Protein 2DJS (pdb70)

Secondary structure (DSSP, 8-state):
--S--------S--EEEEE-SSEEEEE-PPPS--SS-EEEEEEEEEETTS-STT-EEEEESSSEEEEES--TT-EEEEEEEEEESS-EEEEPPPEEEE---SS--S--

Nearest PDB structures (foldseek):
  2djs-assembly1_A  TM=9.513E-01  e=1.276E-18  Homo sapiens
  7s7k-assembly1_A  TM=9.479E-01  e=3.440E-12  Mus musculus
  1x5l-assembly1_A  TM=8.680E-01  e=3.031E-11  Homo sapiens
  4m4p-assembly1_A  TM=9.164E-01  e=2.231E-09  Homo sapiens
  4m4r-assembly3_E  TM=8.851E-01  e=2.851E-08  Homo sapiens

Solvent-accessible surface area: 7092 Å² total; per-residue (Å²): 124,100,131,64,113,109,25,1,34,40,6,109,83,4,103,78,109,59,22,60,76,159,12,0,21,2,26,9,61,132,23,159,118,26,86,47,133,28,73,16,12,21,2,58,33,30,61,129,151,81,96,80,198,113,38,49,100,44,145,19,171,59,27,70,21,144,5,105,54,14,170,66,38,61,43,10,12,0,12,2,32,2,55,2,110,76,27,121,8,134,51,3,33,157,52,80,13,98,3,91,64,124,117,56,104,122,108,130

Sequence (108 aa):
GSSGSSGPSTVPIMHQVSATMRSITLSWPQPEQPNGIILDYEIRYYEKEHNEFNSSMARSQTNTARIDGLRPGMVYVVQVRARTVAGYGKFSGKMCFQTLTDSGPSSGGSSGSSGPSTVPIMHQVSATMRSITLSWPQPEQPNGIILDYEIRYYEKEHNEFNSSMARSQTNTARIDGLRPGMVYVVQVRARTVAGYGKFSGKMCFQTLTDSGPSSGGSSGSSGPSTVPIMHQVSATMRSITLSWPQPEQPNGIILDYEIRYYEKEHNEFNSSMARSQTNTARIDGLRPGMVYVVQVRARTVAGYGKFSGKMCFQTLTDSGPSSGGSSGSSGPSTVPIMHQVSATMRSITLSWPQPEQPNGIILDYEIRYYEKEHNEFNSSMARSQTNTARIDGLRPGMVYVVQVRARTVAGYGKFSGKMCFQTLTDSGPSSGGSSGSSGPSTVPIMHQVSATMRSITLSWPQPEQPNGIILDYEIRYYEKEHNEFNSSMARSQTNTARIDGLRPGMVYVVQVRARTVAGYGKFSGKMCFQTLTDSGPSSGGSSGSSGPSTVPIMHQVSATMRSITLSWPQPEQPNGIILDYEIRYYEKEHNEFNSSMARSQTNTARIDGLRPGMVYVVQVRARTVAGYGKFSGKMCFQTLTDSGPSSGGSSGSSGPSTVPIMHQVSATMRSITLSWPQPEQPNGIILDYEIRYYEKEHNEFNSSMARSQTNTARIDGLRPGMVYVVQVRARTVAGYGKFSGKMCFQTLTDSGPSSGGSSGSSGPSTVPIMHQVSATMRSITLSWPQPEQPNGIILDYEIRYYEKEHNEFNSSMARSQTNTARIDGLRPGMVYVVQVRARTVAGYGKFSGKMCFQTLTDSGPSSGGSSGSSGPSTVPIMHQVSATMRSITLSWPQPEQPNGIILDYEIRYYEKEHNEFNSSMARSQTNTARIDGLRPGMVYVVQVRARTVAGYGKFSGKMCFQTLTDSGPSSGGSSGSSGPSTVPIMHQVSATMRSITLSWPQPEQPNGIILDYEIRYYEKEHNEFNSSMARSQTNTARIDGLRPGMVYVVQVRARTVAGYGKFSGKMCFQTLTDSGPSSGGSSGSSGPSTVPIMHQVSATMRSITLSWPQPEQPNGIILDYEIRYYEKEHNEFNSSMARSQTNTARIDGLRPGMVYVVQVRARTVAGYGKFSGKMCFQTLTDSGPSSGGSSGSSGPSTVPIMHQVSATMRSITLSWPQPEQPNGIILDYEIRYYEKEHNEFNSSMARSQTNTARIDGLRPGMVYVVQVRARTVAGYGKFSGKMCFQTLTDSGPSSGGSSGSSGPSTVPIMHQVSATMRSITLSWPQPEQPNGIILDYEIRYYEKEHNEFNSSMARSQTNTARIDGLRPGMVYVVQVRARTVAGYGKFSGKMCFQTLTDSGPSSGGSSGSSGPSTVPIMHQVSATMRSITLSWPQPEQPNGIILDYEIRYYEKEHNEFNSSMARSQTNTARIDGLRPGMVYVVQVRARTVAGYGKFSGKMCFQTLTDSGPSSGGSSGSSGPSTVPIMHQVSATMRSITLSWPQPEQPNGIILDYEIRYYEKEHNEFNSSMARSQTNTARIDGLRPGMVYVVQVRARTVAGYGKFSGKMCFQTLTDSGPSSGGSSGSSGPSTVPIMHQVSATMRSITLSWPQPEQPNGIILDYEIRYYEKEHNEFNSSMARSQTNTARIDGLRPGMVYVVQVRARTVAGYGKFSGKMCFQTLTDSGPSSGGSSGSSGPSTVPIMHQVSATMRSITLSWPQPEQPNGIILDYEIRYYEKEHNEFNSSMARSQTNTARIDGLRPGMVYVVQVRARTVAGYGKFSGKMCFQTLTDSGPSSGGSSGSSGPSTVPIMHQVSATMRSITLSWPQPEQPNGIILDYEIRYYEKEHNEFNSSMARSQTNTARIDGLRPGMVYVVQVRARTVAGYGKFSGKMCFQTLTDSGPSSGGSSGSSGPSTVPIMHQVSATMRSITLSWPQPEQPNGIILDYEIRYYEKEHNEFNSSMARSQTNTARIDGLRPGMVYVVQVRARTVAGYGKFSGKMCFQTLTDSGPSSGGSSGSSGPSTVPIMHQVSATMRSITLSWPQPEQPNGIILDYEIRYYEKEHNEFNSSMARSQTNTARIDGLRPGMVYVVQVRARTVAGYGKFSGKMCFQTLTDSGPSSG

Radius of gyration: 14.85 Å; Cα contacts (8 Å, |Δi|>4): 250; chains: 1; bounding box: 26×42×38 Å

CATH classification: 2.60.40.10

Organism: Homo sapiens (NCBI:txid9606)

InterPro domains:
  IPR000719 Protein kinase domain [PS50011] (619-882)
  IPR001090 Ephrin, ligand binding domain [PF01404] (20-196)
  IPR001090 Ephrin, ligand binding domain [PS51550] (19-201)
  IPR001090 Ephrin, ligand binding domain [SM00615] (19-196)
  IPR001245 Serine-threonine/tyrosine-protein kinase, catalytic domain [PF07714] (619-878)
  IPR001245 Serine-threonine/tyrosine-protein kinase, catalytic domain [PR00109] (697-710)
  IPR001245 Serine-threonine/tyrosine-protein kinase, catalytic domain [PR00109] (734-752)
  IPR001245 Serine-threonine/tyrosine-protein kinase, catalytic domain [PR00109] (786-796)
  IPR001245 Serine-threonine/tyrosine-protein kinase, catalytic domain [PR00109] (805-827)
  IPR001245 Serine-threonine/tyrosine-protein kinase, catalytic domain [PR00109] (849-871)
  IPR001426 Tyrosine-protein kinase, receptor class V, conserved site [PS00790] (177-197)
  IPR001426 Tyrosine-protein kinase, receptor class V, conserved site [PS00791] (240-260)
  IPR001660 Sterile alpha motif domain [PF00536] (911-973)
  IPR001660 Sterile alpha motif domain [PS50105] (911-975)
  IPR001660 Sterile alpha motif domain [SM00454] (908-975)
  IPR003961 Fibronectin type III [PF00041] (326-415)
  IPR003961 Fibronectin type III [PF00041] (443-519)
  IPR003961 Fibronectin type III [PS50853] (322-432)
  IPR003961 Fibronectin type III [PS50853] (433-528)
  IPR003961 Fibronectin type III [SM00060] (323-416)

Structure (mmCIF, N/CA/C/O backbone):
data_2DJS
#
_entry.id   2DJS
#
loop_
_atom_site.group_PDB
_atom_site.id
_atom_site.type_symbol
_atom_site.label_atom_id
_atom_site.label_alt_id
_atom_site.label_comp_id
_atom_site.label_asym_id
_atom_site.label_entity_id
_atom_site.label_seq_id
_atom_site.pdbx_PDB_ins_code
_atom_site.Cartn_x
_atom_site.Cartn_y
_atom_site.Cartn_z
_atom_site.occupancy
_atom_site.B_iso_or_equiv
_atom_site.auth_seq_id
_atom_site.auth_comp_id
_atom_site.auth_asym_id
_atom_site.auth_atom_id
_atom_site.pdbx_PDB_model_num
ATOM 1 N N . GLY A 1 1 ? -9.057 -13.528 2.074 1.00 0.00 1 GLY A N 1
ATOM 2 C CA . GLY A 1 1 ? -8.903 -14.447 0.961 1.00 0.00 1 GLY A CA 1
ATOM 3 C C . GLY A 1 1 ? -9.250 -15.874 1.336 1.00 0.00 1 GLY A C 1
ATOM 4 O O . GLY A 1 1 ? -8.769 -16.393 2.343 1.00 0.00 1 GLY A O 1
ATOM 8 N N . SER A 1 2 ? -10.089 -16.510 0.524 1.00 0.00 2 SER A N 1
ATOM 9 C CA . SER A 1 2 ? -10.505 -17.884 0.779 1.00 0.00 2 SER A CA 1
ATOM 10 C C . SER A 1 2 ? -10.942 -18.568 -0.513 1.00 0.00 2 SER A C 1
ATOM 11 O O . SER A 1 2 ? -11.443 -17.920 -1.432 1.00 0.00 2 SER A O 1
ATOM 19 N N . SER A 1 3 ? -10.748 -19.881 -0.575 1.00 0.00 3 SER A N 1
ATOM 20 C CA . SER A 1 3 ? -11.118 -20.654 -1.756 1.00 0.00 3 SER A CA 1
ATOM 21 C C . SER A 1 3 ? -10.682 -19.939 -3.031 1.00 0.00 3 SER A C 1
ATOM 22 O O . SER A 1 3 ? -11.415 -19.905 -4.019 1.00 0.00 3 SER A O 1
ATOM 30 N N . GLY A 1 4 ? -9.481 -19.368 -3.002 1.00 0.00 4 GLY A N 1
ATOM 31 C CA . GLY A 1 4 ? -8.967 -18.661 -4.160 1.00 0.00 4 GLY A CA 1
ATOM 32 C C . GLY A 1 4 ? -7.791 -19.372 -4.799 1.00 0.00 4 GLY A C 1
ATOM 33 O O . GLY A 1 4 ? -7.206 -20.277 -4.203 1.00 0.00 4 GLY A O 1
ATOM 37 N N . SER A 1 5 ? -7.443 -18.964 -6.015 1.00 0.00 5 SER A N 1
ATOM 38 C CA . SER A 1 5 ? -6.332 -19.572 -6.737 1.00 0.00 5 SER A CA 1
ATOM 39 C C . SER A 1 5 ? -5.004 -19.257 -6.055 1.00 0.00 5 SER A C 1
ATOM 40 O O . SER A 1 5 ? -4.794 -18.148 -5.563 1.00 0.00 5 SER A O 1
ATOM 48 N N . SER A 1 6 ? -4.110 -20.240 -6.032 1.00 0.00 6 SER A N 1
ATOM 49 C CA . SER A 1 6 ? -2.803 -20.070 -5.408 1.00 0.00 6 SER A CA 1
ATOM 50 C C . SER A 1 6 ? -2.074 -18.864 -5.993 1.00 0.00 6 SER A C 1
ATOM 51 O O . SER A 1 6 ? -1.702 -18.858 -7.165 1.00 0.00 6 SER A O 1
ATOM 59 N N . GLY A 1 7 ? -1.874 -17.843 -5.165 1.00 0.00 7 GLY A N 1
ATOM 60 C CA . GLY A 1 7 ? -1.191 -16.645 -5.617 1.00 0.00 7 GLY A CA 1
ATOM 61 C C . GLY A 1 7 ? 0.195 -16.507 -5.019 1.00 0.00 7 GLY A C 1
ATOM 62 O O . GLY A 1 7 ? 0.669 -17.379 -4.291 1.00 0.00 7 GLY A O 1
ATOM 66 N N . PRO A 1 8 ? 0.869 -15.390 -5.329 1.00 0.00 8 PRO A N 1
ATOM 67 C CA . PRO A 1 8 ? 2.219 -15.115 -4.829 1.00 0.00 8 PRO A CA 1
ATOM 68 C C . PRO A 1 8 ? 2.235 -14.826 -3.332 1.00 0.00 8 PRO A C 1
ATOM 69 O O . PRO A 1 8 ? 1.206 -14.498 -2.743 1.00 0.00 8 PRO A O 1
ATOM 80 N N . SER A 1 9 ? 3.410 -14.950 -2.722 1.00 0.00 9 SER A N 1
ATOM 81 C CA . SER A 1 9 ? 3.559 -14.706 -1.292 1.00 0.00 9 SER A CA 1
ATOM 82 C C . SER A 1 9 ? 3.091 -13.299 -0.931 1.00 0.00 9 SER A C 1
ATOM 83 O O . SER A 1 9 ? 2.571 -12.568 -1.774 1.00 0.00 9 SER A O 1
ATOM 91 N N . THR A 1 10 ? 3.279 -12.926 0.332 1.00 0.00 10 THR A N 1
ATOM 92 C CA . THR A 1 10 ? 2.876 -11.609 0.807 1.00 0.00 10 THR A CA 1
ATOM 93 C C . THR A 1 10 ? 3.770 -11.140 1.949 1.00 0.00 10 THR A C 1
ATOM 94 O O . THR A 1 10 ? 4.260 -11.947 2.740 1.00 0.00 10 THR A O 1
ATOM 105 N N . VAL A 1 11 ? 3.979 -9.829 2.031 1.00 0.00 11 VAL A N 1
ATOM 106 C CA . VAL A 1 11 ? 4.813 -9.252 3.079 1.00 0.00 11 VAL A CA 1
ATOM 107 C C . VAL A 1 11 ? 4.179 -9.440 4.452 1.00 0.00 11 VAL A C 1
ATOM 108 O O . VAL A 1 11 ? 2.986 -9.208 4.650 1.00 0.00 11 VAL A O 1
ATOM 121 N N . PRO A 1 12 ? 4.994 -9.870 5.427 1.00 0.00 12 PRO A N 1
ATOM 122 C CA . PRO A 1 12 ? 4.535 -10.098 6.800 1.00 0.00 12 PRO A CA 1
ATOM 123 C C . PRO A 1 12 ? 4.198 -8.798 7.522 1.00 0.00 12 PRO A C 1
ATOM 124 O O . PRO A 1 12 ? 3.189 -8.709 8.221 1.00 0.00 12 PRO A O 1
ATOM 135 N N . ILE A 1 13 ? 5.049 -7.792 7.347 1.00 0.00 13 ILE A N 1
ATOM 136 C CA . ILE A 1 13 ? 4.840 -6.496 7.981 1.00 0.00 13 ILE A CA 1
ATOM 137 C C . ILE A 1 13 ? 5.320 -5.361 7.083 1.00 0.00 13 ILE A C 1
ATOM 138 O O . ILE A 1 13 ? 6.106 -5.576 6.161 1.00 0.00 13 ILE A O 1
ATOM 154 N N . MET A 1 14 ? 4.842 -4.152 7.361 1.00 0.00 14 MET A N 1
ATOM 155 C CA . MET A 1 14 ? 5.226 -2.982 6.580 1.00 0.00 14 MET A CA 1
ATOM 156 C C . MET A 1 14 ? 6.026 -2.000 7.430 1.00 0.00 14 MET A C 1
ATOM 157 O O . MET A 1 14 ? 5.706 -1.769 8.596 1.00 0.00 14 MET A O 1
ATOM 171 N N . HIS A 1 15 ? 7.067 -1.424 6.837 1.00 0.00 15 HIS A N 1
ATOM 172 C CA . HIS A 1 15 ? 7.913 -0.466 7.540 1.00 0.00 15 HIS A CA 1
ATOM 173 C C . HIS A 1 15 ? 7.838 0.910 6.884 1.00 0.00 15 HIS A C 1
ATOM 174 O O . HIS A 1 15 ? 7.945 1.032 5.665 1.00 0.00 15 HIS A O 1
ATOM 189 N N . GLN A 1 16 ? 7.651 1.940 7.702 1.00 0.00 16 GLN A N 1
ATOM 190 C CA . GLN A 1 16 ? 7.560 3.306 7.200 1.00 0.00 16 GLN A CA 1
ATOM 191 C C . GLN A 1 16 ? 8.910 4.011 7.290 1.00 0.00 16 GLN A C 1
ATOM 192 O O . GLN A 1 16 ? 9.692 3.762 8.207 1.00 0.00 16 GLN A O 1
ATOM 206 N N . VAL A 1 17 ? 9.177 4.892 6.331 1.00 0.00 17 VAL A N 1
ATOM 207 C CA . VAL A 1 17 ? 10.432 5.633 6.302 1.00 0.00 17 VAL A CA 1
ATOM 208 C C . VAL A 1 17 ? 10.202 7.114 6.581 1.00 0.00 17 VAL A C 1
ATOM 209 O O . VAL A 1 17 ? 10.987 7.754 7.281 1.00 0.00 17 VAL A O 1
ATOM 222 N N . SER A 1 18 ? 9.120 7.653 6.028 1.00 0.00 18 SER A N 1
ATOM 223 C CA . SER A 1 18 ? 8.787 9.061 6.214 1.00 0.00 18 SER A CA 1
ATOM 224 C C . SER A 1 18 ? 7.338 9.334 5.821 1.00 0.00 18 SER A C 1
ATOM 225 O O . SER A 1 18 ? 6.604 8.421 5.445 1.00 0.00 18 SER A O 1
ATOM 233 N N . ALA A 1 19 ? 6.935 10.597 5.912 1.00 0.00 19 ALA A N 1
ATOM 234 C CA . ALA A 1 19 ? 5.575 10.991 5.564 1.00 0.00 19 ALA A CA 1
ATOM 235 C C . ALA A 1 19 ? 5.414 12.507 5.612 1.00 0.00 19 ALA A C 1
ATOM 236 O O . ALA A 1 19 ? 6.028 13.181 6.440 1.00 0.00 19 ALA A O 1
ATOM 243 N N . THR A 1 20 ? 4.585 13.038 4.719 1.00 0.00 20 THR A N 1
ATOM 244 C CA . THR A 1 20 ? 4.345 14.474 4.659 1.00 0.00 20 THR A CA 1
ATOM 245 C C . THR A 1 20 ? 2.948 14.819 5.161 1.00 0.00 20 THR A C 1
ATOM 246 O O . THR A 1 20 ? 2.211 13.948 5.622 1.00 0.00 20 THR A O 1
ATOM 257 N N . MET A 1 21 ? 2.589 16.096 5.069 1.00 0.00 21 MET A N 1
ATOM 258 C CA . MET A 1 21 ? 1.278 16.555 5.513 1.00 0.00 21 MET A CA 1
ATOM 259 C C . MET A 1 21 ? 0.215 16.267 4.458 1.00 0.00 21 MET A C 1
ATOM 260 O O . MET A 1 21 ? -0.974 16.189 4.767 1.00 0.00 21 MET A O 1
ATOM 274 N N . ARG A 1 22 ? 0.651 16.111 3.212 1.00 0.00 22 ARG A N 1
ATOM 275 C CA . ARG A 1 22 ? -0.264 15.834 2.111 1.00 0.00 22 ARG A CA 1
ATOM 276 C C . ARG A 1 22 ? 0.057 14.491 1.463 1.00 0.00 22 ARG A C 1
ATOM 277 O O . ARG A 1 22 ? -0.522 14.130 0.438 1.00 0.00 22 ARG A O 1
ATOM 298 N N . SER A 1 23 ? 0.985 13.755 2.066 1.00 0.00 23 SER A N 1
ATOM 299 C CA . SER A 1 23 ? 1.387 12.453 1.545 1.00 0.00 23 SER A CA 1
ATOM 300 C C . SER A 1 23 ? 2.010 11.597 2.643 1.00 0.00 23 SER A C 1
ATOM 301 O O . SER A 1 23 ? 2.146 12.036 3.785 1.00 0.00 23 SER A O 1
ATOM 309 N N . ILE A 1 24 ? 2.385 10.373 2.289 1.00 0.00 24 ILE A N 1
ATOM 310 C CA . ILE A 1 24 ? 2.994 9.455 3.243 1.00 0.00 24 ILE A CA 1
ATOM 311 C C . ILE A 1 24 ? 3.917 8.464 2.541 1.00 0.00 24 ILE A C 1
ATOM 312 O O . ILE A 1 24 ? 3.574 7.910 1.496 1.00 0.00 24 ILE A O 1
ATOM 328 N N . THR A 1 25 ? 5.092 8.244 3.123 1.00 0.00 25 THR A N 1
ATOM 329 C CA . THR A 1 25 ? 6.065 7.320 2.554 1.00 0.00 25 THR A CA 1
ATOM 330 C C . THR A 1 25 ? 6.123 6.022 3.352 1.00 0.00 25 THR A C 1
ATOM 331 O O . THR A 1 25 ? 6.151 6.039 4.583 1.00 0.00 25 THR A O 1
ATOM 342 N N . LEU A 1 26 ? 6.140 4.899 2.644 1.00 0.00 26 LEU A N 1
ATOM 343 C CA . LEU A 1 26 ? 6.195 3.590 3.287 1.00 0.00 26 LEU A CA 1
ATOM 344 C C . LEU A 1 26 ? 7.175 2.670 2.566 1.00 0.00 26 LEU A C 1
ATOM 345 O O . LEU A 1 26 ? 7.681 3.003 1.494 1.00 0.00 26 LEU A O 1
ATOM 361 N N . SER A 1 27 ? 7.437 1.511 3.161 1.00 0.00 27 SER A N 1
ATOM 362 C CA . SER A 1 27 ? 8.358 0.543 2.576 1.00 0.00 27 SER A CA 1
ATOM 363 C C . SER A 1 27 ? 8.086 -0.859 3.114 1.00 0.00 27 SER A C 1
ATOM 364 O O . SER A 1 27 ? 7.660 -1.025 4.257 1.00 0.00 27 SER A O 1
ATOM 372 N N . TRP A 1 28 ? 8.336 -1.863 2.282 1.00 0.00 28 TRP A N 1
ATOM 373 C CA . TRP A 1 28 ? 8.119 -3.251 2.673 1.00 0.00 28 TRP A CA 1
ATOM 374 C C . TRP A 1 28 ? 9.182 -4.161 2.067 1.00 0.00 28 TRP A C 1
ATOM 375 O O . TRP A 1 28 ? 9.665 -3.936 0.957 1.00 0.00 28 TRP A O 1
ATOM 396 N N . PRO A 1 29 ? 9.555 -5.213 2.809 1.00 0.00 29 PRO A N 1
ATOM 397 C CA . PRO A 1 29 ? 10.565 -6.178 2.363 1.00 0.00 29 PRO A CA 1
ATOM 398 C C . PRO A 1 29 ? 10.070 -7.044 1.209 1.00 0.00 29 PRO A C 1
ATOM 399 O O . PRO A 1 29 ? 8.873 -7.303 1.086 1.00 0.00 29 PRO A O 1
ATOM 410 N N . GLN A 1 30 ? 10.998 -7.487 0.367 1.00 0.00 30 GLN A N 1
ATOM 411 C CA . GLN A 1 30 ? 10.654 -8.323 -0.777 1.00 0.00 30 GLN A CA 1
ATOM 412 C C . GLN A 1 30 ? 10.461 -9.775 -0.352 1.00 0.00 30 GLN A C 1
ATOM 413 O O . GLN A 1 30 ? 11.256 -10.338 0.400 1.00 0.00 30 GLN A O 1
ATOM 427 N N . PRO A 1 31 ? 9.378 -10.396 -0.842 1.00 0.00 31 PRO A N 1
ATOM 428 C CA . PRO A 1 31 ? 9.055 -11.791 -0.527 1.00 0.00 31 PRO A CA 1
ATOM 429 C C . PRO A 1 31 ? 10.030 -12.771 -1.169 1.00 0.00 31 PRO A C 1
ATOM 430 O O . PRO A 1 31 ? 10.754 -12.420 -2.099 1.00 0.00 31 PRO A O 1
ATOM 441 N N . GLU A 1 32 ? 10.042 -14.002 -0.665 1.00 0.00 32 GLU A N 1
ATOM 442 C CA . GLU A 1 32 ? 10.929 -15.033 -1.191 1.00 0.00 32 GLU A CA 1
ATOM 443 C C . GLU A 1 32 ? 10.143 -16.082 -1.971 1.00 0.00 32 GLU A C 1
ATOM 444 O O . GLU A 1 32 ? 10.715 -16.862 -2.732 1.00 0.00 32 GLU A O 1
ATOM 456 N N . GLN A 1 33 ? 8.828 -16.094 -1.775 1.00 0.00 33 GLN A N 1
ATOM 457 C CA . GLN A 1 33 ? 7.963 -17.048 -2.459 1.00 0.00 33 GLN A CA 1
ATOM 458 C C . GLN A 1 33 ? 6.952 -16.328 -3.345 1.00 0.00 33 GLN A C 1
ATOM 459 O O . GLN A 1 33 ? 5.741 -16.507 -3.219 1.00 0.00 33 GLN A O 1
ATOM 473 N N . PRO A 1 34 ? 7.459 -15.492 -4.264 1.00 0.00 34 PRO A N 1
ATOM 474 C CA . PRO A 1 34 ? 6.618 -14.728 -5.189 1.00 0.00 34 PRO A CA 1
ATOM 475 C C . PRO A 1 34 ? 5.943 -15.617 -6.228 1.00 0.00 34 PRO A C 1
ATOM 476 O O . PRO A 1 34 ? 5.207 -15.134 -7.087 1.00 0.00 34 PRO A O 1
ATOM 487 N N . ASN A 1 35 ? 6.200 -16.918 -6.143 1.00 0.00 35 ASN A N 1
ATOM 488 C CA . ASN A 1 35 ? 5.617 -17.875 -7.076 1.00 0.00 35 ASN A CA 1
ATOM 489 C C . ASN A 1 35 ? 5.783 -17.400 -8.517 1.00 0.00 35 ASN A C 1
ATOM 490 O O . ASN A 1 35 ? 4.895 -17.584 -9.348 1.00 0.00 35 ASN A O 1
ATOM 501 N N . GLY A 1 36 ? 6.928 -16.787 -8.804 1.00 0.00 36 GLY A N 1
ATOM 502 C CA . GLY A 1 36 ? 7.190 -16.296 -10.144 1.00 0.00 36 GLY A CA 1
ATOM 503 C C . GLY A 1 36 ? 7.875 -14.943 -10.141 1.00 0.00 36 GLY A C 1
ATOM 504 O O . GLY A 1 36 ? 8.637 -14.628 -9.227 1.00 0.00 36 GLY A O 1
ATOM 508 N N . ILE A 1 37 ? 7.604 -14.143 -11.167 1.00 0.00 37 ILE A N 1
ATOM 509 C CA . ILE A 1 37 ? 8.200 -12.817 -11.279 1.00 0.00 37 ILE A CA 1
ATOM 510 C C . ILE A 1 37 ? 7.207 -11.732 -10.877 1.00 0.00 37 ILE A C 1
ATOM 511 O O . ILE A 1 37 ? 6.140 -11.599 -11.477 1.00 0.00 37 ILE A O 1
ATOM 527 N N . ILE A 1 38 ? 7.566 -10.958 -9.859 1.00 0.00 38 ILE A N 1
ATOM 528 C CA . ILE A 1 38 ? 6.708 -9.882 -9.378 1.00 0.00 38 ILE A CA 1
ATOM 529 C C . ILE A 1 38 ? 6.710 -8.703 -10.346 1.00 0.00 38 ILE A C 1
ATOM 530 O O . ILE A 1 38 ? 7.674 -7.940 -10.409 1.00 0.00 38 ILE A O 1
ATOM 546 N N . LEU A 1 39 ? 5.623 -8.559 -11.096 1.00 0.00 39 LEU A N 1
ATOM 547 C CA . LEU A 1 39 ? 5.498 -7.472 -12.060 1.00 0.00 39 LEU A CA 1
ATOM 548 C C . LEU A 1 39 ? 5.579 -6.116 -11.365 1.00 0.00 39 LEU A C 1
ATOM 549 O O . LEU A 1 39 ? 6.512 -5.346 -11.592 1.00 0.00 39 LEU A O 1
ATOM 565 N N . ASP A 1 40 ? 4.596 -5.833 -10.517 1.00 0.00 40 ASP A N 1
ATOM 566 C CA . ASP A 1 40 ? 4.557 -4.572 -9.786 1.00 0.00 40 ASP A CA 1
ATOM 567 C C . ASP A 1 40 ? 3.873 -4.748 -8.434 1.00 0.00 40 ASP A C 1
ATOM 568 O O . ASP A 1 40 ? 3.187 -5.743 -8.200 1.00 0.00 40 ASP A O 1
ATOM 577 N N . TYR A 1 41 ? 4.066 -3.778 -7.548 1.00 0.00 41 TYR A N 1
ATOM 578 C CA . TYR A 1 41 ? 3.471 -3.828 -6.218 1.00 0.00 41 TYR A CA 1
ATOM 579 C C . TYR A 1 41 ? 2.293 -2.863 -6.112 1.00 0.00 41 TYR A C 1
ATOM 580 O O . TYR A 1 41 ? 2.455 -1.652 -6.252 1.00 0.00 41 TYR A O 1
ATOM 598 N N . GLU A 1 42 ? 1.108 -3.412 -5.861 1.00 0.00 42 GLU A N 1
ATOM 599 C CA . GLU A 1 42 ? -0.097 -2.600 -5.736 1.00 0.00 42 GLU A CA 1
ATOM 600 C C . GLU A 1 42 ? -0.343 -2.213 -4.281 1.00 0.00 42 GLU A C 1
ATOM 601 O O . GLU A 1 42 ? -0.012 -2.964 -3.363 1.00 0.00 42 GLU A O 1
ATOM 613 N N . ILE A 1 43 ? -0.925 -1.035 -4.079 1.00 0.00 43 ILE A N 1
ATOM 614 C CA . ILE A 1 43 ? -1.215 -0.548 -2.736 1.00 0.00 43 ILE A CA 1
ATOM 615 C C . ILE A 1 43 ? -2.642 -0.018 -2.640 1.00 0.00 43 ILE A C 1
ATOM 616 O O . ILE A 1 43 ? -3.182 0.517 -3.608 1.00 0.00 43 ILE A O 1
ATOM 632 N N . ARG A 1 44 ? -3.246 -0.170 -1.467 1.00 0.00 44 ARG A N 1
ATOM 633 C CA . ARG A 1 44 ? -4.611 0.293 -1.244 1.00 0.00 44 ARG A CA 1
ATOM 634 C C . ARG A 1 44 ? -4.704 1.111 0.041 1.00 0.00 44 ARG A C 1
ATOM 635 O O . ARG A 1 44 ? -4.343 0.637 1.118 1.00 0.00 44 ARG A O 1
ATOM 656 N N . TYR A 1 45 ? -5.190 2.341 -0.081 1.00 0.00 45 TYR A N 1
ATOM 657 C CA . TYR A 1 45 ? -5.328 3.226 1.070 1.00 0.00 45 TYR A CA 1
ATOM 658 C C . TYR A 1 45 ? -6.723 3.841 1.120 1.00 0.00 45 TYR A C 1
ATOM 659 O O . TYR A 1 45 ? -7.308 4.166 0.086 1.00 0.00 45 TYR A O 1
ATOM 677 N N . TYR A 1 46 ? -7.250 3.998 2.329 1.00 0.00 46 TYR A N 1
ATOM 678 C CA . TYR A 1 46 ? -8.578 4.572 2.516 1.00 0.00 46 TYR A CA 1
ATOM 679 C C . TYR A 1 46 ? -8.715 5.187 3.905 1.00 0.00 46 TYR A C 1
ATOM 680 O O . TYR A 1 46 ? -7.983 4.831 4.828 1.00 0.00 46 TYR A O 1
ATOM 698 N N . GLU A 1 47 ? -9.659 6.112 4.045 1.00 0.00 47 GLU A N 1
ATOM 699 C CA . GLU A 1 47 ? -9.892 6.777 5.322 1.00 0.00 47 GLU A CA 1
ATOM 700 C C . GLU A 1 47 ? -10.350 5.778 6.380 1.00 0.00 47 GLU A C 1
ATOM 701 O O . GLU A 1 47 ? -11.327 5.054 6.186 1.00 0.00 47 GLU A O 1
ATOM 713 N N . LYS A 1 48 ? -9.637 5.743 7.500 1.00 0.00 48 LYS A N 1
ATOM 714 C CA . LYS A 1 48 ? -9.968 4.834 8.591 1.00 0.00 48 LYS A CA 1
ATOM 715 C C . LYS A 1 48 ? -11.477 4.761 8.799 1.00 0.00 48 LYS A C 1
ATOM 716 O O . LYS A 1 48 ? -12.007 3.728 9.209 1.00 0.00 48 LYS A O 1
ATOM 735 N N . GLU A 1 49 ? -12.164 5.863 8.513 1.00 0.00 49 GLU A N 1
ATOM 736 C CA . GLU A 1 49 ? -13.612 5.922 8.669 1.00 0.00 49 GLU A CA 1
ATOM 737 C C . GLU A 1 49 ? -14.315 5.316 7.457 1.00 0.00 49 GLU A C 1
ATOM 738 O O . GLU A 1 49 ? -15.358 4.675 7.587 1.00 0.00 49 GLU A O 1
ATOM 750 N N . HIS A 1 50 ? -13.736 5.525 6.279 1.00 0.00 50 HIS A N 1
ATOM 751 C CA . HIS A 1 50 ? -14.306 5.000 5.044 1.00 0.00 50 HIS A CA 1
ATOM 752 C C . HIS A 1 50 ? -14.061 3.498 4.927 1.00 0.00 50 HIS A C 1
ATOM 753 O O . HIS A 1 50 ? -13.372 2.906 5.757 1.00 0.00 50 HIS A O 1
ATOM 768 N N . ASN A 1 51 ? -14.630 2.889 3.892 1.00 0.00 51 ASN A N 1
ATOM 769 C CA . ASN A 1 51 ? -14.474 1.456 3.668 1.00 0.00 51 ASN A CA 1
ATOM 770 C C . ASN A 1 51 ? -13.684 1.188 2.391 1.00 0.00 51 ASN A C 1
ATOM 771 O O . ASN A 1 51 ? -13.272 2.118 1.698 1.00 0.00 51 ASN A O 1
ATOM 782 N N . GLU A 1 52 ? -13.479 -0.089 2.086 1.00 0.00 52 GLU A N 1
ATOM 783 C CA . GLU A 1 52 ? -12.739 -0.479 0.891 1.00 0.00 52 GLU A CA 1
ATOM 784 C C . GLU A 1 52 ? -13.415 0.057 -0.367 1.00 0.00 52 GLU A C 1
ATOM 785 O O . GLU A 1 52 ? -12.768 0.663 -1.222 1.00 0.00 52 GLU A O 1
ATOM 797 N N . PHE A 1 53 ? -14.720 -0.170 -0.473 1.00 0.00 53 PHE A N 1
ATOM 798 C CA . PHE A 1 53 ? -15.484 0.289 -1.627 1.00 0.00 53 PHE A CA 1
ATOM 799 C C . PHE A 1 53 ? -14.975 1.642 -2.114 1.00 0.00 53 PHE A C 1
ATOM 800 O O . PHE A 1 53 ? -14.604 1.796 -3.277 1.00 0.00 53 PHE A O 1
ATOM 817 N N . ASN A 1 54 ? -14.961 2.621 -1.215 1.00 0.00 54 ASN A N 1
ATOM 818 C CA . ASN A 1 54 ? -14.499 3.962 -1.552 1.00 0.00 54 ASN A CA 1
ATOM 819 C C . ASN A 1 54 ? -13.045 4.158 -1.133 1.00 0.00 54 ASN A C 1
ATOM 820 O O . ASN A 1 54 ? -12.751 4.911 -0.205 1.00 0.00 54 ASN A O 1
ATOM 831 N N . SER A 1 55 ? -12.138 3.474 -1.825 1.00 0.00 55 SER A N 1
ATOM 832 C CA . SER A 1 55 ? -10.715 3.570 -1.523 1.00 0.00 55 SER A CA 1
ATOM 833 C C . SER A 1 55 ? -9.909 3.851 -2.788 1.00 0.00 55 SER A C 1
ATOM 834 O O . SER A 1 55 ? -10.419 3.729 -3.902 1.00 0.00 55 SER A O 1
ATOM 842 N N . SER A 1 56 ? -8.648 4.230 -2.607 1.00 0.00 56 SER A N 1
ATOM 843 C CA . SER A 1 56 ? -7.772 4.533 -3.732 1.00 0.00 56 SER A CA 1
ATOM 844 C C . SER A 1 56 ? -6.688 3.469 -3.879 1.00 0.00 56 SER A C 1
ATOM 845 O O . SER A 1 56 ? -6.093 3.034 -2.893 1.00 0.00 56 SER A O 1
ATOM 853 N N . MET A 1 57 ? -6.438 3.055 -5.117 1.00 0.00 57 MET A N 1
ATOM 854 C CA . MET A 1 57 ? -5.426 2.042 -5.394 1.00 0.00 57 MET A CA 1
ATOM 855 C C . MET A 1 57 ? -4.264 2.637 -6.183 1.00 0.00 57 MET A C 1
ATOM 856 O O . MET A 1 57 ? -4.468 3.422 -7.109 1.00 0.00 57 MET A O 1
ATOM 870 N N . ALA A 1 58 ? -3.046 2.259 -5.810 1.00 0.00 58 ALA A N 1
ATOM 871 C CA . ALA A 1 58 ? -1.852 2.753 -6.485 1.00 0.00 58 ALA A CA 1
ATOM 872 C C . ALA A 1 58 ? -0.705 1.755 -6.374 1.00 0.00 58 ALA A C 1
ATOM 873 O O . ALA A 1 58 ? -0.360 1.311 -5.279 1.00 0.00 58 ALA A O 1
ATOM 880 N N . ARG A 1 59 ? -0.119 1.405 -7.514 1.00 0.00 59 ARG A N 1
ATOM 881 C CA . ARG A 1 59 ? 0.988 0.457 -7.545 1.00 0.00 59 ARG A CA 1
ATOM 882 C C . ARG A 1 59 ? 2.306 1.169 -7.836 1.00 0.00 59 ARG A C 1
ATOM 883 O O . ARG A 1 59 ? 2.325 2.363 -8.133 1.00 0.00 59 ARG A O 1
ATOM 904 N N . SER A 1 60 ? 3.405 0.427 -7.748 1.00 0.00 60 SER A N 1
ATOM 905 C CA . SER A 1 60 ? 4.728 0.988 -7.997 1.00 0.00 60 SER A CA 1
ATOM 906 C C . SER A 1 60 ? 5.648 -0.051 -8.630 1.00 0.00 60 SER A C 1
ATOM 907 O O . SER A 1 60 ? 5.329 -1.239 -8.664 1.00 0.00 60 SER A O 1
ATOM 915 N N . GLN A 1 61 ? 6.792 0.406 -9.129 1.00 0.00 61 GLN A N 1
ATOM 916 C CA . GLN A 1 61 ? 7.759 -0.483 -9.760 1.00 0.00 61 GLN A CA 1
ATOM 917 C C . GLN A 1 61 ? 8.851 -0.889 -8.775 1.00 0.00 61 GLN A C 1
ATOM 918 O O . GLN A 1 61 ? 9.945 -1.288 -9.174 1.00 0.00 61 GLN A O 1
ATOM 932 N N . THR A 1 62 ? 8.546 -0.784 -7.485 1.00 0.00 62 THR A N 1
ATOM 933 C CA . THR A 1 62 ? 9.501 -1.138 -6.443 1.00 0.00 62 THR A CA 1
ATOM 934 C C . THR A 1 62 ? 8.792 -1.434 -5.126 1.00 0.00 62 THR A C 1
ATOM 935 O O . THR A 1 62 ? 7.573 -1.303 -5.023 1.00 0.00 62 THR A O 1
ATOM 946 N N . ASN A 1 63 ? 9.564 -1.835 -4.121 1.00 0.00 63 ASN A N 1
ATOM 947 C CA . ASN A 1 63 ? 9.010 -2.150 -2.810 1.00 0.00 63 ASN A CA 1
ATOM 948 C C . ASN A 1 63 ? 8.856 -0.888 -1.966 1.00 0.00 63 ASN A C 1
ATOM 949 O O . ASN A 1 63 ? 8.616 -0.958 -0.760 1.00 0.00 63 ASN A O 1
ATOM 960 N N . THR A 1 64 ? 8.994 0.267 -2.609 1.00 0.00 64 THR A N 1
ATOM 961 C CA . THR A 1 64 ? 8.871 1.545 -1.920 1.00 0.00 64 THR A CA 1
ATOM 962 C C . THR A 1 64 ? 7.999 2.514 -2.709 1.00 0.00 64 THR A C 1
ATOM 963 O O . THR A 1 64 ? 8.283 2.818 -3.867 1.00 0.00 64 THR A O 1
ATOM 974 N N . ALA A 1 65 ? 6.936 2.998 -2.074 1.00 0.00 65 ALA A N 1
ATOM 975 C CA . ALA A 1 65 ? 6.023 3.935 -2.717 1.00 0.00 65 ALA A CA 1
ATOM 976 C C . ALA A 1 65 ? 5.430 4.907 -1.702 1.00 0.00 65 ALA A C 1
ATOM 977 O O . ALA A 1 65 ? 5.362 4.610 -0.510 1.00 0.00 65 ALA A O 1
ATOM 984 N N . ARG A 1 66 ? 5.004 6.070 -2.184 1.00 0.00 66 ARG A N 1
ATOM 985 C CA . ARG A 1 66 ? 4.419 7.087 -1.318 1.00 0.00 66 ARG A CA 1
ATOM 986 C C . ARG A 1 66 ? 3.013 7.455 -1.785 1.00 0.00 66 ARG A C 1
ATOM 987 O O . ARG A 1 66 ? 2.754 7.555 -2.984 1.00 0.00 66 ARG A O 1
ATOM 1008 N N . ILE A 1 67 ? 2.112 7.656 -0.829 1.00 0.00 67 ILE A N 1
ATOM 1009 C CA . ILE A 1 67 ? 0.734 8.013 -1.143 1.00 0.00 67 ILE A CA 1
ATOM 1010 C C . ILE A 1 67 ? 0.535 9.525 -1.102 1.00 0.00 67 ILE A C 1
ATOM 1011 O O . ILE A 1 67 ? 0.791 10.167 -0.083 1.00 0.00 67 ILE A O 1
ATOM 1027 N N . ASP A 1 68 ? 0.077 10.086 -2.215 1.00 0.00 68 ASP A N 1
ATOM 1028 C CA . ASP A 1 68 ? -0.159 11.522 -2.306 1.00 0.00 68 ASP A CA 1
ATOM 1029 C C . ASP A 1 68 ? -1.652 11.822 -2.410 1.00 0.00 68 ASP A C 1
ATOM 1030 O O . ASP A 1 68 ? -2.394 11.105 -3.079 1.00 0.00 68 ASP A O 1
ATOM 1039 N N . GLY A 1 69 ? -2.084 12.887 -1.741 1.00 0.00 69 GLY A N 1
ATOM 1040 C CA . GLY A 1 69 ? -3.486 13.262 -1.770 1.00 0.00 69 GLY A CA 1
ATOM 1041 C C . GLY A 1 69 ? -4.204 12.921 -0.479 1.00 0.00 69 GLY A C 1
ATOM 1042 O O . GLY A 1 69 ? -5.265 12.296 -0.497 1.00 0.00 69 GLY A O 1
ATOM 1046 N N . LEU A 1 70 ? -3.625 13.331 0.644 1.00 0.00 70 LEU A N 1
ATOM 1047 C CA . LEU A 1 70 ? -4.216 13.064 1.951 1.00 0.00 70 LEU A CA 1
ATOM 1048 C C . LEU A 1 70 ? -4.316 14.344 2.774 1.00 0.00 70 LEU A C 1
ATOM 1049 O O . LEU A 1 70 ? -3.700 15.357 2.443 1.00 0.00 70 LEU A O 1
ATOM 1065 N N . ARG A 1 71 ? -5.095 14.290 3.850 1.00 0.00 71 ARG A N 1
ATOM 1066 C CA . ARG A 1 71 ? -5.275 15.445 4.722 1.00 0.00 71 ARG A CA 1
ATOM 1067 C C . ARG A 1 71 ? -4.292 15.404 5.888 1.00 0.00 71 ARG A C 1
ATOM 1068 O O . ARG A 1 71 ? -3.865 14.339 6.335 1.00 0.00 71 ARG A O 1
ATOM 1089 N N . PRO A 1 72 ? -3.923 16.590 6.394 1.00 0.00 72 PRO A N 1
ATOM 1090 C CA . PRO A 1 72 ? -2.987 16.716 7.515 1.00 0.00 72 PRO A CA 1
ATOM 1091 C C . PRO A 1 72 ? -3.588 16.232 8.830 1.00 0.00 72 PRO A C 1
ATOM 1092 O O . PRO A 1 72 ? -4.711 16.593 9.180 1.00 0.00 72 PRO A O 1
ATOM 1103 N N . GLY A 1 73 ? -2.832 15.413 9.555 1.00 0.00 73 GLY A N 1
ATOM 1104 C CA . GLY A 1 73 ? -3.308 14.894 10.824 1.00 0.00 73 GLY A CA 1
ATOM 1105 C C . GLY A 1 73 ? -4.471 13.936 10.659 1.00 0.00 73 GLY A C 1
ATOM 1106 O O . GLY A 1 73 ? -5.503 14.083 11.313 1.00 0.00 73 GLY A O 1
ATOM 1110 N N . MET A 1 74 ? -4.305 12.952 9.780 1.00 0.00 74 MET A N 1
ATOM 1111 C CA . MET A 1 74 ? -5.351 11.967 9.531 1.00 0.00 74 MET A CA 1
ATOM 1112 C C . MET A 1 74 ? -4.751 10.581 9.315 1.00 0.00 74 MET A C 1
ATOM 1113 O O . MET A 1 74 ? -3.746 10.430 8.621 1.00 0.00 74 MET A O 1
ATOM 1127 N N . VAL A 1 75 ? -5.375 9.571 9.915 1.00 0.00 75 VAL A N 1
ATOM 1128 C CA . VAL A 1 75 ? -4.903 8.198 9.787 1.00 0.00 75 VAL A CA 1
ATOM 1129 C C . VAL A 1 75 ? -5.418 7.557 8.504 1.00 0.00 75 VAL A C 1
ATOM 1130 O O . VAL A 1 75 ? -6.581 7.727 8.136 1.00 0.00 75 VAL A O 1
ATOM 1143 N N . TYR A 1 76 ? -4.546 6.818 7.826 1.00 0.00 76 TYR A N 1
ATOM 1144 C CA . TYR A 1 76 ? -4.912 6.152 6.582 1.00 0.00 76 TYR A CA 1
ATOM 1145 C C . TYR A 1 76 ? -4.426 4.706 6.574 1.00 0.00 76 TYR A C 1
ATOM 1146 O O . TYR A 1 76 ? -3.236 4.439 6.740 1.00 0.00 76 TYR A O 1
ATOM 1164 N N . VAL A 1 77 ? -5.356 3.777 6.379 1.00 0.00 77 VAL A N 1
ATOM 1165 C CA . VAL A 1 77 ? -5.023 2.358 6.347 1.00 0.00 77 VAL A CA 1
ATOM 1166 C C . VAL A 1 77 ? -4.430 1.962 5.000 1.00 0.00 77 VAL A C 1
ATOM 1167 O O . VAL A 1 77 ? -5.153 1.773 4.022 1.00 0.00 77 VAL A O 1
ATOM 1180 N N . VAL A 1 78 ? -3.107 1.838 4.955 1.00 0.00 78 VAL A N 1
ATOM 1181 C CA . VAL A 1 78 ? -2.415 1.464 3.728 1.00 0.00 78 VAL A CA 1
ATOM 1182 C C . VAL A 1 78 ? -2.012 -0.006 3.751 1.00 0.00 78 VAL A C 1
ATOM 1183 O O . VAL A 1 78 ? -1.725 -0.564 4.810 1.00 0.00 78 VAL A O 1
ATOM 1196 N N . GLN A 1 79 ? -1.993 -0.628 2.576 1.00 0.00 79 GLN A N 1
ATOM 1197 C CA . GLN A 1 79 ? -1.625 -2.034 2.462 1.00 0.00 79 GLN A CA 1
ATOM 1198 C C . GLN A 1 79 ? -0.907 -2.304 1.144 1.00 0.00 79 GLN A C 1
ATOM 1199 O O . GLN A 1 79 ? -1.204 -1.681 0.125 1.00 0.00 79 GLN A O 1
ATOM 1213 N N . VAL A 1 80 ? 0.040 -3.236 1.172 1.00 0.00 80 VAL A N 1
ATOM 1214 C CA . VAL A 1 80 ? 0.800 -3.590 -0.021 1.00 0.00 80 VAL A CA 1
ATOM 1215 C C . VAL A 1 80 ? 0.580 -5.050 -0.401 1.00 0.00 80 VAL A C 1
ATOM 1216 O O . VAL A 1 80 ? 0.527 -5.925 0.463 1.00 0.00 80 VAL A O 1
ATOM 1229 N N . ARG A 1 81 ? 0.454 -5.305 -1.699 1.00 0.00 81 ARG A N 1
ATOM 1230 C CA . ARG A 1 81 ? 0.239 -6.660 -2.194 1.00 0.00 81 ARG A CA 1
ATOM 1231 C C . ARG A 1 81 ? 1.267 -7.017 -3.263 1.00 0.00 81 ARG A C 1
ATOM 1232 O O . ARG A 1 81 ? 1.941 -6.143 -3.807 1.00 0.00 81 ARG A O 1
ATOM 1253 N N . ALA A 1 82 ? 1.380 -8.308 -3.560 1.00 0.00 82 ALA A N 1
ATOM 1254 C CA . ALA A 1 82 ? 2.323 -8.780 -4.565 1.00 0.00 82 ALA A CA 1
ATOM 1255 C C . ALA A 1 82 ? 1.595 -9.299 -5.801 1.00 0.00 82 ALA A C 1
ATOM 1256 O O . ALA A 1 82 ? 0.817 -10.249 -5.721 1.00 0.00 82 ALA A O 1
ATOM 1263 N N . ARG A 1 83 ? 1.853 -8.668 -6.942 1.00 0.00 83 ARG A N 1
ATOM 1264 C CA . ARG A 1 83 ? 1.221 -9.065 -8.194 1.00 0.00 83 ARG A CA 1
ATOM 1265 C C . ARG A 1 83 ? 2.235 -9.709 -9.135 1.00 0.00 83 ARG A C 1
ATOM 1266 O O . ARG A 1 83 ? 3.348 -9.211 -9.301 1.00 0.00 83 ARG A O 1
ATOM 1287 N N . THR A 1 84 ? 1.842 -10.821 -9.749 1.00 0.00 84 THR A N 1
ATOM 1288 C CA . THR A 1 84 ? 2.716 -11.534 -10.672 1.00 0.00 84 THR A CA 1
ATOM 1289 C C . THR A 1 84 ? 1.954 -11.985 -11.914 1.00 0.00 84 THR A C 1
ATOM 1290 O O . THR A 1 84 ? 0.724 -12.029 -11.918 1.00 0.00 84 THR A O 1
ATOM 1301 N N . VAL A 1 85 ? 2.693 -12.320 -12.966 1.00 0.00 85 VAL A N 1
ATOM 1302 C CA . VAL A 1 85 ? 2.087 -12.770 -14.214 1.00 0.00 85 VAL A CA 1
ATOM 1303 C C . VAL A 1 85 ? 1.017 -13.824 -13.956 1.00 0.00 85 VAL A C 1
ATOM 1304 O O . VAL A 1 85 ? 0.076 -13.972 -14.736 1.00 0.00 85 VAL A O 1
ATOM 1317 N N . ALA A 1 86 ? 1.167 -14.555 -12.856 1.00 0.00 86 ALA A N 1
ATOM 1318 C CA . ALA A 1 86 ? 0.211 -15.594 -12.494 1.00 0.00 86 ALA A CA 1
ATOM 1319 C C . ALA A 1 86 ? -1.093 -14.989 -11.985 1.00 0.00 86 ALA A C 1
ATOM 1320 O O . ALA A 1 86 ? -2.177 -15.366 -12.426 1.00 0.00 86 ALA A O 1
ATOM 1327 N N . GLY A 1 87 ? -0.979 -14.047 -11.054 1.00 0.00 87 GLY A N 1
ATOM 1328 C CA . GLY A 1 87 ? -2.157 -13.405 -10.501 1.00 0.00 87 GLY A CA 1
ATOM 1329 C C . GLY A 1 87 ? -1.821 -12.452 -9.370 1.00 0.00 87 GLY A C 1
ATOM 1330 O O . GLY A 1 87 ? -0.650 -12.173 -9.111 1.00 0.00 87 GLY A O 1
ATOM 1334 N N . TYR A 1 88 ? -2.850 -11.950 -8.696 1.00 0.00 88 TYR A N 1
ATOM 1335 C CA . TYR A 1 88 ? -2.658 -11.020 -7.590 1.00 0.00 88 TYR A CA 1
ATOM 1336 C C . TYR A 1 88 ? -2.391 -11.769 -6.288 1.00 0.00 88 TYR A C 1
ATOM 1337 O O . TYR A 1 88 ? -2.861 -12.889 -6.096 1.00 0.00 88 TYR A O 1
ATOM 1355 N N . GLY A 1 89 ? -1.631 -11.140 -5.396 1.00 0.00 89 GLY A N 1
ATOM 1356 C CA . GLY A 1 89 ? -1.314 -11.760 -4.123 1.00 0.00 89 GLY A CA 1
ATOM 1357 C C . GLY A 1 89 ? -2.053 -11.119 -2.966 1.00 0.00 89 GLY A C 1
ATOM 1358 O O . GLY A 1 89 ? -2.651 -10.054 -3.115 1.00 0.00 89 GLY A O 1
ATOM 1362 N N . LYS A 1 90 ? -2.014 -11.770 -1.808 1.00 0.00 90 LYS A N 1
ATOM 1363 C CA . LYS A 1 90 ? -2.685 -11.258 -0.619 1.00 0.00 90 LYS A CA 1
ATOM 1364 C C . LYS A 1 90 ? -2.030 -9.967 -0.138 1.00 0.00 90 LYS A C 1
ATOM 1365 O O . LYS A 1 90 ? -0.903 -9.651 -0.519 1.00 0.00 90 LYS A O 1
ATOM 1384 N N . PHE A 1 91 ? -2.744 -9.225 0.703 1.00 0.00 91 PHE A N 1
ATOM 1385 C CA . PHE A 1 91 ? -2.232 -7.968 1.236 1.00 0.00 91 PHE A CA 1
ATOM 1386 C C . PHE A 1 91 ? -1.385 -8.211 2.483 1.00 0.00 91 PHE A C 1
ATOM 1387 O O . PHE A 1 91 ? -1.583 -9.192 3.198 1.00 0.00 91 PHE A O 1
ATOM 1404 N N . SER A 1 92 ? -0.442 -7.309 2.735 1.00 0.00 92 SER A N 1
ATOM 1405 C CA . SER A 1 92 ? 0.438 -7.427 3.892 1.00 0.00 92 SER A CA 1
ATOM 1406 C C . SER A 1 92 ? -0.293 -7.034 5.172 1.00 0.00 92 SER A C 1
ATOM 1407 O O . SER A 1 92 ? -1.429 -6.564 5.132 1.00 0.00 92 SER A O 1
ATOM 1415 N N . GLY A 1 93 ? 0.369 -7.232 6.308 1.00 0.00 93 GLY A N 1
ATOM 1416 C CA . GLY A 1 93 ? -0.232 -6.893 7.585 1.00 0.00 93 GLY A CA 1
ATOM 1417 C C . GLY A 1 93 ? -0.843 -5.507 7.589 1.00 0.00 93 GLY A C 1
ATOM 1418 O O . GLY A 1 93 ? -0.223 -4.545 7.135 1.00 0.00 93 GLY A O 1
ATOM 1422 N N . LYS A 1 94 ? -2.065 -5.402 8.101 1.00 0.00 94 LYS A N 1
ATOM 1423 C CA . LYS A 1 94 ? -2.762 -4.123 8.163 1.00 0.00 94 LYS A CA 1
ATOM 1424 C C . LYS A 1 94 ? -2.013 -3.137 9.053 1.00 0.00 94 LYS A C 1
ATOM 1425 O O . LYS A 1 94 ? -1.627 -3.468 10.174 1.00 0.00 94 LYS A O 1
ATOM 1444 N N . MET A 1 95 ? -1.813 -1.924 8.548 1.00 0.00 95 MET A N 1
ATOM 1445 C CA . MET A 1 95 ? -1.113 -0.889 9.301 1.00 0.00 95 MET A CA 1
ATOM 1446 C C . MET A 1 95 ? -1.816 0.457 9.157 1.00 0.00 95 MET A C 1
ATOM 1447 O O . MET A 1 95 ? -2.541 0.689 8.189 1.00 0.00 95 MET A O 1
ATOM 1461 N N . CYS A 1 96 ? -1.596 1.340 10.125 1.00 0.00 96 CYS A N 1
ATOM 1462 C CA . CYS A 1 96 ? -2.210 2.663 10.106 1.00 0.00 96 CYS A CA 1
ATOM 1463 C C . CYS A 1 96 ? -1.146 3.756 10.133 1.00 0.00 96 CYS A C 1
ATOM 1464 O O . CYS A 1 96 ? -0.427 3.913 11.120 1.00 0.00 96 CYS A O 1
ATOM 1472 N N . PHE A 1 97 ? -1.050 4.509 9.042 1.00 0.00 97 PHE A N 1
ATOM 1473 C CA . PHE A 1 97 ? -0.073 5.586 8.940 1.00 0.00 97 PHE A CA 1
ATOM 1474 C C . PHE A 1 97 ? -0.765 6.942 8.842 1.00 0.00 97 PHE A C 1
ATOM 1475 O O . PHE A 1 97 ? -1.570 7.175 7.940 1.00 0.00 97 PHE A O 1
ATOM 1492 N N . GLN A 1 98 ? -0.446 7.831 9.776 1.00 0.00 98 GLN A N 1
ATOM 1493 C CA . GLN A 1 98 ? -1.039 9.164 9.795 1.00 0.00 98 GLN A CA 1
ATOM 1494 C C . GLN A 1 98 ? -0.060 10.203 9.259 1.00 0.00 98 GLN A C 1
ATOM 1495 O O . GLN A 1 98 ? 1.154 9.992 9.268 1.00 0.00 98 GLN A O 1
ATOM 1509 N N . THR A 1 99 ? -0.594 11.327 8.791 1.00 0.00 99 THR A N 1
ATOM 1510 C CA . THR A 1 99 ? 0.232 12.398 8.250 1.00 0.00 99 THR A CA 1
ATOM 1511 C C . THR A 1 99 ? 0.706 13.338 9.352 1.00 0.00 99 THR A C 1
ATOM 1512 O O . THR A 1 99 ? 0.334 13.184 10.516 1.00 0.00 99 THR A O 1
ATOM 1523 N N . LEU A 1 100 ? 1.528 14.312 8.979 1.00 0.00 100 LEU A N 1
ATOM 1524 C CA . LEU A 1 100 ? 2.053 15.279 9.937 1.00 0.00 100 LEU A CA 1
ATOM 1525 C C . LEU A 1 100 ? 0.943 16.182 10.464 1.00 0.00 100 LEU A C 1
ATOM 1526 O O . LEU A 1 100 ? 0.004 16.518 9.740 1.00 0.00 100 LEU A O 1
ATOM 1542 N N . THR A 1 101 ? 1.056 16.575 11.729 1.00 0.00 101 THR A N 1
ATOM 1543 C CA . THR A 1 101 ? 0.062 17.440 12.352 1.00 0.00 101 THR A CA 1
ATOM 1544 C C . THR A 1 101 ? 0.632 18.829 12.618 1.00 0.00 101 THR A C 1
ATOM 1545 O O . THR A 1 101 ? 1.648 18.974 13.298 1.00 0.00 101 THR A O 1
ATOM 1556 N N . ASP A 1 102 ? -0.029 19.847 12.079 1.00 0.00 102 ASP A N 1
ATOM 1557 C CA . ASP A 1 102 ? 0.411 21.226 12.259 1.00 0.00 102 ASP A CA 1
ATOM 1558 C C . ASP A 1 102 ? -0.373 21.904 13.379 1.00 0.00 102 ASP A C 1
ATOM 1559 O O . ASP A 1 102 ? -0.796 23.053 13.246 1.00 0.00 102 ASP A O 1
ATOM 1568 N N . SER A 1 103 ? -0.563 21.185 14.481 1.00 0.00 103 SER A N 1
ATOM 1569 C CA . SER A 1 103 ? -1.301 21.716 15.621 1.00 0.00 103 SER A CA 1
ATOM 1570 C C . SER A 1 103 ? -0.369 21.958 16.805 1.00 0.00 103 SER A C 1
ATOM 1571 O O . SER A 1 103 ? -0.443 22.993 17.466 1.00 0.00 103 SER A O 1
ATOM 1579 N N . GLY A 1 104 ? 0.508 20.994 17.067 1.00 0.00 104 GLY A N 1
ATOM 1580 C CA . GLY A 1 104 ? 1.442 21.120 18.171 1.00 0.00 104 GLY A CA 1
ATOM 1581 C C . GLY A 1 104 ? 1.277 20.018 19.199 1.00 0.00 104 GLY A C 1
ATOM 1582 O O . GLY A 1 104 ? 0.654 20.203 20.244 1.00 0.00 104 GLY A O 1
ATOM 1586 N N . PRO A 1 105 ? 1.844 18.839 18.903 1.00 0.00 105 PRO A N 1
ATOM 1587 C CA . PRO A 1 105 ? 1.769 17.679 19.797 1.00 0.00 105 PRO A CA 1
ATOM 1588 C C . PRO A 1 105 ? 2.595 17.870 21.064 1.00 0.00 105 PRO A C 1
ATOM 1589 O O . PRO A 1 105 ? 3.824 17.915 21.015 1.00 0.00 105 PRO A O 1
ATOM 1600 N N . SER A 1 106 ? 1.912 17.981 22.199 1.00 0.00 106 SER A N 1
ATOM 1601 C CA . SER A 1 106 ? 2.583 18.170 23.480 1.00 0.00 106 SER A CA 1
ATOM 1602 C C . SER A 1 106 ? 3.564 17.034 23.752 1.00 0.00 106 SER A C 1
ATOM 1603 O O . SER A 1 106 ? 4.746 17.266 24.006 1.00 0.00 106 SER A O 1
ATOM 1611 N N . SER A 1 107 ? 3.065 15.803 23.698 1.00 0.00 107 SER A N 1
ATOM 1612 C CA . SER A 1 107 ? 3.895 14.629 23.942 1.00 0.00 107 SER A CA 1
ATOM 1613 C C . SER A 1 107 ? 3.556 13.510 22.962 1.00 0.00 107 SER A C 1
ATOM 1614 O O . SER A 1 107 ? 2.423 13.401 22.495 1.00 0.00 107 SER A O 1
ATOM 1622 N N . GLY A 1 108 ? 4.548 12.680 22.655 1.00 0.00 108 GLY A N 1
ATOM 1623 C CA . GLY A 1 108 ? 4.336 11.580 21.732 1.00 0.00 108 GLY A CA 1
ATOM 1624 C C . GLY A 1 108 ? 5.582 10.739 21.538 1.00 0.00 108 GLY A C 1
ATOM 1625 O O . GLY A 1 108 ? 6.220 10.797 20.487 1.00 0.00 108 GLY A O 1
ATOM 1629 N N . GLY A 1 1 ? -8.191 -16.813 9.275 1.00 0.00 1 GLY A N 2
ATOM 1630 C CA . GLY A 1 1 ? -8.964 -16.107 8.270 1.00 0.00 1 GLY A CA 2
ATOM 1631 C C . GLY A 1 1 ? -9.311 -16.984 7.083 1.00 0.00 1 GLY A C 2
ATOM 1632 O O . GLY A 1 1 ? -10.131 -17.894 7.195 1.00 0.00 1 GLY A O 2
ATOM 1636 N N . SER A 1 2 ? -8.686 -16.708 5.943 1.00 0.00 2 SER A N 2
ATOM 1637 C CA . SER A 1 2 ? -8.937 -17.475 4.729 1.00 0.00 2 SER A CA 2
ATOM 1638 C C . SER A 1 2 ? -7.673 -18.197 4.271 1.00 0.00 2 SER A C 2
ATOM 1639 O O . SER A 1 2 ? -6.830 -17.621 3.585 1.00 0.00 2 SER A O 2
ATOM 1647 N N . SER A 1 3 ? -7.551 -19.463 4.657 1.00 0.00 3 SER A N 2
ATOM 1648 C CA . SER A 1 3 ? -6.389 -20.265 4.290 1.00 0.00 3 SER A CA 2
ATOM 1649 C C . SER A 1 3 ? -6.706 -21.172 3.105 1.00 0.00 3 SER A C 2
ATOM 1650 O O . SER A 1 3 ? -7.111 -22.320 3.279 1.00 0.00 3 SER A O 2
ATOM 1658 N N . GLY A 1 4 ? -6.520 -20.645 1.899 1.00 0.00 4 GLY A N 2
ATOM 1659 C CA . GLY A 1 4 ? -6.791 -21.420 0.702 1.00 0.00 4 GLY A CA 2
ATOM 1660 C C . GLY A 1 4 ? -6.892 -20.554 -0.538 1.00 0.00 4 GLY A C 2
ATOM 1661 O O . GLY A 1 4 ? -7.987 -20.158 -0.939 1.00 0.00 4 GLY A O 2
ATOM 1665 N N . SER A 1 5 ? -5.749 -20.257 -1.147 1.00 0.00 5 SER A N 2
ATOM 1666 C CA . SER A 1 5 ? -5.713 -19.428 -2.346 1.00 0.00 5 SER A CA 2
ATOM 1667 C C . SER A 1 5 ? -4.395 -19.608 -3.092 1.00 0.00 5 SER A C 2
ATOM 1668 O O . SER A 1 5 ? -3.317 -19.428 -2.525 1.00 0.00 5 SER A O 2
ATOM 1676 N N . SER A 1 6 ? -4.489 -19.965 -4.369 1.00 0.00 6 SER A N 2
ATOM 1677 C CA . SER A 1 6 ? -3.305 -20.174 -5.194 1.00 0.00 6 SER A CA 2
ATOM 1678 C C . SER A 1 6 ? -2.765 -18.846 -5.715 1.00 0.00 6 SER A C 2
ATOM 1679 O O . SER A 1 6 ? -3.247 -18.316 -6.715 1.00 0.00 6 SER A O 2
ATOM 1687 N N . GLY A 1 7 ? -1.759 -18.313 -5.028 1.00 0.00 7 GLY A N 2
ATOM 1688 C CA . GLY A 1 7 ? -1.168 -17.051 -5.435 1.00 0.00 7 GLY A CA 2
ATOM 1689 C C . GLY A 1 7 ? 0.241 -16.873 -4.906 1.00 0.00 7 GLY A C 2
ATOM 1690 O O . GLY A 1 7 ? 0.770 -17.723 -4.189 1.00 0.00 7 GLY A O 2
ATOM 1694 N N . PRO A 1 8 ? 0.873 -15.746 -5.264 1.00 0.00 8 PRO A N 2
ATOM 1695 C CA . PRO A 1 8 ? 2.239 -15.433 -4.833 1.00 0.00 8 PRO A CA 2
ATOM 1696 C C . PRO A 1 8 ? 2.320 -15.122 -3.342 1.00 0.00 8 PRO A C 2
ATOM 1697 O O . PRO A 1 8 ? 1.297 -14.998 -2.668 1.00 0.00 8 PRO A O 2
ATOM 1708 N N . SER A 1 9 ? 3.541 -14.996 -2.833 1.00 0.00 9 SER A N 2
ATOM 1709 C CA . SER A 1 9 ? 3.755 -14.702 -1.421 1.00 0.00 9 SER A CA 2
ATOM 1710 C C . SER A 1 9 ? 3.255 -13.302 -1.076 1.00 0.00 9 SER A C 2
ATOM 1711 O O . SER A 1 9 ? 2.767 -12.573 -1.940 1.00 0.00 9 SER A O 2
ATOM 1719 N N . THR A 1 10 ? 3.381 -12.932 0.195 1.00 0.00 10 THR A N 2
ATOM 1720 C CA . THR A 1 10 ? 2.942 -11.621 0.656 1.00 0.00 10 THR A CA 2
ATOM 1721 C C . THR A 1 10 ? 3.857 -11.090 1.754 1.00 0.00 10 THR A C 2
ATOM 1722 O O . THR A 1 10 ? 4.320 -11.845 2.609 1.00 0.00 10 THR A O 2
ATOM 1733 N N . VAL A 1 11 ? 4.112 -9.786 1.725 1.00 0.00 11 VAL A N 2
ATOM 1734 C CA . VAL A 1 11 ? 4.971 -9.153 2.720 1.00 0.00 11 VAL A CA 2
ATOM 1735 C C . VAL A 1 11 ? 4.419 -9.350 4.127 1.00 0.00 11 VAL A C 2
ATOM 1736 O O . VAL A 1 11 ? 3.239 -9.123 4.396 1.00 0.00 11 VAL A O 2
ATOM 1749 N N . PRO A 1 12 ? 5.291 -9.784 5.049 1.00 0.00 12 PRO A N 2
ATOM 1750 C CA . PRO A 1 12 ? 4.914 -10.020 6.446 1.00 0.00 12 PRO A CA 2
ATOM 1751 C C . PRO A 1 12 ? 4.617 -8.725 7.194 1.00 0.00 12 PRO A C 2
ATOM 1752 O O . PRO A 1 12 ? 3.648 -8.641 7.949 1.00 0.00 12 PRO A O 2
ATOM 1763 N N . ILE A 1 13 ? 5.456 -7.718 6.979 1.00 0.00 13 ILE A N 2
ATOM 1764 C CA . ILE A 1 13 ? 5.282 -6.426 7.632 1.00 0.00 13 ILE A CA 2
ATOM 1765 C C . ILE A 1 13 ? 5.906 -5.305 6.808 1.00 0.00 13 ILE A C 2
ATOM 1766 O O . ILE A 1 13 ? 6.636 -5.557 5.850 1.00 0.00 13 ILE A O 2
ATOM 1782 N N . MET A 1 14 ? 5.614 -4.065 7.188 1.00 0.00 14 MET A N 2
ATOM 1783 C CA . MET A 1 14 ? 6.150 -2.905 6.486 1.00 0.00 14 MET A CA 2
ATOM 1784 C C . MET A 1 14 ? 6.937 -2.009 7.437 1.00 0.00 14 MET A C 2
ATOM 1785 O O . MET A 1 14 ? 7.118 -2.340 8.610 1.00 0.00 14 MET A O 2
ATOM 1799 N N . HIS A 1 15 ? 7.404 -0.875 6.925 1.00 0.00 15 HIS A N 2
ATOM 1800 C CA . HIS A 1 15 ? 8.173 0.068 7.730 1.00 0.00 15 HIS A CA 2
ATOM 1801 C C . HIS A 1 15 ? 8.053 1.483 7.171 1.00 0.00 15 HIS A C 2
ATOM 1802 O O . HIS A 1 15 ? 8.302 1.715 5.989 1.00 0.00 15 HIS A O 2
ATOM 1817 N N . GLN A 1 16 ? 7.670 2.422 8.029 1.00 0.00 16 GLN A N 2
ATOM 1818 C CA . GLN A 1 16 ? 7.516 3.813 7.620 1.00 0.00 16 GLN A CA 2
ATOM 1819 C C . GLN A 1 16 ? 8.860 4.534 7.626 1.00 0.00 16 GLN A C 2
ATOM 1820 O O . GLN A 1 16 ? 9.504 4.661 8.668 1.00 0.00 16 GLN A O 2
ATOM 1834 N N . VAL A 1 17 ? 9.279 5.005 6.456 1.00 0.00 17 VAL A N 2
ATOM 1835 C CA . VAL A 1 17 ? 10.546 5.715 6.326 1.00 0.00 17 VAL A CA 2
ATOM 1836 C C . VAL A 1 17 ? 10.355 7.217 6.502 1.00 0.00 17 VAL A C 2
ATOM 1837 O O . VAL A 1 17 ? 11.044 7.851 7.302 1.00 0.00 17 VAL A O 2
ATOM 1850 N N . SER A 1 18 ? 9.416 7.781 5.750 1.00 0.00 18 SER A N 2
ATOM 1851 C CA . SER A 1 18 ? 9.136 9.210 5.820 1.00 0.00 18 SER A CA 2
ATOM 1852 C C . SER A 1 18 ? 7.668 9.492 5.515 1.00 0.00 18 SER A C 2
ATOM 1853 O O . SER A 1 18 ? 7.009 8.722 4.818 1.00 0.00 18 SER A O 2
ATOM 1861 N N . ALA A 1 19 ? 7.163 10.603 6.042 1.00 0.00 19 ALA A N 2
ATOM 1862 C CA . ALA A 1 19 ? 5.775 10.989 5.824 1.00 0.00 19 ALA A CA 2
ATOM 1863 C C . ALA A 1 19 ? 5.626 12.506 5.788 1.00 0.00 19 ALA A C 2
ATOM 1864 O O . ALA A 1 19 ? 6.300 13.225 6.527 1.00 0.00 19 ALA A O 2
ATOM 1871 N N . THR A 1 20 ? 4.738 12.989 4.924 1.00 0.00 20 THR A N 2
ATOM 1872 C CA . THR A 1 20 ? 4.503 14.421 4.791 1.00 0.00 20 THR A CA 2
ATOM 1873 C C . THR A 1 20 ? 3.154 14.814 5.383 1.00 0.00 20 THR A C 2
ATOM 1874 O O . THR A 1 20 ? 2.459 13.986 5.970 1.00 0.00 20 THR A O 2
ATOM 1885 N N . MET A 1 21 ? 2.789 16.082 5.223 1.00 0.00 21 MET A N 2
ATOM 1886 C CA . MET A 1 21 ? 1.521 16.583 5.741 1.00 0.00 21 MET A CA 2
ATOM 1887 C C . MET A 1 21 ? 0.368 16.196 4.821 1.00 0.00 21 MET A C 2
ATOM 1888 O O . MET A 1 21 ? -0.765 16.022 5.271 1.00 0.00 21 MET A O 2
ATOM 1902 N N . ARG A 1 22 ? 0.663 16.063 3.532 1.00 0.00 22 ARG A N 2
ATOM 1903 C CA . ARG A 1 22 ? -0.351 15.698 2.550 1.00 0.00 22 ARG A CA 2
ATOM 1904 C C . ARG A 1 22 ? 0.042 14.422 1.812 1.00 0.00 22 ARG A C 2
ATOM 1905 O O . ARG A 1 22 ? -0.497 14.117 0.748 1.00 0.00 22 ARG A O 2
ATOM 1926 N N . SER A 1 23 ? 0.986 13.680 2.383 1.00 0.00 23 SER A N 2
ATOM 1927 C CA . SER A 1 23 ? 1.455 12.439 1.777 1.00 0.00 23 SER A CA 2
ATOM 1928 C C . SER A 1 23 ? 2.123 11.545 2.818 1.00 0.00 23 SER A C 2
ATOM 1929 O O . SER A 1 23 ? 2.381 11.971 3.944 1.00 0.00 23 SER A O 2
ATOM 1937 N N . ILE A 1 24 ? 2.398 10.304 2.432 1.00 0.00 24 ILE A N 2
ATOM 1938 C CA . ILE A 1 24 ? 3.037 9.350 3.330 1.00 0.00 24 ILE A CA 2
ATOM 1939 C C . ILE A 1 24 ? 3.894 8.355 2.556 1.00 0.00 24 ILE A C 2
ATOM 1940 O O . ILE A 1 24 ? 3.463 7.803 1.542 1.00 0.00 24 ILE A O 2
ATOM 1956 N N . THR A 1 25 ? 5.111 8.127 3.041 1.00 0.00 25 THR A N 2
ATOM 1957 C CA . THR A 1 25 ? 6.030 7.198 2.395 1.00 0.00 25 THR A CA 2
ATOM 1958 C C . THR A 1 25 ? 6.193 5.926 3.218 1.00 0.00 25 THR A C 2
ATOM 1959 O O . THR A 1 25 ? 6.333 5.979 4.441 1.00 0.00 25 THR A O 2
ATOM 1970 N N . LEU A 1 26 ? 6.177 4.783 2.542 1.00 0.00 26 LEU A N 2
ATOM 1971 C CA . LEU A 1 26 ? 6.324 3.495 3.211 1.00 0.00 26 LEU A CA 2
ATOM 1972 C C . LEU A 1 26 ? 7.338 2.617 2.485 1.00 0.00 26 LEU A C 2
ATOM 1973 O O . LEU A 1 26 ? 7.670 2.863 1.325 1.00 0.00 26 LEU A O 2
ATOM 1989 N N . SER A 1 27 ? 7.825 1.590 3.174 1.00 0.00 27 SER A N 2
ATOM 1990 C CA . SER A 1 27 ? 8.802 0.675 2.595 1.00 0.00 27 SER A CA 2
ATOM 1991 C C . SER A 1 27 ? 8.594 -0.743 3.116 1.00 0.00 27 SER A C 2
ATOM 1992 O O . SER A 1 27 ? 8.466 -0.961 4.321 1.00 0.00 27 SER A O 2
ATOM 2000 N N . TRP A 1 28 ? 8.561 -1.704 2.200 1.00 0.00 28 TRP A N 2
ATOM 2001 C CA . TRP A 1 28 ? 8.368 -3.103 2.566 1.00 0.00 28 TRP A CA 2
ATOM 2002 C C . TRP A 1 28 ? 9.414 -3.989 1.900 1.00 0.00 28 TRP A C 2
ATOM 2003 O O . TRP A 1 28 ? 9.881 -3.715 0.795 1.00 0.00 28 TRP A O 2
ATOM 2024 N N . PRO A 1 29 ? 9.793 -5.078 2.587 1.00 0.00 29 PRO A N 2
ATOM 2025 C CA . PRO A 1 29 ? 10.788 -6.027 2.079 1.00 0.00 29 PRO A CA 2
ATOM 2026 C C . PRO A 1 29 ? 10.268 -6.834 0.894 1.00 0.00 29 PRO A C 2
ATOM 2027 O O . PRO A 1 29 ? 9.082 -6.782 0.569 1.00 0.00 29 PRO A O 2
ATOM 2038 N N . GLN A 1 30 ? 11.163 -7.580 0.254 1.00 0.00 30 GLN A N 2
ATOM 2039 C CA . GLN A 1 30 ? 10.793 -8.397 -0.895 1.00 0.00 30 GLN A CA 2
ATOM 2040 C C . GLN A 1 30 ? 10.593 -9.853 -0.486 1.00 0.00 30 GLN A C 2
ATOM 2041 O O . GLN A 1 30 ? 11.391 -10.431 0.252 1.00 0.00 30 GLN A O 2
ATOM 2055 N N . PRO A 1 31 ? 9.502 -10.461 -0.974 1.00 0.00 31 PRO A N 2
ATOM 2056 C CA . PRO A 1 31 ? 9.172 -11.857 -0.672 1.00 0.00 31 PRO A CA 2
ATOM 2057 C C . PRO A 1 31 ? 10.135 -12.837 -1.335 1.00 0.00 31 PRO A C 2
ATOM 2058 O O . PRO A 1 31 ? 10.813 -12.495 -2.302 1.00 0.00 31 PRO A O 2
ATOM 2069 N N . GLU A 1 32 ? 10.187 -14.056 -0.807 1.00 0.00 32 GLU A N 2
ATOM 2070 C CA . GLU A 1 32 ? 11.068 -15.084 -1.348 1.00 0.00 32 GLU A CA 2
ATOM 2071 C C . GLU A 1 32 ? 10.262 -16.193 -2.019 1.00 0.00 32 GLU A C 2
ATOM 2072 O O . GLU A 1 32 ? 10.827 -17.118 -2.602 1.00 0.00 32 GLU A O 2
ATOM 2084 N N . GLN A 1 33 ? 8.940 -16.091 -1.931 1.00 0.00 33 GLN A N 2
ATOM 2085 C CA . GLN A 1 33 ? 8.056 -17.085 -2.529 1.00 0.00 33 GLN A CA 2
ATOM 2086 C C . GLN A 1 33 ? 7.019 -16.421 -3.428 1.00 0.00 33 GLN A C 2
ATOM 2087 O O . GLN A 1 33 ? 5.824 -16.707 -3.354 1.00 0.00 33 GLN A O 2
ATOM 2101 N N . PRO A 1 34 ? 7.484 -15.512 -4.298 1.00 0.00 34 PRO A N 2
ATOM 2102 C CA . PRO A 1 34 ? 6.613 -14.789 -5.229 1.00 0.00 34 PRO A CA 2
ATOM 2103 C C . PRO A 1 34 ? 6.054 -15.693 -6.322 1.00 0.00 34 PRO A C 2
ATOM 2104 O O . PRO A 1 34 ? 5.338 -15.236 -7.212 1.00 0.00 34 PRO A O 2
ATOM 2115 N N . ASN A 1 35 ? 6.385 -16.978 -6.247 1.00 0.00 35 ASN A N 2
ATOM 2116 C CA . ASN A 1 35 ? 5.915 -17.947 -7.231 1.00 0.00 35 ASN A CA 2
ATOM 2117 C C . ASN A 1 35 ? 6.192 -17.459 -8.650 1.00 0.00 35 ASN A C 2
ATOM 2118 O O . ASN A 1 35 ? 5.404 -17.696 -9.564 1.00 0.00 35 ASN A O 2
ATOM 2129 N N . GLY A 1 36 ? 7.320 -16.777 -8.825 1.00 0.00 36 GLY A N 2
ATOM 2130 C CA . GLY A 1 36 ? 7.682 -16.267 -10.135 1.00 0.00 36 GLY A CA 2
ATOM 2131 C C . GLY A 1 36 ? 8.388 -14.927 -10.061 1.00 0.00 36 GLY A C 2
ATOM 2132 O O . GLY A 1 36 ? 9.233 -14.711 -9.192 1.00 0.00 36 GLY A O 2
ATOM 2136 N N . ILE A 1 37 ? 8.042 -14.027 -10.975 1.00 0.00 37 ILE A N 2
ATOM 2137 C CA . ILE A 1 37 ? 8.649 -12.702 -11.009 1.00 0.00 37 ILE A CA 2
ATOM 2138 C C . ILE A 1 37 ? 7.629 -11.621 -10.668 1.00 0.00 37 ILE A C 2
ATOM 2139 O O . ILE A 1 37 ? 6.637 -11.445 -11.376 1.00 0.00 37 ILE A O 2
ATOM 2155 N N . ILE A 1 38 ? 7.882 -10.899 -9.582 1.00 0.00 38 ILE A N 2
ATOM 2156 C CA . ILE A 1 38 ? 6.987 -9.833 -9.150 1.00 0.00 38 ILE A CA 2
ATOM 2157 C C . ILE A 1 38 ? 7.030 -8.653 -10.115 1.00 0.00 38 ILE A C 2
ATOM 2158 O O . ILE A 1 38 ? 7.999 -7.893 -10.140 1.00 0.00 38 ILE A O 2
ATOM 2174 N N . LEU A 1 39 ? 5.974 -8.504 -10.906 1.00 0.00 39 LEU A N 2
ATOM 2175 C CA . LEU A 1 39 ? 5.890 -7.415 -11.873 1.00 0.00 39 LEU A CA 2
ATOM 2176 C C . LEU A 1 39 ? 5.848 -6.063 -11.168 1.00 0.00 39 LEU A C 2
ATOM 2177 O O . LEU A 1 39 ? 6.757 -5.246 -11.316 1.00 0.00 39 LEU A O 2
ATOM 2193 N N . ASP A 1 40 ? 4.789 -5.835 -10.400 1.00 0.00 40 ASP A N 2
ATOM 2194 C CA . ASP A 1 40 ? 4.630 -4.583 -9.669 1.00 0.00 40 ASP A CA 2
ATOM 2195 C C . ASP A 1 40 ? 3.948 -4.821 -8.325 1.00 0.00 40 ASP A C 2
ATOM 2196 O O . ASP A 1 40 ? 3.584 -5.950 -7.994 1.00 0.00 40 ASP A O 2
ATOM 2205 N N . TYR A 1 41 ? 3.780 -3.752 -7.555 1.00 0.00 41 TYR A N 2
ATOM 2206 C CA . TYR A 1 41 ? 3.145 -3.846 -6.246 1.00 0.00 41 TYR A CA 2
ATOM 2207 C C . TYR A 1 41 ? 1.958 -2.893 -6.147 1.00 0.00 41 TYR A C 2
ATOM 2208 O O . TYR A 1 41 ? 2.058 -1.720 -6.504 1.00 0.00 41 TYR A O 2
ATOM 2226 N N . GLU A 1 42 ? 0.833 -3.407 -5.658 1.00 0.00 42 GLU A N 2
ATOM 2227 C CA . GLU A 1 42 ? -0.374 -2.603 -5.512 1.00 0.00 42 GLU A CA 2
ATOM 2228 C C . GLU A 1 42 ? -0.548 -2.141 -4.068 1.00 0.00 42 GLU A C 2
ATOM 2229 O O . GLU A 1 42 ? -0.359 -2.916 -3.130 1.00 0.00 42 GLU A O 2
ATOM 2241 N N . ILE A 1 43 ? -0.909 -0.873 -3.898 1.00 0.00 43 ILE A N 2
ATOM 2242 C CA . ILE A 1 43 ? -1.109 -0.308 -2.569 1.00 0.00 43 ILE A CA 2
ATOM 2243 C C . ILE A 1 43 ? -2.489 0.329 -2.445 1.00 0.00 43 ILE A C 2
ATOM 2244 O O . ILE A 1 43 ? -2.835 1.237 -3.201 1.00 0.00 43 ILE A O 2
ATOM 2260 N N . ARG A 1 44 ? -3.272 -0.153 -1.486 1.00 0.00 44 ARG A N 2
ATOM 2261 C CA . ARG A 1 44 ? -4.615 0.369 -1.261 1.00 0.00 44 ARG A CA 2
ATOM 2262 C C . ARG A 1 44 ? -4.676 1.173 0.034 1.00 0.00 44 ARG A C 2
ATOM 2263 O O . ARG A 1 44 ? -4.194 0.729 1.076 1.00 0.00 44 ARG A O 2
ATOM 2284 N N . TYR A 1 45 ? -5.271 2.359 -0.039 1.00 0.00 45 TYR A N 2
ATOM 2285 C CA . TYR A 1 45 ? -5.393 3.226 1.126 1.00 0.00 45 TYR A CA 2
ATOM 2286 C C . TYR A 1 45 ? -6.781 3.855 1.195 1.00 0.00 45 TYR A C 2
ATOM 2287 O O . TYR A 1 45 ? -7.287 4.380 0.202 1.00 0.00 45 TYR A O 2
ATOM 2305 N N . TYR A 1 46 ? -7.391 3.800 2.373 1.00 0.00 46 TYR A N 2
ATOM 2306 C CA . TYR A 1 46 ? -8.721 4.362 2.573 1.00 0.00 46 TYR A CA 2
ATOM 2307 C C . TYR A 1 46 ? -8.849 4.979 3.962 1.00 0.00 46 TYR A C 2
ATOM 2308 O O . TYR A 1 46 ? -8.363 4.424 4.947 1.00 0.00 46 TYR A O 2
ATOM 2326 N N . GLU A 1 47 ? -9.508 6.132 4.032 1.00 0.00 47 GLU A N 2
ATOM 2327 C CA . GLU A 1 47 ? -9.700 6.825 5.300 1.00 0.00 47 GLU A CA 2
ATOM 2328 C C . GLU A 1 47 ? -10.202 5.865 6.375 1.00 0.00 47 GLU A C 2
ATOM 2329 O O . GLU A 1 47 ? -11.056 5.017 6.116 1.00 0.00 47 GLU A O 2
ATOM 2341 N N . LYS A 1 48 ? -9.665 6.005 7.582 1.00 0.00 48 LYS A N 2
ATOM 2342 C CA . LYS A 1 48 ? -10.057 5.152 8.698 1.00 0.00 48 LYS A CA 2
ATOM 2343 C C . LYS A 1 48 ? -11.556 5.254 8.960 1.00 0.00 48 LYS A C 2
ATOM 2344 O O . LYS A 1 48 ? -12.146 4.376 9.589 1.00 0.00 48 LYS A O 2
ATOM 2363 N N . GLU A 1 49 ? -12.166 6.330 8.473 1.00 0.00 49 GLU A N 2
ATOM 2364 C CA . GLU A 1 49 ? -13.596 6.545 8.656 1.00 0.00 49 GLU A CA 2
ATOM 2365 C C . GLU A 1 49 ? -14.366 6.194 7.385 1.00 0.00 49 GLU A C 2
ATOM 2366 O O . GLU A 1 49 ? -15.539 6.540 7.241 1.00 0.00 49 GLU A O 2
ATOM 2378 N N . HIS A 1 50 ? -13.696 5.506 6.466 1.00 0.00 50 HIS A N 2
ATOM 2379 C CA . HIS A 1 50 ? -14.316 5.108 5.207 1.00 0.00 50 HIS A CA 2
ATOM 2380 C C . HIS A 1 50 ? -14.125 3.616 4.955 1.00 0.00 50 HIS A C 2
ATOM 2381 O O . HIS A 1 50 ? -13.418 2.937 5.699 1.00 0.00 50 HIS A O 2
ATOM 2396 N N . ASN A 1 51 ? -14.760 3.112 3.902 1.00 0.00 51 ASN A N 2
ATOM 2397 C CA . ASN A 1 51 ? -14.661 1.699 3.554 1.00 0.00 51 ASN A CA 2
ATOM 2398 C C . ASN A 1 51 ? -13.840 1.509 2.282 1.00 0.00 51 ASN A C 2
ATOM 2399 O O . ASN A 1 51 ? -13.500 2.476 1.601 1.00 0.00 51 ASN A O 2
ATOM 2410 N N . GLU A 1 52 ? -13.525 0.256 1.969 1.00 0.00 52 GLU A N 2
ATOM 2411 C CA . GLU A 1 52 ? -12.743 -0.060 0.779 1.00 0.00 52 GLU A CA 2
ATOM 2412 C C . GLU A 1 52 ? -13.363 0.574 -0.463 1.00 0.00 52 GLU A C 2
ATOM 2413 O O . GLU A 1 52 ? -12.665 1.167 -1.285 1.00 0.00 52 GLU A O 2
ATOM 2425 N N . PHE A 1 53 ? -14.679 0.442 -0.593 1.00 0.00 53 PHE A N 2
ATOM 2426 C CA . PHE A 1 53 ? -15.394 1.000 -1.735 1.00 0.00 53 PHE A CA 2
ATOM 2427 C C . PHE A 1 53 ? -14.836 2.370 -2.109 1.00 0.00 53 PHE A C 2
ATOM 2428 O O . PHE A 1 53 ? -14.450 2.603 -3.254 1.00 0.00 53 PHE A O 2
ATOM 2445 N N . ASN A 1 54 ? -14.799 3.273 -1.135 1.00 0.00 54 ASN A N 2
ATOM 2446 C CA . ASN A 1 54 ? -14.290 4.621 -1.362 1.00 0.00 54 ASN A CA 2
ATOM 2447 C C . ASN A 1 54 ? -12.801 4.702 -1.037 1.00 0.00 54 ASN A C 2
ATOM 2448 O O . ASN A 1 54 ? -12.391 5.428 -0.131 1.00 0.00 54 ASN A O 2
ATOM 2459 N N . SER A 1 55 ? -11.997 3.953 -1.784 1.00 0.00 55 SER A N 2
ATOM 2460 C CA . SER A 1 55 ? -10.554 3.937 -1.574 1.00 0.00 55 SER A CA 2
ATOM 2461 C C . SER A 1 55 ? -9.814 4.279 -2.864 1.00 0.00 55 SER A C 2
ATOM 2462 O O . SER A 1 55 ? -10.431 4.577 -3.886 1.00 0.00 55 SER A O 2
ATOM 2470 N N . SER A 1 56 ? -8.486 4.235 -2.807 1.00 0.00 56 SER A N 2
ATOM 2471 C CA . SER A 1 56 ? -7.660 4.544 -3.968 1.00 0.00 56 SER A CA 2
ATOM 2472 C C . SER A 1 56 ? -6.419 3.658 -4.003 1.00 0.00 56 SER A C 2
ATOM 2473 O O . SER A 1 56 ? -5.689 3.555 -3.017 1.00 0.00 56 SER A O 2
ATOM 2481 N N . MET A 1 57 ? -6.187 3.020 -5.145 1.00 0.00 57 MET A N 2
ATOM 2482 C CA . MET A 1 57 ? -5.033 2.143 -5.310 1.00 0.00 57 MET A CA 2
ATOM 2483 C C . MET A 1 57 ? -3.900 2.866 -6.030 1.00 0.00 57 MET A C 2
ATOM 2484 O O . MET A 1 57 ? -4.136 3.789 -6.809 1.00 0.00 57 MET A O 2
ATOM 2498 N N . ALA A 1 58 ? -2.669 2.440 -5.765 1.00 0.00 58 ALA A N 2
ATOM 2499 C CA . ALA A 1 58 ? -1.500 3.045 -6.390 1.00 0.00 58 ALA A CA 2
ATOM 2500 C C . ALA A 1 58 ? -0.497 1.982 -6.825 1.00 0.00 58 ALA A C 2
ATOM 2501 O O . ALA A 1 58 ? -0.154 1.086 -6.053 1.00 0.00 58 ALA A O 2
ATOM 2508 N N . ARG A 1 59 ? -0.032 2.086 -8.066 1.00 0.00 59 ARG A N 2
ATOM 2509 C CA . ARG A 1 59 ? 0.930 1.132 -8.604 1.00 0.00 59 ARG A CA 2
ATOM 2510 C C . ARG A 1 59 ? 2.360 1.581 -8.317 1.00 0.00 59 ARG A C 2
ATOM 2511 O O . ARG A 1 59 ? 2.644 2.777 -8.251 1.00 0.00 59 ARG A O 2
ATOM 2532 N N . SER A 1 60 ? 3.256 0.614 -8.148 1.00 0.00 60 SER A N 2
ATOM 2533 C CA . SER A 1 60 ? 4.655 0.909 -7.864 1.00 0.00 60 SER A CA 2
ATOM 2534 C C . SER A 1 60 ? 5.570 -0.136 -8.496 1.00 0.00 60 SER A C 2
ATOM 2535 O O . SER A 1 60 ? 5.337 -1.337 -8.368 1.00 0.00 60 SER A O 2
ATOM 2543 N N . GLN A 1 61 ? 6.610 0.332 -9.178 1.00 0.00 61 GLN A N 2
ATOM 2544 C CA . GLN A 1 61 ? 7.560 -0.561 -9.831 1.00 0.00 61 GLN A CA 2
ATOM 2545 C C . GLN A 1 61 ? 8.698 -0.930 -8.885 1.00 0.00 61 GLN A C 2
ATOM 2546 O O . GLN A 1 61 ? 9.732 -1.447 -9.311 1.00 0.00 61 GLN A O 2
ATOM 2560 N N . THR A 1 62 ? 8.503 -0.661 -7.598 1.00 0.00 62 THR A N 2
ATOM 2561 C CA . THR A 1 62 ? 9.513 -0.963 -6.592 1.00 0.00 62 THR A CA 2
ATOM 2562 C C . THR A 1 62 ? 8.871 -1.301 -5.252 1.00 0.00 62 THR A C 2
ATOM 2563 O O . THR A 1 62 ? 7.652 -1.235 -5.103 1.00 0.00 62 THR A O 2
ATOM 2574 N N . ASN A 1 63 ? 9.700 -1.663 -4.278 1.00 0.00 63 ASN A N 2
ATOM 2575 C CA . ASN A 1 63 ? 9.212 -2.012 -2.949 1.00 0.00 63 ASN A CA 2
ATOM 2576 C C . ASN A 1 63 ? 9.029 -0.763 -2.091 1.00 0.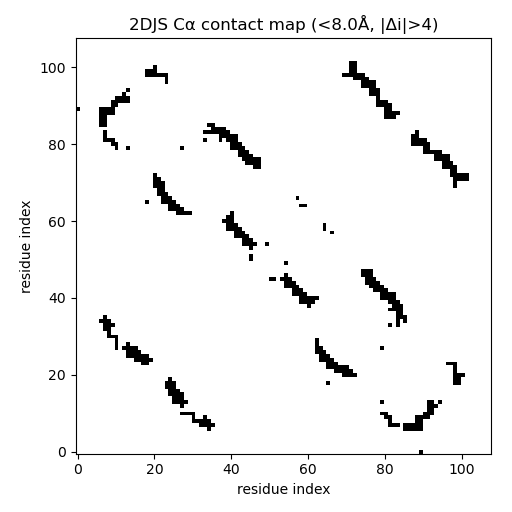00 63 ASN A C 2
ATOM 2577 O O . ASN A 1 63 ? 9.094 -0.824 -0.863 1.00 0.00 63 ASN A O 2
ATOM 2588 N N . THR A 1 64 ? 8.799 0.370 -2.747 1.00 0.00 64 THR A N 2
ATOM 2589 C CA . THR A 1 64 ? 8.607 1.633 -2.047 1.00 0.00 64 THR A CA 2
ATOM 2590 C C . THR A 1 64 ? 7.719 2.577 -2.849 1.00 0.00 64 THR A C 2
ATOM 2591 O O . THR A 1 64 ? 8.039 2.932 -3.983 1.00 0.00 64 THR A O 2
ATOM 2602 N N . ALA A 1 65 ? 6.602 2.981 -2.252 1.00 0.00 65 ALA A N 2
ATOM 2603 C CA . ALA A 1 65 ? 5.669 3.887 -2.911 1.00 0.00 65 ALA A CA 2
ATOM 2604 C C . ALA A 1 65 ? 5.182 4.967 -1.951 1.00 0.00 65 ALA A C 2
ATOM 2605 O O . ALA A 1 65 ? 5.032 4.725 -0.753 1.00 0.00 65 ALA A O 2
ATOM 2612 N N . ARG A 1 66 ? 4.938 6.160 -2.484 1.00 0.00 66 ARG A N 2
ATOM 2613 C CA . ARG A 1 66 ? 4.471 7.278 -1.673 1.00 0.00 66 ARG A CA 2
ATOM 2614 C C . ARG A 1 66 ? 3.044 7.664 -2.051 1.00 0.00 66 ARG A C 2
ATOM 2615 O O . ARG A 1 66 ? 2.722 7.813 -3.231 1.00 0.00 66 ARG A O 2
ATOM 2636 N N . ILE A 1 67 ? 2.193 7.823 -1.043 1.00 0.00 67 ILE A N 2
ATOM 2637 C CA . ILE A 1 67 ? 0.801 8.191 -1.270 1.00 0.00 67 ILE A CA 2
ATOM 2638 C C . ILE A 1 67 ? 0.590 9.689 -1.074 1.00 0.00 67 ILE A C 2
ATOM 2639 O O . ILE A 1 67 ? 0.893 10.236 -0.014 1.00 0.00 67 ILE A O 2
ATOM 2655 N N . ASP A 1 68 ? 0.067 10.346 -2.104 1.00 0.00 68 ASP A N 2
ATOM 2656 C CA . ASP A 1 68 ? -0.188 11.781 -2.045 1.00 0.00 68 ASP A CA 2
ATOM 2657 C C . ASP A 1 68 ? -1.675 12.076 -2.216 1.00 0.00 68 ASP A C 2
ATOM 2658 O O . ASP A 1 68 ? -2.356 11.437 -3.016 1.00 0.00 68 ASP A O 2
ATOM 2667 N N . GLY A 1 69 ? -2.171 13.049 -1.458 1.00 0.00 69 GLY A N 2
ATOM 2668 C CA . GLY A 1 69 ? -3.574 13.411 -1.540 1.00 0.00 69 GLY A CA 2
ATOM 2669 C C . GLY A 1 69 ? -4.316 13.157 -0.243 1.00 0.00 69 GLY A C 2
ATOM 2670 O O . GLY A 1 69 ? -5.531 12.955 -0.243 1.00 0.00 69 GLY A O 2
ATOM 2674 N N . LEU A 1 70 ? -3.584 13.165 0.866 1.00 0.00 70 LEU A N 2
ATOM 2675 C CA . LEU A 1 70 ? -4.180 12.932 2.177 1.00 0.00 70 LEU A CA 2
ATOM 2676 C C . LEU A 1 70 ? -4.237 14.224 2.986 1.00 0.00 70 LEU A C 2
ATOM 2677 O O . LEU A 1 70 ? -3.602 15.218 2.633 1.00 0.00 70 LEU A O 2
ATOM 2693 N N . ARG A 1 71 ? -5.000 14.201 4.074 1.00 0.00 71 ARG A N 2
ATOM 2694 C CA . ARG A 1 71 ? -5.139 15.369 4.935 1.00 0.00 71 ARG A CA 2
ATOM 2695 C C . ARG A 1 71 ? -4.178 15.292 6.117 1.00 0.00 71 ARG A C 2
ATOM 2696 O O . ARG A 1 71 ? -3.829 14.212 6.595 1.00 0.00 71 ARG A O 2
ATOM 2717 N N . PRO A 1 72 ? -3.739 16.463 6.601 1.00 0.00 72 PRO A N 2
ATOM 2718 C CA . PRO A 1 72 ? -2.812 16.554 7.733 1.00 0.00 72 PRO A CA 2
ATOM 2719 C C . PRO A 1 72 ? -3.463 16.143 9.050 1.00 0.00 72 PRO A C 2
ATOM 2720 O O . PRO A 1 72 ? -4.626 16.453 9.302 1.00 0.00 72 PRO A O 2
ATOM 2731 N N . GLY A 1 73 ? -2.703 15.442 9.886 1.00 0.00 73 GLY A N 2
ATOM 2732 C CA . GLY A 1 73 ? -3.224 15.000 11.167 1.00 0.00 73 GLY A CA 2
ATOM 2733 C C . GLY A 1 73 ? -4.377 14.027 11.019 1.00 0.00 73 GLY A C 2
ATOM 2734 O O . GLY A 1 73 ? -5.381 14.134 11.722 1.00 0.00 73 GLY A O 2
ATOM 2738 N N . MET A 1 74 ? -4.233 13.076 10.102 1.00 0.00 74 MET A N 2
ATOM 2739 C CA . MET A 1 74 ? -5.272 12.081 9.865 1.00 0.00 74 MET A CA 2
ATOM 2740 C C . MET A 1 74 ? -4.679 10.676 9.816 1.00 0.00 74 MET A C 2
ATOM 2741 O O . MET A 1 74 ? -3.460 10.508 9.765 1.00 0.00 74 MET A O 2
ATOM 2755 N N . VAL A 1 75 ? -5.547 9.670 9.831 1.00 0.00 75 VAL A N 2
ATOM 2756 C CA . VAL A 1 75 ? -5.109 8.280 9.787 1.00 0.00 75 VAL A CA 2
ATOM 2757 C C . VAL A 1 75 ? -5.652 7.572 8.552 1.00 0.00 75 VAL A C 2
ATOM 2758 O O . VAL A 1 75 ? -6.836 7.680 8.231 1.00 0.00 75 VAL A O 2
ATOM 2771 N N . TYR A 1 76 ? -4.779 6.846 7.862 1.00 0.00 76 TYR A N 2
ATOM 2772 C CA . TYR A 1 76 ? -5.170 6.120 6.660 1.00 0.00 76 TYR A CA 2
ATOM 2773 C C . TYR A 1 76 ? -4.620 4.697 6.679 1.00 0.00 76 TYR A C 2
ATOM 2774 O O . TYR A 1 76 ? -3.436 4.480 6.935 1.00 0.00 76 TYR A O 2
ATOM 2792 N N . VAL A 1 77 ? -5.490 3.729 6.406 1.00 0.00 77 VAL A N 2
ATOM 2793 C CA . VAL A 1 77 ? -5.094 2.326 6.390 1.00 0.00 77 VAL A CA 2
ATOM 2794 C C . VAL A 1 77 ? -4.518 1.934 5.034 1.00 0.00 77 VAL A C 2
ATOM 2795 O O . VAL A 1 77 ? -5.247 1.806 4.051 1.00 0.00 77 VAL A O 2
ATOM 2808 N N . VAL A 1 78 ? -3.203 1.742 4.989 1.00 0.00 78 VAL A N 2
ATOM 2809 C CA . VAL A 1 78 ? -2.528 1.362 3.754 1.00 0.00 78 VAL A CA 2
ATOM 2810 C C . VAL A 1 78 ? -2.055 -0.086 3.809 1.00 0.00 78 VAL A C 2
ATOM 2811 O O . VAL A 1 78 ? -1.843 -0.639 4.888 1.00 0.00 78 VAL A O 2
ATOM 2824 N N . GLN A 1 79 ? -1.892 -0.695 2.639 1.00 0.00 79 GLN A N 2
ATOM 2825 C CA . GLN A 1 79 ? -1.444 -2.080 2.555 1.00 0.00 79 GLN A CA 2
ATOM 2826 C C . GLN A 1 79 ? -0.582 -2.299 1.316 1.00 0.00 79 GLN A C 2
ATOM 2827 O O . GLN A 1 79 ? -0.358 -1.377 0.532 1.00 0.00 79 GLN A O 2
ATOM 2841 N N . VAL A 1 80 ? -0.099 -3.526 1.146 1.00 0.00 80 VAL A N 2
ATOM 2842 C CA . VAL A 1 80 ? 0.738 -3.867 0.002 1.00 0.00 80 VAL A CA 2
ATOM 2843 C C . VAL A 1 80 ? 0.621 -5.347 -0.343 1.00 0.00 80 VAL A C 2
ATOM 2844 O O . VAL A 1 80 ? 0.597 -6.201 0.543 1.00 0.00 80 VAL A O 2
ATOM 2857 N N . ARG A 1 81 ? 0.550 -5.644 -1.636 1.00 0.00 81 ARG A N 2
ATOM 2858 C CA . ARG A 1 81 ? 0.435 -7.021 -2.099 1.00 0.00 81 ARG A CA 2
ATOM 2859 C C . ARG A 1 81 ? 1.371 -7.279 -3.276 1.00 0.00 81 ARG A C 2
ATOM 2860 O O . ARG A 1 81 ? 1.899 -6.345 -3.878 1.00 0.00 81 ARG A O 2
ATOM 2881 N N . ALA A 1 82 ? 1.571 -8.553 -3.598 1.00 0.00 82 ALA A N 2
ATOM 2882 C CA . ALA A 1 82 ? 2.441 -8.934 -4.704 1.00 0.00 82 ALA A CA 2
ATOM 2883 C C . ALA A 1 82 ? 1.628 -9.356 -5.923 1.00 0.00 82 ALA A C 2
ATOM 2884 O O . ALA A 1 82 ? 0.625 -10.059 -5.799 1.00 0.00 82 ALA A O 2
ATOM 2891 N N . ARG A 1 83 ? 2.065 -8.921 -7.100 1.00 0.00 83 ARG A N 2
ATOM 2892 C CA . ARG A 1 83 ? 1.376 -9.252 -8.341 1.00 0.00 83 ARG A CA 2
ATOM 2893 C C . ARG A 1 83 ? 2.338 -9.879 -9.347 1.00 0.00 83 ARG A C 2
ATOM 2894 O O . ARG A 1 83 ? 3.370 -9.297 -9.682 1.00 0.00 83 ARG A O 2
ATOM 2915 N N . THR A 1 84 ? 1.992 -11.070 -9.825 1.00 0.00 84 THR A N 2
ATOM 2916 C CA . THR A 1 84 ? 2.825 -11.777 -10.790 1.00 0.00 84 THR A CA 2
ATOM 2917 C C . THR A 1 84 ? 2.030 -12.141 -12.039 1.00 0.00 84 THR A C 2
ATOM 2918 O O . THR A 1 84 ? 0.833 -11.868 -12.127 1.00 0.00 84 THR A O 2
ATOM 2929 N N . VAL A 1 85 ? 2.704 -12.758 -13.005 1.00 0.00 85 VAL A N 2
ATOM 2930 C CA . VAL A 1 85 ? 2.059 -13.161 -14.249 1.00 0.00 85 VAL A CA 2
ATOM 2931 C C . VAL A 1 85 ? 0.927 -14.147 -13.987 1.00 0.00 85 VAL A C 2
ATOM 2932 O O . VAL A 1 85 ? 0.154 -14.475 -14.887 1.00 0.00 85 VAL A O 2
ATOM 2945 N N . ALA A 1 86 ? 0.833 -14.617 -12.747 1.00 0.00 86 ALA A N 2
ATOM 2946 C CA . ALA A 1 86 ? -0.207 -15.564 -12.366 1.00 0.00 86 ALA A CA 2
ATOM 2947 C C . ALA A 1 86 ? -1.471 -14.840 -11.917 1.00 0.00 86 ALA A C 2
ATOM 2948 O O . ALA A 1 86 ? -2.577 -15.182 -12.335 1.00 0.00 86 ALA A O 2
ATOM 2955 N N . GLY A 1 87 ? -1.301 -13.835 -11.062 1.00 0.00 87 GLY A N 2
ATOM 2956 C CA . GLY A 1 87 ? -2.438 -13.079 -10.571 1.00 0.00 87 GLY A CA 2
ATOM 2957 C C . GLY A 1 87 ? -2.056 -12.110 -9.469 1.00 0.00 87 GLY A C 2
ATOM 2958 O O . GLY A 1 87 ? -0.981 -11.511 -9.504 1.00 0.00 87 GLY A O 2
ATOM 2962 N N . TYR A 1 88 ? -2.940 -11.954 -8.489 1.00 0.00 88 TYR A N 2
ATOM 2963 C CA . TYR A 1 88 ? -2.692 -11.048 -7.374 1.00 0.00 88 TYR A CA 2
ATOM 2964 C C . TYR A 1 88 ? -2.618 -11.813 -6.056 1.00 0.00 88 TYR A C 2
ATOM 2965 O O . TYR A 1 88 ? -3.409 -12.721 -5.807 1.00 0.00 88 TYR A O 2
ATOM 2983 N N . GLY A 1 89 ? -1.660 -11.437 -5.214 1.00 0.00 89 GLY A N 2
ATOM 2984 C CA . GLY A 1 89 ? -1.500 -12.096 -3.931 1.00 0.00 89 GLY A CA 2
ATOM 2985 C C . GLY A 1 89 ? -2.255 -11.394 -2.820 1.00 0.00 89 GLY A C 2
ATOM 2986 O O . GLY A 1 89 ? -2.766 -10.290 -3.007 1.00 0.00 89 GLY A O 2
ATOM 2990 N N . LYS A 1 90 ? -2.328 -12.036 -1.659 1.00 0.00 90 LYS A N 2
ATOM 2991 C CA . LYS A 1 90 ? -3.027 -11.468 -0.512 1.00 0.00 90 LYS A CA 2
ATOM 2992 C C . LYS A 1 90 ? -2.324 -10.208 -0.017 1.00 0.00 90 LYS A C 2
ATOM 2993 O O . LYS A 1 90 ? -1.147 -9.990 -0.301 1.00 0.00 90 LYS A O 2
ATOM 3012 N N . PHE A 1 91 ? -3.055 -9.382 0.725 1.00 0.00 91 PHE A N 2
ATOM 3013 C CA . PHE A 1 91 ? -2.501 -8.144 1.260 1.00 0.00 91 PHE A CA 2
ATOM 3014 C C . PHE A 1 91 ? -1.733 -8.405 2.553 1.00 0.00 91 PHE A C 2
ATOM 3015 O O . PHE A 1 91 ? -2.034 -9.346 3.287 1.00 0.00 91 PHE A O 2
ATOM 3032 N N . SER A 1 92 ? -0.739 -7.565 2.824 1.00 0.00 92 SER A N 2
ATOM 3033 C CA . SER A 1 92 ? 0.075 -7.707 4.025 1.00 0.00 92 SER A CA 2
ATOM 3034 C C . SER A 1 92 ? -0.706 -7.282 5.265 1.00 0.00 92 SER A C 2
ATOM 3035 O O . SER A 1 92 ? -1.799 -6.726 5.163 1.00 0.00 92 SER A O 2
ATOM 3043 N N . GLY A 1 93 ? -0.137 -7.550 6.436 1.00 0.00 93 GLY A N 2
ATOM 3044 C CA . GLY A 1 93 ? -0.793 -7.189 7.679 1.00 0.00 93 GLY A CA 2
ATOM 3045 C C . GLY A 1 93 ? -1.363 -5.785 7.648 1.00 0.00 93 GLY A C 2
ATOM 3046 O O . GLY A 1 93 ? -0.636 -4.816 7.428 1.00 0.00 93 GLY A O 2
ATOM 3050 N N . LYS A 1 94 ? -2.669 -5.673 7.869 1.00 0.00 94 LYS A N 2
ATOM 3051 C CA . LYS A 1 94 ? -3.337 -4.378 7.865 1.00 0.00 94 LYS A CA 2
ATOM 3052 C C . LYS A 1 94 ? -2.725 -3.446 8.906 1.00 0.00 94 LYS A C 2
ATOM 3053 O O . LYS A 1 94 ? -2.614 -3.801 10.079 1.00 0.00 94 LYS A O 2
ATOM 3072 N N . MET A 1 95 ? -2.332 -2.254 8.469 1.00 0.00 95 MET A N 2
ATOM 3073 C CA . MET A 1 95 ? -1.734 -1.272 9.366 1.00 0.00 95 MET A CA 2
ATOM 3074 C C . MET A 1 95 ? -2.333 0.112 9.132 1.00 0.00 95 MET A C 2
ATOM 3075 O O . MET A 1 95 ? -3.236 0.277 8.312 1.00 0.00 95 MET A O 2
ATOM 3089 N N . CYS A 1 96 ? -1.823 1.102 9.857 1.00 0.00 96 CYS A N 2
ATOM 3090 C CA . CYS A 1 96 ? -2.309 2.471 9.729 1.00 0.00 96 CYS A CA 2
ATOM 3091 C C . CYS A 1 96 ? -1.159 3.468 9.838 1.00 0.00 96 CYS A C 2
ATOM 3092 O O . CYS A 1 96 ? -0.302 3.350 10.713 1.00 0.00 96 CYS A O 2
ATOM 3100 N N . PHE A 1 97 ? -1.146 4.448 8.941 1.00 0.00 97 PHE A N 2
ATOM 3101 C CA . PHE A 1 97 ? -0.100 5.465 8.934 1.00 0.00 97 PHE A CA 2
ATOM 3102 C C . PHE A 1 97 ? -0.704 6.866 8.941 1.00 0.00 97 PHE A C 2
ATOM 3103 O O . PHE A 1 97 ? -1.450 7.236 8.036 1.00 0.00 97 PHE A O 2
ATOM 3120 N N . GLN A 1 98 ? -0.374 7.640 9.971 1.00 0.00 98 GLN A N 2
ATOM 3121 C CA . GLN A 1 98 ? -0.885 9.000 10.097 1.00 0.00 98 GLN A CA 2
ATOM 3122 C C . GLN A 1 98 ? 0.085 10.004 9.482 1.00 0.00 98 GLN A C 2
ATOM 3123 O O . GLN A 1 98 ? 1.281 9.738 9.365 1.00 0.00 98 GLN A O 2
ATOM 3137 N N . THR A 1 99 ? -0.440 11.161 9.090 1.00 0.00 99 THR A N 2
ATOM 3138 C CA . THR A 1 99 ? 0.378 12.205 8.485 1.00 0.00 99 THR A CA 2
ATOM 3139 C C . THR A 1 99 ? 0.951 13.138 9.545 1.00 0.00 99 THR A C 2
ATOM 3140 O O . THR A 1 99 ? 0.757 12.927 10.743 1.00 0.00 99 THR A O 2
ATOM 3151 N N . LEU A 1 100 ? 1.657 14.171 9.099 1.00 0.00 100 LEU A N 2
ATOM 3152 C CA . LEU A 1 100 ? 2.259 15.138 10.010 1.00 0.00 100 LEU A CA 2
ATOM 3153 C C . LEU A 1 100 ? 1.204 16.087 10.571 1.00 0.00 100 LEU A C 2
ATOM 3154 O O . LEU A 1 100 ? 0.422 16.676 9.824 1.00 0.00 100 LEU A O 2
ATOM 3170 N N . THR A 1 101 ? 1.188 16.231 11.892 1.00 0.00 101 THR A N 2
ATOM 3171 C CA . THR A 1 101 ? 0.230 17.109 12.554 1.00 0.00 101 THR A CA 2
ATOM 3172 C C . THR A 1 101 ? 0.803 18.510 12.737 1.00 0.00 101 THR A C 2
ATOM 3173 O O . THR A 1 101 ? 1.741 18.711 13.509 1.00 0.00 101 THR A O 2
ATOM 3184 N N . ASP A 1 102 ? 0.234 19.475 12.023 1.00 0.00 102 ASP A N 2
ATOM 3185 C CA . ASP A 1 102 ? 0.688 20.858 12.108 1.00 0.00 102 ASP A CA 2
ATOM 3186 C C . ASP A 1 102 ? -0.135 21.637 13.129 1.00 0.00 102 ASP A C 2
ATOM 3187 O O . ASP A 1 102 ? -1.129 22.275 12.784 1.00 0.00 102 ASP A O 2
ATOM 3196 N N . SER A 1 103 ? 0.287 21.581 14.389 1.00 0.00 103 SER A N 2
ATOM 3197 C CA . SER A 1 103 ? -0.414 22.277 15.461 1.00 0.00 103 SER A CA 2
ATOM 3198 C C . SER A 1 103 ? 0.540 23.185 16.233 1.00 0.00 103 SER A C 2
ATOM 3199 O O . SER A 1 103 ? 0.314 24.389 16.344 1.00 0.00 103 SER A O 2
ATOM 3207 N N . GLY A 1 104 ? 1.607 22.597 16.764 1.00 0.00 104 GLY A N 2
ATOM 3208 C CA . GLY A 1 104 ? 2.579 23.366 17.518 1.00 0.00 104 GLY A CA 2
ATOM 3209 C C . GLY A 1 104 ? 3.200 22.568 18.648 1.00 0.00 104 GLY A C 2
ATOM 3210 O O . GLY A 1 104 ? 4.214 21.892 18.475 1.00 0.00 104 GLY A O 2
ATOM 3214 N N . PRO A 1 105 ? 2.585 22.643 19.838 1.00 0.00 105 PRO A N 2
ATOM 3215 C CA . PRO A 1 105 ? 3.066 21.929 21.024 1.00 0.00 105 PRO A CA 2
ATOM 3216 C C . PRO A 1 105 ? 2.875 20.420 20.910 1.00 0.00 105 PRO A C 2
ATOM 3217 O O . PRO A 1 105 ? 2.357 19.925 19.909 1.00 0.00 105 PRO A O 2
ATOM 3228 N N . SER A 1 106 ? 3.297 19.695 21.941 1.00 0.00 106 SER A N 2
ATOM 3229 C CA . SER A 1 106 ? 3.175 18.242 21.955 1.00 0.00 106 SER A CA 2
ATOM 3230 C C . SER A 1 106 ? 4.008 17.617 20.841 1.00 0.00 106 SER A C 2
ATOM 3231 O O . SER A 1 106 ? 3.561 16.693 20.160 1.00 0.00 106 SER A O 2
ATOM 3239 N N . SER A 1 107 ? 5.222 18.127 20.660 1.00 0.00 107 SER A N 2
ATOM 3240 C CA . SER A 1 107 ? 6.118 17.622 19.627 1.00 0.00 107 SER A CA 2
ATOM 3241 C C . SER A 1 107 ? 7.008 16.511 20.174 1.00 0.00 107 SER A C 2
ATOM 3242 O O . SER A 1 107 ? 7.290 16.459 21.371 1.00 0.00 107 SER A O 2
ATOM 3250 N N . GLY A 1 108 ? 7.446 15.621 19.289 1.00 0.00 108 GLY A N 2
ATOM 3251 C CA . GLY A 1 108 ? 8.299 14.522 19.701 1.00 0.00 108 GLY A CA 2
ATOM 3252 C C . GLY A 1 108 ? 7.849 13.193 19.129 1.00 0.00 108 GLY A C 2
ATOM 3253 O O . GLY A 1 108 ? 8.360 12.140 19.511 1.00 0.00 108 GLY A O 2
ATOM 3257 N N . GLY A 1 1 ? -14.773 -20.730 -4.566 1.00 0.00 1 GLY A N 3
ATOM 3258 C CA . GLY A 1 1 ? -16.010 -21.061 -3.883 1.00 0.00 1 GLY A CA 3
ATOM 3259 C C . GLY A 1 1 ? -15.819 -21.229 -2.388 1.00 0.00 1 GLY A C 3
ATOM 3260 O O . GLY A 1 1 ? -16.116 -20.322 -1.612 1.00 0.00 1 GLY A O 3
ATOM 3264 N N . SER A 1 2 ? -15.325 -22.395 -1.984 1.00 0.00 2 SER A N 3
ATOM 3265 C CA . SER A 1 2 ? -15.100 -22.682 -0.572 1.00 0.00 2 SER A CA 3
ATOM 3266 C C . SER A 1 2 ? -13.620 -22.563 -0.222 1.00 0.00 2 SER A C 3
ATOM 3267 O O . SER A 1 2 ? -13.242 -21.813 0.677 1.00 0.00 2 SER A O 3
ATOM 3275 N N . SER A 1 3 ? -12.787 -23.309 -0.941 1.00 0.00 3 SER A N 3
ATOM 3276 C CA . SER A 1 3 ? -11.348 -23.292 -0.705 1.00 0.00 3 SER A CA 3
ATOM 3277 C C . SER A 1 3 ? -10.800 -21.871 -0.794 1.00 0.00 3 SER A C 3
ATOM 3278 O O . SER A 1 3 ? -11.329 -21.034 -1.525 1.00 0.00 3 SER A O 3
ATOM 3286 N N . GLY A 1 4 ? -9.735 -21.605 -0.043 1.00 0.00 4 GLY A N 3
ATOM 3287 C CA . GLY A 1 4 ? -9.133 -20.285 -0.051 1.00 0.00 4 GLY A CA 3
ATOM 3288 C C . GLY A 1 4 ? -8.503 -19.943 -1.387 1.00 0.00 4 GLY A C 3
ATOM 3289 O O . GLY A 1 4 ? -8.476 -20.770 -2.298 1.00 0.00 4 GLY A O 3
ATOM 3293 N N . SER A 1 5 ? -7.997 -18.719 -1.505 1.00 0.00 5 SER A N 3
ATOM 3294 C CA . SER A 1 5 ? -7.370 -18.267 -2.741 1.00 0.00 5 SER A CA 3
ATOM 3295 C C . SER A 1 5 ? -5.866 -18.521 -2.712 1.00 0.00 5 SER A C 3
ATOM 3296 O O . SER A 1 5 ? -5.281 -18.729 -1.649 1.00 0.00 5 SER A O 3
ATOM 3304 N N . SER A 1 6 ? -5.246 -18.504 -3.888 1.00 0.00 6 SER A N 3
ATOM 3305 C CA . SER A 1 6 ? -3.811 -18.736 -3.999 1.00 0.00 6 SER A CA 3
ATOM 3306 C C . SER A 1 6 ? -3.128 -17.581 -4.724 1.00 0.00 6 SER A C 3
ATOM 3307 O O . SER A 1 6 ? -3.781 -16.630 -5.153 1.00 0.00 6 SER A O 3
ATOM 3315 N N . GLY A 1 7 ? -1.808 -17.671 -4.857 1.00 0.00 7 GLY A N 3
ATOM 3316 C CA . GLY A 1 7 ? -1.057 -16.627 -5.530 1.00 0.00 7 GLY A CA 3
ATOM 3317 C C . GLY A 1 7 ? 0.330 -16.443 -4.947 1.00 0.00 7 GLY A C 3
ATOM 3318 O O . GLY A 1 7 ? 0.825 -17.279 -4.192 1.00 0.00 7 GLY A O 3
ATOM 3322 N N . PRO A 1 8 ? 0.981 -15.325 -5.301 1.00 0.00 8 PRO A N 3
ATOM 3323 C CA . PRO A 1 8 ? 2.329 -15.008 -4.820 1.00 0.00 8 PRO A CA 3
ATOM 3324 C C . PRO A 1 8 ? 2.348 -14.666 -3.334 1.00 0.00 8 PRO A C 3
ATOM 3325 O O . PRO A 1 8 ? 1.314 -14.351 -2.746 1.00 0.00 8 PRO A O 3
ATOM 3336 N N . SER A 1 9 ? 3.532 -14.730 -2.732 1.00 0.00 9 SER A N 3
ATOM 3337 C CA . SER A 1 9 ? 3.686 -14.431 -1.313 1.00 0.00 9 SER A CA 3
ATOM 3338 C C . SER A 1 9 ? 3.243 -13.003 -1.009 1.00 0.00 9 SER A C 3
ATOM 3339 O O . SER A 1 9 ? 2.811 -12.270 -1.899 1.00 0.00 9 SER A O 3
ATOM 3347 N N . THR A 1 10 ? 3.353 -12.613 0.258 1.00 0.00 10 THR A N 3
ATOM 3348 C CA . THR A 1 10 ? 2.964 -11.274 0.682 1.00 0.00 10 THR A CA 3
ATOM 3349 C C . THR A 1 10 ? 3.814 -10.800 1.855 1.00 0.00 10 THR A C 3
ATOM 3350 O O . THR A 1 10 ? 4.112 -11.569 2.770 1.00 0.00 10 THR A O 3
ATOM 3361 N N . VAL A 1 11 ? 4.203 -9.530 1.823 1.00 0.00 11 VAL A N 3
ATOM 3362 C CA . VAL A 1 11 ? 5.018 -8.952 2.885 1.00 0.00 11 VAL A CA 3
ATOM 3363 C C . VAL A 1 11 ? 4.414 -9.233 4.256 1.00 0.00 11 VAL A C 3
ATOM 3364 O O . VAL A 1 11 ? 3.223 -9.027 4.491 1.00 0.00 11 VAL A O 3
ATOM 3377 N N . PRO A 1 12 ? 5.253 -9.716 5.185 1.00 0.00 12 PRO A N 3
ATOM 3378 C CA . PRO A 1 12 ? 4.824 -10.035 6.550 1.00 0.00 12 PRO A CA 3
ATOM 3379 C C . PRO A 1 12 ? 4.490 -8.786 7.359 1.00 0.00 12 PRO A C 3
ATOM 3380 O O . PRO A 1 12 ? 3.548 -8.783 8.152 1.00 0.00 12 PRO A O 3
ATOM 3391 N N . ILE A 1 13 ? 5.266 -7.728 7.153 1.00 0.00 13 ILE A N 3
ATOM 3392 C CA . ILE A 1 13 ? 5.050 -6.473 7.863 1.00 0.00 13 ILE A CA 3
ATOM 3393 C C . ILE A 1 13 ? 5.531 -5.285 7.037 1.00 0.00 13 ILE A C 3
ATOM 3394 O O . ILE A 1 13 ? 6.359 -5.434 6.139 1.00 0.00 13 ILE A O 3
ATOM 3410 N N . MET A 1 14 ? 5.007 -4.104 7.349 1.00 0.00 14 MET A N 3
ATOM 3411 C CA . MET A 1 14 ? 5.386 -2.888 6.637 1.00 0.00 14 MET A CA 3
ATOM 3412 C C . MET A 1 14 ? 6.149 -1.937 7.553 1.00 0.00 14 MET A C 3
ATOM 3413 O O . MET A 1 14 ? 6.018 -1.998 8.776 1.00 0.00 14 MET A O 3
ATOM 3427 N N . HIS A 1 15 ? 6.947 -1.059 6.955 1.00 0.00 15 HIS A N 3
ATOM 3428 C CA . HIS A 1 15 ? 7.732 -0.095 7.718 1.00 0.00 15 HIS A CA 3
ATOM 3429 C C . HIS A 1 15 ? 7.661 1.289 7.079 1.00 0.00 15 HIS A C 3
ATOM 3430 O O . HIS A 1 15 ? 7.724 1.423 5.858 1.00 0.00 15 HIS A O 3
ATOM 3445 N N . GLN A 1 16 ? 7.530 2.315 7.915 1.00 0.00 16 GLN A N 3
ATOM 3446 C CA . GLN A 1 16 ? 7.450 3.688 7.431 1.00 0.00 16 GLN A CA 3
ATOM 3447 C C . GLN A 1 16 ? 8.815 4.366 7.486 1.00 0.00 16 GLN A C 3
ATOM 3448 O O . GLN A 1 16 ? 9.530 4.264 8.483 1.00 0.00 16 GLN A O 3
ATOM 3462 N N . VAL A 1 17 ? 9.171 5.058 6.408 1.00 0.00 17 VAL A N 3
ATOM 3463 C CA . VAL A 1 17 ? 10.451 5.753 6.334 1.00 0.00 17 VAL A CA 3
ATOM 3464 C C . VAL A 1 17 ? 10.279 7.247 6.582 1.00 0.00 17 VAL A C 3
ATOM 3465 O O . VAL A 1 17 ? 11.066 7.862 7.301 1.00 0.00 17 VAL A O 3
ATOM 3478 N N . SER A 1 18 ? 9.244 7.826 5.980 1.00 0.00 18 SER A N 3
ATOM 3479 C CA . SER A 1 18 ? 8.971 9.250 6.133 1.00 0.00 18 SER A CA 3
ATOM 3480 C C . SER A 1 18 ? 7.518 9.564 5.789 1.00 0.00 18 SER A C 3
ATOM 3481 O O . SER A 1 18 ? 6.750 8.676 5.421 1.00 0.00 18 SER A O 3
ATOM 3489 N N . ALA A 1 19 ? 7.149 10.835 5.911 1.00 0.00 19 ALA A N 3
ATOM 3490 C CA . ALA A 1 19 ? 5.789 11.268 5.611 1.00 0.00 19 ALA A CA 3
ATOM 3491 C C . ALA A 1 19 ? 5.700 12.788 5.543 1.00 0.00 19 ALA A C 3
ATOM 3492 O O . ALA A 1 19 ? 6.584 13.496 6.027 1.00 0.00 19 ALA A O 3
ATOM 3499 N N . THR A 1 20 ? 4.626 13.287 4.937 1.00 0.00 20 THR A N 3
ATOM 3500 C CA . THR A 1 20 ? 4.422 14.724 4.804 1.00 0.00 20 THR A CA 3
ATOM 3501 C C . THR A 1 20 ? 3.078 15.145 5.386 1.00 0.00 20 THR A C 3
ATOM 3502 O O . THR A 1 20 ? 2.355 14.328 5.956 1.00 0.00 20 THR A O 3
ATOM 3513 N N . MET A 1 21 ? 2.749 16.424 5.240 1.00 0.00 21 MET A N 3
ATOM 3514 C CA . MET A 1 21 ? 1.490 16.952 5.751 1.00 0.00 21 MET A CA 3
ATOM 3515 C C . MET A 1 21 ? 0.316 16.476 4.901 1.00 0.00 21 MET A C 3
ATOM 3516 O O . MET A 1 21 ? -0.794 16.298 5.403 1.00 0.00 21 MET A O 3
ATOM 3530 N N . ARG A 1 22 ? 0.569 16.270 3.613 1.00 0.00 22 ARG A N 3
ATOM 3531 C CA . ARG A 1 22 ? -0.468 15.816 2.694 1.00 0.00 22 ARG A CA 3
ATOM 3532 C C . ARG A 1 22 ? -0.021 14.562 1.948 1.00 0.00 22 ARG A C 3
ATOM 3533 O O . ARG A 1 22 ? -0.508 14.271 0.855 1.00 0.00 22 ARG A O 3
ATOM 3554 N N . SER A 1 23 ? 0.908 13.824 2.545 1.00 0.00 23 SER A N 3
ATOM 3555 C CA . SER A 1 23 ? 1.424 12.604 1.935 1.00 0.00 23 SER A CA 3
ATOM 3556 C C . SER A 1 23 ? 2.077 11.707 2.983 1.00 0.00 23 SER A C 3
ATOM 3557 O O . SER A 1 23 ? 2.208 12.087 4.147 1.00 0.00 23 SER A O 3
ATOM 3565 N N . ILE A 1 24 ? 2.484 10.514 2.561 1.00 0.00 24 ILE A N 3
ATOM 3566 C CA . ILE A 1 24 ? 3.124 9.563 3.461 1.00 0.00 24 ILE A CA 3
ATOM 3567 C C . ILE A 1 24 ? 4.041 8.614 2.697 1.00 0.00 24 ILE A C 3
ATOM 3568 O O . ILE A 1 24 ? 3.689 8.121 1.625 1.00 0.00 24 ILE A O 3
ATOM 3584 N N . THR A 1 25 ? 5.219 8.360 3.257 1.00 0.00 25 THR A N 3
ATOM 3585 C CA . THR A 1 25 ? 6.187 7.469 2.630 1.00 0.00 25 THR A CA 3
ATOM 3586 C C . THR A 1 25 ? 6.346 6.180 3.427 1.00 0.00 25 THR A C 3
ATOM 3587 O O . THR A 1 25 ? 6.563 6.210 4.639 1.00 0.00 25 THR A O 3
ATOM 3598 N N . LEU A 1 26 ? 6.237 5.048 2.741 1.00 0.00 26 LEU A N 3
ATOM 3599 C CA . LEU A 1 26 ? 6.370 3.746 3.386 1.00 0.00 26 LEU A CA 3
ATOM 3600 C C . LEU A 1 26 ? 7.285 2.829 2.580 1.00 0.00 26 LEU A C 3
ATOM 3601 O O . LEU A 1 26 ? 7.740 3.189 1.494 1.00 0.00 26 LEU A O 3
ATOM 3617 N N . SER A 1 27 ? 7.549 1.643 3.119 1.00 0.00 27 SER A N 3
ATOM 3618 C CA . SER A 1 27 ? 8.411 0.676 2.451 1.00 0.00 27 SER A CA 3
ATOM 3619 C C . SER A 1 27 ? 8.189 -0.727 3.010 1.00 0.00 27 SER A C 3
ATOM 3620 O O . SER A 1 27 ? 7.899 -0.895 4.194 1.00 0.00 27 SER A O 3
ATOM 3628 N N . TRP A 1 28 ? 8.328 -1.728 2.149 1.00 0.00 28 TRP A N 3
ATOM 3629 C CA . TRP A 1 28 ? 8.143 -3.117 2.556 1.00 0.00 28 TRP A CA 3
ATOM 3630 C C . TRP A 1 28 ? 9.236 -4.005 1.974 1.00 0.00 28 TRP A C 3
ATOM 3631 O O . TRP A 1 28 ? 9.721 -3.787 0.863 1.00 0.00 28 TRP A O 3
ATOM 3652 N N . PRO A 1 29 ? 9.635 -5.032 2.738 1.00 0.00 29 PRO A N 3
ATOM 3653 C CA . PRO A 1 29 ? 10.676 -5.975 2.317 1.00 0.00 29 PRO A CA 3
ATOM 3654 C C . PRO A 1 29 ? 10.215 -6.876 1.177 1.00 0.00 29 PRO A C 3
ATOM 3655 O O . PRO A 1 29 ? 9.033 -7.202 1.071 1.00 0.00 29 PRO A O 3
ATOM 3666 N N . GLN A 1 30 ? 11.156 -7.275 0.327 1.00 0.00 30 GLN A N 3
ATOM 3667 C CA . GLN A 1 30 ? 10.844 -8.138 -0.806 1.00 0.00 30 GLN A CA 3
ATOM 3668 C C . GLN A 1 30 ? 10.646 -9.581 -0.353 1.00 0.00 30 GLN A C 3
ATOM 3669 O O . GLN A 1 30 ? 11.439 -10.132 0.412 1.00 0.00 30 GLN A O 3
ATOM 3683 N N . PRO A 1 31 ? 9.564 -10.210 -0.834 1.00 0.00 31 PRO A N 3
ATOM 3684 C CA . PRO A 1 31 ? 9.236 -11.597 -0.491 1.00 0.00 31 PRO A CA 3
ATOM 3685 C C . PRO A 1 31 ? 10.210 -12.593 -1.111 1.00 0.00 31 PRO A C 3
ATOM 3686 O O . PRO A 1 31 ? 10.983 -12.244 -2.004 1.00 0.00 31 PRO A O 3
ATOM 3697 N N . GLU A 1 32 ? 10.168 -13.832 -0.633 1.00 0.00 32 GLU A N 3
ATOM 3698 C CA . GLU A 1 32 ? 11.048 -14.877 -1.141 1.00 0.00 32 GLU A CA 3
ATOM 3699 C C . GLU A 1 32 ? 10.249 -15.955 -1.869 1.00 0.00 32 GLU A C 3
ATOM 3700 O O . GLU A 1 32 ? 10.811 -16.771 -2.599 1.00 0.00 32 GLU A O 3
ATOM 3712 N N . GLN A 1 33 ? 8.936 -15.950 -1.663 1.00 0.00 33 GLN A N 3
ATOM 3713 C CA . GLN A 1 33 ? 8.060 -16.928 -2.298 1.00 0.00 33 GLN A CA 3
ATOM 3714 C C . GLN A 1 33 ? 7.045 -16.241 -3.205 1.00 0.00 33 GLN A C 3
ATOM 3715 O O . GLN A 1 33 ? 5.836 -16.448 -3.093 1.00 0.00 33 GLN A O 3
ATOM 3729 N N . PRO A 1 34 ? 7.544 -15.402 -4.125 1.00 0.00 34 PRO A N 3
ATOM 3730 C CA . PRO A 1 34 ? 6.697 -14.667 -5.069 1.00 0.00 34 PRO A CA 3
ATOM 3731 C C . PRO A 1 34 ? 6.058 -15.583 -6.108 1.00 0.00 34 PRO A C 3
ATOM 3732 O O . PRO A 1 34 ? 5.344 -15.123 -6.998 1.00 0.00 34 PRO A O 3
ATOM 3743 N N . ASN A 1 35 ? 6.319 -16.880 -5.987 1.00 0.00 35 ASN A N 3
ATOM 3744 C CA . ASN A 1 35 ? 5.768 -17.860 -6.916 1.00 0.00 35 ASN A CA 3
ATOM 3745 C C . ASN A 1 35 ? 6.041 -17.453 -8.361 1.00 0.00 35 ASN A C 3
ATOM 3746 O O . ASN A 1 35 ? 5.259 -17.756 -9.261 1.00 0.00 35 ASN A O 3
ATOM 3757 N N . GLY A 1 36 ? 7.158 -16.763 -8.575 1.00 0.00 36 GLY A N 3
ATOM 3758 C CA . GLY A 1 36 ? 7.515 -16.325 -9.912 1.00 0.00 36 GLY A CA 3
ATOM 3759 C C . GLY A 1 36 ? 8.220 -14.983 -9.914 1.00 0.00 36 GLY A C 3
ATOM 3760 O O . GLY A 1 36 ? 8.957 -14.661 -8.982 1.00 0.00 36 GLY A O 3
ATOM 3764 N N . ILE A 1 37 ? 7.996 -14.201 -10.964 1.00 0.00 37 ILE A N 3
ATOM 3765 C CA . ILE A 1 37 ? 8.616 -12.887 -11.083 1.00 0.00 37 ILE A CA 3
ATOM 3766 C C . ILE A 1 37 ? 7.619 -11.778 -10.764 1.00 0.00 37 ILE A C 3
ATOM 3767 O O . ILE A 1 37 ? 6.675 -11.542 -11.519 1.00 0.00 37 ILE A O 3
ATOM 3783 N N . ILE A 1 38 ? 7.837 -11.098 -9.643 1.00 0.00 38 ILE A N 3
ATOM 3784 C CA . ILE A 1 38 ? 6.960 -10.012 -9.226 1.00 0.00 38 ILE A CA 3
ATOM 3785 C C . ILE A 1 38 ? 6.976 -8.872 -10.240 1.00 0.00 38 ILE A C 3
ATOM 3786 O O . ILE A 1 38 ? 7.971 -8.157 -10.370 1.00 0.00 38 ILE A O 3
ATOM 3802 N N . LEU A 1 39 ? 5.869 -8.708 -10.955 1.00 0.00 39 LEU A N 3
ATOM 3803 C CA . LEU A 1 39 ? 5.754 -7.654 -11.956 1.00 0.00 39 LEU A CA 3
ATOM 3804 C C . LEU A 1 39 ? 5.757 -6.277 -11.300 1.00 0.00 39 LEU A C 3
ATOM 3805 O O . LEU A 1 39 ? 6.659 -5.471 -11.529 1.00 0.00 39 LEU A O 3
ATOM 3821 N N . ASP A 1 40 ? 4.743 -6.014 -10.483 1.00 0.00 40 ASP A N 3
ATOM 3822 C CA . ASP A 1 40 ? 4.630 -4.736 -9.790 1.00 0.00 40 ASP A CA 3
ATOM 3823 C C . ASP A 1 40 ? 4.010 -4.919 -8.409 1.00 0.00 40 ASP A C 3
ATOM 3824 O O . ASP A 1 40 ? 3.628 -6.027 -8.031 1.00 0.00 40 ASP A O 3
ATOM 3833 N N . TYR A 1 41 ? 3.914 -3.827 -7.660 1.00 0.00 41 TYR A N 3
ATOM 3834 C CA . TYR A 1 41 ? 3.343 -3.867 -6.319 1.00 0.00 41 TYR A CA 3
ATOM 3835 C C . TYR A 1 41 ? 2.148 -2.926 -6.206 1.00 0.00 41 TYR A C 3
ATOM 3836 O O . TYR A 1 41 ? 2.266 -1.725 -6.447 1.00 0.00 41 TYR A O 3
ATOM 3854 N N . GLU A 1 42 ? 0.997 -3.481 -5.839 1.00 0.00 42 GLU A N 3
ATOM 3855 C CA . GLU A 1 42 ? -0.220 -2.691 -5.695 1.00 0.00 42 GLU A CA 3
ATOM 3856 C C . GLU A 1 42 ? -0.380 -2.195 -4.260 1.00 0.00 42 GLU A C 3
ATOM 3857 O O . GLU A 1 42 ? -0.007 -2.883 -3.310 1.00 0.00 42 GLU A O 3
ATOM 3869 N N . ILE A 1 43 ? -0.937 -0.998 -4.113 1.00 0.00 43 ILE A N 3
ATOM 3870 C CA . ILE A 1 43 ? -1.147 -0.410 -2.796 1.00 0.00 43 ILE A CA 3
ATOM 3871 C C . ILE A 1 43 ? -2.576 0.097 -2.642 1.00 0.00 43 ILE A C 3
ATOM 3872 O O . ILE A 1 43 ? -3.033 0.942 -3.413 1.00 0.00 43 ILE A O 3
ATOM 3888 N N . ARG A 1 44 ? -3.278 -0.423 -1.641 1.00 0.00 44 ARG A N 3
ATOM 3889 C CA . ARG A 1 44 ? -4.656 -0.023 -1.384 1.00 0.00 44 ARG A CA 3
ATOM 3890 C C . ARG A 1 44 ? -4.774 0.694 -0.042 1.00 0.00 44 ARG A C 3
ATOM 3891 O O . ARG A 1 44 ? -4.458 0.128 1.005 1.00 0.00 44 ARG A O 3
ATOM 3912 N N . TYR A 1 45 ? -5.230 1.941 -0.081 1.00 0.00 45 TYR A N 3
ATOM 3913 C CA . TYR A 1 45 ? -5.386 2.735 1.131 1.00 0.00 45 TYR A CA 3
ATOM 3914 C C . TYR A 1 45 ? -6.738 3.443 1.148 1.00 0.00 45 TYR A C 3
ATOM 3915 O O . TYR A 1 45 ? -7.234 3.883 0.111 1.00 0.00 45 TYR A O 3
ATOM 3933 N N . TYR A 1 46 ? -7.328 3.548 2.333 1.00 0.00 46 TYR A N 3
ATOM 3934 C CA . TYR A 1 46 ? -8.623 4.200 2.487 1.00 0.00 46 TYR A CA 3
ATOM 3935 C C . TYR A 1 46 ? -8.729 4.888 3.845 1.00 0.00 46 TYR A C 3
ATOM 3936 O O . TYR A 1 46 ? -8.085 4.481 4.811 1.00 0.00 46 TYR A O 3
ATOM 3954 N N . GLU A 1 47 ? -9.547 5.934 3.908 1.00 0.00 47 GLU A N 3
ATOM 3955 C CA . GLU A 1 47 ? -9.737 6.680 5.147 1.00 0.00 47 GLU A CA 3
ATOM 3956 C C . GLU A 1 47 ? -10.273 5.773 6.251 1.00 0.00 47 GLU A C 3
ATOM 3957 O O . GLU A 1 47 ? -11.200 4.992 6.034 1.00 0.00 47 GLU A O 3
ATOM 3969 N N . LYS A 1 48 ? -9.683 5.882 7.437 1.00 0.00 48 LYS A N 3
ATOM 3970 C CA . LYS A 1 48 ? -10.100 5.074 8.576 1.00 0.00 48 LYS A CA 3
ATOM 3971 C C . LYS A 1 48 ? -11.618 5.092 8.730 1.00 0.00 48 LYS A C 3
ATOM 3972 O O . LYS A 1 48 ? -12.196 4.212 9.367 1.00 0.00 48 LYS A O 3
ATOM 3991 N N . GLU A 1 49 ? -12.256 6.098 8.140 1.00 0.00 49 GLU A N 3
ATOM 3992 C CA . GLU A 1 49 ? -13.707 6.228 8.212 1.00 0.00 49 GLU A CA 3
ATOM 3993 C C . GLU A 1 49 ? -14.365 5.690 6.945 1.00 0.00 49 GLU A C 3
ATOM 3994 O O . GLU A 1 49 ? -15.519 5.260 6.965 1.00 0.00 49 GLU A O 3
ATOM 4006 N N . HIS A 1 50 ? -13.623 5.717 5.842 1.00 0.00 50 HIS A N 3
ATOM 4007 C CA . HIS A 1 50 ? -14.133 5.232 4.565 1.00 0.00 50 HIS A CA 3
ATOM 4008 C C . HIS A 1 50 ? -14.095 3.708 4.508 1.00 0.00 50 HIS A C 3
ATOM 4009 O O . HIS A 1 50 ? -13.610 3.055 5.431 1.00 0.00 50 HIS A O 3
ATOM 4024 N N . ASN A 1 51 ? -14.610 3.148 3.418 1.00 0.00 51 ASN A N 3
ATOM 4025 C CA . ASN A 1 51 ? -14.635 1.701 3.241 1.00 0.00 51 ASN A CA 3
ATOM 4026 C C . ASN A 1 51 ? -13.739 1.279 2.081 1.00 0.00 51 ASN A C 3
ATOM 4027 O O . ASN A 1 51 ? -13.143 2.118 1.407 1.00 0.00 51 ASN A O 3
ATOM 4038 N N . GLU A 1 52 ? -13.649 -0.028 1.855 1.00 0.00 52 GLU A N 3
ATOM 4039 C CA . GLU A 1 52 ? -12.825 -0.562 0.777 1.00 0.00 52 GLU A CA 3
ATOM 4040 C C . GLU A 1 52 ? -13.303 -0.049 -0.578 1.00 0.00 52 GLU A C 3
ATOM 4041 O O . GLU A 1 52 ? -12.512 0.115 -1.507 1.00 0.00 52 GLU A O 3
ATOM 4053 N N . PHE A 1 53 ? -14.604 0.202 -0.683 1.00 0.00 53 PHE A N 3
ATOM 4054 C CA . PHE A 1 53 ? -15.190 0.695 -1.924 1.00 0.00 53 PHE A CA 3
ATOM 4055 C C . PHE A 1 53 ? -14.618 2.061 -2.291 1.00 0.00 53 PHE A C 3
ATOM 4056 O O . PHE A 1 53 ? -13.978 2.220 -3.329 1.00 0.00 53 PHE A O 3
ATOM 4073 N N . ASN A 1 54 ? -14.854 3.046 -1.430 1.00 0.00 54 ASN A N 3
ATOM 4074 C CA . ASN A 1 54 ? -14.364 4.399 -1.662 1.00 0.00 54 ASN A CA 3
ATOM 4075 C C . ASN A 1 54 ? -12.899 4.525 -1.256 1.00 0.00 54 ASN A C 3
ATOM 4076 O O . ASN A 1 54 ? -12.526 5.434 -0.514 1.00 0.00 54 ASN A O 3
ATOM 4087 N N . SER A 1 55 ? -12.074 3.606 -1.747 1.00 0.00 55 SER A N 3
ATOM 4088 C CA . SER A 1 55 ? -10.650 3.612 -1.433 1.00 0.00 55 SER A CA 3
ATOM 4089 C C . SER A 1 55 ? -9.830 4.071 -2.635 1.00 0.00 55 SER A C 3
ATOM 4090 O O . SER A 1 55 ? -10.379 4.389 -3.690 1.00 0.00 55 SER A O 3
ATOM 4098 N N . SER A 1 56 ? -8.512 4.102 -2.467 1.00 0.00 56 SER A N 3
ATOM 4099 C CA . SER A 1 56 ? -7.615 4.525 -3.536 1.00 0.00 56 SER A CA 3
ATOM 4100 C C . SER A 1 56 ? -6.505 3.501 -3.752 1.00 0.00 56 SER A C 3
ATOM 4101 O O . SER A 1 56 ? -5.952 2.959 -2.796 1.00 0.00 56 SER A O 3
ATOM 4109 N N . MET A 1 57 ? -6.186 3.241 -5.016 1.00 0.00 57 MET A N 3
ATOM 4110 C CA . MET A 1 57 ? -5.142 2.282 -5.358 1.00 0.00 57 MET A CA 3
ATOM 4111 C C . MET A 1 57 ? -3.930 2.989 -5.958 1.00 0.00 57 MET A C 3
ATOM 4112 O O . MET A 1 57 ? -4.038 4.107 -6.460 1.00 0.00 57 MET A O 3
ATOM 4126 N N . ALA A 1 58 ? -2.777 2.330 -5.900 1.00 0.00 58 ALA A N 3
ATOM 4127 C CA . ALA A 1 58 ? -1.547 2.895 -6.439 1.00 0.00 58 ALA A CA 3
ATOM 4128 C C . ALA A 1 58 ? -0.562 1.797 -6.827 1.00 0.00 58 ALA A C 3
ATOM 4129 O O . ALA A 1 58 ? -0.288 0.890 -6.041 1.00 0.00 58 ALA A O 3
ATOM 4136 N N . ARG A 1 59 ? -0.035 1.884 -8.044 1.00 0.00 59 ARG A N 3
ATOM 4137 C CA . ARG A 1 59 ? 0.918 0.897 -8.537 1.00 0.00 59 ARG A CA 3
ATOM 4138 C C . ARG A 1 59 ? 2.348 1.417 -8.423 1.00 0.00 59 ARG A C 3
ATOM 4139 O O . ARG A 1 59 ? 2.615 2.590 -8.682 1.00 0.00 59 ARG A O 3
ATOM 4160 N N . SER A 1 60 ? 3.263 0.535 -8.034 1.00 0.00 60 SER A N 3
ATOM 4161 C CA . SER A 1 60 ? 4.665 0.906 -7.882 1.00 0.00 60 SER A CA 3
ATOM 4162 C C . SER A 1 60 ? 5.577 -0.165 -8.472 1.00 0.00 60 SER A C 3
ATOM 4163 O O . SER A 1 60 ? 5.343 -1.360 -8.296 1.00 0.00 60 SER A O 3
ATOM 4171 N N . GLN A 1 61 ? 6.618 0.274 -9.173 1.00 0.00 61 GLN A N 3
ATOM 4172 C CA . GLN A 1 61 ? 7.565 -0.647 -9.791 1.00 0.00 61 GLN A CA 3
ATOM 4173 C C . GLN A 1 61 ? 8.632 -1.082 -8.791 1.00 0.00 61 GLN A C 3
ATOM 4174 O O . GLN A 1 61 ? 9.483 -1.917 -9.099 1.00 0.00 61 GLN A O 3
ATOM 4188 N N . THR A 1 62 ? 8.581 -0.510 -7.592 1.00 0.00 62 THR A N 3
ATOM 4189 C CA . THR A 1 62 ? 9.543 -0.837 -6.548 1.00 0.00 62 THR A CA 3
ATOM 4190 C C . THR A 1 62 ? 8.838 -1.222 -5.252 1.00 0.00 62 THR A C 3
ATOM 4191 O O . THR A 1 62 ? 7.612 -1.170 -5.162 1.00 0.00 62 THR A O 3
ATOM 4202 N N . ASN A 1 63 ? 9.621 -1.608 -4.250 1.00 0.00 63 ASN A N 3
ATOM 4203 C CA . ASN A 1 63 ? 9.071 -2.002 -2.958 1.00 0.00 63 ASN A CA 3
ATOM 4204 C C . ASN A 1 63 ? 8.826 -0.781 -2.076 1.00 0.00 63 ASN A C 3
ATOM 4205 O O . ASN A 1 63 ? 8.794 -0.883 -0.849 1.00 0.00 63 ASN A O 3
ATOM 4216 N N . THR A 1 64 ? 8.651 0.374 -2.710 1.00 0.00 64 THR A N 3
ATOM 4217 C CA . THR A 1 64 ? 8.409 1.615 -1.984 1.00 0.00 64 THR A CA 3
ATOM 4218 C C . THR A 1 64 ? 7.498 2.546 -2.776 1.00 0.00 64 THR A C 3
ATOM 4219 O O . THR A 1 64 ? 7.750 2.828 -3.947 1.00 0.00 64 THR A O 3
ATOM 4230 N N . ALA A 1 65 ? 6.439 3.021 -2.129 1.00 0.00 65 ALA A N 3
ATOM 4231 C CA . ALA A 1 65 ? 5.492 3.923 -2.773 1.00 0.00 65 ALA A CA 3
ATOM 4232 C C . ALA A 1 65 ? 4.934 4.934 -1.778 1.00 0.00 65 ALA A C 3
ATOM 4233 O O . ALA A 1 65 ? 4.466 4.566 -0.700 1.00 0.00 65 ALA A O 3
ATOM 4240 N N . ARG A 1 66 ? 4.986 6.210 -2.145 1.00 0.00 66 ARG A N 3
ATOM 4241 C CA . ARG A 1 66 ? 4.487 7.275 -1.283 1.00 0.00 66 ARG A CA 3
ATOM 4242 C C . ARG A 1 66 ? 3.094 7.719 -1.718 1.00 0.00 66 ARG A C 3
ATOM 4243 O O . ARG A 1 66 ? 2.840 7.922 -2.906 1.00 0.00 66 ARG A O 3
ATOM 4264 N N . ILE A 1 67 ? 2.196 7.868 -0.750 1.00 0.00 67 ILE A N 3
ATOM 4265 C CA . ILE A 1 67 ? 0.830 8.288 -1.034 1.00 0.00 67 ILE A CA 3
ATOM 4266 C C . ILE A 1 67 ? 0.687 9.803 -0.924 1.00 0.00 67 ILE A C 3
ATOM 4267 O O . ILE A 1 67 ? 0.979 10.390 0.117 1.00 0.00 67 ILE A O 3
ATOM 4283 N N . ASP A 1 68 ? 0.234 10.428 -2.005 1.00 0.00 68 ASP A N 3
ATOM 4284 C CA . ASP A 1 68 ? 0.048 11.874 -2.030 1.00 0.00 68 ASP A CA 3
ATOM 4285 C C . ASP A 1 68 ? -1.419 12.231 -2.245 1.00 0.00 68 ASP A C 3
ATOM 4286 O O . ASP A 1 68 ? -2.099 11.629 -3.076 1.00 0.00 68 ASP A O 3
ATOM 4295 N N . GLY A 1 69 ? -1.902 13.213 -1.490 1.00 0.00 69 GLY A N 3
ATOM 4296 C CA . GLY A 1 69 ? -3.286 13.631 -1.613 1.00 0.00 69 GLY A CA 3
ATOM 4297 C C . GLY A 1 69 ? -4.118 13.245 -0.406 1.00 0.00 69 GLY A C 3
ATOM 4298 O O . GLY A 1 69 ? -5.234 12.742 -0.546 1.00 0.00 69 GLY A O 3
ATOM 4302 N N . LEU A 1 70 ? -3.575 13.478 0.784 1.00 0.00 70 LEU A N 3
ATOM 4303 C CA . LEU A 1 70 ? -4.273 13.149 2.022 1.00 0.00 70 LEU A CA 3
ATOM 4304 C C . LEU A 1 70 ? -4.434 14.385 2.901 1.00 0.00 70 LEU A C 3
ATOM 4305 O O . LEU A 1 70 ? -3.860 15.437 2.620 1.00 0.00 70 LEU A O 3
ATOM 4321 N N . ARG A 1 71 ? -5.217 14.249 3.966 1.00 0.00 71 ARG A N 3
ATOM 4322 C CA . ARG A 1 71 ? -5.452 15.354 4.887 1.00 0.00 71 ARG A CA 3
ATOM 4323 C C . ARG A 1 71 ? -4.486 15.294 6.067 1.00 0.00 71 ARG A C 3
ATOM 4324 O O . ARG A 1 71 ? -3.999 14.230 6.448 1.00 0.00 71 ARG A O 3
ATOM 4345 N N . PRO A 1 72 ? -4.202 16.463 6.660 1.00 0.00 72 PRO A N 3
ATOM 4346 C CA . PRO A 1 72 ? -3.293 16.570 7.805 1.00 0.00 72 PRO A CA 3
ATOM 4347 C C . PRO A 1 72 ? -3.882 15.958 9.072 1.00 0.00 72 PRO A C 3
ATOM 4348 O O . PRO A 1 72 ? -5.048 16.179 9.395 1.00 0.00 72 PRO A O 3
ATOM 4359 N N . GLY A 1 73 ? -3.066 15.188 9.786 1.00 0.00 73 GLY A N 3
ATOM 4360 C CA . GLY A 1 73 ? -3.525 14.557 11.010 1.00 0.00 73 GLY A CA 3
ATOM 4361 C C . GLY A 1 73 ? -4.628 13.547 10.763 1.00 0.00 73 GLY A C 3
ATOM 4362 O O . GLY A 1 73 ? -5.611 13.499 11.502 1.00 0.00 73 GLY A O 3
ATOM 4366 N N . MET A 1 74 ? -4.465 12.738 9.721 1.00 0.00 74 MET A N 3
ATOM 4367 C CA . MET A 1 74 ? -5.456 11.725 9.379 1.00 0.00 74 MET A CA 3
ATOM 4368 C C . MET A 1 74 ? -4.799 10.359 9.204 1.00 0.00 74 MET A C 3
ATOM 4369 O O . MET A 1 74 ? -3.735 10.244 8.596 1.00 0.00 74 MET A O 3
ATOM 4383 N N . VAL A 1 75 ? -5.440 9.326 9.742 1.00 0.00 75 VAL A N 3
ATOM 4384 C CA . VAL A 1 75 ? -4.918 7.968 9.645 1.00 0.00 75 VAL A CA 3
ATOM 4385 C C . VAL A 1 75 ? -5.475 7.251 8.420 1.00 0.00 75 VAL A C 3
ATOM 4386 O O . VAL A 1 75 ? -6.686 7.226 8.200 1.00 0.00 75 VAL A O 3
ATOM 4399 N N . TYR A 1 76 ? -4.583 6.670 7.626 1.00 0.00 76 TYR A N 3
ATOM 4400 C CA . TYR A 1 76 ? -4.985 5.954 6.421 1.00 0.00 76 TYR A CA 3
ATOM 4401 C C . TYR A 1 76 ? -4.424 4.535 6.417 1.00 0.00 76 TYR A C 3
ATOM 4402 O O . TYR A 1 76 ? -3.210 4.335 6.463 1.00 0.00 76 TYR A O 3
ATOM 4420 N N . VAL A 1 77 ? -5.317 3.552 6.362 1.00 0.00 77 VAL A N 3
ATOM 4421 C CA . VAL A 1 77 ? -4.913 2.151 6.351 1.00 0.00 77 VAL A CA 3
ATOM 4422 C C . VAL A 1 77 ? -4.289 1.770 5.013 1.00 0.00 77 VAL A C 3
ATOM 4423 O O . VAL A 1 77 ? -4.992 1.429 4.062 1.00 0.00 77 VAL A O 3
ATOM 4436 N N . VAL A 1 78 ? -2.962 1.831 4.947 1.00 0.00 78 VAL A N 3
ATOM 4437 C CA . VAL A 1 78 ? -2.242 1.490 3.726 1.00 0.00 78 VAL A CA 3
ATOM 4438 C C . VAL A 1 78 ? -1.814 0.027 3.730 1.00 0.00 78 VAL A C 3
ATOM 4439 O O . VAL A 1 78 ? -1.435 -0.516 4.768 1.00 0.00 78 VAL A O 3
ATOM 4452 N N . GLN A 1 79 ? -1.878 -0.605 2.563 1.00 0.00 79 GLN A N 3
ATOM 4453 C CA . GLN A 1 79 ? -1.497 -2.007 2.433 1.00 0.00 79 GLN A CA 3
ATOM 4454 C C . GLN A 1 79 ? -0.671 -2.231 1.171 1.00 0.00 79 GLN A C 3
ATOM 4455 O O . GLN A 1 79 ? -0.541 -1.338 0.334 1.00 0.00 79 GLN A O 3
ATOM 4469 N N . VAL A 1 80 ? -0.113 -3.431 1.040 1.00 0.00 80 VAL A N 3
ATOM 4470 C CA . VAL A 1 80 ? 0.701 -3.773 -0.120 1.00 0.00 80 VAL A CA 3
ATOM 4471 C C . VAL A 1 80 ? 0.603 -5.260 -0.441 1.00 0.00 80 VAL A C 3
ATOM 4472 O O . VAL A 1 80 ? 0.531 -6.096 0.460 1.00 0.00 80 VAL A O 3
ATOM 4485 N N . ARG A 1 81 ? 0.600 -5.583 -1.730 1.00 0.00 81 ARG A N 3
ATOM 4486 C CA . ARG A 1 81 ? 0.510 -6.970 -2.170 1.00 0.00 81 ARG A CA 3
ATOM 4487 C C . ARG A 1 81 ? 1.413 -7.218 -3.375 1.00 0.00 81 ARG A C 3
ATOM 4488 O O . ARG A 1 81 ? 1.894 -6.278 -4.006 1.00 0.00 81 ARG A O 3
ATOM 4509 N N . ALA A 1 82 ? 1.639 -8.490 -3.687 1.00 0.00 82 ALA A N 3
ATOM 4510 C CA . ALA A 1 82 ? 2.482 -8.861 -4.817 1.00 0.00 82 ALA A CA 3
ATOM 4511 C C . ALA A 1 82 ? 1.649 -9.432 -5.959 1.00 0.00 82 ALA A C 3
ATOM 4512 O O . ALA A 1 82 ? 0.712 -10.199 -5.734 1.00 0.00 82 ALA A O 3
ATOM 4519 N N . ARG A 1 83 ? 1.996 -9.054 -7.185 1.00 0.00 83 ARG A N 3
ATOM 4520 C CA . ARG A 1 83 ? 1.278 -9.527 -8.363 1.00 0.00 83 ARG A CA 3
ATOM 4521 C C . ARG A 1 83 ? 2.236 -10.173 -9.360 1.00 0.00 83 ARG A C 3
ATOM 4522 O O . ARG A 1 83 ? 3.295 -9.623 -9.666 1.00 0.00 83 ARG A O 3
ATOM 4543 N N . THR A 1 84 ? 1.857 -11.343 -9.863 1.00 0.00 84 THR A N 3
ATOM 4544 C CA . THR A 1 84 ? 2.682 -12.065 -10.824 1.00 0.00 84 THR A CA 3
ATOM 4545 C C . THR A 1 84 ? 1.853 -12.548 -12.008 1.00 0.00 84 THR A C 3
ATOM 4546 O O . THR A 1 84 ? 0.624 -12.469 -11.991 1.00 0.00 84 THR A O 3
ATOM 4557 N N . VAL A 1 85 ? 2.531 -13.050 -13.035 1.00 0.00 85 VAL A N 3
ATOM 4558 C CA . VAL A 1 85 ? 1.856 -13.548 -14.227 1.00 0.00 85 VAL A CA 3
ATOM 4559 C C . VAL A 1 85 ? 0.736 -14.515 -13.860 1.00 0.00 85 VAL A C 3
ATOM 4560 O O . VAL A 1 85 ? -0.204 -14.714 -14.630 1.00 0.00 85 VAL A O 3
ATOM 4573 N N . ALA A 1 86 ? 0.842 -15.115 -12.679 1.00 0.00 86 ALA A N 3
ATOM 4574 C CA . ALA A 1 86 ? -0.163 -16.060 -12.209 1.00 0.00 86 ALA A CA 3
ATOM 4575 C C . ALA A 1 86 ? -1.418 -15.335 -11.733 1.00 0.00 86 ALA A C 3
ATOM 4576 O O . ALA A 1 86 ? -2.533 -15.688 -12.114 1.00 0.00 86 ALA A O 3
ATOM 4583 N N . GLY A 1 87 ? -1.227 -14.319 -10.897 1.00 0.00 87 GLY A N 3
ATOM 4584 C CA . GLY A 1 87 ? -2.353 -13.561 -10.382 1.00 0.00 87 GLY A CA 3
ATOM 4585 C C . GLY A 1 87 ? -1.955 -12.621 -9.261 1.00 0.00 87 GLY A C 3
ATOM 4586 O O . GLY A 1 87 ? -0.769 -12.405 -9.015 1.00 0.00 87 GLY A O 3
ATOM 4590 N N . TYR A 1 88 ? -2.949 -12.061 -8.581 1.00 0.00 88 TYR A N 3
ATOM 4591 C CA . TYR A 1 88 ? -2.697 -11.136 -7.482 1.00 0.00 88 TYR A CA 3
ATOM 4592 C C . TYR A 1 88 ? -2.574 -11.883 -6.158 1.00 0.00 88 TYR A C 3
ATOM 4593 O O . TYR A 1 88 ? -3.185 -12.934 -5.965 1.00 0.00 88 TYR A O 3
ATOM 4611 N N . GLY A 1 89 ? -1.778 -11.332 -5.246 1.00 0.00 89 GLY A N 3
ATOM 4612 C CA . GLY A 1 89 ? -1.589 -11.958 -3.951 1.00 0.00 89 GLY A CA 3
ATOM 4613 C C . GLY A 1 89 ? -2.346 -11.247 -2.847 1.00 0.00 89 GLY A C 3
ATOM 4614 O O . GLY A 1 89 ? -2.865 -10.149 -3.047 1.00 0.00 89 GLY A O 3
ATOM 4618 N N . LYS A 1 90 ? -2.411 -11.874 -1.677 1.00 0.00 90 LYS A N 3
ATOM 4619 C CA . LYS A 1 90 ? -3.111 -11.296 -0.536 1.00 0.00 90 LYS A CA 3
ATOM 4620 C C . LYS A 1 90 ? -2.452 -9.991 -0.099 1.00 0.00 90 LYS A C 3
ATOM 4621 O O . LYS A 1 90 ? -1.295 -9.728 -0.426 1.00 0.00 90 LYS A O 3
ATOM 4640 N N . PHE A 1 91 ? -3.196 -9.178 0.644 1.00 0.00 91 PHE A N 3
ATOM 4641 C CA . PHE A 1 91 ? -2.684 -7.901 1.127 1.00 0.00 91 PHE A CA 3
ATOM 4642 C C . PHE A 1 91 ? -1.983 -8.070 2.472 1.00 0.00 91 PHE A C 3
ATOM 4643 O O . PHE A 1 91 ? -2.436 -8.826 3.330 1.00 0.00 91 PHE A O 3
ATOM 4660 N N . SER A 1 92 ? -0.873 -7.359 2.647 1.00 0.00 92 SER A N 3
ATOM 4661 C CA . SER A 1 92 ? -0.105 -7.433 3.884 1.00 0.00 92 SER A CA 3
ATOM 4662 C C . SER A 1 92 ? -0.944 -6.972 5.072 1.00 0.00 92 SER A C 3
ATOM 4663 O O . SER A 1 92 ? -1.885 -6.195 4.918 1.00 0.00 92 SER A O 3
ATOM 4671 N N . GLY A 1 93 ? -0.595 -7.459 6.259 1.00 0.00 93 GLY A N 3
ATOM 4672 C CA . GLY A 1 93 ? -1.326 -7.087 7.457 1.00 0.00 93 GLY A CA 3
ATOM 4673 C C . GLY A 1 93 ? -1.642 -5.605 7.507 1.00 0.00 93 GLY A C 3
ATOM 4674 O O . GLY A 1 93 ? -0.755 -4.768 7.341 1.00 0.00 93 GLY A O 3
ATOM 4678 N N . LYS A 1 94 ? -2.909 -5.280 7.735 1.00 0.00 94 LYS A N 3
ATOM 4679 C CA . LYS A 1 94 ? -3.342 -3.889 7.806 1.00 0.00 94 LYS A CA 3
ATOM 4680 C C . LYS A 1 94 ? -2.323 -3.040 8.561 1.00 0.00 94 LYS A C 3
ATOM 4681 O O . LYS A 1 94 ? -1.562 -3.552 9.382 1.00 0.00 94 LYS A O 3
ATOM 4700 N N . MET A 1 95 ? -2.316 -1.742 8.278 1.00 0.00 95 MET A N 3
ATOM 4701 C CA . MET A 1 95 ? -1.392 -0.823 8.932 1.00 0.00 95 MET A CA 3
ATOM 4702 C C . MET A 1 95 ? -2.061 0.521 9.200 1.00 0.00 95 MET A C 3
ATOM 4703 O O . MET A 1 95 ? -3.123 0.817 8.651 1.00 0.00 95 MET A O 3
ATOM 4717 N N . CYS A 1 96 ? -1.435 1.331 10.047 1.00 0.00 96 CYS A N 3
ATOM 4718 C CA . CYS A 1 96 ? -1.971 2.644 10.388 1.00 0.00 96 CYS A CA 3
ATOM 4719 C C . CYS A 1 96 ? -0.883 3.711 10.317 1.00 0.00 96 CYS A C 3
ATOM 4720 O O . CYS A 1 96 ? 0.027 3.740 11.145 1.00 0.00 96 CYS A O 3
ATOM 4728 N N . PHE A 1 97 ? -0.983 4.585 9.322 1.00 0.00 97 PHE A N 3
ATOM 4729 C CA . PHE A 1 97 ? -0.006 5.652 9.141 1.00 0.00 97 PHE A CA 3
ATOM 4730 C C . PHE A 1 97 ? -0.696 7.010 9.043 1.00 0.00 97 PHE A C 3
ATOM 4731 O O . PHE A 1 97 ? -1.505 7.243 8.146 1.00 0.00 97 PHE A O 3
ATOM 4748 N N . GLN A 1 98 ? -0.370 7.901 9.974 1.00 0.00 98 GLN A N 3
ATOM 4749 C CA . GLN A 1 98 ? -0.959 9.235 9.994 1.00 0.00 98 GLN A CA 3
ATOM 4750 C C . GLN A 1 98 ? 0.011 10.266 9.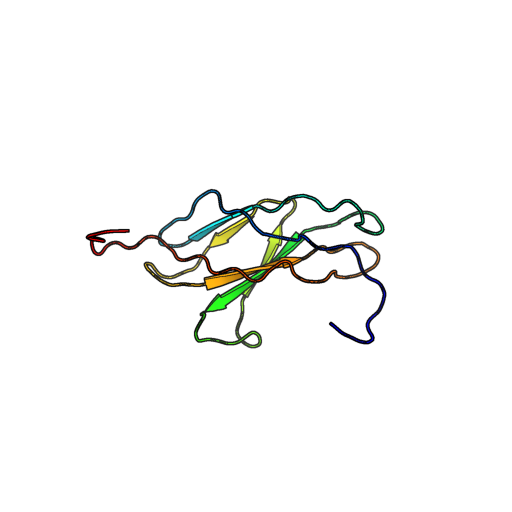427 1.00 0.00 98 GLN A C 3
ATOM 4751 O O . GLN A 1 98 ? 1.228 10.088 9.484 1.00 0.00 98 GLN A O 3
ATOM 4765 N N . THR A 1 99 ? -0.536 11.348 8.880 1.00 0.00 99 THR A N 3
ATOM 4766 C CA . THR A 1 99 ? 0.280 12.407 8.301 1.00 0.00 99 THR A CA 3
ATOM 4767 C C . THR A 1 99 ? 0.861 13.308 9.385 1.00 0.00 99 THR A C 3
ATOM 4768 O O . THR A 1 99 ? 0.625 13.096 10.576 1.00 0.00 99 THR A O 3
ATOM 4779 N N . LEU A 1 100 ? 1.621 14.314 8.968 1.00 0.00 100 LEU A N 3
ATOM 4780 C CA . LEU A 1 100 ? 2.236 15.249 9.904 1.00 0.00 100 LEU A CA 3
ATOM 4781 C C . LEU A 1 100 ? 1.201 16.220 10.462 1.00 0.00 100 LEU A C 3
ATOM 4782 O O . LEU A 1 100 ? 0.566 16.965 9.715 1.00 0.00 100 LEU A O 3
ATOM 4798 N N . THR A 1 101 ? 1.037 16.209 11.781 1.00 0.00 101 THR A N 3
ATOM 4799 C CA . THR A 1 101 ? 0.080 17.090 12.440 1.00 0.00 101 THR A CA 3
ATOM 4800 C C . THR A 1 101 ? 0.698 18.453 12.731 1.00 0.00 101 THR A C 3
ATOM 4801 O O . THR A 1 101 ? 1.489 18.601 13.662 1.00 0.00 101 THR A O 3
ATOM 4812 N N . ASP A 1 102 ? 0.330 19.446 11.929 1.00 0.00 102 ASP A N 3
ATOM 4813 C CA . ASP A 1 102 ? 0.846 20.799 12.102 1.00 0.00 102 ASP A CA 3
ATOM 4814 C C . ASP A 1 102 ? 0.022 21.569 13.129 1.00 0.00 102 ASP A C 3
ATOM 4815 O O . ASP A 1 102 ? -0.901 22.303 12.775 1.00 0.00 102 ASP A O 3
ATOM 4824 N N . SER A 1 103 ? 0.360 21.395 14.403 1.00 0.00 103 SER A N 3
ATOM 4825 C CA . SER A 1 103 ? -0.352 22.069 15.482 1.00 0.00 103 SER A CA 3
ATOM 4826 C C . SER A 1 103 ? 0.625 22.746 16.438 1.00 0.00 103 SER A C 3
ATOM 4827 O O . SER A 1 103 ? 1.475 22.092 17.041 1.00 0.00 103 SER A O 3
ATOM 4835 N N . GLY A 1 104 ? 0.497 24.063 16.570 1.00 0.00 104 GLY A N 3
ATOM 4836 C CA . GLY A 1 104 ? 1.375 24.808 17.453 1.00 0.00 104 GLY A CA 3
ATOM 4837 C C . GLY A 1 104 ? 1.366 24.270 18.870 1.00 0.00 104 GLY A C 3
ATOM 4838 O O . GLY A 1 104 ? 2.283 23.569 19.297 1.00 0.00 104 GLY A O 3
ATOM 4842 N N . PRO A 1 105 ? 0.308 24.600 19.626 1.00 0.00 105 PRO A N 3
ATOM 4843 C CA . PRO A 1 105 ? 0.158 24.156 21.015 1.00 0.00 105 PRO A CA 3
ATOM 4844 C C . PRO A 1 105 ? -0.112 22.659 21.119 1.00 0.00 105 PRO A C 3
ATOM 4845 O O . PRO A 1 105 ? -1.094 22.156 20.574 1.00 0.00 105 PRO A O 3
ATOM 4856 N N . SER A 1 106 ? 0.766 21.951 21.823 1.00 0.00 106 SER A N 3
ATOM 4857 C CA . SER A 1 106 ? 0.624 20.510 21.995 1.00 0.00 106 SER A CA 3
ATOM 4858 C C . SER A 1 106 ? 1.433 20.024 23.194 1.00 0.00 106 SER A C 3
ATOM 4859 O O . SER A 1 106 ? 2.533 20.513 23.453 1.00 0.00 106 SER A O 3
ATOM 4867 N N . SER A 1 107 ? 0.881 19.059 23.921 1.00 0.00 107 SER A N 3
ATOM 4868 C CA . SER A 1 107 ? 1.548 18.508 25.095 1.00 0.00 107 SER A CA 3
ATOM 4869 C C . SER A 1 107 ? 1.575 16.984 25.039 1.00 0.00 107 SER A C 3
ATOM 4870 O O . SER A 1 107 ? 0.737 16.360 24.389 1.00 0.00 107 SER A O 3
ATOM 4878 N N . GLY A 1 108 ? 2.544 16.390 25.728 1.00 0.00 108 GLY A N 3
ATOM 4879 C CA . GLY A 1 108 ? 2.663 14.943 25.745 1.00 0.00 108 GLY A CA 3
ATOM 4880 C C . GLY A 1 108 ? 1.639 14.288 26.650 1.00 0.00 108 GLY A C 3
ATOM 4881 O O . GLY A 1 108 ? 1.258 13.137 26.435 1.00 0.00 108 GLY A O 3
ATOM 4885 N N . GLY A 1 1 ? -16.461 -20.565 -1.808 1.00 0.00 1 GLY A N 4
ATOM 4886 C CA . GLY A 1 1 ? -15.067 -20.571 -1.405 1.00 0.00 1 GLY A CA 4
ATOM 4887 C C . GLY A 1 1 ? -14.326 -21.799 -1.897 1.00 0.00 1 GLY A C 4
ATOM 4888 O O . GLY A 1 1 ? -13.966 -22.672 -1.108 1.00 0.00 1 GLY A O 4
ATOM 4892 N N . SER A 1 2 ? -14.100 -21.867 -3.205 1.00 0.00 2 SER A N 4
ATOM 4893 C CA . SER A 1 2 ? -13.402 -23.000 -3.802 1.00 0.00 2 SER A CA 4
ATOM 4894 C C . SER A 1 2 ? -11.901 -22.910 -3.544 1.00 0.00 2 SER A C 4
ATOM 4895 O O . SER A 1 2 ? -11.183 -22.192 -4.239 1.00 0.00 2 SER A O 4
ATOM 4903 N N . SER A 1 3 ? -11.435 -23.646 -2.540 1.00 0.00 3 SER A N 4
ATOM 4904 C CA . SER A 1 3 ? -10.020 -23.648 -2.187 1.00 0.00 3 SER A CA 4
ATOM 4905 C C . SER A 1 3 ? -9.162 -24.052 -3.382 1.00 0.00 3 SER A C 4
ATOM 4906 O O . SER A 1 3 ? -9.113 -25.223 -3.757 1.00 0.00 3 SER A O 4
ATOM 4914 N N . GLY A 1 4 ? -8.487 -23.073 -3.976 1.00 0.00 4 GLY A N 4
ATOM 4915 C CA . GLY A 1 4 ? -7.640 -23.346 -5.123 1.00 0.00 4 GLY A CA 4
ATOM 4916 C C . GLY A 1 4 ? -6.195 -22.958 -4.881 1.00 0.00 4 GLY A C 4
ATOM 4917 O O . GLY A 1 4 ? -5.728 -22.956 -3.742 1.00 0.00 4 GLY A O 4
ATOM 4921 N N . SER A 1 5 ? -5.484 -22.631 -5.956 1.00 0.00 5 SER A N 4
ATOM 4922 C CA . SER A 1 5 ? -4.081 -22.246 -5.856 1.00 0.00 5 SER A CA 4
ATOM 4923 C C . SER A 1 5 ? -3.935 -20.906 -5.140 1.00 0.00 5 SER A C 4
ATOM 4924 O O . SER A 1 5 ? -4.804 -20.040 -5.238 1.00 0.00 5 SER A O 4
ATOM 4932 N N . SER A 1 6 ? -2.830 -20.744 -4.420 1.00 0.00 6 SER A N 4
ATOM 4933 C CA . SER A 1 6 ? -2.571 -19.512 -3.684 1.00 0.00 6 SER A CA 4
ATOM 4934 C C . SER A 1 6 ? -1.644 -18.592 -4.474 1.00 0.00 6 SER 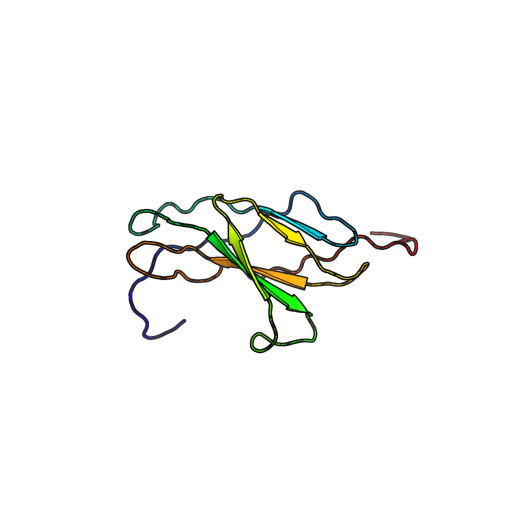A C 4
ATOM 4935 O O . SER A 1 6 ? -0.613 -19.024 -4.987 1.00 0.00 6 SER A O 4
ATOM 4943 N N . GLY A 1 7 ? -2.021 -17.320 -4.566 1.00 0.00 7 GLY A N 4
ATOM 4944 C CA . GLY A 1 7 ? -1.214 -16.359 -5.295 1.00 0.00 7 GLY A CA 4
ATOM 4945 C C . GLY A 1 7 ? 0.207 -16.282 -4.774 1.00 0.00 7 GLY A C 4
ATOM 4946 O O . GLY A 1 7 ? 0.648 -17.118 -3.985 1.00 0.00 7 GLY A O 4
ATOM 4950 N N . PRO A 1 8 ? 0.950 -15.258 -5.220 1.00 0.00 8 PRO A N 4
ATOM 4951 C CA . PRO A 1 8 ? 2.342 -15.052 -4.808 1.00 0.00 8 PRO A CA 4
ATOM 4952 C C . PRO A 1 8 ? 2.457 -14.626 -3.348 1.00 0.00 8 PRO A C 4
ATOM 4953 O O . PRO A 1 8 ? 1.552 -13.995 -2.802 1.00 0.00 8 PRO A O 4
ATOM 4964 N N . SER A 1 9 ? 3.575 -14.976 -2.721 1.00 0.00 9 SER A N 4
ATOM 4965 C CA . SER A 1 9 ? 3.807 -14.633 -1.322 1.00 0.00 9 SER A CA 4
ATOM 4966 C C . SER A 1 9 ? 3.515 -13.157 -1.070 1.00 0.00 9 SER A C 4
ATOM 4967 O O . SER A 1 9 ? 3.218 -12.402 -1.997 1.00 0.00 9 SER A O 4
ATOM 4975 N N . THR A 1 10 ? 3.602 -12.750 0.193 1.00 0.00 10 THR A N 4
ATOM 4976 C CA . THR A 1 10 ? 3.346 -11.366 0.570 1.00 0.00 10 THR A CA 4
ATOM 4977 C C . THR A 1 10 ? 4.339 -10.891 1.625 1.00 0.00 10 THR A C 4
ATOM 4978 O O . THR A 1 10 ? 5.215 -11.644 2.051 1.00 0.00 10 THR A O 4
ATOM 4989 N N . VAL A 1 11 ? 4.196 -9.638 2.043 1.00 0.00 11 VAL A N 4
ATOM 4990 C CA . VAL A 1 11 ? 5.080 -9.063 3.051 1.00 0.00 11 VAL A CA 4
ATOM 4991 C C . VAL A 1 11 ? 4.551 -9.320 4.457 1.00 0.00 11 VAL A C 4
ATOM 4992 O O . VAL A 1 11 ? 3.362 -9.169 4.737 1.00 0.00 11 VAL A O 4
ATOM 5005 N N . PRO A 1 12 ? 5.454 -9.719 5.365 1.00 0.00 12 PRO A N 4
ATOM 5006 C CA . PRO A 1 12 ? 5.102 -10.005 6.759 1.00 0.00 12 PRO A CA 4
ATOM 5007 C C . PRO A 1 12 ? 4.733 -8.745 7.535 1.00 0.00 12 PRO A C 4
ATOM 5008 O O . PRO A 1 12 ? 3.747 -8.725 8.271 1.00 0.00 12 PRO A O 4
ATOM 5019 N N . ILE A 1 13 ? 5.531 -7.696 7.363 1.00 0.00 13 ILE A N 4
ATOM 5020 C CA . ILE A 1 13 ? 5.286 -6.432 8.046 1.00 0.00 13 ILE A CA 4
ATOM 5021 C C . ILE A 1 13 ? 5.678 -5.248 7.169 1.00 0.00 13 ILE A C 4
ATOM 5022 O O . ILE A 1 13 ? 6.531 -5.370 6.289 1.00 0.00 13 ILE A O 4
ATOM 5038 N N . MET A 1 14 ? 5.051 -4.102 7.415 1.00 0.00 14 MET A N 4
ATOM 5039 C CA . MET A 1 14 ? 5.337 -2.895 6.649 1.00 0.00 14 MET A CA 4
ATOM 5040 C C . MET A 1 14 ? 6.162 -1.911 7.472 1.00 0.00 14 MET A C 4
ATOM 5041 O O . MET A 1 14 ? 5.978 -1.793 8.684 1.00 0.00 14 MET A O 4
ATOM 5055 N N . HIS A 1 15 ? 7.073 -1.207 6.807 1.00 0.00 15 HIS A N 4
ATOM 5056 C CA . HIS A 1 15 ? 7.926 -0.233 7.478 1.00 0.00 15 HIS A CA 4
ATOM 5057 C C . HIS A 1 15 ? 7.772 1.148 6.850 1.00 0.00 15 HIS A C 4
ATOM 5058 O O . HIS A 1 15 ? 7.698 1.279 5.628 1.00 0.00 15 HIS A O 4
ATOM 5073 N N . GLN A 1 16 ? 7.725 2.175 7.693 1.00 0.00 16 GLN A N 4
ATOM 5074 C CA . GLN A 1 16 ? 7.578 3.546 7.218 1.00 0.00 16 GLN A CA 4
ATOM 5075 C C . GLN A 1 16 ? 8.904 4.296 7.302 1.00 0.00 16 GLN A C 4
ATOM 5076 O O . GLN A 1 16 ? 9.590 4.252 8.323 1.00 0.00 16 GLN A O 4
ATOM 5090 N N . VAL A 1 17 ? 9.259 4.983 6.222 1.00 0.00 17 VAL A N 4
ATOM 5091 C CA . VAL A 1 17 ? 10.502 5.744 6.173 1.00 0.00 17 VAL A CA 4
ATOM 5092 C C . VAL A 1 17 ? 10.260 7.214 6.496 1.00 0.00 17 VAL A C 4
ATOM 5093 O O . VAL A 1 17 ? 10.993 7.817 7.280 1.00 0.00 17 VAL A O 4
ATOM 5106 N N . SER A 1 18 ? 9.226 7.785 5.887 1.00 0.00 18 SER A N 4
ATOM 5107 C CA . SER A 1 18 ? 8.888 9.187 6.106 1.00 0.00 18 SER A CA 4
ATOM 5108 C C . SER A 1 18 ? 7.427 9.455 5.759 1.00 0.00 18 SER A C 4
ATOM 5109 O O . SER A 1 18 ? 6.699 8.550 5.351 1.00 0.00 18 SER A O 4
ATOM 5117 N N . ALA A 1 19 ? 7.006 10.705 5.923 1.00 0.00 19 ALA A N 4
ATOM 5118 C CA . ALA A 1 19 ? 5.633 11.093 5.625 1.00 0.00 19 ALA A CA 4
ATOM 5119 C C . ALA A 1 19 ? 5.462 12.607 5.701 1.00 0.00 19 ALA A C 4
ATOM 5120 O O . ALA A 1 19 ? 6.056 13.267 6.554 1.00 0.00 19 ALA A O 4
ATOM 5127 N N . THR A 1 20 ? 4.647 13.152 4.803 1.00 0.00 20 THR A N 4
ATOM 5128 C CA . THR A 1 20 ? 4.400 14.588 4.768 1.00 0.00 20 THR A CA 4
ATOM 5129 C C . THR A 1 20 ? 3.039 14.926 5.367 1.00 0.00 20 THR A C 4
ATOM 5130 O O . THR A 1 20 ? 2.344 14.052 5.884 1.00 0.00 20 THR A O 4
ATOM 5141 N N . MET A 1 21 ? 2.665 16.199 5.292 1.00 0.00 21 MET A N 4
ATOM 5142 C CA . MET A 1 21 ? 1.386 16.652 5.826 1.00 0.00 21 MET A CA 4
ATOM 5143 C C . MET A 1 21 ? 0.247 16.313 4.869 1.00 0.00 21 MET A C 4
ATOM 5144 O O . MET A 1 21 ? -0.922 16.322 5.253 1.00 0.00 21 MET A O 4
ATOM 5158 N N . ARG A 1 22 ? 0.597 16.014 3.622 1.00 0.00 22 ARG A N 4
ATOM 5159 C CA . ARG A 1 22 ? -0.396 15.673 2.611 1.00 0.00 22 ARG A CA 4
ATOM 5160 C C . ARG A 1 22 ? -0.035 14.365 1.913 1.00 0.00 22 ARG A C 4
ATOM 5161 O O . ARG A 1 22 ? -0.662 13.983 0.925 1.00 0.00 22 ARG A O 4
ATOM 5182 N N . SER A 1 23 ? 0.980 13.683 2.434 1.00 0.00 23 SER A N 4
ATOM 5183 C CA . SER A 1 23 ? 1.428 12.420 1.859 1.00 0.00 23 SER A CA 4
ATOM 5184 C C . SER A 1 23 ? 2.053 11.528 2.927 1.00 0.00 23 SER A C 4
ATOM 5185 O O . SER A 1 23 ? 2.232 11.945 4.072 1.00 0.00 23 SER A O 4
ATOM 5193 N N . ILE A 1 24 ? 2.383 10.299 2.544 1.00 0.00 24 ILE A N 4
ATOM 5194 C CA . ILE A 1 24 ? 2.989 9.348 3.468 1.00 0.00 24 ILE A CA 4
ATOM 5195 C C . ILE A 1 24 ? 3.881 8.357 2.729 1.00 0.00 24 ILE A C 4
ATOM 5196 O O . ILE A 1 24 ? 3.448 7.700 1.782 1.00 0.00 24 ILE A O 4
ATOM 5212 N N . THR A 1 25 ? 5.131 8.252 3.169 1.00 0.00 25 THR A N 4
ATOM 5213 C CA . THR A 1 25 ? 6.085 7.340 2.551 1.00 0.00 25 THR A CA 4
ATOM 5214 C C . THR A 1 25 ? 6.163 6.024 3.316 1.00 0.00 25 THR A C 4
ATOM 5215 O O . THR A 1 25 ? 6.241 6.012 4.545 1.00 0.00 25 THR A O 4
ATOM 5226 N N . LEU A 1 26 ? 6.141 4.917 2.582 1.00 0.00 26 LEU A N 4
ATOM 5227 C CA . LEU A 1 26 ? 6.209 3.593 3.192 1.00 0.00 26 LEU A CA 4
ATOM 5228 C C . LEU A 1 26 ? 7.196 2.701 2.446 1.00 0.00 26 LEU A C 4
ATOM 5229 O O . LEU A 1 26 ? 7.646 3.036 1.350 1.00 0.00 26 LEU A O 4
ATOM 5245 N N . SER A 1 27 ? 7.527 1.562 3.046 1.00 0.00 27 SER A N 4
ATOM 5246 C CA . SER A 1 27 ? 8.461 0.621 2.439 1.00 0.00 27 SER A CA 4
ATOM 5247 C C . SER A 1 27 ? 8.293 -0.773 3.036 1.00 0.00 27 SER A C 4
ATOM 5248 O O . SER A 1 27 ? 8.037 -0.921 4.231 1.00 0.00 27 SER A O 4
ATOM 5256 N N . TRP A 1 28 ? 8.439 -1.791 2.196 1.00 0.00 28 TRP A N 4
ATOM 5257 C CA . TRP A 1 28 ? 8.304 -3.174 2.640 1.00 0.00 28 TRP A CA 4
ATOM 5258 C C . TRP A 1 28 ? 9.367 -4.058 1.998 1.00 0.00 28 TRP A C 4
ATOM 5259 O O . TRP A 1 28 ? 9.813 -3.818 0.875 1.00 0.00 28 TRP A O 4
ATOM 5280 N N . PRO A 1 29 ? 9.784 -5.106 2.724 1.00 0.00 29 PRO A N 4
ATOM 5281 C CA . PRO A 1 29 ? 10.800 -6.047 2.244 1.00 0.00 29 PRO A CA 4
ATOM 5282 C C . PRO A 1 29 ? 10.289 -6.918 1.100 1.00 0.00 29 PRO A C 4
ATOM 5283 O O . PRO A 1 29 ? 9.095 -7.200 1.010 1.00 0.00 29 PRO A O 4
ATOM 5294 N N . GLN A 1 30 ? 11.201 -7.340 0.231 1.00 0.00 30 GLN A N 4
ATOM 5295 C CA . GLN A 1 30 ? 10.842 -8.178 -0.906 1.00 0.00 30 GLN A CA 4
ATOM 5296 C C . GLN A 1 30 ? 10.656 -9.629 -0.476 1.00 0.00 30 GLN A C 4
ATOM 5297 O O . GLN A 1 30 ? 11.467 -10.193 0.259 1.00 0.00 30 GLN A O 4
ATOM 5311 N N . PRO A 1 31 ? 9.563 -10.250 -0.943 1.00 0.00 31 PRO A N 4
ATOM 5312 C CA . PRO A 1 31 ? 9.245 -11.644 -0.619 1.00 0.00 31 PRO A CA 4
ATOM 5313 C C . PRO A 1 31 ? 10.205 -12.627 -1.281 1.00 0.00 31 PRO A C 4
ATOM 5314 O O . PRO A 1 31 ? 10.973 -12.255 -2.168 1.00 0.00 31 PRO A O 4
ATOM 5325 N N . GLU A 1 32 ? 10.156 -13.881 -0.843 1.00 0.00 32 GLU A N 4
ATOM 5326 C CA . GLU A 1 32 ? 11.023 -14.916 -1.394 1.00 0.00 32 GLU A CA 4
ATOM 5327 C C . GLU A 1 32 ? 10.200 -16.042 -2.014 1.00 0.00 32 GLU A C 4
ATOM 5328 O O . GLU A 1 32 ? 10.741 -16.928 -2.675 1.00 0.00 32 GLU A O 4
ATOM 5340 N N . GLN A 1 33 ? 8.890 -15.999 -1.795 1.00 0.00 33 GLN A N 4
ATOM 5341 C CA . GLN A 1 33 ? 7.992 -17.016 -2.331 1.00 0.00 33 GLN A CA 4
ATOM 5342 C C . GLN A 1 33 ? 6.961 -16.393 -3.266 1.00 0.00 33 GLN A C 4
ATOM 5343 O O . GLN A 1 33 ? 5.764 -16.670 -3.183 1.00 0.00 33 GLN A O 4
ATOM 5357 N N . PRO A 1 34 ? 7.434 -15.531 -4.179 1.00 0.00 34 PRO A N 4
ATOM 5358 C CA . PRO A 1 34 ? 6.569 -14.852 -5.148 1.00 0.00 34 PRO A CA 4
ATOM 5359 C C . PRO A 1 34 ? 6.010 -15.808 -6.196 1.00 0.00 34 PRO A C 4
ATOM 5360 O O . PRO A 1 34 ? 5.271 -15.399 -7.091 1.00 0.00 34 PRO A O 4
ATOM 5371 N N . ASN A 1 35 ? 6.368 -17.082 -6.080 1.00 0.00 35 ASN A N 4
ATOM 5372 C CA . ASN A 1 35 ? 5.902 -18.096 -7.018 1.00 0.00 35 ASN A CA 4
ATOM 5373 C C . ASN A 1 35 ? 5.945 -17.573 -8.450 1.00 0.00 35 ASN A C 4
ATOM 5374 O O . ASN A 1 35 ? 5.208 -18.042 -9.316 1.00 0.00 35 ASN A O 4
ATOM 5385 N N . GLY A 1 36 ? 6.816 -16.597 -8.692 1.00 0.00 36 GLY A N 4
ATOM 5386 C CA . GLY A 1 36 ? 6.939 -16.026 -10.021 1.00 0.00 36 GLY A CA 4
ATOM 5387 C C . GLY A 1 36 ? 7.330 -14.562 -9.988 1.00 0.00 36 GLY A C 4
ATOM 5388 O O . GLY A 1 36 ? 6.923 -13.824 -9.090 1.00 0.00 36 GLY A O 4
ATOM 5392 N N . ILE A 1 37 ? 8.122 -14.141 -10.968 1.00 0.00 37 ILE A N 4
ATOM 5393 C CA . ILE A 1 37 ? 8.568 -12.755 -11.047 1.00 0.00 37 ILE A CA 4
ATOM 5394 C C . ILE A 1 37 ? 7.463 -11.796 -10.618 1.00 0.00 37 ILE A C 4
ATOM 5395 O O . ILE A 1 37 ? 6.289 -12.012 -10.921 1.00 0.00 37 ILE A O 4
ATOM 5411 N N . ILE A 1 38 ? 7.846 -10.737 -9.914 1.00 0.00 38 ILE A N 4
ATOM 5412 C CA . ILE A 1 38 ? 6.888 -9.744 -9.446 1.00 0.00 38 ILE A CA 4
ATOM 5413 C C . ILE A 1 38 ? 6.881 -8.517 -10.352 1.00 0.00 38 ILE A C 4
ATOM 5414 O O . ILE A 1 38 ? 7.794 -7.692 -10.306 1.00 0.00 38 ILE A O 4
ATOM 5430 N N . LEU A 1 39 ? 5.844 -8.403 -11.175 1.00 0.00 39 LEU A N 4
ATOM 5431 C CA . LEU A 1 39 ? 5.716 -7.275 -12.092 1.00 0.00 39 LEU A CA 4
ATOM 5432 C C . LEU A 1 39 ? 5.772 -5.951 -11.338 1.00 0.00 39 LEU A C 4
ATOM 5433 O O . LEU A 1 39 ? 6.661 -5.131 -11.568 1.00 0.00 39 LEU A O 4
ATOM 5449 N N . ASP A 1 40 ? 4.819 -5.749 -10.435 1.00 0.00 40 ASP A N 4
ATOM 5450 C CA . ASP A 1 40 ? 4.761 -4.526 -9.644 1.00 0.00 40 ASP A CA 4
ATOM 5451 C C . ASP A 1 40 ? 4.089 -4.780 -8.298 1.00 0.00 40 ASP A C 4
ATOM 5452 O O . ASP A 1 40 ? 3.733 -5.913 -7.975 1.00 0.00 40 ASP A O 4
ATOM 5461 N N . TYR A 1 41 ? 3.920 -3.719 -7.517 1.00 0.00 41 TYR A N 4
ATOM 5462 C CA . TYR A 1 41 ? 3.294 -3.827 -6.205 1.00 0.00 41 TYR A CA 4
ATOM 5463 C C . TYR A 1 41 ? 2.166 -2.811 -6.054 1.00 0.00 41 TYR A C 4
ATOM 5464 O O . TYR A 1 41 ? 2.385 -1.605 -6.158 1.00 0.00 41 TYR A O 4
ATOM 5482 N N . GLU A 1 42 ? 0.958 -3.310 -5.806 1.00 0.00 42 GLU A N 4
ATOM 5483 C CA . GLU A 1 42 ? -0.204 -2.446 -5.641 1.00 0.00 42 GLU A CA 4
ATOM 5484 C C . GLU A 1 42 ? -0.390 -2.058 -4.176 1.00 0.00 42 GLU A C 4
ATOM 5485 O O . GLU A 1 42 ? -0.132 -2.856 -3.275 1.00 0.00 42 GLU A O 4
ATOM 5497 N N . ILE A 1 43 ? -0.838 -0.828 -3.948 1.00 0.00 43 ILE A N 4
ATOM 5498 C CA . ILE A 1 43 ? -1.059 -0.335 -2.594 1.00 0.00 43 ILE A CA 4
ATOM 5499 C C . ILE A 1 43 ? -2.425 0.332 -2.468 1.00 0.00 43 ILE A C 4
ATOM 5500 O O . ILE A 1 43 ? -2.766 1.223 -3.245 1.00 0.00 43 ILE A O 4
ATOM 5516 N N . ARG A 1 44 ? -3.202 -0.106 -1.482 1.00 0.00 44 ARG A N 4
ATOM 5517 C CA . ARG A 1 44 ? -4.530 0.449 -1.254 1.00 0.00 44 ARG A CA 4
ATOM 5518 C C . ARG A 1 44 ? -4.574 1.234 0.055 1.00 0.00 44 ARG A C 4
ATOM 5519 O O . ARG A 1 44 ? -4.113 0.756 1.092 1.00 0.00 44 ARG A O 4
ATOM 5540 N N . TYR A 1 45 ? -5.129 2.439 -0.002 1.00 0.00 45 TYR A N 4
ATOM 5541 C CA . TYR A 1 45 ? -5.231 3.290 1.177 1.00 0.00 45 TYR A CA 4
ATOM 5542 C C . TYR A 1 45 ? -6.607 3.944 1.261 1.00 0.00 45 TYR A C 4
ATOM 5543 O O . TYR A 1 45 ? -7.086 4.536 0.293 1.00 0.00 45 TYR A O 4
ATOM 5561 N N . TYR A 1 46 ? -7.237 3.832 2.424 1.00 0.00 46 TYR A N 4
ATOM 5562 C CA . TYR A 1 46 ? -8.559 4.409 2.636 1.00 0.00 46 TYR A CA 4
ATOM 5563 C C . TYR A 1 46 ? -8.660 5.048 4.018 1.00 0.00 46 TYR A C 4
ATOM 5564 O O . TYR A 1 46 ? -8.036 4.586 4.973 1.00 0.00 46 TYR A O 4
ATOM 5582 N N . GLU A 1 47 ? -9.450 6.112 4.115 1.00 0.00 47 GLU A N 4
ATOM 5583 C CA . GLU A 1 47 ? -9.633 6.815 5.379 1.00 0.00 47 GLU A CA 4
ATOM 5584 C C . GLU A 1 47 ? -10.125 5.862 6.465 1.00 0.00 47 GLU A C 4
ATOM 5585 O O . GLU A 1 47 ? -11.015 5.044 6.232 1.00 0.00 47 GLU A O 4
ATOM 5597 N N . LYS A 1 48 ? -9.539 5.975 7.652 1.00 0.00 48 LYS A N 4
ATOM 5598 C CA . LYS A 1 48 ? -9.917 5.125 8.776 1.00 0.00 48 LYS A CA 4
ATOM 5599 C C . LYS A 1 48 ? -11.424 5.172 9.011 1.00 0.00 48 LYS A C 4
ATOM 5600 O O . LYS A 1 48 ? -11.988 4.285 9.650 1.00 0.00 48 LYS A O 4
ATOM 5619 N N . GLU A 1 49 ? -12.068 6.211 8.488 1.00 0.00 49 GLU A N 4
ATOM 5620 C CA . GLU A 1 49 ? -13.509 6.371 8.642 1.00 0.00 49 GLU A CA 4
ATOM 5621 C C . GLU A 1 49 ? -14.249 5.830 7.422 1.00 0.00 49 GLU A C 4
ATOM 5622 O O . GLU A 1 49 ? -15.437 5.510 7.494 1.00 0.00 49 GLU A O 4
ATOM 5634 N N . HIS A 1 50 ? -13.540 5.729 6.303 1.00 0.00 50 HIS A N 4
ATOM 5635 C CA . HIS A 1 50 ? -14.129 5.227 5.067 1.00 0.00 50 HIS A CA 4
ATOM 5636 C C . HIS A 1 50 ? -13.840 3.739 4.893 1.00 0.00 50 HIS A C 4
ATOM 5637 O O . HIS A 1 50 ? -13.137 3.135 5.702 1.00 0.00 50 HIS A O 4
ATOM 5652 N N . ASN A 1 51 ? -14.388 3.154 3.833 1.00 0.00 51 ASN A N 4
ATOM 5653 C CA . ASN A 1 51 ? -14.190 1.736 3.555 1.00 0.00 51 ASN A CA 4
ATOM 5654 C C . ASN A 1 51 ? -13.365 1.541 2.287 1.00 0.00 51 ASN A C 4
ATOM 5655 O O . ASN A 1 51 ? -12.910 2.508 1.676 1.00 0.00 51 ASN A O 4
ATOM 5666 N N . GLU A 1 52 ? -13.176 0.284 1.897 1.00 0.00 52 GLU A N 4
ATOM 5667 C CA . GLU A 1 52 ? -12.405 -0.037 0.702 1.00 0.00 52 GLU A CA 4
ATOM 5668 C C . GLU A 1 52 ? -13.026 0.605 -0.535 1.00 0.00 52 GLU A C 4
ATOM 5669 O O . GLU A 1 52 ? -12.319 1.099 -1.414 1.00 0.00 52 GLU A O 4
ATOM 5681 N N . PHE A 1 53 ? -14.354 0.592 -0.597 1.00 0.00 53 PHE A N 4
ATOM 5682 C CA . PHE A 1 53 ? -15.072 1.171 -1.727 1.00 0.00 53 PHE A CA 4
ATOM 5683 C C . PHE A 1 53 ? -14.505 2.541 -2.088 1.00 0.00 53 PHE A C 4
ATOM 5684 O O . PHE A 1 53 ? -13.924 2.722 -3.157 1.00 0.00 53 PHE A O 4
ATOM 5701 N N . ASN A 1 54 ? -14.678 3.503 -1.187 1.00 0.00 54 ASN A N 4
ATOM 5702 C CA . ASN A 1 54 ? -14.185 4.857 -1.410 1.00 0.00 54 ASN A CA 4
ATOM 5703 C C . ASN A 1 54 ? -12.685 4.940 -1.145 1.00 0.00 54 ASN A C 4
ATOM 5704 O O . ASN A 1 54 ? -12.219 5.826 -0.429 1.00 0.00 54 ASN A O 4
ATOM 5715 N N . SER A 1 55 ? -11.934 4.011 -1.729 1.00 0.00 55 SER A N 4
ATOM 5716 C CA . SER A 1 55 ? -10.487 3.977 -1.553 1.00 0.00 55 SER A CA 4
ATOM 5717 C C . SER A 1 55 ? -9.773 4.225 -2.879 1.00 0.00 55 SER A C 4
ATOM 5718 O O . SER A 1 55 ? -10.410 4.357 -3.924 1.00 0.00 55 SER A O 4
ATOM 5726 N N . SER A 1 56 ? -8.446 4.288 -2.826 1.00 0.00 56 SER A N 4
ATOM 5727 C CA . SER A 1 56 ? -7.645 4.525 -4.021 1.00 0.00 56 SER A CA 4
ATOM 5728 C C . SER A 1 56 ? -6.424 3.610 -4.046 1.00 0.00 56 SER A C 4
ATOM 5729 O O . SER A 1 56 ? -5.728 3.458 -3.043 1.00 0.00 56 SER A O 4
ATOM 5737 N N . MET A 1 57 ? -6.172 3.002 -5.201 1.00 0.00 57 MET A N 4
ATOM 5738 C CA . MET A 1 57 ? -5.034 2.103 -5.358 1.00 0.00 57 MET A CA 4
ATOM 5739 C C . MET A 1 57 ? -3.974 2.720 -6.265 1.00 0.00 57 MET A C 4
ATOM 5740 O O . MET A 1 57 ? -4.295 3.446 -7.205 1.00 0.00 57 MET A O 4
ATOM 5754 N N . ALA A 1 58 ? -2.711 2.426 -5.976 1.00 0.00 58 ALA A N 4
ATOM 5755 C CA . ALA A 1 58 ? -1.604 2.950 -6.766 1.00 0.00 58 ALA A CA 4
ATOM 5756 C C . ALA A 1 58 ? -0.552 1.876 -7.018 1.00 0.00 58 ALA A C 4
ATOM 5757 O O . ALA A 1 58 ? -0.105 1.202 -6.090 1.00 0.00 58 ALA A O 4
ATOM 5764 N N . ARG A 1 59 ? -0.161 1.721 -8.279 1.00 0.00 59 ARG A N 4
ATOM 5765 C CA . ARG A 1 59 ? 0.838 0.727 -8.653 1.00 0.00 59 ARG A CA 4
ATOM 5766 C C . ARG A 1 59 ? 2.244 1.313 -8.574 1.00 0.00 59 ARG A C 4
ATOM 5767 O O . ARG A 1 59 ? 2.457 2.486 -8.883 1.00 0.00 59 ARG A O 4
ATOM 5788 N N . SER A 1 60 ? 3.201 0.490 -8.157 1.00 0.00 60 SER A N 4
ATOM 5789 C CA . SER A 1 60 ? 4.586 0.927 -8.033 1.00 0.00 60 SER A CA 4
ATOM 5790 C C . SER A 1 60 ? 5.537 -0.100 -8.641 1.00 0.00 60 SER A C 4
ATOM 5791 O O . SER A 1 60 ? 5.316 -1.305 -8.533 1.00 0.00 60 SER A O 4
ATOM 5799 N N . GLN A 1 61 ? 6.594 0.389 -9.282 1.00 0.00 61 GLN A N 4
ATOM 5800 C CA . GLN A 1 61 ? 7.578 -0.486 -9.908 1.00 0.00 61 GLN A CA 4
ATOM 5801 C C . GLN A 1 61 ? 8.668 -0.879 -8.915 1.00 0.00 61 GLN A C 4
ATOM 5802 O O . GLN A 1 61 ? 9.774 -1.254 -9.306 1.00 0.00 61 GLN A O 4
ATOM 5816 N N . THR A 1 62 ? 8.348 -0.790 -7.628 1.00 0.00 62 THR A N 4
ATOM 5817 C CA . THR A 1 62 ? 9.300 -1.134 -6.579 1.00 0.00 62 THR A CA 4
ATOM 5818 C C . THR A 1 62 ? 8.586 -1.423 -5.263 1.00 0.00 62 THR A C 4
ATOM 5819 O O . THR A 1 62 ? 7.375 -1.241 -5.150 1.00 0.00 62 THR A O 4
ATOM 5830 N N . ASN A 1 63 ? 9.346 -1.874 -4.270 1.00 0.00 63 ASN A N 4
ATOM 5831 C CA . ASN A 1 63 ? 8.786 -2.188 -2.961 1.00 0.00 63 ASN A CA 4
ATOM 5832 C C . ASN A 1 63 ? 8.619 -0.924 -2.122 1.00 0.00 63 ASN A C 4
ATOM 5833 O O . ASN A 1 63 ? 8.309 -0.991 -0.932 1.00 0.00 63 ASN A O 4
ATOM 5844 N N . THR A 1 64 ? 8.828 0.228 -2.751 1.00 0.00 64 THR A N 4
ATOM 5845 C CA . THR A 1 64 ? 8.702 1.507 -2.065 1.00 0.00 64 THR A CA 4
ATOM 5846 C C . THR A 1 64 ? 7.883 2.495 -2.888 1.00 0.00 64 THR A C 4
ATOM 5847 O O . THR A 1 64 ? 8.231 2.808 -4.026 1.00 0.00 64 THR A O 4
ATOM 5858 N N . ALA A 1 65 ? 6.793 2.983 -2.305 1.00 0.00 65 ALA A N 4
ATOM 5859 C CA . ALA A 1 65 ? 5.926 3.938 -2.984 1.00 0.00 65 ALA A CA 4
ATOM 5860 C C . ALA A 1 65 ? 5.334 4.940 -1.998 1.00 0.00 65 ALA A C 4
ATOM 5861 O O . ALA A 1 65 ? 4.937 4.576 -0.892 1.00 0.00 65 ALA A O 4
ATOM 5868 N N . ARG A 1 66 ? 5.280 6.203 -2.407 1.00 0.00 66 ARG A N 4
ATOM 5869 C CA . ARG A 1 66 ? 4.739 7.258 -1.559 1.00 0.00 66 ARG A CA 4
ATOM 5870 C C . ARG A 1 66 ? 3.288 7.559 -1.924 1.00 0.00 66 ARG A C 4
ATOM 5871 O O . ARG A 1 66 ? 2.901 7.474 -3.090 1.00 0.00 66 ARG A O 4
ATOM 5892 N N . ILE A 1 67 ? 2.491 7.910 -0.920 1.00 0.00 67 ILE A N 4
ATOM 5893 C CA . ILE A 1 67 ? 1.084 8.224 -1.136 1.00 0.00 67 ILE A CA 4
ATOM 5894 C C . ILE A 1 67 ? 0.823 9.717 -0.974 1.00 0.00 67 ILE A C 4
ATOM 5895 O O . ILE A 1 67 ? 1.163 10.310 0.050 1.00 0.00 67 ILE A O 4
ATOM 5911 N N . ASP A 1 68 ? 0.215 10.319 -1.991 1.00 0.00 68 ASP A N 4
ATOM 5912 C CA . ASP A 1 68 ? -0.095 11.744 -1.961 1.00 0.00 68 ASP A CA 4
ATOM 5913 C C . ASP A 1 68 ? -1.593 11.977 -2.129 1.00 0.00 68 ASP A C 4
ATOM 5914 O O . ASP A 1 68 ? -2.278 11.216 -2.812 1.00 0.00 68 ASP A O 4
ATOM 5923 N N . GLY A 1 69 ? -2.097 13.035 -1.500 1.00 0.00 69 GLY A N 4
ATOM 5924 C CA . GLY A 1 69 ? -3.511 13.349 -1.592 1.00 0.00 69 GLY A CA 4
ATOM 5925 C C . GLY A 1 69 ? -4.265 13.000 -0.324 1.00 0.00 69 GLY A C 4
ATOM 5926 O O . GLY A 1 69 ? -5.317 12.361 -0.374 1.00 0.00 69 GLY A O 4
ATOM 5930 N N . LEU A 1 70 ? -3.728 13.420 0.816 1.00 0.00 70 LEU A N 4
ATOM 5931 C CA . LEU A 1 70 ? -4.357 13.147 2.104 1.00 0.00 70 LEU A CA 4
ATOM 5932 C C . LEU A 1 70 ? -4.431 14.412 2.953 1.00 0.00 70 LEU A C 4
ATOM 5933 O O . LEU A 1 70 ? -3.766 15.406 2.662 1.00 0.00 70 LEU A O 4
ATOM 5949 N N . ARG A 1 71 ? -5.242 14.366 4.004 1.00 0.00 71 ARG A N 4
ATOM 5950 C CA . ARG A 1 71 ? -5.402 15.509 4.896 1.00 0.00 71 ARG A CA 4
ATOM 5951 C C . ARG A 1 71 ? -4.400 15.445 6.046 1.00 0.00 71 ARG A C 4
ATOM 5952 O O . ARG A 1 71 ? -4.067 14.374 6.553 1.00 0.00 71 ARG A O 4
ATOM 5973 N N . PRO A 1 72 ? -3.908 16.619 6.468 1.00 0.00 72 PRO A N 4
ATOM 5974 C CA . PRO A 1 72 ? -2.937 16.723 7.561 1.00 0.00 72 PRO A CA 4
ATOM 5975 C C . PRO A 1 72 ? -3.551 16.383 8.915 1.00 0.00 72 PRO A C 4
ATOM 5976 O O . PRO A 1 72 ? -4.594 16.919 9.287 1.00 0.00 72 PRO A O 4
ATOM 5987 N N . GLY A 1 73 ? -2.895 15.489 9.649 1.00 0.00 73 GLY A N 4
ATOM 5988 C CA . GLY A 1 73 ? -3.392 15.093 10.954 1.00 0.00 73 GLY A CA 4
ATOM 5989 C C . GLY A 1 73 ? -4.523 14.089 10.864 1.00 0.00 73 GLY A C 4
ATOM 5990 O O . GLY A 1 73 ? -5.521 14.202 11.575 1.00 0.00 73 GLY A O 4
ATOM 5994 N N . MET A 1 74 ? -4.368 13.103 9.986 1.00 0.00 74 MET A N 4
ATOM 5995 C CA . MET A 1 74 ? -5.386 12.074 9.805 1.00 0.00 74 MET A CA 4
ATOM 5996 C C . MET A 1 74 ? -4.752 10.689 9.736 1.00 0.00 74 MET A C 4
ATOM 5997 O O . MET A 1 74 ? -3.539 10.557 9.574 1.00 0.00 74 MET A O 4
ATOM 6011 N N . VAL A 1 75 ? -5.581 9.657 9.861 1.00 0.00 75 VAL A N 4
ATOM 6012 C CA . VAL A 1 75 ? -5.101 8.281 9.811 1.00 0.00 75 VAL A CA 4
ATOM 6013 C C . VAL A 1 75 ? -5.658 7.548 8.596 1.00 0.00 75 VAL A C 4
ATOM 6014 O O . VAL A 1 75 ? -6.843 7.658 8.280 1.00 0.00 75 VAL A O 4
ATOM 6027 N N . TYR A 1 76 ? -4.796 6.799 7.918 1.00 0.00 76 TYR A N 4
ATOM 6028 C CA . TYR A 1 76 ? -5.201 6.049 6.735 1.00 0.00 76 TYR A CA 4
ATOM 6029 C C . TYR A 1 76 ? -4.672 4.618 6.790 1.00 0.00 76 TYR A C 4
ATOM 6030 O O . TYR A 1 76 ? -3.536 4.379 7.199 1.00 0.00 76 TYR A O 4
ATOM 6048 N N . VAL A 1 77 ? -5.506 3.670 6.375 1.00 0.00 77 VAL A N 4
ATOM 6049 C CA . VAL A 1 77 ? -5.124 2.263 6.374 1.00 0.00 77 VAL A CA 4
ATOM 6050 C C . VAL A 1 77 ? -4.529 1.855 5.031 1.00 0.00 77 VAL A C 4
ATOM 6051 O O . VAL A 1 77 ? -5.254 1.617 4.065 1.00 0.00 77 VAL A O 4
ATOM 6064 N N . VAL A 1 78 ? -3.203 1.777 4.977 1.00 0.00 78 VAL A N 4
ATOM 6065 C CA . VAL A 1 78 ? -2.509 1.396 3.752 1.00 0.00 78 VAL A CA 4
ATOM 6066 C C . VAL A 1 78 ? -2.123 -0.078 3.775 1.00 0.00 78 VAL A C 4
ATOM 6067 O O . VAL A 1 78 ? -1.714 -0.606 4.809 1.00 0.00 78 VAL A O 4
ATOM 6080 N N . GLN A 1 79 ? -2.255 -0.737 2.629 1.00 0.00 79 GLN A N 4
ATOM 6081 C CA . GLN A 1 79 ? -1.919 -2.151 2.517 1.00 0.00 79 GLN A CA 4
ATOM 6082 C C . GLN A 1 79 ? -1.269 -2.453 1.171 1.00 0.00 79 GLN A C 4
ATOM 6083 O O . GLN A 1 79 ? -1.737 -1.996 0.128 1.00 0.00 79 GLN A O 4
ATOM 6097 N N . VAL A 1 80 ? -0.187 -3.224 1.202 1.00 0.00 80 VAL A N 4
ATOM 6098 C CA . VAL A 1 80 ? 0.528 -3.587 -0.016 1.00 0.00 80 VAL A CA 4
ATOM 6099 C C . VAL A 1 80 ? 0.398 -5.078 -0.306 1.00 0.00 80 VAL A C 4
ATOM 6100 O O . VAL A 1 80 ? 0.271 -5.890 0.610 1.00 0.00 80 VAL A O 4
ATOM 6113 N N . ARG A 1 81 ? 0.430 -5.431 -1.587 1.00 0.00 81 ARG A N 4
ATOM 6114 C CA . ARG A 1 81 ? 0.315 -6.825 -1.998 1.00 0.00 81 ARG A CA 4
ATOM 6115 C C . ARG A 1 81 ? 1.289 -7.141 -3.129 1.00 0.00 81 ARG A C 4
ATOM 6116 O O . ARG A 1 81 ? 1.850 -6.237 -3.749 1.00 0.00 81 ARG A O 4
ATOM 6137 N N . ALA A 1 82 ? 1.487 -8.429 -3.392 1.00 0.00 82 ALA A N 4
ATOM 6138 C CA . ALA A 1 82 ? 2.392 -8.863 -4.448 1.00 0.00 82 ALA A CA 4
ATOM 6139 C C . ALA A 1 82 ? 1.618 -9.385 -5.654 1.00 0.00 82 ALA A C 4
ATOM 6140 O O . ALA A 1 82 ? 0.824 -10.319 -5.537 1.00 0.00 82 ALA A O 4
ATOM 6147 N N . ARG A 1 83 ? 1.854 -8.777 -6.812 1.00 0.00 83 ARG A N 4
ATOM 6148 C CA . ARG A 1 83 ? 1.177 -9.179 -8.038 1.00 0.00 83 ARG A CA 4
ATOM 6149 C C . ARG A 1 83 ? 2.157 -9.823 -9.014 1.00 0.00 83 ARG A C 4
ATOM 6150 O O . ARG A 1 83 ? 3.253 -9.309 -9.241 1.00 0.00 83 ARG A O 4
ATOM 6171 N N . THR A 1 84 ? 1.756 -10.953 -9.589 1.00 0.00 84 THR A N 4
ATOM 6172 C CA . THR A 1 84 ? 2.599 -11.668 -10.539 1.00 0.00 84 THR A CA 4
ATOM 6173 C C . THR A 1 84 ? 1.805 -12.092 -11.769 1.00 0.00 84 THR A C 4
ATOM 6174 O O . THR A 1 84 ? 0.575 -12.142 -11.739 1.00 0.00 84 THR A O 4
ATOM 6185 N N . VAL A 1 85 ? 2.515 -12.397 -12.850 1.00 0.00 85 VAL A N 4
ATOM 6186 C CA . VAL A 1 85 ? 1.876 -12.819 -14.091 1.00 0.00 85 VAL A CA 4
ATOM 6187 C C . VAL A 1 85 ? 0.743 -13.802 -13.819 1.00 0.00 85 VAL A C 4
ATOM 6188 O O . VAL A 1 85 ? -0.173 -13.948 -14.627 1.00 0.00 85 VAL A O 4
ATOM 6201 N N . ALA A 1 86 ? 0.812 -14.474 -12.674 1.00 0.00 86 ALA A N 4
ATOM 6202 C CA . ALA A 1 86 ? -0.209 -15.442 -12.294 1.00 0.00 86 ALA A CA 4
ATOM 6203 C C . ALA A 1 86 ? -1.480 -14.743 -11.823 1.00 0.00 86 ALA A C 4
ATOM 6204 O O . ALA A 1 86 ? -2.580 -15.065 -12.270 1.00 0.00 86 ALA A O 4
ATOM 6211 N N . GLY A 1 87 ? -1.321 -13.783 -10.916 1.00 0.00 87 GLY A N 4
ATOM 6212 C CA . GLY A 1 87 ? -2.464 -13.054 -10.399 1.00 0.00 87 GLY A CA 4
ATOM 6213 C C . GLY A 1 87 ? -2.101 -12.156 -9.234 1.00 0.00 87 GLY A C 4
ATOM 6214 O O . GLY A 1 87 ? -0.931 -11.826 -9.037 1.00 0.00 87 GLY A O 4
ATOM 6218 N N . TYR A 1 88 ? -3.104 -11.757 -8.460 1.00 0.00 88 TYR A N 4
ATOM 6219 C CA . TYR A 1 88 ? -2.885 -10.888 -7.311 1.00 0.00 88 TYR A CA 4
ATOM 6220 C C . TYR A 1 88 ? -2.571 -11.705 -6.061 1.00 0.00 88 TYR A C 4
ATOM 6221 O O . TYR A 1 88 ? -3.129 -12.781 -5.853 1.00 0.00 88 TYR A O 4
ATOM 6239 N N . GLY A 1 89 ? -1.672 -11.184 -5.232 1.00 0.00 89 GLY A N 4
ATOM 6240 C CA . GLY A 1 89 ? -1.298 -11.877 -4.012 1.00 0.00 89 GLY A CA 4
ATOM 6241 C C . GLY A 1 89 ? -1.998 -11.318 -2.790 1.00 0.00 89 GLY A C 4
ATOM 6242 O O . GLY A 1 89 ? -2.606 -10.248 -2.847 1.00 0.00 89 GLY A O 4
ATOM 6246 N N . LYS A 1 90 ? -1.916 -12.043 -1.679 1.00 0.00 90 LYS A N 4
ATOM 6247 C CA . LYS A 1 90 ? -2.547 -11.614 -0.437 1.00 0.00 90 LYS A CA 4
ATOM 6248 C C . LYS A 1 90 ? -1.932 -10.311 0.064 1.00 0.00 90 LYS A C 4
ATOM 6249 O O . LYS A 1 90 ? -0.777 -10.003 -0.233 1.00 0.00 90 LYS A O 4
ATOM 6268 N N . PHE A 1 91 ? -2.709 -9.551 0.828 1.00 0.00 91 PHE A N 4
ATOM 6269 C CA . PHE A 1 91 ? -2.240 -8.281 1.371 1.00 0.00 91 PHE A CA 4
ATOM 6270 C C . PHE A 1 91 ? -1.401 -8.503 2.626 1.00 0.00 91 PHE A C 4
ATOM 6271 O O . PHE A 1 91 ? -1.504 -9.542 3.278 1.00 0.00 91 PHE A O 4
ATOM 6288 N N . SER A 1 92 ? -0.571 -7.519 2.957 1.00 0.00 92 SER A N 4
ATOM 6289 C CA . SER A 1 92 ? 0.290 -7.608 4.131 1.00 0.00 92 SER A CA 4
ATOM 6290 C C . SER A 1 92 ? -0.461 -7.181 5.388 1.00 0.00 92 SER A C 4
ATOM 6291 O O . SER A 1 92 ? -1.521 -6.561 5.312 1.00 0.00 92 SER A O 4
ATOM 6299 N N . GLY A 1 93 ? 0.097 -7.518 6.547 1.00 0.00 93 GLY A N 4
ATOM 6300 C CA . GLY A 1 93 ? -0.532 -7.162 7.805 1.00 0.00 93 GLY A CA 4
ATOM 6301 C C . GLY A 1 93 ? -1.090 -5.753 7.796 1.00 0.00 93 GLY A C 4
ATOM 6302 O O . GLY A 1 93 ? -0.371 -4.794 7.514 1.00 0.00 93 GLY A O 4
ATOM 6306 N N . LYS A 1 94 ? -2.376 -5.625 8.105 1.00 0.00 94 LYS A N 4
ATOM 6307 C CA . LYS A 1 94 ? -3.031 -4.323 8.132 1.00 0.00 94 LYS A CA 4
ATOM 6308 C C . LYS A 1 94 ? -2.209 -3.316 8.930 1.00 0.00 94 LYS A C 4
ATOM 6309 O O . LYS A 1 94 ? -1.782 -3.599 10.049 1.00 0.00 94 LYS A O 4
ATOM 6328 N N . MET A 1 95 ? -1.993 -2.141 8.348 1.00 0.00 95 MET A N 4
ATOM 6329 C CA . MET A 1 95 ? -1.225 -1.092 9.008 1.00 0.00 95 MET A CA 4
ATOM 6330 C C . MET A 1 95 ? -1.939 0.252 8.904 1.00 0.00 95 MET A C 4
ATOM 6331 O O . MET A 1 95 ? -2.658 0.510 7.938 1.00 0.00 95 MET A O 4
ATOM 6345 N N . CYS A 1 96 ? -1.737 1.103 9.904 1.00 0.00 96 CYS A N 4
ATOM 6346 C CA . CYS A 1 96 ? -2.363 2.420 9.925 1.00 0.00 96 CYS A CA 4
ATOM 6347 C C . CYS A 1 96 ? -1.310 3.521 9.993 1.00 0.00 96 CYS A C 4
ATOM 6348 O O . CYS A 1 96 ? -0.620 3.674 11.001 1.00 0.00 96 CYS A O 4
ATOM 6356 N N . PHE A 1 97 ? -1.191 4.286 8.913 1.00 0.00 97 PHE A N 4
ATOM 6357 C CA . PHE A 1 97 ? -0.220 5.372 8.848 1.00 0.00 97 PHE A CA 4
ATOM 6358 C C . PHE A 1 97 ? -0.920 6.727 8.834 1.00 0.00 97 PHE A C 4
ATOM 6359 O O . PHE A 1 97 ? -1.758 6.995 7.974 1.00 0.00 97 PHE A O 4
ATOM 6376 N N . GLN A 1 98 ? -0.570 7.577 9.794 1.00 0.00 98 GLN A N 4
ATOM 6377 C CA . GLN A 1 98 ? -1.165 8.904 9.893 1.00 0.00 98 GLN A CA 4
ATOM 6378 C C . GLN A 1 98 ? -0.203 9.973 9.384 1.00 0.00 98 GLN A C 4
ATOM 6379 O O . GLN A 1 98 ? 1.015 9.832 9.497 1.00 0.00 98 GLN A O 4
ATOM 6393 N N . THR A 1 99 ? -0.758 11.042 8.821 1.00 0.00 99 THR A N 4
ATOM 6394 C CA . THR A 1 99 ? 0.051 12.133 8.293 1.00 0.00 99 THR A CA 4
ATOM 6395 C C . THR A 1 99 ? 0.408 13.133 9.387 1.00 0.00 99 THR A C 4
ATOM 6396 O O . THR A 1 99 ? 0.026 12.963 10.546 1.00 0.00 99 THR A O 4
ATOM 6407 N N . LEU A 1 100 ? 1.141 14.175 9.013 1.00 0.00 100 LEU A N 4
ATOM 6408 C CA . LEU A 1 100 ? 1.550 15.204 9.963 1.00 0.00 100 LEU A CA 4
ATOM 6409 C C . LEU A 1 100 ? 0.404 16.170 10.246 1.00 0.00 100 LEU A C 4
ATOM 6410 O O . LEU A 1 100 ? -0.559 16.250 9.482 1.00 0.00 100 LEU A O 4
ATOM 6426 N N . THR A 1 101 ? 0.515 16.906 11.347 1.00 0.00 101 THR A N 4
ATOM 6427 C CA . THR A 1 101 ? -0.511 17.868 11.730 1.00 0.00 101 THR A CA 4
ATOM 6428 C C . THR A 1 101 ? 0.110 19.197 12.147 1.00 0.00 101 THR A C 4
ATOM 6429 O O . THR A 1 101 ? 1.050 19.231 12.941 1.00 0.00 101 THR A O 4
ATOM 6440 N N . ASP A 1 102 ? -0.422 20.288 11.608 1.00 0.00 102 ASP A N 4
ATOM 6441 C CA . ASP A 1 102 ? 0.079 21.620 11.926 1.00 0.00 102 ASP A CA 4
ATOM 6442 C C . ASP A 1 102 ? -0.719 22.243 13.066 1.00 0.00 102 ASP A C 4
ATOM 6443 O O . ASP A 1 102 ? -1.739 22.894 12.840 1.00 0.00 102 ASP A O 4
ATOM 6452 N N . SER A 1 103 ? -0.249 22.037 14.292 1.00 0.00 103 SER A N 4
ATOM 6453 C CA . SER A 1 103 ? -0.922 22.575 15.469 1.00 0.00 103 SER A CA 4
ATOM 6454 C C . SER A 1 103 ? -0.099 22.320 16.729 1.00 0.00 103 SER A C 4
ATOM 6455 O O . SER A 1 103 ? 0.628 21.332 16.820 1.00 0.00 103 SER A O 4
ATOM 6463 N N . GLY A 1 104 ? -0.220 23.221 17.699 1.00 0.00 104 GLY A N 4
ATOM 6464 C CA . GLY A 1 104 ? 0.518 23.078 18.941 1.00 0.00 104 GLY A CA 4
ATOM 6465 C C . GLY A 1 104 ? 0.059 21.882 19.752 1.00 0.00 104 GLY A C 4
ATOM 6466 O O . GLY A 1 104 ? -1.116 21.517 19.750 1.00 0.00 104 GLY A O 4
ATOM 6470 N N . PRO A 1 105 ? 1.002 21.250 20.467 1.00 0.00 105 PRO A N 4
ATOM 6471 C CA . PRO A 1 105 ? 0.713 20.079 21.299 1.00 0.00 105 PRO A CA 4
ATOM 6472 C C . PRO A 1 105 ? -0.119 20.431 22.527 1.00 0.00 105 PRO A C 4
ATOM 6473 O O . PRO A 1 105 ? 0.075 21.481 23.140 1.00 0.00 105 PRO A O 4
ATOM 6484 N N . SER A 1 106 ? -1.047 19.548 22.882 1.00 0.00 106 SER A N 4
ATOM 6485 C CA . SER A 1 106 ? -1.911 19.768 24.035 1.00 0.00 106 SER A CA 4
ATOM 6486 C C . SER A 1 106 ? -2.238 21.250 24.194 1.00 0.00 106 SER A C 4
ATOM 6487 O O . SER A 1 106 ? -2.141 21.804 25.288 1.00 0.00 106 SER A O 4
ATOM 6495 N N . SER A 1 107 ? -2.627 21.885 23.093 1.00 0.00 107 SER A N 4
ATOM 6496 C CA . SER A 1 107 ? -2.965 23.303 23.107 1.00 0.00 107 SER A CA 4
ATOM 6497 C C . SER A 1 107 ? -4.298 23.537 23.813 1.00 0.00 107 SER A C 4
ATOM 6498 O O . SER A 1 107 ? -5.363 23.398 23.213 1.00 0.00 107 SER A O 4
ATOM 6506 N N . GLY A 1 108 ? -4.229 23.893 25.092 1.00 0.00 108 GLY A N 4
ATOM 6507 C CA . GLY A 1 108 ? -5.436 24.140 25.859 1.00 0.00 108 GLY A CA 4
ATOM 6508 C C . GLY A 1 108 ? -5.329 23.638 27.285 1.00 0.00 108 GLY A C 4
ATOM 6509 O O . GLY A 1 108 ? -6.137 22.819 27.724 1.00 0.00 108 GLY A O 4
ATOM 6513 N N . GLY A 1 1 ? -11.844 -18.507 -5.419 1.00 0.00 1 GLY A N 5
ATOM 6514 C CA . GLY A 1 1 ? -12.480 -19.779 -5.132 1.00 0.00 1 GLY A CA 5
ATOM 6515 C C . GLY A 1 1 ? -11.801 -20.525 -4.001 1.00 0.00 1 GLY A C 5
ATOM 6516 O O . GLY A 1 1 ? -10.584 -20.443 -3.837 1.00 0.00 1 GLY A O 5
ATOM 6520 N N . SER A 1 2 ? -12.590 -21.253 -3.217 1.00 0.00 2 SER A N 5
ATOM 6521 C CA . SER A 1 2 ? -12.058 -22.012 -2.091 1.00 0.00 2 SER A CA 5
ATOM 6522 C C . SER A 1 2 ? -10.861 -22.855 -2.521 1.00 0.00 2 SER A C 5
ATOM 6523 O O . SER A 1 2 ? -9.833 -22.884 -1.845 1.00 0.00 2 SER A O 5
ATOM 6531 N N . SER A 1 3 ? -11.003 -23.541 -3.651 1.00 0.00 3 SER A N 5
ATOM 6532 C CA . SER A 1 3 ? -9.936 -24.388 -4.171 1.00 0.00 3 SER A CA 5
ATOM 6533 C C . SER A 1 3 ? -9.326 -23.781 -5.431 1.00 0.00 3 SER A C 5
ATOM 6534 O O . SER A 1 3 ? -8.994 -24.493 -6.378 1.00 0.00 3 SER A O 5
ATOM 6542 N N . GLY A 1 4 ? -9.183 -22.460 -5.435 1.00 0.00 4 GLY A N 5
ATOM 6543 C CA . GLY A 1 4 ? -8.613 -21.778 -6.583 1.00 0.00 4 GLY A CA 5
ATOM 6544 C C . GLY A 1 4 ? -7.244 -22.312 -6.953 1.00 0.00 4 GLY A C 5
ATOM 6545 O O . GLY A 1 4 ? -7.129 -23.365 -7.579 1.00 0.00 4 GLY A O 5
ATOM 6549 N N . SER A 1 5 ? -6.202 -21.582 -6.566 1.00 0.00 5 SER A N 5
ATOM 6550 C CA . SER A 1 5 ? -4.833 -21.985 -6.866 1.00 0.00 5 SER A CA 5
ATOM 6551 C C . SER A 1 5 ? -3.848 -21.316 -5.913 1.00 0.00 5 SER A C 5
ATOM 6552 O O . SER A 1 5 ? -4.222 -20.445 -5.127 1.00 0.00 5 SER A O 5
ATOM 6560 N N . SER A 1 6 ? -2.587 -21.729 -5.989 1.00 0.00 6 SER A N 5
ATOM 6561 C CA . SER A 1 6 ? -1.547 -21.172 -5.131 1.00 0.00 6 SER A CA 5
ATOM 6562 C C . SER A 1 6 ? -1.084 -19.814 -5.649 1.00 0.00 6 SER A C 5
ATOM 6563 O O . SER A 1 6 ? -0.719 -19.674 -6.815 1.00 0.00 6 SER A O 5
ATOM 6571 N N . GLY A 1 7 ? -1.104 -18.815 -4.772 1.00 0.00 7 GLY A N 5
ATOM 6572 C CA . GLY A 1 7 ? -0.684 -17.481 -5.158 1.00 0.00 7 GLY A CA 5
ATOM 6573 C C . GLY A 1 7 ? 0.714 -17.149 -4.675 1.00 0.00 7 GLY A C 5
ATOM 6574 O O . GLY A 1 7 ? 1.336 -17.914 -3.937 1.00 0.00 7 GLY A O 5
ATOM 6578 N N . PRO A 1 8 ? 1.230 -15.985 -5.096 1.00 0.00 8 PRO A N 5
ATOM 6579 C CA . PRO A 1 8 ? 2.569 -15.529 -4.714 1.00 0.00 8 PRO A CA 5
ATOM 6580 C C . PRO A 1 8 ? 2.653 -15.145 -3.240 1.00 0.00 8 PRO A C 5
ATOM 6581 O O . PRO A 1 8 ? 1.632 -14.957 -2.579 1.00 0.00 8 PRO A O 5
ATOM 6592 N N . SER A 1 9 ? 3.876 -15.031 -2.732 1.00 0.00 9 SER A N 5
ATOM 6593 C CA . SER A 1 9 ? 4.092 -14.673 -1.335 1.00 0.00 9 SER A CA 5
ATOM 6594 C C . SER A 1 9 ? 3.671 -13.230 -1.072 1.00 0.00 9 SER A C 5
ATOM 6595 O O . SER A 1 9 ? 3.247 -12.518 -1.983 1.00 0.00 9 SER A O 5
ATOM 6603 N N . THR A 1 10 ? 3.791 -12.804 0.181 1.00 0.00 10 THR A N 5
ATOM 6604 C CA . THR A 1 10 ? 3.422 -11.447 0.566 1.00 0.00 10 THR A CA 5
ATOM 6605 C C . THR A 1 10 ? 4.299 -10.942 1.706 1.00 0.00 10 THR A C 5
ATOM 6606 O O . THR A 1 10 ? 4.891 -11.729 2.444 1.00 0.00 10 THR A O 5
ATOM 6617 N N . VAL A 1 11 ? 4.377 -9.622 1.846 1.00 0.00 11 VAL A N 5
ATOM 6618 C CA . VAL A 1 11 ? 5.180 -9.011 2.898 1.00 0.00 11 VAL A CA 5
ATOM 6619 C C . VAL A 1 11 ? 4.584 -9.285 4.274 1.00 0.00 11 VAL A C 5
ATOM 6620 O O . VAL A 1 11 ? 3.387 -9.114 4.504 1.00 0.00 11 VAL A O 5
ATOM 6633 N N . PRO A 1 12 ? 5.437 -9.721 5.212 1.00 0.00 12 PRO A N 5
ATOM 6634 C CA . PRO A 1 12 ? 5.018 -10.027 6.583 1.00 0.00 12 PRO A CA 5
ATOM 6635 C C . PRO A 1 12 ? 4.641 -8.775 7.368 1.00 0.00 12 PRO A C 5
ATOM 6636 O O . PRO A 1 12 ? 3.661 -8.770 8.113 1.00 0.00 12 PRO A O 5
ATOM 6647 N N . ILE A 1 13 ? 5.425 -7.716 7.194 1.00 0.00 13 ILE A N 5
ATOM 6648 C CA . ILE A 1 13 ? 5.171 -6.458 7.885 1.00 0.00 13 ILE A CA 5
ATOM 6649 C C . ILE A 1 13 ? 5.654 -5.270 7.060 1.00 0.00 13 ILE A C 5
ATOM 6650 O O . ILE A 1 13 ? 6.508 -5.415 6.186 1.00 0.00 13 ILE A O 5
ATOM 6666 N N . MET A 1 14 ? 5.103 -4.095 7.345 1.00 0.00 14 MET A N 5
ATOM 6667 C CA . MET A 1 14 ? 5.480 -2.881 6.630 1.00 0.00 14 MET A CA 5
ATOM 6668 C C . MET A 1 14 ? 6.211 -1.912 7.554 1.00 0.00 14 MET A C 5
ATOM 6669 O O . MET A 1 14 ? 6.069 -1.976 8.775 1.00 0.00 14 MET A O 5
ATOM 6683 N N . HIS A 1 15 ? 6.994 -1.014 6.962 1.00 0.00 15 HIS A N 5
ATOM 6684 C CA . HIS A 1 15 ? 7.747 -0.031 7.733 1.00 0.00 15 HIS A CA 5
ATOM 6685 C C . HIS A 1 15 ? 7.554 1.370 7.162 1.00 0.00 15 HIS A C 5
ATOM 6686 O O . HIS A 1 15 ? 7.315 1.535 5.966 1.00 0.00 15 HIS A O 5
ATOM 6701 N N . GLN A 1 16 ? 7.658 2.375 8.026 1.00 0.00 16 GLN A N 5
ATOM 6702 C CA . GLN A 1 16 ? 7.492 3.762 7.607 1.00 0.00 16 GLN A CA 5
ATOM 6703 C C . GLN A 1 16 ? 8.839 4.475 7.540 1.00 0.00 16 GLN A C 5
ATOM 6704 O O . GLN A 1 16 ? 9.559 4.558 8.535 1.00 0.00 16 GLN A O 5
ATOM 6718 N N . VAL A 1 17 ? 9.174 4.987 6.360 1.00 0.00 17 VAL A N 5
ATOM 6719 C CA . VAL A 1 17 ? 10.434 5.694 6.163 1.00 0.00 17 VAL A CA 5
ATOM 6720 C C . VAL A 1 17 ? 10.252 7.198 6.329 1.00 0.00 17 VAL A C 5
ATOM 6721 O O . VAL A 1 17 ? 10.991 7.846 7.071 1.00 0.00 17 VAL A O 5
ATOM 6734 N N . SER A 1 18 ? 9.263 7.749 5.632 1.00 0.00 18 SER A N 5
ATOM 6735 C CA . SER A 1 18 ? 8.986 9.179 5.699 1.00 0.00 18 SER A CA 5
ATOM 6736 C C . SER A 1 18 ? 7.513 9.460 5.418 1.00 0.00 18 SER A C 5
ATOM 6737 O O . SER A 1 18 ? 6.811 8.633 4.837 1.00 0.00 18 SER A O 5
ATOM 6745 N N . ALA A 1 19 ? 7.051 10.635 5.835 1.00 0.00 19 ALA A N 5
ATOM 6746 C CA . ALA A 1 19 ? 5.662 11.027 5.627 1.00 0.00 19 ALA A CA 5
ATOM 6747 C C . ALA A 1 19 ? 5.502 12.541 5.708 1.00 0.00 19 ALA A C 5
ATOM 6748 O O . ALA A 1 19 ? 6.215 13.213 6.455 1.00 0.00 19 ALA A O 5
ATOM 6755 N N . THR A 1 20 ? 4.561 13.074 4.935 1.00 0.00 20 THR A N 5
ATOM 6756 C CA . THR A 1 20 ? 4.308 14.510 4.918 1.00 0.00 20 THR A CA 5
ATOM 6757 C C . THR A 1 20 ? 2.964 14.839 5.557 1.00 0.00 20 THR A C 5
ATOM 6758 O O . THR A 1 20 ? 2.287 13.959 6.087 1.00 0.00 20 THR A O 5
ATOM 6769 N N . MET A 1 21 ? 2.584 16.111 5.502 1.00 0.00 21 MET A N 5
ATOM 6770 C CA . MET A 1 21 ? 1.318 16.555 6.074 1.00 0.00 21 MET A CA 5
ATOM 6771 C C . MET A 1 21 ? 0.151 16.190 5.163 1.00 0.00 21 MET A C 5
ATOM 6772 O O . MET A 1 21 ? -1.002 16.173 5.592 1.00 0.00 21 MET A O 5
ATOM 6786 N N . ARG A 1 22 ? 0.459 15.900 3.903 1.00 0.00 22 ARG A N 5
ATOM 6787 C CA . ARG A 1 22 ? -0.565 15.537 2.931 1.00 0.00 22 ARG A CA 5
ATOM 6788 C C . ARG A 1 22 ? -0.181 14.262 2.186 1.00 0.00 22 ARG A C 5
ATOM 6789 O O . ARG A 1 22 ? -0.882 13.830 1.271 1.00 0.00 22 ARG A O 5
ATOM 6810 N N . SER A 1 23 ? 0.937 13.664 2.586 1.00 0.00 23 SER A N 5
ATOM 6811 C CA . SER A 1 23 ? 1.418 12.440 1.954 1.00 0.00 23 SER A CA 5
ATOM 6812 C C . SER A 1 23 ? 2.005 11.488 2.991 1.00 0.00 23 SER A C 5
ATOM 6813 O O . SER A 1 23 ? 2.166 11.847 4.158 1.00 0.00 23 SER A O 5
ATOM 6821 N N . ILE A 1 24 ? 2.323 10.273 2.557 1.00 0.00 24 ILE A N 5
ATOM 6822 C CA . ILE A 1 24 ? 2.893 9.269 3.446 1.00 0.00 24 ILE A CA 5
ATOM 6823 C C . ILE A 1 24 ? 3.747 8.271 2.672 1.00 0.00 24 ILE A C 5
ATOM 6824 O O . ILE A 1 24 ? 3.271 7.619 1.742 1.00 0.00 24 ILE A O 5
ATOM 6840 N N . THR A 1 25 ? 5.012 8.153 3.064 1.00 0.00 25 THR A N 5
ATOM 6841 C CA . THR A 1 25 ? 5.933 7.233 2.408 1.00 0.00 25 THR A CA 5
ATOM 6842 C C . THR A 1 25 ? 6.131 5.970 3.238 1.00 0.00 25 THR A C 5
ATOM 6843 O O . THR A 1 25 ? 6.231 6.029 4.464 1.00 0.00 25 THR A O 5
ATOM 6854 N N . LEU A 1 26 ? 6.190 4.828 2.562 1.00 0.00 26 LEU A N 5
ATOM 6855 C CA . LEU A 1 26 ? 6.378 3.548 3.237 1.00 0.00 26 LEU A CA 5
ATOM 6856 C C . LEU A 1 26 ? 7.327 2.651 2.449 1.00 0.00 26 LEU A C 5
ATOM 6857 O O . LEU A 1 26 ? 7.657 2.939 1.299 1.00 0.00 26 LEU A O 5
ATOM 6873 N N . SER A 1 27 ? 7.760 1.561 3.075 1.00 0.00 27 SER A N 5
ATOM 6874 C CA . SER A 1 27 ? 8.672 0.622 2.433 1.00 0.00 27 SER A CA 5
ATOM 6875 C C . SER A 1 27 ? 8.526 -0.773 3.033 1.00 0.00 27 SER A C 5
ATOM 6876 O O . SER A 1 27 ? 8.471 -0.933 4.252 1.00 0.00 27 SER A O 5
ATOM 6884 N N . TRP A 1 28 ? 8.464 -1.778 2.167 1.00 0.00 28 TRP A N 5
ATOM 6885 C CA . TRP A 1 28 ? 8.324 -3.161 2.611 1.00 0.00 28 TRP A CA 5
ATOM 6886 C C . TRP A 1 28 ? 9.401 -4.043 1.989 1.00 0.00 28 TRP A C 5
ATOM 6887 O O . TRP A 1 28 ? 9.866 -3.804 0.875 1.00 0.00 28 TRP A O 5
ATOM 6908 N N . PRO A 1 29 ? 9.809 -5.088 2.725 1.00 0.00 29 PRO A N 5
ATOM 6909 C CA . PRO A 1 29 ? 10.836 -6.027 2.265 1.00 0.00 29 PRO A CA 5
ATOM 6910 C C . PRO A 1 29 ? 10.348 -6.902 1.115 1.00 0.00 29 PRO A C 5
ATOM 6911 O O . PRO A 1 29 ? 9.183 -7.296 1.075 1.00 0.00 29 PRO A O 5
ATOM 6922 N N . GLN A 1 30 ? 11.247 -7.202 0.183 1.00 0.00 30 GLN A N 5
ATOM 6923 C CA . GLN A 1 30 ? 10.907 -8.030 -0.968 1.00 0.00 30 GLN A CA 5
ATOM 6924 C C . GLN A 1 30 ? 10.761 -9.493 -0.561 1.00 0.00 30 GLN A C 5
ATOM 6925 O O . GLN A 1 30 ? 11.594 -10.049 0.155 1.00 0.00 30 GLN A O 5
ATOM 6939 N N . PRO A 1 31 ? 9.679 -10.133 -1.028 1.00 0.00 31 PRO A N 5
ATOM 6940 C CA . PRO A 1 31 ? 9.399 -11.540 -0.726 1.00 0.00 31 PRO A CA 5
ATOM 6941 C C . PRO A 1 31 ? 10.376 -12.486 -1.415 1.00 0.00 31 PRO A C 5
ATOM 6942 O O . PRO A 1 31 ? 10.986 -12.135 -2.424 1.00 0.00 31 PRO A O 5
ATOM 6953 N N . GLU A 1 32 ? 10.518 -13.687 -0.863 1.00 0.00 32 GLU A N 5
ATOM 6954 C CA . GLU A 1 32 ? 11.422 -14.683 -1.426 1.00 0.00 32 GLU A CA 5
ATOM 6955 C C . GLU A 1 32 ? 10.642 -15.851 -2.022 1.00 0.00 32 GLU A C 5
ATOM 6956 O O . GLU A 1 32 ? 11.204 -16.695 -2.720 1.00 0.00 32 GLU A O 5
ATOM 6968 N N . GLN A 1 33 ? 9.343 -15.892 -1.741 1.00 0.00 33 GLN A N 5
ATOM 6969 C CA . GLN A 1 33 ? 8.486 -16.957 -2.249 1.00 0.00 33 GLN A CA 5
ATOM 6970 C C . GLN A 1 33 ? 7.385 -16.391 -3.140 1.00 0.00 33 GLN A C 5
ATOM 6971 O O . GLN A 1 33 ? 6.215 -16.759 -3.032 1.00 0.00 33 GLN A O 5
ATOM 6985 N N . PRO A 1 34 ? 7.766 -15.475 -4.043 1.00 0.00 34 PRO A N 5
ATOM 6986 C CA . PRO A 1 34 ? 6.826 -14.840 -4.971 1.00 0.00 34 PRO A CA 5
ATOM 6987 C C . PRO A 1 34 ? 6.310 -15.810 -6.028 1.00 0.00 34 PRO A C 5
ATOM 6988 O O . PRO A 1 34 ? 5.517 -15.437 -6.891 1.00 0.00 34 PRO A O 5
ATOM 6999 N N . ASN A 1 35 ? 6.765 -17.056 -5.954 1.00 0.00 35 ASN A N 5
ATOM 7000 C CA . ASN A 1 35 ? 6.349 -18.080 -6.905 1.00 0.00 35 ASN A CA 5
ATOM 7001 C C . ASN A 1 35 ? 6.399 -17.547 -8.334 1.00 0.00 35 ASN A C 5
ATOM 7002 O O . ASN A 1 35 ? 5.637 -17.982 -9.196 1.00 0.00 35 ASN A O 5
ATOM 7013 N N . GLY A 1 36 ? 7.303 -16.603 -8.576 1.00 0.00 36 GLY A N 5
ATOM 7014 C CA . GLY A 1 36 ? 7.436 -16.027 -9.902 1.00 0.00 36 GLY A CA 5
ATOM 7015 C C . GLY A 1 36 ? 7.840 -14.566 -9.861 1.00 0.00 36 GLY A C 5
ATOM 7016 O O . GLY A 1 36 ? 7.765 -13.924 -8.813 1.00 0.00 36 GLY A O 5
ATOM 7020 N N . ILE A 1 37 ? 8.271 -14.041 -11.003 1.00 0.00 37 ILE A N 5
ATOM 7021 C CA . ILE A 1 37 ? 8.688 -12.648 -11.093 1.00 0.00 37 ILE A CA 5
ATOM 7022 C C . ILE A 1 37 ? 7.583 -11.711 -10.619 1.00 0.00 37 ILE A C 5
ATOM 7023 O O . ILE A 1 37 ? 6.404 -11.937 -10.894 1.00 0.00 37 ILE A O 5
ATOM 7039 N N . ILE A 1 38 ? 7.971 -10.658 -9.907 1.00 0.00 38 ILE A N 5
ATOM 7040 C CA . ILE A 1 38 ? 7.013 -9.685 -9.397 1.00 0.00 38 ILE A CA 5
ATOM 7041 C C . ILE A 1 38 ? 6.949 -8.455 -10.296 1.00 0.00 38 ILE A C 5
ATOM 7042 O O . ILE A 1 38 ? 7.817 -7.583 -10.238 1.00 0.00 38 ILE A O 5
ATOM 7058 N N . LEU A 1 39 ? 5.913 -8.389 -11.125 1.00 0.00 39 LEU A N 5
ATOM 7059 C CA . LEU A 1 39 ? 5.733 -7.263 -12.036 1.00 0.00 39 LEU A CA 5
ATOM 7060 C C . LEU A 1 39 ? 5.792 -5.938 -11.282 1.00 0.00 39 LEU A C 5
ATOM 7061 O O . LEU A 1 39 ? 6.680 -5.119 -11.516 1.00 0.00 39 LEU A O 5
ATOM 7077 N N . ASP A 1 40 ? 4.841 -5.736 -10.376 1.00 0.00 40 ASP A N 5
ATOM 7078 C CA . ASP A 1 40 ? 4.786 -4.512 -9.586 1.00 0.00 40 ASP A CA 5
ATOM 7079 C C . ASP A 1 40 ? 4.009 -4.736 -8.292 1.00 0.00 40 ASP A C 5
ATOM 7080 O O . ASP A 1 40 ? 3.491 -5.825 -8.047 1.00 0.00 40 ASP A O 5
ATOM 7089 N N . TYR A 1 41 ? 3.933 -3.697 -7.467 1.00 0.00 41 TYR A N 5
ATOM 7090 C CA . TYR A 1 41 ? 3.222 -3.781 -6.197 1.00 0.00 41 TYR A CA 5
ATOM 7091 C C . TYR A 1 41 ? 2.063 -2.790 -6.155 1.00 0.00 41 TYR A C 5
ATOM 7092 O O . TYR A 1 41 ? 2.203 -1.637 -6.563 1.00 0.00 41 TYR A O 5
ATOM 7110 N N . GLU A 1 42 ? 0.919 -3.248 -5.657 1.00 0.00 42 GLU A N 5
ATOM 7111 C CA . GLU A 1 42 ? -0.265 -2.402 -5.561 1.00 0.00 42 GLU A CA 5
ATOM 7112 C C . GLU A 1 42 ? -0.451 -1.885 -4.137 1.00 0.00 42 GLU A C 5
ATOM 7113 O O . GLU A 1 42 ? -0.148 -2.582 -3.169 1.00 0.00 42 GLU A O 5
ATOM 7125 N N . ILE A 1 43 ? -0.949 -0.659 -4.020 1.00 0.00 43 ILE A N 5
ATOM 7126 C CA . ILE A 1 43 ? -1.175 -0.049 -2.715 1.00 0.00 43 ILE A CA 5
ATOM 7127 C C . ILE A 1 43 ? -2.579 0.539 -2.620 1.00 0.00 43 ILE A C 5
ATOM 7128 O O . ILE A 1 43 ? -2.953 1.409 -3.406 1.00 0.00 43 ILE A O 5
ATOM 7144 N N . ARG A 1 44 ? -3.351 0.059 -1.650 1.00 0.00 44 ARG A N 5
ATOM 7145 C CA . ARG A 1 44 ? -4.714 0.538 -1.451 1.00 0.00 44 ARG A CA 5
ATOM 7146 C C . ARG A 1 44 ? -4.837 1.294 -0.132 1.00 0.00 44 ARG A C 5
ATOM 7147 O O . ARG A 1 44 ? -4.649 0.723 0.943 1.00 0.00 44 ARG A O 5
ATOM 7168 N N . TYR A 1 45 ? -5.153 2.581 -0.221 1.00 0.00 45 TYR A N 5
ATOM 7169 C CA . TYR A 1 45 ? -5.299 3.417 0.965 1.00 0.00 45 TYR A CA 5
ATOM 7170 C C . TYR A 1 45 ? -6.707 3.998 1.053 1.00 0.00 45 TYR A C 5
ATOM 7171 O O . TYR A 1 45 ? -7.274 4.436 0.052 1.00 0.00 45 TYR A O 5
ATOM 7189 N N . TYR A 1 46 ? -7.265 3.998 2.258 1.00 0.00 46 TYR A N 5
ATOM 7190 C CA . TYR A 1 46 ? -8.607 4.523 2.479 1.00 0.00 46 TYR A CA 5
ATOM 7191 C C . TYR A 1 46 ? -8.754 5.062 3.899 1.00 0.00 46 TYR A C 5
ATOM 7192 O O . TYR A 1 46 ? -8.296 4.445 4.859 1.00 0.00 46 TYR A O 5
ATOM 7210 N N . GLU A 1 47 ? -9.399 6.218 4.021 1.00 0.00 47 GLU A N 5
ATOM 7211 C CA . GLU A 1 47 ? -9.607 6.842 5.323 1.00 0.00 47 GLU A CA 5
ATOM 7212 C C . GLU A 1 47 ? -10.093 5.818 6.345 1.00 0.00 47 GLU A C 5
ATOM 7213 O O . GLU A 1 47 ? -10.922 4.961 6.037 1.00 0.00 47 GLU A O 5
ATOM 7225 N N . LYS A 1 48 ? -9.569 5.912 7.563 1.00 0.00 48 LYS A N 5
ATOM 7226 C CA . LYS A 1 48 ? -9.948 4.996 8.632 1.00 0.00 48 LYS A CA 5
ATOM 7227 C C . LYS A 1 48 ? -11.458 5.003 8.845 1.00 0.00 48 LYS A C 5
ATOM 7228 O O . LYS A 1 48 ? -12.042 3.997 9.247 1.00 0.00 48 LYS A O 5
ATOM 7247 N N . GLU A 1 49 ? -12.084 6.144 8.572 1.00 0.00 49 GLU A N 5
ATOM 7248 C CA . GLU A 1 49 ? -13.527 6.280 8.735 1.00 0.00 49 GLU A CA 5
ATOM 7249 C C . GLU A 1 49 ? -14.250 6.009 7.419 1.00 0.00 49 GLU A C 5
ATOM 7250 O O . GLU A 1 49 ? -15.416 6.370 7.253 1.00 0.00 49 GLU A O 5
ATOM 7262 N N . HIS A 1 50 ? -13.550 5.372 6.485 1.00 0.00 50 HIS A N 5
ATOM 7263 C CA . HIS A 1 50 ? -14.125 5.053 5.184 1.00 0.00 50 HIS A CA 5
ATOM 7264 C C . HIS A 1 50 ? -14.043 3.555 4.906 1.00 0.00 50 HIS A C 5
ATOM 7265 O O . HIS A 1 50 ? -13.580 2.783 5.746 1.00 0.00 50 HIS A O 5
ATOM 7280 N N . ASN A 1 51 ? -14.496 3.151 3.724 1.00 0.00 51 ASN A N 5
ATOM 7281 C CA . ASN A 1 51 ? -14.474 1.745 3.337 1.00 0.00 51 ASN A CA 5
ATOM 7282 C C . ASN A 1 51 ? -13.566 1.526 2.131 1.00 0.00 51 ASN A C 5
ATOM 7283 O O . ASN A 1 51 ? -13.018 2.477 1.574 1.00 0.00 51 ASN A O 5
ATOM 7294 N N . GLU A 1 52 ? -13.412 0.267 1.733 1.00 0.00 52 GLU A N 5
ATOM 7295 C CA . GLU A 1 52 ? -12.570 -0.076 0.593 1.00 0.00 52 GLU A CA 5
ATOM 7296 C C . GLU A 1 52 ? -13.188 0.423 -0.710 1.00 0.00 52 GLU A C 5
ATOM 7297 O O . GLU A 1 52 ? -12.509 1.025 -1.541 1.00 0.00 52 GLU A O 5
ATOM 7309 N N . PHE A 1 53 ? -14.481 0.169 -0.880 1.00 0.00 53 PHE A N 5
ATOM 7310 C CA . PHE A 1 53 ? -15.192 0.591 -2.081 1.00 0.00 53 PHE A CA 5
ATOM 7311 C C . PHE A 1 53 ? -14.766 1.995 -2.500 1.00 0.00 53 PHE A C 5
ATOM 7312 O O . PHE A 1 53 ? -14.313 2.208 -3.624 1.00 0.00 53 PHE A O 5
ATOM 7329 N N . ASN A 1 54 ? -14.916 2.949 -1.587 1.00 0.00 54 ASN A N 5
ATOM 7330 C CA . ASN A 1 54 ? -14.549 4.334 -1.861 1.00 0.00 54 ASN A CA 5
ATOM 7331 C C . ASN A 1 54 ? -13.099 4.599 -1.470 1.00 0.00 54 ASN A C 5
ATOM 7332 O O . ASN A 1 54 ? -12.826 5.345 -0.529 1.00 0.00 54 ASN A O 5
ATOM 7343 N N . SER A 1 55 ? -12.172 3.985 -2.198 1.00 0.00 55 SER A N 5
ATOM 7344 C CA . SER A 1 55 ? -10.750 4.152 -1.926 1.00 0.00 55 SER A CA 5
ATOM 7345 C C . SER A 1 55 ? -9.970 4.368 -3.219 1.00 0.00 55 SER A C 5
ATOM 7346 O O . SER A 1 55 ? -10.534 4.316 -4.313 1.00 0.00 55 SER A O 5
ATOM 7354 N N . SER A 1 56 ? -8.670 4.612 -3.086 1.00 0.00 56 SER A N 5
ATOM 7355 C CA . SER A 1 56 ? -7.813 4.840 -4.243 1.00 0.00 56 SER A CA 5
ATOM 7356 C C . SER A 1 56 ? -6.621 3.887 -4.232 1.00 0.00 56 SER A C 5
ATOM 7357 O O . SER A 1 56 ? -5.957 3.717 -3.210 1.00 0.00 56 SER A O 5
ATOM 7365 N N . MET A 1 57 ? -6.357 3.267 -5.378 1.00 0.00 57 MET A N 5
ATOM 7366 C CA . MET A 1 57 ? -5.245 2.332 -5.502 1.00 0.00 57 MET A CA 5
ATOM 7367 C C . MET A 1 57 ? -4.068 2.979 -6.225 1.00 0.00 57 MET A C 5
ATOM 7368 O O . MET A 1 57 ? -4.254 3.831 -7.094 1.00 0.00 57 MET A O 5
ATOM 7382 N N . ALA A 1 58 ? -2.858 2.569 -5.861 1.00 0.00 58 ALA A N 5
ATOM 7383 C CA . ALA A 1 58 ? -1.651 3.108 -6.477 1.00 0.00 58 ALA A CA 5
ATOM 7384 C C . ALA A 1 58 ? -0.600 2.020 -6.669 1.00 0.00 58 ALA A C 5
ATOM 7385 O O . ALA A 1 58 ? -0.244 1.315 -5.725 1.00 0.00 58 ALA A O 5
ATOM 7392 N N . ARG A 1 59 ? -0.108 1.889 -7.896 1.00 0.00 59 ARG A N 5
ATOM 7393 C CA . ARG A 1 59 ? 0.902 0.886 -8.212 1.00 0.00 59 ARG A CA 5
ATOM 7394 C C . ARG A 1 59 ? 2.306 1.471 -8.093 1.00 0.00 59 ARG A C 5
ATOM 7395 O O . ARG A 1 59 ? 2.486 2.688 -8.122 1.00 0.00 59 ARG A O 5
ATOM 7416 N N . SER A 1 60 ? 3.297 0.595 -7.958 1.00 0.00 60 SER A N 5
ATOM 7417 C CA . SER A 1 60 ? 4.684 1.025 -7.830 1.00 0.00 60 SER A CA 5
ATOM 7418 C C . SER A 1 60 ? 5.630 -0.002 -8.447 1.00 0.00 60 SER A C 5
ATOM 7419 O O . SER A 1 60 ? 5.460 -1.206 -8.262 1.00 0.00 60 SER A O 5
ATOM 7427 N N . GLN A 1 61 ? 6.626 0.485 -9.179 1.00 0.00 61 GLN A N 5
ATOM 7428 C CA . GLN A 1 61 ? 7.599 -0.389 -9.824 1.00 0.00 61 GLN A CA 5
ATOM 7429 C C . GLN A 1 61 ? 8.716 -0.766 -8.857 1.00 0.00 61 GLN A C 5
ATOM 7430 O O . GLN A 1 61 ? 9.812 -1.144 -9.274 1.00 0.00 61 GLN A O 5
ATOM 7444 N N . THR A 1 62 ? 8.433 -0.661 -7.562 1.00 0.00 62 THR A N 5
ATOM 7445 C CA . THR A 1 62 ? 9.414 -0.990 -6.536 1.00 0.00 62 THR A CA 5
ATOM 7446 C C . THR A 1 62 ? 8.736 -1.302 -5.207 1.00 0.00 62 THR A C 5
ATOM 7447 O O . THR A 1 62 ? 7.521 -1.169 -5.073 1.00 0.00 62 THR A O 5
ATOM 7458 N N . ASN A 1 63 ? 9.531 -1.716 -4.225 1.00 0.00 63 ASN A N 5
ATOM 7459 C CA . ASN A 1 63 ? 9.006 -2.047 -2.905 1.00 0.00 63 ASN A CA 5
ATOM 7460 C C . ASN A 1 63 ? 8.800 -0.787 -2.071 1.00 0.00 63 ASN A C 5
ATOM 7461 O O . ASN A 1 63 ? 8.621 -0.856 -0.854 1.00 0.00 63 ASN A O 5
ATOM 7472 N N . THR A 1 64 ? 8.826 0.366 -2.732 1.00 0.00 64 THR A N 5
ATOM 7473 C CA . THR A 1 64 ? 8.643 1.642 -2.053 1.00 0.00 64 THR A CA 5
ATOM 7474 C C . THR A 1 64 ? 7.715 2.558 -2.843 1.00 0.00 64 THR A C 5
ATOM 7475 O O . THR A 1 64 ? 7.956 2.837 -4.017 1.00 0.00 64 THR A O 5
ATOM 7486 N N . ALA A 1 65 ? 6.655 3.023 -2.190 1.00 0.00 65 ALA A N 5
ATOM 7487 C CA . ALA A 1 65 ? 5.692 3.910 -2.832 1.00 0.00 65 ALA A CA 5
ATOM 7488 C C . ALA A 1 65 ? 5.144 4.932 -1.842 1.00 0.00 65 ALA A C 5
ATOM 7489 O O . ALA A 1 65 ? 4.782 4.589 -0.717 1.00 0.00 65 ALA A O 5
ATOM 7496 N N . ARG A 1 66 ? 5.086 6.190 -2.269 1.00 0.00 66 ARG A N 5
ATOM 7497 C CA . ARG A 1 66 ? 4.584 7.263 -1.419 1.00 0.00 66 ARG A CA 5
ATOM 7498 C C . ARG A 1 66 ? 3.181 7.684 -1.848 1.00 0.00 66 ARG A C 5
ATOM 7499 O O . ARG A 1 66 ? 2.899 7.819 -3.039 1.00 0.00 66 ARG A O 5
ATOM 7520 N N . ILE A 1 67 ? 2.306 7.888 -0.869 1.00 0.00 67 ILE A N 5
ATOM 7521 C CA . ILE A 1 67 ? 0.933 8.294 -1.145 1.00 0.00 67 ILE A CA 5
ATOM 7522 C C . ILE A 1 67 ? 0.753 9.794 -0.944 1.00 0.00 67 ILE A C 5
ATOM 7523 O O . ILE A 1 67 ? 1.130 10.342 0.092 1.00 0.00 67 ILE A O 5
ATOM 7539 N N . ASP A 1 68 ? 0.172 10.453 -1.940 1.00 0.00 68 ASP A N 5
ATOM 7540 C CA . ASP A 1 68 ? -0.062 11.891 -1.872 1.00 0.00 68 ASP A CA 5
ATOM 7541 C C . ASP A 1 68 ? -1.546 12.208 -2.024 1.00 0.00 68 ASP A C 5
ATOM 7542 O O . ASP A 1 68 ? -2.272 11.508 -2.728 1.00 0.00 68 ASP A O 5
ATOM 7551 N N . GLY A 1 69 ? -1.991 13.268 -1.356 1.00 0.00 69 GLY A N 5
ATOM 7552 C CA . GLY A 1 69 ? -3.387 13.659 -1.428 1.00 0.00 69 GLY A CA 5
ATOM 7553 C C . GLY A 1 69 ? -4.177 13.217 -0.212 1.00 0.00 69 GLY A C 5
ATOM 7554 O O . GLY A 1 69 ? -5.292 12.709 -0.337 1.00 0.00 69 GLY A O 5
ATOM 7558 N N . LEU A 1 70 ? -3.597 13.407 0.968 1.00 0.00 70 LEU A N 5
ATOM 7559 C CA . LEU A 1 70 ? -4.254 13.023 2.213 1.00 0.00 70 LEU A CA 5
ATOM 7560 C C . LEU A 1 70 ? -4.501 14.241 3.097 1.00 0.00 70 LEU A C 5
ATOM 7561 O O . LEU A 1 70 ? -4.221 15.373 2.703 1.00 0.00 70 LEU A O 5
ATOM 7577 N N . ARG A 1 71 ? -5.027 14.001 4.293 1.00 0.00 71 ARG A N 5
ATOM 7578 C CA . ARG A 1 71 ? -5.312 15.078 5.233 1.00 0.00 71 ARG A CA 5
ATOM 7579 C C . ARG A 1 71 ? -4.338 15.047 6.408 1.00 0.00 71 ARG A C 5
ATOM 7580 O O . ARG A 1 71 ? -3.839 13.993 6.804 1.00 0.00 71 ARG A O 5
ATOM 7601 N N . PRO A 1 72 ? -4.060 16.228 6.979 1.00 0.00 72 PRO A N 5
ATOM 7602 C CA . PRO A 1 72 ? -3.145 16.362 8.115 1.00 0.00 72 PRO A CA 5
ATOM 7603 C C . PRO A 1 72 ? -3.720 15.768 9.396 1.00 0.00 72 PRO A C 5
ATOM 7604 O O . PRO A 1 72 ? -4.918 15.873 9.658 1.00 0.00 72 PRO A O 5
ATOM 7615 N N . GLY A 1 73 ? -2.858 15.143 10.193 1.00 0.00 73 GLY A N 5
ATOM 7616 C CA . GLY A 1 73 ? -3.300 14.541 11.437 1.00 0.00 73 GLY A CA 5
ATOM 7617 C C . GLY A 1 73 ? -4.404 13.523 11.229 1.00 0.00 73 GLY A C 5
ATOM 7618 O O . GLY A 1 73 ? -5.308 13.401 12.055 1.00 0.00 73 GLY A O 5
ATOM 7622 N N . MET A 1 74 ? -4.332 12.792 10.122 1.00 0.00 74 MET A N 5
ATOM 7623 C CA . MET A 1 74 ? -5.334 11.780 9.808 1.00 0.00 74 MET A CA 5
ATOM 7624 C C . MET A 1 74 ? -4.681 10.421 9.577 1.00 0.00 74 MET A C 5
ATOM 7625 O O . MET A 1 74 ? -3.551 10.338 9.095 1.00 0.00 74 MET A O 5
ATOM 7639 N N . VAL A 1 75 ? -5.399 9.358 9.924 1.00 0.00 75 VAL A N 5
ATOM 7640 C CA . VAL A 1 75 ? -4.889 8.002 9.754 1.00 0.00 75 VAL A CA 5
ATOM 7641 C C . VAL A 1 75 ? -5.436 7.365 8.482 1.00 0.00 75 VAL A C 5
ATOM 7642 O O . VAL A 1 75 ? -6.608 7.534 8.145 1.00 0.00 75 VAL A O 5
ATOM 7655 N N . TYR A 1 76 ? -4.581 6.632 7.779 1.00 0.00 76 TYR A N 5
ATOM 7656 C CA . TYR A 1 76 ? -4.978 5.970 6.542 1.00 0.00 76 TYR A CA 5
ATOM 7657 C C . TYR A 1 76 ? -4.487 4.526 6.515 1.00 0.00 76 TYR A C 5
ATOM 7658 O O . TYR A 1 76 ? -3.289 4.262 6.614 1.00 0.00 76 TYR A O 5
ATOM 7676 N N . VAL A 1 77 ? -5.424 3.592 6.379 1.00 0.00 77 VAL A N 5
ATOM 7677 C CA . VAL A 1 77 ? -5.089 2.174 6.337 1.00 0.00 77 VAL A CA 5
ATOM 7678 C C . VAL A 1 77 ? -4.538 1.779 4.972 1.00 0.00 77 VAL A C 5
ATOM 7679 O O . VAL A 1 77 ? -5.296 1.493 4.044 1.00 0.00 77 VAL A O 5
ATOM 7692 N N . VAL A 1 78 ? -3.214 1.765 4.855 1.00 0.00 78 VAL A N 5
ATOM 7693 C CA . VAL A 1 78 ? -2.561 1.404 3.603 1.00 0.00 78 VAL A CA 5
ATOM 7694 C C . VAL A 1 78 ? -2.102 -0.050 3.621 1.00 0.00 78 VAL A C 5
ATOM 7695 O O . VAL A 1 78 ? -1.727 -0.579 4.668 1.00 0.00 78 VAL A O 5
ATOM 7708 N N . GLN A 1 79 ? -2.135 -0.690 2.457 1.00 0.00 79 GLN A N 5
ATOM 7709 C CA . GLN A 1 79 ? -1.723 -2.084 2.340 1.00 0.00 79 GLN A CA 5
ATOM 7710 C C . GLN A 1 79 ? -0.962 -2.319 1.040 1.00 0.00 79 GLN A C 5
ATOM 7711 O O . GLN A 1 79 ? -0.995 -1.490 0.130 1.00 0.00 79 GLN A O 5
ATOM 7725 N N . VAL A 1 80 ? -0.276 -3.455 0.958 1.00 0.00 80 VAL A N 5
ATOM 7726 C CA . VAL A 1 80 ? 0.493 -3.800 -0.231 1.00 0.00 80 VAL A CA 5
ATOM 7727 C C . VAL A 1 80 ? 0.393 -5.291 -0.537 1.00 0.00 80 VAL A C 5
ATOM 7728 O O . VAL A 1 80 ? 0.267 -6.113 0.370 1.00 0.00 80 VAL A O 5
ATOM 7741 N N . ARG A 1 81 ? 0.451 -5.631 -1.820 1.00 0.00 81 ARG A N 5
ATOM 7742 C CA . ARG A 1 81 ? 0.367 -7.023 -2.246 1.00 0.00 81 ARG A CA 5
ATOM 7743 C C . ARG A 1 81 ? 1.353 -7.307 -3.375 1.00 0.00 81 ARG A C 5
ATOM 7744 O O . ARG A 1 81 ? 1.899 -6.386 -3.982 1.00 0.00 81 ARG A O 5
ATOM 7765 N N . ALA A 1 82 ? 1.577 -8.588 -3.650 1.00 0.00 82 ALA A N 5
ATOM 7766 C CA . ALA A 1 82 ? 2.496 -8.993 -4.707 1.00 0.00 82 ALA A CA 5
ATOM 7767 C C . ALA A 1 82 ? 1.746 -9.630 -5.872 1.00 0.00 82 ALA A C 5
ATOM 7768 O O . ALA A 1 82 ? 1.134 -10.688 -5.724 1.00 0.00 82 ALA A O 5
ATOM 7775 N N . ARG A 1 83 ? 1.799 -8.980 -7.030 1.00 0.00 83 ARG A N 5
ATOM 7776 C CA . ARG A 1 83 ? 1.123 -9.483 -8.220 1.00 0.00 83 ARG A CA 5
ATOM 7777 C C . ARG A 1 83 ? 2.113 -10.163 -9.161 1.00 0.00 83 ARG A C 5
ATOM 7778 O O . ARG A 1 83 ? 3.201 -9.645 -9.416 1.00 0.00 83 ARG A O 5
ATOM 7799 N N . THR A 1 84 ? 1.729 -11.328 -9.674 1.00 0.00 84 THR A N 5
ATOM 7800 C CA . THR A 1 84 ? 2.582 -12.080 -10.585 1.00 0.00 84 THR A CA 5
ATOM 7801 C C . THR A 1 84 ? 1.815 -12.506 -11.832 1.00 0.00 84 THR A C 5
ATOM 7802 O O . THR A 1 84 ? 0.608 -12.289 -11.934 1.00 0.00 84 THR A O 5
ATOM 7813 N N . VAL A 1 85 ? 2.523 -13.115 -12.778 1.00 0.00 85 VAL A N 5
ATOM 7814 C CA . VAL A 1 85 ? 1.908 -13.574 -14.017 1.00 0.00 85 VAL A CA 5
ATOM 7815 C C . VAL A 1 85 ? 0.783 -14.564 -13.739 1.00 0.00 85 VAL A C 5
ATOM 7816 O O . VAL A 1 85 ? -0.007 -14.887 -14.625 1.00 0.00 85 VAL A O 5
ATOM 7829 N N . ALA A 1 86 ? 0.717 -15.044 -12.501 1.00 0.00 86 ALA A N 5
ATOM 7830 C CA . ALA A 1 86 ? -0.313 -15.996 -12.105 1.00 0.00 86 ALA A CA 5
ATOM 7831 C C . ALA A 1 86 ? -1.557 -15.278 -11.594 1.00 0.00 86 ALA A C 5
ATOM 7832 O O . ALA A 1 86 ? -2.680 -15.628 -11.955 1.00 0.00 86 ALA A O 5
ATOM 7839 N N . GLY A 1 87 ? -1.350 -14.270 -10.752 1.00 0.00 87 GLY A N 5
ATOM 7840 C CA . GLY A 1 87 ? -2.465 -13.519 -10.205 1.00 0.00 87 GLY A CA 5
ATOM 7841 C C . GLY A 1 87 ? -2.031 -12.529 -9.143 1.00 0.00 87 GLY A C 5
ATOM 7842 O O . GLY A 1 87 ? -0.883 -12.086 -9.129 1.00 0.00 87 GLY A O 5
ATOM 7846 N N . TYR A 1 88 ? -2.952 -12.178 -8.252 1.00 0.00 88 TYR A N 5
ATOM 7847 C CA . TYR A 1 88 ? -2.660 -11.230 -7.183 1.00 0.00 88 TYR A CA 5
ATOM 7848 C C . TYR A 1 88 ? -2.519 -11.945 -5.843 1.00 0.00 88 TYR A C 5
ATOM 7849 O O . TYR A 1 88 ? -3.357 -12.768 -5.475 1.00 0.00 88 TYR A O 5
ATOM 7867 N N . GLY A 1 89 ? -1.453 -11.624 -5.117 1.00 0.00 89 GLY A N 5
ATOM 7868 C CA . GLY A 1 89 ? -1.221 -12.244 -3.826 1.00 0.00 89 GLY A CA 5
ATOM 7869 C C . GLY A 1 89 ? -1.979 -11.555 -2.708 1.00 0.00 89 GLY A C 5
ATOM 7870 O O . GLY A 1 89 ? -2.561 -10.489 -2.907 1.00 0.00 89 GLY A O 5
ATOM 7874 N N . LYS A 1 90 ? -1.974 -12.167 -1.528 1.00 0.00 90 LYS A N 5
ATOM 7875 C CA . LYS A 1 90 ? -2.667 -11.608 -0.373 1.00 0.00 90 LYS A CA 5
ATOM 7876 C C . LYS A 1 90 ? -2.003 -10.313 0.085 1.00 0.00 90 LYS A C 5
ATOM 7877 O O . LYS A 1 90 ? -0.825 -10.078 -0.186 1.00 0.00 90 LYS A O 5
ATOM 7896 N N . PHE A 1 91 ? -2.766 -9.476 0.780 1.00 0.00 91 PHE A N 5
ATOM 7897 C CA . PHE A 1 91 ? -2.251 -8.205 1.276 1.00 0.00 91 PHE A CA 5
ATOM 7898 C C . PHE A 1 91 ? -1.403 -8.413 2.528 1.00 0.00 91 PHE A C 5
ATOM 7899 O O . PHE A 1 91 ? -1.600 -9.374 3.271 1.00 0.00 91 PHE A O 5
ATOM 7916 N N . SER A 1 92 ? -0.460 -7.505 2.754 1.00 0.00 92 SER A N 5
ATOM 7917 C CA . SER A 1 92 ? 0.422 -7.590 3.912 1.00 0.00 92 SER A CA 5
ATOM 7918 C C . SER A 1 92 ? -0.314 -7.184 5.185 1.00 0.00 92 SER A C 5
ATOM 7919 O O . SER A 1 92 ? -1.380 -6.573 5.132 1.00 0.00 92 SER A O 5
ATOM 7927 N N . GLY A 1 93 ? 0.265 -7.529 6.332 1.00 0.00 93 GLY A N 5
ATOM 7928 C CA . GLY A 1 93 ? -0.349 -7.193 7.603 1.00 0.00 93 GLY A CA 5
ATOM 7929 C C . GLY A 1 93 ? -0.870 -5.770 7.638 1.00 0.00 93 GLY A C 5
ATOM 7930 O O . GLY A 1 93 ? -0.100 -4.816 7.528 1.00 0.00 93 GLY A O 5
ATOM 7934 N N . LYS A 1 94 ? -2.182 -5.626 7.788 1.00 0.00 94 LYS A N 5
ATOM 7935 C CA . LYS A 1 94 ? -2.807 -4.309 7.836 1.00 0.00 94 LYS A CA 5
ATOM 7936 C C . LYS A 1 94 ? -2.027 -3.370 8.750 1.00 0.00 94 LYS A C 5
ATOM 7937 O O . LYS A 1 94 ? -1.569 -3.769 9.820 1.00 0.00 94 LYS A O 5
ATOM 7956 N N . MET A 1 95 ? -1.881 -2.121 8.321 1.00 0.00 95 MET A N 5
ATOM 7957 C CA . MET A 1 95 ? -1.158 -1.124 9.103 1.00 0.00 95 MET A CA 5
ATOM 7958 C C . MET A 1 95 ? -1.822 0.244 8.986 1.00 0.00 95 MET A C 5
ATOM 7959 O O . MET A 1 95 ? -2.496 0.536 7.997 1.00 0.00 95 MET A O 5
ATOM 7973 N N . CYS A 1 96 ? -1.628 1.079 10.001 1.00 0.00 96 CYS A N 5
ATOM 7974 C CA . CYS A 1 96 ? -2.210 2.417 10.012 1.00 0.00 96 CYS A CA 5
ATOM 7975 C C . CYS A 1 96 ? -1.123 3.481 10.130 1.00 0.00 96 CYS A C 5
ATOM 7976 O O . CYS A 1 96 ? -0.343 3.484 11.082 1.00 0.00 96 CYS A O 5
ATOM 7984 N N . PHE A 1 97 ? -1.078 4.383 9.155 1.00 0.00 97 PHE A N 5
ATOM 7985 C CA . PHE A 1 97 ? -0.085 5.451 9.147 1.00 0.00 97 PHE A CA 5
ATOM 7986 C C . PHE A 1 97 ? -0.760 6.820 9.135 1.00 0.00 97 PHE A C 5
ATOM 7987 O O . PHE A 1 97 ? -1.596 7.103 8.278 1.00 0.00 97 PHE A O 5
ATOM 8004 N N . GLN A 1 98 ? -0.389 7.664 10.093 1.00 0.00 98 GLN A N 5
ATOM 8005 C CA . GLN A 1 98 ? -0.959 9.002 10.193 1.00 0.00 98 GLN A CA 5
ATOM 8006 C C . GLN A 1 98 ? 0.005 10.047 9.641 1.00 0.00 98 GLN A C 5
ATOM 8007 O O . GLN A 1 98 ? 1.223 9.865 9.675 1.00 0.00 98 GLN A O 5
ATOM 8021 N N . THR A 1 99 ? -0.547 11.144 9.130 1.00 0.00 99 THR A N 5
ATOM 8022 C CA . THR A 1 99 ? 0.264 12.217 8.569 1.00 0.00 99 THR A CA 5
ATOM 8023 C C . THR A 1 99 ? 0.743 13.171 9.657 1.00 0.00 99 THR A C 5
ATOM 8024 O O . THR A 1 99 ? 0.331 13.067 10.814 1.00 0.00 99 THR A O 5
ATOM 8035 N N . LEU A 1 100 ? 1.613 14.101 9.281 1.00 0.00 100 LEU A N 5
ATOM 8036 C CA . LEU A 1 100 ? 2.148 15.076 10.226 1.00 0.00 100 LEU A CA 5
ATOM 8037 C C . LEU A 1 100 ? 1.050 16.006 10.728 1.00 0.00 100 LEU A C 5
ATOM 8038 O O . LEU A 1 100 ? 0.287 16.568 9.941 1.00 0.00 100 LEU A O 5
ATOM 8054 N N . THR A 1 101 ? 0.975 16.168 12.046 1.00 0.00 101 THR A N 5
ATOM 8055 C CA . THR A 1 101 ? -0.029 17.031 12.654 1.00 0.00 101 THR A CA 5
ATOM 8056 C C . THR A 1 101 ? 0.535 18.420 12.932 1.00 0.00 101 THR A C 5
ATOM 8057 O O . THR A 1 101 ? 1.413 18.585 13.780 1.00 0.00 101 THR A O 5
ATOM 8068 N N . ASP A 1 102 ? 0.026 19.415 12.214 1.00 0.00 102 ASP A N 5
ATOM 8069 C CA . ASP A 1 102 ? 0.479 20.791 12.385 1.00 0.00 102 ASP A CA 5
ATOM 8070 C C . ASP A 1 102 ? -0.198 21.440 13.588 1.00 0.00 102 ASP A C 5
ATOM 8071 O O . ASP A 1 102 ? 0.445 22.136 14.374 1.00 0.00 102 ASP A O 5
ATOM 8080 N N . SER A 1 103 ? -1.500 21.207 13.725 1.00 0.00 103 SER A N 5
ATOM 8081 C CA . SER A 1 103 ? -2.265 21.773 14.830 1.00 0.00 103 SER A CA 5
ATOM 8082 C C . SER A 1 103 ? -1.513 21.618 16.148 1.00 0.00 103 SER A C 5
ATOM 8083 O O . SER A 1 103 ? -1.304 22.588 16.875 1.00 0.00 103 SER A O 5
ATOM 8091 N N . GLY A 1 104 ? -1.109 20.387 16.450 1.00 0.00 104 GLY A N 5
ATOM 8092 C CA . GLY A 1 104 ? -0.385 20.125 17.680 1.00 0.00 104 GLY A CA 5
ATOM 8093 C C . GLY A 1 104 ? 1.056 20.591 17.615 1.00 0.00 104 GLY A C 5
ATOM 8094 O O . GLY A 1 104 ? 1.709 20.514 16.574 1.00 0.00 104 GLY A O 5
ATOM 8098 N N . PRO A 1 105 ? 1.573 21.089 18.748 1.00 0.00 105 PRO A N 5
ATOM 8099 C CA . PRO A 1 105 ? 2.951 21.579 18.841 1.00 0.00 105 PRO A CA 5
ATOM 8100 C C . PRO A 1 105 ? 3.975 20.453 18.753 1.00 0.00 105 PRO A C 5
ATOM 8101 O O . PRO A 1 105 ? 3.628 19.276 18.858 1.00 0.00 105 PRO A O 5
ATOM 8112 N N . SER A 1 106 ? 5.238 20.820 18.560 1.00 0.00 106 SER A N 5
ATOM 8113 C CA . SER A 1 106 ? 6.312 19.840 18.455 1.00 0.00 106 SER A CA 5
ATOM 8114 C C . SER A 1 106 ? 7.253 19.934 19.652 1.00 0.00 106 SER A C 5
ATOM 8115 O O . SER A 1 106 ? 7.412 20.999 20.249 1.00 0.00 106 SER A O 5
ATOM 8123 N N . SER A 1 107 ? 7.874 18.811 19.998 1.00 0.00 107 SER A N 5
ATOM 8124 C CA . SER A 1 107 ? 8.796 18.764 21.127 1.00 0.00 107 SER A CA 5
ATOM 8125 C C . SER A 1 107 ? 10.226 18.527 20.650 1.00 0.00 107 SER A C 5
ATOM 8126 O O . SER A 1 107 ? 10.453 17.872 19.634 1.00 0.00 107 SER A O 5
ATOM 8134 N N . GLY A 1 108 ? 11.188 19.065 21.394 1.00 0.00 108 GLY A N 5
ATOM 8135 C CA . GLY A 1 108 ? 12.584 18.901 21.032 1.00 0.00 108 GLY A CA 5
ATOM 8136 C C . GLY A 1 108 ? 13.520 19.578 22.014 1.00 0.00 108 GLY A C 5
ATOM 8137 O O . GLY A 1 108 ? 13.769 20.780 21.917 1.00 0.00 108 GLY A O 5
ATOM 8141 N N . GLY A 1 1 ? -6.998 -23.207 7.795 1.00 0.00 1 GLY A N 6
ATOM 8142 C CA . GLY A 1 1 ? -6.055 -23.507 6.733 1.00 0.00 1 GLY A CA 6
ATOM 8143 C C . GLY A 1 1 ? -5.250 -22.294 6.312 1.00 0.00 1 GLY A C 6
ATOM 8144 O O . GLY A 1 1 ? -5.620 -21.591 5.372 1.00 0.00 1 GLY A O 6
ATOM 8148 N N . SER A 1 2 ? -4.146 -22.047 7.010 1.00 0.00 2 SER A N 6
ATOM 8149 C CA . SER A 1 2 ? -3.289 -20.906 6.707 1.00 0.00 2 SER A CA 6
ATOM 8150 C C . SER A 1 2 ? -2.446 -21.176 5.464 1.00 0.00 2 SER A C 6
ATOM 8151 O O . SER A 1 2 ? -2.422 -20.374 4.530 1.00 0.00 2 SER A O 6
ATOM 8159 N N . SER A 1 3 ? -1.754 -22.311 5.462 1.00 0.00 3 SER A N 6
ATOM 8160 C CA . SER A 1 3 ? -0.905 -22.686 4.337 1.00 0.00 3 SER A CA 6
ATOM 8161 C C . SER A 1 3 ? -1.711 -23.421 3.270 1.00 0.00 3 SER A C 6
ATOM 8162 O O . SER A 1 3 ? -2.154 -24.549 3.478 1.00 0.00 3 SER A O 6
ATOM 8170 N N . GLY A 1 4 ? -1.896 -22.771 2.125 1.00 0.00 4 GLY A N 6
ATOM 8171 C CA . GLY A 1 4 ? -2.648 -23.377 1.041 1.00 0.00 4 GLY A CA 6
ATOM 8172 C C . GLY A 1 4 ? -3.560 -22.387 0.344 1.00 0.00 4 GLY A C 6
ATOM 8173 O O . GLY A 1 4 ? -4.739 -22.276 0.679 1.00 0.00 4 GLY A O 6
ATOM 8177 N N . SER A 1 5 ? -3.013 -21.664 -0.628 1.00 0.00 5 SER A N 6
ATOM 8178 C CA . SER A 1 5 ? -3.784 -20.674 -1.371 1.00 0.00 5 SER A CA 6
ATOM 8179 C C . SER A 1 5 ? -3.080 -20.303 -2.673 1.00 0.00 5 SER A C 6
ATOM 8180 O O . SER A 1 5 ? -1.859 -20.153 -2.711 1.00 0.00 5 SER A O 6
ATOM 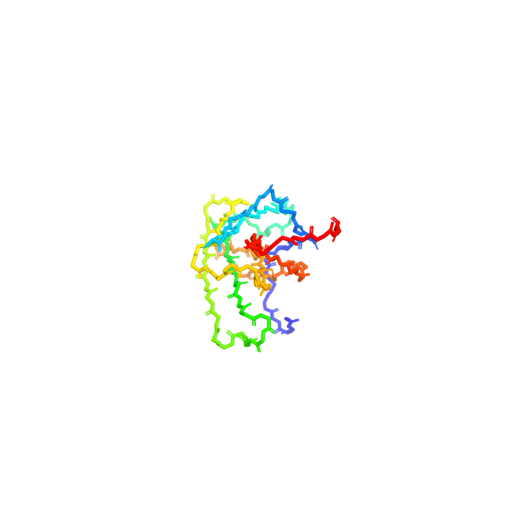8188 N N . SER A 1 6 ? -3.861 -20.158 -3.739 1.00 0.00 6 SER A N 6
ATOM 8189 C CA . SER A 1 6 ? -3.314 -19.809 -5.045 1.00 0.00 6 SER A CA 6
ATOM 8190 C C . SER A 1 6 ? -2.961 -18.326 -5.107 1.00 0.00 6 SER A C 6
ATOM 8191 O O . SER A 1 6 ? -3.818 -17.464 -4.921 1.00 0.00 6 SER A O 6
ATOM 8199 N N . GLY A 1 7 ? -1.690 -18.037 -5.371 1.00 0.00 7 GLY A N 6
ATOM 8200 C CA . GLY A 1 7 ? -1.244 -16.659 -5.453 1.00 0.00 7 GLY A CA 6
ATOM 8201 C C . GLY A 1 7 ? 0.175 -16.477 -4.952 1.00 0.00 7 GLY A C 6
ATOM 8202 O O . GLY A 1 7 ? 0.734 -17.344 -4.279 1.00 0.00 7 GLY A O 6
ATOM 8206 N N . PRO A 1 8 ? 0.781 -15.327 -5.282 1.00 0.00 8 PRO A N 6
ATOM 8207 C CA . PRO A 1 8 ? 2.152 -15.008 -4.871 1.00 0.00 8 PRO A CA 6
ATOM 8208 C C . PRO A 1 8 ? 2.263 -14.751 -3.372 1.00 0.00 8 PRO A C 6
ATOM 8209 O O . PRO A 1 8 ? 1.258 -14.543 -2.692 1.00 0.00 8 PRO A O 6
ATOM 8220 N N . SER A 1 9 ? 3.490 -14.765 -2.863 1.00 0.00 9 SER A N 6
ATOM 8221 C CA . SER A 1 9 ? 3.732 -14.536 -1.444 1.00 0.00 9 SER A CA 6
ATOM 8222 C C . SER A 1 9 ? 3.331 -13.119 -1.046 1.00 0.00 9 SER A C 6
ATOM 8223 O O . SER A 1 9 ? 2.863 -12.337 -1.875 1.00 0.00 9 SER A O 6
ATOM 8231 N N . THR A 1 10 ? 3.519 -12.793 0.229 1.00 0.00 10 THR A N 6
ATOM 8232 C CA . THR A 1 10 ? 3.177 -11.471 0.739 1.00 0.00 10 THR A CA 6
ATOM 8233 C C . THR A 1 10 ? 4.139 -11.040 1.840 1.00 0.00 10 THR A C 6
ATOM 8234 O O . THR A 1 10 ? 4.704 -11.876 2.546 1.00 0.00 10 THR A O 6
ATOM 8245 N N . VAL A 1 11 ? 4.320 -9.731 1.983 1.00 0.00 11 VAL A N 6
ATOM 8246 C CA . VAL A 1 11 ? 5.212 -9.190 3.001 1.00 0.00 11 VAL A CA 6
ATOM 8247 C C . VAL A 1 11 ? 4.669 -9.448 4.402 1.00 0.00 11 VAL A C 6
ATOM 8248 O O . VAL A 1 11 ? 3.475 -9.308 4.668 1.00 0.00 11 VAL A O 6
ATOM 8261 N N . PRO A 1 12 ? 5.566 -9.836 5.322 1.00 0.00 12 PRO A N 6
ATOM 8262 C CA . PRO A 1 12 ? 5.200 -10.122 6.712 1.00 0.00 12 PRO A CA 6
ATOM 8263 C C . PRO A 1 12 ? 4.811 -8.863 7.480 1.00 0.00 12 PRO A C 6
ATOM 8264 O O . PRO A 1 12 ? 3.808 -8.846 8.194 1.00 0.00 12 PRO A O 6
ATOM 8275 N N . ILE A 1 13 ? 5.609 -7.812 7.327 1.00 0.00 13 ILE A N 6
ATOM 8276 C CA . ILE A 1 13 ? 5.346 -6.548 8.005 1.00 0.00 13 ILE A CA 6
ATOM 8277 C C . ILE A 1 13 ? 5.752 -5.363 7.136 1.00 0.00 13 ILE A C 6
ATOM 8278 O O . ILE A 1 13 ? 6.532 -5.509 6.196 1.00 0.00 13 ILE A O 6
ATOM 8294 N N . MET A 1 14 ? 5.218 -4.189 7.459 1.00 0.00 14 MET A N 6
ATOM 8295 C CA . MET A 1 14 ? 5.528 -2.978 6.710 1.00 0.00 14 MET A CA 6
ATOM 8296 C C . MET A 1 14 ? 6.314 -1.992 7.569 1.00 0.00 14 MET A C 6
ATOM 8297 O O . MET A 1 14 ? 6.206 -2.001 8.796 1.00 0.00 14 MET A O 6
ATOM 8311 N N . HIS A 1 15 ? 7.104 -1.144 6.918 1.00 0.00 15 HIS A N 6
ATOM 8312 C CA . HIS A 1 15 ? 7.907 -0.152 7.624 1.00 0.00 15 HIS A CA 6
ATOM 8313 C C . HIS A 1 15 ? 7.772 1.220 6.972 1.00 0.00 15 HIS A C 6
ATOM 8314 O O . HIS A 1 15 ? 7.566 1.325 5.763 1.00 0.00 15 HIS A O 6
ATOM 8329 N N . GLN A 1 16 ? 7.889 2.269 7.780 1.00 0.00 16 GLN A N 6
ATOM 8330 C CA . GLN A 1 16 ? 7.778 3.634 7.281 1.00 0.00 16 GLN A CA 6
ATOM 8331 C C . GLN A 1 16 ? 9.138 4.324 7.277 1.00 0.00 16 GLN A C 6
ATOM 8332 O O . GLN A 1 16 ? 9.932 4.160 8.203 1.00 0.00 16 GLN A O 6
ATOM 8346 N N . VAL A 1 17 ? 9.401 5.097 6.228 1.00 0.00 17 VAL A N 6
ATOM 8347 C CA . VAL A 1 17 ? 10.665 5.813 6.103 1.00 0.00 17 VAL A CA 6
ATOM 8348 C C . VAL A 1 17 ? 10.468 7.312 6.292 1.00 0.00 17 VAL A C 6
ATOM 8349 O O . VAL A 1 17 ? 11.262 7.974 6.961 1.00 0.00 17 VAL A O 6
ATOM 8362 N N . SER A 1 18 ? 9.404 7.844 5.698 1.00 0.00 18 SER A N 6
ATOM 8363 C CA . SER A 1 18 ? 9.104 9.267 5.798 1.00 0.00 18 SER A CA 6
ATOM 8364 C C . SER A 1 18 ? 7.616 9.525 5.580 1.00 0.00 18 SER A C 6
ATOM 8365 O O . SER A 1 18 ? 6.831 8.592 5.411 1.00 0.00 18 SER A O 6
ATOM 8373 N N . ALA A 1 19 ? 7.236 10.798 5.584 1.00 0.00 19 ALA A N 6
ATOM 8374 C CA . ALA A 1 19 ? 5.843 11.181 5.385 1.00 0.00 19 ALA A CA 6
ATOM 8375 C C . ALA A 1 19 ? 5.695 12.696 5.310 1.00 0.00 19 ALA A C 6
ATOM 8376 O O . ALA A 1 19 ? 6.596 13.439 5.703 1.00 0.00 19 ALA A O 6
ATOM 8383 N N . THR A 1 20 ? 4.554 13.151 4.802 1.00 0.00 20 THR A N 6
ATOM 8384 C CA . THR A 1 20 ? 4.289 14.578 4.674 1.00 0.00 20 THR A CA 6
ATOM 8385 C C . THR A 1 20 ? 2.938 14.943 5.279 1.00 0.00 20 THR A C 6
ATOM 8386 O O . THR A 1 20 ? 2.259 14.097 5.860 1.00 0.00 20 THR A O 6
ATOM 8397 N N . MET A 1 21 ? 2.555 16.208 5.139 1.00 0.00 21 MET A N 6
ATOM 8398 C CA . MET A 1 21 ? 1.283 16.684 5.671 1.00 0.00 21 MET A CA 6
ATOM 8399 C C . MET A 1 21 ? 0.119 16.200 4.812 1.00 0.00 21 MET A C 6
ATOM 8400 O O . MET A 1 21 ? -0.985 15.983 5.312 1.00 0.00 21 MET A O 6
ATOM 8414 N N . ARG A 1 22 ? 0.373 16.034 3.518 1.00 0.00 22 ARG A N 6
ATOM 8415 C CA . ARG A 1 22 ? -0.654 15.577 2.590 1.00 0.00 22 ARG A CA 6
ATOM 8416 C C . ARG A 1 22 ? -0.222 14.293 1.889 1.00 0.00 22 ARG A C 6
ATOM 8417 O O . ARG A 1 22 ? -0.769 13.927 0.849 1.00 0.00 22 ARG A O 6
ATOM 8438 N N . SER A 1 23 ? 0.765 13.614 2.465 1.00 0.00 23 SER A N 6
ATOM 8439 C CA . SER A 1 23 ? 1.275 12.373 1.892 1.00 0.00 23 SER A CA 6
ATOM 8440 C C . SER A 1 23 ? 1.961 11.525 2.959 1.00 0.00 23 SER A C 6
ATOM 8441 O O . SER A 1 23 ? 2.153 11.968 4.091 1.00 0.00 23 SER A O 6
ATOM 8449 N N . ILE A 1 24 ? 2.327 10.302 2.588 1.00 0.00 24 ILE A N 6
ATOM 8450 C CA . ILE A 1 24 ? 2.992 9.392 3.511 1.00 0.00 24 ILE A CA 6
ATOM 8451 C C . ILE A 1 24 ? 3.902 8.421 2.766 1.00 0.00 24 ILE A C 6
ATOM 8452 O O . ILE A 1 24 ? 3.492 7.791 1.791 1.00 0.00 24 ILE A O 6
ATOM 8468 N N . THR A 1 25 ? 5.142 8.304 3.233 1.00 0.00 25 THR A N 6
ATOM 8469 C CA . THR A 1 25 ? 6.111 7.411 2.612 1.00 0.00 25 THR A CA 6
ATOM 8470 C C . THR A 1 25 ? 6.236 6.108 3.393 1.00 0.00 25 THR A C 6
ATOM 8471 O O . THR A 1 25 ? 6.430 6.117 4.609 1.00 0.00 25 THR A O 6
ATOM 8482 N N . LEU A 1 26 ? 6.126 4.987 2.687 1.00 0.00 26 LEU A N 6
ATOM 8483 C CA . LEU A 1 26 ? 6.228 3.675 3.315 1.00 0.00 26 LEU A CA 6
ATOM 8484 C C . LEU A 1 26 ? 7.188 2.775 2.543 1.00 0.00 26 LEU A C 6
ATOM 8485 O O . LEU A 1 26 ? 7.727 3.169 1.509 1.00 0.00 26 LEU A O 6
ATOM 8501 N N . SER A 1 27 ? 7.395 1.565 3.052 1.00 0.00 27 SER A N 6
ATOM 8502 C CA . SER A 1 27 ? 8.291 0.609 2.412 1.00 0.00 27 SER A CA 6
ATOM 8503 C C . SER A 1 27 ? 8.094 -0.790 2.986 1.00 0.00 27 SER A C 6
ATOM 8504 O O . SER A 1 27 ? 7.636 -0.950 4.118 1.00 0.00 27 SER A O 6
ATOM 8512 N N . TRP A 1 28 ? 8.442 -1.801 2.197 1.00 0.00 28 TRP A N 6
ATOM 8513 C CA . TRP A 1 28 ? 8.303 -3.188 2.627 1.00 0.00 28 TRP A CA 6
ATOM 8514 C C . TRP A 1 28 ? 9.380 -4.063 1.996 1.00 0.00 28 TRP A C 6
ATOM 8515 O O . TRP A 1 28 ? 9.811 -3.840 0.864 1.00 0.00 28 TRP A O 6
ATOM 8536 N N . PRO A 1 29 ? 9.827 -5.084 2.742 1.00 0.00 29 PRO A N 6
ATOM 8537 C CA . PRO A 1 29 ? 10.859 -6.014 2.275 1.00 0.00 29 PRO A CA 6
ATOM 8538 C C . PRO A 1 29 ? 10.359 -6.922 1.157 1.00 0.00 29 PRO A C 6
ATOM 8539 O O . PRO A 1 29 ? 9.177 -7.264 1.106 1.00 0.00 29 PRO A O 6
ATOM 8550 N N . GLN A 1 30 ? 11.264 -7.309 0.265 1.00 0.00 30 GLN A N 6
ATOM 8551 C CA . GLN A 1 30 ? 10.913 -8.178 -0.852 1.00 0.00 30 GLN A CA 6
ATOM 8552 C C . GLN A 1 30 ? 10.720 -9.616 -0.383 1.00 0.00 30 GLN A C 6
ATOM 8553 O O . GLN A 1 30 ? 11.513 -10.155 0.389 1.00 0.00 30 GLN A O 6
ATOM 8567 N N . PRO A 1 31 ? 9.640 -10.254 -0.859 1.00 0.00 31 PRO A N 6
ATOM 8568 C CA . PRO A 1 31 ? 9.317 -11.639 -0.502 1.00 0.00 31 PRO A CA 6
ATOM 8569 C C . PRO A 1 31 ? 10.297 -12.637 -1.110 1.00 0.00 31 PRO A C 6
ATOM 8570 O O . PRO A 1 31 ? 11.087 -12.290 -1.986 1.00 0.00 31 PRO A O 6
ATOM 8581 N N . GLU A 1 32 ? 10.237 -13.879 -0.638 1.00 0.00 32 GLU A N 6
ATOM 8582 C CA . GLU A 1 32 ? 11.120 -14.927 -1.136 1.00 0.00 32 GLU A CA 6
ATOM 8583 C C . GLU A 1 32 ? 10.336 -15.968 -1.930 1.00 0.00 32 GLU A C 6
ATOM 8584 O O . GLU A 1 32 ? 10.909 -16.735 -2.703 1.00 0.00 32 GLU A O 6
ATOM 8596 N N . GLN A 1 33 ? 9.022 -15.988 -1.731 1.00 0.00 33 GLN A N 6
ATOM 8597 C CA . GLN A 1 33 ? 8.158 -16.935 -2.427 1.00 0.00 33 GLN A CA 6
ATOM 8598 C C . GLN A 1 33 ? 7.118 -16.205 -3.270 1.00 0.00 33 GLN A C 6
ATOM 8599 O O . GLN A 1 33 ? 5.915 -16.439 -3.155 1.00 0.00 33 GLN A O 6
ATOM 8613 N N . PRO A 1 34 ? 7.590 -15.300 -4.140 1.00 0.00 34 PRO A N 6
ATOM 8614 C CA . PRO A 1 34 ? 6.717 -14.517 -5.020 1.00 0.00 34 PRO A CA 6
ATOM 8615 C C . PRO A 1 34 ? 6.076 -15.371 -6.108 1.00 0.00 34 PRO A C 6
ATOM 8616 O O . PRO A 1 34 ? 5.308 -14.873 -6.930 1.00 0.00 34 PRO A O 6
ATOM 8627 N N . ASN A 1 35 ? 6.395 -16.662 -6.107 1.00 0.00 35 ASN A N 6
ATOM 8628 C CA . ASN A 1 35 ? 5.849 -17.585 -7.094 1.00 0.00 35 ASN A CA 6
ATOM 8629 C C . ASN A 1 35 ? 5.876 -16.969 -8.489 1.00 0.00 35 ASN A C 6
ATOM 8630 O O . ASN A 1 35 ? 4.991 -17.217 -9.307 1.00 0.00 35 ASN A O 6
ATOM 8641 N N . GLY A 1 36 ? 6.901 -16.163 -8.755 1.00 0.00 36 GLY A N 6
ATOM 8642 C CA . GLY A 1 36 ? 7.025 -15.524 -10.051 1.00 0.00 36 GLY A CA 6
ATOM 8643 C C . GLY A 1 36 ? 7.505 -14.090 -9.947 1.00 0.00 36 GLY A C 6
ATOM 8644 O O . GLY A 1 36 ? 7.225 -13.405 -8.963 1.00 0.00 36 GLY A O 6
ATOM 8648 N N . ILE A 1 37 ? 8.230 -13.635 -10.963 1.00 0.00 37 ILE A N 6
ATOM 8649 C CA . ILE A 1 37 ? 8.750 -12.273 -10.981 1.00 0.00 37 ILE A CA 6
ATOM 8650 C C . ILE A 1 37 ? 7.642 -11.258 -10.725 1.00 0.00 37 ILE A C 6
ATOM 8651 O O . ILE A 1 37 ? 6.792 -11.022 -11.584 1.00 0.00 37 ILE A O 6
ATOM 8667 N N . ILE A 1 38 ? 7.658 -10.659 -9.539 1.00 0.00 38 ILE A N 6
ATOM 8668 C CA . ILE A 1 38 ? 6.655 -9.667 -9.171 1.00 0.00 38 ILE A CA 6
ATOM 8669 C C . ILE A 1 38 ? 6.742 -8.439 -10.071 1.00 0.00 38 ILE A C 6
ATOM 8670 O O . ILE A 1 38 ? 7.598 -7.574 -9.880 1.00 0.00 38 ILE A O 6
ATOM 8686 N N . LEU A 1 39 ? 5.849 -8.367 -11.052 1.00 0.00 39 LEU A N 6
ATOM 8687 C CA . LEU A 1 39 ? 5.822 -7.243 -11.981 1.00 0.00 39 LEU A CA 6
ATOM 8688 C C . LEU A 1 39 ? 5.800 -5.916 -11.230 1.00 0.00 39 LEU A C 6
ATOM 8689 O O . LEU A 1 39 ? 6.686 -5.079 -11.403 1.00 0.00 39 LEU A O 6
ATOM 8705 N N . ASP A 1 40 ? 4.783 -5.731 -10.396 1.00 0.00 40 ASP A N 6
ATOM 8706 C CA . ASP A 1 40 ? 4.647 -4.507 -9.615 1.00 0.00 40 ASP A CA 6
ATOM 8707 C C . ASP A 1 40 ? 3.902 -4.774 -8.311 1.00 0.00 40 ASP A C 6
ATOM 8708 O O . ASP A 1 40 ? 3.333 -5.849 -8.118 1.00 0.00 40 ASP A O 6
ATOM 8717 N N . TYR A 1 41 ? 3.909 -3.789 -7.419 1.00 0.00 41 TYR A N 6
ATOM 8718 C CA . TYR A 1 41 ? 3.237 -3.919 -6.132 1.00 0.00 41 TYR A CA 6
ATOM 8719 C C . TYR A 1 41 ? 2.103 -2.905 -6.005 1.00 0.00 41 TYR A C 6
ATOM 8720 O O . TYR A 1 41 ? 2.318 -1.700 -6.130 1.00 0.00 41 TYR A O 6
ATOM 8738 N N . GLU A 1 42 ? 0.897 -3.405 -5.755 1.00 0.00 42 GLU A N 6
ATOM 8739 C CA . GLU A 1 42 ? -0.271 -2.543 -5.610 1.00 0.00 42 GLU A CA 6
ATOM 8740 C C . GLU A 1 42 ? -0.425 -2.073 -4.167 1.00 0.00 42 GLU A C 6
ATOM 8741 O O . GLU A 1 42 ? -0.194 -2.834 -3.227 1.00 0.00 42 GLU A O 6
ATOM 8753 N N . ILE A 1 43 ? -0.815 -0.814 -3.999 1.00 0.00 43 ILE A N 6
ATOM 8754 C CA . ILE A 1 43 ? -1.000 -0.242 -2.672 1.00 0.00 43 ILE A CA 6
ATOM 8755 C C . ILE A 1 43 ? -2.385 0.381 -2.529 1.00 0.00 43 ILE A C 6
ATOM 8756 O O . ILE A 1 43 ? -2.722 1.336 -3.229 1.00 0.00 43 ILE A O 6
ATOM 8772 N N . ARG A 1 44 ? -3.183 -0.166 -1.618 1.00 0.00 44 ARG A N 6
ATOM 8773 C CA . ARG A 1 44 ? -4.531 0.336 -1.383 1.00 0.00 44 ARG A CA 6
ATOM 8774 C C . ARG A 1 44 ? -4.614 1.070 -0.048 1.00 0.00 44 ARG A C 6
ATOM 8775 O O . ARG A 1 44 ? -4.188 0.551 0.985 1.00 0.00 44 ARG A O 6
ATOM 8796 N N . TYR A 1 45 ? -5.162 2.279 -0.076 1.00 0.00 45 TYR A N 6
ATOM 8797 C CA . TYR A 1 45 ? -5.297 3.085 1.131 1.00 0.00 45 TYR A CA 6
ATOM 8798 C C . TYR A 1 45 ? -6.653 3.785 1.170 1.00 0.00 45 TYR A C 6
ATOM 8799 O O . TYR A 1 45 ? -7.093 4.365 0.177 1.00 0.00 45 TYR A O 6
ATOM 8817 N N . TYR A 1 46 ? -7.308 3.727 2.324 1.00 0.00 46 TYR A N 6
ATOM 8818 C CA . TYR A 1 46 ? -8.614 4.354 2.493 1.00 0.00 46 TYR A CA 6
ATOM 8819 C C . TYR A 1 46 ? -8.713 5.047 3.848 1.00 0.00 46 TYR A C 6
ATOM 8820 O O . TYR A 1 46 ? -7.855 4.872 4.712 1.00 0.00 46 TYR A O 6
ATOM 8838 N N . GLU A 1 47 ? -9.769 5.836 4.026 1.00 0.00 47 GLU A N 6
ATOM 8839 C CA . GLU A 1 47 ? -9.981 6.557 5.275 1.00 0.00 47 GLU A CA 6
ATOM 8840 C C . GLU A 1 47 ? -10.342 5.595 6.404 1.00 0.00 47 GLU A C 6
ATOM 8841 O O . GLU A 1 47 ? -11.169 4.700 6.232 1.00 0.00 47 GLU A O 6
ATOM 8853 N N . LYS A 1 48 ? -9.714 5.787 7.559 1.00 0.00 48 LYS A N 6
ATOM 8854 C CA . LYS A 1 48 ? -9.967 4.938 8.718 1.00 0.00 48 LYS A CA 6
ATOM 8855 C C . LYS A 1 48 ? -11.465 4.750 8.938 1.00 0.00 48 LYS A C 6
ATOM 8856 O O . LYS A 1 48 ? -11.895 3.756 9.522 1.00 0.00 48 LYS A O 6
ATOM 8875 N N . GLU A 1 49 ? -12.253 5.711 8.465 1.00 0.00 49 GLU A N 6
ATOM 8876 C CA . GLU A 1 49 ? -13.703 5.649 8.610 1.00 0.00 49 GLU A CA 6
ATOM 8877 C C . GLU A 1 49 ? -14.339 4.939 7.419 1.00 0.00 49 GLU A C 6
ATOM 8878 O O . GLU A 1 49 ? -15.401 4.328 7.542 1.00 0.00 49 GLU A O 6
ATOM 8890 N N . HIS A 1 50 ? -13.682 5.023 6.267 1.00 0.00 50 HIS A N 6
ATOM 8891 C CA . HIS A 1 50 ? -14.183 4.388 5.053 1.00 0.00 50 HIS A CA 6
ATOM 8892 C C . HIS A 1 50 ? -13.579 2.998 4.878 1.00 0.00 50 HIS A C 6
ATOM 8893 O O . HIS A 1 50 ? -12.650 2.620 5.590 1.00 0.00 50 HIS A O 6
ATOM 8908 N N . ASN A 1 51 ? -14.114 2.241 3.925 1.00 0.00 51 ASN A N 6
ATOM 8909 C CA . ASN A 1 51 ? -13.629 0.892 3.658 1.00 0.00 51 ASN A CA 6
ATOM 8910 C C . ASN A 1 51 ? -12.987 0.809 2.276 1.00 0.00 51 ASN A C 6
ATOM 8911 O O . ASN A 1 51 ? -12.937 1.797 1.544 1.00 0.00 51 ASN A O 6
ATOM 8922 N N . GLU A 1 52 ? -12.499 -0.377 1.927 1.00 0.00 52 GLU A N 6
ATOM 8923 C CA . GLU A 1 52 ? -11.861 -0.589 0.633 1.00 0.00 52 GLU A CA 6
ATOM 8924 C C . GLU A 1 52 ? -12.762 -0.111 -0.503 1.00 0.00 52 GLU A C 6
ATOM 8925 O O . GLU A 1 52 ? -12.284 0.400 -1.516 1.00 0.00 52 GLU A O 6
ATOM 8937 N N . PHE A 1 53 ? -14.067 -0.283 -0.326 1.00 0.00 53 PHE A N 6
ATOM 8938 C CA . PHE A 1 53 ? -15.036 0.128 -1.336 1.00 0.00 53 PHE A CA 6
ATOM 8939 C C . PHE A 1 53 ? -14.583 1.407 -2.035 1.00 0.00 53 PHE A C 6
ATOM 8940 O O . PHE A 1 53 ? -14.322 1.410 -3.238 1.00 0.00 53 PHE A O 6
ATOM 8957 N N . ASN A 1 54 ? -14.492 2.491 -1.272 1.00 0.00 54 ASN A N 6
ATOM 8958 C CA . ASN A 1 54 ? -14.072 3.777 -1.818 1.00 0.00 54 ASN A CA 6
ATOM 8959 C C . ASN A 1 54 ? -12.635 4.095 -1.414 1.00 0.00 54 ASN A C 6
ATOM 8960 O O . ASN A 1 54 ? -12.376 5.090 -0.737 1.00 0.00 54 ASN A O 6
ATOM 8971 N N . SER A 1 55 ? -11.705 3.245 -1.835 1.00 0.00 55 SER A N 6
ATOM 8972 C CA . SER A 1 55 ? -10.295 3.434 -1.515 1.00 0.00 55 SER A CA 6
ATOM 8973 C C . SER A 1 55 ? -9.511 3.865 -2.751 1.00 0.00 55 SER A C 6
ATOM 8974 O O . SER A 1 55 ? -10.063 3.967 -3.846 1.00 0.00 55 SER A O 6
ATOM 8982 N N . SER A 1 56 ? -8.219 4.119 -2.565 1.00 0.00 56 SER A N 6
ATOM 8983 C CA . SER A 1 56 ? -7.358 4.544 -3.662 1.00 0.00 56 SER A CA 6
ATOM 8984 C C . SER A 1 56 ? -6.189 3.580 -3.840 1.00 0.00 56 SER A C 6
ATOM 8985 O O . SER A 1 56 ? -5.455 3.296 -2.894 1.00 0.00 56 SER A O 6
ATOM 8993 N N . MET A 1 57 ? -6.022 3.080 -5.060 1.00 0.00 57 MET A N 6
ATOM 8994 C CA . MET A 1 57 ? -4.942 2.149 -5.363 1.00 0.00 57 MET A CA 6
ATOM 8995 C C . MET A 1 57 ? -3.836 2.839 -6.156 1.00 0.00 57 MET A C 6
ATOM 8996 O O . MET A 1 57 ? -4.103 3.712 -6.981 1.00 0.00 57 MET A O 6
ATOM 9010 N N . ALA A 1 58 ? -2.594 2.441 -5.900 1.00 0.00 58 ALA A N 6
ATOM 9011 C CA . ALA A 1 58 ? -1.449 3.020 -6.591 1.00 0.00 58 ALA A CA 6
ATOM 9012 C C . ALA A 1 58 ? -0.447 1.942 -6.993 1.00 0.00 58 ALA A C 6
ATOM 9013 O O . ALA A 1 58 ? -0.076 1.094 -6.182 1.00 0.00 58 ALA A O 6
ATOM 9020 N N . ARG A 1 59 ? -0.015 1.981 -8.249 1.00 0.00 59 ARG A N 6
ATOM 9021 C CA . ARG A 1 59 ? 0.941 1.006 -8.758 1.00 0.00 59 ARG A CA 6
ATOM 9022 C C . ARG A 1 59 ? 2.374 1.469 -8.509 1.00 0.00 59 ARG A C 6
ATOM 9023 O O . ARG A 1 59 ? 2.707 2.633 -8.726 1.00 0.00 59 ARG A O 6
ATOM 9044 N N . SER A 1 60 ? 3.217 0.548 -8.052 1.00 0.00 60 SER A N 6
ATOM 9045 C CA . SER A 1 60 ? 4.612 0.862 -7.769 1.00 0.00 60 SER A CA 6
ATOM 9046 C C . SER A 1 60 ? 5.543 -0.142 -8.443 1.00 0.00 60 SER A C 6
ATOM 9047 O O . SER A 1 60 ? 5.354 -1.352 -8.327 1.00 0.00 60 SER A O 6
ATOM 9055 N N . GLN A 1 61 ? 6.547 0.371 -9.147 1.00 0.00 61 GLN A N 6
ATOM 9056 C CA . GLN A 1 61 ? 7.506 -0.481 -9.840 1.00 0.00 61 GLN A CA 6
ATOM 9057 C C . GLN A 1 61 ? 8.624 -0.919 -8.899 1.00 0.00 61 GLN A C 6
ATOM 9058 O O . GLN A 1 61 ? 9.678 -1.377 -9.340 1.00 0.00 61 GLN A O 6
ATOM 9072 N N . THR A 1 62 ? 8.386 -0.776 -7.599 1.00 0.00 62 THR A N 6
ATOM 9073 C CA . THR A 1 62 ? 9.373 -1.156 -6.595 1.00 0.00 62 THR A CA 6
ATOM 9074 C C . THR A 1 62 ? 8.710 -1.441 -5.253 1.00 0.00 62 THR A C 6
ATOM 9075 O O . THR A 1 62 ? 7.500 -1.280 -5.101 1.00 0.00 62 THR A O 6
ATOM 9086 N N . ASN A 1 63 ? 9.510 -1.866 -4.281 1.00 0.00 63 ASN A N 6
ATOM 9087 C CA . ASN A 1 63 ? 9.000 -2.175 -2.950 1.00 0.00 63 ASN A CA 6
ATOM 9088 C C . ASN A 1 63 ? 8.881 -0.909 -2.106 1.00 0.00 63 ASN A C 6
ATOM 9089 O O . ASN A 1 63 ? 8.808 -0.971 -0.879 1.00 0.00 63 ASN A O 6
ATOM 9100 N N . THR A 1 64 ? 8.861 0.241 -2.774 1.00 0.00 64 THR A N 6
ATOM 9101 C CA . THR A 1 64 ? 8.751 1.521 -2.087 1.00 0.00 64 THR A CA 6
ATOM 9102 C C . THR A 1 64 ? 7.819 2.468 -2.834 1.00 0.00 64 THR A C 6
ATOM 9103 O O . THR A 1 64 ? 7.973 2.686 -4.035 1.00 0.00 64 THR A O 6
ATOM 9114 N N . ALA A 1 65 ? 6.852 3.029 -2.115 1.00 0.00 65 ALA A N 6
ATOM 9115 C CA . ALA A 1 65 ? 5.897 3.955 -2.710 1.00 0.00 65 ALA A CA 6
ATOM 9116 C C . ALA A 1 65 ? 5.364 4.936 -1.671 1.00 0.00 65 ALA A C 6
ATOM 9117 O O . ALA A 1 65 ? 5.274 4.614 -0.487 1.00 0.00 65 ALA A O 6
ATOM 9124 N N . ARG A 1 66 ? 5.012 6.136 -2.123 1.00 0.00 66 ARG A N 6
ATOM 9125 C CA . ARG A 1 66 ? 4.490 7.165 -1.233 1.00 0.00 66 ARG A CA 6
ATOM 9126 C C . ARG A 1 66 ? 3.087 7.590 -1.656 1.00 0.00 66 ARG A C 6
ATOM 9127 O O . ARG A 1 66 ? 2.842 7.878 -2.828 1.00 0.00 66 ARG A O 6
ATOM 9148 N N . ILE A 1 67 ? 2.170 7.625 -0.695 1.00 0.00 67 ILE A N 6
ATOM 9149 C CA . ILE A 1 67 ? 0.792 8.014 -0.968 1.00 0.00 67 ILE A CA 6
ATOM 9150 C C . ILE A 1 67 ? 0.619 9.526 -0.870 1.00 0.00 67 ILE A C 6
ATOM 9151 O O . ILE A 1 67 ? 0.893 10.127 0.169 1.00 0.00 67 ILE A O 6
ATOM 9167 N N . ASP A 1 68 ? 0.160 10.135 -1.958 1.00 0.00 68 ASP A N 6
ATOM 9168 C CA . ASP A 1 68 ? -0.054 11.577 -1.995 1.00 0.00 68 ASP A CA 6
ATOM 9169 C C . ASP A 1 68 ? -1.534 11.903 -2.168 1.00 0.00 68 ASP A C 6
ATOM 9170 O O . ASP A 1 68 ? -2.264 11.181 -2.845 1.00 0.00 68 ASP A O 6
ATOM 9179 N N . GLY A 1 69 ? -1.971 12.996 -1.549 1.00 0.00 69 GLY A N 6
ATOM 9180 C CA . GLY A 1 69 ? -3.362 13.397 -1.645 1.00 0.00 69 GLY A CA 6
ATOM 9181 C C . GLY A 1 69 ? -4.163 13.013 -0.417 1.00 0.00 69 GLY A C 6
ATOM 9182 O O . GLY A 1 69 ? -5.278 12.502 -0.529 1.00 0.00 69 GLY A O 6
ATOM 9186 N N . LEU A 1 70 ? -3.594 13.258 0.758 1.00 0.00 70 LEU A N 6
ATOM 9187 C CA . LEU A 1 70 ? -4.262 12.933 2.014 1.00 0.00 70 LEU A CA 6
ATOM 9188 C C . LEU A 1 70 ? -4.487 14.187 2.852 1.00 0.00 70 LEU A C 6
ATOM 9189 O O . LEU A 1 70 ? -3.975 15.260 2.531 1.00 0.00 70 LEU A O 6
ATOM 9205 N N . ARG A 1 71 ? -5.254 14.044 3.927 1.00 0.00 71 ARG A N 6
ATOM 9206 C CA . ARG A 1 71 ? -5.546 15.166 4.812 1.00 0.00 71 ARG A CA 6
ATOM 9207 C C . ARG A 1 71 ? -4.550 15.220 5.967 1.00 0.00 71 ARG A C 6
ATOM 9208 O O . ARG A 1 71 ? -3.961 14.213 6.359 1.00 0.00 71 ARG A O 6
ATOM 9229 N N . PRO A 1 72 ? -4.356 16.424 6.526 1.00 0.00 72 PRO A N 6
ATOM 9230 C CA . PRO A 1 72 ? -3.432 16.639 7.643 1.00 0.00 72 PRO A CA 6
ATOM 9231 C C . PRO A 1 72 ? -3.934 16.010 8.939 1.00 0.00 72 PRO A C 6
ATOM 9232 O O . PRO A 1 72 ? -5.113 16.113 9.275 1.00 0.00 72 PRO A O 6
ATOM 9243 N N . GLY A 1 73 ? -3.029 15.357 9.663 1.00 0.00 73 GLY A N 6
ATOM 9244 C CA . GLY A 1 73 ? -3.400 14.722 10.914 1.00 0.00 73 GLY A CA 6
ATOM 9245 C C . GLY A 1 73 ? -4.544 13.741 10.750 1.00 0.00 73 GLY A C 6
ATOM 9246 O O . GLY A 1 73 ? -5.508 13.768 11.514 1.00 0.00 73 GLY A O 6
ATOM 9250 N N . MET A 1 74 ? -4.439 12.874 9.749 1.00 0.00 74 MET A N 6
ATOM 9251 C CA . MET A 1 74 ? -5.474 11.880 9.486 1.00 0.00 74 MET A CA 6
ATOM 9252 C C . MET A 1 74 ? -4.867 10.489 9.338 1.00 0.00 74 MET A C 6
ATOM 9253 O O . MET A 1 74 ? -3.774 10.332 8.794 1.00 0.00 74 MET A O 6
ATOM 9267 N N . VAL A 1 75 ? -5.583 9.481 9.825 1.00 0.00 75 VAL A N 6
ATOM 9268 C CA . VAL A 1 75 ? -5.115 8.102 9.745 1.00 0.00 75 VAL A CA 6
ATOM 9269 C C . VAL A 1 75 ? -5.653 7.411 8.497 1.00 0.00 75 VAL A C 6
ATOM 9270 O O . VAL A 1 75 ? -6.838 7.513 8.179 1.00 0.00 75 VAL A O 6
ATOM 9283 N N . TYR A 1 76 ? -4.774 6.706 7.794 1.00 0.00 76 TYR A N 6
ATOM 9284 C CA . TYR A 1 76 ? -5.159 5.998 6.578 1.00 0.00 76 TYR A CA 6
ATOM 9285 C C . TYR A 1 76 ? -4.648 4.561 6.600 1.00 0.00 76 TYR A C 6
ATOM 9286 O O . TYR A 1 76 ? -3.477 4.310 6.886 1.00 0.00 76 TYR A O 6
ATOM 9304 N N . VAL A 1 77 ? -5.535 3.619 6.294 1.00 0.00 77 VAL A N 6
ATOM 9305 C CA . VAL A 1 77 ? -5.175 2.207 6.276 1.00 0.00 77 VAL A CA 6
ATOM 9306 C C . VAL A 1 77 ? -4.572 1.810 4.933 1.00 0.00 77 VAL A C 6
ATOM 9307 O O . VAL A 1 77 ? -5.292 1.494 3.985 1.00 0.00 77 VAL A O 6
ATOM 9320 N N . VAL A 1 78 ? -3.245 1.829 4.857 1.00 0.00 78 VAL A N 6
ATOM 9321 C CA . VAL A 1 78 ? -2.544 1.470 3.630 1.00 0.00 78 VAL A CA 6
ATOM 9322 C C . VAL A 1 78 ? -2.124 0.004 3.647 1.00 0.00 78 VAL A C 6
ATOM 9323 O O . VAL A 1 78 ? -1.674 -0.511 4.670 1.00 0.00 78 VAL A O 6
ATOM 9336 N N . GLN A 1 79 ? -2.272 -0.661 2.506 1.00 0.00 79 GLN A N 6
ATOM 9337 C CA . GLN A 1 79 ? -1.908 -2.068 2.389 1.00 0.00 79 GLN A CA 6
ATOM 9338 C C . GLN A 1 79 ? -1.199 -2.339 1.066 1.00 0.00 79 GLN A C 6
ATOM 9339 O O . GLN A 1 79 ? -1.537 -1.754 0.037 1.00 0.00 79 GLN A O 6
ATOM 9353 N N . VAL A 1 80 ? -0.212 -3.229 1.101 1.00 0.00 80 VAL A N 6
ATOM 9354 C CA . VAL A 1 80 ? 0.545 -3.578 -0.095 1.00 0.00 80 VAL A CA 6
ATOM 9355 C C . VAL A 1 80 ? 0.513 -5.081 -0.347 1.00 0.00 80 VAL A C 6
ATOM 9356 O O . VAL A 1 80 ? 0.595 -5.879 0.588 1.00 0.00 80 VAL A O 6
ATOM 9369 N N . ARG A 1 81 ? 0.394 -5.461 -1.614 1.00 0.00 81 ARG A N 6
ATOM 9370 C CA . ARG A 1 81 ? 0.350 -6.870 -1.989 1.00 0.00 81 ARG A CA 6
ATOM 9371 C C . ARG A 1 81 ? 1.310 -7.156 -3.140 1.00 0.00 81 ARG A C 6
ATOM 9372 O O . ARG A 1 81 ? 1.799 -6.237 -3.797 1.00 0.00 81 ARG A O 6
ATOM 9393 N N . ALA A 1 82 ? 1.576 -8.436 -3.378 1.00 0.00 82 ALA A N 6
ATOM 9394 C CA . ALA A 1 82 ? 2.476 -8.844 -4.449 1.00 0.00 82 ALA A CA 6
ATOM 9395 C C . ALA A 1 82 ? 1.701 -9.430 -5.624 1.00 0.00 82 ALA A C 6
ATOM 9396 O O . ALA A 1 82 ? 0.865 -10.317 -5.448 1.00 0.00 82 ALA A O 6
ATOM 9403 N N . ARG A 1 83 ? 1.982 -8.928 -6.822 1.00 0.00 83 ARG A N 6
ATOM 9404 C CA . ARG A 1 83 ? 1.309 -9.401 -8.026 1.00 0.00 83 ARG A CA 6
ATOM 9405 C C . ARG A 1 83 ? 2.305 -10.037 -8.992 1.00 0.00 83 ARG A C 6
ATOM 9406 O O . ARG A 1 83 ? 3.474 -9.652 -9.039 1.00 0.00 83 ARG A O 6
ATOM 9427 N N . THR A 1 84 ? 1.835 -11.014 -9.761 1.00 0.00 84 THR A N 6
ATOM 9428 C CA . THR A 1 84 ? 2.683 -11.705 -10.724 1.00 0.00 84 THR A CA 6
ATOM 9429 C C . THR A 1 84 ? 1.894 -12.106 -11.964 1.00 0.00 84 THR A C 6
ATOM 9430 O O . THR A 1 84 ? 0.695 -11.844 -12.061 1.00 0.00 84 THR A O 6
ATOM 9441 N N . VAL A 1 85 ? 2.573 -12.743 -12.912 1.00 0.00 85 VAL A N 6
ATOM 9442 C CA . VAL A 1 85 ? 1.934 -13.182 -14.147 1.00 0.00 85 VAL A CA 6
ATOM 9443 C C . VAL A 1 85 ? 0.769 -14.122 -13.859 1.00 0.00 85 VAL A C 6
ATOM 9444 O O . VAL A 1 85 ? -0.024 -14.434 -14.747 1.00 0.00 85 VAL A O 6
ATOM 9457 N N . ALA A 1 86 ? 0.672 -14.570 -12.611 1.00 0.00 86 ALA A N 6
ATOM 9458 C CA . ALA A 1 86 ? -0.398 -15.472 -12.205 1.00 0.00 86 ALA A CA 6
ATOM 9459 C C . ALA A 1 86 ? -1.640 -14.695 -11.781 1.00 0.00 86 ALA A C 6
ATOM 9460 O O . ALA A 1 86 ? -2.751 -14.997 -12.215 1.00 0.00 86 ALA A O 6
ATOM 9467 N N . GLY A 1 87 ? -1.444 -13.693 -10.930 1.00 0.00 87 GLY A N 6
ATOM 9468 C CA . GLY A 1 87 ? -2.558 -12.889 -10.462 1.00 0.00 87 GLY A CA 6
ATOM 9469 C C . GLY A 1 87 ? -2.189 -12.024 -9.272 1.00 0.00 87 GLY A C 6
ATOM 9470 O O . GLY A 1 87 ? -1.015 -11.724 -9.055 1.00 0.00 87 GLY A O 6
ATOM 9474 N N . TYR A 1 88 ? -3.193 -11.621 -8.502 1.00 0.00 88 TYR A N 6
ATOM 9475 C CA . TYR A 1 88 ? -2.969 -10.782 -7.331 1.00 0.00 88 TYR A CA 6
ATOM 9476 C C . TYR A 1 88 ? -2.722 -11.634 -6.090 1.00 0.00 88 TYR A C 6
ATOM 9477 O O . TYR A 1 88 ? -3.258 -12.734 -5.961 1.00 0.00 88 TYR A O 6
ATOM 9495 N N . GLY A 1 89 ? -1.905 -11.116 -5.178 1.00 0.00 89 GLY A N 6
ATOM 9496 C CA . GLY A 1 89 ? -1.599 -11.841 -3.958 1.00 0.00 89 GLY A CA 6
ATOM 9497 C C . GLY A 1 89 ? -2.273 -11.238 -2.741 1.00 0.00 89 GLY A C 6
ATOM 9498 O O . GLY A 1 89 ? -2.849 -10.152 -2.815 1.00 0.00 89 GLY A O 6
ATOM 9502 N N . LYS A 1 90 ? -2.204 -11.944 -1.618 1.00 0.00 90 LYS A N 6
ATOM 9503 C CA . LYS A 1 90 ? -2.812 -11.473 -0.379 1.00 0.00 90 LYS A CA 6
ATOM 9504 C C . LYS A 1 90 ? -2.155 -10.180 0.093 1.00 0.00 90 LYS A C 6
ATOM 9505 O O . LYS A 1 90 ? -0.999 -9.905 -0.232 1.00 0.00 90 LYS A O 6
ATOM 9524 N N . PHE A 1 91 ? -2.897 -9.390 0.861 1.00 0.00 91 PHE A N 6
ATOM 9525 C CA . PHE A 1 91 ? -2.386 -8.126 1.378 1.00 0.00 91 PHE A CA 6
ATOM 9526 C C . PHE A 1 91 ? -1.553 -8.350 2.636 1.00 0.00 91 PHE A C 6
ATOM 9527 O O . PHE A 1 91 ? -1.820 -9.264 3.417 1.00 0.00 91 PHE A O 6
ATOM 9544 N N . SER A 1 92 ? -0.541 -7.510 2.826 1.00 0.00 92 SER A N 6
ATOM 9545 C CA . SER A 1 92 ? 0.336 -7.618 3.987 1.00 0.00 92 SER A CA 6
ATOM 9546 C C . SER A 1 92 ? -0.381 -7.159 5.253 1.00 0.00 92 SER A C 6
ATOM 9547 O O . SER A 1 92 ? -1.417 -6.499 5.189 1.00 0.00 92 SER A O 6
ATOM 9555 N N . GLY A 1 93 ? 0.180 -7.515 6.405 1.00 0.00 93 GLY A N 6
ATOM 9556 C CA . GLY A 1 93 ? -0.418 -7.133 7.671 1.00 0.00 93 GLY A CA 6
ATOM 9557 C C . GLY A 1 93 ? -0.955 -5.716 7.653 1.00 0.00 93 GLY A C 6
ATOM 9558 O O . GLY A 1 93 ? -0.188 -4.753 7.647 1.00 0.00 93 GLY A O 6
ATOM 9562 N N . LYS A 1 94 ? -2.278 -5.586 7.644 1.00 0.00 94 LYS A N 6
ATOM 9563 C CA . LYS A 1 94 ? -2.918 -4.276 7.626 1.00 0.00 94 LYS A CA 6
ATOM 9564 C C . LYS A 1 94 ? -2.203 -3.308 8.563 1.00 0.00 94 LYS A C 6
ATOM 9565 O O . LYS A 1 94 ? -1.959 -3.622 9.728 1.00 0.00 94 LYS A O 6
ATOM 9584 N N . MET A 1 95 ? -1.869 -2.129 8.047 1.00 0.00 95 MET A N 6
ATOM 9585 C CA . MET A 1 95 ? -1.184 -1.115 8.839 1.00 0.00 95 MET A CA 6
ATOM 9586 C C . MET A 1 95 ? -1.896 0.230 8.733 1.00 0.00 95 MET A C 6
ATOM 9587 O O . MET A 1 95 ? -2.664 0.465 7.799 1.00 0.00 95 MET A O 6
ATOM 9601 N N . CYS A 1 96 ? -1.637 1.109 9.695 1.00 0.00 96 CYS A N 6
ATOM 9602 C CA . CYS A 1 96 ? -2.254 2.430 9.710 1.00 0.00 96 CYS A CA 6
ATOM 9603 C C . CYS A 1 96 ? -1.208 3.516 9.940 1.00 0.00 96 CYS A C 6
ATOM 9604 O O . CYS A 1 96 ? -0.548 3.548 10.978 1.00 0.00 96 CYS A O 6
ATOM 9612 N N . PHE A 1 97 ? -1.061 4.405 8.962 1.00 0.00 97 PHE A N 6
ATOM 9613 C CA . PHE A 1 97 ? -0.093 5.491 9.056 1.00 0.00 97 PHE A CA 6
ATOM 9614 C C . PHE A 1 97 ? -0.793 6.847 9.020 1.00 0.00 97 PHE A C 6
ATOM 9615 O O . PHE A 1 97 ? -1.589 7.122 8.124 1.00 0.00 97 PHE A O 6
ATOM 9632 N N . GLN A 1 98 ? -0.488 7.689 10.003 1.00 0.00 98 GLN A N 6
ATOM 9633 C CA . GLN A 1 98 ? -1.088 9.016 10.084 1.00 0.00 98 GLN A CA 6
ATOM 9634 C C . GLN A 1 98 ? -0.127 10.081 9.566 1.00 0.00 98 GLN A C 6
ATOM 9635 O O . GLN A 1 98 ? 1.086 9.979 9.748 1.00 0.00 98 GLN A O 6
ATOM 9649 N N . THR A 1 99 ? -0.678 11.103 8.919 1.00 0.00 99 THR A N 6
ATOM 9650 C CA . THR A 1 99 ? 0.130 12.186 8.372 1.00 0.00 99 THR A CA 6
ATOM 9651 C C . THR A 1 99 ? 0.632 13.108 9.477 1.00 0.00 99 THR A C 6
ATOM 9652 O O . THR A 1 99 ? 0.409 12.854 10.662 1.00 0.00 99 THR A O 6
ATOM 9663 N N . LEU A 1 100 ? 1.310 14.181 9.083 1.00 0.00 100 LEU A N 6
ATOM 9664 C CA . LEU A 1 100 ? 1.844 15.143 10.041 1.00 0.00 100 LEU A CA 6
ATOM 9665 C C . LEU A 1 100 ? 0.761 16.115 10.497 1.00 0.00 100 LEU A C 6
ATOM 9666 O O . LEU A 1 100 ? -0.033 16.600 9.691 1.00 0.00 100 LEU A O 6
ATOM 9682 N N . THR A 1 101 ? 0.736 16.399 11.796 1.00 0.00 101 THR A N 6
ATOM 9683 C CA . THR A 1 101 ? -0.248 17.315 12.359 1.00 0.00 101 THR A CA 6
ATOM 9684 C C . THR A 1 101 ? 0.362 18.689 12.613 1.00 0.00 101 THR A C 6
ATOM 9685 O O . THR A 1 101 ? 1.133 18.872 13.555 1.00 0.00 101 THR A O 6
ATOM 9696 N N . ASP A 1 102 ? 0.011 19.651 11.767 1.00 0.00 102 ASP A N 6
ATOM 9697 C CA . ASP A 1 102 ? 0.523 21.010 11.900 1.00 0.00 102 ASP A CA 6
ATOM 9698 C C . ASP A 1 102 ? 0.344 21.520 13.327 1.00 0.00 102 ASP A C 6
ATOM 9699 O O . ASP A 1 102 ? 1.316 21.692 14.062 1.00 0.00 102 ASP A O 6
ATOM 9708 N N . SER A 1 103 ? -0.905 21.762 13.711 1.00 0.00 103 SER A N 6
ATOM 9709 C CA . SER A 1 103 ? -1.211 22.258 15.048 1.00 0.00 103 SER A CA 6
ATOM 9710 C C . SER A 1 103 ? -2.207 21.341 15.753 1.00 0.00 103 SER A C 6
ATOM 9711 O O . SER A 1 103 ? -3.321 21.133 15.275 1.00 0.00 103 SER A O 6
ATOM 9719 N N . GLY A 1 104 ? -1.795 20.795 16.893 1.00 0.00 104 GLY A N 6
ATOM 9720 C CA . GLY A 1 104 ? -2.661 19.907 17.646 1.00 0.00 104 GLY A CA 6
ATOM 9721 C C . GLY A 1 104 ? -2.862 20.367 19.076 1.00 0.00 104 GLY A C 6
ATOM 9722 O O . GLY A 1 104 ? -3.898 20.929 19.430 1.00 0.00 104 GLY A O 6
ATOM 9726 N N . PRO A 1 105 ? -1.853 20.126 19.926 1.00 0.00 105 PRO A N 6
ATOM 9727 C CA . PRO A 1 105 ? -1.900 20.510 21.340 1.00 0.00 105 PRO A CA 6
ATOM 9728 C C . PRO A 1 105 ? -1.830 22.021 21.532 1.00 0.00 105 PRO A C 6
ATOM 9729 O O . PRO A 1 105 ? -0.763 22.623 21.414 1.00 0.00 105 PRO A O 6
ATOM 9740 N N . SER A 1 106 ? -2.975 22.628 21.830 1.00 0.00 106 SER A N 6
ATOM 9741 C CA . SER A 1 106 ? -3.044 24.070 22.035 1.00 0.00 106 SER A CA 6
ATOM 9742 C C . SER A 1 106 ? -2.057 24.514 23.111 1.00 0.00 106 SER A C 6
ATOM 9743 O O . SER A 1 106 ? -1.341 25.501 22.944 1.00 0.00 106 SER A O 6
ATOM 9751 N N . SER A 1 107 ? -2.026 23.776 24.217 1.00 0.00 107 SER A N 6
ATOM 9752 C CA . SER A 1 107 ? -1.131 24.094 25.323 1.00 0.00 107 SER A CA 6
ATOM 9753 C C . SER A 1 107 ? 0.326 24.064 24.869 1.00 0.00 107 SER A C 6
ATOM 9754 O O . SER A 1 107 ? 0.623 23.739 23.720 1.00 0.00 107 SER A O 6
ATOM 9762 N N . GLY A 1 108 ? 1.231 24.407 25.781 1.00 0.00 108 GLY A N 6
ATOM 9763 C CA . GLY A 1 108 ? 2.645 24.413 25.456 1.00 0.00 108 GLY A CA 6
ATOM 9764 C C . GLY A 1 108 ? 3.088 25.714 24.817 1.00 0.00 108 GLY A C 6
ATOM 9765 O O . GLY A 1 108 ? 4.243 25.854 24.416 1.00 0.00 108 GLY A O 6
ATOM 9769 N N . GLY A 1 1 ? -11.726 -23.538 4.261 1.00 0.00 1 GLY A N 7
ATOM 9770 C CA . GLY A 1 1 ? -10.286 -23.425 4.399 1.00 0.00 1 GLY A CA 7
ATOM 9771 C C . GLY A 1 1 ? -9.597 -23.144 3.078 1.00 0.00 1 GLY A C 7
ATOM 9772 O O . GLY A 1 1 ? -10.255 -22.962 2.054 1.00 0.00 1 GLY A O 7
ATOM 9776 N N . SER A 1 2 ? -8.269 -23.106 3.101 1.00 0.00 2 SER A N 7
ATOM 9777 C CA . SER A 1 2 ? -7.491 -22.839 1.897 1.00 0.00 2 SER A CA 7
ATOM 9778 C C . SER A 1 2 ? -6.579 -24.017 1.568 1.00 0.00 2 SER A C 7
ATOM 9779 O O . SER A 1 2 ? -5.615 -24.289 2.283 1.00 0.00 2 SER A O 7
ATOM 9787 N N . SER A 1 3 ? -6.892 -24.713 0.479 1.00 0.00 3 SER A N 7
ATOM 9788 C CA . SER A 1 3 ? -6.104 -25.864 0.055 1.00 0.00 3 SER A CA 7
ATOM 9789 C C . SER A 1 3 ? -4.771 -25.421 -0.541 1.00 0.00 3 SER A C 7
ATOM 9790 O O . SER A 1 3 ? -4.666 -25.178 -1.742 1.00 0.00 3 SER A O 7
ATOM 9798 N N . GLY A 1 4 ? -3.754 -25.319 0.310 1.00 0.00 4 GLY A N 7
ATOM 9799 C CA . GLY A 1 4 ? -2.441 -24.905 -0.150 1.00 0.00 4 GLY A CA 7
ATOM 9800 C C . GLY A 1 4 ? -2.374 -23.421 -0.450 1.00 0.00 4 GLY A C 7
ATOM 9801 O O . GLY A 1 4 ? -3.375 -22.809 -0.822 1.00 0.00 4 GLY A O 7
ATOM 9805 N N . SER A 1 5 ? -1.190 -22.839 -0.287 1.00 0.00 5 SER A N 7
ATOM 9806 C CA . SER A 1 5 ? -0.996 -21.416 -0.538 1.00 0.00 5 SER A CA 7
ATOM 9807 C C . SER A 1 5 ? -1.735 -20.982 -1.801 1.00 0.00 5 SER A C 7
ATOM 9808 O O . SER A 1 5 ? -1.988 -21.790 -2.694 1.00 0.00 5 SER A O 7
ATOM 9816 N N . SER A 1 6 ? -2.077 -19.699 -1.867 1.00 0.00 6 SER A N 7
ATOM 9817 C CA . SER A 1 6 ? -2.790 -19.157 -3.018 1.00 0.00 6 SER A CA 7
ATOM 9818 C C . SER A 1 6 ? -2.118 -17.884 -3.523 1.00 0.00 6 SER A C 7
ATOM 9819 O O . SER A 1 6 ? -1.903 -16.939 -2.764 1.00 0.00 6 SER A O 7
ATOM 9827 N N . GLY A 1 7 ? -1.788 -17.866 -4.811 1.00 0.00 7 GLY A N 7
ATOM 9828 C CA . GLY A 1 7 ? -1.143 -16.705 -5.396 1.00 0.00 7 GLY A CA 7
ATOM 9829 C C . GLY A 1 7 ? 0.287 -16.536 -4.923 1.00 0.00 7 GLY A C 7
ATOM 9830 O O . GLY A 1 7 ? 0.833 -17.381 -4.213 1.00 0.00 7 GLY A O 7
ATOM 9834 N N . PRO A 1 8 ? 0.919 -15.422 -5.322 1.00 0.00 8 PRO A N 7
ATOM 9835 C CA . PRO A 1 8 ? 2.303 -15.120 -4.948 1.00 0.00 8 PRO A CA 7
ATOM 9836 C C . PRO A 1 8 ? 2.443 -14.786 -3.466 1.00 0.00 8 PRO A C 7
ATOM 9837 O O . PRO A 1 8 ? 1.487 -14.351 -2.825 1.00 0.00 8 PRO A O 7
ATOM 9848 N N . SER A 1 9 ? 3.641 -14.993 -2.928 1.00 0.00 9 SER A N 7
ATOM 9849 C CA . SER A 1 9 ? 3.905 -14.717 -1.521 1.00 0.00 9 SER A CA 7
ATOM 9850 C C . SER A 1 9 ? 3.448 -13.310 -1.148 1.00 0.00 9 SER A C 7
ATOM 9851 O O . SER A 1 9 ? 3.006 -12.541 -2.002 1.00 0.00 9 SER A O 7
ATOM 9859 N N . THR A 1 10 ? 3.558 -12.979 0.135 1.00 0.00 10 THR A N 7
ATOM 9860 C CA . THR A 1 10 ? 3.156 -11.666 0.623 1.00 0.00 10 THR A CA 7
ATOM 9861 C C . THR A 1 10 ? 4.085 -11.183 1.731 1.00 0.00 10 THR A C 7
ATOM 9862 O O . THR A 1 10 ? 4.611 -11.982 2.505 1.00 0.00 10 THR A O 7
ATOM 9873 N N . VAL A 1 11 ? 4.281 -9.871 1.802 1.00 0.00 11 VAL A N 7
ATOM 9874 C CA . VAL A 1 11 ? 5.145 -9.281 2.817 1.00 0.00 11 VAL A CA 7
ATOM 9875 C C . VAL A 1 11 ? 4.583 -9.507 4.216 1.00 0.00 11 VAL A C 7
ATOM 9876 O O . VAL A 1 11 ? 3.385 -9.368 4.461 1.00 0.00 11 VAL A O 7
ATOM 9889 N N . PRO A 1 12 ? 5.468 -9.865 5.159 1.00 0.00 12 PRO A N 7
ATOM 9890 C CA . PRO A 1 12 ? 5.084 -10.118 6.550 1.00 0.00 12 PRO A CA 7
ATOM 9891 C C . PRO A 1 12 ? 4.675 -8.843 7.280 1.00 0.00 12 PRO A C 7
ATOM 9892 O O . PRO A 1 12 ? 3.637 -8.800 7.940 1.00 0.00 12 PRO A O 7
ATOM 9903 N N . ILE A 1 13 ? 5.498 -7.807 7.156 1.00 0.00 13 ILE A N 7
ATOM 9904 C CA . ILE A 1 13 ? 5.220 -6.530 7.803 1.00 0.00 13 ILE A CA 7
ATOM 9905 C C . ILE A 1 13 ? 5.661 -5.363 6.926 1.00 0.00 13 ILE A C 7
ATOM 9906 O O . ILE A 1 13 ? 6.399 -5.544 5.958 1.00 0.00 13 ILE A O 7
ATOM 9922 N N . MET A 1 14 ? 5.204 -4.164 7.274 1.00 0.00 14 MET A N 7
ATOM 9923 C CA . MET A 1 14 ? 5.554 -2.966 6.520 1.00 0.00 14 MET A CA 7
ATOM 9924 C C . MET A 1 14 ? 6.318 -1.977 7.395 1.00 0.00 14 MET A C 7
ATOM 9925 O O . MET A 1 14 ? 6.034 -1.838 8.585 1.00 0.00 14 MET A O 7
ATOM 9939 N N . HIS A 1 15 ? 7.288 -1.292 6.798 1.00 0.00 15 HIS A N 7
ATOM 9940 C CA . HIS A 1 15 ? 8.093 -0.316 7.523 1.00 0.00 15 HIS A CA 7
ATOM 9941 C C . HIS A 1 15 ? 7.977 1.065 6.885 1.00 0.00 15 HIS A C 7
ATOM 9942 O O . HIS A 1 15 ? 8.072 1.205 5.666 1.00 0.00 15 HIS A O 7
ATOM 9957 N N . GLN A 1 16 ? 7.772 2.081 7.717 1.00 0.00 16 GLN A N 7
ATOM 9958 C CA . GLN A 1 16 ? 7.642 3.450 7.233 1.00 0.00 16 GLN A CA 7
ATOM 9959 C C . GLN A 1 16 ? 8.986 4.170 7.268 1.00 0.00 16 GLN A C 7
ATOM 9960 O O . GLN A 1 16 ? 9.743 4.047 8.231 1.00 0.00 16 GLN A O 7
ATOM 9974 N N . VAL A 1 17 ? 9.277 4.921 6.211 1.00 0.00 17 VAL A N 7
ATOM 9975 C CA . VAL A 1 17 ? 10.530 5.661 6.120 1.00 0.00 17 VAL A CA 7
ATOM 9976 C C . VAL A 1 17 ? 10.327 7.130 6.472 1.00 0.00 17 VAL A C 7
ATOM 9977 O O . VAL A 1 17 ? 11.131 7.724 7.191 1.00 0.00 17 VAL A O 7
ATOM 9990 N N . SER A 1 18 ? 9.246 7.712 5.962 1.00 0.00 18 SER A N 7
ATOM 9991 C CA . SER A 1 18 ? 8.939 9.114 6.219 1.00 0.00 18 SER A CA 7
ATOM 9992 C C . SER A 1 18 ? 7.487 9.425 5.867 1.00 0.00 18 SER A C 7
ATOM 9993 O O . SER A 1 18 ? 6.730 8.539 5.471 1.00 0.00 18 SER A O 7
ATOM 10001 N N . ALA A 1 19 ? 7.107 10.689 6.015 1.00 0.00 19 ALA A N 7
ATOM 10002 C CA . ALA A 1 19 ? 5.747 11.119 5.711 1.00 0.00 19 ALA A CA 7
ATOM 10003 C C . ALA A 1 19 ? 5.629 12.639 5.756 1.00 0.00 19 ALA A C 7
ATOM 10004 O O . ALA A 1 19 ? 6.438 13.317 6.390 1.00 0.00 19 ALA A O 7
ATOM 10011 N N . THR A 1 20 ? 4.615 13.169 5.079 1.00 0.00 20 THR A N 7
ATOM 10012 C CA . THR A 1 20 ? 4.392 14.609 5.040 1.00 0.00 20 THR A CA 7
ATOM 10013 C C . THR A 1 20 ? 3.035 14.971 5.633 1.00 0.00 20 THR A C 7
ATOM 10014 O O . THR A 1 20 ? 2.322 14.109 6.147 1.00 0.00 20 THR A O 7
ATOM 10025 N N . MET A 1 21 ? 2.684 16.250 5.558 1.00 0.00 21 MET A N 7
ATOM 10026 C CA . MET A 1 21 ? 1.410 16.726 6.086 1.00 0.00 21 MET A CA 7
ATOM 10027 C C . MET A 1 21 ? 0.276 16.445 5.104 1.00 0.00 21 MET A C 7
ATOM 10028 O O . MET A 1 21 ? -0.893 16.413 5.486 1.00 0.00 21 MET A O 7
ATOM 10042 N N . ARG A 1 22 ? 0.631 16.243 3.840 1.00 0.00 22 ARG A N 7
ATOM 10043 C CA . ARG A 1 22 ? -0.358 15.967 2.804 1.00 0.00 22 ARG A CA 7
ATOM 10044 C C . ARG A 1 22 ? -0.021 14.677 2.062 1.00 0.00 22 ARG A C 7
ATOM 10045 O O . ARG A 1 22 ? -0.590 14.388 1.009 1.00 0.00 22 ARG A O 7
ATOM 10066 N N . SER A 1 23 ? 0.907 13.905 2.618 1.00 0.00 23 SER A N 7
ATOM 10067 C CA . SER A 1 23 ? 1.322 12.648 2.007 1.00 0.00 23 SER A CA 7
ATOM 10068 C C . SER A 1 23 ? 1.995 11.741 3.033 1.00 0.00 23 SER A C 7
ATOM 10069 O O . SER A 1 23 ? 2.133 12.103 4.201 1.00 0.00 23 SER A O 7
ATOM 10077 N N . ILE A 1 24 ? 2.411 10.560 2.587 1.00 0.00 24 ILE A N 7
ATOM 10078 C CA . ILE A 1 24 ? 3.070 9.602 3.465 1.00 0.00 24 ILE A CA 7
ATOM 10079 C C . ILE A 1 24 ? 4.003 8.687 2.679 1.00 0.00 24 ILE A C 7
ATOM 10080 O O . ILE A 1 24 ? 3.748 8.372 1.515 1.00 0.00 24 ILE A O 7
ATOM 10096 N N . THR A 1 25 ? 5.085 8.260 3.322 1.00 0.00 25 THR A N 7
ATOM 10097 C CA . THR A 1 25 ? 6.056 7.380 2.684 1.00 0.00 25 THR A CA 7
ATOM 10098 C C . THR A 1 25 ? 6.197 6.069 3.450 1.00 0.00 25 THR A C 7
ATOM 10099 O O . THR A 1 25 ? 6.353 6.066 4.672 1.00 0.00 25 THR A O 7
ATOM 10110 N N . LEU A 1 26 ? 6.143 4.957 2.725 1.00 0.00 26 LEU A N 7
ATOM 10111 C CA . LEU A 1 26 ? 6.265 3.639 3.337 1.00 0.00 26 LEU A CA 7
ATOM 10112 C C . LEU A 1 26 ? 7.269 2.777 2.577 1.00 0.00 26 LEU A C 7
ATOM 10113 O O . LEU A 1 26 ? 7.792 3.185 1.540 1.00 0.00 26 LEU A O 7
ATOM 10129 N N . SER A 1 27 ? 7.531 1.584 3.099 1.00 0.00 27 SER A N 7
ATOM 10130 C CA . SER A 1 27 ? 8.473 0.665 2.471 1.00 0.00 27 SER A CA 7
ATOM 10131 C C . SER A 1 27 ? 8.294 -0.751 3.012 1.00 0.00 27 SER A C 7
ATOM 10132 O O . SER A 1 27 ? 8.127 -0.950 4.215 1.00 0.00 27 SER A O 7
ATOM 10140 N N . TRP A 1 28 ? 8.331 -1.729 2.115 1.00 0.00 28 TRP A N 7
ATOM 10141 C CA . TRP A 1 28 ? 8.173 -3.126 2.501 1.00 0.00 28 TRP A CA 7
ATOM 10142 C C . TRP A 1 28 ? 9.261 -3.991 1.874 1.00 0.00 28 TRP A C 7
ATOM 10143 O O . TRP A 1 28 ? 9.689 -3.768 0.741 1.00 0.00 28 TRP A O 7
ATOM 10164 N N . PRO A 1 29 ? 9.722 -5.002 2.625 1.00 0.00 29 PRO A N 7
ATOM 10165 C CA . PRO A 1 29 ? 10.766 -5.921 2.162 1.00 0.00 29 PRO A CA 7
ATOM 10166 C C . PRO A 1 29 ? 10.276 -6.841 1.049 1.00 0.00 29 PRO A C 7
ATOM 10167 O O . PRO A 1 29 ? 9.114 -7.246 1.033 1.00 0.00 29 PRO A O 7
ATOM 10178 N N . GLN A 1 30 ? 11.170 -7.168 0.122 1.00 0.00 30 GLN A N 7
ATOM 10179 C CA . GLN A 1 30 ? 10.828 -8.041 -0.995 1.00 0.00 30 GLN A CA 7
ATOM 10180 C C . GLN A 1 30 ? 10.719 -9.492 -0.538 1.00 0.00 30 GLN A C 7
ATOM 10181 O O . GLN A 1 30 ? 11.564 -10.002 0.198 1.00 0.00 30 GLN A O 7
ATOM 10195 N N . PRO A 1 31 ? 9.654 -10.175 -0.983 1.00 0.00 31 PRO A N 7
ATOM 10196 C CA . PRO A 1 31 ? 9.409 -11.577 -0.632 1.00 0.00 31 PRO A CA 7
ATOM 10197 C C . PRO A 1 31 ? 10.411 -12.522 -1.287 1.00 0.00 31 PRO A C 7
ATOM 10198 O O . PRO A 1 31 ? 11.241 -12.099 -2.092 1.00 0.00 31 PRO A O 7
ATOM 10209 N N . GLU A 1 32 ? 10.327 -13.801 -0.938 1.00 0.00 32 GLU A N 7
ATOM 10210 C CA . GLU A 1 32 ? 11.228 -14.805 -1.493 1.00 0.00 32 GLU A CA 7
ATOM 10211 C C . GLU A 1 32 ? 10.443 -15.951 -2.124 1.00 0.00 32 GLU A C 7
ATOM 10212 O O . GLU A 1 32 ? 11.004 -16.781 -2.838 1.00 0.00 32 GLU A O 7
ATOM 10224 N N . GLN A 1 33 ? 9.142 -15.988 -1.854 1.00 0.00 33 GLN A N 7
ATOM 10225 C CA . GLN A 1 33 ? 8.280 -17.033 -2.395 1.00 0.00 33 GLN A CA 7
ATOM 10226 C C . GLN A 1 33 ? 7.199 -16.437 -3.291 1.00 0.00 33 GLN A C 7
ATOM 10227 O O . GLN A 1 33 ? 6.017 -16.761 -3.178 1.00 0.00 33 GLN A O 7
ATOM 10241 N N . PRO A 1 34 ? 7.612 -15.545 -4.203 1.00 0.00 34 PRO A N 7
ATOM 10242 C CA . PRO A 1 34 ? 6.694 -14.885 -5.137 1.00 0.00 34 PRO A CA 7
ATOM 10243 C C . PRO A 1 34 ? 6.141 -15.847 -6.184 1.00 0.00 34 PRO A C 7
ATOM 10244 O O . PRO A 1 34 ? 5.248 -15.495 -6.952 1.00 0.00 34 PRO A O 7
ATOM 10255 N N . ASN A 1 35 ? 6.679 -17.062 -6.206 1.00 0.00 35 ASN A N 7
ATOM 10256 C CA . ASN A 1 35 ? 6.239 -18.075 -7.159 1.00 0.00 35 ASN A CA 7
ATOM 10257 C C . ASN A 1 35 ? 6.373 -17.568 -8.592 1.00 0.00 35 ASN A C 7
ATOM 10258 O O . ASN A 1 35 ? 5.523 -17.838 -9.440 1.00 0.00 35 ASN A O 7
ATOM 10269 N N . GLY A 1 36 ? 7.448 -16.831 -8.856 1.00 0.00 36 GLY A N 7
ATOM 10270 C CA . GLY A 1 36 ? 7.675 -16.298 -10.186 1.00 0.00 36 GLY A CA 7
ATOM 10271 C C . GLY A 1 36 ? 8.274 -14.906 -10.160 1.00 0.00 36 GLY A C 7
ATOM 10272 O O . GLY A 1 36 ? 9.050 -14.575 -9.263 1.00 0.00 36 GLY A O 7
ATOM 10276 N N . ILE A 1 37 ? 7.915 -14.090 -11.145 1.00 0.00 37 ILE A N 7
ATOM 10277 C CA . ILE A 1 37 ? 8.424 -12.727 -11.231 1.00 0.00 37 ILE A CA 7
ATOM 10278 C C . ILE A 1 37 ? 7.377 -11.720 -10.766 1.00 0.00 37 ILE A C 7
ATOM 10279 O O . ILE A 1 37 ? 6.215 -11.787 -11.169 1.00 0.00 37 ILE A O 7
ATOM 10295 N N . ILE A 1 38 ? 7.797 -10.787 -9.919 1.00 0.00 38 ILE A N 7
ATOM 10296 C CA . ILE A 1 38 ? 6.896 -9.764 -9.402 1.00 0.00 38 ILE A CA 7
ATOM 10297 C C . ILE A 1 38 ? 6.869 -8.543 -10.316 1.00 0.00 38 ILE A C 7
ATOM 10298 O O . ILE A 1 38 ? 7.782 -7.716 -10.293 1.00 0.00 38 ILE A O 7
ATOM 10314 N N . LEU A 1 39 ? 5.816 -8.434 -11.118 1.00 0.00 39 LEU A N 7
ATOM 10315 C CA . LEU A 1 39 ? 5.668 -7.313 -12.039 1.00 0.00 39 LEU A CA 7
ATOM 10316 C C . LEU A 1 39 ? 5.696 -5.985 -11.289 1.00 0.00 39 LEU A C 7
ATOM 10317 O O . LEU A 1 39 ? 6.561 -5.143 -11.528 1.00 0.00 39 LEU A O 7
ATOM 10333 N N . ASP A 1 40 ? 4.744 -5.806 -10.379 1.00 0.00 40 ASP A N 7
ATOM 10334 C CA . ASP A 1 40 ? 4.660 -4.582 -9.591 1.00 0.00 40 ASP A CA 7
ATOM 10335 C C . ASP A 1 40 ? 3.898 -4.823 -8.292 1.00 0.00 40 ASP A C 7
ATOM 10336 O O . ASP A 1 40 ? 3.412 -5.926 -8.041 1.00 0.00 40 ASP A O 7
ATOM 10345 N N . TYR A 1 41 ? 3.798 -3.785 -7.469 1.00 0.00 41 TYR A N 7
ATOM 10346 C CA . TYR A 1 41 ? 3.098 -3.885 -6.194 1.00 0.00 41 TYR A CA 7
ATOM 10347 C C . TYR A 1 41 ? 1.993 -2.837 -6.096 1.00 0.00 41 TYR A C 7
ATOM 10348 O O . TYR A 1 41 ? 2.253 -1.637 -6.177 1.00 0.00 41 TYR A O 7
ATOM 10366 N N . GLU A 1 42 ? 0.760 -3.301 -5.919 1.00 0.00 42 GLU A N 7
ATOM 10367 C CA . GLU A 1 42 ? -0.384 -2.404 -5.810 1.00 0.00 42 GLU A CA 7
ATOM 10368 C C . GLU A 1 42 ? -0.673 -2.066 -4.350 1.00 0.00 42 GLU A C 7
ATOM 10369 O O . GLU A 1 42 ? -0.734 -2.952 -3.497 1.00 0.00 42 GLU A O 7
ATOM 10381 N N . ILE A 1 43 ? -0.847 -0.779 -4.070 1.00 0.00 43 ILE A N 7
ATOM 10382 C CA . ILE A 1 43 ? -1.129 -0.323 -2.715 1.00 0.00 43 ILE A CA 7
ATOM 10383 C C . ILE A 1 43 ? -2.485 0.371 -2.639 1.00 0.00 43 ILE A C 7
ATOM 10384 O O . ILE A 1 43 ? -2.780 1.268 -3.429 1.00 0.00 43 ILE A O 7
ATOM 10400 N N . ARG A 1 44 ? -3.306 -0.048 -1.682 1.00 0.00 44 ARG A N 7
ATOM 10401 C CA . ARG A 1 44 ? -4.630 0.534 -1.502 1.00 0.00 44 ARG A CA 7
ATOM 10402 C C . ARG A 1 44 ? -4.723 1.273 -0.170 1.00 0.00 44 ARG A C 7
ATOM 10403 O O . ARG A 1 44 ? -4.421 0.714 0.884 1.00 0.00 44 ARG A O 7
ATOM 10424 N N . TYR A 1 45 ? -5.141 2.533 -0.227 1.00 0.00 45 TYR A N 7
ATOM 10425 C CA . TYR A 1 45 ? -5.270 3.351 0.973 1.00 0.00 45 TYR A CA 7
ATOM 10426 C C . TYR A 1 45 ? -6.658 3.979 1.057 1.00 0.00 45 TYR A C 7
ATOM 10427 O O . TYR A 1 45 ? -7.130 4.600 0.105 1.00 0.00 45 TYR A O 7
ATOM 10445 N N . TYR A 1 46 ? -7.306 3.813 2.205 1.00 0.00 46 TYR A N 7
ATOM 10446 C CA . TYR A 1 46 ? -8.640 4.362 2.415 1.00 0.00 46 TYR A CA 7
ATOM 10447 C C . TYR A 1 46 ? -8.751 5.015 3.790 1.00 0.00 46 TYR A C 7
ATOM 10448 O O . TYR A 1 46 ? -8.065 4.621 4.732 1.00 0.00 46 TYR A O 7
ATOM 10466 N N . GLU A 1 47 ? -9.620 6.015 3.894 1.00 0.00 47 GLU A N 7
ATOM 10467 C CA . GLU A 1 47 ? -9.820 6.724 5.153 1.00 0.00 47 GLU A CA 7
ATOM 10468 C C . GLU A 1 47 ? -10.321 5.775 6.237 1.00 0.00 47 GLU A C 7
ATOM 10469 O O . GLU A 1 47 ? -11.228 4.974 6.008 1.00 0.00 47 GLU A O 7
ATOM 10481 N N . LYS A 1 48 ? -9.723 5.869 7.420 1.00 0.00 48 LYS A N 7
ATOM 10482 C CA . LYS A 1 48 ? -10.108 5.021 8.542 1.00 0.00 48 LYS A CA 7
ATOM 10483 C C . LYS A 1 48 ? -11.624 4.876 8.620 1.00 0.00 48 LYS A C 7
ATOM 10484 O O . LYS A 1 48 ? -12.136 3.824 9.002 1.00 0.00 48 LYS A O 7
ATOM 10503 N N . GLU A 1 49 ? -12.335 5.938 8.255 1.00 0.00 49 GLU A N 7
ATOM 10504 C CA . GLU A 1 49 ? -13.793 5.927 8.284 1.00 0.00 49 GLU A CA 7
ATOM 10505 C C . GLU A 1 49 ? -14.357 5.263 7.031 1.00 0.00 49 GLU A C 7
ATOM 10506 O O . GLU A 1 49 ? -15.406 4.620 7.074 1.00 0.00 49 GLU A O 7
ATOM 10518 N N . HIS A 1 50 ? -13.653 5.423 5.915 1.00 0.00 50 HIS A N 7
ATOM 10519 C CA . HIS A 1 50 ? -14.082 4.840 4.649 1.00 0.00 50 HIS A CA 7
ATOM 10520 C C . HIS A 1 50 ? -13.716 3.360 4.581 1.00 0.00 50 HIS A C 7
ATOM 10521 O O . HIS A 1 50 ? -13.050 2.834 5.471 1.00 0.00 50 HIS A O 7
ATOM 10536 N N . ASN A 1 51 ? -14.156 2.695 3.518 1.00 0.00 51 ASN A N 7
ATOM 10537 C CA . ASN A 1 51 ? -13.875 1.276 3.334 1.00 0.00 51 ASN A CA 7
ATOM 10538 C C . ASN A 1 51 ? -13.161 1.029 2.009 1.00 0.00 51 ASN A C 7
ATOM 10539 O O . ASN A 1 51 ? -12.814 1.970 1.296 1.00 0.00 51 ASN A O 7
ATOM 10550 N N . GLU A 1 52 ? -12.944 -0.242 1.687 1.00 0.00 52 GLU A N 7
ATOM 10551 C CA . GLU A 1 52 ? -12.271 -0.612 0.448 1.00 0.00 52 GLU A CA 7
ATOM 10552 C C . GLU A 1 52 ? -12.988 -0.015 -0.760 1.00 0.00 52 GLU A C 7
ATOM 10553 O O . GLU A 1 52 ? -12.354 0.393 -1.733 1.00 0.00 52 GLU A O 7
ATOM 10565 N N . PHE A 1 53 ? -14.314 0.030 -0.690 1.00 0.00 53 PHE A N 7
ATOM 10566 C CA . PHE A 1 53 ? -15.119 0.575 -1.777 1.00 0.00 53 PHE A CA 7
ATOM 10567 C C . PHE A 1 53 ? -14.592 1.938 -2.214 1.00 0.00 53 PHE A C 7
ATOM 10568 O O . PHE A 1 53 ? -14.125 2.103 -3.341 1.00 0.00 53 PHE A O 7
ATOM 10585 N N . ASN A 1 54 ? -14.671 2.913 -1.314 1.00 0.00 54 ASN A N 7
ATOM 10586 C CA . ASN A 1 54 ? -14.203 4.263 -1.606 1.00 0.00 54 ASN A CA 7
ATOM 10587 C C . ASN A 1 54 ? -12.726 4.414 -1.256 1.00 0.00 54 ASN A C 7
ATOM 10588 O O . ASN A 1 54 ? -12.368 5.146 -0.333 1.00 0.00 54 ASN A O 7
ATOM 10599 N N . SER A 1 55 ? -11.873 3.718 -2.000 1.00 0.00 55 SER A N 7
ATOM 10600 C CA . SER A 1 55 ? -10.434 3.772 -1.767 1.00 0.00 55 SER A CA 7
ATOM 10601 C C . SER A 1 55 ? -9.685 4.083 -3.059 1.00 0.00 55 SER A C 7
ATOM 10602 O O . SER A 1 55 ? -10.286 4.183 -4.129 1.00 0.00 55 SER A O 7
ATOM 10610 N N . SER A 1 56 ? -8.369 4.233 -2.952 1.00 0.00 56 SER A N 7
ATOM 10611 C CA . SER A 1 56 ? -7.537 4.536 -4.110 1.00 0.00 56 SER A CA 7
ATOM 10612 C C . SER A 1 56 ? -6.324 3.613 -4.164 1.00 0.00 56 SER A C 7
ATOM 10613 O O . SER A 1 56 ? -5.580 3.490 -3.192 1.00 0.00 56 SER A O 7
ATOM 10621 N N . MET A 1 57 ? -6.132 2.965 -5.309 1.00 0.00 57 MET A N 7
ATOM 10622 C CA . MET A 1 57 ? -5.009 2.053 -5.491 1.00 0.00 57 MET A CA 7
ATOM 10623 C C . MET A 1 57 ? -3.897 2.715 -6.300 1.00 0.00 57 MET A C 7
ATOM 10624 O O . MET A 1 57 ? -4.162 3.492 -7.216 1.00 0.00 57 MET A O 7
ATOM 10638 N N . ALA A 1 58 ? -2.653 2.401 -5.954 1.00 0.00 58 ALA A N 7
ATOM 10639 C CA . ALA A 1 58 ? -1.502 2.964 -6.649 1.00 0.00 58 ALA A CA 7
ATOM 10640 C C . ALA A 1 58 ? -0.489 1.879 -7.001 1.00 0.00 58 ALA A C 7
ATOM 10641 O O . ALA A 1 58 ? -0.115 1.068 -6.154 1.00 0.00 58 ALA A O 7
ATOM 10648 N N . ARG A 1 59 ? -0.049 1.872 -8.255 1.00 0.00 59 ARG A N 7
ATOM 10649 C CA . ARG A 1 59 ? 0.919 0.885 -8.719 1.00 0.00 59 ARG A CA 7
ATOM 10650 C C . ARG A 1 59 ? 2.346 1.372 -8.483 1.00 0.00 59 ARG A C 7
ATOM 10651 O O . ARG A 1 59 ? 2.645 2.554 -8.650 1.00 0.00 59 ARG A O 7
ATOM 10672 N N . SER A 1 60 ? 3.223 0.452 -8.094 1.00 0.00 60 SER A N 7
ATOM 10673 C CA . SER A 1 60 ? 4.617 0.787 -7.831 1.00 0.00 60 SER A CA 7
ATOM 10674 C C . SER A 1 60 ? 5.550 -0.259 -8.432 1.00 0.00 60 SER A C 7
ATOM 10675 O O . SER A 1 60 ? 5.386 -1.457 -8.204 1.00 0.00 60 SER A O 7
ATOM 10683 N N . GLN A 1 61 ? 6.530 0.204 -9.202 1.00 0.00 61 GLN A N 7
ATOM 10684 C CA . GLN A 1 61 ? 7.490 -0.692 -9.837 1.00 0.00 61 GLN A CA 7
ATOM 10685 C C . GLN A 1 61 ? 8.570 -1.122 -8.850 1.00 0.00 61 GLN A C 7
ATOM 10686 O O . GLN A 1 61 ? 9.421 -1.953 -9.167 1.00 0.00 61 GLN A O 7
ATOM 10700 N N . THR A 1 62 ? 8.529 -0.550 -7.650 1.00 0.00 62 THR A N 7
ATOM 10701 C CA . THR A 1 62 ? 9.505 -0.873 -6.617 1.00 0.00 62 THR A CA 7
ATOM 10702 C C . THR A 1 62 ? 8.817 -1.225 -5.303 1.00 0.00 62 THR A C 7
ATOM 10703 O O . THR A 1 62 ? 7.597 -1.126 -5.184 1.00 0.00 62 THR A O 7
ATOM 10714 N N . ASN A 1 63 ? 9.609 -1.636 -4.317 1.00 0.00 63 ASN A N 7
ATOM 10715 C CA . ASN A 1 63 ? 9.076 -2.003 -3.011 1.00 0.00 63 ASN A CA 7
ATOM 10716 C C . ASN A 1 63 ? 8.890 -0.769 -2.133 1.00 0.00 63 ASN A C 7
ATOM 10717 O O . ASN A 1 63 ? 8.857 -0.865 -0.905 1.00 0.00 63 ASN A O 7
ATOM 10728 N N . THR A 1 64 ? 8.768 0.391 -2.770 1.00 0.00 64 THR A N 7
ATOM 10729 C CA . THR A 1 64 ? 8.586 1.644 -2.049 1.00 0.00 64 THR A CA 7
ATOM 10730 C C . THR A 1 64 ? 7.682 2.598 -2.822 1.00 0.00 64 THR A C 7
ATOM 10731 O O . THR A 1 64 ? 7.928 2.890 -3.992 1.00 0.00 64 THR A O 7
ATOM 10742 N N . ALA A 1 65 ? 6.635 3.080 -2.161 1.00 0.00 65 ALA A N 7
ATOM 10743 C CA . ALA A 1 65 ? 5.696 4.003 -2.786 1.00 0.00 65 ALA A CA 7
ATOM 10744 C C . ALA A 1 65 ? 5.205 5.046 -1.788 1.00 0.00 65 ALA A C 7
ATOM 10745 O O . ALA A 1 65 ? 5.087 4.770 -0.594 1.00 0.00 65 ALA A O 7
ATOM 10752 N N . ARG A 1 66 ? 4.921 6.246 -2.285 1.00 0.00 66 ARG A N 7
ATOM 10753 C CA . ARG A 1 66 ? 4.445 7.331 -1.436 1.00 0.00 66 ARG A CA 7
ATOM 10754 C C . ARG A 1 66 ? 3.017 7.724 -1.806 1.00 0.00 66 ARG A C 7
ATOM 10755 O O . ARG A 1 66 ? 2.701 7.921 -2.979 1.00 0.00 66 ARG A O 7
ATOM 10776 N N . ILE A 1 67 ? 2.160 7.836 -0.797 1.00 0.00 67 ILE A N 7
ATOM 10777 C CA . ILE A 1 67 ? 0.767 8.206 -1.016 1.00 0.00 67 ILE A CA 7
ATOM 10778 C C . ILE A 1 67 ? 0.571 9.713 -0.880 1.00 0.00 67 ILE A C 7
ATOM 10779 O O . ILE A 1 67 ? 0.901 10.302 0.149 1.00 0.00 67 ILE A O 7
ATOM 10795 N N . ASP A 1 68 ? 0.029 10.329 -1.924 1.00 0.00 68 ASP A N 7
ATOM 10796 C CA . ASP A 1 68 ? -0.215 11.767 -1.921 1.00 0.00 68 ASP A CA 7
ATOM 10797 C C . ASP A 1 68 ? -1.704 12.066 -2.064 1.00 0.00 68 ASP A C 7
ATOM 10798 O O . ASP A 1 68 ? -2.436 11.324 -2.718 1.00 0.00 68 ASP A O 7
ATOM 10807 N N . GLY A 1 69 ? -2.146 13.157 -1.446 1.00 0.00 69 GLY A N 7
ATOM 10808 C CA . GLY A 1 69 ? -3.545 13.534 -1.515 1.00 0.00 69 GLY A CA 7
ATOM 10809 C C . GLY A 1 69 ? -4.285 13.257 -0.221 1.00 0.00 69 GLY A C 7
ATOM 10810 O O . GLY A 1 69 ? -5.436 12.818 -0.237 1.00 0.00 69 GLY A 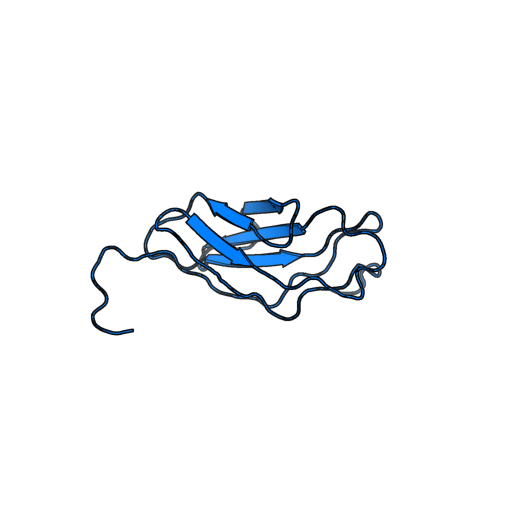O 7
ATOM 10814 N N . LEU A 1 70 ? -3.624 13.512 0.902 1.00 0.00 70 LEU A N 7
ATOM 10815 C CA . LEU A 1 70 ? -4.226 13.285 2.212 1.00 0.00 70 LEU A CA 7
ATOM 10816 C C . LEU A 1 70 ? -4.261 14.575 3.025 1.00 0.00 70 LEU A C 7
ATOM 10817 O O . LEU A 1 70 ? -3.631 15.568 2.660 1.00 0.00 70 LEU A O 7
ATOM 10833 N N . ARG A 1 71 ? -5.001 14.553 4.129 1.00 0.00 71 ARG A N 7
ATOM 10834 C CA . ARG A 1 71 ? -5.118 15.720 4.994 1.00 0.00 71 ARG A CA 7
ATOM 10835 C C . ARG A 1 71 ? -4.252 15.561 6.241 1.00 0.00 71 ARG A C 7
ATOM 10836 O O . ARG A 1 71 ? -3.958 14.452 6.686 1.00 0.00 71 ARG A O 7
ATOM 10857 N N . PRO A 1 72 ? -3.833 16.697 6.819 1.00 0.00 72 PRO A N 7
ATOM 10858 C CA . PRO A 1 72 ? -2.995 16.711 8.022 1.00 0.00 72 PRO A CA 7
ATOM 10859 C C . PRO A 1 72 ? -3.752 16.244 9.261 1.00 0.00 72 PRO A C 7
ATOM 10860 O O . PRO A 1 72 ? -4.857 16.708 9.536 1.00 0.00 72 PRO A O 7
ATOM 10871 N N . GLY A 1 73 ? -3.148 15.322 10.005 1.00 0.00 73 GLY A N 7
ATOM 10872 C CA . GLY A 1 73 ? -3.780 14.809 11.206 1.00 0.00 73 GLY A CA 7
ATOM 10873 C C . GLY A 1 73 ? -4.888 13.820 10.901 1.00 0.00 73 GLY A C 7
ATOM 10874 O O . GLY A 1 73 ? -6.004 13.954 11.402 1.00 0.00 73 GLY A O 7
ATOM 10878 N N . MET A 1 74 ? -4.580 12.825 10.076 1.00 0.00 74 MET A N 7
ATOM 10879 C CA . MET A 1 74 ? -5.559 11.809 9.705 1.00 0.00 74 MET A CA 7
ATOM 10880 C C . MET A 1 74 ? -4.891 10.450 9.526 1.00 0.00 74 MET A C 7
ATOM 10881 O O . MET A 1 74 ? -3.752 10.362 9.068 1.00 0.00 74 MET A O 7
ATOM 10895 N N . VAL A 1 75 ? -5.607 9.391 9.890 1.00 0.00 75 VAL A N 7
ATOM 10896 C CA . VAL A 1 75 ? -5.084 8.036 9.769 1.00 0.00 75 VAL A CA 7
ATOM 10897 C C . VAL A 1 75 ? -5.611 7.353 8.512 1.00 0.00 75 VAL A C 7
ATOM 10898 O O . VAL A 1 75 ? -6.792 7.463 8.183 1.00 0.00 75 VAL A O 7
ATOM 10911 N N . TYR A 1 76 ? -4.728 6.649 7.814 1.00 0.00 76 TYR A N 7
ATOM 10912 C CA . TYR A 1 76 ? -5.103 5.950 6.591 1.00 0.00 76 TYR A CA 7
ATOM 10913 C C . TYR A 1 76 ? -4.552 4.527 6.585 1.00 0.00 76 TYR A C 7
ATOM 10914 O O . TYR A 1 76 ? -3.368 4.306 6.840 1.00 0.00 76 TYR A O 7
ATOM 10932 N N . VAL A 1 77 ? -5.420 3.564 6.292 1.00 0.00 77 VAL A N 7
ATOM 10933 C CA . VAL A 1 77 ? -5.022 2.162 6.251 1.00 0.00 77 VAL A CA 7
ATOM 10934 C C . VAL A 1 77 ? -4.433 1.797 4.893 1.00 0.00 77 VAL A C 7
ATOM 10935 O O . VAL A 1 77 ? -5.164 1.568 3.929 1.00 0.00 77 VAL A O 7
ATOM 10948 N N . VAL A 1 78 ? -3.107 1.745 4.824 1.00 0.00 78 VAL A N 7
ATOM 10949 C CA . VAL A 1 78 ? -2.419 1.407 3.584 1.00 0.00 78 VAL A CA 7
ATOM 10950 C C . VAL A 1 78 ? -1.974 -0.051 3.583 1.00 0.00 78 VAL A C 7
ATOM 10951 O O . VAL A 1 78 ? -1.393 -0.534 4.554 1.00 0.00 78 VAL A O 7
ATOM 10964 N N . GLN A 1 79 ? -2.251 -0.748 2.485 1.00 0.00 79 GLN A N 7
ATOM 10965 C CA . GLN A 1 79 ? -1.879 -2.152 2.357 1.00 0.00 79 GLN A CA 7
ATOM 10966 C C . GLN A 1 79 ? -1.180 -2.411 1.027 1.00 0.00 79 GLN A C 7
ATOM 10967 O O . GLN A 1 79 ? -1.517 -1.807 0.008 1.00 0.00 79 GLN A O 7
ATOM 10981 N N . VAL A 1 80 ? -0.204 -3.313 1.043 1.00 0.00 80 VAL A N 7
ATOM 10982 C CA . VAL A 1 80 ? 0.543 -3.654 -0.162 1.00 0.00 80 VAL A CA 7
ATOM 10983 C C . VAL A 1 80 ? 0.456 -5.146 -0.460 1.00 0.00 80 VAL A C 7
ATOM 10984 O O . VAL A 1 80 ? 0.412 -5.970 0.454 1.00 0.00 80 VAL A O 7
ATOM 10997 N N . ARG A 1 81 ? 0.431 -5.488 -1.744 1.00 0.00 81 ARG A N 7
ATOM 10998 C CA . ARG A 1 81 ? 0.349 -6.882 -2.162 1.00 0.00 81 ARG A CA 7
ATOM 10999 C C . ARG A 1 81 ? 1.288 -7.154 -3.334 1.00 0.00 81 ARG A C 7
ATOM 11000 O O . ARG A 1 81 ? 1.751 -6.228 -3.999 1.00 0.00 81 ARG A O 7
ATOM 11021 N N . ALA A 1 82 ? 1.563 -8.431 -3.580 1.00 0.00 82 ALA A N 7
ATOM 11022 C CA . ALA A 1 82 ? 2.445 -8.825 -4.671 1.00 0.00 82 ALA A CA 7
ATOM 11023 C C . ALA A 1 82 ? 1.662 -9.495 -5.795 1.00 0.00 82 ALA A C 7
ATOM 11024 O O . ALA A 1 82 ? 0.872 -10.408 -5.556 1.00 0.00 82 ALA A O 7
ATOM 11031 N N . ARG A 1 83 ? 1.886 -9.035 -7.022 1.00 0.00 83 ARG A N 7
ATOM 11032 C CA . ARG A 1 83 ? 1.199 -9.588 -8.183 1.00 0.00 83 ARG A CA 7
ATOM 11033 C C . ARG A 1 83 ? 2.192 -10.235 -9.145 1.00 0.00 83 ARG A C 7
ATOM 11034 O O . ARG A 1 83 ? 3.292 -9.723 -9.357 1.00 0.00 83 ARG A O 7
ATOM 11055 N N . THR A 1 84 ? 1.796 -11.364 -9.724 1.00 0.00 84 THR A N 7
ATOM 11056 C CA . THR A 1 84 ? 2.651 -12.081 -10.662 1.00 0.00 84 THR A CA 7
ATOM 11057 C C . THR A 1 84 ? 1.866 -12.530 -11.889 1.00 0.00 84 THR A C 7
ATOM 11058 O O . THR A 1 84 ? 0.637 -12.458 -11.913 1.00 0.00 84 THR A O 7
ATOM 11069 N N . VAL A 1 85 ? 2.583 -12.994 -12.908 1.00 0.00 85 VAL A N 7
ATOM 11070 C CA . VAL A 1 85 ? 1.952 -13.456 -14.139 1.00 0.00 85 VAL A CA 7
ATOM 11071 C C . VAL A 1 85 ? 0.912 -14.533 -13.853 1.00 0.00 85 VAL A C 7
ATOM 11072 O O . VAL A 1 85 ? 0.088 -14.857 -14.707 1.00 0.00 85 VAL A O 7
ATOM 11085 N N . ALA A 1 86 ? 0.956 -15.084 -12.644 1.00 0.00 86 ALA A N 7
ATOM 11086 C CA . ALA A 1 86 ? 0.015 -16.123 -12.243 1.00 0.00 86 ALA A CA 7
ATOM 11087 C C . ALA A 1 86 ? -1.278 -15.516 -11.709 1.00 0.00 86 ALA A C 7
ATOM 11088 O O . ALA A 1 86 ? -2.370 -16.004 -11.998 1.00 0.00 86 ALA A O 7
ATOM 11095 N N . GLY A 1 87 ? -1.147 -14.450 -10.926 1.00 0.00 87 GLY A N 7
ATOM 11096 C CA . GLY A 1 87 ? -2.313 -13.795 -10.362 1.00 0.00 87 GLY A CA 7
ATOM 11097 C C . GLY A 1 87 ? -1.947 -12.744 -9.333 1.00 0.00 87 GLY A C 7
ATOM 11098 O O . GLY A 1 87 ? -0.838 -12.210 -9.348 1.00 0.00 87 GLY A O 7
ATOM 11102 N N . TYR A 1 88 ? -2.881 -12.445 -8.437 1.00 0.00 88 TYR A N 7
ATOM 11103 C CA . TYR A 1 88 ? -2.653 -11.448 -7.398 1.00 0.00 88 TYR A CA 7
ATOM 11104 C C . TYR A 1 88 ? -2.366 -12.115 -6.057 1.00 0.00 88 TYR A C 7
ATOM 11105 O O . TYR A 1 88 ? -2.794 -13.241 -5.806 1.00 0.00 88 TYR A O 7
ATOM 11123 N N . GLY A 1 89 ? -1.638 -11.410 -5.196 1.00 0.00 89 GLY A N 7
ATOM 11124 C CA . GLY A 1 89 ? -1.305 -11.948 -3.890 1.00 0.00 89 GLY A CA 7
ATOM 11125 C C . GLY A 1 89 ? -2.098 -11.296 -2.775 1.00 0.00 89 GLY A C 7
ATOM 11126 O O . GLY A 1 89 ? -2.736 -10.263 -2.979 1.00 0.00 89 GLY A O 7
ATOM 11130 N N . LYS A 1 90 ? -2.060 -11.900 -1.592 1.00 0.00 90 LYS A N 7
ATOM 11131 C CA . LYS A 1 90 ? -2.780 -11.372 -0.440 1.00 0.00 90 LYS A CA 7
ATOM 11132 C C . LYS A 1 90 ? -2.236 -10.005 -0.038 1.00 0.00 90 LYS A C 7
ATOM 11133 O O . LYS A 1 90 ? -1.174 -9.587 -0.501 1.00 0.00 90 LYS A O 7
ATOM 11152 N N . PHE A 1 91 ? -2.969 -9.313 0.828 1.00 0.00 91 PHE A N 7
ATOM 11153 C CA . PHE A 1 91 ? -2.560 -7.993 1.293 1.00 0.00 91 PHE A CA 7
ATOM 11154 C C . PHE A 1 91 ? -1.771 -8.095 2.595 1.00 0.00 91 PHE A C 7
ATOM 11155 O O . PHE A 1 91 ? -2.197 -8.757 3.541 1.00 0.00 91 PHE A O 7
ATOM 11172 N N . SER A 1 92 ? -0.618 -7.436 2.635 1.00 0.00 92 SER A N 7
ATOM 11173 C CA . SER A 1 92 ? 0.234 -7.455 3.818 1.00 0.00 92 SER A CA 7
ATOM 11174 C C . SER A 1 92 ? -0.543 -7.011 5.054 1.00 0.00 92 SER A C 7
ATOM 11175 O O . SER A 1 92 ? -1.633 -6.451 4.948 1.00 0.00 92 SER A O 7
ATOM 11183 N N . GLY A 1 93 ? 0.028 -7.266 6.227 1.00 0.00 93 GLY A N 7
ATOM 11184 C CA . GLY A 1 93 ? -0.624 -6.886 7.467 1.00 0.00 93 GLY A CA 7
ATOM 11185 C C . GLY A 1 93 ? -1.276 -5.520 7.385 1.00 0.00 93 GLY A C 7
ATOM 11186 O O . GLY A 1 93 ? -0.976 -4.734 6.487 1.00 0.00 93 GLY A O 7
ATOM 11190 N N . LYS A 1 94 ? -2.172 -5.237 8.324 1.00 0.00 94 LYS A N 7
ATOM 11191 C CA . LYS A 1 94 ? -2.870 -3.957 8.355 1.00 0.00 94 LYS A CA 7
ATOM 11192 C C . LYS A 1 94 ? -2.114 -2.946 9.212 1.00 0.00 94 LYS A C 7
ATOM 11193 O O . LYS A 1 94 ? -1.965 -3.130 10.419 1.00 0.00 94 LYS A O 7
ATOM 11212 N N . MET A 1 95 ? -1.641 -1.878 8.579 1.00 0.00 95 MET A N 7
ATOM 11213 C CA . MET A 1 95 ? -0.903 -0.836 9.285 1.00 0.00 95 MET A CA 7
ATOM 11214 C C . MET A 1 95 ? -1.625 0.503 9.187 1.00 0.00 95 MET A C 7
ATOM 11215 O O . MET A 1 95 ? -2.310 0.779 8.201 1.00 0.00 95 MET A O 7
ATOM 11229 N N . CYS A 1 96 ? -1.468 1.332 10.213 1.00 0.00 96 CYS A N 7
ATOM 11230 C CA . CYS A 1 96 ? -2.107 2.643 10.243 1.00 0.00 96 CYS A CA 7
ATOM 11231 C C . CYS A 1 96 ? -1.065 3.754 10.320 1.00 0.00 96 CYS A C 7
ATOM 11232 O O . CYS A 1 96 ? -0.385 3.913 11.334 1.00 0.00 96 CYS A O 7
ATOM 11240 N N . PHE A 1 97 ? -0.943 4.519 9.240 1.00 0.00 97 PHE A N 7
ATOM 11241 C CA . PHE A 1 97 ? 0.019 5.614 9.184 1.00 0.00 97 PHE A CA 7
ATOM 11242 C C . PHE A 1 97 ? -0.692 6.964 9.218 1.00 0.00 97 PHE A C 7
ATOM 11243 O O . PHE A 1 97 ? -1.498 7.274 8.342 1.00 0.00 97 PHE A O 7
ATOM 11260 N N . GLN A 1 98 ? -0.386 7.761 10.237 1.00 0.00 98 GLN A N 7
ATOM 11261 C CA . GLN A 1 98 ? -0.996 9.077 10.386 1.00 0.00 98 GLN A CA 7
ATOM 11262 C C . GLN A 1 98 ? -0.051 10.173 9.904 1.00 0.00 98 GLN A C 7
ATOM 11263 O O . GLN A 1 98 ? 1.158 10.108 10.126 1.00 0.00 98 GLN A O 7
ATOM 11277 N N . THR A 1 99 ? -0.611 11.180 9.240 1.00 0.00 99 THR A N 7
ATOM 11278 C CA . THR A 1 99 ? 0.181 12.290 8.725 1.00 0.00 99 THR A CA 7
ATOM 11279 C C . THR A 1 99 ? 0.714 13.159 9.858 1.00 0.00 99 THR A C 7
ATOM 11280 O O . THR A 1 99 ? 0.422 12.916 11.030 1.00 0.00 99 THR A O 7
ATOM 11291 N N . LEU A 1 100 ? 1.495 14.173 9.503 1.00 0.00 100 LEU A N 7
ATOM 11292 C CA . LEU A 1 100 ? 2.068 15.080 10.491 1.00 0.00 100 LEU A CA 7
ATOM 11293 C C . LEU A 1 100 ? 1.046 16.123 10.930 1.00 0.00 100 LEU A C 7
ATOM 11294 O O . LEU A 1 100 ? 0.506 16.864 10.107 1.00 0.00 100 LEU A O 7
ATOM 11310 N N . THR A 1 101 ? 0.786 16.179 12.232 1.00 0.00 101 THR A N 7
ATOM 11311 C CA . THR A 1 101 ? -0.170 17.132 12.781 1.00 0.00 101 THR A CA 7
ATOM 11312 C C . THR A 1 101 ? 0.508 18.451 13.133 1.00 0.00 101 THR A C 7
ATOM 11313 O O . THR A 1 101 ? 1.281 18.527 14.088 1.00 0.00 101 THR A O 7
ATOM 11324 N N . ASP A 1 102 ? 0.214 19.488 12.356 1.00 0.00 102 ASP A N 7
ATOM 11325 C CA . ASP A 1 102 ? 0.795 20.805 12.587 1.00 0.00 102 ASP A CA 7
ATOM 11326 C C . ASP A 1 102 ? 0.176 21.464 13.816 1.00 0.00 102 ASP A C 7
ATOM 11327 O O . ASP A 1 102 ? -1.045 21.512 13.958 1.00 0.00 102 ASP A O 7
ATOM 11336 N N . SER A 1 103 ? 1.028 21.970 14.701 1.00 0.00 103 SER A N 7
ATOM 11337 C CA . SER A 1 103 ? 0.566 22.622 15.921 1.00 0.00 103 SER A CA 7
ATOM 11338 C C . SER A 1 103 ? 1.646 23.536 16.492 1.00 0.00 103 SER A C 7
ATOM 11339 O O . SER A 1 103 ? 2.747 23.627 15.952 1.00 0.00 103 SER A O 7
ATOM 11347 N N . GLY A 1 104 ? 1.320 24.213 17.589 1.00 0.00 104 GLY A N 7
ATOM 11348 C CA . GLY A 1 104 ? 2.272 25.111 18.216 1.00 0.00 104 GLY A CA 7
ATOM 11349 C C . GLY A 1 104 ? 2.607 24.702 19.637 1.00 0.00 104 GLY A C 7
ATOM 11350 O O . GLY A 1 104 ? 2.284 23.599 20.080 1.00 0.00 104 GLY A O 7
ATOM 11354 N N . PRO A 1 105 ? 3.272 25.603 20.376 1.00 0.00 105 PRO A N 7
ATOM 11355 C CA . PRO A 1 105 ? 3.666 25.351 21.765 1.00 0.00 105 PRO A CA 7
ATOM 11356 C C . PRO A 1 105 ? 2.470 25.314 22.709 1.00 0.00 105 PRO A C 7
ATOM 11357 O O . PRO A 1 105 ? 1.547 26.119 22.589 1.00 0.00 105 PRO A O 7
ATOM 11368 N N . SER A 1 106 ? 2.493 24.374 23.649 1.00 0.00 106 SER A N 7
ATOM 11369 C CA . SER A 1 106 ? 1.408 24.230 24.613 1.00 0.00 106 SER A CA 7
ATOM 11370 C C . SER A 1 106 ? 1.927 23.679 25.938 1.00 0.00 106 SER A C 7
ATOM 11371 O O . SER A 1 106 ? 2.984 23.051 25.989 1.00 0.00 106 SER A O 7
ATOM 11379 N N . SER A 1 107 ? 1.175 23.921 27.007 1.00 0.00 107 SER A N 7
ATOM 11380 C CA . SER A 1 107 ? 1.560 23.453 28.333 1.00 0.00 107 SER A CA 7
ATOM 11381 C C . SER A 1 107 ? 1.929 21.973 28.302 1.00 0.00 107 SER A C 7
ATOM 11382 O O . SER A 1 107 ? 1.379 21.202 27.516 1.00 0.00 107 SER A O 7
ATOM 11390 N N . GLY A 1 108 ? 2.863 21.583 29.163 1.00 0.00 108 GLY A N 7
ATOM 11391 C CA . GLY A 1 108 ? 3.290 20.197 29.219 1.00 0.00 108 GLY A CA 7
ATOM 11392 C C . GLY A 1 108 ? 4.310 19.948 30.311 1.00 0.00 108 GLY A C 7
ATOM 11393 O O . GLY A 1 108 ? 5.424 20.470 30.260 1.00 0.00 108 GLY A O 7
ATOM 11397 N N . GLY A 1 1 ? -6.983 -22.747 8.808 1.00 0.00 1 GLY A N 8
ATOM 11398 C CA . GLY A 1 1 ? -8.290 -23.354 8.635 1.00 0.00 1 GLY A CA 8
ATOM 11399 C C . GLY A 1 1 ? -8.553 -23.765 7.200 1.00 0.00 1 GLY A C 8
ATOM 11400 O O . GLY A 1 1 ? -7.783 -24.525 6.613 1.00 0.00 1 GLY A O 8
ATOM 11404 N N . SER A 1 2 ? -9.647 -23.264 6.634 1.00 0.00 2 SER A N 8
ATOM 11405 C CA . SER A 1 2 ? -10.013 -23.588 5.261 1.00 0.00 2 SER A CA 8
ATOM 11406 C C . SER A 1 2 ? -8.773 -23.704 4.380 1.00 0.00 2 SER A C 8
ATOM 11407 O O . SER A 1 2 ? -8.155 -22.700 4.024 1.00 0.00 2 SER A O 8
ATOM 11415 N N . SER A 1 3 ? -8.414 -24.935 4.032 1.00 0.00 3 SER A N 8
ATOM 11416 C CA . SER A 1 3 ? -7.245 -25.184 3.196 1.00 0.00 3 SER A CA 8
ATOM 11417 C C . SER A 1 3 ? -7.530 -24.821 1.742 1.00 0.00 3 SER A C 8
ATOM 11418 O O . SER A 1 3 ? -8.538 -25.238 1.172 1.00 0.00 3 SER A O 8
ATOM 11426 N N . GLY A 1 4 ? -6.634 -24.040 1.146 1.00 0.00 4 GLY A N 8
ATOM 11427 C CA . GLY A 1 4 ? -6.806 -23.633 -0.236 1.00 0.00 4 GLY A CA 8
ATOM 11428 C C . GLY A 1 4 ? -6.159 -22.294 -0.531 1.00 0.00 4 GLY A C 8
ATOM 11429 O O . GLY A 1 4 ? -6.849 -21.303 -0.768 1.00 0.00 4 GLY A O 8
ATOM 11433 N N . SER A 1 5 ? -4.831 -22.265 -0.516 1.00 0.00 5 SER A N 8
ATOM 11434 C CA . SER A 1 5 ? -4.090 -21.036 -0.779 1.00 0.00 5 SER A CA 8
ATOM 11435 C C . SER A 1 5 ? -3.464 -21.066 -2.169 1.00 0.00 5 SER A C 8
ATOM 11436 O O . SER A 1 5 ? -2.991 -22.107 -2.627 1.00 0.00 5 SER A O 8
ATOM 11444 N N . SER A 1 6 ? -3.464 -19.917 -2.837 1.00 0.00 6 SER A N 8
ATOM 11445 C CA . SER A 1 6 ? -2.900 -19.811 -4.177 1.00 0.00 6 SER A CA 8
ATOM 11446 C C . SER A 1 6 ? -2.457 -18.381 -4.468 1.00 0.00 6 SER A C 8
ATOM 11447 O O . SER A 1 6 ? -3.111 -17.421 -4.063 1.00 0.00 6 SER A O 8
ATOM 11455 N N . GLY A 1 7 ? -1.339 -18.247 -5.176 1.00 0.00 7 GLY A N 8
ATOM 11456 C CA . GLY A 1 7 ? -0.825 -16.931 -5.510 1.00 0.00 7 GLY A CA 8
ATOM 11457 C C . GLY A 1 7 ? 0.563 -16.691 -4.951 1.00 0.00 7 GLY A C 8
ATOM 11458 O O . GLY A 1 7 ? 1.075 -17.470 -4.146 1.00 0.00 7 GLY A O 8
ATOM 11462 N N . PRO A 1 8 ? 1.197 -15.591 -5.383 1.00 0.00 8 PRO A N 8
ATOM 11463 C CA . PRO A 1 8 ? 2.544 -15.226 -4.934 1.00 0.00 8 PRO A CA 8
ATOM 11464 C C . PRO A 1 8 ? 2.569 -14.787 -3.474 1.00 0.00 8 PRO A C 8
ATOM 11465 O O . PRO A 1 8 ? 1.600 -14.220 -2.969 1.00 0.00 8 PRO A O 8
ATOM 11476 N N . SER A 1 9 ? 3.684 -15.052 -2.800 1.00 0.00 9 SER A N 8
ATOM 11477 C CA . SER A 1 9 ? 3.834 -14.687 -1.396 1.00 0.00 9 SER A CA 8
ATOM 11478 C C . SER A 1 9 ? 3.500 -13.214 -1.179 1.00 0.00 9 SER A C 8
ATOM 11479 O O . SER A 1 9 ? 3.235 -12.478 -2.130 1.00 0.00 9 SER A O 8
ATOM 11487 N N . THR A 1 10 ? 3.514 -12.790 0.081 1.00 0.00 10 THR A N 8
ATOM 11488 C CA . THR A 1 10 ? 3.211 -11.407 0.425 1.00 0.00 10 THR A CA 8
ATOM 11489 C C . THR A 1 10 ? 4.148 -10.893 1.512 1.00 0.00 10 THR A C 8
ATOM 11490 O O . THR A 1 10 ? 4.863 -11.669 2.147 1.00 0.00 10 THR A O 8
ATOM 11501 N N . VAL A 1 11 ? 4.139 -9.581 1.723 1.00 0.00 11 VAL A N 8
ATOM 11502 C CA . VAL A 1 11 ? 4.987 -8.964 2.736 1.00 0.00 11 VAL A CA 8
ATOM 11503 C C . VAL A 1 11 ? 4.480 -9.273 4.140 1.00 0.00 11 VAL A C 8
ATOM 11504 O O . VAL A 1 11 ? 3.291 -9.152 4.439 1.00 0.00 11 VAL A O 8
ATOM 11517 N N . PRO A 1 12 ? 5.401 -9.682 5.025 1.00 0.00 12 PRO A N 8
ATOM 11518 C CA . PRO A 1 12 ? 5.071 -10.016 6.414 1.00 0.00 12 PRO A CA 8
ATOM 11519 C C . PRO A 1 12 ? 4.690 -8.787 7.231 1.00 0.00 12 PRO A C 8
ATOM 11520 O O . PRO A 1 12 ? 3.785 -8.840 8.065 1.00 0.00 12 PRO A O 8
ATOM 11531 N N . ILE A 1 13 ? 5.385 -7.681 6.987 1.00 0.00 13 ILE A N 8
ATOM 11532 C CA . ILE A 1 13 ? 5.117 -6.438 7.700 1.00 0.00 13 ILE A CA 8
ATOM 11533 C C . ILE A 1 13 ? 5.609 -5.232 6.907 1.00 0.00 13 ILE A C 8
ATOM 11534 O O . ILE A 1 13 ? 6.501 -5.351 6.068 1.00 0.00 13 ILE A O 8
ATOM 11550 N N . MET A 1 14 ? 5.021 -4.072 7.179 1.00 0.00 14 MET A N 8
ATOM 11551 C CA . MET A 1 14 ? 5.401 -2.843 6.492 1.00 0.00 14 MET A CA 8
ATOM 11552 C C . MET A 1 14 ? 6.105 -1.883 7.445 1.00 0.00 14 MET A C 8
ATOM 11553 O O . MET A 1 14 ? 5.841 -1.881 8.648 1.00 0.00 14 MET A O 8
ATOM 11567 N N . HIS A 1 15 ? 7.003 -1.068 6.901 1.00 0.00 15 HIS A N 8
ATOM 11568 C CA . HIS A 1 15 ? 7.745 -0.102 7.704 1.00 0.00 15 HIS A CA 8
ATOM 11569 C C . HIS A 1 15 ? 7.568 1.311 7.156 1.00 0.00 15 HIS A C 8
ATOM 11570 O O . HIS A 1 15 ? 7.447 1.506 5.947 1.00 0.00 15 HIS A O 8
ATOM 11585 N N . GLN A 1 16 ? 7.555 2.291 8.053 1.00 0.00 16 GLN A N 8
ATOM 11586 C CA . GLN A 1 16 ? 7.391 3.685 7.658 1.00 0.00 16 GLN A CA 8
ATOM 11587 C C . GLN A 1 16 ? 8.737 4.402 7.624 1.00 0.00 16 GLN A C 8
ATOM 11588 O O . GLN A 1 16 ? 9.443 4.468 8.630 1.00 0.00 16 GLN A O 8
ATOM 11602 N N . VAL A 1 17 ? 9.086 4.939 6.459 1.00 0.00 17 VAL A N 8
ATOM 11603 C CA . VAL A 1 17 ? 10.347 5.653 6.294 1.00 0.00 17 VAL A CA 8
ATOM 11604 C C . VAL A 1 17 ? 10.180 7.139 6.590 1.00 0.00 17 VAL A C 8
ATOM 11605 O O . VAL A 1 17 ? 10.946 7.718 7.360 1.00 0.00 17 VAL A O 8
ATOM 11618 N N . SER A 1 18 ? 9.174 7.750 5.973 1.00 0.00 18 SER A N 8
ATOM 11619 C CA . SER A 1 18 ? 8.908 9.171 6.168 1.00 0.00 18 SER A CA 8
ATOM 11620 C C . SER A 1 18 ? 7.476 9.515 5.772 1.00 0.00 18 SER A C 8
ATOM 11621 O O . SER A 1 18 ? 6.870 8.837 4.942 1.00 0.00 18 SER A O 8
ATOM 11629 N N . ALA A 1 19 ? 6.940 10.573 6.372 1.00 0.00 19 ALA A N 8
ATOM 11630 C CA . ALA A 1 19 ? 5.580 11.009 6.081 1.00 0.00 19 ALA A CA 8
ATOM 11631 C C . ALA A 1 19 ? 5.487 12.531 6.048 1.00 0.00 19 ALA A C 8
ATOM 11632 O O . ALA A 1 19 ? 6.038 13.217 6.909 1.00 0.00 19 ALA A O 8
ATOM 11639 N N . THR A 1 20 ? 4.786 13.055 5.047 1.00 0.00 20 THR A N 8
ATOM 11640 C CA . THR A 1 20 ? 4.623 14.496 4.900 1.00 0.00 20 THR A CA 8
ATOM 11641 C C . THR A 1 20 ? 3.283 14.957 5.462 1.00 0.00 20 THR A C 8
ATOM 11642 O O . THR A 1 20 ? 2.537 14.167 6.041 1.00 0.00 20 THR A O 8
ATOM 11653 N N . MET A 1 21 ? 2.983 16.239 5.288 1.00 0.00 21 MET A N 8
ATOM 11654 C CA . MET A 1 21 ? 1.731 16.805 5.776 1.00 0.00 21 MET A CA 8
ATOM 11655 C C . MET A 1 21 ? 0.606 16.585 4.770 1.00 0.00 21 MET A C 8
ATOM 11656 O O . MET A 1 21 ? -0.573 16.674 5.114 1.00 0.00 21 MET A O 8
ATOM 11670 N N . ARG A 1 22 ? 0.977 16.298 3.527 1.00 0.00 22 ARG A N 8
ATOM 11671 C CA . ARG A 1 22 ? -0.001 16.067 2.471 1.00 0.00 22 ARG A CA 8
ATOM 11672 C C . ARG A 1 22 ? 0.256 14.735 1.773 1.00 0.00 22 ARG A C 8
ATOM 11673 O O . ARG A 1 22 ? -0.386 14.412 0.774 1.00 0.00 22 ARG A O 8
ATOM 11694 N N . SER A 1 23 ? 1.200 13.966 2.307 1.00 0.00 23 SER A N 8
ATOM 11695 C CA . SER A 1 23 ? 1.545 12.670 1.733 1.00 0.00 23 SER A CA 8
ATOM 11696 C C . SER A 1 23 ? 2.254 11.793 2.761 1.00 0.00 23 SER A C 8
ATOM 11697 O O . SER A 1 23 ? 2.625 12.257 3.839 1.00 0.00 23 SER A O 8
ATOM 11705 N N . ILE A 1 24 ? 2.437 10.522 2.418 1.00 0.00 24 ILE A N 8
ATOM 11706 C CA . ILE A 1 24 ? 3.102 9.579 3.309 1.00 0.00 24 ILE A CA 8
ATOM 11707 C C . ILE A 1 24 ? 3.996 8.622 2.528 1.00 0.00 24 ILE A C 8
ATOM 11708 O O . ILE A 1 24 ? 3.661 8.208 1.418 1.00 0.00 24 ILE A O 8
ATOM 11724 N N . THR A 1 25 ? 5.135 8.271 3.118 1.00 0.00 25 THR A N 8
ATOM 11725 C CA . THR A 1 25 ? 6.077 7.361 2.479 1.00 0.00 25 THR A CA 8
ATOM 11726 C C . THR A 1 25 ? 6.206 6.061 3.265 1.00 0.00 25 THR A C 8
ATOM 11727 O O . THR A 1 25 ? 6.548 6.072 4.449 1.00 0.00 25 THR A O 8
ATOM 11738 N N . LEU A 1 26 ? 5.932 4.944 2.601 1.00 0.00 26 LEU A N 8
ATOM 11739 C CA . LEU A 1 26 ? 6.019 3.635 3.239 1.00 0.00 26 LEU A CA 8
ATOM 11740 C C . LEU A 1 26 ? 6.976 2.721 2.479 1.00 0.00 26 LEU A C 8
ATOM 11741 O O . LEU A 1 26 ? 7.351 3.007 1.343 1.00 0.00 26 LEU A O 8
ATOM 11757 N N . SER A 1 27 ? 7.364 1.620 3.114 1.00 0.00 27 SER A N 8
ATOM 11758 C CA . SER A 1 27 ? 8.278 0.665 2.499 1.00 0.00 27 SER A CA 8
ATOM 11759 C C . SER A 1 27 ? 8.051 -0.738 3.053 1.00 0.00 27 SER A C 8
ATOM 11760 O O . SER A 1 27 ? 7.603 -0.904 4.188 1.00 0.00 27 SER A O 8
ATOM 11768 N N . TRP A 1 28 ? 8.364 -1.744 2.245 1.00 0.00 28 TRP A N 8
ATOM 11769 C CA . TRP A 1 28 ? 8.195 -3.134 2.653 1.00 0.00 28 TRP A CA 8
ATOM 11770 C C . TRP A 1 28 ? 9.281 -4.016 2.047 1.00 0.00 28 TRP A C 8
ATOM 11771 O O . TRP A 1 28 ? 9.781 -3.762 0.951 1.00 0.00 28 TRP A O 8
ATOM 11792 N N . PRO A 1 29 ? 9.658 -5.077 2.775 1.00 0.00 29 PRO A N 8
ATOM 11793 C CA . PRO A 1 29 ? 10.689 -6.018 2.328 1.00 0.00 29 PRO A CA 8
ATOM 11794 C C . PRO A 1 29 ? 10.227 -6.868 1.149 1.00 0.00 29 PRO A C 8
ATOM 11795 O O . PRO A 1 29 ? 9.028 -7.045 0.934 1.00 0.00 29 PRO A O 8
ATOM 11806 N N . GLN A 1 30 ? 11.185 -7.390 0.391 1.00 0.00 30 GLN A N 8
ATOM 11807 C CA . GLN A 1 30 ? 10.874 -8.221 -0.767 1.00 0.00 30 GLN A CA 8
ATOM 11808 C C . GLN A 1 30 ? 10.700 -9.680 -0.358 1.00 0.00 30 GLN A C 8
ATOM 11809 O O . GLN A 1 30 ? 11.510 -10.245 0.377 1.00 0.00 30 GLN A O 8
ATOM 11823 N N . PRO A 1 31 ? 9.619 -10.306 -0.845 1.00 0.00 31 PRO A N 8
ATOM 11824 C CA . PRO A 1 31 ? 9.313 -11.708 -0.544 1.00 0.00 31 PRO A CA 8
ATOM 11825 C C . PRO A 1 31 ? 10.291 -12.670 -1.210 1.00 0.00 31 PRO A C 8
ATOM 11826 O O . PRO A 1 31 ? 11.065 -12.277 -2.081 1.00 0.00 31 PRO A O 8
ATOM 11837 N N . GLU A 1 32 ? 10.248 -13.932 -0.793 1.00 0.00 32 GLU A N 8
ATOM 11838 C CA . GLU A 1 32 ? 11.131 -14.950 -1.350 1.00 0.00 32 GLU A CA 8
ATOM 11839 C C . GLU A 1 32 ? 10.329 -16.039 -2.058 1.00 0.00 32 GLU A C 8
ATOM 11840 O O . GLU A 1 32 ? 10.893 -16.896 -2.736 1.00 0.00 32 GLU A O 8
ATOM 11852 N N . GLN A 1 33 ? 9.011 -15.996 -1.893 1.00 0.00 33 GLN A N 8
ATOM 11853 C CA . GLN A 1 33 ? 8.132 -16.979 -2.514 1.00 0.00 33 GLN A CA 8
ATOM 11854 C C . GLN A 1 33 ? 7.132 -16.303 -3.446 1.00 0.00 33 GLN A C 8
ATOM 11855 O O . GLN A 1 33 ? 5.934 -16.584 -3.419 1.00 0.00 33 GLN A O 8
ATOM 11869 N N . PRO A 1 34 ? 7.634 -15.390 -4.291 1.00 0.00 34 PRO A N 8
ATOM 11870 C CA . PRO A 1 34 ? 6.801 -14.655 -5.248 1.00 0.00 34 PRO A CA 8
ATOM 11871 C C . PRO A 1 34 ? 6.279 -15.548 -6.368 1.00 0.00 34 PRO A C 8
ATOM 11872 O O . PRO A 1 34 ? 5.602 -15.081 -7.282 1.00 0.00 34 PRO A O 8
ATOM 11883 N N . ASN A 1 35 ? 6.599 -16.836 -6.289 1.00 0.00 35 ASN A N 8
ATOM 11884 C CA . ASN A 1 35 ? 6.161 -17.795 -7.297 1.00 0.00 35 ASN A CA 8
ATOM 11885 C C . ASN A 1 35 ? 6.502 -17.303 -8.701 1.00 0.00 35 ASN A C 8
ATOM 11886 O O . ASN A 1 35 ? 5.795 -17.598 -9.663 1.00 0.00 35 ASN A O 8
ATOM 11897 N N . GLY A 1 36 ? 7.593 -16.550 -8.809 1.00 0.00 36 GLY A N 8
ATOM 11898 C CA . GLY A 1 36 ? 8.009 -16.028 -10.098 1.00 0.00 36 GLY A CA 8
ATOM 11899 C C . GLY A 1 36 ? 8.623 -14.647 -9.994 1.00 0.00 36 GLY A C 8
ATOM 11900 O O . GLY A 1 36 ? 9.265 -14.319 -8.995 1.00 0.00 36 GLY A O 8
ATOM 11904 N N . ILE A 1 37 ? 8.428 -13.835 -11.027 1.00 0.00 37 ILE A N 8
ATOM 11905 C CA . ILE A 1 37 ? 8.969 -12.481 -11.048 1.00 0.00 37 ILE A CA 8
ATOM 11906 C C . ILE A 1 37 ? 7.873 -11.448 -10.807 1.00 0.00 37 ILE A C 8
ATOM 11907 O O . ILE A 1 37 ? 6.946 -11.314 -11.606 1.00 0.00 37 ILE A O 8
ATOM 11923 N N . ILE A 1 38 ? 7.987 -10.720 -9.701 1.00 0.00 38 ILE A N 8
ATOM 11924 C CA . ILE A 1 38 ? 7.007 -9.697 -9.357 1.00 0.00 38 ILE A CA 8
ATOM 11925 C C . ILE A 1 38 ? 7.076 -8.521 -10.326 1.00 0.00 38 ILE A C 8
ATOM 11926 O O . ILE A 1 38 ? 8.069 -7.794 -10.368 1.00 0.00 38 ILE A O 8
ATOM 11942 N N . LEU A 1 39 ? 6.014 -8.340 -11.103 1.00 0.00 39 LEU A N 8
ATOM 11943 C CA . LEU A 1 39 ? 5.952 -7.251 -12.072 1.00 0.00 39 LEU A CA 8
ATOM 11944 C C . LEU A 1 39 ? 5.882 -5.899 -11.368 1.00 0.00 39 LEU A C 8
ATOM 11945 O O . LEU A 1 39 ? 6.696 -5.012 -11.626 1.00 0.00 39 LEU A O 8
ATOM 11961 N N . ASP A 1 40 ? 4.907 -5.751 -10.478 1.00 0.00 40 ASP A N 8
ATOM 11962 C CA . ASP A 1 40 ? 4.733 -4.509 -9.734 1.00 0.00 40 ASP A CA 8
ATOM 11963 C C . ASP A 1 40 ? 3.975 -4.756 -8.434 1.00 0.00 40 ASP A C 8
ATOM 11964 O O . ASP A 1 40 ? 3.426 -5.837 -8.219 1.00 0.00 40 ASP A O 8
ATOM 11973 N N . TYR A 1 41 ? 3.950 -3.748 -7.569 1.00 0.00 41 TYR A N 8
ATOM 11974 C CA . TYR A 1 41 ? 3.263 -3.857 -6.288 1.00 0.00 41 TYR A CA 8
ATOM 11975 C C . TYR A 1 41 ? 2.094 -2.878 -6.212 1.00 0.00 41 TYR A C 8
ATOM 11976 O O . TYR A 1 41 ? 2.229 -1.707 -6.564 1.00 0.00 41 TYR A O 8
ATOM 11994 N N . GLU A 1 42 ? 0.949 -3.369 -5.749 1.00 0.00 42 GLU A N 8
ATOM 11995 C CA . GLU A 1 42 ? -0.243 -2.539 -5.627 1.00 0.00 42 GLU A CA 8
ATOM 11996 C C . GLU A 1 42 ? -0.422 -2.052 -4.192 1.00 0.00 42 GLU A C 8
ATOM 11997 O O . GLU A 1 42 ? -0.165 -2.789 -3.239 1.00 0.00 42 GLU A O 8
ATOM 12009 N N . ILE A 1 43 ? -0.864 -0.808 -4.046 1.00 0.00 43 ILE A N 8
ATOM 12010 C CA . ILE A 1 43 ? -1.078 -0.222 -2.728 1.00 0.00 43 ILE A CA 8
ATOM 12011 C C . ILE A 1 43 ? -2.479 0.367 -2.609 1.00 0.00 43 ILE A C 8
ATOM 12012 O O . ILE A 1 43 ? -2.852 1.264 -3.366 1.00 0.00 43 ILE A O 8
ATOM 12028 N N . ARG A 1 44 ? -3.250 -0.141 -1.654 1.00 0.00 44 ARG A N 8
ATOM 12029 C CA . ARG A 1 44 ? -4.610 0.336 -1.435 1.00 0.00 44 ARG A CA 8
ATOM 12030 C C . ARG A 1 44 ? -4.710 1.110 -0.124 1.00 0.00 44 ARG A C 8
ATOM 12031 O O . ARG A 1 44 ? -4.423 0.576 0.948 1.00 0.00 44 ARG A O 8
ATOM 12052 N N . TYR A 1 45 ? -5.119 2.371 -0.217 1.00 0.00 45 TYR A N 8
ATOM 12053 C CA . TYR A 1 45 ? -5.255 3.219 0.961 1.00 0.00 45 TYR A CA 8
ATOM 12054 C C . TYR A 1 45 ? -6.660 3.806 1.051 1.00 0.00 45 TYR A C 8
ATOM 12055 O O . TYR A 1 45 ? -7.266 4.154 0.037 1.00 0.00 45 TYR A O 8
ATOM 12073 N N . TYR A 1 46 ? -7.172 3.914 2.272 1.00 0.00 46 TYR A N 8
ATOM 12074 C CA . TYR A 1 46 ? -8.506 4.457 2.496 1.00 0.00 46 TYR A CA 8
ATOM 12075 C C . TYR A 1 46 ? -8.628 5.040 3.901 1.00 0.00 46 TYR A C 8
ATOM 12076 O O . TYR A 1 46 ? -8.136 4.461 4.869 1.00 0.00 46 TYR A O 8
ATOM 12094 N N . GLU A 1 47 ? -9.289 6.189 4.003 1.00 0.00 47 GLU A N 8
ATOM 12095 C CA . GLU A 1 47 ? -9.476 6.850 5.289 1.00 0.00 47 GLU A CA 8
ATOM 12096 C C . GLU A 1 47 ? -9.942 5.856 6.349 1.00 0.00 47 GLU A C 8
ATOM 12097 O O . GLU A 1 47 ? -10.796 5.008 6.090 1.00 0.00 47 GLU A O 8
ATOM 12109 N N . LYS A 1 48 ? -9.373 5.967 7.545 1.00 0.00 48 LYS A N 8
ATOM 12110 C CA . LYS A 1 48 ? -9.729 5.080 8.646 1.00 0.00 48 LYS A CA 8
ATOM 12111 C C . LYS A 1 48 ? -11.243 4.988 8.804 1.00 0.00 48 LYS A C 8
ATOM 12112 O O . LYS A 1 48 ? -11.780 3.925 9.112 1.00 0.00 48 LYS A O 8
ATOM 12131 N N . GLU A 1 49 ? -11.926 6.108 8.588 1.00 0.00 49 GLU A N 8
ATOM 12132 C CA . GLU A 1 49 ? -13.378 6.152 8.705 1.00 0.00 49 GLU A CA 8
ATOM 12133 C C . GLU A 1 49 ? -14.042 5.495 7.498 1.00 0.00 49 GLU A C 8
ATOM 12134 O O . GLU A 1 49 ? -15.086 4.853 7.622 1.00 0.00 49 GLU A O 8
ATOM 12146 N N . HIS A 1 50 ? -13.429 5.660 6.330 1.00 0.00 50 HIS A N 8
ATOM 12147 C CA . HIS A 1 50 ? -13.959 5.083 5.100 1.00 0.00 50 HIS A CA 8
ATOM 12148 C C . HIS A 1 50 ? -13.635 3.595 5.014 1.00 0.00 50 HIS A C 8
ATOM 12149 O O . HIS A 1 50 ? -12.740 3.104 5.700 1.00 0.00 50 HIS A O 8
ATOM 12164 N N . ASN A 1 51 ? -14.370 2.882 4.167 1.00 0.00 51 ASN A N 8
ATOM 12165 C CA . ASN A 1 51 ? -14.162 1.449 3.992 1.00 0.00 51 ASN A CA 8
ATOM 12166 C C . ASN A 1 51 ? -13.477 1.157 2.660 1.00 0.00 51 ASN A C 8
ATOM 12167 O O . ASN A 1 51 ? -13.276 2.057 1.845 1.00 0.00 51 ASN A O 8
ATOM 12178 N N . GLU A 1 52 ? -13.123 -0.106 2.447 1.00 0.00 52 GLU A N 8
ATOM 12179 C CA . GLU A 1 52 ? -12.462 -0.516 1.214 1.00 0.00 52 GLU A CA 8
ATOM 12180 C C . GLU A 1 52 ? -13.242 -0.037 -0.007 1.00 0.00 52 GLU A C 8
ATOM 12181 O O . GLU A 1 52 ? -12.660 0.449 -0.977 1.00 0.00 52 GLU A O 8
ATOM 12193 N N . PHE A 1 53 ? -14.562 -0.179 0.049 1.00 0.00 53 PHE A N 8
ATOM 12194 C CA . PHE A 1 53 ? -15.422 0.236 -1.052 1.00 0.00 53 PHE A CA 8
ATOM 12195 C C . PHE A 1 53 ? -14.936 1.550 -1.657 1.00 0.00 53 PHE A C 8
ATOM 12196 O O . PHE A 1 53 ? -14.657 1.630 -2.852 1.00 0.00 53 PHE A O 8
ATOM 12213 N N . ASN A 1 54 ? -14.837 2.579 -0.821 1.00 0.00 54 ASN A N 8
ATOM 12214 C CA . ASN A 1 54 ? -14.385 3.890 -1.272 1.00 0.00 54 ASN A CA 8
ATOM 12215 C C . ASN A 1 54 ? -12.886 4.058 -1.042 1.00 0.00 54 ASN A C 8
ATOM 12216 O O . ASN A 1 54 ? -12.441 5.067 -0.495 1.00 0.00 54 ASN A O 8
ATOM 12227 N N . SER A 1 55 ? -12.113 3.062 -1.464 1.00 0.00 55 SER A N 8
ATOM 12228 C CA . SER A 1 55 ? -10.664 3.098 -1.301 1.00 0.00 55 SER A CA 8
ATOM 12229 C C . SER A 1 55 ? -9.973 3.342 -2.639 1.00 0.00 55 SER A C 8
ATOM 12230 O O . SER A 1 55 ? -10.556 3.123 -3.701 1.00 0.00 55 SER A O 8
ATOM 12238 N N . SER A 1 56 ? -8.726 3.798 -2.579 1.00 0.00 56 SER A N 8
ATOM 12239 C CA . SER A 1 56 ? -7.955 4.077 -3.785 1.00 0.00 56 SER A CA 8
ATOM 12240 C C . SER A 1 56 ? -6.796 3.095 -3.928 1.00 0.00 56 SER A C 8
ATOM 12241 O O . SER A 1 56 ? -6.255 2.609 -2.935 1.00 0.00 56 SER A O 8
ATOM 12249 N N . MET A 1 57 ? -6.421 2.809 -5.170 1.00 0.00 57 MET A N 8
ATOM 12250 C CA . MET A 1 57 ? -5.325 1.887 -5.444 1.00 0.00 57 MET A CA 8
ATOM 12251 C C . MET A 1 57 ? -4.273 2.541 -6.333 1.00 0.00 57 MET A C 8
ATOM 12252 O O . MET A 1 57 ? -4.603 3.245 -7.287 1.00 0.00 57 MET A O 8
ATOM 12266 N N . ALA A 1 58 ? -3.004 2.304 -6.015 1.00 0.00 58 ALA A N 8
ATOM 12267 C CA . ALA A 1 58 ? -1.904 2.869 -6.786 1.00 0.00 58 ALA A CA 8
ATOM 12268 C C . ALA A 1 58 ? -0.859 1.807 -7.110 1.00 0.00 58 ALA A C 8
ATOM 12269 O O . ALA A 1 58 ? -0.586 0.923 -6.298 1.00 0.00 58 ALA A O 8
ATOM 12276 N N . ARG A 1 59 ? -0.278 1.901 -8.302 1.00 0.00 59 ARG A N 8
ATOM 12277 C CA . ARG A 1 59 ? 0.737 0.946 -8.734 1.00 0.00 59 ARG A CA 8
ATOM 12278 C C . ARG A 1 59 ? 2.139 1.502 -8.503 1.00 0.00 59 ARG A C 8
ATOM 12279 O O . ARG A 1 59 ? 2.372 2.703 -8.640 1.00 0.00 59 ARG A O 8
ATOM 12300 N N . SER A 1 60 ? 3.069 0.620 -8.150 1.00 0.00 60 SER A N 8
ATOM 12301 C CA . SER A 1 60 ? 4.447 1.022 -7.896 1.00 0.00 60 SER A CA 8
ATOM 12302 C C . SER A 1 60 ? 5.425 0.081 -8.593 1.00 0.00 60 SER A C 8
ATOM 12303 O O . SER A 1 60 ? 5.177 -1.119 -8.700 1.00 0.00 60 SER A O 8
ATOM 12311 N N . GLN A 1 61 ? 6.537 0.637 -9.064 1.00 0.00 61 GLN A N 8
ATOM 12312 C CA . GLN A 1 61 ? 7.552 -0.152 -9.752 1.00 0.00 61 GLN A CA 8
ATOM 12313 C C . GLN A 1 61 ? 8.652 -0.584 -8.787 1.00 0.00 61 GLN A C 8
ATOM 12314 O O . GLN A 1 61 ? 9.770 -0.894 -9.201 1.00 0.00 61 GLN A O 8
ATOM 12328 N N . THR A 1 62 ? 8.328 -0.601 -7.498 1.00 0.00 62 THR A N 8
ATOM 12329 C CA . THR A 1 62 ? 9.288 -0.993 -6.474 1.00 0.00 62 THR A CA 8
ATOM 12330 C C . THR A 1 62 ? 8.590 -1.299 -5.154 1.00 0.00 62 THR A C 8
ATOM 12331 O O . THR A 1 62 ? 7.386 -1.084 -5.013 1.00 0.00 62 THR A O 8
ATOM 12342 N N . ASN A 1 63 ? 9.353 -1.800 -4.188 1.00 0.00 63 ASN A N 8
ATOM 12343 C CA . ASN A 1 63 ? 8.806 -2.135 -2.878 1.00 0.00 63 ASN A CA 8
ATOM 12344 C C . ASN A 1 63 ? 8.599 -0.879 -2.038 1.00 0.00 63 ASN A C 8
ATOM 12345 O O . ASN A 1 63 ? 8.271 -0.957 -0.853 1.00 0.00 63 ASN A O 8
ATOM 12356 N N . THR A 1 64 ? 8.793 0.280 -2.659 1.00 0.00 64 THR A N 8
ATOM 12357 C CA . THR A 1 64 ? 8.628 1.554 -1.969 1.00 0.00 64 THR A CA 8
ATOM 12358 C C . THR A 1 64 ? 7.697 2.481 -2.741 1.00 0.00 64 THR A C 8
ATOM 12359 O O . THR A 1 64 ? 7.952 2.808 -3.900 1.00 0.00 64 THR A O 8
ATOM 12370 N N . ALA A 1 65 ? 6.617 2.902 -2.092 1.00 0.00 65 ALA A N 8
ATOM 12371 C CA . ALA A 1 65 ? 5.649 3.795 -2.718 1.00 0.00 65 ALA A CA 8
ATOM 12372 C C . ALA A 1 65 ? 5.129 4.826 -1.722 1.00 0.00 65 ALA A C 8
ATOM 12373 O O . ALA A 1 65 ? 4.842 4.500 -0.569 1.00 0.00 65 ALA A O 8
ATOM 12380 N N . ARG A 1 66 ? 5.009 6.070 -2.173 1.00 0.00 66 ARG A N 8
ATOM 12381 C CA . ARG A 1 66 ? 4.525 7.149 -1.320 1.00 0.00 66 ARG A CA 8
ATOM 12382 C C . ARG A 1 66 ? 3.141 7.613 -1.764 1.00 0.00 66 ARG A C 8
ATOM 12383 O O . ARG A 1 66 ? 2.907 7.855 -2.948 1.00 0.00 66 ARG A O 8
ATOM 12404 N N . ILE A 1 67 ? 2.228 7.735 -0.806 1.00 0.00 67 ILE A N 8
ATOM 12405 C CA . ILE A 1 67 ? 0.869 8.170 -1.098 1.00 0.00 67 ILE A CA 8
ATOM 12406 C C . ILE A 1 67 ? 0.735 9.683 -0.963 1.00 0.00 67 ILE A C 8
ATOM 12407 O O . ILE A 1 67 ? 1.007 10.249 0.096 1.00 0.00 67 ILE A O 8
ATOM 12423 N N . ASP A 1 68 ? 0.313 10.333 -2.042 1.00 0.00 68 ASP A N 8
ATOM 12424 C CA . ASP A 1 68 ? 0.140 11.781 -2.044 1.00 0.00 68 ASP A CA 8
ATOM 12425 C C . ASP A 1 68 ? -1.323 12.153 -2.267 1.00 0.00 68 ASP A C 8
ATOM 12426 O O . ASP A 1 68 ? -2.027 11.507 -3.042 1.00 0.00 68 ASP A O 8
ATOM 12435 N N . GLY A 1 69 ? -1.773 13.200 -1.581 1.00 0.00 69 GLY A N 8
ATOM 12436 C CA . GLY A 1 69 ? -3.150 13.639 -1.718 1.00 0.00 69 GLY A CA 8
ATOM 12437 C C . GLY A 1 69 ? -3.968 13.380 -0.468 1.00 0.00 69 GLY A C 8
ATOM 12438 O O . GLY A 1 69 ? -5.139 13.008 -0.550 1.00 0.00 69 GLY A O 8
ATOM 12442 N N . LEU A 1 70 ? -3.351 13.575 0.692 1.00 0.00 70 LEU A N 8
ATOM 12443 C CA . LEU A 1 70 ? -4.029 13.359 1.965 1.00 0.00 70 LEU A CA 8
ATOM 12444 C C . LEU A 1 70 ? -4.056 14.640 2.792 1.00 0.00 70 LEU A C 8
ATOM 12445 O O . LEU A 1 70 ? -3.490 15.659 2.396 1.00 0.00 70 LEU A O 8
ATOM 12461 N N . ARG A 1 71 ? -4.717 14.581 3.944 1.00 0.00 71 ARG A N 8
ATOM 12462 C CA . ARG A 1 71 ? -4.818 15.736 4.827 1.00 0.00 71 ARG A CA 8
ATOM 12463 C C . ARG A 1 71 ? -3.928 15.561 6.054 1.00 0.00 71 ARG A C 8
ATOM 12464 O O . ARG A 1 71 ? -3.659 14.447 6.502 1.00 0.00 71 ARG A O 8
ATOM 12485 N N . PRO A 1 72 ? -3.459 16.688 6.611 1.00 0.00 72 PRO A N 8
ATOM 12486 C CA . PRO A 1 72 ? -2.592 16.685 7.793 1.00 0.00 72 PRO A CA 8
ATOM 12487 C C . PRO A 1 72 ? -3.333 16.255 9.054 1.00 0.00 72 PRO A C 8
ATOM 12488 O O . PRO A 1 72 ? -4.467 16.669 9.292 1.00 0.00 72 PRO A O 8
ATOM 12499 N N . GLY A 1 73 ? -2.684 15.420 9.861 1.00 0.00 73 GLY A N 8
ATOM 12500 C CA . GLY A 1 73 ? -3.298 14.947 11.088 1.00 0.00 73 GLY A CA 8
ATOM 12501 C C . GLY A 1 73 ? -4.434 13.977 10.832 1.00 0.00 73 GLY A C 8
ATOM 12502 O O . GLY A 1 73 ? -5.496 14.079 11.446 1.00 0.00 73 GLY A O 8
ATOM 12506 N N . MET A 1 74 ? -4.211 13.034 9.922 1.00 0.00 74 MET A N 8
ATOM 12507 C CA . MET A 1 74 ? -5.226 12.042 9.586 1.00 0.00 74 MET A CA 8
ATOM 12508 C C . MET A 1 74 ? -4.610 10.651 9.477 1.00 0.00 74 MET A C 8
ATOM 12509 O O . MET A 1 74 ? -3.477 10.497 9.021 1.00 0.00 74 MET A O 8
ATOM 12523 N N . VAL A 1 75 ? -5.364 9.640 9.898 1.00 0.00 75 VAL A N 8
ATOM 12524 C CA . VAL A 1 75 ? -4.893 8.261 9.846 1.00 0.00 75 VAL A CA 8
ATOM 12525 C C . VAL A 1 75 ? -5.391 7.557 8.590 1.00 0.00 75 VAL A C 8
ATOM 12526 O O . VAL A 1 75 ? -6.569 7.644 8.242 1.00 0.00 75 VAL A O 8
ATOM 12539 N N . TYR A 1 76 ? -4.488 6.858 7.912 1.00 0.00 76 TYR A N 8
ATOM 12540 C CA . TYR A 1 76 ? -4.835 6.139 6.692 1.00 0.00 76 TYR A CA 8
ATOM 12541 C C . TYR A 1 76 ? -4.274 4.720 6.717 1.00 0.00 76 TYR A C 8
ATOM 12542 O O . TYR A 1 76 ? -3.084 4.515 6.957 1.00 0.00 76 TYR A O 8
ATOM 12560 N N . VAL A 1 77 ? -5.140 3.743 6.466 1.00 0.00 77 VAL A N 8
ATOM 12561 C CA . VAL A 1 77 ? -4.732 2.344 6.458 1.00 0.00 77 VAL A CA 8
ATOM 12562 C C . VAL A 1 77 ? -4.249 1.920 5.075 1.00 0.00 77 VAL A C 8
ATOM 12563 O O . VAL A 1 77 ? -5.051 1.617 4.191 1.00 0.00 77 VAL A O 8
ATOM 12576 N N . VAL A 1 78 ? -2.932 1.901 4.894 1.00 0.00 78 VAL A N 8
ATOM 12577 C CA . VAL A 1 78 ? -2.342 1.513 3.619 1.00 0.00 78 VAL A CA 8
ATOM 12578 C C . VAL A 1 78 ? -1.887 0.058 3.644 1.00 0.00 78 VAL A C 8
ATOM 12579 O O . VAL A 1 78 ? -1.459 -0.450 4.680 1.00 0.00 78 VAL A O 8
ATOM 12592 N N . GLN A 1 79 ? -1.981 -0.605 2.496 1.00 0.00 79 GLN A N 8
ATOM 12593 C CA . GLN A 1 79 ? -1.580 -2.003 2.387 1.00 0.00 79 GLN A CA 8
ATOM 12594 C C . GLN A 1 79 ? -0.768 -2.238 1.117 1.00 0.00 79 GLN A C 8
ATOM 12595 O O . GLN A 1 79 ? -0.651 -1.353 0.270 1.00 0.00 79 GLN A O 8
ATOM 12609 N N . VAL A 1 80 ? -0.210 -3.438 0.991 1.00 0.00 80 VAL A N 8
ATOM 12610 C CA . VAL A 1 80 ? 0.590 -3.790 -0.176 1.00 0.00 80 VAL A CA 8
ATOM 12611 C C . VAL A 1 80 ? 0.497 -5.282 -0.475 1.00 0.00 80 VAL A C 8
ATOM 12612 O O . VAL A 1 80 ? 0.484 -6.109 0.436 1.00 0.00 80 VAL A O 8
ATOM 12625 N N . ARG A 1 81 ? 0.433 -5.620 -1.759 1.00 0.00 81 ARG A N 8
ATOM 12626 C CA . ARG A 1 81 ? 0.340 -7.013 -2.180 1.00 0.00 81 ARG A CA 8
ATOM 12627 C C . ARG A 1 81 ? 1.339 -7.312 -3.294 1.00 0.00 81 ARG A C 8
ATOM 12628 O O . ARG A 1 81 ? 1.889 -6.399 -3.909 1.00 0.00 81 ARG A O 8
ATOM 12649 N N . ALA A 1 82 ? 1.568 -8.596 -3.547 1.00 0.00 82 ALA A N 8
ATOM 12650 C CA . ALA A 1 82 ? 2.499 -9.015 -4.588 1.00 0.00 82 ALA A CA 8
ATOM 12651 C C . ALA A 1 82 ? 1.756 -9.578 -5.795 1.00 0.00 82 ALA A C 8
ATOM 12652 O O . ALA A 1 82 ? 1.019 -10.558 -5.681 1.00 0.00 82 ALA A O 8
ATOM 12659 N N . ARG A 1 83 ? 1.953 -8.952 -6.950 1.00 0.00 83 ARG A N 8
ATOM 12660 C CA . ARG A 1 83 ? 1.300 -9.389 -8.178 1.00 0.00 83 ARG A CA 8
ATOM 12661 C C . ARG A 1 83 ? 2.304 -10.038 -9.126 1.00 0.00 83 ARG A C 8
ATOM 12662 O O . ARG A 1 83 ? 3.425 -9.555 -9.288 1.00 0.00 83 ARG A O 8
ATOM 12683 N N . THR A 1 84 ? 1.895 -11.138 -9.751 1.00 0.00 84 THR A N 8
ATOM 12684 C CA . THR A 1 84 ? 2.758 -11.855 -10.681 1.00 0.00 84 THR A CA 8
ATOM 12685 C C . THR A 1 84 ? 1.981 -12.311 -11.911 1.00 0.00 84 THR A C 8
ATOM 12686 O O . THR A 1 84 ? 0.755 -12.209 -11.957 1.00 0.00 84 THR A O 8
ATOM 12697 N N . VAL A 1 85 ? 2.702 -12.817 -12.907 1.00 0.00 85 VAL A N 8
ATOM 12698 C CA . VAL A 1 85 ? 2.080 -13.292 -14.137 1.00 0.00 85 VAL A CA 8
ATOM 12699 C C . VAL A 1 85 ? 0.963 -14.285 -13.840 1.00 0.00 85 VAL A C 8
ATOM 12700 O O . VAL A 1 85 ? 0.097 -14.530 -14.680 1.00 0.00 85 VAL A O 8
ATOM 12713 N N . ALA A 1 86 ? 0.988 -14.855 -12.640 1.00 0.00 86 ALA A N 8
ATOM 12714 C CA . ALA A 1 86 ? -0.024 -15.820 -12.230 1.00 0.00 86 ALA A CA 8
ATOM 12715 C C . ALA A 1 86 ? -1.298 -15.118 -11.771 1.00 0.00 86 ALA A C 8
ATOM 12716 O O . ALA A 1 86 ? -2.402 -15.495 -12.163 1.00 0.00 86 ALA A O 8
ATOM 12723 N N . GLY A 1 87 ? -1.137 -14.095 -10.937 1.00 0.00 87 GLY A N 8
ATOM 12724 C CA . GLY A 1 87 ? -2.283 -13.358 -10.438 1.00 0.00 87 GLY A CA 8
ATOM 12725 C C . GLY A 1 87 ? -1.910 -12.380 -9.341 1.00 0.00 87 GLY A C 8
ATOM 12726 O O . GLY A 1 87 ? -0.761 -11.947 -9.250 1.00 0.00 87 GLY A O 8
ATOM 12730 N N . TYR A 1 88 ? -2.883 -12.030 -8.507 1.00 0.00 88 TYR A N 8
ATOM 12731 C CA . TYR A 1 88 ? -2.652 -11.094 -7.413 1.00 0.00 88 TYR A CA 8
ATOM 12732 C C . TYR A 1 88 ? -2.541 -11.830 -6.081 1.00 0.00 88 TYR A C 8
ATOM 12733 O O . TYR A 1 88 ? -3.339 -12.716 -5.780 1.00 0.00 88 TYR A O 8
ATOM 12751 N N . GLY A 1 89 ? -1.543 -11.454 -5.286 1.00 0.00 89 GLY A N 8
ATOM 12752 C CA . GLY A 1 89 ? -1.345 -12.086 -3.995 1.00 0.00 89 GLY A CA 8
ATOM 12753 C C . GLY A 1 89 ? -2.099 -11.384 -2.883 1.00 0.00 89 GLY A C 8
ATOM 12754 O O . GLY A 1 89 ? -2.575 -10.262 -3.057 1.00 0.00 89 GLY A O 8
ATOM 12758 N N . LYS A 1 90 ? -2.211 -12.046 -1.737 1.00 0.00 90 LYS A N 8
ATOM 12759 C CA . LYS A 1 90 ? -2.913 -11.480 -0.591 1.00 0.00 90 LYS A CA 8
ATOM 12760 C C . LYS A 1 90 ? -2.213 -10.220 -0.092 1.00 0.00 90 LYS A C 8
ATOM 12761 O O . LYS A 1 90 ? -1.017 -10.032 -0.317 1.00 0.00 90 LYS A O 8
ATOM 12780 N N . PHE A 1 91 ? -2.965 -9.361 0.588 1.00 0.00 91 PHE A N 8
ATOM 12781 C CA . PHE A 1 91 ? -2.416 -8.119 1.119 1.00 0.00 91 PHE A CA 8
ATOM 12782 C C . PHE A 1 91 ? -1.589 -8.383 2.374 1.00 0.00 91 PHE A C 8
ATOM 12783 O O . PHE A 1 91 ? -1.740 -9.417 3.024 1.00 0.00 91 PHE A O 8
ATOM 12800 N N . SER A 1 92 ? -0.714 -7.440 2.708 1.00 0.00 92 SER A N 8
ATOM 12801 C CA . SER A 1 92 ? 0.141 -7.571 3.882 1.00 0.00 92 SER A CA 8
ATOM 12802 C C . SER A 1 92 ? -0.541 -6.993 5.118 1.00 0.00 92 SER A C 8
ATOM 12803 O O . SER A 1 92 ? -1.376 -6.095 5.017 1.00 0.00 92 SER A O 8
ATOM 12811 N N . GLY A 1 93 ? -0.178 -7.515 6.286 1.00 0.00 93 GLY A N 8
ATOM 12812 C CA . GLY A 1 93 ? -0.763 -7.039 7.526 1.00 0.00 93 GLY A CA 8
ATOM 12813 C C . GLY A 1 93 ? -1.033 -5.547 7.504 1.00 0.00 93 GLY A C 8
ATOM 12814 O O . GLY A 1 93 ? -0.157 -4.746 7.832 1.00 0.00 93 GLY A O 8
ATOM 12818 N N . LYS A 1 94 ? -2.247 -5.172 7.117 1.00 0.00 94 LYS A N 8
ATOM 12819 C CA . LYS A 1 94 ? -2.630 -3.767 7.053 1.00 0.00 94 LYS A CA 8
ATOM 12820 C C . LYS A 1 94 ? -2.105 -3.004 8.265 1.00 0.00 94 LYS A C 8
ATOM 12821 O O . LYS A 1 94 ? -2.052 -3.540 9.372 1.00 0.00 94 LYS A O 8
ATOM 12840 N N . MET A 1 95 ? -1.719 -1.751 8.048 1.00 0.00 95 MET A N 8
ATOM 12841 C CA . MET A 1 95 ? -1.201 -0.914 9.124 1.00 0.00 95 MET A CA 8
ATOM 12842 C C . MET A 1 95 ? -1.833 0.473 9.087 1.00 0.00 95 MET A C 8
ATOM 12843 O O . MET A 1 95 ? -2.448 0.859 8.092 1.00 0.00 95 MET A O 8
ATOM 12857 N N . CYS A 1 96 ? -1.679 1.218 10.176 1.00 0.00 96 CYS A N 8
ATOM 12858 C CA . CYS A 1 96 ? -2.237 2.563 10.268 1.00 0.00 96 CYS A CA 8
ATOM 12859 C C . CYS A 1 96 ? -1.129 3.611 10.272 1.00 0.00 96 CYS A C 8
ATOM 12860 O O . CYS A 1 96 ? -0.308 3.660 11.188 1.00 0.00 96 CYS A O 8
ATOM 12868 N N . PHE A 1 97 ? -1.110 4.449 9.240 1.00 0.00 97 PHE A N 8
ATOM 12869 C CA . PHE A 1 97 ? -0.101 5.495 9.123 1.00 0.00 97 PHE A CA 8
ATOM 12870 C C . PHE A 1 97 ? -0.753 6.873 9.054 1.00 0.00 97 PHE A C 8
ATOM 12871 O O . PHE A 1 97 ? -1.581 7.136 8.183 1.00 0.00 97 PHE A O 8
ATOM 12888 N N . GLN A 1 98 ? -0.372 7.748 9.980 1.00 0.00 98 GLN A N 8
ATOM 12889 C CA . GLN A 1 98 ? -0.920 9.098 10.025 1.00 0.00 98 GLN A CA 8
ATOM 12890 C C . GLN A 1 98 ? 0.085 10.112 9.488 1.00 0.00 98 GLN A C 8
ATOM 12891 O O . GLN A 1 98 ? 1.296 9.941 9.636 1.00 0.00 98 GLN A O 8
ATOM 12905 N N . THR A 1 99 ? -0.424 11.169 8.863 1.00 0.00 99 THR A N 8
ATOM 12906 C CA . THR A 1 99 ? 0.428 12.210 8.302 1.00 0.00 99 THR A CA 8
ATOM 12907 C C . THR A 1 99 ? 1.017 13.088 9.400 1.00 0.00 99 THR A C 8
ATOM 12908 O O . THR A 1 99 ? 0.816 12.834 10.588 1.00 0.00 99 THR A O 8
ATOM 12919 N N . LEU A 1 100 ? 1.746 14.123 8.995 1.00 0.00 100 LEU A N 8
ATOM 12920 C CA . LEU A 1 100 ? 2.365 15.041 9.945 1.00 0.00 100 LEU A CA 8
ATOM 12921 C C . LEU A 1 100 ? 1.328 15.990 10.539 1.00 0.00 100 LEU A C 8
ATOM 12922 O O . LEU A 1 100 ? 0.402 16.424 9.854 1.00 0.00 100 LEU A O 8
ATOM 12938 N N . THR A 1 101 ? 1.491 16.310 11.819 1.00 0.00 101 THR A N 8
ATOM 12939 C CA . THR A 1 101 ? 0.571 17.208 12.506 1.00 0.00 101 THR A CA 8
ATOM 12940 C C . THR A 1 101 ? 1.216 18.566 12.760 1.00 0.00 101 THR A C 8
ATOM 12941 O O . THR A 1 101 ? 2.127 18.688 13.578 1.00 0.00 101 THR A O 8
ATOM 12952 N N . ASP A 1 102 ? 0.736 19.584 12.054 1.00 0.00 102 ASP A N 8
ATOM 12953 C CA . ASP A 1 102 ? 1.264 20.935 12.205 1.00 0.00 102 ASP A CA 8
ATOM 12954 C C . ASP A 1 102 ? 0.987 21.474 13.605 1.00 0.00 102 ASP A C 8
ATOM 12955 O O . ASP A 1 102 ? 1.911 21.796 14.351 1.00 0.00 102 ASP A O 8
ATOM 12964 N N . SER A 1 103 ? -0.292 21.569 13.954 1.00 0.00 103 SER A N 8
ATOM 12965 C CA . SER A 1 103 ? -0.692 22.074 15.262 1.00 0.00 103 SER A CA 8
ATOM 12966 C C . SER A 1 103 ? -0.423 21.038 16.349 1.00 0.00 103 SER A C 8
ATOM 12967 O O . SER A 1 103 ? -0.792 19.872 16.215 1.00 0.00 103 SER A O 8
ATOM 12975 N N . GLY A 1 104 ? 0.221 21.473 17.428 1.00 0.00 104 GLY A N 8
ATOM 12976 C CA . GLY A 1 104 ? 0.529 20.572 18.523 1.00 0.00 104 GLY A CA 8
ATOM 12977 C C . GLY A 1 104 ? -0.297 20.861 19.761 1.00 0.00 104 GLY A C 8
ATOM 12978 O O . GLY A 1 104 ? -0.892 21.930 19.901 1.00 0.00 104 GLY A O 8
ATOM 12982 N N . PRO A 1 105 ? -0.343 19.891 20.686 1.00 0.00 105 PRO A N 8
ATOM 12983 C CA . PRO A 1 105 ? -1.100 20.023 21.934 1.00 0.00 105 PRO A CA 8
ATOM 12984 C C . PRO A 1 105 ? -0.476 21.037 22.886 1.00 0.00 105 PRO A C 8
ATOM 12985 O O . PRO A 1 105 ? 0.538 21.659 22.569 1.00 0.00 105 PRO A O 8
ATOM 12996 N N . SER A 1 106 ? -1.087 21.198 24.056 1.00 0.00 106 SER A N 8
ATOM 12997 C CA . SER A 1 106 ? -0.593 22.140 25.053 1.00 0.00 106 SER A CA 8
ATOM 12998 C C . SER A 1 106 ? -1.375 22.010 26.357 1.00 0.00 106 SER A C 8
ATOM 12999 O O . SER A 1 106 ? -2.575 21.736 26.349 1.00 0.00 106 SER A O 8
ATOM 13007 N N . SER A 1 107 ? -0.686 22.210 27.476 1.00 0.00 107 SER A N 8
ATOM 13008 C CA . SER A 1 107 ? -1.313 22.112 28.788 1.00 0.00 107 SER A CA 8
ATOM 13009 C C . SER A 1 107 ? -1.812 23.476 29.255 1.00 0.00 107 SER A C 8
ATOM 13010 O O . SER A 1 107 ? -2.958 23.619 29.681 1.00 0.00 107 SER A O 8
ATOM 13018 N N . GLY A 1 108 ? -0.942 24.478 29.171 1.00 0.00 108 GLY A N 8
ATOM 13019 C CA . GLY A 1 108 ? -1.311 25.818 29.588 1.00 0.00 108 GLY A CA 8
ATOM 13020 C C . GLY A 1 108 ? -0.465 26.320 30.742 1.00 0.00 108 GLY A C 8
ATOM 13021 O O . GLY A 1 108 ? -0.260 27.524 30.892 1.00 0.00 108 GLY A O 8
ATOM 13025 N N . GLY A 1 1 ? -3.276 -32.466 1.983 1.00 0.00 1 GLY A N 9
ATOM 13026 C CA . GLY A 1 1 ? -1.861 -32.553 2.291 1.00 0.00 1 GLY A CA 9
ATOM 13027 C C . GLY A 1 1 ? -1.323 -31.279 2.911 1.00 0.00 1 GLY A C 9
ATOM 13028 O O . GLY A 1 1 ? -2.089 -30.398 3.301 1.00 0.00 1 GLY A O 9
ATOM 13032 N N . SER A 1 2 ? 0.000 -31.181 3.004 1.00 0.00 2 SER A N 9
ATOM 13033 C CA . SER A 1 2 ? 0.640 -30.007 3.587 1.00 0.00 2 SER A CA 9
ATOM 13034 C C . SER A 1 2 ? 0.894 -28.943 2.523 1.00 0.00 2 SER A C 9
ATOM 13035 O O . SER A 1 2 ? 1.956 -28.322 2.492 1.00 0.00 2 SER A O 9
ATOM 13043 N N . SER A 1 3 ? -0.090 -28.739 1.653 1.00 0.00 3 SER A N 9
ATOM 13044 C CA . SER A 1 3 ? 0.027 -27.753 0.585 1.00 0.00 3 SER A CA 9
ATOM 13045 C C . SER A 1 3 ? -1.349 -27.272 0.136 1.00 0.00 3 SER A C 9
ATOM 13046 O O . SER A 1 3 ? -2.274 -28.067 -0.028 1.00 0.00 3 SER A O 9
ATOM 13054 N N . GLY A 1 4 ? -1.477 -25.963 -0.061 1.00 0.00 4 GLY A N 9
ATOM 13055 C CA . GLY A 1 4 ? -2.743 -25.398 -0.489 1.00 0.00 4 GLY A CA 9
ATOM 13056 C C . GLY A 1 4 ? -2.724 -23.882 -0.511 1.00 0.00 4 GLY A C 9
ATOM 13057 O O . GLY A 1 4 ? -3.528 -23.235 0.158 1.00 0.00 4 GLY A O 9
ATOM 13061 N N . SER A 1 5 ? -1.801 -23.315 -1.281 1.00 0.00 5 SER A N 9
ATOM 13062 C CA . SER A 1 5 ? -1.676 -21.866 -1.383 1.00 0.00 5 SER A CA 9
ATOM 13063 C C . SER A 1 5 ? -1.764 -21.414 -2.838 1.00 0.00 5 SER A C 9
ATOM 13064 O O . SER A 1 5 ? -0.930 -21.781 -3.665 1.00 0.00 5 SER A O 9
ATOM 13072 N N . SER A 1 6 ? -2.781 -20.614 -3.141 1.00 0.00 6 SER A N 9
ATOM 13073 C CA . SER A 1 6 ? -2.982 -20.114 -4.496 1.00 0.00 6 SER A CA 9
ATOM 13074 C C . SER A 1 6 ? -2.607 -18.639 -4.592 1.00 0.00 6 SER A C 9
ATOM 13075 O O . SER A 1 6 ? -3.286 -17.776 -4.037 1.00 0.00 6 SER A O 9
ATOM 13083 N N . GLY A 1 7 ? -1.519 -18.356 -5.302 1.00 0.00 7 GLY A N 9
ATOM 13084 C CA . GLY A 1 7 ? -1.070 -16.985 -5.458 1.00 0.00 7 GLY A CA 9
ATOM 13085 C C . GLY A 1 7 ? 0.340 -16.774 -4.945 1.00 0.00 7 GLY A C 9
ATOM 13086 O O . GLY A 1 7 ? 0.887 -17.598 -4.212 1.00 0.00 7 GLY A O 9
ATOM 13090 N N . PRO A 1 8 ? 0.953 -15.646 -5.334 1.00 0.00 8 PRO A N 9
ATOM 13091 C CA . PRO A 1 8 ? 2.317 -15.303 -4.920 1.00 0.00 8 PRO A CA 9
ATOM 13092 C C . PRO A 1 8 ? 2.403 -14.955 -3.438 1.00 0.00 8 PRO A C 9
ATOM 13093 O O . PRO A 1 8 ? 1.387 -14.712 -2.788 1.00 0.00 8 PRO A O 9
ATOM 13104 N N . SER A 1 9 ? 3.623 -14.932 -2.910 1.00 0.00 9 SER A N 9
ATOM 13105 C CA . SER A 1 9 ? 3.841 -14.617 -1.503 1.00 0.00 9 SER A CA 9
ATOM 13106 C C . SER A 1 9 ? 3.473 -13.166 -1.208 1.00 0.00 9 SER A C 9
ATOM 13107 O O . SER A 1 9 ? 3.218 -12.379 -2.121 1.00 0.00 9 SER A O 9
ATOM 13115 N N . THR A 1 10 ? 3.446 -12.818 0.075 1.00 0.00 10 THR A N 9
ATOM 13116 C CA . THR A 1 10 ? 3.108 -11.463 0.492 1.00 0.00 10 THR A CA 9
ATOM 13117 C C . THR A 1 10 ? 4.045 -10.977 1.592 1.00 0.00 10 THR A C 9
ATOM 13118 O O . THR A 1 10 ? 4.736 -11.772 2.230 1.00 0.00 10 THR A O 9
ATOM 13129 N N . VAL A 1 11 ? 4.063 -9.666 1.811 1.00 0.00 11 VAL A N 9
ATOM 13130 C CA . VAL A 1 11 ? 4.913 -9.074 2.837 1.00 0.00 11 VAL A CA 9
ATOM 13131 C C . VAL A 1 11 ? 4.345 -9.317 4.230 1.00 0.00 11 VAL A C 9
ATOM 13132 O O . VAL A 1 11 ? 3.154 -9.134 4.483 1.00 0.00 11 VAL A O 9
ATOM 13145 N N . PRO A 1 12 ? 5.216 -9.739 5.159 1.00 0.00 12 PRO A N 9
ATOM 13146 C CA . PRO A 1 12 ? 4.823 -10.015 6.544 1.00 0.00 12 PRO A CA 9
ATOM 13147 C C . PRO A 1 12 ? 4.471 -8.745 7.311 1.00 0.00 12 PRO A C 9
ATOM 13148 O O . PRO A 1 12 ? 3.464 -8.697 8.020 1.00 0.00 12 PRO A O 9
ATOM 13159 N N . ILE A 1 13 ? 5.304 -7.721 7.165 1.00 0.00 13 ILE A N 9
ATOM 13160 C CA . ILE A 1 13 ? 5.078 -6.450 7.843 1.00 0.00 13 ILE A CA 9
ATOM 13161 C C . ILE A 1 13 ? 5.555 -5.280 6.991 1.00 0.00 13 ILE A C 9
ATOM 13162 O O . ILE A 1 13 ? 6.377 -5.449 6.091 1.00 0.00 13 ILE A O 9
ATOM 13178 N N . MET A 1 14 ? 5.035 -4.092 7.283 1.00 0.00 14 MET A N 9
ATOM 13179 C CA . MET A 1 14 ? 5.411 -2.892 6.545 1.00 0.00 14 MET A CA 9
ATOM 13180 C C . MET A 1 14 ? 6.154 -1.910 7.445 1.00 0.00 14 MET A C 9
ATOM 13181 O O . MET A 1 14 ? 5.965 -1.903 8.662 1.00 0.00 14 MET A O 9
ATOM 13195 N N . HIS A 1 15 ? 7.001 -1.083 6.840 1.00 0.00 15 HIS A N 9
ATOM 13196 C CA . HIS A 1 15 ? 7.772 -0.097 7.588 1.00 0.00 15 HIS A CA 9
ATOM 13197 C C . HIS A 1 15 ? 7.657 1.283 6.948 1.00 0.00 15 HIS A C 9
ATOM 13198 O O . HIS A 1 15 ? 7.556 1.404 5.727 1.00 0.00 15 HIS A O 9
ATOM 13213 N N . GLN A 1 16 ? 7.672 2.320 7.779 1.00 0.00 16 GLN A N 9
ATOM 13214 C CA . GLN A 1 16 ? 7.567 3.690 7.293 1.00 0.00 16 GLN A CA 9
ATOM 13215 C C . GLN A 1 16 ? 8.920 4.393 7.351 1.00 0.00 16 GLN A C 9
ATOM 13216 O O . GLN A 1 16 ? 9.643 4.290 8.342 1.00 0.00 16 GLN A O 9
ATOM 13230 N N . VAL A 1 17 ? 9.256 5.107 6.282 1.00 0.00 17 VAL A N 9
ATOM 13231 C CA . VAL A 1 17 ? 10.522 5.828 6.211 1.00 0.00 17 VAL A CA 9
ATOM 13232 C C . VAL A 1 17 ? 10.314 7.324 6.416 1.00 0.00 17 VAL A C 9
ATOM 13233 O O . VAL A 1 17 ? 11.104 7.984 7.091 1.00 0.00 17 VAL A O 9
ATOM 13246 N N . SER A 1 18 ? 9.245 7.854 5.829 1.00 0.00 18 SER A N 9
ATOM 13247 C CA . SER A 1 18 ? 8.935 9.274 5.945 1.00 0.00 18 SER A CA 9
ATOM 13248 C C . SER A 1 18 ? 7.441 9.521 5.755 1.00 0.00 18 SER A C 9
ATOM 13249 O O . SER A 1 18 ? 6.669 8.587 5.540 1.00 0.00 18 SER A O 9
ATOM 13257 N N . ALA A 1 19 ? 7.042 10.786 5.837 1.00 0.00 19 ALA A N 9
ATOM 13258 C CA . ALA A 1 19 ? 5.642 11.157 5.672 1.00 0.00 19 ALA A CA 9
ATOM 13259 C C . ALA A 1 19 ? 5.470 12.672 5.690 1.00 0.00 19 ALA A C 9
ATOM 13260 O O . ALA A 1 19 ? 6.188 13.381 6.397 1.00 0.00 19 ALA A O 9
ATOM 13267 N N . THR A 1 20 ? 4.515 13.164 4.907 1.00 0.00 20 THR A N 9
ATOM 13268 C CA . THR A 1 20 ? 4.250 14.595 4.832 1.00 0.00 20 THR A CA 9
ATOM 13269 C C . THR A 1 20 ? 2.881 14.933 5.412 1.00 0.00 20 THR A C 9
ATOM 13270 O O . THR A 1 20 ? 2.193 14.064 5.948 1.00 0.00 20 THR A O 9
ATOM 13281 N N . MET A 1 21 ? 2.492 16.198 5.301 1.00 0.00 21 MET A N 9
ATOM 13282 C CA . MET A 1 21 ? 1.203 16.649 5.813 1.00 0.00 21 MET A CA 9
ATOM 13283 C C . MET A 1 21 ? 0.070 16.225 4.884 1.00 0.00 21 MET A C 9
ATOM 13284 O O . MET A 1 21 ? -1.074 16.077 5.313 1.00 0.00 21 MET A O 9
ATOM 13298 N N . ARG A 1 22 ? 0.397 16.030 3.611 1.00 0.00 22 ARG A N 9
ATOM 13299 C CA . ARG A 1 22 ? -0.594 15.624 2.621 1.00 0.00 22 ARG A CA 9
ATOM 13300 C C . ARG A 1 22 ? -0.168 14.336 1.922 1.00 0.00 22 ARG A C 9
ATOM 13301 O O . ARG A 1 22 ? -0.675 14.003 0.851 1.00 0.00 22 ARG A O 9
ATOM 13322 N N . SER A 1 23 ? 0.767 13.618 2.534 1.00 0.00 23 SER A N 9
ATOM 13323 C CA . SER A 1 23 ? 1.265 12.369 1.968 1.00 0.00 23 SER A CA 9
ATOM 13324 C C . SER A 1 23 ? 1.931 11.514 3.041 1.00 0.00 23 SER A C 9
ATOM 13325 O O . SER A 1 23 ? 2.138 11.963 4.169 1.00 0.00 23 SER A O 9
ATOM 13333 N N . ILE A 1 24 ? 2.265 10.279 2.682 1.00 0.00 24 ILE A N 9
ATOM 13334 C CA . ILE A 1 24 ? 2.910 9.361 3.613 1.00 0.00 24 ILE A CA 9
ATOM 13335 C C . ILE A 1 24 ? 3.785 8.354 2.875 1.00 0.00 24 ILE A C 9
ATOM 13336 O O . ILE A 1 24 ? 3.323 7.657 1.970 1.00 0.00 24 ILE A O 9
ATOM 13352 N N . THR A 1 25 ? 5.053 8.281 3.267 1.00 0.00 25 THR A N 9
ATOM 13353 C CA . THR A 1 25 ? 5.995 7.360 2.643 1.00 0.00 25 THR A CA 9
ATOM 13354 C C . THR A 1 25 ? 6.051 6.037 3.399 1.00 0.00 25 THR A C 9
ATOM 13355 O O . THR A 1 25 ? 5.921 6.004 4.624 1.00 0.00 25 THR A O 9
ATOM 13366 N N . LEU A 1 26 ? 6.247 4.948 2.663 1.00 0.00 26 LEU A N 9
ATOM 13367 C CA . LEU A 1 26 ? 6.322 3.621 3.265 1.00 0.00 26 LEU A CA 9
ATOM 13368 C C . LEU A 1 26 ? 7.323 2.742 2.522 1.00 0.00 26 LEU A C 9
ATOM 13369 O O . LEU A 1 26 ? 7.811 3.108 1.453 1.00 0.00 26 LEU A O 9
ATOM 13385 N N . SER A 1 27 ? 7.622 1.581 3.094 1.00 0.00 27 SER A N 9
ATOM 13386 C CA . SER A 1 27 ? 8.566 0.650 2.487 1.00 0.00 27 SER A CA 9
ATOM 13387 C C . SER A 1 27 ? 8.396 -0.751 3.067 1.00 0.00 27 SER A C 9
ATOM 13388 O O . SER A 1 27 ? 8.329 -0.927 4.283 1.00 0.00 27 SER A O 9
ATOM 13396 N N . TRP A 1 28 ? 8.327 -1.744 2.187 1.00 0.00 28 TRP A N 9
ATOM 13397 C CA . TRP A 1 28 ? 8.165 -3.130 2.611 1.00 0.00 28 TRP A CA 9
ATOM 13398 C C . TRP A 1 28 ? 9.246 -4.015 2.001 1.00 0.00 28 TRP A C 9
ATOM 13399 O O . TRP A 1 28 ? 9.738 -3.766 0.900 1.00 0.00 28 TRP A O 9
ATOM 13420 N N . PRO A 1 29 ? 9.626 -5.075 2.730 1.00 0.00 29 PRO A N 9
ATOM 13421 C CA . PRO A 1 29 ? 10.652 -6.020 2.279 1.00 0.00 29 PRO A CA 9
ATOM 13422 C C . PRO A 1 29 ? 10.180 -6.872 1.106 1.00 0.00 29 PRO A C 9
ATOM 13423 O O . PRO A 1 29 ? 8.980 -7.010 0.871 1.00 0.00 29 PRO A O 9
ATOM 13434 N N . GLN A 1 30 ? 11.132 -7.442 0.374 1.00 0.00 30 GLN A N 9
ATOM 13435 C CA . GLN A 1 30 ? 10.812 -8.282 -0.775 1.00 0.00 30 GLN A CA 9
ATOM 13436 C C . GLN A 1 30 ? 10.653 -9.740 -0.356 1.00 0.00 30 GLN A C 9
ATOM 13437 O O . GLN A 1 30 ? 11.457 -10.286 0.399 1.00 0.00 30 GLN A O 9
ATOM 13451 N N . PRO A 1 31 ? 9.590 -10.387 -0.857 1.00 0.00 31 PRO A N 9
ATOM 13452 C CA . PRO A 1 31 ? 9.300 -11.790 -0.549 1.00 0.00 31 PRO A CA 9
ATOM 13453 C C . PRO A 1 31 ? 10.304 -12.743 -1.188 1.00 0.00 31 PRO A C 9
ATOM 13454 O O . PRO A 1 31 ? 11.167 -12.324 -1.958 1.00 0.00 31 PRO A O 9
ATOM 13465 N N . GLU A 1 32 ? 10.184 -14.027 -0.863 1.00 0.00 32 GLU A N 9
ATOM 13466 C CA . GLU A 1 32 ? 11.083 -15.038 -1.406 1.00 0.00 32 GLU A CA 9
ATOM 13467 C C . GLU A 1 32 ? 10.296 -16.172 -2.057 1.00 0.00 32 GLU A C 9
ATOM 13468 O O . GLU A 1 32 ? 10.869 -17.041 -2.713 1.00 0.00 32 GLU A O 9
ATOM 13480 N N . GLN A 1 33 ? 8.981 -16.156 -1.868 1.00 0.00 33 GLN A N 9
ATOM 13481 C CA . GLN A 1 33 ? 8.115 -17.183 -2.435 1.00 0.00 33 GLN A CA 9
ATOM 13482 C C . GLN A 1 33 ? 7.058 -16.564 -3.343 1.00 0.00 33 GLN A C 9
ATOM 13483 O O . GLN A 1 33 ? 5.871 -16.882 -3.262 1.00 0.00 33 GLN A O 9
ATOM 13497 N N . PRO A 1 34 ? 7.496 -15.657 -4.229 1.00 0.00 34 PRO A N 9
ATOM 13498 C CA . PRO A 1 34 ? 6.603 -14.974 -5.170 1.00 0.00 34 PRO A CA 9
ATOM 13499 C C . PRO A 1 34 ? 6.068 -15.912 -6.247 1.00 0.00 34 PRO A C 9
ATOM 13500 O O . PRO A 1 34 ? 5.315 -15.497 -7.126 1.00 0.00 34 PRO A O 9
ATOM 13511 N N . ASN A 1 35 ? 6.462 -17.179 -6.170 1.00 0.00 35 ASN A N 9
ATOM 13512 C CA . ASN A 1 35 ? 6.021 -18.176 -7.139 1.00 0.00 35 ASN A CA 9
ATOM 13513 C C . ASN A 1 35 ? 6.063 -17.613 -8.556 1.00 0.00 35 ASN A C 9
ATOM 13514 O O . ASN A 1 35 ? 5.336 -18.069 -9.438 1.00 0.00 35 ASN A O 9
ATOM 13525 N N . GLY A 1 36 ? 6.920 -16.619 -8.767 1.00 0.00 36 GLY A N 9
ATOM 13526 C CA . GLY A 1 36 ? 7.041 -16.010 -10.079 1.00 0.00 36 GLY A CA 9
ATOM 13527 C C . GLY A 1 36 ? 7.438 -14.549 -10.005 1.00 0.00 36 GLY A C 9
ATOM 13528 O O . GLY A 1 36 ? 7.044 -13.837 -9.081 1.00 0.00 36 GLY A O 9
ATOM 13532 N N . ILE A 1 37 ? 8.221 -14.100 -10.981 1.00 0.00 37 ILE A N 9
ATOM 13533 C CA . ILE A 1 37 ? 8.672 -12.715 -11.022 1.00 0.00 37 ILE A CA 9
ATOM 13534 C C . ILE A 1 37 ? 7.557 -11.761 -10.605 1.00 0.00 37 ILE A C 9
ATOM 13535 O O . ILE A 1 37 ? 6.417 -11.890 -11.051 1.00 0.00 37 ILE A O 9
ATOM 13551 N N . ILE A 1 38 ? 7.895 -10.804 -9.748 1.00 0.00 38 ILE A N 9
ATOM 13552 C CA . ILE A 1 38 ? 6.923 -9.827 -9.273 1.00 0.00 38 ILE A CA 9
ATOM 13553 C C . ILE A 1 38 ? 6.855 -8.622 -10.204 1.00 0.00 38 ILE A C 9
ATOM 13554 O O . ILE A 1 38 ? 7.698 -7.726 -10.141 1.00 0.00 38 ILE A O 9
ATOM 13570 N N . LEU A 1 39 ? 5.845 -8.604 -11.067 1.00 0.00 39 LEU A N 9
ATOM 13571 C CA . LEU A 1 39 ? 5.665 -7.507 -12.012 1.00 0.00 39 LEU A CA 9
ATOM 13572 C C . LEU A 1 39 ? 5.729 -6.160 -11.300 1.00 0.00 39 LEU A C 9
ATOM 13573 O O . LEU A 1 39 ? 6.643 -5.368 -11.529 1.00 0.00 39 LEU A O 9
ATOM 13589 N N . ASP A 1 40 ? 4.753 -5.907 -10.435 1.00 0.00 40 ASP A N 9
ATOM 13590 C CA . ASP A 1 40 ? 4.700 -4.657 -9.686 1.00 0.00 40 ASP A CA 9
ATOM 13591 C C . ASP A 1 40 ? 4.058 -4.869 -8.318 1.00 0.00 40 ASP A C 9
ATOM 13592 O O . ASP A 1 40 ? 3.735 -5.996 -7.941 1.00 0.00 40 ASP A O 9
ATOM 13601 N N . TYR A 1 41 ? 3.878 -3.780 -7.580 1.00 0.00 41 TYR A N 9
ATOM 13602 C CA . TYR A 1 41 ? 3.278 -3.847 -6.252 1.00 0.00 41 TYR A CA 9
ATOM 13603 C C . TYR A 1 41 ? 2.133 -2.847 -6.120 1.00 0.00 41 TYR A C 9
ATOM 13604 O O . TYR A 1 41 ? 2.321 -1.645 -6.305 1.00 0.00 41 TYR A O 9
ATOM 13622 N N . GLU A 1 42 ? 0.948 -3.355 -5.799 1.00 0.00 42 GLU A N 9
ATOM 13623 C CA . GLU A 1 42 ? -0.228 -2.506 -5.642 1.00 0.00 42 GLU A CA 9
ATOM 13624 C C . GLU A 1 42 ? -0.415 -2.099 -4.183 1.00 0.00 42 GLU A C 9
ATOM 13625 O O . GLU A 1 42 ? 0.017 -2.805 -3.271 1.00 0.00 42 GLU A O 9
ATOM 13637 N N . ILE A 1 43 ? -1.059 -0.957 -3.972 1.00 0.00 43 ILE A N 9
ATOM 13638 C CA . ILE A 1 43 ? -1.303 -0.456 -2.625 1.00 0.00 43 ILE A CA 9
ATOM 13639 C C . ILE A 1 43 ? -2.712 0.115 -2.498 1.00 0.00 43 ILE A C 9
ATOM 13640 O O . ILE A 1 43 ? -3.174 0.854 -3.367 1.00 0.00 43 ILE A O 9
ATOM 13656 N N . ARG A 1 44 ? -3.388 -0.231 -1.407 1.00 0.00 44 ARG A N 9
ATOM 13657 C CA . ARG A 1 44 ? -4.744 0.247 -1.165 1.00 0.00 44 ARG A CA 9
ATOM 13658 C C . ARG A 1 44 ? -4.804 1.090 0.106 1.00 0.00 44 ARG A C 9
ATOM 13659 O O . ARG A 1 44 ? -4.560 0.592 1.205 1.00 0.00 44 ARG A O 9
ATOM 13680 N N . TYR A 1 45 ? -5.131 2.367 -0.053 1.00 0.00 45 TYR A N 9
ATOM 13681 C CA . TYR A 1 45 ? -5.221 3.280 1.081 1.00 0.00 45 TYR A CA 9
ATOM 13682 C C . TYR A 1 45 ? -6.612 3.898 1.174 1.00 0.00 45 TYR A C 9
ATOM 13683 O O . TYR A 1 45 ? -7.220 4.242 0.160 1.00 0.00 45 TYR A O 9
ATOM 13701 N N . TYR A 1 46 ? -7.110 4.038 2.397 1.00 0.00 46 TYR A N 9
ATOM 13702 C CA . TYR A 1 46 ? -8.431 4.613 2.624 1.00 0.00 46 TYR A CA 9
ATOM 13703 C C . TYR A 1 46 ? -8.532 5.209 4.025 1.00 0.00 46 TYR A C 9
ATOM 13704 O O . TYR A 1 46 ? -7.870 4.750 4.955 1.00 0.00 46 TYR A O 9
ATOM 13722 N N . GLU A 1 47 ? -9.366 6.234 4.166 1.00 0.00 47 GLU A N 9
ATOM 13723 C CA . GLU A 1 47 ? -9.554 6.893 5.454 1.00 0.00 47 GLU A CA 9
ATOM 13724 C C . GLU A 1 47 ? -10.050 5.904 6.504 1.00 0.00 47 GLU A C 9
ATOM 13725 O O . GLU A 1 47 ? -10.869 5.031 6.214 1.00 0.00 47 GLU A O 9
ATOM 13737 N N . LYS A 1 48 ? -9.548 6.046 7.726 1.00 0.00 48 LYS A N 9
ATOM 13738 C CA . LYS A 1 48 ? -9.939 5.167 8.821 1.00 0.00 48 LYS A CA 9
ATOM 13739 C C . LYS A 1 48 ? -11.457 5.039 8.902 1.00 0.00 48 LYS A C 9
ATOM 13740 O O . LYS A 1 48 ? -11.980 4.032 9.377 1.00 0.00 48 LYS A O 9
ATOM 13759 N N . GLU A 1 49 ? -12.158 6.067 8.434 1.00 0.00 49 GLU A N 9
ATOM 13760 C CA . GLU A 1 49 ? -13.617 6.068 8.453 1.00 0.00 49 GLU A CA 9
ATOM 13761 C C . GLU A 1 49 ? -14.178 5.404 7.199 1.00 0.00 49 GLU A C 9
ATOM 13762 O O . GLU A 1 49 ? -15.307 4.912 7.195 1.00 0.00 49 GLU A O 9
ATOM 13774 N N . HIS A 1 50 ? -13.381 5.394 6.135 1.00 0.00 50 HIS A N 9
ATOM 13775 C CA . HIS A 1 50 ? -13.797 4.790 4.874 1.00 0.00 50 HIS A CA 9
ATOM 13776 C C . HIS A 1 50 ? -13.356 3.332 4.798 1.00 0.00 50 HIS A C 9
ATOM 13777 O O . HIS A 1 50 ? -12.641 2.844 5.671 1.00 0.00 50 HIS A O 9
ATOM 13792 N N . ASN A 1 51 ? -13.788 2.642 3.747 1.00 0.00 51 ASN A N 9
ATOM 13793 C CA . ASN A 1 51 ? -13.439 1.239 3.558 1.00 0.00 51 ASN A CA 9
ATOM 13794 C C . ASN A 1 51 ? -12.741 1.027 2.218 1.00 0.00 51 ASN A C 9
ATOM 13795 O O . ASN A 1 51 ? -12.593 1.962 1.431 1.00 0.00 51 ASN A O 9
ATOM 13806 N N . GLU A 1 52 ? -12.316 -0.207 1.966 1.00 0.00 52 GLU A N 9
ATOM 13807 C CA . GLU A 1 52 ? -11.633 -0.540 0.721 1.00 0.00 52 GLU A CA 9
ATOM 13808 C C . GLU A 1 52 ? -12.486 -0.158 -0.485 1.00 0.00 52 GLU A C 9
ATOM 13809 O O . GLU A 1 52 ? -11.964 0.206 -1.539 1.00 0.00 52 GLU A O 9
ATOM 13821 N N . PHE A 1 53 ? -13.803 -0.246 -0.323 1.00 0.00 53 PHE A N 9
ATOM 13822 C CA . PHE A 1 53 ? -14.729 0.088 -1.399 1.00 0.00 53 PHE A CA 9
ATOM 13823 C C . PHE A 1 53 ? -14.367 1.428 -2.033 1.00 0.00 53 PHE A C 9
ATOM 13824 O O . PHE A 1 53 ? -13.911 1.483 -3.174 1.00 0.00 53 PHE A O 9
ATOM 13841 N N . ASN A 1 54 ? -14.573 2.505 -1.282 1.00 0.00 54 ASN A N 9
ATOM 13842 C CA . ASN A 1 54 ? -14.270 3.846 -1.770 1.00 0.00 54 ASN A CA 9
ATOM 13843 C C . ASN A 1 54 ? -12.842 4.245 -1.411 1.00 0.00 54 ASN A C 9
ATOM 13844 O O . ASN A 1 54 ? -12.623 5.129 -0.583 1.00 0.00 54 ASN A O 9
ATOM 13855 N N . SER A 1 55 ? -11.873 3.588 -2.041 1.00 0.00 55 SER A N 9
ATOM 13856 C CA . SER A 1 55 ? -10.466 3.872 -1.785 1.00 0.00 55 SER A CA 9
ATOM 13857 C C . SER A 1 55 ? -9.722 4.146 -3.089 1.00 0.00 55 SER A C 9
ATOM 13858 O O . SER A 1 55 ? -10.303 4.089 -4.172 1.00 0.00 55 SER A O 9
ATOM 13866 N N . SER A 1 56 ? -8.432 4.445 -2.975 1.00 0.00 56 SER A N 9
ATOM 13867 C CA . SER A 1 56 ? -7.608 4.733 -4.143 1.00 0.00 56 SER A CA 9
ATOM 13868 C C . SER A 1 56 ? -6.381 3.827 -4.179 1.00 0.00 56 SER A C 9
ATOM 13869 O O . SER A 1 56 ? -5.620 3.755 -3.214 1.00 0.00 56 SER A O 9
ATOM 13877 N N . MET A 1 57 ? -6.195 3.136 -5.299 1.00 0.00 57 MET A N 9
ATOM 13878 C CA . MET A 1 57 ? -5.060 2.235 -5.462 1.00 0.00 57 MET A CA 9
ATOM 13879 C C . MET A 1 57 ? -3.930 2.917 -6.226 1.00 0.00 57 MET A C 9
ATOM 13880 O O . MET A 1 57 ? -4.172 3.758 -7.091 1.00 0.00 57 MET A O 9
ATOM 13894 N N . ALA A 1 58 ? -2.695 2.549 -5.899 1.00 0.00 58 ALA A N 9
ATOM 13895 C CA . ALA A 1 58 ? -1.528 3.124 -6.556 1.00 0.00 58 ALA A CA 9
ATOM 13896 C C . ALA A 1 58 ? -0.497 2.049 -6.884 1.00 0.00 58 ALA A C 9
ATOM 13897 O O . ALA A 1 58 ? -0.123 1.252 -6.023 1.00 0.00 58 ALA A O 9
ATOM 13904 N N . ARG A 1 59 ? -0.041 2.034 -8.132 1.00 0.00 59 ARG A N 9
ATOM 13905 C CA . ARG A 1 59 ? 0.945 1.055 -8.573 1.00 0.00 59 ARG A CA 9
ATOM 13906 C C . ARG A 1 59 ? 2.363 1.561 -8.320 1.00 0.00 59 ARG A C 9
ATOM 13907 O O . ARG A 1 59 ? 2.595 2.765 -8.221 1.00 0.00 59 ARG A O 9
ATOM 13928 N N . SER A 1 60 ? 3.307 0.631 -8.215 1.00 0.00 60 SER A N 9
ATOM 13929 C CA . SER A 1 60 ? 4.701 0.981 -7.969 1.00 0.00 60 SER A CA 9
ATOM 13930 C C . SER A 1 60 ? 5.638 -0.045 -8.598 1.00 0.00 60 SER A C 9
ATOM 13931 O O . SER A 1 60 ? 5.384 -1.247 -8.545 1.00 0.00 60 SER A O 9
ATOM 13939 N N . GLN A 1 61 ? 6.723 0.441 -9.193 1.00 0.00 61 GLN A N 9
ATOM 13940 C CA . GLN A 1 61 ? 7.699 -0.433 -9.834 1.00 0.00 61 GLN A CA 9
ATOM 13941 C C . GLN A 1 61 ? 8.794 -0.837 -8.853 1.00 0.00 61 GLN A C 9
ATOM 13942 O O . GLN A 1 61 ? 9.863 -1.299 -9.254 1.00 0.00 61 GLN A O 9
ATOM 13956 N N . THR A 1 62 ? 8.522 -0.661 -7.564 1.00 0.00 62 THR A N 9
ATOM 13957 C CA . THR A 1 62 ? 9.485 -1.005 -6.525 1.00 0.00 62 THR A CA 9
ATOM 13958 C C . THR A 1 62 ? 8.783 -1.337 -5.213 1.00 0.00 62 THR A C 9
ATOM 13959 O O . THR A 1 62 ? 7.565 -1.212 -5.101 1.00 0.00 62 THR A O 9
ATOM 13970 N N . ASN A 1 63 ? 9.561 -1.760 -4.222 1.00 0.00 63 ASN A N 9
ATOM 13971 C CA . ASN A 1 63 ? 9.014 -2.110 -2.916 1.00 0.00 63 ASN A CA 9
ATOM 13972 C C . ASN A 1 63 ? 8.792 -0.862 -2.067 1.00 0.00 63 ASN A C 9
ATOM 13973 O O . ASN A 1 63 ? 8.608 -0.948 -0.853 1.00 0.00 63 ASN A O 9
ATOM 13984 N N . THR A 1 64 ? 8.809 0.299 -2.715 1.00 0.00 64 THR A N 9
ATOM 13985 C CA . THR A 1 64 ? 8.611 1.565 -2.021 1.00 0.00 64 THR A CA 9
ATOM 13986 C C . THR A 1 64 ? 7.746 2.513 -2.843 1.00 0.00 64 THR A C 9
ATOM 13987 O O . THR A 1 64 ? 8.036 2.779 -4.009 1.00 0.00 64 THR A O 9
ATOM 13998 N N . ALA A 1 65 ? 6.684 3.022 -2.227 1.00 0.00 65 ALA A N 9
ATOM 13999 C CA . ALA A 1 65 ? 5.779 3.944 -2.902 1.00 0.00 65 ALA A CA 9
ATOM 14000 C C . ALA A 1 65 ? 5.240 4.992 -1.934 1.00 0.00 65 ALA A C 9
ATOM 14001 O O . ALA A 1 65 ? 4.915 4.683 -0.788 1.00 0.00 65 ALA A O 9
ATOM 14008 N N . ARG A 1 66 ? 5.150 6.233 -2.403 1.00 0.00 66 ARG A N 9
ATOM 14009 C CA . ARG A 1 66 ? 4.653 7.327 -1.578 1.00 0.00 66 ARG A CA 9
ATOM 14010 C C . ARG A 1 66 ? 3.185 7.614 -1.882 1.00 0.00 66 ARG A C 9
ATOM 14011 O O . ARG A 1 66 ? 2.766 7.594 -3.039 1.00 0.00 66 ARG A O 9
ATOM 14032 N N . ILE A 1 67 ? 2.411 7.880 -0.835 1.00 0.00 67 ILE A N 9
ATOM 14033 C CA . ILE A 1 67 ? 0.991 8.171 -0.990 1.00 0.00 67 ILE A CA 9
ATOM 14034 C C . ILE A 1 67 ? 0.717 9.663 -0.837 1.00 0.00 67 ILE A C 9
ATOM 14035 O O . ILE A 1 67 ? 1.113 10.280 0.152 1.00 0.00 67 ILE A O 9
ATOM 14051 N N . ASP A 1 68 ? 0.034 10.237 -1.822 1.00 0.00 68 ASP A N 9
ATOM 14052 C CA . ASP A 1 68 ? -0.297 11.657 -1.796 1.00 0.00 68 ASP A CA 9
ATOM 14053 C C . ASP A 1 68 ? -1.798 11.868 -1.971 1.00 0.00 68 ASP A C 9
ATOM 14054 O O . ASP A 1 68 ? -2.467 11.099 -2.659 1.00 0.00 68 ASP A O 9
ATOM 14063 N N . GLY A 1 69 ? -2.321 12.917 -1.342 1.00 0.00 69 GLY A N 9
ATOM 14064 C CA . GLY A 1 69 ? -3.739 13.210 -1.441 1.00 0.00 69 GLY A CA 9
ATOM 14065 C C . GLY A 1 69 ? -4.486 12.891 -0.161 1.00 0.00 69 GLY A C 9
ATOM 14066 O O . GLY A 1 69 ? -5.589 12.343 -0.198 1.00 0.00 69 GLY A O 9
ATOM 14070 N N . LEU A 1 70 ? -3.886 13.232 0.974 1.00 0.00 70 LEU A N 9
ATOM 14071 C CA . LEU A 1 70 ? -4.502 12.978 2.271 1.00 0.00 70 LEU A CA 9
ATOM 14072 C C . LEU A 1 70 ? -4.625 14.267 3.078 1.00 0.00 70 LEU A C 9
ATOM 14073 O O . LEU A 1 70 ? -4.181 15.328 2.641 1.00 0.00 70 LEU A O 9
ATOM 14089 N N . ARG A 1 71 ? -5.229 14.165 4.257 1.00 0.00 71 ARG A N 9
ATOM 14090 C CA . ARG A 1 71 ? -5.410 15.322 5.125 1.00 0.00 71 ARG A CA 9
ATOM 14091 C C . ARG A 1 71 ? -4.459 15.261 6.317 1.00 0.00 71 ARG A C 9
ATOM 14092 O O . ARG A 1 71 ? -4.073 14.188 6.781 1.00 0.00 71 ARG A O 9
ATOM 14113 N N . PRO A 1 72 ? -4.071 16.440 6.826 1.00 0.00 72 PRO A N 9
ATOM 14114 C CA . PRO A 1 72 ? -3.161 16.548 7.970 1.00 0.00 72 PRO A CA 9
ATOM 14115 C C . PRO A 1 72 ? -3.809 16.089 9.272 1.00 0.00 72 PRO A C 9
ATOM 14116 O O . PRO A 1 72 ? -4.968 16.398 9.542 1.00 0.00 72 PRO A O 9
ATOM 14127 N N . GLY A 1 73 ? -3.051 15.348 10.075 1.00 0.00 73 GLY A N 9
ATOM 14128 C CA . GLY A 1 73 ? -3.570 14.859 11.340 1.00 0.00 73 GLY A CA 9
ATOM 14129 C C . GLY A 1 73 ? -4.696 13.861 11.157 1.00 0.00 73 GLY A C 9
ATOM 14130 O O . GLY A 1 73 ? -5.734 13.961 11.810 1.00 0.00 73 GLY A O 9
ATOM 14134 N N . MET A 1 74 ? -4.492 12.897 10.265 1.00 0.00 74 MET A N 9
ATOM 14135 C CA . MET A 1 74 ? -5.500 11.877 9.999 1.00 0.00 74 MET A CA 9
ATOM 14136 C C . MET A 1 74 ? -4.857 10.501 9.858 1.00 0.00 74 MET A C 9
ATOM 14137 O O . MET A 1 74 ? -3.656 10.388 9.616 1.00 0.00 74 MET A O 9
ATOM 14151 N N . VAL A 1 75 ? -5.665 9.457 10.013 1.00 0.00 75 VAL A N 9
ATOM 14152 C CA . VAL A 1 75 ? -5.175 8.088 9.903 1.00 0.00 75 VAL A CA 9
ATOM 14153 C C . VAL A 1 75 ? -5.636 7.443 8.601 1.00 0.00 75 VAL A C 9
ATOM 14154 O O . VAL A 1 75 ? -6.799 7.560 8.215 1.00 0.00 75 VAL A O 9
ATOM 14167 N N . TYR A 1 76 ? -4.716 6.760 7.928 1.00 0.00 76 TYR A N 9
ATOM 14168 C CA . TYR A 1 76 ? -5.027 6.097 6.667 1.00 0.00 76 TYR A CA 9
ATOM 14169 C C . TYR A 1 76 ? -4.474 4.675 6.648 1.00 0.00 76 TYR A C 9
ATOM 14170 O O . TYR A 1 76 ? -3.280 4.458 6.855 1.00 0.00 76 TYR A O 9
ATOM 14188 N N . VAL A 1 77 ? -5.351 3.709 6.398 1.00 0.00 77 VAL A N 9
ATOM 14189 C CA . VAL A 1 77 ? -4.952 2.307 6.350 1.00 0.00 77 VAL A CA 9
ATOM 14190 C C . VAL A 1 77 ? -4.364 1.949 4.990 1.00 0.00 77 VAL A C 9
ATOM 14191 O O . VAL A 1 77 ? -5.087 1.834 4.000 1.00 0.00 77 VAL A O 9
ATOM 14204 N N . VAL A 1 78 ? -3.047 1.774 4.948 1.00 0.00 78 VAL A N 9
ATOM 14205 C CA . VAL A 1 78 ? -2.361 1.427 3.709 1.00 0.00 78 VAL A CA 9
ATOM 14206 C C . VAL A 1 78 ? -1.849 -0.008 3.748 1.00 0.00 78 VAL A C 9
ATOM 14207 O O . VAL A 1 78 ? -1.429 -0.499 4.795 1.00 0.00 78 VAL A O 9
ATOM 14220 N N . GLN A 1 79 ? -1.887 -0.675 2.599 1.00 0.00 79 GLN A N 9
ATOM 14221 C CA . GLN A 1 79 ? -1.426 -2.055 2.502 1.00 0.00 79 GLN A CA 9
ATOM 14222 C C . GLN A 1 79 ? -0.626 -2.273 1.222 1.00 0.00 79 GLN A C 9
ATOM 14223 O O . GLN A 1 79 ? -0.441 -1.351 0.429 1.00 0.00 79 GLN A O 9
ATOM 14237 N N . VAL A 1 80 ? -0.152 -3.500 1.028 1.00 0.00 80 VAL A N 9
ATOM 14238 C CA . VAL A 1 80 ? 0.628 -3.840 -0.156 1.00 0.00 80 VAL A CA 9
ATOM 14239 C C . VAL A 1 80 ? 0.554 -5.333 -0.453 1.00 0.00 80 VAL A C 9
ATOM 14240 O O . VAL A 1 80 ? 0.614 -6.161 0.456 1.00 0.00 80 VAL A O 9
ATOM 14253 N N . ARG A 1 81 ? 0.423 -5.671 -1.732 1.00 0.00 81 ARG A N 9
ATOM 14254 C CA . ARG A 1 81 ? 0.340 -7.065 -2.150 1.00 0.00 81 ARG A CA 9
ATOM 14255 C C . ARG A 1 81 ? 1.301 -7.346 -3.301 1.00 0.00 81 ARG A C 9
ATOM 14256 O O . ARG A 1 81 ? 1.786 -6.424 -3.957 1.00 0.00 81 ARG A O 9
ATOM 14277 N N . ALA A 1 82 ? 1.572 -8.625 -3.540 1.00 0.00 82 ALA A N 9
ATOM 14278 C CA . ALA A 1 82 ? 2.474 -9.027 -4.613 1.00 0.00 82 ALA A CA 9
ATOM 14279 C C . ALA A 1 82 ? 1.705 -9.663 -5.766 1.00 0.00 82 ALA A C 9
ATOM 14280 O O . ALA A 1 82 ? 0.944 -10.610 -5.570 1.00 0.00 82 ALA A O 9
ATOM 14287 N N . ARG A 1 83 ? 1.909 -9.135 -6.969 1.00 0.00 83 ARG A N 9
ATOM 14288 C CA . ARG A 1 83 ? 1.233 -9.650 -8.154 1.00 0.00 83 ARG A CA 9
ATOM 14289 C C . ARG A 1 83 ? 2.233 -10.284 -9.117 1.00 0.00 83 ARG A C 9
ATOM 14290 O O . ARG A 1 83 ? 3.379 -9.844 -9.219 1.00 0.00 83 ARG A O 9
ATOM 14311 N N . THR A 1 84 ? 1.791 -11.321 -9.822 1.00 0.00 84 THR A N 9
ATOM 14312 C CA . THR A 1 84 ? 2.646 -12.017 -10.775 1.00 0.00 84 THR A CA 9
ATOM 14313 C C . THR A 1 84 ? 1.854 -12.466 -11.998 1.00 0.00 84 THR A C 9
ATOM 14314 O O . THR A 1 84 ? 0.639 -12.284 -12.064 1.00 0.00 84 THR A O 9
ATOM 14325 N N . VAL A 1 85 ? 2.551 -13.056 -12.964 1.00 0.00 85 VAL A N 9
ATOM 14326 C CA . VAL A 1 85 ? 1.912 -13.534 -14.184 1.00 0.00 85 VAL A CA 9
ATOM 14327 C C . VAL A 1 85 ? 0.845 -14.578 -13.874 1.00 0.00 85 VAL A C 9
ATOM 14328 O O . VAL A 1 85 ? 0.052 -14.946 -14.740 1.00 0.00 85 VAL A O 9
ATOM 14341 N N . ALA A 1 86 ? 0.832 -15.051 -12.632 1.00 0.00 86 ALA A N 9
ATOM 14342 C CA . ALA A 1 86 ? -0.139 -16.051 -12.206 1.00 0.00 86 ALA A CA 9
ATOM 14343 C C . ALA A 1 86 ? -1.456 -15.398 -11.797 1.00 0.00 86 ALA A C 9
ATOM 14344 O O . ALA A 1 86 ? -2.528 -15.815 -12.232 1.00 0.00 86 ALA A O 9
ATOM 14351 N N . GLY A 1 87 ? -1.366 -14.372 -10.957 1.00 0.00 87 GLY A N 9
ATOM 14352 C CA . GLY A 1 87 ? -2.558 -13.679 -10.502 1.00 0.00 87 GLY A CA 9
ATOM 14353 C C . GLY A 1 87 ? -2.241 -12.551 -9.541 1.00 0.00 87 GLY A C 9
ATOM 14354 O O . GLY A 1 87 ? -1.332 -11.757 -9.782 1.00 0.00 87 GLY A O 9
ATOM 14358 N N . TYR A 1 88 ? -2.994 -12.478 -8.449 1.00 0.00 88 TYR A N 9
ATOM 14359 C CA . TYR A 1 88 ? -2.792 -11.436 -7.449 1.00 0.00 88 TYR A CA 9
ATOM 14360 C C . TYR A 1 88 ? -2.514 -12.043 -6.078 1.00 0.00 88 TYR A C 9
ATOM 14361 O O . TYR A 1 88 ? -3.032 -13.107 -5.741 1.00 0.00 88 TYR A O 9
ATOM 14379 N N . GLY A 1 89 ? -1.692 -11.357 -5.289 1.00 0.00 89 GLY A N 9
ATOM 14380 C CA . GLY A 1 89 ? -1.359 -11.843 -3.963 1.00 0.00 89 GLY A CA 9
ATOM 14381 C C . GLY A 1 89 ? -2.190 -11.185 -2.879 1.00 0.00 89 GLY A C 9
ATOM 14382 O O . GLY A 1 89 ? -2.872 -10.190 -3.126 1.00 0.00 89 GLY A O 9
ATOM 14386 N N . LYS A 1 90 ? -2.136 -11.743 -1.674 1.00 0.00 90 LYS A N 9
ATOM 14387 C CA . LYS A 1 90 ? -2.890 -11.206 -0.548 1.00 0.00 90 LYS A CA 9
ATOM 14388 C C . LYS A 1 90 ? -2.261 -9.912 -0.039 1.00 0.00 90 LYS A C 9
ATOM 14389 O O . LYS A 1 90 ? -1.153 -9.551 -0.436 1.00 0.00 90 LYS A O 9
ATOM 14408 N N . PHE A 1 91 ? -2.975 -9.219 0.841 1.00 0.00 91 PHE A N 9
ATOM 14409 C CA . PHE A 1 91 ? -2.486 -7.966 1.404 1.00 0.00 91 PHE A CA 9
ATOM 14410 C C . PHE A 1 91 ? -1.710 -8.215 2.694 1.00 0.00 91 PHE A C 9
ATOM 14411 O O . PHE A 1 91 ? -2.063 -9.089 3.485 1.00 0.00 91 PHE A O 9
ATOM 14428 N N . SER A 1 92 ? -0.649 -7.440 2.899 1.00 0.00 92 SER A N 9
ATOM 14429 C CA . SER A 1 92 ? 0.181 -7.579 4.089 1.00 0.00 92 SER A CA 9
ATOM 14430 C C . SER A 1 92 ? -0.582 -7.144 5.337 1.00 0.00 92 SER A C 9
ATOM 14431 O O . SER A 1 92 ? -1.696 -6.628 5.249 1.00 0.00 92 SER A O 9
ATOM 14439 N N . GLY A 1 93 ? 0.026 -7.358 6.500 1.00 0.00 93 GLY A N 9
ATOM 14440 C CA . GLY A 1 93 ? -0.609 -6.983 7.750 1.00 0.00 93 GLY A CA 9
ATOM 14441 C C . GLY A 1 93 ? -1.174 -5.576 7.714 1.00 0.00 93 GLY A C 9
ATOM 14442 O O . GLY A 1 93 ? -0.436 -4.607 7.539 1.00 0.00 93 GLY A O 9
ATOM 14446 N N . LYS A 1 94 ? -2.488 -5.464 7.878 1.00 0.00 94 LYS A N 9
ATOM 14447 C CA . LYS A 1 94 ? -3.152 -4.166 7.864 1.00 0.00 94 LYS A CA 9
ATOM 14448 C C . LYS A 1 94 ? -2.444 -3.181 8.789 1.00 0.00 94 LYS A C 9
ATOM 14449 O O . LYS A 1 94 ? -2.339 -3.412 9.993 1.00 0.00 94 LYS A O 9
ATOM 14468 N N . MET A 1 95 ? -1.960 -2.083 8.218 1.00 0.00 95 MET A N 9
ATOM 14469 C CA . MET A 1 95 ? -1.265 -1.062 8.993 1.00 0.00 95 MET A CA 9
ATOM 14470 C C . MET A 1 95 ? -1.945 0.294 8.841 1.00 0.00 95 MET A C 9
ATOM 14471 O O . MET A 1 95 ? -2.629 0.548 7.848 1.00 0.00 95 MET A O 9
ATOM 14485 N N . CYS A 1 96 ? -1.754 1.161 9.829 1.00 0.00 96 CYS A N 9
ATOM 14486 C CA . CYS A 1 96 ? -2.351 2.492 9.805 1.00 0.00 96 CYS A CA 9
ATOM 14487 C C . CYS A 1 96 ? -1.281 3.570 9.941 1.00 0.00 96 CYS A C 9
ATOM 14488 O O . CYS A 1 96 ? -0.633 3.688 10.981 1.00 0.00 96 CYS A O 9
ATOM 14496 N N . PHE A 1 97 ? -1.101 4.354 8.884 1.00 0.00 97 PHE A N 9
ATOM 14497 C CA . PHE A 1 97 ? -0.107 5.421 8.884 1.00 0.00 97 PHE A CA 9
ATOM 14498 C C . PHE A 1 97 ? -0.780 6.791 8.860 1.00 0.00 97 PHE A C 9
ATOM 14499 O O . PHE A 1 97 ? -1.507 7.120 7.924 1.00 0.00 97 PHE A O 9
ATOM 14516 N N . GLN A 1 98 ? -0.531 7.583 9.898 1.00 0.00 98 GLN A N 9
ATOM 14517 C CA . GLN A 1 98 ? -1.114 8.916 9.997 1.00 0.00 98 GLN A CA 9
ATOM 14518 C C . GLN A 1 98 ? -0.157 9.971 9.450 1.00 0.00 98 GLN A C 9
ATOM 14519 O O . GLN A 1 98 ? 1.052 9.749 9.375 1.00 0.00 98 GLN A O 9
ATOM 14533 N N . THR A 1 99 ? -0.706 11.119 9.067 1.00 0.00 99 THR A N 9
ATOM 14534 C CA . THR A 1 99 ? 0.097 12.207 8.525 1.00 0.00 99 THR A CA 9
ATOM 14535 C C . THR A 1 99 ? 0.695 13.058 9.640 1.00 0.00 99 THR A C 9
ATOM 14536 O O . THR A 1 99 ? 0.521 12.760 10.823 1.00 0.00 99 THR A O 9
ATOM 14547 N N . LEU A 1 100 ? 1.400 14.117 9.257 1.00 0.00 100 LEU A N 9
ATOM 14548 C CA . LEU A 1 100 ? 2.024 15.012 10.226 1.00 0.00 100 LEU A CA 9
ATOM 14549 C C . LEU A 1 100 ? 1.010 16.011 10.775 1.00 0.00 100 LEU A C 9
ATOM 14550 O O . LEU A 1 100 ? 0.194 16.557 10.031 1.00 0.00 100 LEU A O 9
ATOM 14566 N N . THR A 1 101 ? 1.069 16.249 12.081 1.00 0.00 101 THR A N 9
ATOM 14567 C CA . THR A 1 101 ? 0.158 17.183 12.730 1.00 0.00 101 THR A CA 9
ATOM 14568 C C . THR A 1 101 ? 0.825 18.535 12.954 1.00 0.00 101 THR A C 9
ATOM 14569 O O . THR A 1 101 ? 1.642 18.693 13.861 1.00 0.00 101 THR A O 9
ATOM 14580 N N . ASP A 1 102 ? 0.471 19.509 12.122 1.00 0.00 102 ASP A N 9
ATOM 14581 C CA . ASP A 1 102 ? 1.034 20.850 12.230 1.00 0.00 102 ASP A CA 9
ATOM 14582 C C . ASP A 1 102 ? 0.233 21.698 13.213 1.00 0.00 102 ASP A C 9
ATOM 14583 O O . ASP A 1 102 ? 0.005 22.885 12.982 1.00 0.00 102 ASP A O 9
ATOM 14592 N N . SER A 1 103 ? -0.193 21.080 14.310 1.00 0.00 103 SER A N 9
ATOM 14593 C CA . SER A 1 103 ? -0.973 21.777 15.326 1.00 0.00 103 SER A CA 9
ATOM 14594 C C . SER A 1 103 ? -0.199 21.868 16.638 1.00 0.00 103 SER A C 9
ATOM 14595 O O . SER A 1 103 ? -0.026 22.950 17.196 1.00 0.00 103 SER A O 9
ATOM 14603 N N . GLY A 1 104 ? 0.266 20.721 17.125 1.00 0.00 104 GLY A N 9
ATOM 14604 C CA . GLY A 1 104 ? 1.016 20.692 18.367 1.00 0.00 104 GLY A CA 9
ATOM 14605 C C . GLY A 1 104 ? 1.753 19.383 18.568 1.00 0.00 104 GLY A C 9
ATOM 14606 O O . GLY A 1 104 ? 1.282 18.480 19.260 1.00 0.00 104 GLY A O 9
ATOM 14610 N N . PRO A 1 105 ? 2.939 19.266 17.951 1.00 0.00 105 PRO A N 9
ATOM 14611 C CA . PRO A 1 105 ? 3.767 18.061 18.051 1.00 0.00 105 PRO A CA 9
ATOM 14612 C C . PRO A 1 105 ? 4.363 17.880 19.443 1.00 0.00 105 PRO A C 9
ATOM 14613 O O . PRO A 1 105 ? 4.666 18.855 20.130 1.00 0.00 105 PRO A O 9
ATOM 14624 N N . SER A 1 106 ? 4.529 16.626 19.852 1.00 0.00 106 SER A N 9
ATOM 14625 C CA . SER A 1 106 ? 5.086 16.318 21.164 1.00 0.00 106 SER A CA 9
ATOM 14626 C C . SER A 1 106 ? 6.404 15.561 21.031 1.00 0.00 106 SER A C 9
ATOM 14627 O O . SER A 1 106 ? 6.578 14.751 20.120 1.00 0.00 106 SER A O 9
ATOM 14635 N N . SER A 1 107 ? 7.329 15.832 21.945 1.00 0.00 107 SER A N 9
ATOM 14636 C CA . SER A 1 107 ? 8.634 15.180 21.929 1.00 0.00 107 SER A CA 9
ATOM 14637 C C . SER A 1 107 ? 8.953 14.569 23.290 1.00 0.00 107 SER A C 9
ATOM 14638 O O . SER A 1 107 ? 8.263 14.825 24.275 1.00 0.00 107 SER A O 9
ATOM 14646 N N . GLY A 1 108 ? 10.006 13.758 23.335 1.00 0.00 108 GLY A N 9
ATOM 14647 C CA . GLY A 1 108 ? 10.399 13.122 24.579 1.00 0.00 108 GLY A CA 9
ATOM 14648 C C . GLY A 1 108 ? 9.457 12.004 24.982 1.00 0.00 108 GLY A C 9
ATOM 14649 O O . GLY A 1 108 ? 8.259 12.227 25.157 1.00 0.00 108 GLY A O 9
ATOM 14653 N N . GLY A 1 1 ? -9.153 -27.137 4.733 1.00 0.00 1 GLY A N 10
ATOM 14654 C CA . GLY A 1 1 ? -9.318 -27.278 3.298 1.00 0.00 1 GLY A CA 10
ATOM 14655 C C . GLY A 1 1 ? -8.443 -26.319 2.517 1.00 0.00 1 GLY A C 10
ATOM 14656 O O . GLY A 1 1 ? -7.262 -26.154 2.825 1.00 0.00 1 GLY A O 10
ATOM 14660 N N . SER A 1 2 ? -9.021 -25.685 1.501 1.00 0.00 2 SER A N 10
ATOM 14661 C CA . SER A 1 2 ? -8.284 -24.741 0.670 1.00 0.00 2 SER A CA 10
ATOM 14662 C C . SER A 1 2 ? -8.864 -23.336 0.799 1.00 0.00 2 SER A C 10
ATOM 14663 O O . SER A 1 2 ? -10.034 -23.105 0.495 1.00 0.00 2 SER A O 10
ATOM 14671 N N . SER A 1 3 ? -8.035 -22.400 1.253 1.00 0.00 3 SER A N 10
ATOM 14672 C CA . SER A 1 3 ? -8.465 -21.018 1.426 1.00 0.00 3 SER A CA 10
ATOM 14673 C C . SER A 1 3 ? -8.160 -20.193 0.180 1.00 0.00 3 SER A C 10
ATOM 14674 O O . SER A 1 3 ? -7.007 -19.858 -0.090 1.00 0.00 3 SER A O 10
ATOM 14682 N N . GLY A 1 4 ? -9.204 -19.869 -0.578 1.00 0.00 4 GLY A N 10
ATOM 14683 C CA . GLY A 1 4 ? -9.028 -19.087 -1.788 1.00 0.00 4 GLY A CA 10
ATOM 14684 C C . GLY A 1 4 ? -7.985 -19.679 -2.714 1.00 0.00 4 GLY A C 10
ATOM 14685 O O . GLY A 1 4 ? -7.380 -20.706 -2.405 1.00 0.00 4 GLY A O 10
ATOM 14689 N N . SER A 1 5 ? -7.773 -19.031 -3.856 1.00 0.00 5 SER A N 10
ATOM 14690 C CA . SER A 1 5 ? -6.800 -19.503 -4.833 1.00 0.00 5 SER A CA 10
ATOM 14691 C C . SER A 1 5 ? -5.379 -19.165 -4.392 1.00 0.00 5 SER A C 10
ATOM 14692 O O . SER A 1 5 ? -5.059 -18.007 -4.125 1.00 0.00 5 SER A O 10
ATOM 14700 N N . SER A 1 6 ? -4.531 -20.186 -4.317 1.00 0.00 6 SER A N 10
ATOM 14701 C CA . SER A 1 6 ? -3.145 -20.000 -3.904 1.00 0.00 6 SER A CA 10
ATOM 14702 C C . SER A 1 6 ? -2.453 -18.959 -4.779 1.00 0.00 6 SER A C 10
ATOM 14703 O O . SER A 1 6 ? -2.327 -19.134 -5.991 1.00 0.00 6 SER A O 10
ATOM 14711 N N . GLY A 1 7 ? -2.004 -17.874 -4.155 1.00 0.00 7 GLY A N 10
ATOM 14712 C CA . GLY A 1 7 ? -1.330 -16.820 -4.891 1.00 0.00 7 GLY A CA 10
ATOM 14713 C C . GLY A 1 7 ? 0.104 -16.624 -4.441 1.00 0.00 7 GLY A C 10
ATOM 14714 O O . GLY A 1 7 ? 0.635 -17.392 -3.638 1.00 0.00 7 GLY A O 10
ATOM 14718 N N . PRO A 1 8 ? 0.755 -15.575 -4.965 1.00 0.00 8 PRO A N 10
ATOM 14719 C CA . PRO A 1 8 ? 2.145 -15.257 -4.627 1.00 0.00 8 PRO A CA 10
ATOM 14720 C C . PRO A 1 8 ? 2.294 -14.758 -3.194 1.00 0.00 8 PRO A C 10
ATOM 14721 O O . PRO A 1 8 ? 1.346 -14.237 -2.607 1.00 0.00 8 PRO A O 10
ATOM 14732 N N . SER A 1 9 ? 3.490 -14.920 -2.636 1.00 0.00 9 SER A N 10
ATOM 14733 C CA . SER A 1 9 ? 3.761 -14.489 -1.270 1.00 0.00 9 SER A CA 10
ATOM 14734 C C . SER A 1 9 ? 3.786 -12.966 -1.176 1.00 0.00 9 SER A C 10
ATOM 14735 O O . SER A 1 9 ? 4.193 -12.280 -2.115 1.00 0.00 9 SER A O 10
ATOM 14743 N N . THR A 1 10 ? 3.347 -12.443 -0.036 1.00 0.00 10 THR A N 10
ATOM 14744 C CA . THR A 1 10 ? 3.316 -11.002 0.182 1.00 0.00 10 THR A CA 10
ATOM 14745 C C . THR A 1 10 ? 4.172 -10.609 1.381 1.00 0.00 10 THR A C 10
ATOM 14746 O O . THR A 1 10 ? 4.478 -11.440 2.237 1.00 0.00 10 THR A O 10
ATOM 14757 N N . VAL A 1 11 ? 4.554 -9.337 1.439 1.00 0.00 11 VAL A N 10
ATOM 14758 C CA . VAL A 1 11 ? 5.373 -8.834 2.535 1.00 0.00 11 VAL A CA 10
ATOM 14759 C C . VAL A 1 11 ? 4.778 -9.217 3.886 1.00 0.00 11 VAL A C 10
ATOM 14760 O O . VAL A 1 11 ? 3.584 -9.052 4.135 1.00 0.00 11 VAL A O 10
ATOM 14773 N N . PRO A 1 12 ? 5.630 -9.740 4.780 1.00 0.00 12 PRO A N 10
ATOM 14774 C CA . PRO A 1 12 ? 5.212 -10.156 6.122 1.00 0.00 12 PRO A CA 10
ATOM 14775 C C . PRO A 1 12 ? 4.852 -8.970 7.011 1.00 0.00 12 PRO A C 10
ATOM 14776 O O . PRO A 1 12 ? 3.884 -9.023 7.770 1.00 0.00 12 PRO A O 10
ATOM 14787 N N . ILE A 1 13 ? 5.637 -7.903 6.911 1.00 0.00 13 ILE A N 10
ATOM 14788 C CA . ILE A 1 13 ? 5.399 -6.704 7.705 1.00 0.00 13 ILE A CA 10
ATOM 14789 C C . ILE A 1 13 ? 5.770 -5.446 6.927 1.00 0.00 13 ILE A C 10
ATOM 14790 O O . ILE A 1 13 ? 6.632 -5.479 6.050 1.00 0.00 13 ILE A O 10
ATOM 14806 N N . MET A 1 14 ? 5.114 -4.338 7.256 1.00 0.00 14 MET A N 10
ATOM 14807 C CA . MET A 1 14 ? 5.377 -3.068 6.590 1.00 0.00 14 MET A CA 10
ATOM 14808 C C . MET A 1 14 ? 6.187 -2.140 7.489 1.00 0.00 14 MET A C 10
ATOM 14809 O O . MET A 1 14 ? 6.098 -2.213 8.715 1.00 0.00 14 MET A O 10
ATOM 14823 N N . HIS A 1 15 ? 6.977 -1.266 6.873 1.00 0.00 15 HIS A N 10
ATOM 14824 C CA . HIS A 1 15 ? 7.803 -0.323 7.619 1.00 0.00 15 HIS A CA 10
ATOM 14825 C C . HIS A 1 15 ? 7.707 1.076 7.018 1.00 0.00 15 HIS A C 10
ATOM 14826 O O . HIS A 1 15 ? 7.831 1.250 5.805 1.00 0.00 15 HIS A O 10
ATOM 14841 N N . GLN A 1 16 ? 7.487 2.069 7.873 1.00 0.00 16 GLN A N 10
ATOM 14842 C CA . GLN A 1 16 ? 7.374 3.452 7.425 1.00 0.00 16 GLN A CA 10
ATOM 14843 C C . GLN A 1 16 ? 8.722 4.162 7.503 1.00 0.00 16 GLN A C 10
ATOM 14844 O O . GLN A 1 16 ? 9.453 4.020 8.483 1.00 0.00 16 GLN A O 10
ATOM 14858 N N . VAL A 1 17 ? 9.044 4.925 6.464 1.00 0.00 17 VAL A N 10
ATOM 14859 C CA . VAL A 1 17 ? 10.304 5.657 6.415 1.00 0.00 17 VAL A CA 10
ATOM 14860 C C . VAL A 1 17 ? 10.089 7.140 6.696 1.00 0.00 17 VAL A C 10
ATOM 14861 O O . VAL A 1 17 ? 10.833 7.752 7.463 1.00 0.00 17 VAL A O 10
ATOM 14874 N N . SER A 1 18 ? 9.065 7.713 6.071 1.00 0.00 18 SER A N 10
ATOM 14875 C CA . SER A 1 18 ? 8.753 9.126 6.250 1.00 0.00 18 SER A CA 10
ATOM 14876 C C . SER A 1 18 ? 7.293 9.408 5.908 1.00 0.00 18 SER A C 10
ATOM 14877 O O . SER A 1 18 ? 6.541 8.500 5.554 1.00 0.00 18 SER A O 10
ATOM 14885 N N . ALA A 1 19 ? 6.901 10.673 6.015 1.00 0.00 19 ALA A N 10
ATOM 14886 C CA . ALA A 1 19 ? 5.532 11.076 5.715 1.00 0.00 19 ALA A CA 10
ATOM 14887 C C . ALA A 1 19 ? 5.391 12.594 5.732 1.00 0.00 19 ALA A C 10
ATOM 14888 O O . ALA A 1 19 ? 6.059 13.282 6.505 1.00 0.00 19 ALA A O 10
ATOM 14895 N N . THR A 1 20 ? 4.517 13.113 4.875 1.00 0.00 20 THR A N 10
ATOM 14896 C CA . THR A 1 20 ? 4.290 14.550 4.791 1.00 0.00 20 THR A CA 10
ATOM 14897 C C . THR A 1 20 ? 2.903 14.918 5.305 1.00 0.00 20 THR A C 10
ATOM 14898 O O . THR A 1 20 ? 2.170 14.065 5.806 1.00 0.00 20 THR A O 10
ATOM 14909 N N . MET A 1 21 ? 2.549 16.192 5.178 1.00 0.00 21 MET A N 10
ATOM 14910 C CA . MET A 1 21 ? 1.247 16.672 5.629 1.00 0.00 21 MET A CA 10
ATOM 14911 C C . MET A 1 21 ? 0.168 16.371 4.594 1.00 0.00 21 MET A C 10
ATOM 14912 O O . MET A 1 21 ? -1.018 16.316 4.918 1.00 0.00 21 MET A O 10
ATOM 14926 N N . ARG A 1 22 ? 0.588 16.179 3.348 1.00 0.00 22 ARG A N 10
ATOM 14927 C CA . ARG A 1 22 ? -0.344 15.885 2.265 1.00 0.00 22 ARG A CA 10
ATOM 14928 C C . ARG A 1 22 ? -0.007 14.551 1.605 1.00 0.00 22 ARG A C 10
ATOM 14929 O O . ARG A 1 22 ? -0.556 14.209 0.558 1.00 0.00 22 ARG A O 10
ATOM 14950 N N . SER A 1 23 ? 0.901 13.803 2.223 1.00 0.00 23 SER A N 10
ATOM 14951 C CA . SER A 1 23 ? 1.314 12.509 1.694 1.00 0.00 23 SER A CA 10
ATOM 14952 C C . SER A 1 23 ? 1.924 11.642 2.792 1.00 0.00 23 SER A C 10
ATOM 14953 O O . SER A 1 23 ? 2.019 12.060 3.946 1.00 0.00 23 SER A O 10
ATOM 14961 N N . ILE A 1 24 ? 2.335 10.434 2.423 1.00 0.00 24 ILE A N 10
ATOM 14962 C CA . ILE A 1 24 ? 2.936 9.508 3.375 1.00 0.00 24 ILE A CA 10
ATOM 14963 C C . ILE A 1 24 ? 3.887 8.542 2.677 1.00 0.00 24 ILE A C 10
ATOM 14964 O O . ILE A 1 24 ? 3.529 7.908 1.684 1.00 0.00 24 ILE A O 10
ATOM 14980 N N . THR A 1 25 ? 5.103 8.433 3.204 1.00 0.00 25 THR A N 10
ATOM 14981 C CA . THR A 1 25 ? 6.107 7.544 2.633 1.00 0.00 25 THR A CA 10
ATOM 14982 C C . THR A 1 25 ? 6.144 6.211 3.371 1.00 0.00 25 THR A C 10
ATOM 14983 O O . THR A 1 25 ? 6.044 6.166 4.598 1.00 0.00 25 THR A O 10
ATOM 14994 N N . LEU A 1 26 ? 6.290 5.127 2.618 1.00 0.00 26 LEU A N 10
ATOM 14995 C CA . LEU A 1 26 ? 6.342 3.791 3.201 1.00 0.00 26 LEU A CA 10
ATOM 14996 C C . LEU A 1 26 ? 7.328 2.905 2.447 1.00 0.00 26 LEU A C 10
ATOM 14997 O O . LEU A 1 26 ? 7.722 3.215 1.323 1.00 0.00 26 LEU A O 10
ATOM 15013 N N . SER A 1 27 ? 7.722 1.800 3.072 1.00 0.00 27 SER A N 10
ATOM 15014 C CA . SER A 1 27 ? 8.663 0.870 2.461 1.00 0.00 27 SER A CA 10
ATOM 15015 C C . SER A 1 27 ? 8.454 -0.544 2.995 1.00 0.00 27 SER A C 10
ATOM 15016 O O . SER A 1 27 ? 8.085 -0.733 4.154 1.00 0.00 27 SER A O 10
ATOM 15024 N N . TRP A 1 28 ? 8.693 -1.533 2.141 1.00 0.00 28 TRP A N 10
ATOM 15025 C CA . TRP A 1 28 ? 8.531 -2.931 2.526 1.00 0.00 28 TRP A CA 10
ATOM 15026 C C . TRP A 1 28 ? 9.552 -3.813 1.816 1.00 0.00 28 TRP A C 10
ATOM 15027 O O . TRP A 1 28 ? 9.965 -3.541 0.689 1.00 0.00 28 TRP A O 10
ATOM 15048 N N . PRO A 1 29 ? 9.971 -4.894 2.490 1.00 0.00 29 PRO A N 10
ATOM 15049 C CA . PRO A 1 29 ? 10.950 -5.838 1.942 1.00 0.00 29 PRO A CA 10
ATOM 15050 C C . PRO A 1 29 ? 10.382 -6.656 0.787 1.00 0.00 29 PRO A C 10
ATOM 15051 O O . PRO A 1 29 ? 9.226 -6.484 0.403 1.00 0.00 29 PRO A O 10
ATOM 15062 N N . GLN A 1 30 ? 11.203 -7.546 0.239 1.00 0.00 30 GLN A N 10
ATOM 15063 C CA . GLN A 1 30 ? 10.781 -8.390 -0.873 1.00 0.00 30 GLN A CA 10
ATOM 15064 C C . GLN A 1 30 ? 10.562 -9.828 -0.412 1.00 0.00 30 GLN A C 10
ATOM 15065 O O . GLN A 1 30 ? 11.355 -10.391 0.343 1.00 0.00 30 GLN A O 10
ATOM 15079 N N . PRO A 1 31 ? 9.461 -10.437 -0.876 1.00 0.00 31 PRO A N 10
ATOM 15080 C CA . PRO A 1 31 ? 9.112 -11.817 -0.524 1.00 0.00 31 PRO A CA 10
ATOM 15081 C C . PRO A 1 31 ? 10.058 -12.832 -1.155 1.00 0.00 31 PRO A C 10
ATOM 15082 O O . PRO A 1 31 ? 10.767 -12.522 -2.112 1.00 0.00 31 PRO A O 10
ATOM 15093 N N . GLU A 1 32 ? 10.064 -14.046 -0.613 1.00 0.00 32 GLU A N 10
ATOM 15094 C CA . GLU A 1 32 ? 10.924 -15.107 -1.124 1.00 0.00 32 GLU A CA 10
ATOM 15095 C C . GLU A 1 32 ? 10.103 -16.178 -1.835 1.00 0.00 32 GLU A C 10
ATOM 15096 O O . GLU A 1 32 ? 10.646 -17.009 -2.562 1.00 0.00 32 GLU A O 10
ATOM 15108 N N . GLN A 1 33 ? 8.792 -16.151 -1.619 1.00 0.00 33 GLN A N 10
ATOM 15109 C CA . GLN A 1 33 ? 7.896 -17.121 -2.238 1.00 0.00 33 GLN A CA 10
ATOM 15110 C C . GLN A 1 33 ? 6.869 -16.424 -3.124 1.00 0.00 33 GLN A C 10
ATOM 15111 O O . GLN A 1 33 ? 5.663 -16.651 -3.015 1.00 0.00 33 GLN A O 10
ATOM 15125 N N . PRO A 1 34 ? 7.354 -15.555 -4.023 1.00 0.00 34 PRO A N 10
ATOM 15126 C CA . PRO A 1 34 ? 6.494 -14.807 -4.945 1.00 0.00 34 PRO A CA 10
ATOM 15127 C C . PRO A 1 34 ? 5.865 -15.703 -6.006 1.00 0.00 34 PRO A C 10
ATOM 15128 O O . PRO A 1 34 ? 5.148 -15.230 -6.886 1.00 0.00 34 PRO A O 10
ATOM 15139 N N . ASN A 1 35 ? 6.138 -17.001 -5.916 1.00 0.00 35 ASN A N 10
ATOM 15140 C CA . ASN A 1 35 ? 5.597 -17.964 -6.869 1.00 0.00 35 ASN A CA 10
ATOM 15141 C C . ASN A 1 35 ? 5.787 -17.476 -8.302 1.00 0.00 35 ASN A C 10
ATOM 15142 O O . ASN A 1 35 ? 4.988 -17.784 -9.185 1.00 0.00 35 ASN A O 10
ATOM 15153 N N . GLY A 1 36 ? 6.853 -16.713 -8.525 1.00 0.00 36 GLY A N 10
ATOM 15154 C CA . GLY A 1 36 ? 7.129 -16.195 -9.852 1.00 0.00 36 GLY A CA 10
ATOM 15155 C C . GLY A 1 36 ? 7.472 -14.718 -9.839 1.00 0.00 36 GLY A C 10
ATOM 15156 O O . GLY A 1 36 ? 7.145 -14.007 -8.888 1.00 0.00 36 GLY A O 10
ATOM 15160 N N . ILE A 1 37 ? 8.134 -14.257 -10.894 1.00 0.00 37 ILE A N 10
ATOM 15161 C CA . ILE A 1 37 ? 8.523 -12.855 -10.999 1.00 0.00 37 ILE A CA 10
ATOM 15162 C C . ILE A 1 37 ? 7.405 -11.938 -10.515 1.00 0.00 37 ILE A C 10
ATOM 15163 O O . ILE A 1 37 ? 6.228 -12.185 -10.777 1.00 0.00 37 ILE A O 10
ATOM 15179 N N . ILE A 1 38 ? 7.782 -10.878 -9.808 1.00 0.00 38 ILE A N 10
ATOM 15180 C CA . ILE A 1 38 ? 6.812 -9.921 -9.289 1.00 0.00 38 ILE A CA 10
ATOM 15181 C C . ILE A 1 38 ? 6.677 -8.718 -10.216 1.00 0.00 38 ILE A C 10
ATOM 15182 O O . ILE A 1 38 ? 7.477 -7.784 -10.159 1.00 0.00 38 ILE A O 10
ATOM 15198 N N . LEU A 1 39 ? 5.658 -8.747 -11.069 1.00 0.00 39 LEU A N 10
ATOM 15199 C CA . LEU A 1 39 ? 5.416 -7.657 -12.008 1.00 0.00 39 LEU A CA 10
ATOM 15200 C C . LEU A 1 39 ? 5.581 -6.303 -11.325 1.00 0.00 39 LEU A C 10
ATOM 15201 O O . LEU A 1 39 ? 6.441 -5.507 -11.703 1.00 0.00 39 LEU A O 10
ATOM 15217 N N . ASP A 1 40 ? 4.754 -6.050 -10.317 1.00 0.00 40 ASP A N 10
ATOM 15218 C CA . ASP A 1 40 ? 4.811 -4.793 -9.579 1.00 0.00 40 ASP A CA 10
ATOM 15219 C C . ASP A 1 40 ? 4.118 -4.926 -8.226 1.00 0.00 40 ASP A C 10
ATOM 15220 O O . ASP A 1 40 ? 3.631 -6.000 -7.869 1.00 0.00 40 ASP A O 10
ATOM 15229 N N . TYR A 1 41 ? 4.079 -3.830 -7.477 1.00 0.00 41 TYR A N 10
ATOM 15230 C CA . TYR A 1 41 ? 3.450 -3.825 -6.162 1.00 0.00 41 TYR A CA 10
ATOM 15231 C C . TYR A 1 41 ? 2.360 -2.761 -6.083 1.00 0.00 41 TYR A C 10
ATOM 15232 O O . TYR A 1 41 ? 2.629 -1.570 -6.233 1.00 0.00 41 TYR A O 10
ATOM 15250 N N . GLU A 1 42 ? 1.128 -3.201 -5.847 1.00 0.00 42 GLU A N 10
ATOM 15251 C CA . GLU A 1 42 ? -0.003 -2.287 -5.749 1.00 0.00 42 GLU A CA 10
ATOM 15252 C C . GLU A 1 42 ? -0.283 -1.921 -4.294 1.00 0.00 42 GLU A C 10
ATOM 15253 O O . GLU A 1 42 ? -0.279 -2.783 -3.415 1.00 0.00 42 GLU A O 10
ATOM 15265 N N . ILE A 1 43 ? -0.523 -0.637 -4.048 1.00 0.00 43 ILE A N 10
ATOM 15266 C CA . ILE A 1 43 ? -0.804 -0.157 -2.701 1.00 0.00 43 ILE A CA 10
ATOM 15267 C C . ILE A 1 43 ? -2.235 0.358 -2.589 1.00 0.00 43 ILE A C 10
ATOM 15268 O O . ILE A 1 43 ? -2.692 1.138 -3.424 1.00 0.00 43 ILE A O 10
ATOM 15284 N N . ARG A 1 44 ? -2.937 -0.083 -1.550 1.00 0.00 44 ARG A N 10
ATOM 15285 C CA . ARG A 1 44 ? -4.316 0.333 -1.327 1.00 0.00 44 ARG A CA 10
ATOM 15286 C C . ARG A 1 44 ? -4.439 1.142 -0.039 1.00 0.00 44 ARG A C 10
ATOM 15287 O O . ARG A 1 44 ? -4.128 0.650 1.046 1.00 0.00 44 ARG A O 10
ATOM 15308 N N . TYR A 1 45 ? -4.892 2.384 -0.167 1.00 0.00 45 TYR A N 10
ATOM 15309 C CA . TYR A 1 45 ? -5.053 3.262 0.986 1.00 0.00 45 TYR A CA 10
ATOM 15310 C C . TYR A 1 45 ? -6.456 3.860 1.024 1.00 0.00 45 TYR A C 10
ATOM 15311 O O . TYR A 1 45 ? -7.030 4.192 -0.014 1.00 0.00 45 TYR A O 10
ATOM 15329 N N . TYR A 1 46 ? -7.001 3.995 2.227 1.00 0.00 46 TYR A N 10
ATOM 15330 C CA . TYR A 1 46 ? -8.338 4.551 2.402 1.00 0.00 46 TYR A CA 10
ATOM 15331 C C . TYR A 1 46 ? -8.479 5.209 3.772 1.00 0.00 46 TYR A C 10
ATOM 15332 O O . TYR A 1 46 ? -7.727 4.906 4.698 1.00 0.00 46 TYR A O 10
ATOM 15350 N N . GLU A 1 47 ? -9.448 6.111 3.890 1.00 0.00 47 GLU A N 10
ATOM 15351 C CA . GLU A 1 47 ? -9.688 6.813 5.146 1.00 0.00 47 GLU A CA 10
ATOM 15352 C C . GLU A 1 47 ? -10.152 5.845 6.230 1.00 0.00 47 GLU A C 10
ATOM 15353 O O . GLU A 1 47 ? -11.054 5.035 6.012 1.00 0.00 47 GLU A O 10
ATOM 15365 N N . LYS A 1 48 ? -9.528 5.933 7.400 1.00 0.00 48 LYS A N 10
ATOM 15366 C CA . LYS A 1 48 ? -9.876 5.067 8.520 1.00 0.00 48 LYS A CA 10
ATOM 15367 C C . LYS A 1 48 ? -11.388 4.912 8.640 1.00 0.00 48 LYS A C 10
ATOM 15368 O O . LYS A 1 48 ? -11.890 3.821 8.909 1.00 0.00 48 LYS A O 10
ATOM 15387 N N . GLU A 1 49 ? -12.109 6.010 8.437 1.00 0.00 49 GLU A N 10
ATOM 15388 C CA . GLU A 1 49 ? -13.565 5.995 8.521 1.00 0.00 49 GLU A CA 10
ATOM 15389 C C . GLU A 1 49 ? -14.174 5.332 7.289 1.00 0.00 49 GLU A C 10
ATOM 15390 O O . GLU A 1 49 ? -15.242 4.724 7.362 1.00 0.00 49 GLU A O 10
ATOM 15402 N N . HIS A 1 50 ? -13.488 5.456 6.157 1.00 0.00 50 HIS A N 10
ATOM 15403 C CA . HIS A 1 50 ? -13.961 4.869 4.908 1.00 0.00 50 HIS A CA 10
ATOM 15404 C C . HIS A 1 50 ? -13.704 3.365 4.883 1.00 0.00 50 HIS A C 10
ATOM 15405 O O . HIS A 1 50 ? -12.759 2.877 5.500 1.00 0.00 50 HIS A O 10
ATOM 15420 N N . ASN A 1 51 ? -14.552 2.637 4.165 1.00 0.00 51 ASN A N 10
ATOM 15421 C CA . ASN A 1 51 ? -14.418 1.189 4.060 1.00 0.00 51 ASN A CA 10
ATOM 15422 C C . ASN A 1 51 ? -13.643 0.804 2.803 1.00 0.00 51 ASN A C 10
ATOM 15423 O O . ASN A 1 51 ? -13.480 1.613 1.891 1.00 0.00 51 ASN A O 10
ATOM 15434 N N . GLU A 1 52 ? -13.167 -0.437 2.764 1.00 0.00 52 GLU A N 10
ATOM 15435 C CA . GLU A 1 52 ? -12.409 -0.929 1.620 1.00 0.00 52 GLU A CA 10
ATOM 15436 C C . GLU A 1 52 ? -13.115 -0.584 0.311 1.00 0.00 52 GLU A C 10
ATOM 15437 O O . GLU A 1 52 ? -12.496 -0.083 -0.628 1.00 0.00 52 GLU A O 10
ATOM 15449 N N . PHE A 1 53 ? -14.415 -0.856 0.257 1.00 0.00 53 PHE A N 10
ATOM 15450 C CA . PHE A 1 53 ? -15.205 -0.576 -0.936 1.00 0.00 53 PHE A CA 10
ATOM 15451 C C . PHE A 1 53 ? -14.779 0.743 -1.574 1.00 0.00 53 PHE A C 10
ATOM 15452 O O . PHE A 1 53 ? -14.481 0.800 -2.766 1.00 0.00 53 PHE A O 10
ATOM 15469 N N . ASN A 1 54 ? -14.755 1.801 -0.770 1.00 0.00 54 ASN A N 10
ATOM 15470 C CA . ASN A 1 54 ? -14.367 3.120 -1.256 1.00 0.00 54 ASN A CA 10
ATOM 15471 C C . ASN A 1 54 ? -12.901 3.406 -0.943 1.00 0.00 54 ASN A C 10
ATOM 15472 O O . ASN A 1 54 ? -12.588 4.240 -0.093 1.00 0.00 54 ASN A O 10
ATOM 15483 N N . SER A 1 55 ? -12.007 2.708 -1.636 1.00 0.00 55 SER A N 10
ATOM 15484 C CA . SER A 1 55 ? -10.574 2.884 -1.430 1.00 0.00 55 SER A CA 10
ATOM 15485 C C . SER A 1 55 ? -9.867 3.178 -2.749 1.00 0.00 55 SER A C 10
ATOM 15486 O O . SER A 1 55 ? -10.446 3.023 -3.824 1.00 0.00 55 SER A O 10
ATOM 15494 N N . SER A 1 56 ? -8.611 3.604 -2.659 1.00 0.00 56 SER A N 10
ATOM 15495 C CA . SER A 1 56 ? -7.825 3.924 -3.845 1.00 0.00 56 SER A CA 10
ATOM 15496 C C . SER A 1 56 ? -6.594 3.028 -3.939 1.00 0.00 56 SER A C 10
ATOM 15497 O O . SER A 1 56 ? -5.949 2.734 -2.933 1.00 0.00 56 SER A O 10
ATOM 15505 N N . MET A 1 57 ? -6.276 2.596 -5.155 1.00 0.00 57 MET A N 10
ATOM 15506 C CA . MET A 1 57 ? -5.122 1.734 -5.382 1.00 0.00 57 MET A CA 10
ATOM 15507 C C . MET A 1 57 ? -4.089 2.429 -6.263 1.00 0.00 57 MET A C 10
ATOM 15508 O O . MET A 1 57 ? -4.435 3.247 -7.115 1.00 0.00 57 MET A O 10
ATOM 15522 N N . ALA A 1 58 ? -2.819 2.099 -6.051 1.00 0.00 58 ALA A N 10
ATOM 15523 C CA . ALA A 1 58 ? -1.736 2.690 -6.828 1.00 0.00 58 ALA A CA 10
ATOM 15524 C C . ALA A 1 58 ? -0.698 1.641 -7.211 1.00 0.00 58 ALA A C 10
ATOM 15525 O O . ALA A 1 58 ? -0.405 0.731 -6.434 1.00 0.00 58 ALA A O 10
ATOM 15532 N N . ARG A 1 59 ? -0.146 1.772 -8.412 1.00 0.00 59 ARG A N 10
ATOM 15533 C CA . ARG A 1 59 ? 0.858 0.834 -8.899 1.00 0.00 59 ARG A CA 10
ATOM 15534 C C . ARG A 1 59 ? 2.264 1.309 -8.543 1.00 0.00 59 ARG A C 10
ATOM 15535 O O . ARG A 1 59 ? 2.562 2.501 -8.606 1.00 0.00 59 ARG A O 10
ATOM 15556 N N . SER A 1 60 ? 3.124 0.367 -8.168 1.00 0.00 60 SER A N 10
ATOM 15557 C CA . SER A 1 60 ? 4.497 0.689 -7.798 1.00 0.00 60 SER A CA 10
ATOM 15558 C C . SER A 1 60 ? 5.477 -0.290 -8.439 1.00 0.00 60 SER A C 10
ATOM 15559 O O . SER A 1 60 ? 5.391 -1.498 -8.224 1.00 0.00 60 SER A O 10
ATOM 15567 N N . GLN A 1 61 ? 6.405 0.243 -9.226 1.00 0.00 61 GLN A N 10
ATOM 15568 C CA . GLN A 1 61 ? 7.401 -0.584 -9.899 1.00 0.00 61 GLN A CA 10
ATOM 15569 C C . GLN A 1 61 ? 8.565 -0.901 -8.967 1.00 0.00 61 GLN A C 10
ATOM 15570 O O . GLN A 1 61 ? 9.594 -1.424 -9.396 1.00 0.00 61 GLN A O 10
ATOM 15584 N N . THR A 1 62 ? 8.397 -0.581 -7.687 1.00 0.00 62 THR A N 10
ATOM 15585 C CA . THR A 1 62 ? 9.434 -0.830 -6.694 1.00 0.00 62 THR A CA 10
ATOM 15586 C C . THR A 1 62 ? 8.826 -1.157 -5.335 1.00 0.00 62 THR A C 10
ATOM 15587 O O . THR A 1 62 ? 7.608 -1.126 -5.166 1.00 0.00 62 THR A O 10
ATOM 15598 N N . ASN A 1 63 ? 9.683 -1.470 -4.368 1.00 0.00 63 ASN A N 10
ATOM 15599 C CA . ASN A 1 63 ? 9.229 -1.802 -3.023 1.00 0.00 63 ASN A CA 10
ATOM 15600 C C . ASN A 1 63 ? 9.156 -0.554 -2.149 1.00 0.00 63 ASN A C 10
ATOM 15601 O O . ASN A 1 63 ? 9.295 -0.627 -0.928 1.00 0.00 63 ASN A O 10
ATOM 15612 N N . THR A 1 64 ? 8.935 0.594 -2.784 1.00 0.00 64 THR A N 10
ATOM 15613 C CA . THR A 1 64 ? 8.843 1.859 -2.066 1.00 0.00 64 THR A CA 10
ATOM 15614 C C . THR A 1 64 ? 7.996 2.866 -2.834 1.00 0.00 64 THR A C 10
ATOM 15615 O O . THR A 1 64 ? 8.302 3.206 -3.977 1.00 0.00 64 THR A O 10
ATOM 15626 N N . ALA A 1 65 ? 6.930 3.342 -2.199 1.00 0.00 65 ALA A N 10
ATOM 15627 C CA . ALA A 1 65 ? 6.039 4.313 -2.823 1.00 0.00 65 ALA A CA 10
ATOM 15628 C C . ALA A 1 65 ? 5.456 5.268 -1.786 1.00 0.00 65 ALA A C 10
ATOM 15629 O O . ALA A 1 65 ? 5.354 4.931 -0.606 1.00 0.00 65 ALA A O 10
ATOM 15636 N N . ARG A 1 66 ? 5.077 6.460 -2.234 1.00 0.00 66 ARG A N 10
ATOM 15637 C CA . ARG A 1 66 ? 4.506 7.464 -1.344 1.00 0.00 66 ARG A CA 10
ATOM 15638 C C . ARG A 1 66 ? 3.059 7.767 -1.723 1.00 0.00 66 ARG A C 10
ATOM 15639 O O . ARG A 1 66 ? 2.749 7.997 -2.893 1.00 0.00 66 ARG A O 10
ATOM 15660 N N . ILE A 1 67 ? 2.179 7.766 -0.728 1.00 0.00 67 ILE A N 10
ATOM 15661 C CA . ILE A 1 67 ? 0.766 8.041 -0.958 1.00 0.00 67 ILE A CA 10
ATOM 15662 C C . ILE A 1 67 ? 0.479 9.537 -0.886 1.00 0.00 67 ILE A C 10
ATOM 15663 O O . ILE A 1 67 ? 0.749 10.183 0.126 1.00 0.00 67 ILE A O 10
ATOM 15679 N N . ASP A 1 68 ? -0.072 10.080 -1.966 1.00 0.00 68 ASP A N 10
ATOM 15680 C CA . ASP A 1 68 ? -0.400 11.499 -2.025 1.00 0.00 68 ASP A CA 10
ATOM 15681 C C . ASP A 1 68 ? -1.909 11.706 -2.106 1.00 0.00 68 ASP A C 10
ATOM 15682 O O . ASP A 1 68 ? -2.628 10.888 -2.678 1.00 0.00 68 ASP A O 10
ATOM 15691 N N . GLY A 1 69 ? -2.383 12.806 -1.527 1.00 0.00 69 GLY A N 10
ATOM 15692 C CA . GLY A 1 69 ? -3.804 13.099 -1.543 1.00 0.00 69 GLY A CA 10
ATOM 15693 C C . GLY A 1 69 ? -4.468 12.823 -0.209 1.00 0.00 69 GLY A C 10
ATOM 15694 O O . GLY A 1 69 ? -5.532 12.205 -0.153 1.00 0.00 69 GLY A O 10
ATOM 15698 N N . LEU A 1 70 ? -3.839 13.279 0.869 1.00 0.00 70 LEU A N 10
ATOM 15699 C CA . LEU A 1 70 ? -4.375 13.076 2.210 1.00 0.00 70 LEU A CA 10
ATOM 15700 C C . LEU A 1 70 ? -4.370 14.380 3.002 1.00 0.00 70 LEU A C 10
ATOM 15701 O O . LEU A 1 70 ? -3.692 15.339 2.633 1.00 0.00 70 LEU A O 10
ATOM 15717 N N . ARG A 1 71 ? -5.129 14.408 4.092 1.00 0.00 71 ARG A N 10
ATOM 15718 C CA . ARG A 1 71 ? -5.211 15.594 4.937 1.00 0.00 71 ARG A CA 10
ATOM 15719 C C . ARG A 1 71 ? -4.317 15.449 6.165 1.00 0.00 71 ARG A C 10
ATOM 15720 O O . ARG A 1 71 ? -3.988 14.344 6.597 1.00 0.00 71 ARG A O 10
ATOM 15741 N N . PRO A 1 72 ? -3.915 16.591 6.742 1.00 0.00 72 PRO A N 10
ATOM 15742 C CA . PRO A 1 72 ? -3.055 16.618 7.929 1.00 0.00 72 PRO A CA 10
ATOM 15743 C C . PRO A 1 72 ? -3.775 16.126 9.179 1.00 0.00 72 PRO A C 10
ATOM 15744 O O . PRO A 1 72 ? -4.953 16.418 9.384 1.00 0.00 72 PRO A O 10
ATOM 15755 N N . GLY A 1 73 ? -3.060 15.377 10.013 1.00 0.00 73 GLY A N 10
ATOM 15756 C CA . GLY A 1 73 ? -3.649 14.856 11.233 1.00 0.00 73 GLY A CA 10
ATOM 15757 C C . GLY A 1 73 ? -4.749 13.849 10.962 1.00 0.00 73 GLY A C 10
ATOM 15758 O O . GLY A 1 73 ? -5.811 13.899 11.582 1.00 0.00 73 GLY A O 10
ATOM 15762 N N . MET A 1 74 ? -4.496 12.934 10.032 1.00 0.00 74 MET A N 10
ATOM 15763 C CA . MET A 1 74 ? -5.475 11.912 9.680 1.00 0.00 74 MET A CA 10
ATOM 15764 C C . MET A 1 74 ? -4.795 10.568 9.440 1.00 0.00 74 MET A C 10
ATOM 15765 O O . MET A 1 74 ? -3.707 10.506 8.866 1.00 0.00 74 MET A O 10
ATOM 15779 N N . VAL A 1 75 ? -5.442 9.494 9.882 1.00 0.00 75 VAL A N 10
ATOM 15780 C CA . VAL A 1 75 ? -4.899 8.152 9.714 1.00 0.00 75 VAL A CA 10
ATOM 15781 C C . VAL A 1 75 ? -5.431 7.499 8.443 1.00 0.00 75 VAL A C 10
ATOM 15782 O O . VAL A 1 75 ? -6.614 7.614 8.122 1.00 0.00 75 VAL A O 10
ATOM 15795 N N . TYR A 1 76 ? -4.549 6.815 7.722 1.00 0.00 76 TYR A N 10
ATOM 15796 C CA . TYR A 1 76 ? -4.929 6.145 6.484 1.00 0.00 76 TYR A CA 10
ATOM 15797 C C . TYR A 1 76 ? -4.379 4.723 6.443 1.00 0.00 76 TYR A C 10
ATOM 15798 O O . TYR A 1 76 ? -3.166 4.513 6.439 1.00 0.00 76 TYR A O 10
ATOM 15816 N N . VAL A 1 77 ? -5.282 3.747 6.413 1.00 0.00 77 VAL A N 10
ATOM 15817 C CA . VAL A 1 77 ? -4.890 2.344 6.370 1.00 0.00 77 VAL A CA 10
ATOM 15818 C C . VAL A 1 77 ? -4.295 1.980 5.014 1.00 0.00 77 VAL A C 10
ATOM 15819 O O . VAL A 1 77 ? -5.015 1.841 4.026 1.00 0.00 77 VAL A O 10
ATOM 15832 N N . VAL A 1 78 ? -2.975 1.826 4.975 1.00 0.00 78 VAL A N 10
ATOM 15833 C CA . VAL A 1 78 ? -2.283 1.477 3.740 1.00 0.00 78 VAL A CA 10
ATOM 15834 C C . VAL A 1 78 ? -1.851 0.015 3.748 1.00 0.00 78 VAL A C 10
ATOM 15835 O O . VAL A 1 78 ? -1.559 -0.550 4.801 1.00 0.00 78 VAL A O 10
ATOM 15848 N N . GLN A 1 79 ? -1.812 -0.591 2.565 1.00 0.00 79 GLN A N 10
ATOM 15849 C CA . GLN A 1 79 ? -1.415 -1.988 2.436 1.00 0.00 79 GLN A CA 10
ATOM 15850 C C . GLN A 1 79 ? -0.853 -2.268 1.046 1.00 0.00 79 GLN A C 10
ATOM 15851 O O . GLN A 1 79 ? -1.237 -1.625 0.069 1.00 0.00 79 GLN A O 10
ATOM 15865 N N . VAL A 1 80 ? 0.060 -3.231 0.965 1.00 0.00 80 VAL A N 10
ATOM 15866 C CA . VAL A 1 80 ? 0.674 -3.597 -0.306 1.00 0.00 80 VAL A CA 10
ATOM 15867 C C . VAL A 1 80 ? 0.589 -5.100 -0.545 1.00 0.00 80 VAL A C 10
ATOM 15868 O O . VAL A 1 80 ? 0.660 -5.893 0.394 1.00 0.00 80 VAL A O 10
ATOM 15881 N N . ARG A 1 81 ? 0.436 -5.485 -1.808 1.00 0.00 81 ARG A N 10
ATOM 15882 C CA . ARG A 1 81 ? 0.340 -6.894 -2.171 1.00 0.00 81 ARG A CA 10
ATOM 15883 C C . ARG A 1 81 ? 1.254 -7.215 -3.350 1.00 0.00 81 ARG A C 10
ATOM 15884 O O . ARG A 1 81 ? 1.752 -6.314 -4.025 1.00 0.00 81 ARG A O 10
ATOM 15905 N N . ALA A 1 82 ? 1.471 -8.504 -3.590 1.00 0.00 82 ALA A N 10
ATOM 15906 C CA . ALA A 1 82 ? 2.323 -8.943 -4.688 1.00 0.00 82 ALA A CA 10
ATOM 15907 C C . ALA A 1 82 ? 1.496 -9.552 -5.815 1.00 0.00 82 ALA A C 10
ATOM 15908 O O . ALA A 1 82 ? 0.593 -10.352 -5.573 1.00 0.00 82 ALA A O 10
ATOM 15915 N N . ARG A 1 83 ? 1.811 -9.167 -7.048 1.00 0.00 83 ARG A N 10
ATOM 15916 C CA . ARG A 1 83 ? 1.095 -9.673 -8.212 1.00 0.00 83 ARG A CA 10
ATOM 15917 C C . ARG A 1 83 ? 2.056 -10.333 -9.197 1.00 0.00 83 ARG A C 10
ATOM 15918 O O . ARG A 1 83 ? 3.202 -9.906 -9.345 1.00 0.00 83 ARG A O 10
ATOM 15939 N N . THR A 1 84 ? 1.583 -11.378 -9.868 1.00 0.00 84 THR A N 10
ATOM 15940 C CA . THR A 1 84 ? 2.400 -12.098 -10.837 1.00 0.00 84 THR A CA 10
ATOM 15941 C C . THR A 1 84 ? 1.578 -12.506 -12.055 1.00 0.00 84 THR A C 10
ATOM 15942 O O . THR A 1 84 ? 0.399 -12.166 -12.163 1.00 0.00 84 THR A O 10
ATOM 15953 N N . VAL A 1 85 ? 2.207 -13.237 -12.970 1.00 0.00 85 VAL A N 10
ATOM 15954 C CA . VAL A 1 85 ? 1.533 -13.692 -14.179 1.00 0.00 85 VAL A CA 10
ATOM 15955 C C . VAL A 1 85 ? 0.379 -14.631 -13.845 1.00 0.00 85 VAL A C 10
ATOM 15956 O O . VAL A 1 85 ? -0.392 -15.020 -14.722 1.00 0.00 85 VAL A O 10
ATOM 15969 N N . ALA A 1 86 ? 0.266 -14.990 -12.571 1.00 0.00 86 ALA A N 10
ATOM 15970 C CA . ALA A 1 86 ? -0.796 -15.881 -12.120 1.00 0.00 86 ALA A CA 10
ATOM 15971 C C . ALA A 1 86 ? -1.972 -15.092 -11.553 1.00 0.00 86 ALA A C 10
ATOM 15972 O O . ALA A 1 86 ? -3.117 -15.535 -11.616 1.00 0.00 86 ALA A O 10
ATOM 15979 N N . GLY A 1 87 ? -1.679 -13.919 -11.000 1.00 0.00 87 GLY A N 10
ATOM 15980 C CA . GLY A 1 87 ? -2.723 -13.087 -10.430 1.00 0.00 87 GLY A CA 10
ATOM 15981 C C . GLY A 1 87 ? -2.217 -12.218 -9.295 1.00 0.00 87 GLY A C 10
ATOM 15982 O O . GLY A 1 87 ? -1.009 -12.094 -9.090 1.00 0.00 87 GLY A O 10
ATOM 15986 N N . TYR A 1 88 ? -3.142 -11.615 -8.557 1.00 0.00 88 TYR A N 10
ATOM 15987 C CA . TYR A 1 88 ? -2.783 -10.749 -7.440 1.00 0.00 88 TYR A CA 10
ATOM 15988 C C . TYR A 1 88 ? -2.822 -11.517 -6.122 1.00 0.00 88 TYR A C 10
ATOM 15989 O O . TYR A 1 88 ? -3.695 -12.356 -5.904 1.00 0.00 88 TYR A O 10
ATOM 16007 N N . GLY A 1 89 ? -1.868 -11.222 -5.244 1.00 0.00 89 GLY A N 10
ATOM 16008 C CA . GLY A 1 89 ? -1.810 -11.891 -3.957 1.00 0.00 89 GLY A CA 10
ATOM 16009 C C . GLY A 1 89 ? -2.478 -11.091 -2.857 1.00 0.00 89 GLY A C 10
ATOM 16010 O O . GLY A 1 89 ? -2.854 -9.936 -3.058 1.00 0.00 89 GLY A O 10
ATOM 16014 N N . LYS A 1 90 ? -2.630 -11.707 -1.689 1.00 0.00 90 LYS A N 10
ATOM 16015 C CA . LYS A 1 90 ? -3.258 -11.046 -0.551 1.00 0.00 90 LYS A CA 10
ATOM 16016 C C . LYS A 1 90 ? -2.447 -9.830 -0.113 1.00 0.00 90 LYS A C 10
ATOM 16017 O O . LYS A 1 90 ? -1.379 -9.554 -0.659 1.00 0.00 90 LYS A O 10
ATOM 16036 N N . PHE A 1 91 ? -2.961 -9.108 0.877 1.00 0.00 91 PHE A N 10
ATOM 16037 C CA . PHE A 1 91 ? -2.284 -7.922 1.390 1.00 0.00 91 PHE A CA 10
ATOM 16038 C C . PHE A 1 91 ? -1.461 -8.259 2.630 1.00 0.00 91 PHE A C 10
ATOM 16039 O O . PHE A 1 91 ? -1.723 -9.249 3.312 1.00 0.00 91 PHE A O 10
ATOM 16056 N N . SER A 1 92 ? -0.464 -7.427 2.914 1.00 0.00 92 SER A N 10
ATOM 16057 C CA . SER A 1 92 ? 0.402 -7.638 4.069 1.00 0.00 92 SER A CA 10
ATOM 16058 C C . SER A 1 92 ? -0.332 -7.308 5.365 1.00 0.00 92 SER A C 10
ATOM 16059 O O . SER A 1 92 ? -1.489 -6.891 5.348 1.00 0.00 92 SER A O 10
ATOM 16067 N N . GLY A 1 93 ? 0.351 -7.499 6.490 1.00 0.00 93 GLY A N 10
ATOM 16068 C CA . GLY A 1 93 ? -0.251 -7.217 7.780 1.00 0.00 93 GLY A CA 10
ATOM 16069 C C . GLY A 1 93 ? -0.792 -5.804 7.871 1.00 0.00 93 GLY A C 10
ATOM 16070 O O . GLY A 1 93 ? -0.033 -4.836 7.817 1.00 0.00 93 GLY A O 10
ATOM 16074 N N . LYS A 1 94 ? -2.108 -5.684 8.009 1.00 0.00 94 LYS A N 10
ATOM 16075 C CA . LYS A 1 94 ? -2.751 -4.379 8.107 1.00 0.00 94 LYS A CA 10
ATOM 16076 C C . LYS A 1 94 ? -1.971 -3.457 9.038 1.00 0.00 94 LYS A C 10
ATOM 16077 O O . LYS A 1 94 ? -1.462 -3.889 10.072 1.00 0.00 94 LYS A O 10
ATOM 16096 N N . MET A 1 95 ? -1.883 -2.184 8.666 1.00 0.00 95 MET A N 10
ATOM 16097 C CA . MET A 1 95 ? -1.167 -1.200 9.470 1.00 0.00 95 MET A CA 10
ATOM 16098 C C . MET A 1 95 ? -1.802 0.180 9.333 1.00 0.00 95 MET A C 10
ATOM 16099 O O . MET A 1 95 ? -2.467 0.471 8.338 1.00 0.00 95 MET A O 10
ATOM 16113 N N . CYS A 1 96 ? -1.592 1.025 10.336 1.00 0.00 96 CYS A N 10
ATOM 16114 C CA . CYS A 1 96 ? -2.146 2.374 10.328 1.00 0.00 96 CYS A CA 10
ATOM 16115 C C . CYS A 1 96 ? -1.034 3.417 10.270 1.00 0.00 96 CYS A C 10
ATOM 16116 O O . CYS A 1 96 ? -0.065 3.349 11.026 1.00 0.00 96 CYS A O 10
ATOM 16124 N N . PHE A 1 97 ? -1.180 4.381 9.367 1.00 0.00 97 PHE A N 10
ATOM 16125 C CA . PHE A 1 97 ? -0.187 5.437 9.208 1.00 0.00 97 PHE A CA 10
ATOM 16126 C C . PHE A 1 97 ? -0.855 6.808 9.153 1.00 0.00 97 PHE A C 10
ATOM 16127 O O . PHE A 1 97 ? -1.671 7.076 8.271 1.00 0.00 97 PHE A O 10
ATOM 16144 N N . GLN A 1 98 ? -0.503 7.669 10.102 1.00 0.00 98 GLN A N 10
ATOM 16145 C CA . GLN A 1 98 ? -1.070 9.012 10.162 1.00 0.00 98 GLN A CA 10
ATOM 16146 C C . GLN A 1 98 ? -0.098 10.039 9.589 1.00 0.00 98 GLN A C 10
ATOM 16147 O O . GLN A 1 98 ? 1.116 9.833 9.596 1.00 0.00 98 GLN A O 10
ATOM 16161 N N . THR A 1 99 ? -0.641 11.146 9.091 1.00 0.00 99 THR A N 10
ATOM 16162 C CA . THR A 1 99 ? 0.177 12.204 8.512 1.00 0.00 99 THR A CA 10
ATOM 16163 C C . THR A 1 99 ? 0.731 13.124 9.594 1.00 0.00 99 THR A C 10
ATOM 16164 O O . THR A 1 99 ? 0.547 12.879 10.787 1.00 0.00 99 THR A O 10
ATOM 16175 N N . LEU A 1 100 ? 1.411 14.184 9.171 1.00 0.00 100 LEU A N 10
ATOM 16176 C CA . LEU A 1 100 ? 1.992 15.143 10.104 1.00 0.00 100 LEU A CA 10
ATOM 16177 C C . LEU A 1 100 ? 0.913 16.025 10.722 1.00 0.00 100 LEU A C 10
ATOM 16178 O O . LEU A 1 100 ? 0.006 16.492 10.031 1.00 0.00 100 LEU A O 10
ATOM 16194 N N . THR A 1 101 ? 1.016 16.252 12.028 1.00 0.00 101 THR A N 10
ATOM 16195 C CA . THR A 1 101 ? 0.049 17.080 12.738 1.00 0.00 101 THR A CA 10
ATOM 16196 C C . THR A 1 101 ? 0.505 18.534 12.793 1.00 0.00 101 THR A C 10
ATOM 16197 O O . THR A 1 101 ? 1.475 18.865 13.474 1.00 0.00 101 THR A O 10
ATOM 16208 N N . ASP A 1 102 ? -0.202 19.397 12.072 1.00 0.00 102 ASP A N 10
ATOM 16209 C CA . ASP A 1 102 ? 0.129 20.817 12.040 1.00 0.00 102 ASP A CA 10
ATOM 16210 C C . ASP A 1 102 ? 0.046 21.426 13.436 1.00 0.00 102 ASP A C 10
ATOM 16211 O O . ASP A 1 102 ? 0.915 22.197 13.840 1.00 0.00 102 ASP A O 10
ATOM 16220 N N . SER A 1 103 ? -1.008 21.075 14.167 1.00 0.00 103 SER A N 10
ATOM 16221 C CA . SER A 1 103 ? -1.207 21.591 15.516 1.00 0.00 103 SER A CA 10
ATOM 16222 C C . SER A 1 103 ? -0.129 21.071 16.462 1.00 0.00 103 SER A C 10
ATOM 16223 O O . SER A 1 103 ? 0.446 21.829 17.243 1.00 0.00 103 SER A O 10
ATOM 16231 N N . GLY A 1 104 ? 0.140 19.771 16.386 1.00 0.00 104 GLY A N 10
ATOM 16232 C CA . GLY A 1 104 ? 1.148 19.171 17.239 1.00 0.00 104 GLY A CA 10
ATOM 16233 C C . GLY A 1 104 ? 0.767 17.776 17.694 1.00 0.00 104 GLY A C 10
ATOM 16234 O O . GLY A 1 104 ? -0.328 17.287 17.415 1.00 0.00 104 GLY A O 10
ATOM 16238 N N . PRO A 1 105 ? 1.685 17.111 18.410 1.00 0.00 105 PRO A N 10
ATOM 16239 C CA . PRO A 1 105 ? 1.463 15.754 18.918 1.00 0.00 105 PRO A CA 10
ATOM 16240 C C . PRO A 1 105 ? 0.423 15.716 20.033 1.00 0.00 105 PRO A C 10
ATOM 16241 O O . PRO A 1 105 ? -0.001 16.757 20.535 1.00 0.00 105 PRO A O 10
ATOM 16252 N N . SER A 1 106 ? 0.017 14.510 20.416 1.00 0.00 106 SER A N 10
ATOM 16253 C CA . SER A 1 106 ? -0.976 14.336 21.470 1.00 0.00 106 SER A CA 10
ATOM 16254 C C . SER A 1 106 ? -0.322 13.842 22.757 1.00 0.00 106 SER A C 10
ATOM 16255 O O . SER A 1 106 ? 0.768 13.270 22.732 1.00 0.00 106 SER A O 10
ATOM 16263 N N . SER A 1 107 ? -0.996 14.068 23.880 1.00 0.00 107 SER A N 10
ATOM 16264 C CA . SER A 1 107 ? -0.479 13.650 25.178 1.00 0.00 107 SER A CA 10
ATOM 16265 C C . SER A 1 107 ? -0.179 12.155 25.188 1.00 0.00 107 SER A C 10
ATOM 16266 O O . SER A 1 107 ? -0.441 11.451 24.213 1.00 0.00 107 SER A O 10
ATOM 16274 N N . GLY A 1 108 ? 0.373 11.675 26.298 1.00 0.00 108 GLY A N 10
ATOM 16275 C CA . GLY A 1 108 ? 0.701 10.266 26.415 1.00 0.00 108 GLY A CA 10
ATOM 16276 C C . GLY A 1 108 ? 1.431 9.738 25.196 1.00 0.00 108 GLY A C 10
ATOM 16277 O O . GLY A 1 108 ? 2.618 9.420 25.264 1.00 0.00 108 GLY A O 10
ATOM 16281 N N . GLY A 1 1 ? -13.803 -19.814 2.191 1.00 0.00 1 GLY A N 11
ATOM 16282 C CA . GLY A 1 1 ? -14.996 -19.882 1.367 1.00 0.00 1 GLY A CA 11
ATOM 16283 C C . GLY A 1 1 ? -14.909 -20.965 0.310 1.00 0.00 1 GLY A C 11
ATOM 16284 O O . GLY A 1 1 ? -13.845 -21.543 0.089 1.00 0.00 1 GLY A O 11
ATOM 16288 N N . SER A 1 2 ? -16.032 -21.242 -0.346 1.00 0.00 2 SER A N 11
ATOM 16289 C CA . SER A 1 2 ? -16.079 -22.267 -1.382 1.00 0.00 2 SER A CA 11
ATOM 16290 C C . SER A 1 2 ? -14.829 -22.215 -2.255 1.00 0.00 2 SER A C 11
ATOM 16291 O O . SER A 1 2 ? -14.121 -23.210 -2.403 1.00 0.00 2 SER A O 11
ATOM 16299 N N . SER A 1 3 ? -14.566 -21.046 -2.831 1.00 0.00 3 SER A N 11
ATOM 16300 C CA . SER A 1 3 ? -13.404 -20.864 -3.693 1.00 0.00 3 SER A CA 11
ATOM 16301 C C . SER A 1 3 ? -12.366 -19.967 -3.024 1.00 0.00 3 SER A C 11
ATOM 16302 O O . SER A 1 3 ? -12.698 -18.916 -2.477 1.00 0.00 3 SER A O 11
ATOM 16310 N N . GLY A 1 4 ? -11.107 -20.391 -3.072 1.00 0.00 4 GLY A N 11
ATOM 16311 C CA . GLY A 1 4 ? -10.040 -19.616 -2.468 1.00 0.00 4 GLY A CA 11
ATOM 16312 C C . GLY A 1 4 ? -8.742 -19.711 -3.245 1.00 0.00 4 GLY A C 11
ATOM 16313 O O . GLY A 1 4 ? -8.461 -20.731 -3.875 1.00 0.00 4 GLY A O 11
ATOM 16317 N N . SER A 1 5 ? -7.949 -18.645 -3.203 1.00 0.00 5 SER A N 11
ATOM 16318 C CA . SER A 1 5 ? -6.676 -18.611 -3.914 1.00 0.00 5 SER A CA 11
ATOM 16319 C C . SER A 1 5 ? -5.530 -18.282 -2.961 1.00 0.00 5 SER A C 11
ATOM 16320 O O . SER A 1 5 ? -5.754 -17.879 -1.820 1.00 0.00 5 SER A O 11
ATOM 16328 N N . SER A 1 6 ? -4.303 -18.458 -3.439 1.00 0.00 6 SER A N 11
ATOM 16329 C CA . SER A 1 6 ? -3.121 -18.185 -2.629 1.00 0.00 6 SER A CA 11
ATOM 16330 C C . SER A 1 6 ? -2.189 -17.209 -3.341 1.00 0.00 6 SER A C 11
ATOM 16331 O O . SER A 1 6 ? -1.725 -16.234 -2.751 1.00 0.00 6 SER A O 11
ATOM 16339 N N . GLY A 1 7 ? -1.920 -17.478 -4.615 1.00 0.00 7 GLY A N 11
ATOM 16340 C CA . GLY A 1 7 ? -1.045 -16.616 -5.387 1.00 0.00 7 GLY A CA 11
ATOM 16341 C C . GLY A 1 7 ? 0.316 -16.443 -4.742 1.00 0.00 7 GLY A C 11
ATOM 16342 O O . GLY A 1 7 ? 0.753 -17.265 -3.936 1.00 0.00 7 GLY A O 11
ATOM 16346 N N . PRO A 1 8 ? 1.010 -15.353 -5.100 1.00 0.00 8 PRO A N 11
ATOM 16347 C CA . PRO A 1 8 ? 2.340 -15.051 -4.563 1.00 0.00 8 PRO A CA 11
ATOM 16348 C C . PRO A 1 8 ? 2.295 -14.659 -3.090 1.00 0.00 8 PRO A C 11
ATOM 16349 O O . PRO A 1 8 ? 1.255 -14.245 -2.579 1.00 0.00 8 PRO A O 11
ATOM 16360 N N . SER A 1 9 ? 3.431 -14.793 -2.412 1.00 0.00 9 SER A N 11
ATOM 16361 C CA . SER A 1 9 ? 3.520 -14.455 -0.996 1.00 0.00 9 SER A CA 11
ATOM 16362 C C . SER A 1 9 ? 3.104 -13.007 -0.755 1.00 0.00 9 SER A C 11
ATOM 16363 O O . SER A 1 9 ? 2.911 -12.239 -1.698 1.00 0.00 9 SER A O 11
ATOM 16371 N N . THR A 1 10 ? 2.969 -12.641 0.516 1.00 0.00 10 THR A N 11
ATOM 16372 C CA . THR A 1 10 ? 2.575 -11.286 0.882 1.00 0.00 10 THR A CA 11
ATOM 16373 C C . THR A 1 10 ? 3.378 -10.785 2.078 1.00 0.00 10 THR A C 11
ATOM 16374 O O . THR A 1 10 ? 3.589 -11.515 3.047 1.00 0.00 10 THR A O 11
ATOM 16385 N N . VAL A 1 11 ? 3.822 -9.535 2.004 1.00 0.00 11 VAL A N 11
ATOM 16386 C CA . VAL A 1 11 ? 4.601 -8.935 3.081 1.00 0.00 11 VAL A CA 11
ATOM 16387 C C . VAL A 1 11 ? 3.899 -9.102 4.425 1.00 0.00 11 VAL A C 11
ATOM 16388 O O . VAL A 1 11 ? 2.711 -8.814 4.573 1.00 0.00 11 VAL A O 11
ATOM 16401 N N . PRO A 1 12 ? 4.649 -9.578 5.429 1.00 0.00 12 PRO A N 11
ATOM 16402 C CA . PRO A 1 12 ? 4.120 -9.794 6.779 1.00 0.00 12 PRO A CA 11
ATOM 16403 C C . PRO A 1 12 ? 3.815 -8.484 7.498 1.00 0.00 12 PRO A C 11
ATOM 16404 O O . PRO A 1 12 ? 2.787 -8.355 8.163 1.00 0.00 12 PRO A O 11
ATOM 16415 N N . ILE A 1 13 ? 4.714 -7.515 7.359 1.00 0.00 13 ILE A N 11
ATOM 16416 C CA . ILE A 1 13 ? 4.539 -6.215 7.995 1.00 0.00 13 ILE A CA 11
ATOM 16417 C C . ILE A 1 13 ? 5.082 -5.095 7.114 1.00 0.00 13 ILE A C 11
ATOM 16418 O O . ILE A 1 13 ? 5.884 -5.335 6.211 1.00 0.00 13 ILE A O 11
ATOM 16434 N N . MET A 1 14 ? 4.641 -3.871 7.383 1.00 0.00 14 MET A N 11
ATOM 16435 C CA . MET A 1 14 ? 5.086 -2.713 6.616 1.00 0.00 14 MET A CA 11
ATOM 16436 C C . MET A 1 14 ? 5.858 -1.739 7.501 1.00 0.00 14 MET A C 11
ATOM 16437 O O . MET A 1 14 ? 5.480 -1.491 8.646 1.00 0.00 14 MET A O 11
ATOM 16451 N N . HIS A 1 15 ? 6.942 -1.190 6.962 1.00 0.00 15 HIS A N 11
ATOM 16452 C CA . HIS A 1 15 ? 7.768 -0.243 7.703 1.00 0.00 15 HIS A CA 11
ATOM 16453 C C . HIS A 1 15 ? 7.755 1.128 7.034 1.00 0.00 15 HIS A C 11
ATOM 16454 O O . HIS A 1 15 ? 8.064 1.254 5.850 1.00 0.00 15 HIS A O 11
ATOM 16469 N N . GLN A 1 16 ? 7.395 2.152 7.802 1.00 0.00 16 GLN A N 11
ATOM 16470 C CA . GLN A 1 16 ? 7.341 3.514 7.282 1.00 0.00 16 GLN A CA 11
ATOM 16471 C C . GLN A 1 16 ? 8.707 4.186 7.374 1.00 0.00 16 GLN A C 11
ATOM 16472 O O . GLN A 1 16 ? 9.402 4.067 8.382 1.00 0.00 16 GLN A O 11
ATOM 16486 N N . VAL A 1 17 ? 9.085 4.893 6.313 1.00 0.00 17 VAL A N 11
ATOM 16487 C CA . VAL A 1 17 ? 10.368 5.586 6.275 1.00 0.00 17 VAL A CA 11
ATOM 16488 C C . VAL A 1 17 ? 10.190 7.084 6.491 1.00 0.00 17 VAL A C 11
ATOM 16489 O O . VAL A 1 17 ? 10.942 7.707 7.240 1.00 0.00 17 VAL A O 11
ATOM 16502 N N . SER A 1 18 ? 9.189 7.657 5.830 1.00 0.00 18 SER A N 11
ATOM 16503 C CA . SER A 1 18 ? 8.914 9.084 5.948 1.00 0.00 18 SER A CA 11
ATOM 16504 C C . SER A 1 18 ? 7.464 9.390 5.583 1.00 0.00 18 SER A C 11
ATOM 16505 O O . SER A 1 18 ? 6.756 8.539 5.046 1.00 0.00 18 SER A O 11
ATOM 16513 N N . ALA A 1 19 ? 7.031 10.611 5.878 1.00 0.00 19 ALA A N 11
ATOM 16514 C CA . ALA A 1 19 ? 5.667 11.031 5.580 1.00 0.00 19 ALA A CA 11
ATOM 16515 C C . ALA A 1 19 ? 5.568 12.550 5.487 1.00 0.00 19 ALA A C 11
ATOM 16516 O O . ALA A 1 19 ? 6.483 13.268 5.891 1.00 0.00 19 ALA A O 11
ATOM 16523 N N . THR A 1 20 ? 4.452 13.034 4.953 1.00 0.00 20 THR A N 11
ATOM 16524 C CA . THR A 1 20 ? 4.234 14.467 4.805 1.00 0.00 20 THR A CA 11
ATOM 16525 C C . THR A 1 20 ? 2.854 14.869 5.313 1.00 0.00 20 THR A C 11
ATOM 16526 O O . THR A 1 20 ? 2.120 14.046 5.859 1.00 0.00 20 THR A O 11
ATOM 16537 N N . MET A 1 21 ? 2.506 16.138 5.128 1.00 0.00 21 MET A N 11
ATOM 16538 C CA . MET A 1 21 ? 1.212 16.648 5.567 1.00 0.00 21 MET A CA 11
ATOM 16539 C C . MET A 1 21 ? 0.140 16.385 4.514 1.00 0.00 21 MET A C 11
ATOM 16540 O O . MET A 1 21 ? -1.055 16.461 4.800 1.00 0.00 21 MET A O 11
ATOM 16554 N N . ARG A 1 22 ? 0.575 16.076 3.297 1.00 0.00 22 ARG A N 11
ATOM 16555 C CA . ARG A 1 22 ? -0.349 15.804 2.202 1.00 0.00 22 ARG A CA 11
ATOM 16556 C C . ARG A 1 22 ? -0.020 14.473 1.532 1.00 0.00 22 ARG A C 11
ATOM 16557 O O . ARG A 1 22 ? -0.574 14.141 0.484 1.00 0.00 22 ARG A O 11
ATOM 16578 N N . SER A 1 23 ? 0.885 13.716 2.144 1.00 0.00 23 SER A N 11
ATOM 16579 C CA . SER A 1 23 ? 1.291 12.423 1.604 1.00 0.00 23 SER A CA 11
ATOM 16580 C C . SER A 1 23 ? 1.930 11.560 2.687 1.00 0.00 23 SER A C 11
ATOM 16581 O O . SER A 1 23 ? 2.147 12.014 3.811 1.00 0.00 23 SER A O 11
ATOM 16589 N N . ILE A 1 24 ? 2.229 10.312 2.340 1.00 0.00 24 ILE A N 11
ATOM 16590 C CA . ILE A 1 24 ? 2.845 9.385 3.281 1.00 0.00 24 ILE A CA 11
ATOM 16591 C C . ILE A 1 24 ? 3.733 8.378 2.559 1.00 0.00 24 ILE A C 11
ATOM 16592 O O . ILE A 1 24 ? 3.307 7.732 1.601 1.00 0.00 24 ILE A O 11
ATOM 16608 N N . THR A 1 25 ? 4.971 8.247 3.026 1.00 0.00 25 THR A N 11
ATOM 16609 C CA . THR A 1 25 ? 5.920 7.318 2.426 1.00 0.00 25 THR A CA 11
ATOM 16610 C C . THR A 1 25 ? 6.072 6.062 3.276 1.00 0.00 25 THR A C 11
ATOM 16611 O O . THR A 1 25 ? 6.040 6.124 4.506 1.00 0.00 25 THR A O 11
ATOM 16622 N N . LEU A 1 26 ? 6.239 4.922 2.614 1.00 0.00 26 LEU A N 11
ATOM 16623 C CA . LEU A 1 26 ? 6.397 3.649 3.310 1.00 0.00 26 LEU A CA 11
ATOM 16624 C C . LEU A 1 26 ? 7.361 2.735 2.560 1.00 0.00 26 LEU A C 11
ATOM 16625 O O . LEU A 1 26 ? 7.801 3.053 1.455 1.00 0.00 26 LEU A O 11
ATOM 16641 N N . SER A 1 27 ? 7.681 1.597 3.166 1.00 0.00 27 SER A N 11
ATOM 16642 C CA . SER A 1 27 ? 8.593 0.636 2.556 1.00 0.00 27 SER A CA 11
ATOM 16643 C C . SER A 1 27 ? 8.437 -0.741 3.193 1.00 0.00 27 SER A C 11
ATOM 16644 O O . SER A 1 27 ? 8.516 -0.886 4.413 1.00 0.00 27 SER A O 11
ATOM 16652 N N . TRP A 1 28 ? 8.215 -1.750 2.359 1.00 0.00 28 TRP A N 11
ATOM 16653 C CA . TRP A 1 28 ? 8.048 -3.117 2.839 1.00 0.00 28 TRP A CA 11
ATOM 16654 C C . TRP A 1 28 ? 9.118 -4.034 2.257 1.00 0.00 28 TRP A C 11
ATOM 16655 O O . TRP A 1 28 ? 9.577 -3.854 1.129 1.00 0.00 28 TRP A O 11
ATOM 16676 N N . PRO A 1 29 ? 9.527 -5.041 3.043 1.00 0.00 29 PRO A N 11
ATOM 16677 C CA . PRO A 1 29 ? 10.547 -6.007 2.625 1.00 0.00 29 PRO A CA 11
ATOM 16678 C C . PRO A 1 29 ? 10.050 -6.937 1.524 1.00 0.00 29 PRO A C 11
ATOM 16679 O O . PRO A 1 29 ? 8.856 -7.225 1.435 1.00 0.00 29 PRO A O 11
ATOM 16690 N N . GLN A 1 30 ? 10.971 -7.404 0.688 1.00 0.00 30 GLN A N 11
ATOM 16691 C CA . GLN A 1 30 ? 10.625 -8.301 -0.408 1.00 0.00 30 GLN A CA 11
ATOM 16692 C C . GLN A 1 30 ? 10.448 -9.730 0.095 1.00 0.00 30 GLN A C 11
ATOM 16693 O O . GLN A 1 30 ? 11.252 -10.245 0.872 1.00 0.00 30 GLN A O 11
ATOM 16707 N N . PRO A 1 31 ? 9.369 -10.388 -0.357 1.00 0.00 31 PRO A N 11
ATOM 16708 C CA . PRO A 1 31 ? 9.062 -11.767 0.034 1.00 0.00 31 PRO A CA 11
ATOM 16709 C C . PRO A 1 31 ? 10.044 -12.770 -0.560 1.00 0.00 31 PRO A C 11
ATOM 16710 O O . PRO A 1 31 ? 10.921 -12.405 -1.342 1.00 0.00 31 PRO A O 11
ATOM 16721 N N . GLU A 1 32 ? 9.890 -14.036 -0.184 1.00 0.00 32 GLU A N 11
ATOM 16722 C CA . GLU A 1 32 ? 10.764 -15.092 -0.680 1.00 0.00 32 GLU A CA 11
ATOM 16723 C C . GLU A 1 32 ? 9.963 -16.159 -1.421 1.00 0.00 32 GLU A C 11
ATOM 16724 O O . GLU A 1 32 ? 10.528 -16.997 -2.122 1.00 0.00 32 GLU A O 11
ATOM 16736 N N . GLN A 1 33 ? 8.645 -16.121 -1.257 1.00 0.00 33 GLN A N 11
ATOM 16737 C CA . GLN A 1 33 ? 7.766 -17.085 -1.908 1.00 0.00 33 GLN A CA 11
ATOM 16738 C C . GLN A 1 33 ? 6.808 -16.387 -2.867 1.00 0.00 33 GLN A C 11
ATOM 16739 O O . GLN A 1 33 ? 5.602 -16.635 -2.869 1.00 0.00 33 GLN A O 11
ATOM 16753 N N . PRO A 1 34 ? 7.354 -15.492 -3.704 1.00 0.00 34 PRO A N 11
ATOM 16754 C CA . PRO A 1 34 ? 6.565 -14.740 -4.684 1.00 0.00 34 PRO A CA 11
ATOM 16755 C C . PRO A 1 34 ? 6.047 -15.624 -5.812 1.00 0.00 34 PRO A C 11
ATOM 16756 O O . PRO A 1 34 ? 5.360 -15.152 -6.717 1.00 0.00 34 PRO A O 11
ATOM 16767 N N . ASN A 1 35 ? 6.380 -16.909 -5.752 1.00 0.00 35 ASN A N 11
ATOM 16768 C CA . ASN A 1 35 ? 5.947 -17.860 -6.770 1.00 0.00 35 ASN A CA 11
ATOM 16769 C C . ASN A 1 35 ? 6.319 -17.369 -8.166 1.00 0.00 35 ASN A C 11
ATOM 16770 O O . ASN A 1 35 ? 5.611 -17.633 -9.137 1.00 0.00 35 ASN A O 11
ATOM 16781 N N . GLY A 1 36 ? 7.435 -16.652 -8.258 1.00 0.00 36 GLY A N 11
ATOM 16782 C CA . GLY A 1 36 ? 7.882 -16.136 -9.538 1.00 0.00 36 GLY A CA 11
ATOM 16783 C C . GLY A 1 36 ? 8.473 -14.745 -9.428 1.00 0.00 36 GLY A C 11
ATOM 16784 O O . GLY A 1 36 ? 8.788 -14.282 -8.331 1.00 0.00 36 GLY A O 11
ATOM 16788 N N . ILE A 1 37 ? 8.627 -14.077 -10.566 1.00 0.00 37 ILE A N 11
ATOM 16789 C CA . ILE A 1 37 ? 9.186 -12.731 -10.592 1.00 0.00 37 ILE A CA 11
ATOM 16790 C C . ILE A 1 37 ? 8.099 -11.681 -10.391 1.00 0.00 37 ILE A C 11
ATOM 16791 O O . ILE A 1 37 ? 7.212 -11.522 -11.230 1.00 0.00 37 ILE A O 11
ATOM 16807 N N . ILE A 1 38 ? 8.176 -10.965 -9.274 1.00 0.00 38 ILE A N 11
ATOM 16808 C CA . ILE A 1 38 ? 7.200 -9.927 -8.964 1.00 0.00 38 ILE A CA 11
ATOM 16809 C C . ILE A 1 38 ? 7.294 -8.771 -9.954 1.00 0.00 38 ILE A C 11
ATOM 16810 O O . ILE A 1 38 ? 8.302 -8.065 -10.007 1.00 0.00 38 ILE A O 11
ATOM 16826 N N . LEU A 1 39 ? 6.237 -8.581 -10.736 1.00 0.00 39 LEU A N 11
ATOM 16827 C CA . LEU A 1 39 ? 6.199 -7.508 -11.724 1.00 0.00 39 LEU A CA 11
ATOM 16828 C C . LEU A 1 39 ? 6.160 -6.143 -11.044 1.00 0.00 39 LEU A C 11
ATOM 16829 O O . LEU A 1 39 ? 7.016 -5.292 -11.289 1.00 0.00 39 LEU A O 11
ATOM 16845 N N . ASP A 1 40 ? 5.164 -5.942 -10.189 1.00 0.00 40 ASP A N 11
ATOM 16846 C CA . ASP A 1 40 ? 5.015 -4.682 -9.470 1.00 0.00 40 ASP A CA 11
ATOM 16847 C C . ASP A 1 40 ? 4.298 -4.895 -8.141 1.00 0.00 40 ASP A C 11
ATOM 16848 O O . ASP A 1 40 ? 3.888 -6.010 -7.817 1.00 0.00 40 ASP A O 11
ATOM 16857 N N . TYR A 1 41 ? 4.150 -3.820 -7.376 1.00 0.00 41 TYR A N 11
ATOM 16858 C CA . TYR A 1 41 ? 3.485 -3.890 -6.080 1.00 0.00 41 TYR A CA 11
ATOM 16859 C C . TYR A 1 41 ? 2.354 -2.869 -5.992 1.00 0.00 41 TYR A C 11
ATOM 16860 O O . TYR A 1 41 ? 2.572 -1.670 -6.161 1.00 0.00 41 TYR A O 11
ATOM 16878 N N . GLU A 1 42 ? 1.146 -3.356 -5.726 1.00 0.00 42 GLU A N 11
ATOM 16879 C CA . GLU A 1 42 ? -0.020 -2.488 -5.616 1.00 0.00 42 GLU A CA 11
ATOM 16880 C C . GLU A 1 42 ? -0.224 -2.031 -4.174 1.00 0.00 42 GLU A C 11
ATOM 16881 O O . GLU A 1 42 ? 0.134 -2.738 -3.232 1.00 0.00 42 GLU A O 11
ATOM 16893 N N . ILE A 1 43 ? -0.800 -0.845 -4.011 1.00 0.00 43 ILE A N 11
ATOM 16894 C CA . ILE A 1 43 ? -1.052 -0.294 -2.686 1.00 0.00 43 ILE A CA 11
ATOM 16895 C C . ILE A 1 43 ? -2.472 0.251 -2.578 1.00 0.00 43 ILE A C 11
ATOM 16896 O O . ILE A 1 43 ? -2.897 1.069 -3.394 1.00 0.00 43 ILE A O 11
ATOM 16912 N N . ARG A 1 44 ? -3.200 -0.206 -1.564 1.00 0.00 44 ARG A N 11
ATOM 16913 C CA . ARG A 1 44 ? -4.572 0.237 -1.349 1.00 0.00 44 ARG A CA 11
ATOM 16914 C C . ARG A 1 44 ? -4.719 0.909 0.013 1.00 0.00 44 ARG A C 11
ATOM 16915 O O . ARG A 1 44 ? -4.446 0.303 1.049 1.00 0.00 44 ARG A O 11
ATOM 16936 N N . TYR A 1 45 ? -5.152 2.165 0.003 1.00 0.00 45 TYR A N 11
ATOM 16937 C CA . TYR A 1 45 ? -5.333 2.921 1.237 1.00 0.00 45 TYR A CA 11
ATOM 16938 C C . TYR A 1 45 ? -6.728 3.534 1.302 1.00 0.00 45 TYR A C 11
ATOM 16939 O O . TYR A 1 45 ? -7.304 3.905 0.278 1.00 0.00 45 TYR A O 11
ATOM 16957 N N . TYR A 1 46 ? -7.267 3.637 2.512 1.00 0.00 46 TYR A N 11
ATOM 16958 C CA . TYR A 1 46 ? -8.595 4.203 2.711 1.00 0.00 46 TYR A CA 11
ATOM 16959 C C . TYR A 1 46 ? -8.699 4.883 4.073 1.00 0.00 46 TYR A C 11
ATOM 16960 O O . TYR A 1 46 ? -7.948 4.567 4.995 1.00 0.00 46 TYR A O 11
ATOM 16978 N N . GLU A 1 47 ? -9.636 5.818 4.190 1.00 0.00 47 GLU A N 11
ATOM 16979 C CA . GLU A 1 47 ? -9.839 6.543 5.439 1.00 0.00 47 GLU A CA 11
ATOM 16980 C C . GLU A 1 47 ? -10.217 5.588 6.568 1.00 0.00 47 GLU A C 11
ATOM 16981 O O . GLU A 1 47 ? -11.006 4.663 6.376 1.00 0.00 47 GLU A O 11
ATOM 16993 N N . LYS A 1 48 ? -9.647 5.819 7.746 1.00 0.00 48 LYS A N 11
ATOM 16994 C CA . LYS A 1 48 ? -9.922 4.981 8.907 1.00 0.00 48 LYS A CA 11
ATOM 16995 C C . LYS A 1 48 ? -11.418 4.938 9.204 1.00 0.00 48 LYS A C 11
ATOM 16996 O O . LYS A 1 48 ? -11.898 4.032 9.884 1.00 0.00 48 LYS A O 11
ATOM 17015 N N . GLU A 1 49 ? -12.148 5.922 8.687 1.00 0.00 49 GLU A N 11
ATOM 17016 C CA . GLU A 1 49 ? -13.589 5.994 8.897 1.00 0.00 49 GLU A CA 11
ATOM 17017 C C . GLU A 1 49 ? -14.344 5.576 7.639 1.00 0.00 49 GLU A C 11
ATOM 17018 O O . GLU A 1 49 ? -15.521 5.897 7.472 1.00 0.00 49 GLU A O 11
ATOM 17030 N N . HIS A 1 50 ? -13.658 4.858 6.755 1.00 0.00 50 HIS A N 11
ATOM 17031 C CA . HIS A 1 50 ? -14.263 4.395 5.511 1.00 0.00 50 HIS A CA 11
ATOM 17032 C C . HIS A 1 50 ? -14.043 2.897 5.325 1.00 0.00 50 HIS A C 11
ATOM 17033 O O . HIS A 1 50 ? -13.436 2.239 6.169 1.00 0.00 50 HIS A O 11
ATOM 17048 N N . ASN A 1 51 ? -14.542 2.364 4.214 1.00 0.00 51 ASN A N 11
ATOM 17049 C CA . ASN A 1 51 ? -14.401 0.943 3.918 1.00 0.00 51 ASN A CA 11
ATOM 17050 C C . ASN A 1 51 ? -13.541 0.729 2.675 1.00 0.00 51 ASN A C 11
ATOM 17051 O O . ASN A 1 51 ? -13.094 1.687 2.046 1.00 0.00 51 ASN A O 11
ATOM 17062 N N . GLU A 1 52 ? -13.317 -0.534 2.328 1.00 0.00 52 GLU A N 11
ATOM 17063 C CA . GLU A 1 52 ? -12.511 -0.873 1.161 1.00 0.00 52 GLU A CA 11
ATOM 17064 C C . GLU A 1 52 ? -13.171 -0.371 -0.120 1.00 0.00 52 GLU A C 11
ATOM 17065 O O . GLU A 1 52 ? -12.493 -0.058 -1.099 1.00 0.00 52 GLU A O 11
ATOM 17077 N N . PHE A 1 53 ? -14.497 -0.298 -0.106 1.00 0.00 53 PHE A N 11
ATOM 17078 C CA . PHE A 1 53 ? -15.250 0.164 -1.266 1.00 0.00 53 PHE A CA 11
ATOM 17079 C C . PHE A 1 53 ? -14.707 1.498 -1.770 1.00 0.00 53 PHE A C 11
ATOM 17080 O O . PHE A 1 53 ? -14.125 1.575 -2.851 1.00 0.00 53 PHE A O 11
ATOM 17097 N N . ASN A 1 54 ? -14.904 2.548 -0.978 1.00 0.00 54 ASN A N 11
ATOM 17098 C CA . ASN A 1 54 ? -14.435 3.880 -1.344 1.00 0.00 54 ASN A CA 11
ATOM 17099 C C . ASN A 1 54 ? -12.986 4.083 -0.915 1.00 0.00 54 ASN A C 11
ATOM 17100 O O . ASN A 1 54 ? -12.697 4.890 -0.032 1.00 0.00 54 ASN A O 11
ATOM 17111 N N . SER A 1 55 ? -12.078 3.346 -1.547 1.00 0.00 55 SER A N 11
ATOM 17112 C CA . SER A 1 55 ? -10.658 3.443 -1.228 1.00 0.00 55 SER A CA 11
ATOM 17113 C C . SER A 1 55 ? -9.858 3.896 -2.446 1.00 0.00 55 SER A C 11
ATOM 17114 O O . SER A 1 55 ? -10.417 4.129 -3.518 1.00 0.00 55 SER A O 11
ATOM 17122 N N . SER A 1 56 ? -8.546 4.017 -2.272 1.00 0.00 56 SER A N 11
ATOM 17123 C CA . SER A 1 56 ? -7.668 4.445 -3.355 1.00 0.00 56 SER A CA 11
ATOM 17124 C C . SER A 1 56 ? -6.588 3.401 -3.624 1.00 0.00 56 SER A C 11
ATOM 17125 O O . SER A 1 56 ? -6.124 2.723 -2.709 1.00 0.00 56 SER A O 11
ATOM 17133 N N . MET A 1 57 ? -6.194 3.279 -4.888 1.00 0.00 57 MET A N 11
ATOM 17134 C CA . MET A 1 57 ? -5.169 2.319 -5.278 1.00 0.00 57 MET A CA 11
ATOM 17135 C C . MET A 1 57 ? -3.994 3.021 -5.952 1.00 0.00 57 MET A C 11
ATOM 17136 O O . MET A 1 57 ? -4.148 4.103 -6.518 1.00 0.00 57 MET A O 11
ATOM 17150 N N . ALA A 1 58 ? -2.822 2.400 -5.886 1.00 0.00 58 ALA A N 11
ATOM 17151 C CA . ALA A 1 58 ? -1.622 2.965 -6.490 1.00 0.00 58 ALA A CA 11
ATOM 17152 C C . ALA A 1 58 ? -0.584 1.882 -6.768 1.00 0.00 58 ALA A C 11
ATOM 17153 O O . ALA A 1 58 ? -0.207 1.127 -5.872 1.00 0.00 58 ALA A O 11
ATOM 17160 N N . ARG A 1 59 ? -0.127 1.813 -8.014 1.00 0.00 59 ARG A N 11
ATOM 17161 C CA . ARG A 1 59 ? 0.866 0.821 -8.409 1.00 0.00 59 ARG A CA 11
ATOM 17162 C C . ARG A 1 59 ? 2.280 1.350 -8.190 1.00 0.00 59 ARG A C 11
ATOM 17163 O O . ARG A 1 59 ? 2.516 2.557 -8.238 1.00 0.00 59 ARG A O 11
ATOM 17184 N N . SER A 1 60 ? 3.217 0.439 -7.950 1.00 0.00 60 SER A N 11
ATOM 17185 C CA . SER A 1 60 ? 4.607 0.814 -7.720 1.00 0.00 60 SER A CA 11
ATOM 17186 C C . SER A 1 60 ? 5.555 -0.181 -8.382 1.00 0.00 60 SER A C 11
ATOM 17187 O O . SER A 1 60 ? 5.341 -1.392 -8.323 1.00 0.00 60 SER A O 11
ATOM 17195 N N . GLN A 1 61 ? 6.603 0.339 -9.013 1.00 0.00 61 GLN A N 11
ATOM 17196 C CA . GLN A 1 61 ? 7.584 -0.503 -9.688 1.00 0.00 61 GLN A CA 11
ATOM 17197 C C . GLN A 1 61 ? 8.665 -0.965 -8.716 1.00 0.00 61 GLN A C 11
ATOM 17198 O O . GLN A 1 61 ? 9.772 -1.318 -9.124 1.00 0.00 61 GLN A O 11
ATOM 17212 N N . THR A 1 62 ? 8.337 -0.959 -7.428 1.00 0.00 62 THR A N 11
ATOM 17213 C CA . THR A 1 62 ? 9.280 -1.376 -6.398 1.00 0.00 62 THR A CA 11
ATOM 17214 C C . THR A 1 62 ? 8.574 -1.602 -5.065 1.00 0.00 62 THR A C 11
ATOM 17215 O O . THR A 1 62 ? 7.372 -1.371 -4.942 1.00 0.00 62 THR A O 11
ATOM 17226 N N . ASN A 1 63 ? 9.330 -2.054 -4.070 1.00 0.00 63 ASN A N 11
ATOM 17227 C CA . ASN A 1 63 ? 8.776 -2.311 -2.746 1.00 0.00 63 ASN A CA 11
ATOM 17228 C C . ASN A 1 63 ? 8.570 -1.008 -1.980 1.00 0.00 63 ASN A C 11
ATOM 17229 O O . ASN A 1 63 ? 8.236 -1.017 -0.795 1.00 0.00 63 ASN A O 11
ATOM 17240 N N . THR A 1 64 ? 8.770 0.113 -2.666 1.00 0.00 64 THR A N 11
ATOM 17241 C CA . THR A 1 64 ? 8.607 1.424 -2.051 1.00 0.00 64 THR A CA 11
ATOM 17242 C C . THR A 1 64 ? 7.698 2.315 -2.890 1.00 0.00 64 THR A C 11
ATOM 17243 O O . THR A 1 64 ? 7.942 2.523 -4.078 1.00 0.00 64 THR A O 11
ATOM 17254 N N . ALA A 1 65 ? 6.650 2.840 -2.264 1.00 0.00 65 ALA A N 11
ATOM 17255 C CA . ALA A 1 65 ? 5.706 3.711 -2.953 1.00 0.00 65 ALA A CA 11
ATOM 17256 C C . ALA A 1 65 ? 5.174 4.792 -2.018 1.00 0.00 65 ALA A C 11
ATOM 17257 O O . ALA A 1 65 ? 4.850 4.522 -0.862 1.00 0.00 65 ALA A O 11
ATOM 17264 N N . ARG A 1 66 ? 5.087 6.017 -2.527 1.00 0.00 66 ARG A N 11
ATOM 17265 C CA . ARG A 1 66 ? 4.596 7.139 -1.736 1.00 0.00 66 ARG A CA 11
ATOM 17266 C C . ARG A 1 66 ? 3.130 7.425 -2.050 1.00 0.00 66 ARG A C 11
ATOM 17267 O O . ARG A 1 66 ? 2.704 7.343 -3.202 1.00 0.00 66 ARG A O 11
ATOM 17288 N N . ILE A 1 67 ? 2.364 7.761 -1.017 1.00 0.00 67 ILE A N 11
ATOM 17289 C CA . ILE A 1 67 ? 0.947 8.059 -1.183 1.00 0.00 67 ILE A CA 11
ATOM 17290 C C . ILE A 1 67 ? 0.693 9.562 -1.142 1.00 0.00 67 ILE A C 11
ATOM 17291 O O . ILE A 1 67 ? 1.088 10.243 -0.195 1.00 0.00 67 ILE A O 11
ATOM 17307 N N . ASP A 1 68 ? 0.030 10.073 -2.173 1.00 0.00 68 ASP A N 11
ATOM 17308 C CA . ASP A 1 68 ? -0.280 11.496 -2.254 1.00 0.00 68 ASP A CA 11
ATOM 17309 C C . ASP A 1 68 ? -1.784 11.718 -2.376 1.00 0.00 68 ASP A C 11
ATOM 17310 O O . ASP A 1 68 ? -2.497 10.903 -2.960 1.00 0.00 68 ASP A O 11
ATOM 17319 N N . GLY A 1 69 ? -2.261 12.828 -1.820 1.00 0.00 69 GLY A N 11
ATOM 17320 C CA . GLY A 1 69 ? -3.677 13.137 -1.876 1.00 0.00 69 GLY A CA 11
ATOM 17321 C C . GLY A 1 69 ? -4.398 12.791 -0.588 1.00 0.00 69 GLY A C 11
ATOM 17322 O O . GLY A 1 69 ? -5.464 12.175 -0.611 1.00 0.00 69 GLY A O 11
ATOM 17326 N N . LEU A 1 70 ? -3.816 13.187 0.538 1.00 0.00 70 LEU A N 11
ATOM 17327 C CA . LEU A 1 70 ? -4.408 12.913 1.843 1.00 0.00 70 LEU A CA 11
ATOM 17328 C C . LEU A 1 70 ? -4.551 14.196 2.656 1.00 0.00 70 LEU A C 11
ATOM 17329 O O . LEU A 1 70 ? -4.087 15.259 2.242 1.00 0.00 70 LEU A O 11
ATOM 17345 N N . ARG A 1 71 ? -5.194 14.089 3.814 1.00 0.00 71 ARG A N 11
ATOM 17346 C CA . ARG A 1 71 ? -5.397 15.240 4.685 1.00 0.00 71 ARG A CA 11
ATOM 17347 C C . ARG A 1 71 ? -4.405 15.226 5.844 1.00 0.00 71 ARG A C 11
ATOM 17348 O O . ARG A 1 71 ? -3.989 14.171 6.325 1.00 0.00 71 ARG A O 11
ATOM 17369 N N . PRO A 1 72 ? -4.014 16.424 6.304 1.00 0.00 72 PRO A N 11
ATOM 17370 C CA . PRO A 1 72 ? -3.067 16.576 7.412 1.00 0.00 72 PRO A CA 11
ATOM 17371 C C . PRO A 1 72 ? -3.663 16.148 8.748 1.00 0.00 72 PRO A C 11
ATOM 17372 O O . PRO A 1 72 ? -4.758 16.574 9.115 1.00 0.00 72 PRO A O 11
ATOM 17383 N N . GLY A 1 73 ? -2.936 15.303 9.473 1.00 0.00 73 GLY A N 11
ATOM 17384 C CA . GLY A 1 73 ? -3.411 14.832 10.761 1.00 0.00 73 GLY A CA 11
ATOM 17385 C C . GLY A 1 73 ? -4.551 13.842 10.632 1.00 0.00 73 GLY A C 11
ATOM 17386 O O . GLY A 1 73 ? -5.557 13.950 11.333 1.00 0.00 73 GLY A O 11
ATOM 17390 N N . MET A 1 74 ? -4.396 12.876 9.733 1.00 0.00 74 MET A N 11
ATOM 17391 C CA . MET A 1 74 ? -5.423 11.864 9.515 1.00 0.00 74 MET A CA 11
ATOM 17392 C C . MET A 1 74 ? -4.794 10.494 9.278 1.00 0.00 74 MET A C 11
ATOM 17393 O O . MET A 1 74 ? -3.813 10.369 8.545 1.00 0.00 74 MET A O 11
ATOM 17407 N N . VAL A 1 75 ? -5.364 9.470 9.903 1.00 0.00 75 VAL A N 11
ATOM 17408 C CA . VAL A 1 75 ? -4.860 8.109 9.759 1.00 0.00 75 VAL A CA 11
ATOM 17409 C C . VAL A 1 75 ? -5.437 7.437 8.518 1.00 0.00 75 VAL A C 11
ATOM 17410 O O . VAL A 1 75 ? -6.624 7.572 8.222 1.00 0.00 75 VAL A O 11
ATOM 17423 N N . TYR A 1 76 ? -4.589 6.714 7.796 1.00 0.00 76 TYR A N 11
ATOM 17424 C CA . TYR A 1 76 ? -5.013 6.022 6.585 1.00 0.00 76 TYR A CA 11
ATOM 17425 C C . TYR A 1 76 ? -4.487 4.590 6.563 1.00 0.00 76 TYR A C 11
ATOM 17426 O O . TYR A 1 76 ? -3.278 4.360 6.599 1.00 0.00 76 TYR A O 11
ATOM 17444 N N . VAL A 1 77 ? -5.404 3.630 6.501 1.00 0.00 77 VAL A N 11
ATOM 17445 C CA . VAL A 1 77 ? -5.034 2.220 6.472 1.00 0.00 77 VAL A CA 11
ATOM 17446 C C . VAL A 1 77 ? -4.439 1.836 5.121 1.00 0.00 77 VAL A C 11
ATOM 17447 O O . VAL A 1 77 ? -5.165 1.520 4.178 1.00 0.00 77 VAL A O 11
ATOM 17460 N N . VAL A 1 78 ? -3.113 1.864 5.035 1.00 0.00 78 VAL A N 11
ATOM 17461 C CA . VAL A 1 78 ? -2.420 1.518 3.800 1.00 0.00 78 VAL A CA 11
ATOM 17462 C C . VAL A 1 78 ? -2.056 0.037 3.771 1.00 0.00 78 VAL A C 11
ATOM 17463 O O . VAL A 1 78 ? -1.768 -0.561 4.807 1.00 0.00 78 VAL A O 11
ATOM 17476 N N . GLN A 1 79 ? -2.071 -0.547 2.577 1.00 0.00 79 GLN A N 11
ATOM 17477 C CA . GLN A 1 79 ? -1.743 -1.958 2.414 1.00 0.00 79 GLN A CA 11
ATOM 17478 C C . GLN A 1 79 ? -0.832 -2.169 1.209 1.00 0.00 79 GLN A C 11
ATOM 17479 O O . GLN A 1 79 ? -0.553 -1.235 0.457 1.00 0.00 79 GLN A O 11
ATOM 17493 N N . VAL A 1 80 ? -0.371 -3.403 1.030 1.00 0.00 80 VAL A N 11
ATOM 17494 C CA . VAL A 1 80 ? 0.507 -3.737 -0.084 1.00 0.00 80 VAL A CA 11
ATOM 17495 C C . VAL A 1 80 ? 0.422 -5.220 -0.426 1.00 0.00 80 VAL A C 11
ATOM 17496 O O . VAL A 1 80 ? 0.440 -6.074 0.461 1.00 0.00 80 VAL A O 11
ATOM 17509 N N . ARG A 1 81 ? 0.328 -5.520 -1.718 1.00 0.00 81 ARG A N 11
ATOM 17510 C CA . ARG A 1 81 ? 0.239 -6.901 -2.177 1.00 0.00 81 ARG A CA 11
ATOM 17511 C C . ARG A 1 81 ? 1.267 -7.177 -3.271 1.00 0.00 81 ARG A C 11
ATOM 17512 O O . ARG A 1 81 ? 1.840 -6.252 -3.846 1.00 0.00 81 ARG A O 11
ATOM 17533 N N . ALA A 1 82 ? 1.494 -8.456 -3.553 1.00 0.00 82 ALA A N 11
ATOM 17534 C CA . ALA A 1 82 ? 2.450 -8.854 -4.578 1.00 0.00 82 ALA A CA 11
ATOM 17535 C C . ALA A 1 82 ? 1.740 -9.432 -5.797 1.00 0.00 82 ALA A C 11
ATOM 17536 O O . ALA A 1 82 ? 0.975 -10.391 -5.685 1.00 0.00 82 ALA A O 11
ATOM 17543 N N . ARG A 1 83 ? 1.996 -8.843 -6.961 1.00 0.00 83 ARG A N 11
ATOM 17544 C CA . ARG A 1 83 ? 1.379 -9.300 -8.200 1.00 0.00 83 ARG A CA 11
ATOM 17545 C C . ARG A 1 83 ? 2.411 -9.957 -9.112 1.00 0.00 83 ARG A C 11
ATOM 17546 O O . ARG A 1 83 ? 3.528 -9.461 -9.262 1.00 0.00 83 ARG A O 11
ATOM 17567 N N . THR A 1 84 ? 2.030 -11.077 -9.718 1.00 0.00 84 THR A N 11
ATOM 17568 C CA . THR A 1 84 ? 2.922 -11.803 -10.613 1.00 0.00 84 THR A CA 11
ATOM 17569 C C . THR A 1 84 ? 2.203 -12.209 -11.895 1.00 0.00 84 THR A C 11
ATOM 17570 O O . THR A 1 84 ? 1.005 -11.971 -12.049 1.00 0.00 84 THR A O 11
ATOM 17581 N N . VAL A 1 85 ? 2.942 -12.824 -12.813 1.00 0.00 85 VAL A N 11
ATOM 17582 C CA . VAL A 1 85 ? 2.375 -13.265 -14.081 1.00 0.00 85 VAL A CA 11
ATOM 17583 C C . VAL A 1 85 ? 1.270 -14.292 -13.862 1.00 0.00 85 VAL A C 11
ATOM 17584 O O . VAL A 1 85 ? 0.530 -14.629 -14.785 1.00 0.00 85 VAL A O 11
ATOM 17597 N N . ALA A 1 86 ? 1.164 -14.786 -12.633 1.00 0.00 86 ALA A N 11
ATOM 17598 C CA . ALA A 1 86 ? 0.148 -15.773 -12.290 1.00 0.00 86 ALA A CA 11
ATOM 17599 C C . ALA A 1 86 ? -1.155 -15.098 -11.877 1.00 0.00 86 ALA A C 11
ATOM 17600 O O . ALA A 1 86 ? -2.231 -15.459 -12.352 1.00 0.00 86 ALA A O 11
ATOM 17607 N N . GLY A 1 87 ? -1.052 -14.116 -10.987 1.00 0.00 87 GLY A N 11
ATOM 17608 C CA . GLY A 1 87 ? -2.230 -13.407 -10.523 1.00 0.00 87 GLY A CA 11
ATOM 17609 C C . GLY A 1 87 ? -1.897 -12.325 -9.515 1.00 0.00 87 GLY A C 11
ATOM 17610 O O . GLY A 1 87 ? -0.782 -11.802 -9.501 1.00 0.00 87 GLY A O 11
ATOM 17614 N N . TYR A 1 88 ? -2.865 -11.987 -8.671 1.00 0.00 88 TYR A N 11
ATOM 17615 C CA . TYR A 1 88 ? -2.670 -10.957 -7.657 1.00 0.00 88 TYR A CA 11
ATOM 17616 C C . TYR A 1 88 ? -2.501 -11.579 -6.274 1.00 0.00 88 TYR A C 11
ATOM 17617 O O . TYR A 1 88 ? -3.200 -12.526 -5.917 1.00 0.00 88 TYR A O 11
ATOM 17635 N N . GLY A 1 89 ? -1.565 -11.037 -5.500 1.00 0.00 89 GLY A N 11
ATOM 17636 C CA . GLY A 1 89 ? -1.319 -11.550 -4.165 1.00 0.00 89 GLY A CA 11
ATOM 17637 C C . GLY A 1 89 ? -2.222 -10.917 -3.125 1.00 0.00 89 GLY A C 11
ATOM 17638 O O . GLY A 1 89 ? -2.919 -9.942 -3.408 1.00 0.00 89 GLY A O 11
ATOM 17642 N N . LYS A 1 90 ? -2.213 -11.472 -1.918 1.00 0.00 90 LYS A N 11
ATOM 17643 C CA . LYS A 1 90 ? -3.037 -10.957 -0.831 1.00 0.00 90 LYS A CA 11
ATOM 17644 C C . LYS A 1 90 ? -2.526 -9.600 -0.357 1.00 0.00 90 LYS A C 11
ATOM 17645 O O . LYS A 1 90 ? -1.484 -9.125 -0.810 1.00 0.00 90 LYS A O 11
ATOM 17664 N N . PHE A 1 91 ? -3.264 -8.982 0.559 1.00 0.00 91 PHE A N 11
ATOM 17665 C CA . PHE A 1 91 ? -2.885 -7.680 1.095 1.00 0.00 91 PHE A CA 11
ATOM 17666 C C . PHE A 1 91 ? -2.248 -7.825 2.475 1.00 0.00 91 PHE A C 11
ATOM 17667 O O . PHE A 1 91 ? -2.734 -8.578 3.318 1.00 0.00 91 PHE A O 11
ATOM 17684 N N . SER A 1 92 ? -1.157 -7.098 2.696 1.00 0.00 92 SER A N 11
ATOM 17685 C CA . SER A 1 92 ? -0.451 -7.148 3.970 1.00 0.00 92 SER A CA 11
ATOM 17686 C C . SER A 1 92 ? -1.320 -6.595 5.095 1.00 0.00 92 SER A C 11
ATOM 17687 O O . SER A 1 92 ? -2.140 -5.703 4.880 1.00 0.00 92 SER A O 11
ATOM 17695 N N . GLY A 1 93 ? -1.134 -7.131 6.297 1.00 0.00 93 GLY A N 11
ATOM 17696 C CA . GLY A 1 93 ? -1.907 -6.680 7.439 1.00 0.00 93 GLY A CA 11
ATOM 17697 C C . GLY A 1 93 ? -2.148 -5.183 7.422 1.00 0.00 93 GLY A C 11
ATOM 17698 O O . GLY A 1 93 ? -1.225 -4.401 7.191 1.00 0.00 93 GLY A O 11
ATOM 17702 N N . LYS A 1 94 ? -3.391 -4.782 7.664 1.00 0.00 94 LYS A N 11
ATOM 17703 C CA . LYS A 1 94 ? -3.752 -3.369 7.675 1.00 0.00 94 LYS A CA 11
ATOM 17704 C C . LYS A 1 94 ? -2.815 -2.576 8.581 1.00 0.00 94 LYS A C 11
ATOM 17705 O O . LYS A 1 94 ? -2.738 -2.828 9.783 1.00 0.00 94 LYS A O 11
ATOM 17724 N N . MET A 1 95 ? -2.106 -1.616 7.995 1.00 0.00 95 MET A N 11
ATOM 17725 C CA . MET A 1 95 ? -1.177 -0.784 8.751 1.00 0.00 95 MET A CA 11
ATOM 17726 C C . MET A 1 95 ? -1.751 0.613 8.968 1.00 0.00 95 MET A C 11
ATOM 17727 O O . MET A 1 95 ? -2.506 1.120 8.138 1.00 0.00 95 MET A O 11
ATOM 17741 N N . CYS A 1 96 ? -1.389 1.229 10.088 1.00 0.00 96 CYS A N 11
ATOM 17742 C CA . CYS A 1 96 ? -1.869 2.567 10.414 1.00 0.00 96 CYS A CA 11
ATOM 17743 C C . CYS A 1 96 ? -0.767 3.603 10.216 1.00 0.00 96 CYS A C 11
ATOM 17744 O O . CYS A 1 96 ? 0.328 3.472 10.763 1.00 0.00 96 CYS A O 11
ATOM 17752 N N . PHE A 1 97 ? -1.064 4.632 9.430 1.00 0.00 97 PHE A N 11
ATOM 17753 C CA . PHE A 1 97 ? -0.098 5.690 9.157 1.00 0.00 97 PHE A CA 11
ATOM 17754 C C . PHE A 1 97 ? -0.785 7.051 9.094 1.00 0.00 97 PHE A C 11
ATOM 17755 O O . PHE A 1 97 ? -1.662 7.276 8.260 1.00 0.00 97 PHE A O 11
ATOM 17772 N N . GLN A 1 98 ? -0.380 7.954 9.981 1.00 0.00 98 GLN A N 11
ATOM 17773 C CA . GLN A 1 98 ? -0.957 9.292 10.027 1.00 0.00 98 GLN A CA 11
ATOM 17774 C C . GLN A 1 98 ? 0.005 10.320 9.442 1.00 0.00 98 GLN A C 11
ATOM 17775 O O . GLN A 1 98 ? 1.218 10.234 9.637 1.00 0.00 98 GLN A O 11
ATOM 17789 N N . THR A 1 99 ? -0.543 11.294 8.722 1.00 0.00 99 THR A N 11
ATOM 17790 C CA . THR A 1 99 ? 0.266 12.339 8.107 1.00 0.00 99 THR A CA 11
ATOM 17791 C C . THR A 1 99 ? 0.827 13.290 9.157 1.00 0.00 99 THR A C 11
ATOM 17792 O O . THR A 1 99 ? 0.586 13.123 10.354 1.00 0.00 99 THR A O 11
ATOM 17803 N N . LEU A 1 100 ? 1.576 14.289 8.704 1.00 0.00 100 LEU A N 11
ATOM 17804 C CA . LEU A 1 100 ? 2.171 15.270 9.606 1.00 0.00 100 LEU A CA 11
ATOM 17805 C C . LEU A 1 100 ? 1.108 16.205 10.173 1.00 0.00 100 LEU A C 11
ATOM 17806 O O . LEU A 1 100 ? 0.291 16.755 9.433 1.00 0.00 100 LEU A O 11
ATOM 17822 N N . THR A 1 101 ? 1.124 16.382 11.490 1.00 0.00 101 THR A N 11
ATOM 17823 C CA . THR A 1 101 ? 0.162 17.251 12.156 1.00 0.00 101 THR A CA 11
ATOM 17824 C C . THR A 1 101 ? 0.766 18.621 12.443 1.00 0.00 101 THR A C 11
ATOM 17825 O O . THR A 1 101 ? 1.691 18.747 13.246 1.00 0.00 101 THR A O 11
ATOM 17836 N N . ASP A 1 102 ? 0.237 19.645 11.783 1.00 0.00 102 ASP A N 11
ATOM 17837 C CA . ASP A 1 102 ? 0.723 21.008 11.969 1.00 0.00 102 ASP A CA 11
ATOM 17838 C C . ASP A 1 102 ? 0.362 21.529 13.356 1.00 0.00 102 ASP A C 11
ATOM 17839 O O . ASP A 1 102 ? 1.208 22.073 14.066 1.00 0.00 102 ASP A O 11
ATOM 17848 N N . SER A 1 103 ? -0.901 21.360 13.736 1.00 0.00 103 SER A N 11
ATOM 17849 C CA . SER A 1 103 ? -1.376 21.818 15.036 1.00 0.00 103 SER A CA 11
ATOM 17850 C C . SER A 1 103 ? -1.601 20.639 15.978 1.00 0.00 103 SER A C 11
ATOM 17851 O O . SER A 1 103 ? -2.161 19.615 15.588 1.00 0.00 103 SER A O 11
ATOM 17859 N N . GLY A 1 104 ? -1.160 20.791 17.223 1.00 0.00 104 GLY A N 11
ATOM 17860 C CA . GLY A 1 104 ? -1.321 19.733 18.203 1.00 0.00 104 GLY A CA 11
ATOM 17861 C C . GLY A 1 104 ? -0.019 19.380 18.895 1.00 0.00 104 GLY A C 11
ATOM 17862 O O . GLY A 1 104 ? 0.544 18.304 18.693 1.00 0.00 104 GLY A O 11
ATOM 17866 N N . PRO A 1 105 ? 0.479 20.301 19.732 1.00 0.00 105 PRO A N 11
ATOM 17867 C CA . PRO A 1 105 ? 1.729 20.105 20.472 1.00 0.00 105 PRO A CA 11
ATOM 17868 C C . PRO A 1 105 ? 1.598 19.045 21.561 1.00 0.00 105 PRO A C 11
ATOM 17869 O O . PRO A 1 105 ? 2.577 18.693 22.219 1.00 0.00 105 PRO A O 11
ATOM 17880 N N . SER A 1 106 ? 0.382 18.539 21.745 1.00 0.00 106 SER A N 11
ATOM 17881 C CA . SER A 1 106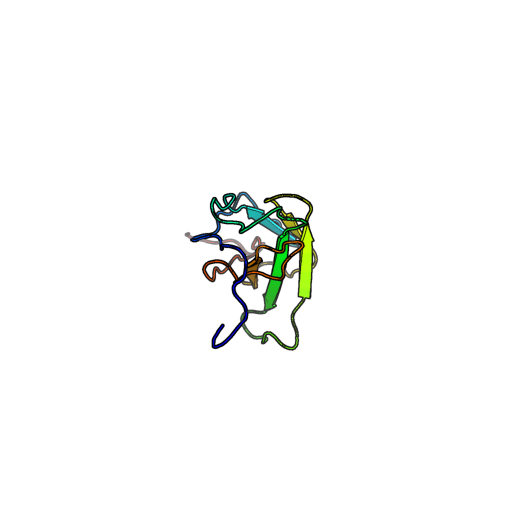 ? 0.123 17.522 22.756 1.00 0.00 106 SER A CA 11
ATOM 17882 C C . SER A 1 106 ? 0.742 16.187 22.355 1.00 0.00 106 SER A C 11
ATOM 17883 O O . SER A 1 106 ? 0.409 15.623 21.312 1.00 0.00 106 SER A O 11
ATOM 17891 N N . SER A 1 107 ? 1.646 15.686 23.191 1.00 0.00 107 SER A N 11
ATOM 17892 C CA . SER A 1 107 ? 2.316 14.419 22.923 1.00 0.00 107 SER A CA 11
ATOM 17893 C C . SER A 1 107 ? 2.255 13.503 24.142 1.00 0.00 107 SER A C 11
ATOM 17894 O O . SER A 1 107 ? 2.462 13.941 25.272 1.00 0.00 107 SER A O 11
ATOM 17902 N N . GLY A 1 108 ? 1.968 12.227 23.902 1.00 0.00 108 GLY A N 11
ATOM 17903 C CA . GLY A 1 108 ? 1.884 11.269 24.988 1.00 0.00 108 GLY A CA 11
ATOM 17904 C C . GLY A 1 108 ? 0.464 10.802 25.241 1.00 0.00 108 GLY A C 11
ATOM 17905 O O . GLY A 1 108 ? -0.101 10.052 24.445 1.00 0.00 108 GLY A O 11
ATOM 17909 N N . GLY A 1 1 ? -15.820 -16.466 2.228 1.00 0.00 1 GLY A N 12
ATOM 17910 C CA . GLY A 1 1 ? -14.380 -16.639 2.242 1.00 0.00 1 GLY A CA 12
ATOM 17911 C C . GLY A 1 1 ? -13.670 -15.664 1.324 1.00 0.00 1 GLY A C 12
ATOM 17912 O O . GLY A 1 1 ? -13.309 -16.009 0.199 1.00 0.00 1 GLY A O 12
ATOM 17916 N N . SER A 1 2 ? -13.470 -14.440 1.805 1.00 0.00 2 SER A N 12
ATOM 17917 C CA . SER A 1 2 ? -12.804 -13.410 1.017 1.00 0.00 2 SER A CA 12
ATOM 17918 C C . SER A 1 2 ? -11.575 -13.975 0.311 1.00 0.00 2 SER A C 12
ATOM 17919 O O . SER A 1 2 ? -11.449 -13.880 -0.910 1.00 0.00 2 SER A O 12
ATOM 17927 N N . SER A 1 3 ? -10.671 -14.563 1.088 1.00 0.00 3 SER A N 12
ATOM 17928 C CA . SER A 1 3 ? -9.450 -15.141 0.539 1.00 0.00 3 SER A CA 12
ATOM 17929 C C . SER A 1 3 ? -9.662 -16.604 0.165 1.00 0.00 3 SER A C 12
ATOM 17930 O O . SER A 1 3 ? -10.226 -17.379 0.937 1.00 0.00 3 SER A O 12
ATOM 17938 N N . GLY A 1 4 ? -9.206 -16.976 -1.028 1.00 0.00 4 GLY A N 12
ATOM 17939 C CA . GLY A 1 4 ? -9.355 -18.345 -1.485 1.00 0.00 4 GLY A CA 12
ATOM 17940 C C . GLY A 1 4 ? -8.388 -18.693 -2.599 1.00 0.00 4 GLY A C 12
ATOM 17941 O O . GLY A 1 4 ? -7.770 -19.757 -2.585 1.00 0.00 4 GLY A O 12
ATOM 17945 N N . SER A 1 5 ? -8.259 -17.794 -3.570 1.00 0.00 5 SER A N 12
ATOM 17946 C CA . SER A 1 5 ? -7.364 -18.013 -4.701 1.00 0.00 5 SER A CA 12
ATOM 17947 C C . SER A 1 5 ? -5.915 -17.743 -4.307 1.00 0.00 5 SER A C 12
ATOM 17948 O O . SER A 1 5 ? -5.512 -16.593 -4.132 1.00 0.00 5 SER A O 12
ATOM 17956 N N . SER A 1 6 ? -5.136 -18.811 -4.170 1.00 0.00 6 SER A N 12
ATOM 17957 C CA . SER A 1 6 ? -3.733 -18.691 -3.794 1.00 0.00 6 SER A CA 12
ATOM 17958 C C . SER A 1 6 ? -2.977 -17.813 -4.787 1.00 0.00 6 SER A C 12
ATOM 17959 O O . SER A 1 6 ? -3.393 -17.655 -5.934 1.00 0.00 6 SER A O 12
ATOM 17967 N N . GLY A 1 7 ? -1.863 -17.243 -4.336 1.00 0.00 7 GLY A N 12
ATOM 17968 C CA . GLY A 1 7 ? -1.067 -16.388 -5.196 1.00 0.00 7 GLY A CA 12
ATOM 17969 C C . GLY A 1 7 ? 0.369 -16.268 -4.726 1.00 0.00 7 GLY A C 12
ATOM 17970 O O . GLY A 1 7 ? 0.868 -17.099 -3.967 1.00 0.00 7 GLY A O 12
ATOM 17974 N N . PRO A 1 8 ? 1.059 -15.212 -5.182 1.00 0.00 8 PRO A N 12
ATOM 17975 C CA . PRO A 1 8 ? 2.456 -14.962 -4.816 1.00 0.00 8 PRO A CA 12
ATOM 17976 C C . PRO A 1 8 ? 2.609 -14.554 -3.355 1.00 0.00 8 PRO A C 12
ATOM 17977 O O . PRO A 1 8 ? 1.693 -13.986 -2.760 1.00 0.00 8 PRO A O 12
ATOM 17988 N N . SER A 1 9 ? 3.772 -14.848 -2.782 1.00 0.00 9 SER A N 12
ATOM 17989 C CA . SER A 1 9 ? 4.043 -14.514 -1.388 1.00 0.00 9 SER A CA 12
ATOM 17990 C C . SER A 1 9 ? 3.858 -13.020 -1.142 1.00 0.00 9 SER A C 12
ATOM 17991 O O . SER A 1 9 ? 4.121 -12.196 -2.018 1.00 0.00 9 SER A O 12
ATOM 17999 N N . THR A 1 10 ? 3.403 -12.677 0.060 1.00 0.00 10 THR A N 12
ATOM 18000 C CA . THR A 1 10 ? 3.180 -11.283 0.423 1.00 0.00 10 THR A CA 12
ATOM 18001 C C . THR A 1 10 ? 4.129 -10.847 1.534 1.00 0.00 10 THR A C 12
ATOM 18002 O O . THR A 1 10 ? 4.749 -11.679 2.197 1.00 0.00 10 THR A O 12
ATOM 18013 N N . VAL A 1 11 ? 4.237 -9.538 1.734 1.00 0.00 11 VAL A N 12
ATOM 18014 C CA . VAL A 1 11 ? 5.109 -8.991 2.766 1.00 0.00 11 VAL A CA 12
ATOM 18015 C C . VAL A 1 11 ? 4.565 -9.288 4.159 1.00 0.00 11 VAL A C 12
ATOM 18016 O O . VAL A 1 11 ? 3.369 -9.164 4.425 1.00 0.00 11 VAL A O 12
ATOM 18029 N N . PRO A 1 12 ? 5.462 -9.690 5.072 1.00 0.00 12 PRO A N 12
ATOM 18030 C CA . PRO A 1 12 ? 5.095 -10.012 6.454 1.00 0.00 12 PRO A CA 12
ATOM 18031 C C . PRO A 1 12 ? 4.692 -8.776 7.250 1.00 0.00 12 PRO A C 12
ATOM 18032 O O . PRO A 1 12 ? 3.638 -8.752 7.886 1.00 0.00 12 PRO A O 12
ATOM 18043 N N . ILE A 1 13 ? 5.537 -7.751 7.210 1.00 0.00 13 ILE A N 12
ATOM 18044 C CA . ILE A 1 13 ? 5.267 -6.511 7.927 1.00 0.00 13 ILE A CA 12
ATOM 18045 C C . ILE A 1 13 ? 5.632 -5.296 7.081 1.00 0.00 13 ILE A C 12
ATOM 18046 O O . ILE A 1 13 ? 6.380 -5.405 6.110 1.00 0.00 13 ILE A O 12
ATOM 18062 N N . MET A 1 14 ? 5.100 -4.138 7.458 1.00 0.00 14 MET A N 12
ATOM 18063 C CA . MET A 1 14 ? 5.373 -2.901 6.735 1.00 0.00 14 MET A CA 12
ATOM 18064 C C . MET A 1 14 ? 6.237 -1.962 7.570 1.00 0.00 14 MET A C 12
ATOM 18065 O O . MET A 1 14 ? 6.239 -2.033 8.799 1.00 0.00 14 MET A O 12
ATOM 18079 N N . HIS A 1 15 ? 6.971 -1.083 6.895 1.00 0.00 15 HIS A N 12
ATOM 18080 C CA . HIS A 1 15 ? 7.840 -0.130 7.576 1.00 0.00 15 HIS A CA 12
ATOM 18081 C C . HIS A 1 15 ? 7.765 1.243 6.914 1.00 0.00 15 HIS A C 12
ATOM 18082 O O . HIS A 1 15 ? 7.809 1.354 5.689 1.00 0.00 15 HIS A O 12
ATOM 18097 N N . GLN A 1 16 ? 7.651 2.284 7.732 1.00 0.00 16 GLN A N 12
ATOM 18098 C CA . GLN A 1 16 ? 7.568 3.648 7.225 1.00 0.00 16 GLN A CA 12
ATOM 18099 C C . GLN A 1 16 ? 8.949 4.292 7.166 1.00 0.00 16 GLN A C 12
ATOM 18100 O O . GLN A 1 16 ? 9.788 4.068 8.039 1.00 0.00 16 GLN A O 12
ATOM 18114 N N . VAL A 1 17 ? 9.180 5.092 6.130 1.00 0.00 17 VAL A N 12
ATOM 18115 C CA . VAL A 1 17 ? 10.460 5.769 5.957 1.00 0.00 17 VAL A CA 12
ATOM 18116 C C . VAL A 1 17 ? 10.322 7.271 6.178 1.00 0.00 17 VAL A C 12
ATOM 18117 O O . VAL A 1 17 ? 11.175 7.898 6.804 1.00 0.00 17 VAL A O 12
ATOM 18130 N N . SER A 1 18 ? 9.239 7.842 5.658 1.00 0.00 18 SER A N 12
ATOM 18131 C CA . SER A 1 18 ? 8.990 9.273 5.796 1.00 0.00 18 SER A CA 12
ATOM 18132 C C . SER A 1 18 ? 7.512 9.589 5.585 1.00 0.00 18 SER A C 12
ATOM 18133 O O . SER A 1 18 ? 6.704 8.695 5.336 1.00 0.00 18 SER A O 12
ATOM 18141 N N . ALA A 1 19 ? 7.167 10.868 5.686 1.00 0.00 19 ALA A N 12
ATOM 18142 C CA . ALA A 1 19 ? 5.789 11.304 5.504 1.00 0.00 19 ALA A CA 12
ATOM 18143 C C . ALA A 1 19 ? 5.684 12.825 5.543 1.00 0.00 19 ALA A C 12
ATOM 18144 O O . ALA A 1 19 ? 6.488 13.498 6.189 1.00 0.00 19 ALA A O 12
ATOM 18151 N N . THR A 1 20 ? 4.688 13.363 4.845 1.00 0.00 20 THR A N 12
ATOM 18152 C CA . THR A 1 20 ? 4.480 14.805 4.798 1.00 0.00 20 THR A CA 12
ATOM 18153 C C . THR A 1 20 ? 3.137 15.187 5.410 1.00 0.00 20 THR A C 12
ATOM 18154 O O . THR A 1 20 ? 2.427 14.339 5.950 1.00 0.00 20 THR A O 12
ATOM 18165 N N . MET A 1 21 ? 2.794 16.467 5.321 1.00 0.00 21 MET A N 12
ATOM 18166 C CA . MET A 1 21 ? 1.533 16.960 5.864 1.00 0.00 21 MET A CA 12
ATOM 18167 C C . MET A 1 21 ? 0.348 16.389 5.092 1.00 0.00 21 MET A C 12
ATOM 18168 O O . MET A 1 21 ? -0.701 16.103 5.670 1.00 0.00 21 MET A O 12
ATOM 18182 N N . ARG A 1 22 ? 0.522 16.227 3.785 1.00 0.00 22 ARG A N 12
ATOM 18183 C CA . ARG A 1 22 ? -0.534 15.692 2.934 1.00 0.00 22 ARG A CA 12
ATOM 18184 C C . ARG A 1 22 ? -0.033 14.492 2.135 1.00 0.00 22 ARG A C 12
ATOM 18185 O O . ARG A 1 22 ? -0.449 14.274 0.997 1.00 0.00 22 ARG A O 12
ATOM 18206 N N . SER A 1 23 ? 0.862 13.718 2.740 1.00 0.00 23 SER A N 12
ATOM 18207 C CA . SER A 1 23 ? 1.423 12.542 2.084 1.00 0.00 23 SER A CA 12
ATOM 18208 C C . SER A 1 23 ? 2.019 11.581 3.108 1.00 0.00 23 SER A C 12
ATOM 18209 O O . SER A 1 23 ? 2.146 11.914 4.286 1.00 0.00 23 SER A O 12
ATOM 18217 N N . ILE A 1 24 ? 2.382 10.388 2.648 1.00 0.00 24 ILE A N 12
ATOM 18218 C CA . ILE A 1 24 ? 2.965 9.379 3.523 1.00 0.00 24 ILE A CA 12
ATOM 18219 C C . ILE A 1 24 ? 3.900 8.455 2.750 1.00 0.00 24 ILE A C 12
ATOM 18220 O O . ILE A 1 24 ? 3.549 7.948 1.684 1.00 0.00 24 ILE A O 12
ATOM 18236 N N . THR A 1 25 ? 5.093 8.239 3.295 1.00 0.00 25 THR A N 12
ATOM 18237 C CA . THR A 1 25 ? 6.079 7.375 2.657 1.00 0.00 25 THR A CA 12
ATOM 18238 C C . THR A 1 25 ? 6.237 6.064 3.419 1.00 0.00 25 THR A C 12
ATOM 18239 O O . THR A 1 25 ? 6.607 6.057 4.594 1.00 0.00 25 THR A O 12
ATOM 18250 N N . LEU A 1 26 ? 5.954 4.956 2.743 1.00 0.00 26 LEU A N 12
ATOM 18251 C CA . LEU A 1 26 ? 6.066 3.637 3.357 1.00 0.00 26 LEU A CA 12
ATOM 18252 C C . LEU A 1 26 ? 7.035 2.754 2.578 1.00 0.00 26 LEU A C 12
ATOM 18253 O O . LEU A 1 26 ? 7.507 3.129 1.505 1.00 0.00 26 LEU A O 12
ATOM 18269 N N . SER A 1 27 ? 7.327 1.578 3.125 1.00 0.00 27 SER A N 12
ATOM 18270 C CA . SER A 1 27 ? 8.241 0.642 2.482 1.00 0.00 27 SER A CA 12
ATOM 18271 C C . SER A 1 27 ? 8.022 -0.776 3.002 1.00 0.00 27 SER A C 12
ATOM 18272 O O . SER A 1 27 ? 7.531 -0.971 4.114 1.00 0.00 27 SER A O 12
ATOM 18280 N N . TRP A 1 28 ? 8.390 -1.760 2.191 1.00 0.00 28 TRP A N 12
ATOM 18281 C CA . TRP A 1 28 ? 8.234 -3.160 2.568 1.00 0.00 28 TRP A CA 12
ATOM 18282 C C . TRP A 1 28 ? 9.300 -4.025 1.905 1.00 0.00 28 TRP A C 12
ATOM 18283 O O . TRP A 1 28 ? 9.723 -3.775 0.776 1.00 0.00 28 TRP A O 12
ATOM 18304 N N . PRO A 1 29 ? 9.747 -5.068 2.620 1.00 0.00 29 PRO A N 12
ATOM 18305 C CA . PRO A 1 29 ? 10.770 -5.991 2.120 1.00 0.00 29 PRO A CA 12
ATOM 18306 C C . PRO A 1 29 ? 10.254 -6.867 0.983 1.00 0.00 29 PRO A C 12
ATOM 18307 O O . PRO A 1 29 ? 9.047 -6.958 0.757 1.00 0.00 29 PRO A O 12
ATOM 18318 N N . GLN A 1 30 ? 11.175 -7.508 0.271 1.00 0.00 30 GLN A N 12
ATOM 18319 C CA . GLN A 1 30 ? 10.811 -8.376 -0.842 1.00 0.00 30 GLN A CA 12
ATOM 18320 C C . GLN A 1 30 ? 10.666 -9.823 -0.381 1.00 0.00 30 GLN A C 12
ATOM 18321 O O . GLN A 1 30 ? 11.498 -10.351 0.357 1.00 0.00 30 GLN A O 12
ATOM 18335 N N . PRO A 1 31 ? 9.584 -10.480 -0.823 1.00 0.00 31 PRO A N 12
ATOM 18336 C CA . PRO A 1 31 ? 9.304 -11.874 -0.468 1.00 0.00 31 PRO A CA 12
ATOM 18337 C C . PRO A 1 31 ? 10.282 -12.846 -1.120 1.00 0.00 31 PRO A C 12
ATOM 18338 O O . PRO A 1 31 ? 10.914 -12.523 -2.125 1.00 0.00 31 PRO A O 12
ATOM 18349 N N . GLU A 1 32 ? 10.401 -14.037 -0.540 1.00 0.00 32 GLU A N 12
ATOM 18350 C CA . GLU A 1 32 ? 11.303 -15.055 -1.066 1.00 0.00 32 GLU A CA 12
ATOM 18351 C C . GLU A 1 32 ? 10.532 -16.113 -1.850 1.00 0.00 32 GLU A C 12
ATOM 18352 O O . GLU A 1 32 ? 11.116 -16.883 -2.611 1.00 0.00 32 GLU A O 12
ATOM 18364 N N . GLN A 1 33 ? 9.217 -16.142 -1.657 1.00 0.00 33 GLN A N 12
ATOM 18365 C CA . GLN A 1 33 ? 8.366 -17.106 -2.345 1.00 0.00 33 GLN A CA 12
ATOM 18366 C C . GLN A 1 33 ? 7.330 -16.397 -3.211 1.00 0.00 33 GLN A C 12
ATOM 18367 O O . GLN A 1 33 ? 6.134 -16.679 -3.146 1.00 0.00 33 GLN A O 12
ATOM 18381 N N . PRO A 1 34 ? 7.799 -15.454 -4.041 1.00 0.00 34 PRO A N 12
ATOM 18382 C CA . PRO A 1 34 ? 6.929 -14.685 -4.936 1.00 0.00 34 PRO A CA 12
ATOM 18383 C C . PRO A 1 34 ? 6.362 -15.537 -6.066 1.00 0.00 34 PRO A C 12
ATOM 18384 O O . PRO A 1 34 ? 5.646 -15.038 -6.933 1.00 0.00 34 PRO A O 12
ATOM 18395 N N . ASN A 1 35 ? 6.686 -16.826 -6.050 1.00 0.00 35 ASN A N 12
ATOM 18396 C CA . ASN A 1 35 ? 6.208 -17.747 -7.074 1.00 0.00 35 ASN A CA 12
ATOM 18397 C C . ASN A 1 35 ? 6.488 -17.201 -8.471 1.00 0.00 35 ASN A C 12
ATOM 18398 O O . ASN A 1 35 ? 5.792 -17.534 -9.430 1.00 0.00 35 ASN A O 12
ATOM 18409 N N . GLY A 1 36 ? 7.512 -16.360 -8.577 1.00 0.00 36 GLY A N 12
ATOM 18410 C CA . GLY A 1 36 ? 7.867 -15.782 -9.860 1.00 0.00 36 GLY A CA 12
ATOM 18411 C C . GLY A 1 36 ? 8.319 -14.340 -9.741 1.00 0.00 36 GLY A C 12
ATOM 18412 O O . GLY A 1 36 ? 8.236 -13.743 -8.667 1.00 0.00 36 GLY A O 12
ATOM 18416 N N . ILE A 1 37 ? 8.800 -13.779 -10.845 1.00 0.00 37 ILE A N 12
ATOM 18417 C CA . ILE A 1 37 ? 9.267 -12.398 -10.859 1.00 0.00 37 ILE A CA 12
ATOM 18418 C C . ILE A 1 37 ? 8.113 -11.425 -10.643 1.00 0.00 37 ILE A C 12
ATOM 18419 O O . ILE A 1 37 ? 7.244 -11.277 -11.502 1.00 0.00 37 ILE A O 12
ATOM 18435 N N . ILE A 1 38 ? 8.113 -10.763 -9.491 1.00 0.00 38 ILE A N 12
ATOM 18436 C CA . ILE A 1 38 ? 7.068 -9.801 -9.164 1.00 0.00 38 ILE A CA 12
ATOM 18437 C C . ILE A 1 38 ? 7.094 -8.614 -10.120 1.00 0.00 38 ILE A C 12
ATOM 18438 O O . ILE A 1 38 ? 8.021 -7.803 -10.096 1.00 0.00 38 ILE A O 12
ATOM 18454 N N . LEU A 1 39 ? 6.070 -8.516 -10.961 1.00 0.00 39 LEU A N 12
ATOM 18455 C CA . LEU A 1 39 ? 5.973 -7.426 -11.925 1.00 0.00 39 LEU A CA 12
ATOM 18456 C C . LEU A 1 39 ? 5.913 -6.076 -11.217 1.00 0.00 39 LEU A C 12
ATOM 18457 O O . LEU A 1 39 ? 6.697 -5.174 -11.511 1.00 0.00 39 LEU A O 12
ATOM 18473 N N . ASP A 1 40 ? 4.978 -5.946 -10.282 1.00 0.00 40 ASP A N 12
ATOM 18474 C CA . ASP A 1 40 ? 4.817 -4.707 -9.529 1.00 0.00 40 ASP A CA 12
ATOM 18475 C C . ASP A 1 40 ? 4.076 -4.960 -8.220 1.00 0.00 40 ASP A C 12
ATOM 18476 O O . ASP A 1 40 ? 3.607 -6.069 -7.964 1.00 0.00 40 ASP A O 12
ATOM 18485 N N . TYR A 1 41 ? 3.975 -3.924 -7.394 1.00 0.00 41 TYR A N 12
ATOM 18486 C CA . TYR A 1 41 ? 3.294 -4.035 -6.109 1.00 0.00 41 TYR A CA 12
ATOM 18487 C C . TYR A 1 41 ? 2.153 -3.027 -6.009 1.00 0.00 41 TYR A C 12
ATOM 18488 O O . TYR A 1 41 ? 2.346 -1.832 -6.228 1.00 0.00 41 TYR A O 12
ATOM 18506 N N . GLU A 1 42 ? 0.965 -3.520 -5.674 1.00 0.00 42 GLU A N 12
ATOM 18507 C CA . GLU A 1 42 ? -0.208 -2.662 -5.544 1.00 0.00 42 GLU A CA 12
ATOM 18508 C C . GLU A 1 42 ? -0.345 -2.142 -4.117 1.00 0.00 42 GLU A C 12
ATOM 18509 O O . GLU A 1 42 ? -0.014 -2.837 -3.156 1.00 0.00 42 GLU A O 12
ATOM 18521 N N . ILE A 1 43 ? -0.835 -0.913 -3.986 1.00 0.00 43 ILE A N 12
ATOM 18522 C CA . ILE A 1 43 ? -1.017 -0.299 -2.677 1.00 0.00 43 ILE A CA 12
ATOM 18523 C C . ILE A 1 43 ? -2.407 0.314 -2.546 1.00 0.00 43 ILE A C 12
ATOM 18524 O O . ILE A 1 43 ? -2.760 1.238 -3.278 1.00 0.00 43 ILE A O 12
ATOM 18540 N N . ARG A 1 44 ? -3.191 -0.205 -1.606 1.00 0.00 44 ARG A N 12
ATOM 18541 C CA . ARG A 1 44 ? -4.542 0.292 -1.378 1.00 0.00 44 ARG A CA 12
ATOM 18542 C C . ARG A 1 44 ? -4.632 1.033 -0.047 1.00 0.00 44 ARG A C 12
ATOM 18543 O O . ARG A 1 44 ? -4.279 0.492 1.001 1.00 0.00 44 ARG A O 12
ATOM 18564 N N . TYR A 1 45 ? -5.105 2.273 -0.097 1.00 0.00 45 TYR A N 12
ATOM 18565 C CA . TYR A 1 45 ? -5.238 3.089 1.104 1.00 0.00 45 TYR A CA 12
ATOM 18566 C C . TYR A 1 45 ? -6.587 3.801 1.132 1.00 0.00 45 TYR A C 12
ATOM 18567 O O . TYR A 1 45 ? -7.082 4.259 0.102 1.00 0.00 45 TYR A O 12
ATOM 18585 N N . TYR A 1 46 ? -7.177 3.889 2.319 1.00 0.00 46 TYR A N 12
ATOM 18586 C CA . TYR A 1 46 ? -8.470 4.543 2.483 1.00 0.00 46 TYR A CA 12
ATOM 18587 C C . TYR A 1 46 ? -8.628 5.090 3.899 1.00 0.00 46 TYR A C 12
ATOM 18588 O O . TYR A 1 46 ? -8.059 4.554 4.849 1.00 0.00 46 TYR A O 12
ATOM 18606 N N . GLU A 1 47 ? -9.406 6.160 4.030 1.00 0.00 47 GLU A N 12
ATOM 18607 C CA . GLU A 1 47 ? -9.640 6.779 5.329 1.00 0.00 47 GLU A CA 12
ATOM 18608 C C . GLU A 1 47 ? -10.114 5.746 6.347 1.00 0.00 47 GLU A C 12
ATOM 18609 O O . GLU A 1 47 ? -11.034 4.972 6.081 1.00 0.00 47 GLU A O 12
ATOM 18621 N N . LYS A 1 48 ? -9.479 5.739 7.514 1.00 0.00 48 LYS A N 12
ATOM 18622 C CA . LYS A 1 48 ? -9.835 4.803 8.574 1.00 0.00 48 LYS A CA 12
ATOM 18623 C C . LYS A 1 48 ? -11.347 4.744 8.764 1.00 0.00 48 LYS A C 12
ATOM 18624 O O . LYS A 1 48 ? -11.887 3.731 9.206 1.00 0.00 48 LYS A O 12
ATOM 18643 N N . GLU A 1 49 ? -12.024 5.837 8.425 1.00 0.00 49 GLU A N 12
ATOM 18644 C CA . GLU A 1 49 ? -13.475 5.909 8.558 1.00 0.00 49 GLU A CA 12
ATOM 18645 C C . GLU A 1 49 ? -14.163 5.280 7.351 1.00 0.00 49 GLU A C 12
ATOM 18646 O O . GLU A 1 49 ? -15.259 4.728 7.464 1.00 0.00 49 GLU A O 12
ATOM 18658 N N . HIS A 1 50 ? -13.514 5.367 6.194 1.00 0.00 50 HIS A N 12
ATOM 18659 C CA . HIS A 1 50 ? -14.063 4.806 4.965 1.00 0.00 50 HIS A CA 12
ATOM 18660 C C . HIS A 1 50 ? -13.736 3.320 4.851 1.00 0.00 50 HIS A C 12
ATOM 18661 O O . HIS A 1 50 ? -13.005 2.771 5.675 1.00 0.00 50 HIS A O 12
ATOM 18676 N N . ASN A 1 51 ? -14.282 2.676 3.825 1.00 0.00 51 ASN A N 12
ATOM 18677 C CA . ASN A 1 51 ? -14.049 1.253 3.605 1.00 0.00 51 ASN A CA 12
ATOM 18678 C C . ASN A 1 51 ? -13.433 1.009 2.231 1.00 0.00 51 ASN A C 12
ATOM 18679 O O . ASN A 1 51 ? -13.486 1.871 1.355 1.00 0.00 51 ASN A O 12
ATOM 18690 N N . GLU A 1 52 ? -12.849 -0.172 2.051 1.00 0.00 52 GLU A N 12
ATOM 18691 C CA . GLU A 1 52 ? -12.223 -0.529 0.783 1.00 0.00 52 GLU A CA 12
ATOM 18692 C C . GLU A 1 52 ? -13.075 -0.064 -0.394 1.00 0.00 52 GLU A C 12
ATOM 18693 O O . GLU A 1 52 ? -12.561 0.198 -1.481 1.00 0.00 52 GLU A O 12
ATOM 18705 N N . PHE A 1 53 ? -14.381 0.034 -0.169 1.00 0.00 53 PHE A N 12
ATOM 18706 C CA . PHE A 1 53 ? -15.306 0.466 -1.211 1.00 0.00 53 PHE A CA 12
ATOM 18707 C C . PHE A 1 53 ? -14.787 1.716 -1.915 1.00 0.00 53 PHE A C 12
ATOM 18708 O O . PHE A 1 53 ? -14.594 1.722 -3.130 1.00 0.00 53 PHE A O 12
ATOM 18725 N N . ASN A 1 54 ? -14.565 2.774 -1.142 1.00 0.00 54 ASN A N 12
ATOM 18726 C CA . ASN A 1 54 ? -14.070 4.031 -1.691 1.00 0.00 54 ASN A CA 12
ATOM 18727 C C . ASN A 1 54 ? -12.591 4.221 -1.368 1.00 0.00 54 ASN A C 12
ATOM 18728 O O . ASN A 1 54 ? -12.193 5.243 -0.810 1.00 0.00 54 ASN A O 12
ATOM 18739 N N . SER A 1 55 ? -11.781 3.228 -1.723 1.00 0.00 55 SER A N 12
ATOM 18740 C CA . SER A 1 55 ? -10.347 3.284 -1.469 1.00 0.00 55 SER A CA 12
ATOM 18741 C C . SER A 1 55 ? -9.580 3.609 -2.747 1.00 0.00 55 SER A C 12
ATOM 18742 O O . SER A 1 55 ? -10.102 3.459 -3.852 1.00 0.00 55 SER A O 12
ATOM 18750 N N . SER A 1 56 ? -8.338 4.054 -2.588 1.00 0.00 56 SER A N 12
ATOM 18751 C CA . SER A 1 56 ? -7.500 4.405 -3.729 1.00 0.00 56 SER A CA 12
ATOM 18752 C C . SER A 1 56 ? -6.352 3.411 -3.885 1.00 0.00 56 SER A C 12
ATOM 18753 O O . SER A 1 56 ? -5.632 3.122 -2.930 1.00 0.00 56 SER A O 12
ATOM 18761 N N . MET A 1 57 ? -6.189 2.891 -5.097 1.00 0.00 57 MET A N 12
ATOM 18762 C CA . MET A 1 57 ? -5.129 1.931 -5.380 1.00 0.00 57 MET A CA 12
ATOM 18763 C C . MET A 1 57 ? -4.041 2.561 -6.243 1.00 0.00 57 MET A C 12
ATOM 18764 O O . MET A 1 57 ? -4.331 3.310 -7.176 1.00 0.00 57 MET A O 12
ATOM 18778 N N . ALA A 1 58 ? -2.788 2.252 -5.926 1.00 0.00 58 ALA A N 12
ATOM 18779 C CA . ALA A 1 58 ? -1.656 2.787 -6.673 1.00 0.00 58 ALA A CA 12
ATOM 18780 C C . ALA A 1 58 ? -0.620 1.704 -6.950 1.00 0.00 58 ALA A C 12
ATOM 18781 O O . ALA A 1 58 ? -0.201 0.986 -6.042 1.00 0.00 58 ALA A O 12
ATOM 18788 N N . ARG A 1 59 ? -0.210 1.591 -8.209 1.00 0.00 59 ARG A N 12
ATOM 18789 C CA . ARG A 1 59 ? 0.776 0.593 -8.605 1.00 0.00 59 ARG A CA 12
ATOM 18790 C C . ARG A 1 59 ? 2.192 1.150 -8.483 1.00 0.00 59 ARG A C 12
ATOM 18791 O O . ARG A 1 59 ? 2.442 2.312 -8.801 1.00 0.00 59 ARG A O 12
ATOM 18812 N N . SER A 1 60 ? 3.114 0.312 -8.018 1.00 0.00 60 SER A N 12
ATOM 18813 C CA . SER A 1 60 ? 4.503 0.722 -7.849 1.00 0.00 60 SER A CA 12
ATOM 18814 C C . SER A 1 60 ? 5.452 -0.326 -8.423 1.00 0.00 60 SER A C 12
ATOM 18815 O O . SER A 1 60 ? 5.330 -1.515 -8.129 1.00 0.00 60 SER A O 12
ATOM 18823 N N . GLN A 1 61 ? 6.396 0.125 -9.242 1.00 0.00 61 GLN A N 12
ATOM 18824 C CA . GLN A 1 61 ? 7.365 -0.774 -9.858 1.00 0.00 61 GLN A CA 12
ATOM 18825 C C . GLN A 1 61 ? 8.506 -1.086 -8.895 1.00 0.00 61 GLN A C 12
ATOM 18826 O O . GLN A 1 61 ? 9.543 -1.617 -9.295 1.00 0.00 61 GLN A O 12
ATOM 18840 N N . THR A 1 62 ? 8.309 -0.753 -7.623 1.00 0.00 62 THR A N 12
ATOM 18841 C CA . THR A 1 62 ? 9.321 -0.996 -6.604 1.00 0.00 62 THR A CA 12
ATOM 18842 C C . THR A 1 62 ? 8.680 -1.339 -5.264 1.00 0.00 62 THR A C 12
ATOM 18843 O O . THR A 1 62 ? 7.461 -1.271 -5.113 1.00 0.00 62 THR A O 12
ATOM 18854 N N . ASN A 1 63 ? 9.510 -1.708 -4.293 1.00 0.00 63 ASN A N 12
ATOM 18855 C CA . ASN A 1 63 ? 9.023 -2.062 -2.965 1.00 0.00 63 ASN A CA 12
ATOM 18856 C C . ASN A 1 63 ? 8.839 -0.816 -2.103 1.00 0.00 63 ASN A C 12
ATOM 18857 O O . ASN A 1 63 ? 8.880 -0.885 -0.874 1.00 0.00 63 ASN A O 12
ATOM 18868 N N . THR A 1 64 ? 8.636 0.324 -2.757 1.00 0.00 64 THR A N 12
ATOM 18869 C CA . THR A 1 64 ? 8.446 1.585 -2.052 1.00 0.00 64 THR A CA 12
ATOM 18870 C C . THR A 1 64 ? 7.487 2.498 -2.807 1.00 0.00 64 THR A C 12
ATOM 18871 O O . THR A 1 64 ? 7.642 2.720 -4.008 1.00 0.00 64 THR A O 12
ATOM 18882 N N . ALA A 1 65 ? 6.496 3.027 -2.096 1.00 0.00 65 ALA A N 12
ATOM 18883 C CA . ALA A 1 65 ? 5.514 3.918 -2.700 1.00 0.00 65 ALA A CA 12
ATOM 18884 C C . ALA A 1 65 ? 5.034 4.965 -1.699 1.00 0.00 65 ALA A C 12
ATOM 18885 O O . ALA A 1 65 ? 4.732 4.645 -0.549 1.00 0.00 65 ALA A O 12
ATOM 18892 N N . ARG A 1 66 ? 4.967 6.215 -2.144 1.00 0.00 66 ARG A N 12
ATOM 18893 C CA . ARG A 1 66 ? 4.526 7.308 -1.287 1.00 0.00 66 ARG A CA 12
ATOM 18894 C C . ARG A 1 66 ? 3.129 7.778 -1.680 1.00 0.00 66 ARG A C 12
ATOM 18895 O O . ARG A 1 66 ? 2.878 8.110 -2.839 1.00 0.00 66 ARG A O 12
ATOM 18916 N N . ILE A 1 67 ? 2.223 7.803 -0.708 1.00 0.00 67 ILE A N 12
ATOM 18917 C CA . ILE A 1 67 ? 0.852 8.232 -0.953 1.00 0.00 67 ILE A CA 12
ATOM 18918 C C . ILE A 1 67 ? 0.707 9.739 -0.770 1.00 0.00 67 ILE A C 12
ATOM 18919 O O . ILE A 1 67 ? 0.996 10.276 0.299 1.00 0.00 67 ILE A O 12
ATOM 18935 N N . ASP A 1 68 ? 0.255 10.416 -1.820 1.00 0.00 68 ASP A N 12
ATOM 18936 C CA . ASP A 1 68 ? 0.068 11.861 -1.776 1.00 0.00 68 ASP A CA 12
ATOM 18937 C C . ASP A 1 68 ? -1.390 12.229 -2.032 1.00 0.00 68 ASP A C 12
ATOM 18938 O O . ASP A 1 68 ? -2.093 11.542 -2.772 1.00 0.00 68 ASP A O 12
ATOM 18947 N N . GLY A 1 69 ? -1.839 13.316 -1.412 1.00 0.00 69 GLY A N 12
ATOM 18948 C CA . GLY A 1 69 ? -3.211 13.755 -1.585 1.00 0.00 69 GLY A CA 12
ATOM 18949 C C . GLY A 1 69 ? -4.084 13.414 -0.393 1.00 0.00 69 GLY A C 12
ATOM 18950 O O . GLY A 1 69 ? -5.250 13.052 -0.551 1.00 0.00 69 GLY A O 12
ATOM 18954 N N . LEU A 1 70 ? -3.518 13.527 0.803 1.00 0.00 70 LEU A N 12
ATOM 18955 C CA . LEU A 1 70 ? -4.251 13.226 2.028 1.00 0.00 70 LEU A CA 12
ATOM 18956 C C . LEU A 1 70 ? -4.383 14.469 2.903 1.00 0.00 70 LEU A C 12
ATOM 18957 O O . LEU A 1 70 ? -3.801 15.513 2.608 1.00 0.00 70 LEU A O 12
ATOM 18973 N N . ARG A 1 71 ? -5.149 14.348 3.982 1.00 0.00 71 ARG A N 12
ATOM 18974 C CA . ARG A 1 71 ? -5.356 15.460 4.901 1.00 0.00 71 ARG A CA 12
ATOM 18975 C C . ARG A 1 71 ? -4.397 15.373 6.085 1.00 0.00 71 ARG A C 12
ATOM 18976 O O . ARG A 1 71 ? -3.989 14.291 6.507 1.00 0.00 71 ARG A O 12
ATOM 18997 N N . PRO A 1 72 ? -4.027 16.540 6.635 1.00 0.00 72 PRO A N 12
ATOM 18998 C CA . PRO A 1 72 ? -3.112 16.622 7.778 1.00 0.00 72 PRO A CA 12
ATOM 18999 C C . PRO A 1 72 ? -3.744 16.103 9.065 1.00 0.00 72 PRO A C 12
ATOM 19000 O O . PRO A 1 72 ? -4.889 16.425 9.379 1.00 0.00 72 PRO A O 12
ATOM 19011 N N . GLY A 1 73 ? -2.990 15.297 9.806 1.00 0.00 73 GLY A N 12
ATOM 19012 C CA . GLY A 1 73 ? -3.494 14.747 11.051 1.00 0.00 73 GLY A CA 12
ATOM 19013 C C . GLY A 1 73 ? -4.628 13.765 10.834 1.00 0.00 73 GLY A C 12
ATOM 19014 O O . GLY A 1 73 ? -5.680 13.873 11.464 1.00 0.00 73 GLY A O 12
ATOM 19018 N N . MET A 1 74 ? -4.416 12.806 9.939 1.00 0.00 74 MET A N 12
ATOM 19019 C CA . MET A 1 74 ? -5.430 11.801 9.641 1.00 0.00 74 MET A CA 12
ATOM 19020 C C . MET A 1 74 ? -4.791 10.437 9.403 1.00 0.00 74 MET A C 12
ATOM 19021 O O . MET A 1 74 ? -3.755 10.332 8.746 1.00 0.00 74 MET A O 12
ATOM 19035 N N . VAL A 1 75 ? -5.414 9.394 9.942 1.00 0.00 75 VAL A N 12
ATOM 19036 C CA . VAL A 1 75 ? -4.906 8.036 9.787 1.00 0.00 75 VAL A CA 12
ATOM 19037 C C . VAL A 1 75 ? -5.465 7.380 8.530 1.00 0.00 75 VAL A C 12
ATOM 19038 O O . VAL A 1 75 ? -6.663 7.459 8.256 1.00 0.00 75 VAL A O 12
ATOM 19051 N N . TYR A 1 76 ? -4.591 6.732 7.769 1.00 0.00 76 TYR A N 12
ATOM 19052 C CA . TYR A 1 76 ? -4.996 6.063 6.538 1.00 0.00 76 TYR A CA 12
ATOM 19053 C C . TYR A 1 76 ? -4.431 4.647 6.476 1.00 0.00 76 TYR A C 12
ATOM 19054 O O . TYR A 1 76 ? -3.216 4.453 6.432 1.00 0.00 76 TYR A O 12
ATOM 19072 N N . VAL A 1 77 ? -5.322 3.661 6.472 1.00 0.00 77 VAL A N 12
ATOM 19073 C CA . VAL A 1 77 ? -4.914 2.262 6.413 1.00 0.00 77 VAL A CA 12
ATOM 19074 C C . VAL A 1 77 ? -4.357 1.910 5.038 1.00 0.00 77 VAL A C 12
ATOM 19075 O O . VAL A 1 77 ? -5.109 1.733 4.079 1.00 0.00 77 VAL A O 12
ATOM 19088 N N . VAL A 1 78 ? -3.035 1.808 4.949 1.00 0.00 78 VAL A N 12
ATOM 19089 C CA . VAL A 1 78 ? -2.377 1.475 3.691 1.00 0.00 78 VAL A CA 12
ATOM 19090 C C . VAL A 1 78 ? -1.929 0.018 3.675 1.00 0.00 78 VAL A C 12
ATOM 19091 O O . VAL A 1 78 ? -1.367 -0.480 4.650 1.00 0.00 78 VAL A O 12
ATOM 19104 N N . GLN A 1 79 ? -2.182 -0.661 2.560 1.00 0.00 79 GLN A N 12
ATOM 19105 C CA . GLN A 1 79 ? -1.805 -2.062 2.417 1.00 0.00 79 GLN A CA 12
ATOM 19106 C C . GLN A 1 79 ? -1.000 -2.281 1.141 1.00 0.00 79 GLN A C 12
ATOM 19107 O O . GLN A 1 79 ? -0.936 -1.407 0.277 1.00 0.00 79 GLN A O 12
ATOM 19121 N N . VAL A 1 80 ? -0.385 -3.455 1.029 1.00 0.00 80 VAL A N 12
ATOM 19122 C CA . VAL A 1 80 ? 0.417 -3.789 -0.141 1.00 0.00 80 VAL A CA 12
ATOM 19123 C C . VAL A 1 80 ? 0.373 -5.286 -0.428 1.00 0.00 80 VAL A C 12
ATOM 19124 O O . VAL A 1 80 ? 0.356 -6.104 0.493 1.00 0.00 80 VAL A O 12
ATOM 19137 N N . ARG A 1 81 ? 0.356 -5.638 -1.709 1.00 0.00 81 ARG A N 12
ATOM 19138 C CA . ARG A 1 81 ? 0.314 -7.037 -2.117 1.00 0.00 81 ARG A CA 12
ATOM 19139 C C . ARG A 1 81 ? 1.284 -7.298 -3.265 1.00 0.00 81 ARG A C 12
ATOM 19140 O O . ARG A 1 81 ? 1.776 -6.365 -3.900 1.00 0.00 81 ARG A O 12
ATOM 19161 N N . ALA A 1 82 ? 1.555 -8.573 -3.526 1.00 0.00 82 ALA A N 12
ATOM 19162 C CA . ALA A 1 82 ? 2.465 -8.956 -4.598 1.00 0.00 82 ALA A CA 12
ATOM 19163 C C . ALA A 1 82 ? 1.697 -9.463 -5.815 1.00 0.00 82 ALA A C 12
ATOM 19164 O O . ALA A 1 82 ? 0.799 -10.295 -5.691 1.00 0.00 82 ALA A O 12
ATOM 19171 N N . ARG A 1 83 ? 2.057 -8.954 -6.989 1.00 0.00 83 ARG A N 12
ATOM 19172 C CA . ARG A 1 83 ? 1.400 -9.354 -8.227 1.00 0.00 83 ARG A CA 12
ATOM 19173 C C . ARG A 1 83 ? 2.406 -9.945 -9.210 1.00 0.00 83 ARG A C 12
ATOM 19174 O O . ARG A 1 83 ? 3.473 -9.375 -9.443 1.00 0.00 83 ARG A O 12
ATOM 19195 N N . THR A 1 84 ? 2.060 -11.092 -9.786 1.00 0.00 84 THR A N 12
ATOM 19196 C CA . THR A 1 84 ? 2.933 -11.762 -10.742 1.00 0.00 84 THR A CA 12
ATOM 19197 C C . THR A 1 84 ? 2.144 -12.274 -11.941 1.00 0.00 84 THR A C 12
ATOM 19198 O O . THR A 1 84 ? 0.930 -12.088 -12.024 1.00 0.00 84 THR A O 12
ATOM 19209 N N . VAL A 1 85 ? 2.841 -12.922 -12.869 1.00 0.00 85 VAL A N 12
ATOM 19210 C CA . VAL A 1 85 ? 2.205 -13.464 -14.064 1.00 0.00 85 VAL A CA 12
ATOM 19211 C C . VAL A 1 85 ? 1.162 -14.515 -13.702 1.00 0.00 85 VAL A C 12
ATOM 19212 O O . VAL A 1 85 ? 0.325 -14.884 -14.526 1.00 0.00 85 VAL A O 12
ATOM 19225 N N . ALA A 1 86 ? 1.218 -14.995 -12.464 1.00 0.00 86 ALA A N 12
ATOM 19226 C CA . ALA A 1 86 ? 0.276 -16.002 -11.992 1.00 0.00 86 ALA A CA 12
ATOM 19227 C C . ALA A 1 86 ? -1.035 -15.363 -11.546 1.00 0.00 86 ALA A C 12
ATOM 19228 O O . ALA A 1 86 ? -2.116 -15.812 -11.924 1.00 0.00 86 ALA A O 12
ATOM 19235 N N . GLY A 1 87 ? -0.931 -14.312 -10.739 1.00 0.00 87 GLY A N 12
ATOM 19236 C CA . GLY A 1 87 ? -2.116 -13.628 -10.254 1.00 0.00 87 GLY A CA 12
ATOM 19237 C C . GLY A 1 87 ? -1.804 -12.643 -9.146 1.00 0.00 87 GLY A C 12
ATOM 19238 O O . GLY A 1 87 ? -0.648 -12.486 -8.751 1.00 0.00 87 GLY A O 12
ATOM 19242 N N . TYR A 1 88 ? -2.836 -11.976 -8.642 1.00 0.00 88 TYR A N 12
ATOM 19243 C CA . TYR A 1 88 ? -2.667 -10.997 -7.575 1.00 0.00 88 TYR A CA 12
ATOM 19244 C C . TYR A 1 88 ? -2.532 -11.685 -6.220 1.00 0.00 88 TYR A C 12
ATOM 19245 O O . TYR A 1 88 ? -3.224 -12.663 -5.937 1.00 0.00 88 TYR A O 12
ATOM 19263 N N . GLY A 1 89 ? -1.636 -11.167 -5.386 1.00 0.00 89 GLY A N 12
ATOM 19264 C CA . GLY A 1 89 ? -1.427 -11.743 -4.071 1.00 0.00 89 GLY A CA 12
ATOM 19265 C C . GLY A 1 89 ? -2.218 -11.029 -2.993 1.00 0.00 89 GLY A C 12
ATOM 19266 O O . GLY A 1 89 ? -2.753 -9.943 -3.219 1.00 0.00 89 GLY A O 12
ATOM 19270 N N . LYS A 1 90 ? -2.297 -11.641 -1.816 1.00 0.00 90 LYS A N 12
ATOM 19271 C CA . LYS A 1 90 ? -3.029 -11.059 -0.697 1.00 0.00 90 LYS A CA 12
ATOM 19272 C C . LYS A 1 90 ? -2.322 -9.813 -0.173 1.00 0.00 90 LYS A C 12
ATOM 19273 O O . LYS A 1 90 ? -1.163 -9.560 -0.504 1.00 0.00 90 LYS A O 12
ATOM 19292 N N . PHE A 1 91 ? -3.025 -9.040 0.648 1.00 0.00 91 PHE A N 12
ATOM 19293 C CA . PHE A 1 91 ? -2.464 -7.821 1.219 1.00 0.00 91 PHE A CA 12
ATOM 19294 C C . PHE A 1 91 ? -1.669 -8.129 2.484 1.00 0.00 91 PHE A C 12
ATOM 19295 O O . PHE A 1 91 ? -1.886 -9.153 3.133 1.00 0.00 91 PHE A O 12
ATOM 19312 N N . SER A 1 92 ? -0.747 -7.236 2.829 1.00 0.00 92 SER A N 12
ATOM 19313 C CA . SER A 1 92 ? 0.084 -7.414 4.014 1.00 0.00 92 SER A CA 12
ATOM 19314 C C . SER A 1 92 ? -0.685 -7.041 5.278 1.00 0.00 92 SER A C 12
ATOM 19315 O O . SER A 1 92 ? -1.846 -6.637 5.215 1.00 0.00 92 SER A O 12
ATOM 19323 N N . GLY A 1 93 ? -0.028 -7.179 6.425 1.00 0.00 93 GLY A N 12
ATOM 19324 C CA . GLY A 1 93 ? -0.665 -6.853 7.688 1.00 0.00 93 GLY A CA 12
ATOM 19325 C C . GLY A 1 93 ? -1.207 -5.438 7.716 1.00 0.00 93 GLY A C 12
ATOM 19326 O O . GLY A 1 93 ? -0.448 -4.476 7.834 1.00 0.00 93 GLY A O 12
ATOM 19330 N N . LYS A 1 94 ? -2.525 -5.309 7.605 1.00 0.00 94 LYS A N 12
ATOM 19331 C CA . LYS A 1 94 ? -3.170 -4.001 7.617 1.00 0.00 94 LYS A CA 12
ATOM 19332 C C . LYS A 1 94 ? -2.539 -3.093 8.668 1.00 0.00 94 LYS A C 12
ATOM 19333 O O . LYS A 1 94 ? -2.601 -3.377 9.864 1.00 0.00 94 LYS A O 12
ATOM 19352 N N . MET A 1 95 ? -1.934 -2.001 8.213 1.00 0.00 95 MET A N 12
ATOM 19353 C CA . MET A 1 95 ? -1.294 -1.050 9.116 1.00 0.00 95 MET A CA 12
ATOM 19354 C C . MET A 1 95 ? -1.999 0.302 9.069 1.00 0.00 95 MET A C 12
ATOM 19355 O O . MET A 1 95 ? -2.845 0.542 8.207 1.00 0.00 95 MET A O 12
ATOM 19369 N N . CYS A 1 96 ? -1.646 1.180 10.001 1.00 0.00 96 CYS A N 12
ATOM 19370 C CA . CYS A 1 96 ? -2.246 2.508 10.066 1.00 0.00 96 CYS A CA 12
ATOM 19371 C C . CYS A 1 96 ? -1.171 3.587 10.138 1.00 0.00 96 CYS A C 12
ATOM 19372 O O . CYS A 1 96 ? -0.389 3.638 11.088 1.00 0.00 96 CYS A O 12
ATOM 19380 N N . PHE A 1 97 ? -1.136 4.449 9.126 1.00 0.00 97 PHE A N 12
ATOM 19381 C CA . PHE A 1 97 ? -0.155 5.526 9.073 1.00 0.00 97 PHE A CA 12
ATOM 19382 C C . PHE A 1 97 ? -0.842 6.888 9.067 1.00 0.00 97 PHE A C 12
ATOM 19383 O O . PHE A 1 97 ? -1.797 7.109 8.324 1.00 0.00 97 PHE A O 12
ATOM 19400 N N . GLN A 1 98 ? -0.349 7.797 9.903 1.00 0.00 98 GLN A N 12
ATOM 19401 C CA . GLN A 1 98 ? -0.917 9.136 9.995 1.00 0.00 98 GLN A CA 12
ATOM 19402 C C . GLN A 1 98 ? 0.048 10.176 9.435 1.00 0.00 98 GLN A C 12
ATOM 19403 O O . GLN A 1 98 ? 1.265 9.986 9.457 1.00 0.00 98 GLN A O 12
ATOM 19417 N N . THR A 1 99 ? -0.502 11.277 8.933 1.00 0.00 99 THR A N 12
ATOM 19418 C CA . THR A 1 99 ? 0.310 12.347 8.366 1.00 0.00 99 THR A CA 12
ATOM 19419 C C . THR A 1 99 ? 0.853 13.262 9.457 1.00 0.00 99 THR A C 12
ATOM 19420 O O . THR A 1 99 ? 0.584 13.061 10.642 1.00 0.00 99 THR A O 12
ATOM 19431 N N . LEU A 1 100 ? 1.619 14.269 9.050 1.00 0.00 100 LEU A N 12
ATOM 19432 C CA . LEU A 1 100 ? 2.200 15.218 9.994 1.00 0.00 100 LEU A CA 12
ATOM 19433 C C . LEU A 1 100 ? 1.136 16.165 10.539 1.00 0.00 100 LEU A C 12
ATOM 19434 O O . LEU A 1 100 ? 0.384 16.776 9.778 1.00 0.00 100 LEU A O 12
ATOM 19450 N N . THR A 1 101 ? 1.078 16.285 11.862 1.00 0.00 101 THR A N 12
ATOM 19451 C CA . THR A 1 101 ? 0.108 17.159 12.508 1.00 0.00 101 THR A CA 12
ATOM 19452 C C . THR A 1 101 ? 0.694 18.544 12.756 1.00 0.00 101 THR A C 12
ATOM 19453 O O . THR A 1 101 ? 1.532 18.725 13.640 1.00 0.00 101 THR A O 12
ATOM 19464 N N . ASP A 1 102 ? 0.249 19.519 11.972 1.00 0.00 102 ASP A N 12
ATOM 19465 C CA . ASP A 1 102 ? 0.729 20.889 12.107 1.00 0.00 102 ASP A CA 12
ATOM 19466 C C . ASP A 1 102 ? 0.477 21.416 13.517 1.00 0.00 102 ASP A C 12
ATOM 19467 O O . ASP A 1 102 ? 1.362 22.004 14.138 1.00 0.00 102 ASP A O 12
ATOM 19476 N N . SER A 1 103 ? -0.737 21.202 14.015 1.00 0.00 103 SER A N 12
ATOM 19477 C CA . SER A 1 103 ? -1.107 21.660 15.349 1.00 0.00 103 SER A CA 12
ATOM 19478 C C . SER A 1 103 ? -1.736 20.529 16.156 1.00 0.00 103 SER A C 12
ATOM 19479 O O . SER A 1 103 ? -2.106 19.491 15.608 1.00 0.00 103 SER A O 12
ATOM 19487 N N . GLY A 1 104 ? -1.854 20.738 17.464 1.00 0.00 104 GLY A N 12
ATOM 19488 C CA . GLY A 1 104 ? -2.439 19.728 18.327 1.00 0.00 104 GLY A CA 12
ATOM 19489 C C . GLY A 1 104 ? -1.888 19.782 19.738 1.00 0.00 104 GLY A C 12
ATOM 19490 O O . GLY A 1 104 ? -0.854 19.190 20.047 1.00 0.00 104 GLY A O 12
ATOM 19494 N N . PRO A 1 105 ? -2.588 20.508 20.623 1.00 0.00 105 PRO A N 12
ATOM 19495 C CA . PRO A 1 105 ? -2.182 20.655 22.024 1.00 0.00 105 PRO A CA 12
ATOM 19496 C C . PRO A 1 105 ? -2.340 19.360 22.813 1.00 0.00 105 PRO A C 12
ATOM 19497 O O . PRO A 1 105 ? -3.088 18.467 22.415 1.00 0.00 105 PRO A O 12
ATOM 19508 N N . SER A 1 106 ? -1.631 19.265 23.933 1.00 0.00 106 SER A N 12
ATOM 19509 C CA . SER A 1 106 ? -1.691 18.077 24.777 1.00 0.00 106 SER A CA 12
ATOM 19510 C C . SER A 1 106 ? -1.963 18.455 26.230 1.00 0.00 106 SER A C 12
ATOM 19511 O O . SER A 1 106 ? -2.030 19.635 26.573 1.00 0.00 106 SER A O 12
ATOM 19519 N N . SER A 1 107 ? -2.119 17.444 27.079 1.00 0.00 107 SER A N 12
ATOM 19520 C CA . SER A 1 107 ? -2.388 17.669 28.494 1.00 0.00 107 SER A CA 12
ATOM 19521 C C . SER A 1 107 ? -1.427 16.865 29.364 1.00 0.00 107 SER A C 12
ATOM 19522 O O . SER A 1 107 ? -1.488 15.637 29.404 1.00 0.00 107 SER A O 12
ATOM 19530 N N . GLY A 1 108 ? -0.539 17.568 30.061 1.00 0.00 108 GLY A N 12
ATOM 19531 C CA . GLY A 1 108 ? 0.423 16.904 30.921 1.00 0.00 108 GLY A CA 12
ATOM 19532 C C . GLY A 1 108 ? 0.969 15.631 30.306 1.00 0.00 108 GLY A C 12
ATOM 19533 O O . GLY A 1 108 ? 1.492 15.647 29.191 1.00 0.00 108 GLY A O 12
ATOM 19537 N N . GLY A 1 1 ? -15.480 -19.707 -1.621 1.00 0.00 1 GLY A N 13
ATOM 19538 C CA . GLY A 1 1 ? -14.710 -18.480 -1.708 1.00 0.00 1 GLY A CA 13
ATOM 19539 C C . GLY A 1 1 ? -13.755 -18.477 -2.886 1.00 0.00 1 GLY A C 13
ATOM 19540 O O . GLY A 1 1 ? -13.125 -19.491 -3.185 1.00 0.00 1 GLY A O 13
ATOM 19544 N N . SER A 1 2 ? -13.650 -17.335 -3.558 1.00 0.00 2 SER A N 13
ATOM 19545 C CA . SER A 1 2 ? -12.769 -17.206 -4.713 1.00 0.00 2 SER A CA 13
ATOM 19546 C C . SER A 1 2 ? -11.393 -16.698 -4.294 1.00 0.00 2 SER A C 13
ATOM 19547 O O . SER A 1 2 ? -11.225 -15.521 -3.976 1.00 0.00 2 SER A O 13
ATOM 19555 N N . SER A 1 3 ? -10.412 -17.595 -4.296 1.00 0.00 3 SER A N 13
ATOM 19556 C CA . SER A 1 3 ? -9.051 -17.240 -3.912 1.00 0.00 3 SER A CA 13
ATOM 19557 C C . SER A 1 3 ? -8.049 -18.242 -4.476 1.00 0.00 3 SER A C 13
ATOM 19558 O O . SER A 1 3 ? -8.201 -19.451 -4.307 1.00 0.00 3 SER A O 13
ATOM 19566 N N . GLY A 1 4 ? -7.022 -17.729 -5.147 1.00 0.00 4 GLY A N 13
ATOM 19567 C CA . GLY A 1 4 ? -6.009 -18.592 -5.727 1.00 0.00 4 GLY A CA 13
ATOM 19568 C C . GLY A 1 4 ? -5.375 -19.511 -4.701 1.00 0.00 4 GLY A C 13
ATOM 19569 O O . GLY A 1 4 ? -5.002 -19.075 -3.613 1.00 0.00 4 GLY A O 13
ATOM 19573 N N . SER A 1 5 ? -5.255 -20.789 -5.049 1.00 0.00 5 SER A N 13
ATOM 19574 C CA . SER A 1 5 ? -4.668 -21.774 -4.148 1.00 0.00 5 SER A CA 13
ATOM 19575 C C . SER A 1 5 ? -3.188 -21.483 -3.916 1.00 0.00 5 SER A C 13
ATOM 19576 O O . SER A 1 5 ? -2.704 -21.538 -2.785 1.00 0.00 5 SER A O 13
ATOM 19584 N N . SER A 1 6 ? -2.476 -21.172 -4.994 1.00 0.00 6 SER A N 13
ATOM 19585 C CA . SER A 1 6 ? -1.051 -20.876 -4.909 1.00 0.00 6 SER A CA 13
ATOM 19586 C C . SER A 1 6 ? -0.736 -19.532 -5.559 1.00 0.00 6 SER A C 13
ATOM 19587 O O . SER A 1 6 ? -0.590 -19.438 -6.777 1.00 0.00 6 SER A O 13
ATOM 19595 N N . GLY A 1 7 ? -0.632 -18.493 -4.736 1.00 0.00 7 GLY A N 13
ATOM 19596 C CA . GLY A 1 7 ? -0.335 -17.168 -5.248 1.00 0.00 7 GLY A CA 13
ATOM 19597 C C . GLY A 1 7 ? 1.017 -16.659 -4.789 1.00 0.00 7 GLY A C 13
ATOM 19598 O O . GLY A 1 7 ? 1.736 -17.326 -4.046 1.00 0.00 7 GLY A O 13
ATOM 19602 N N . PRO A 1 8 ? 1.381 -15.449 -5.239 1.00 0.00 8 PRO A N 13
ATOM 19603 C CA . PRO A 1 8 ? 2.659 -14.824 -4.884 1.00 0.00 8 PRO A CA 13
ATOM 19604 C C . PRO A 1 8 ? 2.712 -14.404 -3.419 1.00 0.00 8 PRO A C 13
ATOM 19605 O O . PRO A 1 8 ? 1.817 -13.716 -2.928 1.00 0.00 8 PRO A O 13
ATOM 19616 N N . SER A 1 9 ? 3.767 -14.822 -2.726 1.00 0.00 9 SER A N 13
ATOM 19617 C CA . SER A 1 9 ? 3.934 -14.491 -1.316 1.00 0.00 9 SER A CA 13
ATOM 19618 C C . SER A 1 9 ? 3.656 -13.011 -1.068 1.00 0.00 9 SER A C 13
ATOM 19619 O O . SER A 1 9 ? 3.722 -12.192 -1.985 1.00 0.00 9 SER A O 13
ATOM 19627 N N . THR A 1 10 ? 3.343 -12.675 0.180 1.00 0.00 10 THR A N 13
ATOM 19628 C CA . THR A 1 10 ? 3.054 -11.296 0.550 1.00 0.00 10 THR A CA 13
ATOM 19629 C C . THR A 1 10 ? 3.941 -10.838 1.702 1.00 0.00 10 THR A C 13
ATOM 19630 O O . THR A 1 10 ? 4.369 -11.644 2.528 1.00 0.00 10 THR A O 13
ATOM 19641 N N . VAL A 1 11 ? 4.213 -9.538 1.752 1.00 0.00 11 VAL A N 13
ATOM 19642 C CA . VAL A 1 11 ? 5.049 -8.972 2.805 1.00 0.00 11 VAL A CA 13
ATOM 19643 C C . VAL A 1 11 ? 4.476 -9.277 4.184 1.00 0.00 11 VAL A C 13
ATOM 19644 O O . VAL A 1 11 ? 3.279 -9.133 4.433 1.00 0.00 11 VAL A O 13
ATOM 19657 N N . PRO A 1 12 ? 5.350 -9.708 5.105 1.00 0.00 12 PRO A N 13
ATOM 19658 C CA . PRO A 1 12 ? 4.955 -10.042 6.477 1.00 0.00 12 PRO A CA 13
ATOM 19659 C C . PRO A 1 12 ? 4.564 -8.809 7.284 1.00 0.00 12 PRO A C 13
ATOM 19660 O O . PRO A 1 12 ? 3.567 -8.819 8.007 1.00 0.00 12 PRO A O 13
ATOM 19671 N N . ILE A 1 13 ? 5.353 -7.748 7.155 1.00 0.00 13 ILE A N 13
ATOM 19672 C CA . ILE A 1 13 ? 5.087 -6.507 7.871 1.00 0.00 13 ILE A CA 13
ATOM 19673 C C . ILE A 1 13 ? 5.462 -5.294 7.027 1.00 0.00 13 ILE A C 13
ATOM 19674 O O . ILE A 1 13 ? 6.246 -5.399 6.085 1.00 0.00 13 ILE A O 13
ATOM 19690 N N . MET A 1 14 ? 4.897 -4.141 7.373 1.00 0.00 14 MET A N 13
ATOM 19691 C CA . MET A 1 14 ? 5.174 -2.907 6.648 1.00 0.00 14 MET A CA 13
ATOM 19692 C C . MET A 1 14 ? 5.961 -1.931 7.517 1.00 0.00 14 MET A C 13
ATOM 19693 O O . MET A 1 14 ? 5.741 -1.845 8.726 1.00 0.00 14 MET A O 13
ATOM 19707 N N . HIS A 1 15 ? 6.878 -1.197 6.895 1.00 0.00 15 HIS A N 13
ATOM 19708 C CA . HIS A 1 15 ? 7.697 -0.227 7.612 1.00 0.00 15 HIS A CA 13
ATOM 19709 C C . HIS A 1 15 ? 7.561 1.162 6.995 1.00 0.00 15 HIS A C 13
ATOM 19710 O O . HIS A 1 15 ? 7.386 1.297 5.784 1.00 0.00 15 HIS A O 13
ATOM 19725 N N . GLN A 1 16 ? 7.642 2.188 7.835 1.00 0.00 16 GLN A N 13
ATOM 19726 C CA . GLN A 1 16 ? 7.526 3.566 7.370 1.00 0.00 16 GLN A CA 13
ATOM 19727 C C . GLN A 1 16 ? 8.870 4.283 7.454 1.00 0.00 16 GLN A C 13
ATOM 19728 O O . GLN A 1 16 ? 9.629 4.092 8.404 1.00 0.00 16 GLN A O 13
ATOM 19742 N N . VAL A 1 17 ? 9.157 5.110 6.454 1.00 0.00 17 VAL A N 13
ATOM 19743 C CA . VAL A 1 17 ? 10.409 5.857 6.415 1.00 0.00 17 VAL A CA 13
ATOM 19744 C C . VAL A 1 17 ? 10.182 7.327 6.747 1.00 0.00 17 VAL A C 13
ATOM 19745 O O . VAL A 1 17 ? 10.959 7.935 7.483 1.00 0.00 17 VAL A O 13
ATOM 19758 N N . SER A 1 18 ? 9.111 7.893 6.200 1.00 0.00 18 SER A N 13
ATOM 19759 C CA . SER A 1 18 ? 8.782 9.294 6.435 1.00 0.00 18 SER A CA 13
ATOM 19760 C C . SER A 1 18 ? 7.340 9.589 6.036 1.00 0.00 18 SER A C 13
ATOM 19761 O O . SER A 1 18 ? 6.589 8.685 5.670 1.00 0.00 18 SER A O 13
ATOM 19769 N N . ALA A 1 19 ? 6.959 10.860 6.110 1.00 0.00 19 ALA A N 13
ATOM 19770 C CA . ALA A 1 19 ? 5.608 11.275 5.755 1.00 0.00 19 ALA A CA 13
ATOM 19771 C C . ALA A 1 19 ? 5.469 12.793 5.803 1.00 0.00 19 ALA A C 13
ATOM 19772 O O . ALA A 1 19 ? 6.103 13.460 6.622 1.00 0.00 19 ALA A O 13
ATOM 19779 N N . THR A 1 20 ? 4.636 13.335 4.920 1.00 0.00 20 THR A N 13
ATOM 19780 C CA . THR A 1 20 ? 4.416 14.774 4.860 1.00 0.00 20 THR A CA 13
ATOM 19781 C C . THR A 1 20 ? 3.040 15.143 5.404 1.00 0.00 20 THR A C 13
ATOM 19782 O O . THR A 1 20 ? 2.305 14.285 5.892 1.00 0.00 20 THR A O 13
ATOM 19793 N N . MET A 1 21 ? 2.698 16.424 5.315 1.00 0.00 21 MET A N 13
ATOM 19794 C CA . MET A 1 21 ? 1.409 16.905 5.796 1.00 0.00 21 MET A CA 13
ATOM 19795 C C . MET A 1 21 ? 0.282 16.466 4.866 1.00 0.00 21 MET A C 13
ATOM 19796 O O . MET A 1 21 ? -0.855 16.280 5.298 1.00 0.00 21 MET A O 13
ATOM 19810 N N . ARG A 1 22 ? 0.607 16.301 3.588 1.00 0.00 22 ARG A N 13
ATOM 19811 C CA . ARG A 1 22 ? -0.378 15.885 2.597 1.00 0.00 22 ARG A CA 13
ATOM 19812 C C . ARG A 1 22 ? 0.091 14.636 1.855 1.00 0.00 22 ARG A C 13
ATOM 19813 O O . ARG A 1 22 ? -0.389 14.334 0.763 1.00 0.00 22 ARG A O 13
ATOM 19834 N N . SER A 1 23 ? 1.031 13.915 2.457 1.00 0.00 23 SER A N 13
ATOM 19835 C CA . SER A 1 23 ? 1.568 12.702 1.852 1.00 0.00 23 SER A CA 13
ATOM 19836 C C . SER A 1 23 ? 2.204 11.803 2.909 1.00 0.00 23 SER A C 13
ATOM 19837 O O . SER A 1 23 ? 2.456 12.234 4.035 1.00 0.00 23 SER A O 13
ATOM 19845 N N . ILE A 1 24 ? 2.460 10.553 2.538 1.00 0.00 24 ILE A N 13
ATOM 19846 C CA . ILE A 1 24 ? 3.066 9.594 3.452 1.00 0.00 24 ILE A CA 13
ATOM 19847 C C . ILE A 1 24 ? 3.967 8.616 2.705 1.00 0.00 24 ILE A C 13
ATOM 19848 O O . ILE A 1 24 ? 3.644 8.175 1.602 1.00 0.00 24 ILE A O 13
ATOM 19864 N N . THR A 1 25 ? 5.100 8.279 3.315 1.00 0.00 25 THR A N 13
ATOM 19865 C CA . THR A 1 25 ? 6.047 7.353 2.709 1.00 0.00 25 THR A CA 13
ATOM 19866 C C . THR A 1 25 ? 5.992 5.988 3.385 1.00 0.00 25 THR A C 13
ATOM 19867 O O . THR A 1 25 ? 5.705 5.887 4.579 1.00 0.00 25 THR A O 13
ATOM 19878 N N . LEU A 1 26 ? 6.268 4.941 2.617 1.00 0.00 26 LEU A N 13
ATOM 19879 C CA . LEU A 1 26 ? 6.250 3.580 3.143 1.00 0.00 26 LEU A CA 13
ATOM 19880 C C . LEU A 1 26 ? 7.306 2.718 2.458 1.00 0.00 26 LEU A C 13
ATOM 19881 O O . LEU A 1 26 ? 7.834 3.082 1.408 1.00 0.00 26 LEU A O 13
ATOM 19897 N N . SER A 1 27 ? 7.607 1.571 3.059 1.00 0.00 27 SER A N 13
ATOM 19898 C CA . SER A 1 27 ? 8.601 0.657 2.508 1.00 0.00 27 SER A CA 13
ATOM 19899 C C . SER A 1 27 ? 8.422 -0.747 3.078 1.00 0.00 27 SER A C 13
ATOM 19900 O O . SER A 1 27 ? 8.264 -0.923 4.286 1.00 0.00 27 SER A O 13
ATOM 19908 N N . TRP A 1 28 ? 8.448 -1.742 2.199 1.00 0.00 28 TRP A N 13
ATOM 19909 C CA . TRP A 1 28 ? 8.289 -3.132 2.614 1.00 0.00 28 TRP A CA 13
ATOM 19910 C C . TRP A 1 28 ? 9.337 -4.020 1.953 1.00 0.00 28 TRP A C 13
ATOM 19911 O O . TRP A 1 28 ? 9.732 -3.808 0.807 1.00 0.00 28 TRP A O 13
ATOM 19932 N N . PRO A 1 29 ? 9.800 -5.040 2.691 1.00 0.00 29 PRO A N 13
ATOM 19933 C CA . PRO A 1 29 ? 10.809 -5.982 2.196 1.00 0.00 29 PRO A CA 13
ATOM 19934 C C . PRO A 1 29 ? 10.263 -6.893 1.102 1.00 0.00 29 PRO A C 13
ATOM 19935 O O . PRO A 1 29 ? 9.068 -7.183 1.063 1.00 0.00 29 PRO A O 13
ATOM 19946 N N . GLN A 1 30 ? 11.147 -7.340 0.216 1.00 0.00 30 GLN A N 13
ATOM 19947 C CA . GLN A 1 30 ? 10.753 -8.218 -0.879 1.00 0.00 30 GLN A CA 13
ATOM 19948 C C . GLN A 1 30 ? 10.605 -9.657 -0.396 1.00 0.00 30 GLN A C 13
ATOM 19949 O O . GLN A 1 30 ? 11.447 -10.184 0.331 1.00 0.00 30 GLN A O 13
ATOM 19963 N N . PRO A 1 31 ? 9.508 -10.310 -0.809 1.00 0.00 31 PRO A N 13
ATOM 19964 C CA . PRO A 1 31 ? 9.223 -11.698 -0.431 1.00 0.00 31 PRO A CA 13
ATOM 19965 C C . PRO A 1 31 ? 10.179 -12.686 -1.090 1.00 0.00 31 PRO A C 13
ATOM 19966 O O . PRO A 1 31 ? 10.920 -12.330 -2.006 1.00 0.00 31 PRO A O 13
ATOM 19977 N N . GLU A 1 32 ? 10.157 -13.929 -0.617 1.00 0.00 32 GLU A N 13
ATOM 19978 C CA . GLU A 1 32 ? 11.023 -14.968 -1.162 1.00 0.00 32 GLU A CA 13
ATOM 19979 C C . GLU A 1 32 ? 10.203 -16.053 -1.853 1.00 0.00 32 GLU A C 13
ATOM 19980 O O . GLU A 1 32 ? 10.743 -16.880 -2.587 1.00 0.00 32 GLU A O 13
ATOM 19992 N N . GLN A 1 33 ? 8.896 -16.042 -1.612 1.00 0.00 33 GLN A N 13
ATOM 19993 C CA . GLN A 1 33 ? 8.001 -17.026 -2.210 1.00 0.00 33 GLN A CA 13
ATOM 19994 C C . GLN A 1 33 ? 6.967 -16.349 -3.104 1.00 0.00 33 GLN A C 13
ATOM 19995 O O . GLN A 1 33 ? 5.764 -16.585 -2.991 1.00 0.00 33 GLN A O 13
ATOM 20009 N N . PRO A 1 34 ? 7.444 -15.486 -4.013 1.00 0.00 34 PRO A N 13
ATOM 20010 C CA . PRO A 1 34 ? 6.577 -14.757 -4.944 1.00 0.00 34 PRO A CA 13
ATOM 20011 C C . PRO A 1 34 ? 5.955 -15.671 -5.994 1.00 0.00 34 PRO A C 13
ATOM 20012 O O . PRO A 1 34 ? 5.018 -15.284 -6.690 1.00 0.00 34 PRO A O 13
ATOM 20023 N N . ASN A 1 35 ? 6.483 -16.886 -6.101 1.00 0.00 35 ASN A N 13
ATOM 20024 C CA . ASN A 1 35 ? 5.979 -17.856 -7.067 1.00 0.00 35 ASN A CA 13
ATOM 20025 C C . ASN A 1 35 ? 5.971 -17.268 -8.475 1.00 0.00 35 ASN A C 13
ATOM 20026 O O . ASN A 1 35 ? 5.079 -17.552 -9.272 1.00 0.00 35 ASN A O 13
ATOM 20037 N N . GLY A 1 36 ? 6.973 -16.446 -8.773 1.00 0.00 36 GLY A N 13
ATOM 20038 C CA . GLY A 1 36 ? 7.063 -15.831 -10.084 1.00 0.00 36 GLY A CA 13
ATOM 20039 C C . GLY A 1 36 ? 7.572 -14.405 -10.022 1.00 0.00 36 GLY A C 13
ATOM 20040 O O . GLY A 1 36 ? 7.355 -13.704 -9.034 1.00 0.00 36 GLY A O 13
ATOM 20044 N N . ILE A 1 37 ? 8.252 -13.975 -11.080 1.00 0.00 37 ILE A N 13
ATOM 20045 C CA . ILE A 1 37 ? 8.795 -12.623 -11.141 1.00 0.00 37 ILE A CA 13
ATOM 20046 C C . ILE A 1 37 ? 7.718 -11.585 -10.842 1.00 0.00 37 ILE A C 13
ATOM 20047 O O . ILE A 1 37 ? 6.787 -11.400 -11.626 1.00 0.00 37 ILE A O 13
ATOM 20063 N N . ILE A 1 38 ? 7.853 -10.911 -9.706 1.00 0.00 38 ILE A N 13
ATOM 20064 C CA . ILE A 1 38 ? 6.894 -9.889 -9.305 1.00 0.00 38 ILE A CA 13
ATOM 20065 C C . ILE A 1 38 ? 6.901 -8.716 -10.280 1.00 0.00 38 ILE A C 13
ATOM 20066 O O . ILE A 1 38 ? 7.862 -7.948 -10.337 1.00 0.00 38 ILE A O 13
ATOM 20082 N N . LEU A 1 39 ? 5.823 -8.583 -11.045 1.00 0.00 39 LEU A N 13
ATOM 20083 C CA . LEU A 1 39 ? 5.702 -7.502 -12.017 1.00 0.00 39 LEU A CA 13
ATOM 20084 C C . LEU A 1 39 ? 5.769 -6.142 -11.330 1.00 0.00 39 LEU A C 13
ATOM 20085 O O . LEU A 1 39 ? 6.678 -5.351 -11.583 1.00 0.00 39 LEU A O 13
ATOM 20101 N N . ASP A 1 40 ? 4.801 -5.878 -10.458 1.00 0.00 40 ASP A N 13
ATOM 20102 C CA . ASP A 1 40 ? 4.751 -4.614 -9.732 1.00 0.00 40 ASP A CA 13
ATOM 20103 C C . ASP A 1 40 ? 4.119 -4.804 -8.356 1.00 0.00 40 ASP A C 13
ATOM 20104 O O . ASP A 1 40 ? 3.751 -5.916 -7.978 1.00 0.00 40 ASP A O 13
ATOM 20113 N N . TYR A 1 41 ? 3.998 -3.710 -7.611 1.00 0.00 41 TYR A N 13
ATOM 20114 C CA . TYR A 1 41 ? 3.414 -3.756 -6.276 1.00 0.00 41 TYR A CA 13
ATOM 20115 C C . TYR A 1 41 ? 2.300 -2.723 -6.133 1.00 0.00 41 TYR A C 13
ATOM 20116 O O . TYR A 1 41 ? 2.521 -1.527 -6.317 1.00 0.00 41 TYR A O 13
ATOM 20134 N N . GLU A 1 42 ? 1.102 -3.196 -5.803 1.00 0.00 42 GLU A N 13
ATOM 20135 C CA . GLU A 1 42 ? -0.047 -2.314 -5.635 1.00 0.00 42 GLU A CA 13
ATOM 20136 C C . GLU A 1 42 ? -0.241 -1.948 -4.167 1.00 0.00 42 GLU A C 13
ATOM 20137 O O . GLU A 1 42 ? 0.018 -2.756 -3.275 1.00 0.00 42 GLU A O 13
ATOM 20149 N N . ILE A 1 43 ? -0.699 -0.724 -3.924 1.00 0.00 43 ILE A N 13
ATOM 20150 C CA . ILE A 1 43 ? -0.928 -0.250 -2.565 1.00 0.00 43 ILE A CA 13
ATOM 20151 C C . ILE A 1 43 ? -2.318 0.361 -2.423 1.00 0.00 43 ILE A C 13
ATOM 20152 O O . ILE A 1 43 ? -2.615 1.396 -3.020 1.00 0.00 43 ILE A O 13
ATOM 20168 N N . ARG A 1 44 ? -3.164 -0.284 -1.628 1.00 0.00 44 ARG A N 13
ATOM 20169 C CA . ARG A 1 44 ? -4.523 0.196 -1.407 1.00 0.00 44 ARG A CA 13
ATOM 20170 C C . ARG A 1 44 ? -4.613 0.993 -0.109 1.00 0.00 44 ARG A C 13
ATOM 20171 O O . ARG A 1 44 ? -4.254 0.500 0.960 1.00 0.00 44 ARG A O 13
ATOM 20192 N N . TYR A 1 45 ? -5.094 2.227 -0.211 1.00 0.00 45 TYR A N 13
ATOM 20193 C CA . TYR A 1 45 ? -5.229 3.093 0.954 1.00 0.00 45 TYR A CA 13
ATOM 20194 C C . TYR A 1 45 ? -6.630 3.693 1.028 1.00 0.00 45 TYR A C 13
ATOM 20195 O O . TYR A 1 45 ? -7.236 4.013 0.005 1.00 0.00 45 TYR A O 13
ATOM 20213 N N . TYR A 1 46 ? -7.139 3.841 2.247 1.00 0.00 46 TYR A N 13
ATOM 20214 C CA . TYR A 1 46 ? -8.469 4.400 2.456 1.00 0.00 46 TYR A CA 13
ATOM 20215 C C . TYR A 1 46 ? -8.576 5.051 3.832 1.00 0.00 46 TYR A C 13
ATOM 20216 O O . TYR A 1 46 ? -7.802 4.742 4.738 1.00 0.00 46 TYR A O 13
ATOM 20234 N N . GLU A 1 47 ? -9.542 5.952 3.980 1.00 0.00 47 GLU A N 13
ATOM 20235 C CA . GLU A 1 47 ? -9.751 6.646 5.245 1.00 0.00 47 GLU A CA 13
ATOM 20236 C C . GLU A 1 47 ? -10.200 5.674 6.332 1.00 0.00 47 GLU A C 13
ATOM 20237 O O . GLU A 1 47 ? -11.137 4.899 6.140 1.00 0.00 47 GLU A O 13
ATOM 20249 N N . LYS A 1 48 ? -9.523 5.720 7.475 1.00 0.00 48 LYS A N 13
ATOM 20250 C CA . LYS A 1 48 ? -9.850 4.844 8.594 1.00 0.00 48 LYS A CA 13
ATOM 20251 C C . LYS A 1 48 ? -11.361 4.746 8.784 1.00 0.00 48 LYS A C 13
ATOM 20252 O O . LYS A 1 48 ? -11.871 3.727 9.247 1.00 0.00 48 LYS A O 13
ATOM 20271 N N . GLU A 1 49 ? -12.069 5.811 8.421 1.00 0.00 49 GLU A N 13
ATOM 20272 C CA . GLU A 1 49 ? -13.521 5.843 8.552 1.00 0.00 49 GLU A CA 13
ATOM 20273 C C . GLU A 1 49 ? -14.189 5.157 7.363 1.00 0.00 49 GLU A C 13
ATOM 20274 O O . GLU A 1 49 ? -15.220 4.500 7.511 1.00 0.00 49 GLU A O 13
ATOM 20286 N N . HIS A 1 50 ? -13.594 5.315 6.185 1.00 0.00 50 HIS A N 13
ATOM 20287 C CA . HIS A 1 50 ? -14.131 4.711 4.971 1.00 0.00 50 HIS A CA 13
ATOM 20288 C C . HIS A 1 50 ? -13.855 3.211 4.942 1.00 0.00 50 HIS A C 13
ATOM 20289 O O . HIS A 1 50 ? -13.119 2.689 5.779 1.00 0.00 50 HIS A O 13
ATOM 20304 N N . ASN A 1 51 ? -14.451 2.523 3.974 1.00 0.00 51 ASN A N 13
ATOM 20305 C CA . ASN A 1 51 ? -14.271 1.082 3.837 1.00 0.00 51 ASN A CA 13
ATOM 20306 C C . ASN A 1 51 ? -13.601 0.741 2.510 1.00 0.00 51 ASN A C 13
ATOM 20307 O O . ASN A 1 51 ? -13.404 1.611 1.662 1.00 0.00 51 ASN A O 13
ATOM 20318 N N . GLU A 1 52 ? -13.253 -0.530 2.337 1.00 0.00 52 GLU A N 13
ATOM 20319 C CA . GLU A 1 52 ? -12.605 -0.985 1.113 1.00 0.00 52 GLU A CA 13
ATOM 20320 C C . GLU A 1 52 ? -13.371 -0.508 -0.118 1.00 0.00 52 GLU A C 13
ATOM 20321 O O . GLU A 1 52 ? -12.774 -0.094 -1.112 1.00 0.00 52 GLU A O 13
ATOM 20333 N N . PHE A 1 53 ? -14.696 -0.571 -0.044 1.00 0.00 53 PHE A N 13
ATOM 20334 C CA . PHE A 1 53 ? -15.544 -0.147 -1.151 1.00 0.00 53 PHE A CA 13
ATOM 20335 C C . PHE A 1 53 ? -15.065 1.183 -1.726 1.00 0.00 53 PHE A C 13
ATOM 20336 O O . PHE A 1 53 ? -14.706 1.271 -2.899 1.00 0.00 53 PHE A O 13
ATOM 20353 N N . ASN A 1 54 ? -15.064 2.215 -0.889 1.00 0.00 54 ASN A N 13
ATOM 20354 C CA . ASN A 1 54 ? -14.630 3.542 -1.312 1.00 0.00 54 ASN A CA 13
ATOM 20355 C C . ASN A 1 54 ? -13.147 3.748 -1.021 1.00 0.00 54 ASN A C 13
ATOM 20356 O O . ASN A 1 54 ? -12.758 4.736 -0.399 1.00 0.00 54 ASN A O 13
ATOM 20367 N N . SER A 1 55 ? -12.324 2.809 -1.476 1.00 0.00 55 SER A N 13
ATOM 20368 C CA . SER A 1 55 ? -10.883 2.886 -1.261 1.00 0.00 55 SER A CA 13
ATOM 20369 C C . SER A 1 55 ? -10.155 3.186 -2.568 1.00 0.00 55 SER A C 13
ATOM 20370 O O . SER A 1 55 ? -10.690 2.966 -3.655 1.00 0.00 55 SER A O 13
ATOM 20378 N N . SER A 1 56 ? -8.930 3.689 -2.453 1.00 0.00 56 SER A N 13
ATOM 20379 C CA . SER A 1 56 ? -8.128 4.023 -3.624 1.00 0.00 56 SER A CA 13
ATOM 20380 C C . SER A 1 56 ? -6.746 3.384 -3.537 1.00 0.00 56 SER A C 13
ATOM 20381 O O . SER A 1 56 ? -6.052 3.517 -2.529 1.00 0.00 56 SER A O 13
ATOM 20389 N N . MET A 1 57 ? -6.353 2.690 -4.600 1.00 0.00 57 MET A N 13
ATOM 20390 C CA . MET A 1 57 ? -5.053 2.031 -4.644 1.00 0.00 57 MET A CA 13
ATOM 20391 C C . MET A 1 57 ? -4.183 2.617 -5.751 1.00 0.00 57 MET A C 13
ATOM 20392 O O . MET A 1 57 ? -4.680 3.295 -6.650 1.00 0.00 57 MET A O 13
ATOM 20406 N N . ALA A 1 58 ? -2.883 2.353 -5.679 1.00 0.00 58 ALA A N 13
ATOM 20407 C CA . ALA A 1 58 ? -1.945 2.853 -6.677 1.00 0.00 58 ALA A CA 13
ATOM 20408 C C . ALA A 1 58 ? -0.957 1.769 -7.094 1.00 0.00 58 ALA A C 13
ATOM 20409 O O . ALA A 1 58 ? -0.838 0.737 -6.434 1.00 0.00 58 ALA A O 13
ATOM 20416 N N . ARG A 1 59 ? -0.251 2.010 -8.194 1.00 0.00 59 ARG A N 13
ATOM 20417 C CA . ARG A 1 59 ? 0.725 1.053 -8.700 1.00 0.00 59 ARG A CA 13
ATOM 20418 C C . ARG A 1 59 ? 2.146 1.499 -8.370 1.00 0.00 59 ARG A C 13
ATOM 20419 O O . ARG A 1 59 ? 2.438 2.695 -8.329 1.00 0.00 59 ARG A O 13
ATOM 20440 N N . SER A 1 60 ? 3.026 0.531 -8.135 1.00 0.00 60 SER A N 13
ATOM 20441 C CA . SER A 1 60 ? 4.415 0.824 -7.804 1.00 0.00 60 SER A CA 13
ATOM 20442 C C . SER A 1 60 ? 5.361 -0.117 -8.544 1.00 0.00 60 SER A C 13
ATOM 20443 O O . SER A 1 60 ? 5.122 -1.322 -8.616 1.00 0.00 60 SER A O 13
ATOM 20451 N N . GLN A 1 61 ? 6.434 0.443 -9.093 1.00 0.00 61 GLN A N 13
ATOM 20452 C CA . GLN A 1 61 ? 7.415 -0.345 -9.828 1.00 0.00 61 GLN A CA 13
ATOM 20453 C C . GLN A 1 61 ? 8.552 -0.790 -8.914 1.00 0.00 61 GLN A C 13
ATOM 20454 O O . GLN A 1 61 ? 9.627 -1.168 -9.381 1.00 0.00 61 GLN A O 13
ATOM 20468 N N . THR A 1 62 ? 8.308 -0.742 -7.608 1.00 0.00 62 THR A N 13
ATOM 20469 C CA . THR A 1 62 ? 9.312 -1.138 -6.628 1.00 0.00 62 THR A CA 13
ATOM 20470 C C . THR A 1 62 ? 8.675 -1.418 -5.272 1.00 0.00 62 THR A C 13
ATOM 20471 O O . THR A 1 62 ? 7.469 -1.254 -5.096 1.00 0.00 62 THR A O 13
ATOM 20482 N N . ASN A 1 63 ? 9.495 -1.841 -4.315 1.00 0.00 63 ASN A N 13
ATOM 20483 C CA . ASN A 1 63 ? 9.010 -2.144 -2.973 1.00 0.00 63 ASN A CA 13
ATOM 20484 C C . ASN A 1 63 ? 8.936 -0.880 -2.123 1.00 0.00 63 ASN A C 13
ATOM 20485 O O . ASN A 1 63 ? 8.983 -0.940 -0.894 1.00 0.00 63 ASN A O 13
ATOM 20496 N N . THR A 1 64 ? 8.817 0.266 -2.787 1.00 0.00 64 THR A N 13
ATOM 20497 C CA . THR A 1 64 ? 8.737 1.546 -2.094 1.00 0.00 64 THR A CA 13
ATOM 20498 C C . THR A 1 64 ? 7.883 2.540 -2.873 1.00 0.00 64 THR A C 13
ATOM 20499 O O . THR A 1 64 ? 8.183 2.863 -4.022 1.00 0.00 64 THR A O 13
ATOM 20510 N N . ALA A 1 65 ? 6.819 3.023 -2.240 1.00 0.00 65 ALA A N 13
ATOM 20511 C CA . ALA A 1 65 ? 5.924 3.983 -2.873 1.00 0.00 65 ALA A CA 13
ATOM 20512 C C . ALA A 1 65 ? 5.416 5.009 -1.865 1.00 0.00 65 ALA A C 13
ATOM 20513 O O . ALA A 1 65 ? 5.268 4.708 -0.680 1.00 0.00 65 ALA A O 13
ATOM 20520 N N . ARG A 1 66 ? 5.152 6.220 -2.342 1.00 0.00 66 ARG A N 13
ATOM 20521 C CA . ARG A 1 66 ? 4.663 7.291 -1.482 1.00 0.00 66 ARG A CA 13
ATOM 20522 C C . ARG A 1 66 ? 3.270 7.741 -1.912 1.00 0.00 66 ARG A C 13
ATOM 20523 O O . ARG A 1 66 ? 2.978 7.834 -3.105 1.00 0.00 66 ARG A O 13
ATOM 20544 N N . ILE A 1 67 ? 2.414 8.017 -0.934 1.00 0.00 67 ILE A N 13
ATOM 20545 C CA . ILE A 1 67 ? 1.053 8.457 -1.211 1.00 0.00 67 ILE A CA 13
ATOM 20546 C C . ILE A 1 67 ? 0.920 9.968 -1.051 1.00 0.00 67 ILE A C 13
ATOM 20547 O O . ILE A 1 67 ? 1.296 10.529 -0.022 1.00 0.00 67 ILE A O 13
ATOM 20563 N N . ASP A 1 68 ? 0.381 10.620 -2.075 1.00 0.00 68 ASP A N 13
ATOM 20564 C CA . ASP A 1 68 ? 0.195 12.066 -2.048 1.00 0.00 68 ASP A CA 13
ATOM 20565 C C . ASP A 1 68 ? -1.274 12.429 -2.240 1.00 0.00 68 ASP A C 13
ATOM 20566 O O . ASP A 1 68 ? -1.968 11.835 -3.064 1.00 0.00 68 ASP A O 13
ATOM 20575 N N . GLY A 1 69 ? -1.742 13.409 -1.472 1.00 0.00 69 GLY A N 13
ATOM 20576 C CA . GLY A 1 69 ? -3.126 13.833 -1.572 1.00 0.00 69 GLY A CA 13
ATOM 20577 C C . GLY A 1 69 ? -3.954 13.397 -0.380 1.00 0.00 69 GLY A C 13
ATOM 20578 O O . GLY A 1 69 ? -5.016 12.794 -0.540 1.00 0.00 69 GLY A O 13
ATOM 20582 N N . LEU A 1 70 ? -3.467 13.699 0.818 1.00 0.00 70 LEU A N 13
ATOM 20583 C CA . LEU A 1 70 ? -4.169 13.332 2.044 1.00 0.00 70 LEU A CA 13
ATOM 20584 C C . LEU A 1 70 ? -4.361 14.547 2.946 1.00 0.00 70 LEU A C 13
ATOM 20585 O O . LEU A 1 70 ? -3.862 15.634 2.654 1.00 0.00 70 LEU A O 13
ATOM 20601 N N . ARG A 1 71 ? -5.086 14.355 4.043 1.00 0.00 71 ARG A N 13
ATOM 20602 C CA . ARG A 1 71 ? -5.343 15.435 4.988 1.00 0.00 71 ARG A CA 13
ATOM 20603 C C . ARG A 1 71 ? -4.404 15.342 6.187 1.00 0.00 71 ARG A C 13
ATOM 20604 O O . ARG A 1 71 ? -3.947 14.264 6.568 1.00 0.00 71 ARG A O 13
ATOM 20625 N N . PRO A 1 72 ? -4.108 16.499 6.798 1.00 0.00 72 PRO A N 13
ATOM 20626 C CA . PRO A 1 72 ? -3.222 16.575 7.963 1.00 0.00 72 PRO A CA 13
ATOM 20627 C C . PRO A 1 72 ? -3.850 15.964 9.211 1.00 0.00 72 PRO A C 13
ATOM 20628 O O . PRO A 1 72 ? -5.033 16.165 9.484 1.00 0.00 72 PRO A O 13
ATOM 20639 N N . GLY A 1 73 ? -3.050 15.218 9.966 1.00 0.00 73 GLY A N 13
ATOM 20640 C CA . GLY A 1 73 ? -3.546 14.589 11.176 1.00 0.00 73 GLY A CA 13
ATOM 20641 C C . GLY A 1 73 ? -4.663 13.602 10.901 1.00 0.00 73 GLY A C 13
ATOM 20642 O O . GLY A 1 73 ? -5.627 13.518 11.661 1.00 0.00 73 GLY A O 13
ATOM 20646 N N . MET A 1 74 ? -4.535 12.855 9.810 1.00 0.00 74 MET A N 13
ATOM 20647 C CA . MET A 1 74 ? -5.542 11.869 9.436 1.00 0.00 74 MET A CA 13
ATOM 20648 C C . MET A 1 74 ? -4.904 10.505 9.193 1.00 0.00 74 MET A C 13
ATOM 20649 O O . MET A 1 74 ? -3.923 10.389 8.458 1.00 0.00 74 MET A O 13
ATOM 20663 N N . VAL A 1 75 ? -5.467 9.474 9.815 1.00 0.00 75 VAL A N 13
ATOM 20664 C CA . VAL A 1 75 ? -4.953 8.117 9.665 1.00 0.00 75 VAL A CA 13
ATOM 20665 C C . VAL A 1 75 ? -5.430 7.490 8.360 1.00 0.00 75 VAL A C 13
ATOM 20666 O O . VAL A 1 75 ? -6.576 7.679 7.950 1.00 0.00 75 VAL A O 13
ATOM 20679 N N . TYR A 1 76 ? -4.544 6.743 7.710 1.00 0.00 76 TYR A N 13
ATOM 20680 C CA . TYR A 1 76 ? -4.873 6.089 6.450 1.00 0.00 76 TYR A CA 13
ATOM 20681 C C . TYR A 1 76 ? -4.409 4.636 6.452 1.00 0.00 76 TYR A C 13
ATOM 20682 O O . TYR A 1 76 ? -3.221 4.351 6.609 1.00 0.00 76 TYR A O 13
ATOM 20700 N N . VAL A 1 77 ? -5.355 3.719 6.277 1.00 0.00 77 VAL A N 13
ATOM 20701 C CA . VAL A 1 77 ? -5.045 2.294 6.257 1.00 0.00 77 VAL A CA 13
ATOM 20702 C C . VAL A 1 77 ? -4.413 1.888 4.931 1.00 0.00 77 VAL A C 13
ATOM 20703 O O . VAL A 1 77 ? -5.112 1.611 3.957 1.00 0.00 77 VAL A O 13
ATOM 20716 N N . VAL A 1 78 ? -3.084 1.854 4.901 1.00 0.00 78 VAL A N 13
ATOM 20717 C CA . VAL A 1 78 ? -2.356 1.480 3.695 1.00 0.00 78 VAL A CA 13
ATOM 20718 C C . VAL A 1 78 ? -1.935 0.015 3.739 1.00 0.00 78 VAL A C 13
ATOM 20719 O O . VAL A 1 78 ? -1.684 -0.536 4.811 1.00 0.00 78 VAL A O 13
ATOM 20732 N N . GLN A 1 79 ? -1.858 -0.608 2.568 1.00 0.00 79 GLN A N 13
ATOM 20733 C CA . GLN A 1 79 ? -1.467 -2.010 2.474 1.00 0.00 79 GLN A CA 13
ATOM 20734 C C . GLN A 1 79 ? -0.642 -2.261 1.216 1.00 0.00 79 GLN A C 13
ATOM 20735 O O . GLN A 1 79 ? -0.390 -1.346 0.433 1.00 0.00 79 GLN A O 13
ATOM 20749 N N . VAL A 1 80 ? -0.223 -3.509 1.029 1.00 0.00 80 VAL A N 13
ATOM 20750 C CA . VAL A 1 80 ? 0.573 -3.881 -0.134 1.00 0.00 80 VAL A CA 13
ATOM 20751 C C . VAL A 1 80 ? 0.396 -5.357 -0.472 1.00 0.00 80 VAL A C 13
ATOM 20752 O O . VAL A 1 80 ? 0.262 -6.197 0.419 1.00 0.00 80 VAL A O 13
ATOM 20765 N N . ARG A 1 81 ? 0.398 -5.668 -1.764 1.00 0.00 81 ARG A N 13
ATOM 20766 C CA . ARG A 1 81 ? 0.236 -7.043 -2.220 1.00 0.00 81 ARG A CA 13
ATOM 20767 C C . ARG A 1 81 ? 1.199 -7.354 -3.362 1.00 0.00 81 ARG A C 13
ATOM 20768 O O . ARG A 1 81 ? 1.726 -6.447 -4.007 1.00 0.00 81 ARG A O 13
ATOM 20789 N N . ALA A 1 82 ? 1.423 -8.641 -3.607 1.00 0.00 82 ALA A N 13
ATOM 20790 C CA . ALA A 1 82 ? 2.320 -9.071 -4.672 1.00 0.00 82 ALA A CA 13
ATOM 20791 C C . ALA A 1 82 ? 1.541 -9.670 -5.838 1.00 0.00 82 ALA A C 13
ATOM 20792 O O . ALA A 1 82 ? 0.638 -10.483 -5.640 1.00 0.00 82 ALA A O 13
ATOM 20799 N N . ARG A 1 83 ? 1.896 -9.264 -7.052 1.00 0.00 83 ARG A N 13
ATOM 20800 C CA . ARG A 1 83 ? 1.228 -9.760 -8.249 1.00 0.00 83 ARG A CA 13
ATOM 20801 C C . ARG A 1 83 ? 2.229 -10.411 -9.200 1.00 0.00 83 ARG A C 13
ATOM 20802 O O . ARG A 1 83 ? 3.383 -9.990 -9.288 1.00 0.00 83 ARG A O 13
ATOM 20823 N N . THR A 1 84 ? 1.779 -11.440 -9.911 1.00 0.00 84 THR A N 13
ATOM 20824 C CA . THR A 1 84 ? 2.634 -12.150 -10.854 1.00 0.00 84 THR A CA 13
ATOM 20825 C C . THR A 1 84 ? 1.824 -12.712 -12.016 1.00 0.00 84 THR A C 13
ATOM 20826 O O . THR A 1 84 ? 0.596 -12.776 -11.956 1.00 0.00 84 THR A O 13
ATOM 20837 N N . VAL A 1 85 ? 2.518 -13.120 -13.073 1.00 0.00 85 VAL A N 13
ATOM 20838 C CA . VAL A 1 85 ? 1.863 -13.679 -14.250 1.00 0.00 85 VAL A CA 13
ATOM 20839 C C . VAL A 1 85 ? 0.752 -14.644 -13.853 1.00 0.00 85 VAL A C 13
ATOM 20840 O O . VAL A 1 85 ? -0.265 -14.751 -14.537 1.00 0.00 85 VAL A O 13
ATOM 20853 N N . ALA A 1 86 ? 0.953 -15.345 -12.742 1.00 0.00 86 ALA A N 13
ATOM 20854 C CA . ALA A 1 86 ? -0.032 -16.301 -12.252 1.00 0.00 86 ALA A CA 13
ATOM 20855 C C . ALA A 1 86 ? -1.306 -15.593 -11.800 1.00 0.00 86 ALA A C 13
ATOM 20856 O O . ALA A 1 86 ? -2.411 -15.990 -12.166 1.00 0.00 86 ALA A O 13
ATOM 20863 N N . GLY A 1 87 ? -1.142 -14.542 -11.002 1.00 0.00 87 GLY A N 13
ATOM 20864 C CA . GLY A 1 87 ? -2.287 -13.796 -10.513 1.00 0.00 87 GLY A CA 13
ATOM 20865 C C . GLY A 1 87 ? -1.927 -12.860 -9.377 1.00 0.00 87 GLY A C 13
ATOM 20866 O O . GLY A 1 87 ? -0.755 -12.722 -9.025 1.00 0.00 87 GLY A O 13
ATOM 20870 N N . TYR A 1 88 ? -2.936 -12.214 -8.803 1.00 0.00 88 TYR A N 13
ATOM 20871 C CA . TYR A 1 88 ? -2.719 -11.283 -7.702 1.00 0.00 88 TYR A CA 13
ATOM 20872 C C . TYR A 1 88 ? -2.578 -12.027 -6.378 1.00 0.00 88 TYR A C 13
ATOM 20873 O O . TYR A 1 88 ? -3.179 -13.082 -6.179 1.00 0.00 88 TYR A O 13
ATOM 20891 N N . GLY A 1 89 ? -1.778 -11.468 -5.474 1.00 0.00 89 GLY A N 13
ATOM 20892 C CA . GLY A 1 89 ? -1.572 -12.091 -4.180 1.00 0.00 89 GLY A CA 13
ATOM 20893 C C . GLY A 1 89 ? -2.319 -11.381 -3.069 1.00 0.00 89 GLY A C 13
ATOM 20894 O O . GLY A 1 89 ? -2.864 -10.296 -3.272 1.00 0.00 89 GLY A O 13
ATOM 20898 N N . LYS A 1 90 ? -2.346 -11.994 -1.890 1.00 0.00 90 LYS A N 13
ATOM 20899 C CA . LYS A 1 90 ? -3.032 -11.414 -0.741 1.00 0.00 90 LYS A CA 13
ATOM 20900 C C . LYS A 1 90 ? -2.308 -10.165 -0.249 1.00 0.00 90 LYS A C 13
ATOM 20901 O O . LYS A 1 90 ? -1.143 -9.940 -0.579 1.00 0.00 90 LYS A O 13
ATOM 20920 N N . PHE A 1 91 ? -3.004 -9.356 0.543 1.00 0.00 91 PHE A N 13
ATOM 20921 C CA . PHE A 1 91 ? -2.427 -8.130 1.081 1.00 0.00 91 PHE A CA 13
ATOM 20922 C C . PHE A 1 91 ? -1.652 -8.412 2.365 1.00 0.00 91 PHE A C 13
ATOM 20923 O O . PHE A 1 91 ? -1.846 -9.445 3.006 1.00 0.00 91 PHE A O 13
ATOM 20940 N N . SER A 1 92 ? -0.773 -7.486 2.734 1.00 0.00 92 SER A N 13
ATOM 20941 C CA . SER A 1 92 ? 0.035 -7.635 3.939 1.00 0.00 92 SER A CA 13
ATOM 20942 C C . SER A 1 92 ? -0.714 -7.117 5.163 1.00 0.00 92 SER A C 13
ATOM 20943 O O . SER A 1 92 ? -1.784 -6.522 5.044 1.00 0.00 92 SER A O 13
ATOM 20951 N N . GLY A 1 93 ? -0.142 -7.349 6.341 1.00 0.00 93 GLY A N 13
ATOM 20952 C CA . GLY A 1 93 ? -0.768 -6.900 7.571 1.00 0.00 93 GLY A CA 13
ATOM 20953 C C . GLY A 1 93 ? -1.365 -5.513 7.445 1.00 0.00 93 GLY A C 13
ATOM 20954 O O . GLY A 1 93 ? -0.960 -4.730 6.584 1.00 0.00 93 GLY A O 13
ATOM 20958 N N . LYS A 1 94 ? -2.331 -5.206 8.303 1.00 0.00 94 LYS A N 13
ATOM 20959 C CA . LYS A 1 94 ? -2.986 -3.903 8.285 1.00 0.00 94 LYS A CA 13
ATOM 20960 C C . LYS A 1 94 ? -2.294 -2.933 9.238 1.00 0.00 94 LYS A C 13
ATOM 20961 O O . LYS A 1 94 ? -2.214 -3.181 10.440 1.00 0.00 94 LYS A O 13
ATOM 20980 N N . MET A 1 95 ? -1.798 -1.828 8.692 1.00 0.00 95 MET A N 13
ATOM 20981 C CA . MET A 1 95 ? -1.115 -0.819 9.495 1.00 0.00 95 MET A CA 13
ATOM 20982 C C . MET A 1 95 ? -1.792 0.540 9.350 1.00 0.00 95 MET A C 13
ATOM 20983 O O . MET A 1 95 ? -2.442 0.816 8.341 1.00 0.00 95 MET A O 13
ATOM 20997 N N . CYS A 1 96 ? -1.636 1.385 10.363 1.00 0.00 96 CYS A N 13
ATOM 20998 C CA . CYS A 1 96 ? -2.233 2.715 10.348 1.00 0.00 96 CYS A CA 13
ATOM 20999 C C . CYS A 1 96 ? -1.156 3.794 10.310 1.00 0.00 96 CYS A C 13
ATOM 21000 O O . CYS A 1 96 ? -0.336 3.902 11.222 1.00 0.00 96 CYS A O 13
ATOM 21008 N N . PHE A 1 97 ? -1.162 4.591 9.246 1.00 0.00 97 PHE A N 13
ATOM 21009 C CA . PHE A 1 97 ? -0.183 5.661 9.086 1.00 0.00 97 PHE A CA 13
ATOM 21010 C C . PHE A 1 97 ? -0.872 7.019 8.994 1.00 0.00 97 PHE A C 13
ATOM 21011 O O . PHE A 1 97 ? -1.668 7.262 8.088 1.00 0.00 97 PHE A O 13
ATOM 21028 N N . GLN A 1 98 ? -0.560 7.899 9.940 1.00 0.00 98 GLN A N 13
ATOM 21029 C CA . GLN A 1 98 ? -1.150 9.232 9.966 1.00 0.00 98 GLN A CA 13
ATOM 21030 C C . GLN A 1 98 ? -0.157 10.277 9.468 1.00 0.00 98 GLN A C 13
ATOM 21031 O O . GLN A 1 98 ? 1.055 10.119 9.618 1.00 0.00 98 GLN A O 13
ATOM 21045 N N . THR A 1 99 ? -0.678 11.346 8.874 1.00 0.00 99 THR A N 13
ATOM 21046 C CA . THR A 1 99 ? 0.162 12.416 8.352 1.00 0.00 99 THR A CA 13
ATOM 21047 C C . THR A 1 99 ? 0.661 13.320 9.473 1.00 0.00 99 THR A C 13
ATOM 21048 O O . THR A 1 99 ? 0.310 13.132 10.639 1.00 0.00 99 THR A O 13
ATOM 21059 N N . LEU A 1 100 ? 1.480 14.303 9.115 1.00 0.00 100 LEU A N 13
ATOM 21060 C CA . LEU A 1 100 ? 2.027 15.238 10.092 1.00 0.00 100 LEU A CA 13
ATOM 21061 C C . LEU A 1 100 ? 0.951 16.198 10.588 1.00 0.00 100 LEU A C 13
ATOM 21062 O O . LEU A 1 100 ? 0.259 16.837 9.795 1.00 0.00 100 LEU A O 13
ATOM 21078 N N . THR A 1 101 ? 0.817 16.298 11.907 1.00 0.00 101 THR A N 13
ATOM 21079 C CA . THR A 1 101 ? -0.173 17.182 12.510 1.00 0.00 101 THR A CA 13
ATOM 21080 C C . THR A 1 101 ? 0.432 18.541 12.842 1.00 0.00 101 THR A C 13
ATOM 21081 O O . THR A 1 101 ? 1.141 18.689 13.837 1.00 0.00 101 THR A O 13
ATOM 21092 N N . ASP A 1 102 ? 0.147 19.531 12.003 1.00 0.00 102 ASP A N 13
ATOM 21093 C CA . ASP A 1 102 ? 0.662 20.879 12.209 1.00 0.00 102 ASP A CA 13
ATOM 21094 C C . ASP A 1 102 ? 0.459 21.324 13.654 1.00 0.00 102 ASP A C 13
ATOM 21095 O O . ASP A 1 102 ? 1.409 21.711 14.334 1.00 0.00 102 ASP A O 13
ATOM 21104 N N . SER A 1 103 ? -0.786 21.266 14.116 1.00 0.00 103 SER A N 13
ATOM 21105 C CA . SER A 1 103 ? -1.116 21.668 15.478 1.00 0.00 103 SER A CA 13
ATOM 21106 C C . SER A 1 103 ? -0.336 20.837 16.493 1.00 0.00 103 SER A C 13
ATOM 21107 O O . SER A 1 103 ? -0.485 19.617 16.559 1.00 0.00 103 SER A O 13
ATOM 21115 N N . GLY A 1 104 ? 0.497 21.507 17.282 1.00 0.00 104 GLY A N 13
ATOM 21116 C CA . GLY A 1 104 ? 1.289 20.816 18.283 1.00 0.00 104 GLY A CA 13
ATOM 21117 C C . GLY A 1 104 ? 0.438 20.232 19.393 1.00 0.00 104 GLY A C 13
ATOM 21118 O O . GLY A 1 104 ? -0.599 20.782 19.765 1.00 0.00 104 GLY A O 13
ATOM 21122 N N . PRO A 1 105 ? 0.877 19.089 19.941 1.00 0.00 105 PRO A N 13
ATOM 21123 C CA . PRO A 1 105 ? 0.162 18.404 21.023 1.00 0.00 105 PRO A CA 13
ATOM 21124 C C . PRO A 1 105 ? 0.225 19.173 22.338 1.00 0.00 105 PRO A C 13
ATOM 21125 O O . PRO A 1 105 ? 0.842 20.235 22.417 1.00 0.00 105 PRO A O 13
ATOM 21136 N N . SER A 1 106 ? -0.417 18.630 23.367 1.00 0.00 106 SER A N 13
ATOM 21137 C CA . SER A 1 106 ? -0.436 19.268 24.678 1.00 0.00 106 SER A CA 13
ATOM 21138 C C . SER A 1 106 ? 0.515 18.562 25.640 1.00 0.00 106 SER A C 13
ATOM 21139 O O . SER A 1 106 ? 0.189 18.345 26.807 1.00 0.00 106 SER A O 13
ATOM 21147 N N . SER A 1 107 ? 1.694 18.205 25.140 1.00 0.00 107 SER A N 13
ATOM 21148 C CA . SER A 1 107 ? 2.693 17.520 25.952 1.00 0.00 107 SER A CA 13
ATOM 21149 C C . SER A 1 107 ? 2.212 16.125 26.342 1.00 0.00 107 SER A C 13
ATOM 21150 O O . SER A 1 107 ? 2.382 15.694 27.482 1.00 0.00 107 SER A O 13
ATOM 21158 N N . GLY A 1 108 ? 1.611 15.424 25.385 1.00 0.00 108 GLY A N 13
ATOM 21159 C CA . GLY A 1 108 ? 1.114 14.086 25.647 1.00 0.00 108 GLY A CA 13
ATOM 21160 C C . GLY A 1 108 ? -0.205 14.093 26.393 1.00 0.00 108 GLY A C 13
ATOM 21161 O O . GLY A 1 108 ? -0.302 13.566 27.501 1.00 0.00 108 GLY A O 13
ATOM 21165 N N . GLY A 1 1 ? -16.567 -12.480 -1.565 1.00 0.00 1 GLY A N 14
ATOM 21166 C CA . GLY A 1 1 ? -17.141 -13.627 -0.886 1.00 0.00 1 GLY A CA 14
ATOM 21167 C C . GLY A 1 1 ? -16.124 -14.724 -0.641 1.00 0.00 1 GLY A C 14
ATOM 21168 O O . GLY A 1 1 ? -15.158 -14.530 0.097 1.00 0.00 1 GLY A O 14
ATOM 21172 N N . SER A 1 2 ? -16.341 -15.880 -1.260 1.00 0.00 2 SER A N 14
ATOM 21173 C CA . SER A 1 2 ? -15.439 -17.014 -1.100 1.00 0.00 2 SER A CA 14
ATOM 21174 C C . SER A 1 2 ? -14.064 -16.701 -1.682 1.00 0.00 2 SER A C 14
ATOM 21175 O O . SER A 1 2 ? -13.951 -16.189 -2.795 1.00 0.00 2 SER A O 14
ATOM 21183 N N . SER A 1 3 ? -13.021 -17.011 -0.919 1.00 0.00 3 SER A N 14
ATOM 21184 C CA . SER A 1 3 ? -11.653 -16.760 -1.356 1.00 0.00 3 SER A CA 14
ATOM 21185 C C . SER A 1 3 ? -10.839 -18.050 -1.363 1.00 0.00 3 SER A C 14
ATOM 21186 O O . SER A 1 3 ? -10.395 -18.524 -0.318 1.00 0.00 3 SER A O 14
ATOM 21194 N N . GLY A 1 4 ? -10.647 -18.615 -2.551 1.00 0.00 4 GLY A N 14
ATOM 21195 C CA . GLY A 1 4 ? -9.887 -19.845 -2.674 1.00 0.00 4 GLY A CA 14
ATOM 21196 C C . GLY A 1 4 ? -9.093 -19.910 -3.964 1.00 0.00 4 GLY A C 14
ATOM 21197 O O . GLY A 1 4 ? -9.302 -20.802 -4.785 1.00 0.00 4 GLY A O 14
ATOM 21201 N N . SER A 1 5 ? -8.180 -18.960 -4.144 1.00 0.00 5 SER A N 14
ATOM 21202 C CA . SER A 1 5 ? -7.356 -18.910 -5.345 1.00 0.00 5 SER A CA 14
ATOM 21203 C C . SER A 1 5 ? -5.888 -18.698 -4.988 1.00 0.00 5 SER A C 14
ATOM 21204 O O . SER A 1 5 ? -5.526 -17.698 -4.369 1.00 0.00 5 SER A O 14
ATOM 21212 N N . SER A 1 6 ? -5.046 -19.648 -5.384 1.00 0.00 6 SER A N 14
ATOM 21213 C CA . SER A 1 6 ? -3.617 -19.569 -5.103 1.00 0.00 6 SER A CA 14
ATOM 21214 C C . SER A 1 6 ? -3.044 -18.236 -5.574 1.00 0.00 6 SER A C 14
ATOM 21215 O O . SER A 1 6 ? -3.515 -17.656 -6.552 1.00 0.00 6 SER A O 14
ATOM 21223 N N . GLY A 1 7 ? -2.023 -17.756 -4.871 1.00 0.00 7 GLY A N 14
ATOM 21224 C CA . GLY A 1 7 ? -1.402 -16.495 -5.231 1.00 0.00 7 GLY A CA 14
ATOM 21225 C C . GLY A 1 7 ? 0.044 -16.412 -4.784 1.00 0.00 7 GLY A C 14
ATOM 21226 O O . GLY A 1 7 ? 0.538 -17.265 -4.046 1.00 0.00 7 GLY A O 14
ATOM 21230 N N . PRO A 1 8 ? 0.749 -15.365 -5.238 1.00 0.00 8 PRO A N 14
ATOM 21231 C CA . PRO A 1 8 ? 2.158 -15.151 -4.894 1.00 0.00 8 PRO A CA 14
ATOM 21232 C C . PRO A 1 8 ? 2.345 -14.767 -3.430 1.00 0.00 8 PRO A C 14
ATOM 21233 O O . PRO A 1 8 ? 1.389 -14.400 -2.748 1.00 0.00 8 PRO A O 14
ATOM 21244 N N . SER A 1 9 ? 3.583 -14.854 -2.954 1.00 0.00 9 SER A N 14
ATOM 21245 C CA . SER A 1 9 ? 3.895 -14.519 -1.569 1.00 0.00 9 SER A CA 14
ATOM 21246 C C . SER A 1 9 ? 3.486 -13.083 -1.253 1.00 0.00 9 SER A C 14
ATOM 21247 O O . SER A 1 9 ? 3.062 -12.336 -2.135 1.00 0.00 9 SER A O 14
ATOM 21255 N N . THR A 1 10 ? 3.616 -12.704 0.015 1.00 0.00 10 THR A N 14
ATOM 21256 C CA . THR A 1 10 ? 3.260 -11.359 0.450 1.00 0.00 10 THR A CA 14
ATOM 21257 C C . THR A 1 10 ? 4.137 -10.907 1.612 1.00 0.00 10 THR A C 14
ATOM 21258 O O . THR A 1 10 ? 4.601 -11.724 2.407 1.00 0.00 10 THR A O 14
ATOM 21269 N N . VAL A 1 11 ? 4.360 -9.600 1.705 1.00 0.00 11 VAL A N 14
ATOM 21270 C CA . VAL A 1 11 ? 5.181 -9.038 2.771 1.00 0.00 11 VAL A CA 14
ATOM 21271 C C . VAL A 1 11 ? 4.565 -9.310 4.139 1.00 0.00 11 VAL A C 14
ATOM 21272 O O . VAL A 1 11 ? 3.371 -9.108 4.362 1.00 0.00 11 VAL A O 14
ATOM 21285 N N . PRO A 1 12 ? 5.398 -9.779 5.080 1.00 0.00 12 PRO A N 14
ATOM 21286 C CA . PRO A 1 12 ? 4.958 -10.088 6.444 1.00 0.00 12 PRO A CA 14
ATOM 21287 C C . PRO A 1 12 ? 4.609 -8.834 7.239 1.00 0.00 12 PRO A C 14
ATOM 21288 O O . PRO A 1 12 ? 3.584 -8.784 7.919 1.00 0.00 12 PRO A O 14
ATOM 21299 N N . ILE A 1 13 ? 5.468 -7.823 7.147 1.00 0.00 13 ILE A N 14
ATOM 21300 C CA . ILE A 1 13 ? 5.249 -6.569 7.857 1.00 0.00 13 ILE A CA 14
ATOM 21301 C C . ILE A 1 13 ? 5.625 -5.374 6.988 1.00 0.00 13 ILE A C 14
ATOM 21302 O O . ILE A 1 13 ? 6.351 -5.512 6.004 1.00 0.00 13 ILE A O 14
ATOM 21318 N N . MET A 1 14 ? 5.127 -4.199 7.360 1.00 0.00 14 MET A N 14
ATOM 21319 C CA . MET A 1 14 ? 5.413 -2.978 6.616 1.00 0.00 14 MET A CA 14
ATOM 21320 C C . MET A 1 14 ? 6.313 -2.048 7.423 1.00 0.00 14 MET A C 14
ATOM 21321 O O . MET A 1 14 ? 6.222 -1.989 8.650 1.00 0.00 14 MET A O 14
ATOM 21335 N N . HIS A 1 15 ? 7.184 -1.323 6.727 1.00 0.00 15 HIS A N 14
ATOM 21336 C CA . HIS A 1 15 ? 8.101 -0.395 7.380 1.00 0.00 15 HIS A CA 14
ATOM 21337 C C . HIS A 1 15 ? 8.043 0.980 6.721 1.00 0.00 15 HIS A C 14
ATOM 21338 O O . HIS A 1 15 ? 8.233 1.106 5.512 1.00 0.00 15 HIS A O 14
ATOM 21353 N N . GLN A 1 16 ? 7.779 2.005 7.525 1.00 0.00 16 GLN A N 14
ATOM 21354 C CA . GLN A 1 16 ? 7.695 3.370 7.019 1.00 0.00 16 GLN A CA 14
ATOM 21355 C C . GLN A 1 16 ? 9.073 4.022 6.982 1.00 0.00 16 GLN A C 14
ATOM 21356 O O . GLN A 1 16 ? 9.905 3.791 7.860 1.00 0.00 16 GLN A O 14
ATOM 21370 N N . VAL A 1 17 ? 9.309 4.838 5.959 1.00 0.00 17 VAL A N 14
ATOM 21371 C CA . VAL A 1 17 ? 10.586 5.525 5.808 1.00 0.00 17 VAL A CA 14
ATOM 21372 C C . VAL A 1 17 ? 10.447 7.014 6.103 1.00 0.00 17 VAL A C 14
ATOM 21373 O O . VAL A 1 17 ? 11.310 7.613 6.745 1.00 0.00 17 VAL A O 14
ATOM 21386 N N . SER A 1 18 ? 9.355 7.606 5.630 1.00 0.00 18 SER A N 14
ATOM 21387 C CA . SER A 1 18 ? 9.104 9.028 5.841 1.00 0.00 18 SER A CA 14
ATOM 21388 C C . SER A 1 18 ? 7.647 9.371 5.547 1.00 0.00 18 SER A C 14
ATOM 21389 O O . SER A 1 18 ? 6.857 8.505 5.172 1.00 0.00 18 SER A O 14
ATOM 21397 N N . ALA A 1 19 ? 7.299 10.642 5.721 1.00 0.00 19 ALA A N 14
ATOM 21398 C CA . ALA A 1 19 ? 5.938 11.102 5.474 1.00 0.00 19 ALA A CA 14
ATOM 21399 C C . ALA A 1 19 ? 5.833 12.615 5.631 1.00 0.00 19 ALA A C 14
ATOM 21400 O O . ALA A 1 19 ? 6.766 13.268 6.101 1.00 0.00 19 ALA A O 14
ATOM 21407 N N . THR A 1 20 ? 4.691 13.169 5.235 1.00 0.00 20 THR A N 14
ATOM 21408 C CA . THR A 1 20 ? 4.465 14.605 5.330 1.00 0.00 20 THR A CA 14
ATOM 21409 C C . THR A 1 20 ? 3.049 14.908 5.808 1.00 0.00 20 THR A C 14
ATOM 21410 O O . THR A 1 20 ? 2.216 14.010 5.919 1.00 0.00 20 THR A O 14
ATOM 21421 N N . MET A 1 21 ? 2.784 16.180 6.089 1.00 0.00 21 MET A N 14
ATOM 21422 C CA . MET A 1 21 ? 1.467 16.601 6.553 1.00 0.00 21 MET A CA 14
ATOM 21423 C C . MET A 1 21 ? 0.449 16.552 5.418 1.00 0.00 21 MET A C 14
ATOM 21424 O O . MET A 1 21 ? -0.742 16.781 5.630 1.00 0.00 21 MET A O 14
ATOM 21438 N N . ARG A 1 22 ? 0.926 16.253 4.214 1.00 0.00 22 ARG A N 14
ATOM 21439 C CA . ARG A 1 22 ? 0.057 16.176 3.046 1.00 0.00 22 ARG A CA 14
ATOM 21440 C C . ARG A 1 22 ? 0.240 14.847 2.319 1.00 0.00 22 ARG A C 14
ATOM 21441 O O . ARG A 1 22 ? -0.429 14.576 1.322 1.00 0.00 22 ARG A O 14
ATOM 21462 N N . SER A 1 23 ? 1.152 14.022 2.825 1.00 0.00 23 SER A N 14
ATOM 21463 C CA . SER A 1 23 ? 1.426 12.723 2.222 1.00 0.00 23 SER A CA 14
ATOM 21464 C C . SER A 1 23 ? 2.073 11.781 3.232 1.00 0.00 23 SER A C 14
ATOM 21465 O O . SER A 1 23 ? 2.313 12.154 4.381 1.00 0.00 23 SER A O 14
ATOM 21473 N N . ILE A 1 24 ? 2.352 10.557 2.796 1.00 0.00 24 ILE A N 14
ATOM 21474 C CA . ILE A 1 24 ? 2.971 9.561 3.661 1.00 0.00 24 ILE A CA 14
ATOM 21475 C C . ILE A 1 24 ? 3.810 8.576 2.853 1.00 0.00 24 ILE A C 14
ATOM 21476 O O . ILE A 1 24 ? 3.334 7.990 1.880 1.00 0.00 24 ILE A O 14
ATOM 21492 N N . THR A 1 25 ? 5.061 8.396 3.264 1.00 0.00 25 THR A N 14
ATOM 21493 C CA . THR A 1 25 ? 5.966 7.481 2.579 1.00 0.00 25 THR A CA 14
ATOM 21494 C C . THR A 1 25 ? 6.116 6.176 3.351 1.00 0.00 25 THR A C 14
ATOM 21495 O O . THR A 1 25 ? 6.328 6.181 4.565 1.00 0.00 25 THR A O 14
ATOM 21506 N N . LEU A 1 26 ? 6.006 5.058 2.642 1.00 0.00 26 LEU A N 14
ATOM 21507 C CA . LEU A 1 26 ? 6.131 3.743 3.261 1.00 0.00 26 LEU A CA 14
ATOM 21508 C C . LEU A 1 26 ? 7.046 2.840 2.441 1.00 0.00 26 LEU A C 14
ATOM 21509 O O . LEU A 1 26 ? 7.414 3.170 1.314 1.00 0.00 26 LEU A O 14
ATOM 21525 N N . SER A 1 27 ? 7.410 1.697 3.015 1.00 0.00 27 SER A N 14
ATOM 21526 C CA . SER A 1 27 ? 8.284 0.746 2.338 1.00 0.00 27 SER A CA 14
ATOM 21527 C C . SER A 1 27 ? 8.056 -0.669 2.862 1.00 0.00 27 SER A C 14
ATOM 21528 O O . SER A 1 27 ? 7.463 -0.861 3.923 1.00 0.00 27 SER A O 14
ATOM 21536 N N . TRP A 1 28 ? 8.532 -1.654 2.110 1.00 0.00 28 TRP A N 14
ATOM 21537 C CA . TRP A 1 28 ? 8.381 -3.052 2.497 1.00 0.00 28 TRP A CA 14
ATOM 21538 C C . TRP A 1 28 ? 9.437 -3.921 1.823 1.00 0.00 28 TRP A C 14
ATOM 21539 O O . TRP A 1 28 ? 9.860 -3.664 0.695 1.00 0.00 28 TRP A O 14
ATOM 21560 N N . PRO A 1 29 ? 9.875 -4.975 2.527 1.00 0.00 29 PRO A N 14
ATOM 21561 C CA . PRO A 1 29 ? 10.887 -5.904 2.015 1.00 0.00 29 PRO A CA 14
ATOM 21562 C C . PRO A 1 29 ? 10.360 -6.763 0.871 1.00 0.00 29 PRO A C 14
ATOM 21563 O O . PRO A 1 29 ? 9.150 -6.902 0.695 1.00 0.00 29 PRO A O 14
ATOM 21574 N N . GLN A 1 30 ? 11.275 -7.336 0.096 1.00 0.00 30 GLN A N 14
ATOM 21575 C CA . GLN A 1 30 ? 10.901 -8.182 -1.031 1.00 0.00 30 GLN A CA 14
ATOM 21576 C C . GLN A 1 30 ? 10.731 -9.632 -0.591 1.00 0.00 30 GLN A C 14
ATOM 21577 O O . GLN A 1 30 ? 11.554 -10.186 0.138 1.00 0.00 30 GLN A O 14
ATOM 21591 N N . PRO A 1 31 ? 9.637 -10.264 -1.043 1.00 0.00 31 PRO A N 14
ATOM 21592 C CA . PRO A 1 31 ? 9.334 -11.658 -0.709 1.00 0.00 31 PRO A CA 14
ATOM 21593 C C . PRO A 1 31 ? 10.294 -12.637 -1.376 1.00 0.00 31 PRO A C 14
ATOM 21594 O O . PRO A 1 31 ? 11.036 -12.268 -2.286 1.00 0.00 31 PRO A O 14
ATOM 21605 N N . GLU A 1 32 ? 10.274 -13.885 -0.918 1.00 0.00 32 GLU A N 14
ATOM 21606 C CA . GLU A 1 32 ? 11.144 -14.915 -1.471 1.00 0.00 32 GLU A CA 14
ATOM 21607 C C . GLU A 1 32 ? 10.325 -16.036 -2.105 1.00 0.00 32 GLU A C 14
ATOM 21608 O O . GLU A 1 32 ? 10.871 -16.918 -2.768 1.00 0.00 32 GLU A O 14
ATOM 21620 N N . GLN A 1 33 ? 9.014 -15.994 -1.896 1.00 0.00 33 GLN A N 14
ATOM 21621 C CA . GLN A 1 33 ? 8.120 -17.006 -2.446 1.00 0.00 33 GLN A CA 14
ATOM 21622 C C . GLN A 1 33 ? 7.042 -16.366 -3.315 1.00 0.00 33 GLN A C 14
ATOM 21623 O O . GLN A 1 33 ? 5.850 -16.636 -3.167 1.00 0.00 33 GLN A O 14
ATOM 21637 N N . PRO A 1 34 ? 7.468 -15.497 -4.243 1.00 0.00 34 PRO A N 14
ATOM 21638 C CA . PRO A 1 34 ? 6.555 -14.801 -5.155 1.00 0.00 34 PRO A CA 14
ATOM 21639 C C . PRO A 1 34 ? 5.931 -15.742 -6.180 1.00 0.00 34 PRO A C 14
ATOM 21640 O O . PRO A 1 34 ? 5.151 -15.317 -7.031 1.00 0.00 34 PRO A O 14
ATOM 21651 N N . ASN A 1 35 ? 6.280 -17.021 -6.092 1.00 0.00 35 ASN A N 14
ATOM 21652 C CA . ASN A 1 35 ? 5.754 -18.022 -7.014 1.00 0.00 35 ASN A CA 14
ATOM 21653 C C . ASN A 1 35 ? 5.918 -17.569 -8.461 1.00 0.00 35 ASN A C 14
ATOM 21654 O O . ASN A 1 35 ? 5.164 -17.982 -9.341 1.00 0.00 35 ASN A O 14
ATOM 21665 N N . GLY A 1 36 ? 6.909 -16.715 -8.700 1.00 0.00 36 GLY A N 14
ATOM 21666 C CA . GLY A 1 36 ? 7.155 -16.220 -10.042 1.00 0.00 36 GLY A CA 14
ATOM 21667 C C . GLY A 1 36 ? 7.516 -14.748 -10.059 1.00 0.00 36 GLY A C 14
ATOM 21668 O O . GLY A 1 36 ? 7.230 -14.021 -9.108 1.00 0.00 36 GLY A O 14
ATOM 21672 N N . ILE A 1 37 ? 8.148 -14.309 -11.142 1.00 0.00 37 ILE A N 14
ATOM 21673 C CA . ILE A 1 37 ? 8.550 -12.914 -11.279 1.00 0.00 37 ILE A CA 14
ATOM 21674 C C . ILE A 1 37 ? 7.483 -11.978 -10.722 1.00 0.00 37 ILE A C 14
ATOM 21675 O O . ILE A 1 37 ? 6.286 -12.234 -10.857 1.00 0.00 37 ILE A O 14
ATOM 21691 N N . ILE A 1 38 ? 7.925 -10.892 -10.097 1.00 0.00 38 ILE A N 14
ATOM 21692 C CA . ILE A 1 38 ? 7.008 -9.916 -9.522 1.00 0.00 38 ILE A CA 14
ATOM 21693 C C . ILE A 1 38 ? 6.812 -8.728 -10.457 1.00 0.00 38 ILE A C 14
ATOM 21694 O O . ILE A 1 38 ? 7.701 -7.889 -10.608 1.00 0.00 38 ILE A O 14
ATOM 21710 N N . LEU A 1 39 ? 5.642 -8.661 -11.083 1.00 0.00 39 LEU A N 14
ATOM 21711 C CA . LEU A 1 39 ? 5.327 -7.574 -12.003 1.00 0.00 39 LEU A CA 14
ATOM 21712 C C . LEU A 1 39 ? 5.427 -6.222 -11.304 1.00 0.00 39 LEU A C 14
ATOM 21713 O O . LEU A 1 39 ? 6.240 -5.377 -11.679 1.00 0.00 39 LEU A O 14
ATOM 21729 N N . ASP A 1 40 ? 4.597 -6.026 -10.286 1.00 0.00 40 ASP A N 14
ATOM 21730 C CA . ASP A 1 40 ? 4.594 -4.778 -9.531 1.00 0.00 40 ASP A CA 14
ATOM 21731 C C . ASP A 1 40 ? 3.904 -4.960 -8.183 1.00 0.00 40 ASP A C 14
ATOM 21732 O O . ASP A 1 40 ? 3.456 -6.056 -7.846 1.00 0.00 40 ASP A O 14
ATOM 21741 N N . TYR A 1 41 ? 3.822 -3.878 -7.416 1.00 0.00 41 TYR A N 14
ATOM 21742 C CA . TYR A 1 41 ? 3.189 -3.919 -6.103 1.00 0.00 41 TYR A CA 14
ATOM 21743 C C . TYR A 1 41 ? 1.992 -2.975 -6.046 1.00 0.00 41 TYR A C 14
ATOM 21744 O O . TYR A 1 41 ? 2.086 -1.812 -6.437 1.00 0.00 41 TYR A O 14
ATOM 21762 N N . GLU A 1 42 ? 0.867 -3.485 -5.555 1.00 0.00 42 GLU A N 14
ATOM 21763 C CA . GLU A 1 42 ? -0.349 -2.688 -5.446 1.00 0.00 42 GLU A CA 14
ATOM 21764 C C . GLU A 1 42 ? -0.508 -2.127 -4.036 1.00 0.00 42 GLU A C 14
ATOM 21765 O O . GLU A 1 42 ? -0.330 -2.841 -3.049 1.00 0.00 42 GLU A O 14
ATOM 21777 N N . ILE A 1 43 ? -0.844 -0.844 -3.950 1.00 0.00 43 ILE A N 14
ATOM 21778 C CA . ILE A 1 43 ? -1.027 -0.188 -2.662 1.00 0.00 43 ILE A CA 14
ATOM 21779 C C . ILE A 1 43 ? -2.409 0.448 -2.561 1.00 0.00 43 ILE A C 14
ATOM 21780 O O . ILE A 1 43 ? -2.780 1.287 -3.382 1.00 0.00 43 ILE A O 14
ATOM 21796 N N . ARG A 1 44 ? -3.168 0.044 -1.547 1.00 0.00 44 ARG A N 14
ATOM 21797 C CA . ARG A 1 44 ? -4.509 0.575 -1.337 1.00 0.00 44 ARG A CA 14
ATOM 21798 C C . ARG A 1 44 ? -4.561 1.442 -0.083 1.00 0.00 44 ARG A C 14
ATOM 21799 O O . ARG A 1 44 ? -4.343 0.959 1.028 1.00 0.00 44 ARG A O 14
ATOM 21820 N N . TYR A 1 45 ? -4.851 2.725 -0.269 1.00 0.00 45 TYR A N 14
ATOM 21821 C CA . TYR A 1 45 ? -4.929 3.661 0.847 1.00 0.00 45 TYR A CA 14
ATOM 21822 C C . TYR A 1 45 ? -6.302 4.323 0.908 1.00 0.00 45 TYR A C 14
ATOM 21823 O O . TYR A 1 45 ? -6.778 4.884 -0.079 1.00 0.00 45 TYR A O 14
ATOM 21841 N N . TYR A 1 46 ? -6.933 4.254 2.075 1.00 0.00 46 TYR A N 14
ATOM 21842 C CA . TYR A 1 46 ? -8.252 4.844 2.266 1.00 0.00 46 TYR A CA 14
ATOM 21843 C C . TYR A 1 46 ? -8.510 5.134 3.742 1.00 0.00 46 TYR A C 14
ATOM 21844 O O . TYR A 1 46 ? -8.096 4.374 4.616 1.00 0.00 46 TYR A O 14
ATOM 21862 N N . GLU A 1 47 ? -9.198 6.240 4.009 1.00 0.00 47 GLU A N 14
ATOM 21863 C CA . GLU A 1 47 ? -9.512 6.631 5.378 1.00 0.00 47 GLU A CA 14
ATOM 21864 C C . GLU A 1 47 ? -9.805 5.407 6.240 1.00 0.00 47 GLU A C 14
ATOM 21865 O O . GLU A 1 47 ? -10.695 4.614 5.932 1.00 0.00 47 GLU A O 14
ATOM 21877 N N . LYS A 1 48 ? -9.049 5.258 7.323 1.00 0.00 48 LYS A N 14
ATOM 21878 C CA . LYS A 1 48 ? -9.227 4.132 8.232 1.00 0.00 48 LYS A CA 14
ATOM 21879 C C . LYS A 1 48 ? -10.705 3.896 8.525 1.00 0.00 48 LYS A C 14
ATOM 21880 O O . LYS A 1 48 ? -11.108 2.788 8.876 1.00 0.00 48 LYS A O 14
ATOM 21899 N N . GLU A 1 49 ? -11.507 4.946 8.378 1.00 0.00 49 GLU A N 14
ATOM 21900 C CA . GLU A 1 49 ? -12.941 4.852 8.627 1.00 0.00 49 GLU A CA 14
ATOM 21901 C C . GLU A 1 49 ? -13.674 4.331 7.394 1.00 0.00 49 GLU A C 14
ATOM 21902 O O . GLU A 1 49 ? -14.601 3.527 7.502 1.00 0.00 49 GLU A O 14
ATOM 21914 N N . HIS A 1 50 ? -13.253 4.796 6.222 1.00 0.00 50 HIS A N 14
ATOM 21915 C CA . HIS A 1 50 ? -13.869 4.377 4.968 1.00 0.00 50 HIS A CA 14
ATOM 21916 C C . HIS A 1 50 ? -13.598 2.901 4.695 1.00 0.00 50 HIS A C 14
ATOM 21917 O O . HIS A 1 50 ? -12.789 2.273 5.376 1.00 0.00 50 HIS A O 14
ATOM 21932 N N . ASN A 1 51 ? -14.281 2.354 3.695 1.00 0.00 51 ASN A N 14
ATOM 21933 C CA . ASN A 1 51 ? -14.115 0.950 3.334 1.00 0.00 51 ASN A CA 14
ATOM 21934 C C . ASN A 1 51 ? -13.534 0.815 1.930 1.00 0.00 51 ASN A C 14
ATOM 21935 O O . ASN A 1 51 ? -13.235 1.812 1.273 1.00 0.00 51 ASN A O 14
ATOM 21946 N N . GLU A 1 52 ? -13.378 -0.425 1.477 1.00 0.00 52 GLU A N 14
ATOM 21947 C CA . GLU A 1 52 ? -12.832 -0.690 0.151 1.00 0.00 52 GLU A CA 14
ATOM 21948 C C . GLU A 1 52 ? -13.665 -0.002 -0.927 1.00 0.00 52 GLU A C 14
ATOM 21949 O O . GLU A 1 52 ? -13.167 0.303 -2.011 1.00 0.00 52 GLU A O 14
ATOM 21961 N N . PHE A 1 53 ? -14.936 0.237 -0.622 1.00 0.00 53 PHE A N 14
ATOM 21962 C CA . PHE A 1 53 ? -15.839 0.887 -1.564 1.00 0.00 53 PHE A CA 14
ATOM 21963 C C . PHE A 1 53 ? -15.306 2.257 -1.973 1.00 0.00 53 PHE A C 14
ATOM 21964 O O . PHE A 1 53 ? -15.175 2.556 -3.159 1.00 0.00 53 PHE A O 14
ATOM 21981 N N . ASN A 1 54 ? -15.001 3.087 -0.980 1.00 0.00 54 ASN A N 14
ATOM 21982 C CA . ASN A 1 54 ? -14.484 4.426 -1.235 1.00 0.00 54 ASN A CA 14
ATOM 21983 C C . ASN A 1 54 ? -12.984 4.491 -0.958 1.00 0.00 54 ASN A C 14
ATOM 21984 O O . ASN A 1 54 ? -12.522 5.323 -0.177 1.00 0.00 54 ASN A O 14
ATOM 21995 N N . SER A 1 55 ? -12.230 3.609 -1.606 1.00 0.00 55 SER A N 14
ATOM 21996 C CA . SER A 1 55 ? -10.783 3.564 -1.428 1.00 0.00 55 SER A CA 14
ATOM 21997 C C . SER A 1 55 ? -10.066 3.730 -2.764 1.00 0.00 55 SER A C 14
ATOM 21998 O O . SER A 1 55 ? -10.665 3.564 -3.827 1.00 0.00 55 SER A O 14
ATOM 22006 N N . SER A 1 56 ? -8.780 4.059 -2.702 1.00 0.00 56 SER A N 14
ATOM 22007 C CA . SER A 1 56 ? -7.981 4.252 -3.906 1.00 0.00 56 SER A CA 14
ATOM 22008 C C . SER A 1 56 ? -6.890 3.190 -4.010 1.00 0.00 56 SER A C 14
ATOM 22009 O O . SER A 1 56 ? -6.524 2.561 -3.017 1.00 0.00 56 SER A O 14
ATOM 22017 N N . MET A 1 57 ? -6.376 2.995 -5.220 1.00 0.00 57 MET A N 14
ATOM 22018 C CA . MET A 1 57 ? -5.326 2.011 -5.454 1.00 0.00 57 MET A CA 14
ATOM 22019 C C . MET A 1 57 ? -4.209 2.600 -6.310 1.00 0.00 57 MET A C 14
ATOM 22020 O O . MET A 1 57 ? -4.468 3.309 -7.282 1.00 0.00 57 MET A O 14
ATOM 22034 N N . ALA A 1 58 ? -2.968 2.301 -5.943 1.00 0.00 58 ALA A N 14
ATOM 22035 C CA . ALA A 1 58 ? -1.812 2.800 -6.678 1.00 0.00 58 ALA A CA 14
ATOM 22036 C C . ALA A 1 58 ? -0.723 1.737 -6.776 1.00 0.00 58 ALA A C 14
ATOM 22037 O O . ALA A 1 58 ? -0.309 1.165 -5.767 1.00 0.00 58 ALA A O 14
ATOM 22044 N N . ARG A 1 59 ? -0.264 1.477 -7.995 1.00 0.00 59 ARG A N 14
ATOM 22045 C CA . ARG A 1 59 ? 0.776 0.481 -8.224 1.00 0.00 59 ARG A CA 14
ATOM 22046 C C . ARG A 1 59 ? 2.162 1.113 -8.137 1.00 0.00 59 ARG A C 14
ATOM 22047 O O . ARG A 1 59 ? 2.335 2.297 -8.426 1.00 0.00 59 ARG A O 14
ATOM 22068 N N . SER A 1 60 ? 3.146 0.314 -7.737 1.00 0.00 60 SER A N 14
ATOM 22069 C CA . SER A 1 60 ? 4.517 0.796 -7.607 1.00 0.00 60 SER A CA 14
ATOM 22070 C C . SER A 1 60 ? 5.501 -0.195 -8.220 1.00 0.00 60 SER A C 14
ATOM 22071 O O . SER A 1 60 ? 5.469 -1.387 -7.913 1.00 0.00 60 SER A O 14
ATOM 22079 N N . GLN A 1 61 ? 6.374 0.306 -9.087 1.00 0.00 61 GLN A N 14
ATOM 22080 C CA . GLN A 1 61 ? 7.368 -0.535 -9.744 1.00 0.00 61 GLN A CA 14
ATOM 22081 C C . GLN A 1 61 ? 8.483 -0.917 -8.776 1.00 0.00 61 GLN A C 14
ATOM 22082 O O . GLN A 1 61 ? 9.351 -1.728 -9.100 1.00 0.00 61 GLN A O 14
ATOM 22096 N N . THR A 1 62 ? 8.453 -0.328 -7.584 1.00 0.00 62 THR A N 14
ATOM 22097 C CA . THR A 1 62 ? 9.461 -0.606 -6.569 1.00 0.00 62 THR A CA 14
ATOM 22098 C C . THR A 1 62 ? 8.816 -1.015 -5.250 1.00 0.00 62 THR A C 14
ATOM 22099 O O . THR A 1 62 ? 7.594 -0.979 -5.109 1.00 0.00 62 THR A O 14
ATOM 22110 N N . ASN A 1 63 ? 9.645 -1.403 -4.286 1.00 0.00 63 ASN A N 14
ATOM 22111 C CA . ASN A 1 63 ? 9.154 -1.819 -2.978 1.00 0.00 63 ASN A CA 14
ATOM 22112 C C . ASN A 1 63 ? 8.937 -0.613 -2.069 1.00 0.00 63 ASN A C 14
ATOM 22113 O O . ASN A 1 63 ? 8.750 -0.757 -0.861 1.00 0.00 63 ASN A O 14
ATOM 22124 N N . THR A 1 64 ? 8.961 0.578 -2.660 1.00 0.00 64 THR A N 14
ATOM 22125 C CA . THR A 1 64 ? 8.768 1.809 -1.905 1.00 0.00 64 THR A CA 14
ATOM 22126 C C . THR A 1 64 ? 7.836 2.765 -2.642 1.00 0.00 64 THR A C 14
ATOM 22127 O O . THR A 1 64 ? 8.065 3.097 -3.805 1.00 0.00 64 THR A O 14
ATOM 22138 N N . ALA A 1 65 ? 6.785 3.205 -1.958 1.00 0.00 65 ALA A N 14
ATOM 22139 C CA . ALA A 1 65 ? 5.821 4.125 -2.547 1.00 0.00 65 ALA A CA 14
ATOM 22140 C C . ALA A 1 65 ? 5.267 5.085 -1.499 1.00 0.00 65 ALA A C 14
ATOM 22141 O O . ALA A 1 65 ? 5.177 4.746 -0.319 1.00 0.00 65 ALA A O 14
ATOM 22148 N N . ARG A 1 66 ? 4.898 6.284 -1.938 1.00 0.00 66 ARG A N 14
ATOM 22149 C CA . ARG A 1 66 ? 4.355 7.293 -1.038 1.00 0.00 66 ARG A CA 14
ATOM 22150 C C . ARG A 1 66 ? 2.994 7.782 -1.525 1.00 0.00 66 ARG A C 14
ATOM 22151 O O . ARG A 1 66 ? 2.818 8.079 -2.707 1.00 0.00 66 ARG A O 14
ATOM 22172 N N . ILE A 1 67 ? 2.036 7.861 -0.608 1.00 0.00 67 ILE A N 14
ATOM 22173 C CA . ILE A 1 67 ? 0.692 8.313 -0.945 1.00 0.00 67 ILE A CA 14
ATOM 22174 C C . ILE A 1 67 ? 0.564 9.824 -0.785 1.00 0.00 67 ILE A C 14
ATOM 22175 O O . ILE A 1 67 ? 0.788 10.365 0.298 1.00 0.00 67 ILE A O 14
ATOM 22191 N N . ASP A 1 68 ? 0.202 10.499 -1.869 1.00 0.00 68 ASP A N 14
ATOM 22192 C CA . ASP A 1 68 ? 0.041 11.949 -1.849 1.00 0.00 68 ASP A CA 14
ATOM 22193 C C . ASP A 1 68 ? -1.428 12.335 -2.000 1.00 0.00 68 ASP A C 14
ATOM 22194 O O . ASP A 1 68 ? -2.197 11.640 -2.662 1.00 0.00 68 ASP A O 14
ATOM 22203 N N . GLY A 1 69 ? -1.809 13.447 -1.380 1.00 0.00 69 GLY A N 14
ATOM 22204 C CA . GLY A 1 69 ? -3.183 13.906 -1.457 1.00 0.00 69 GLY A CA 14
ATOM 22205 C C . GLY A 1 69 ? -3.978 13.567 -0.211 1.00 0.00 69 GLY A C 14
ATOM 22206 O O . GLY A 1 69 ? -5.085 13.034 -0.298 1.00 0.00 69 GLY A O 14
ATOM 22210 N N . LEU A 1 70 ? -3.412 13.873 0.951 1.00 0.00 70 LEU A N 14
ATOM 22211 C CA . LEU A 1 70 ? -4.075 13.596 2.221 1.00 0.00 70 LEU A CA 14
ATOM 22212 C C . LEU A 1 70 ? -4.083 14.834 3.112 1.00 0.00 70 LEU A C 14
ATOM 22213 O O . LEU A 1 70 ? -3.479 15.854 2.780 1.00 0.00 70 LEU A O 14
ATOM 22229 N N . ARG A 1 71 ? -4.770 14.736 4.246 1.00 0.00 71 ARG A N 14
ATOM 22230 C CA . ARG A 1 71 ? -4.856 15.847 5.185 1.00 0.00 71 ARG A CA 14
ATOM 22231 C C . ARG A 1 71 ? -4.014 15.575 6.428 1.00 0.00 71 ARG A C 14
ATOM 22232 O O . ARG A 1 71 ? -3.783 14.428 6.813 1.00 0.00 71 ARG A O 14
ATOM 22253 N N . PRO A 1 72 ? -3.542 16.653 7.072 1.00 0.00 72 PRO A N 14
ATOM 22254 C CA . PRO A 1 72 ? -2.719 16.556 8.281 1.00 0.00 72 PRO A CA 14
ATOM 22255 C C . PRO A 1 72 ? -3.513 16.062 9.486 1.00 0.00 72 PRO A C 14
ATOM 22256 O O . PRO A 1 72 ? -4.654 16.470 9.699 1.00 0.00 72 PRO A O 14
ATOM 22267 N N . GLY A 1 73 ? -2.902 15.180 10.271 1.00 0.00 73 GLY A N 14
ATOM 22268 C CA . GLY A 1 73 ? -3.567 14.646 11.445 1.00 0.00 73 GLY A CA 14
ATOM 22269 C C . GLY A 1 73 ? -4.672 13.671 11.091 1.00 0.00 73 GLY A C 14
ATOM 22270 O O . GLY A 1 73 ? -5.683 13.589 11.788 1.00 0.00 73 GLY A O 14
ATOM 22274 N N . MET A 1 74 ? -4.480 12.930 10.005 1.00 0.00 74 MET A N 14
ATOM 22275 C CA . MET A 1 74 ? -5.470 11.956 9.560 1.00 0.00 74 MET A CA 14
ATOM 22276 C C . MET A 1 74 ? -4.848 10.568 9.433 1.00 0.00 74 MET A C 14
ATOM 22277 O O . MET A 1 74 ? -3.661 10.434 9.135 1.00 0.00 74 MET A O 14
ATOM 22291 N N . VAL A 1 75 ? -5.658 9.539 9.662 1.00 0.00 75 VAL A N 14
ATOM 22292 C CA . VAL A 1 75 ? -5.187 8.162 9.573 1.00 0.00 75 VAL A CA 14
ATOM 22293 C C . VAL A 1 75 ? -5.621 7.517 8.261 1.00 0.00 75 VAL A C 14
ATOM 22294 O O . VAL A 1 75 ? -6.766 7.665 7.833 1.00 0.00 75 VAL A O 14
ATOM 22307 N N . TYR A 1 76 ? -4.699 6.800 7.628 1.00 0.00 76 TYR A N 14
ATOM 22308 C CA . TYR A 1 76 ? -4.985 6.134 6.363 1.00 0.00 76 TYR A CA 14
ATOM 22309 C C . TYR A 1 76 ? -4.469 4.698 6.375 1.00 0.00 76 TYR A C 14
ATOM 22310 O O . TYR A 1 76 ? -3.262 4.459 6.412 1.00 0.00 76 TYR A O 14
ATOM 22328 N N . VAL A 1 77 ? -5.394 3.744 6.344 1.00 0.00 77 VAL A N 14
ATOM 22329 C CA . VAL A 1 77 ? -5.036 2.330 6.350 1.00 0.00 77 VAL A CA 14
ATOM 22330 C C . VAL A 1 77 ? -4.488 1.897 4.995 1.00 0.00 77 VAL A C 14
ATOM 22331 O O . VAL A 1 77 ? -5.246 1.564 4.084 1.00 0.00 77 VAL A O 14
ATOM 22344 N N . VAL A 1 78 ? -3.165 1.903 4.868 1.00 0.00 78 VAL A N 14
ATOM 22345 C CA . VAL A 1 78 ? -2.514 1.509 3.624 1.00 0.00 78 VAL A CA 14
ATOM 22346 C C . VAL A 1 78 ? -1.998 0.077 3.704 1.00 0.00 78 VAL A C 14
ATOM 22347 O O . VAL A 1 78 ? -1.537 -0.369 4.754 1.00 0.00 78 VAL A O 14
ATOM 22360 N N . GLN A 1 79 ? -2.077 -0.639 2.586 1.00 0.00 79 GLN A N 14
ATOM 22361 C CA . GLN A 1 79 ? -1.618 -2.021 2.531 1.00 0.00 79 GLN A CA 14
ATOM 22362 C C . GLN A 1 79 ? -0.809 -2.275 1.263 1.00 0.00 79 GLN A C 14
ATOM 22363 O O . GLN A 1 79 ? -0.741 -1.424 0.376 1.00 0.00 79 GLN A O 14
ATOM 22377 N N . VAL A 1 80 ? -0.196 -3.452 1.184 1.00 0.00 80 VAL A N 14
ATOM 22378 C CA . VAL A 1 80 ? 0.609 -3.818 0.025 1.00 0.00 80 VAL A CA 14
ATOM 22379 C C . VAL A 1 80 ? 0.499 -5.310 -0.271 1.00 0.00 80 VAL A C 14
ATOM 22380 O O . VAL A 1 80 ? 0.397 -6.128 0.643 1.00 0.00 80 VAL A O 14
ATOM 22393 N N . ARG A 1 81 ? 0.521 -5.656 -1.554 1.00 0.00 81 ARG A N 14
ATOM 22394 C CA . ARG A 1 81 ? 0.423 -7.050 -1.971 1.00 0.00 81 ARG A CA 14
ATOM 22395 C C . ARG A 1 81 ? 1.353 -7.332 -3.147 1.00 0.00 81 ARG A C 14
ATOM 22396 O O . ARG A 1 81 ? 1.850 -6.410 -3.793 1.00 0.00 81 ARG A O 14
ATOM 22417 N N . ALA A 1 82 ? 1.585 -8.613 -3.417 1.00 0.00 82 ALA A N 14
ATOM 22418 C CA . ALA A 1 82 ? 2.454 -9.016 -4.515 1.00 0.00 82 ALA A CA 14
ATOM 22419 C C . ALA A 1 82 ? 1.641 -9.520 -5.703 1.00 0.00 82 ALA A C 14
ATOM 22420 O O . ALA A 1 82 ? 0.776 -10.384 -5.554 1.00 0.00 82 ALA A O 14
ATOM 22427 N N . ARG A 1 83 ? 1.922 -8.974 -6.881 1.00 0.00 83 ARG A N 14
ATOM 22428 C CA . ARG A 1 83 ? 1.215 -9.367 -8.094 1.00 0.00 83 ARG A CA 14
ATOM 22429 C C . ARG A 1 83 ? 2.165 -10.028 -9.088 1.00 0.00 83 ARG A C 14
ATOM 22430 O O . ARG A 1 83 ? 3.256 -9.522 -9.353 1.00 0.00 83 ARG A O 14
ATOM 22451 N N . THR A 1 84 ? 1.744 -11.165 -9.635 1.00 0.00 84 THR A N 14
ATOM 22452 C CA . THR A 1 84 ? 2.557 -11.897 -10.597 1.00 0.00 84 THR A CA 14
ATOM 22453 C C . THR A 1 84 ? 1.747 -12.264 -11.835 1.00 0.00 84 THR A C 14
ATOM 22454 O O . THR A 1 84 ? 0.520 -12.164 -11.838 1.00 0.00 84 THR A O 14
ATOM 22465 N N . VAL A 1 85 ? 2.440 -12.692 -12.885 1.00 0.00 85 VAL A N 14
ATOM 22466 C CA . VAL A 1 85 ? 1.784 -13.076 -14.129 1.00 0.00 85 VAL A CA 14
ATOM 22467 C C . VAL A 1 85 ? 0.577 -13.967 -13.861 1.00 0.00 85 VAL A C 14
ATOM 22468 O O . VAL A 1 85 ? -0.353 -14.028 -14.665 1.00 0.00 85 VAL A O 14
ATOM 22481 N N . ALA A 1 86 ? 0.598 -14.657 -12.726 1.00 0.00 86 ALA A N 14
ATOM 22482 C CA . ALA A 1 86 ? -0.496 -15.544 -12.350 1.00 0.00 86 ALA A CA 14
ATOM 22483 C C . ALA A 1 86 ? -1.713 -14.749 -11.888 1.00 0.00 86 ALA A C 14
ATOM 22484 O O . ALA A 1 86 ? -2.841 -15.033 -12.289 1.00 0.00 86 ALA A O 14
ATOM 22491 N N . GLY A 1 87 ? -1.476 -13.751 -11.042 1.00 0.00 87 GLY A N 14
ATOM 22492 C CA . GLY A 1 87 ? -2.563 -12.931 -10.539 1.00 0.00 87 GLY A CA 14
ATOM 22493 C C . GLY A 1 87 ? -2.134 -12.043 -9.388 1.00 0.00 87 GLY A C 14
ATOM 22494 O O . GLY A 1 87 ? -0.957 -11.706 -9.260 1.00 0.00 87 GLY A O 14
ATOM 22498 N N . TYR A 1 88 ? -3.091 -11.661 -8.550 1.00 0.00 88 TYR A N 14
ATOM 22499 C CA . TYR A 1 88 ? -2.808 -10.802 -7.406 1.00 0.00 88 TYR A CA 14
ATOM 22500 C C . TYR A 1 88 ? -2.500 -11.633 -6.165 1.00 0.00 88 TYR A C 14
ATOM 22501 O O . TYR A 1 88 ? -3.063 -12.709 -5.968 1.00 0.00 88 TYR A O 14
ATOM 22519 N N . GLY A 1 89 ? -1.601 -11.124 -5.328 1.00 0.00 89 GLY A N 14
ATOM 22520 C CA . GLY A 1 89 ? -1.233 -11.831 -4.115 1.00 0.00 89 GLY A CA 14
ATOM 22521 C C . GLY A 1 89 ? -1.902 -11.255 -2.883 1.00 0.00 89 GLY A C 14
ATOM 22522 O O . GLY A 1 89 ? -2.532 -10.199 -2.945 1.00 0.00 89 GLY A O 14
ATOM 22526 N N . LYS A 1 90 ? -1.768 -11.951 -1.759 1.00 0.00 90 LYS A N 14
ATOM 22527 C CA . LYS A 1 90 ? -2.365 -11.504 -0.506 1.00 0.00 90 LYS A CA 14
ATOM 22528 C C . LYS A 1 90 ? -1.771 -10.169 -0.066 1.00 0.00 90 LYS A C 14
ATOM 22529 O O . LYS A 1 90 ? -0.680 -9.793 -0.494 1.00 0.00 90 LYS A O 14
ATOM 22548 N N . PHE A 1 91 ? -2.496 -9.459 0.792 1.00 0.00 91 PHE A N 14
ATOM 22549 C CA . PHE A 1 91 ? -2.040 -8.166 1.291 1.00 0.00 91 PHE A CA 14
ATOM 22550 C C . PHE A 1 91 ? -1.251 -8.331 2.586 1.00 0.00 91 PHE A C 14
ATOM 22551 O O . PHE A 1 91 ? -1.431 -9.305 3.317 1.00 0.00 91 PHE A O 14
ATOM 22568 N N . SER A 1 92 ? -0.374 -7.371 2.864 1.00 0.00 92 SER A N 14
ATOM 22569 C CA . SER A 1 92 ? 0.446 -7.410 4.069 1.00 0.00 92 SER A CA 14
ATOM 22570 C C . SER A 1 92 ? -0.364 -6.994 5.293 1.00 0.00 92 SER A C 14
ATOM 22571 O O . SER A 1 92 ? -1.334 -6.245 5.183 1.00 0.00 92 SER A O 14
ATOM 22579 N N . GLY A 1 93 ? 0.042 -7.486 6.459 1.00 0.00 93 GLY A N 14
ATOM 22580 C CA . GLY A 1 93 ? -0.657 -7.156 7.687 1.00 0.00 93 GLY A CA 14
ATOM 22581 C C . GLY A 1 93 ? -1.194 -5.738 7.685 1.00 0.00 93 GLY A C 14
ATOM 22582 O O . GLY A 1 93 ? -0.429 -4.776 7.751 1.00 0.00 93 GLY A O 14
ATOM 22586 N N . LYS A 1 94 ? -2.514 -5.607 7.608 1.00 0.00 94 LYS A N 14
ATOM 22587 C CA . LYS A 1 94 ? -3.154 -4.297 7.597 1.00 0.00 94 LYS A CA 14
ATOM 22588 C C . LYS A 1 94 ? -2.439 -3.334 8.540 1.00 0.00 94 LYS A C 14
ATOM 22589 O O . LYS A 1 94 ? -2.154 -3.673 9.688 1.00 0.00 94 LYS A O 14
ATOM 22608 N N . MET A 1 95 ? -2.154 -2.133 8.047 1.00 0.00 95 MET A N 14
ATOM 22609 C CA . MET A 1 95 ? -1.475 -1.121 8.848 1.00 0.00 95 MET A CA 14
ATOM 22610 C C . MET A 1 95 ? -2.150 0.238 8.692 1.00 0.00 95 MET A C 14
ATOM 22611 O O . MET A 1 95 ? -2.801 0.506 7.681 1.00 0.00 95 MET A O 14
ATOM 22625 N N . CYS A 1 96 ? -1.990 1.091 9.697 1.00 0.00 96 CYS A N 14
ATOM 22626 C CA . CYS A 1 96 ? -2.585 2.423 9.671 1.00 0.00 96 CYS A CA 14
ATOM 22627 C C . CYS A 1 96 ? -1.525 3.497 9.895 1.00 0.00 96 CYS A C 14
ATOM 22628 O O . CYS A 1 96 ? -0.964 3.612 10.985 1.00 0.00 96 CYS A O 14
ATOM 22636 N N . PHE A 1 97 ? -1.255 4.280 8.856 1.00 0.00 97 PHE A N 14
ATOM 22637 C CA . PHE A 1 97 ? -0.260 5.343 8.939 1.00 0.00 97 PHE A CA 14
ATOM 22638 C C . PHE A 1 97 ? -0.927 6.715 8.911 1.00 0.00 97 PHE A C 14
ATOM 22639 O O . PHE A 1 97 ? -1.600 7.070 7.944 1.00 0.00 97 PHE A O 14
ATOM 22656 N N . GLN A 1 98 ? -0.734 7.481 9.980 1.00 0.00 98 GLN A N 14
ATOM 22657 C CA . GLN A 1 98 ? -1.318 8.814 10.079 1.00 0.00 98 GLN A CA 14
ATOM 22658 C C . GLN A 1 98 ? -0.287 9.886 9.742 1.00 0.00 98 GLN A C 14
ATOM 22659 O O . GLN A 1 98 ? 0.882 9.779 10.115 1.00 0.00 98 GLN A O 14
ATOM 22673 N N . THR A 1 99 ? -0.727 10.921 9.033 1.00 0.00 99 THR A N 14
ATOM 22674 C CA . THR A 1 99 ? 0.157 12.012 8.644 1.00 0.00 99 THR A CA 14
ATOM 22675 C C . THR A 1 99 ? 0.723 12.725 9.867 1.00 0.00 99 THR A C 14
ATOM 22676 O O . THR A 1 99 ? 0.424 12.359 11.005 1.00 0.00 99 THR A O 14
ATOM 22687 N N . LEU A 1 100 ? 1.540 13.744 9.627 1.00 0.00 100 LEU A N 14
ATOM 22688 C CA . LEU A 1 100 ? 2.148 14.509 10.710 1.00 0.00 100 LEU A CA 14
ATOM 22689 C C . LEU A 1 100 ? 1.146 15.489 11.313 1.00 0.00 100 LEU A C 14
ATOM 22690 O O . LEU A 1 100 ? 0.472 16.227 10.593 1.00 0.00 100 LEU A O 14
ATOM 22706 N N . THR A 1 101 ? 1.054 15.492 12.639 1.00 0.00 101 THR A N 14
ATOM 22707 C CA . THR A 1 101 ? 0.136 16.381 13.339 1.00 0.00 101 THR A CA 14
ATOM 22708 C C . THR A 1 101 ? 0.849 17.640 13.821 1.00 0.00 101 THR A C 14
ATOM 22709 O O . THR A 1 101 ? 1.695 17.582 14.713 1.00 0.00 101 THR A O 14
ATOM 22720 N N . ASP A 1 102 ? 0.502 18.775 13.226 1.00 0.00 102 ASP A N 14
ATOM 22721 C CA . ASP A 1 102 ? 1.108 20.049 13.595 1.00 0.00 102 ASP A CA 14
ATOM 22722 C C . ASP A 1 102 ? 0.306 20.733 14.698 1.00 0.00 102 ASP A C 14
ATOM 22723 O O . ASP A 1 102 ? -0.635 21.478 14.424 1.00 0.00 102 ASP A O 14
ATOM 22732 N N . SER A 1 103 ? 0.684 20.474 15.946 1.00 0.00 103 SER A N 14
ATOM 22733 C CA . SER A 1 103 ? -0.004 21.060 17.090 1.00 0.00 103 SER A CA 14
ATOM 22734 C C . SER A 1 103 ? 0.917 22.013 17.847 1.00 0.00 103 SER A C 14
ATOM 22735 O O . SER A 1 103 ? 2.121 21.781 17.949 1.00 0.00 103 SER A O 14
ATOM 22743 N N . GLY A 1 104 ? 0.340 23.088 18.376 1.00 0.00 104 GLY A N 14
ATOM 22744 C CA . GLY A 1 104 ? 1.122 24.061 19.116 1.00 0.00 104 GLY A CA 14
ATOM 22745 C C . GLY A 1 104 ? 1.585 23.532 20.459 1.00 0.00 104 GLY A C 14
ATOM 22746 O O . GLY A 1 104 ? 0.852 22.836 21.162 1.00 0.00 104 GLY A O 14
ATOM 22750 N N . PRO A 1 105 ? 2.831 23.862 20.831 1.00 0.00 105 PRO A N 14
ATOM 22751 C CA . PRO A 1 105 ? 3.419 23.424 22.100 1.00 0.00 105 PRO A CA 14
ATOM 22752 C C . PRO A 1 105 ? 2.775 24.104 23.303 1.00 0.00 105 PRO A C 14
ATOM 22753 O O . PRO A 1 105 ? 3.024 25.279 23.572 1.00 0.00 105 PRO A O 14
ATOM 22764 N N . SER A 1 106 ? 1.944 23.357 24.025 1.00 0.00 106 SER A N 14
ATOM 22765 C CA . SER A 1 106 ? 1.261 23.890 25.198 1.00 0.00 106 SER A CA 14
ATOM 22766 C C . SER A 1 106 ? 0.623 22.767 26.011 1.00 0.00 106 SER A C 14
ATOM 22767 O O . SER A 1 106 ? 0.125 21.789 25.455 1.00 0.00 106 SER A O 14
ATOM 22775 N N . SER A 1 107 ? 0.643 22.917 27.331 1.00 0.00 107 SER A N 14
ATOM 22776 C CA . SER A 1 107 ? 0.071 21.915 28.223 1.00 0.00 107 SER A CA 14
ATOM 22777 C C . SER A 1 107 ? -1.277 22.378 28.767 1.00 0.00 107 SER A C 14
ATOM 22778 O O . SER A 1 107 ? -1.558 23.574 28.825 1.00 0.00 107 SER A O 14
ATOM 22786 N N . GLY A 1 108 ? -2.108 21.419 29.164 1.00 0.00 108 GLY A N 14
ATOM 22787 C CA . GLY A 1 108 ? -3.418 21.747 29.698 1.00 0.00 108 GLY A CA 14
ATOM 22788 C C . GLY A 1 108 ? -3.647 21.157 31.075 1.00 0.00 108 GLY A C 14
ATOM 22789 O O . GLY A 1 108 ? -2.913 21.459 32.017 1.00 0.00 108 GLY A O 14
ATOM 22793 N N . GLY A 1 1 ? -12.966 -21.771 0.455 1.00 0.00 1 GLY A N 15
ATOM 22794 C CA . GLY A 1 1 ? -12.305 -22.525 1.504 1.00 0.00 1 GLY A CA 15
ATOM 22795 C C . GLY A 1 1 ? -10.794 -22.475 1.389 1.00 0.00 1 GLY A C 15
ATOM 22796 O O . GLY A 1 1 ? -10.246 -22.537 0.289 1.00 0.00 1 GLY A O 15
ATOM 22800 N N . SER A 1 2 ? -10.119 -22.362 2.529 1.00 0.00 2 SER A N 15
ATOM 22801 C CA . SER A 1 2 ? -8.662 -22.299 2.551 1.00 0.00 2 SER A CA 15
ATOM 22802 C C . SER A 1 2 ? -8.053 -23.611 2.065 1.00 0.00 2 SER A C 15
ATOM 22803 O O . SER A 1 2 ? -7.874 -24.549 2.841 1.00 0.00 2 SER A O 15
ATOM 22811 N N . SER A 1 3 ? -7.738 -23.668 0.775 1.00 0.00 3 SER A N 15
ATOM 22812 C CA . SER A 1 3 ? -7.153 -24.865 0.184 1.00 0.00 3 SER A CA 15
ATOM 22813 C C . SER A 1 3 ? -6.301 -24.510 -1.031 1.00 0.00 3 SER A C 15
ATOM 22814 O O . SER A 1 3 ? -6.547 -23.511 -1.705 1.00 0.00 3 SER A O 15
ATOM 22822 N N . GLY A 1 4 ? -5.297 -25.338 -1.304 1.00 0.00 4 GLY A N 15
ATOM 22823 C CA . GLY A 1 4 ? -4.423 -25.095 -2.437 1.00 0.00 4 GLY A CA 15
ATOM 22824 C C . GLY A 1 4 ? -3.696 -23.769 -2.335 1.00 0.00 4 GLY A C 15
ATOM 22825 O O . GLY A 1 4 ? -3.503 -23.242 -1.240 1.00 0.00 4 GLY A O 15
ATOM 22829 N N . SER A 1 5 ? -3.291 -23.228 -3.480 1.00 0.00 5 SER A N 15
ATOM 22830 C CA . SER A 1 5 ? -2.576 -21.958 -3.514 1.00 0.00 5 SER A CA 15
ATOM 22831 C C . SER A 1 5 ? -3.451 -20.858 -4.108 1.00 0.00 5 SER A C 15
ATOM 22832 O O . SER A 1 5 ? -4.278 -21.112 -4.984 1.00 0.00 5 SER A O 15
ATOM 22840 N N . SER A 1 6 ? -3.263 -19.635 -3.623 1.00 0.00 6 SER A N 15
ATOM 22841 C CA . SER A 1 6 ? -4.037 -18.495 -4.102 1.00 0.00 6 SER A CA 15
ATOM 22842 C C . SER A 1 6 ? -3.210 -17.638 -5.055 1.00 0.00 6 SER A C 15
ATOM 22843 O O . SER A 1 6 ? -3.682 -17.243 -6.121 1.00 0.00 6 SER A O 15
ATOM 22851 N N . GLY A 1 7 ? -1.972 -17.355 -4.663 1.00 0.00 7 GLY A N 15
ATOM 22852 C CA . GLY A 1 7 ? -1.097 -16.547 -5.493 1.00 0.00 7 GLY A CA 15
ATOM 22853 C C . GLY A 1 7 ? 0.300 -16.425 -4.917 1.00 0.00 7 GLY A C 15
ATOM 22854 O O . GLY A 1 7 ? 0.741 -17.255 -4.122 1.00 0.00 7 GLY A O 15
ATOM 22858 N N . PRO A 1 8 ? 1.021 -15.370 -5.323 1.00 0.00 8 PRO A N 15
ATOM 22859 C CA . PRO A 1 8 ? 2.388 -15.119 -4.855 1.00 0.00 8 PRO A CA 15
ATOM 22860 C C . PRO A 1 8 ? 2.432 -14.708 -3.387 1.00 0.00 8 PRO A C 15
ATOM 22861 O O . PRO A 1 8 ? 1.462 -14.170 -2.854 1.00 0.00 8 PRO A O 15
ATOM 22872 N N . SER A 1 9 ? 3.563 -14.966 -2.739 1.00 0.00 9 SER A N 15
ATOM 22873 C CA . SER A 1 9 ? 3.732 -14.626 -1.331 1.00 0.00 9 SER A CA 15
ATOM 22874 C C . SER A 1 9 ? 3.307 -13.185 -1.066 1.00 0.00 9 SER A C 15
ATOM 22875 O O . SER A 1 9 ? 2.947 -12.451 -1.986 1.00 0.00 9 SER A O 15
ATOM 22883 N N . THR A 1 10 ? 3.352 -12.786 0.202 1.00 0.00 10 THR A N 15
ATOM 22884 C CA . THR A 1 10 ? 2.971 -11.434 0.591 1.00 0.00 10 THR A CA 15
ATOM 22885 C C . THR A 1 10 ? 3.819 -10.937 1.756 1.00 0.00 10 THR A C 15
ATOM 22886 O O . THR A 1 10 ? 3.954 -11.618 2.773 1.00 0.00 10 THR A O 15
ATOM 22897 N N . VAL A 1 11 ? 4.389 -9.746 1.602 1.00 0.00 11 VAL A N 15
ATOM 22898 C CA . VAL A 1 11 ? 5.223 -9.157 2.642 1.00 0.00 11 VAL A CA 15
ATOM 22899 C C . VAL A 1 11 ? 4.684 -9.486 4.030 1.00 0.00 11 VAL A C 15
ATOM 22900 O O . VAL A 1 11 ? 3.479 -9.445 4.281 1.00 0.00 11 VAL A O 15
ATOM 22913 N N . PRO A 1 12 ? 5.596 -9.818 4.956 1.00 0.00 12 PRO A N 15
ATOM 22914 C CA . PRO A 1 12 ? 5.236 -10.159 6.335 1.00 0.00 12 PRO A CA 15
ATOM 22915 C C . PRO A 1 12 ? 4.737 -8.950 7.120 1.00 0.00 12 PRO A C 15
ATOM 22916 O O . PRO A 1 12 ? 3.676 -8.998 7.743 1.00 0.00 12 PRO A O 15
ATOM 22927 N N . ILE A 1 13 ? 5.508 -7.869 7.084 1.00 0.00 13 ILE A N 15
ATOM 22928 C CA . ILE A 1 13 ? 5.142 -6.647 7.791 1.00 0.00 13 ILE A CA 15
ATOM 22929 C C . ILE A 1 13 ? 5.495 -5.411 6.971 1.00 0.00 13 ILE A C 15
ATOM 22930 O O . ILE A 1 13 ? 6.228 -5.496 5.985 1.00 0.00 13 ILE A O 15
ATOM 22946 N N . MET A 1 14 ? 4.970 -4.263 7.386 1.00 0.00 14 MET A N 15
ATOM 22947 C CA . MET A 1 14 ? 5.232 -3.008 6.691 1.00 0.00 14 MET A CA 15
ATOM 22948 C C . MET A 1 14 ? 6.147 -2.110 7.517 1.00 0.00 14 MET A C 15
ATOM 22949 O O . MET A 1 14 ? 6.095 -2.118 8.748 1.00 0.00 14 MET A O 15
ATOM 22963 N N . HIS A 1 15 ? 6.984 -1.335 6.834 1.00 0.00 15 HIS A N 15
ATOM 22964 C CA . HIS A 1 15 ? 7.910 -0.431 7.506 1.00 0.00 15 HIS A CA 15
ATOM 22965 C C . HIS A 1 15 ? 7.833 0.970 6.907 1.00 0.00 15 HIS A C 15
ATOM 22966 O O . HIS A 1 15 ? 7.897 1.138 5.689 1.00 0.00 15 HIS A O 15
ATOM 22981 N N . GLN A 1 16 ? 7.694 1.971 7.770 1.00 0.00 16 GLN A N 15
ATOM 22982 C CA . GLN A 1 16 ? 7.606 3.357 7.324 1.00 0.00 16 GLN A CA 15
ATOM 22983 C C . GLN A 1 16 ? 8.970 4.037 7.390 1.00 0.00 16 GLN A C 15
ATOM 22984 O O . GLN A 1 16 ? 9.745 3.807 8.318 1.00 0.00 16 GLN A O 15
ATOM 22998 N N . VAL A 1 17 ? 9.256 4.875 6.399 1.00 0.00 17 VAL A N 15
ATOM 22999 C CA . VAL A 1 17 ? 10.526 5.590 6.345 1.00 0.00 17 VAL A CA 15
ATOM 23000 C C . VAL A 1 17 ? 10.336 7.071 6.651 1.00 0.00 17 VAL A C 15
ATOM 23001 O O . VAL A 1 17 ? 11.144 7.678 7.354 1.00 0.00 17 VAL A O 15
ATOM 23014 N N . SER A 1 18 ? 9.263 7.647 6.119 1.00 0.00 18 SER A N 15
ATOM 23015 C CA . SER A 1 18 ? 8.969 9.059 6.333 1.00 0.00 18 SER A CA 15
ATOM 23016 C C . SER A 1 18 ? 7.503 9.359 6.036 1.00 0.00 18 SER A C 15
ATOM 23017 O O . SER A 1 18 ? 6.770 8.503 5.543 1.00 0.00 18 SER A O 15
ATOM 23025 N N . ALA A 1 19 ? 7.082 10.583 6.340 1.00 0.00 19 ALA A N 15
ATOM 23026 C CA . ALA A 1 19 ? 5.705 10.998 6.105 1.00 0.00 19 ALA A CA 15
ATOM 23027 C C . ALA A 1 19 ? 5.604 12.514 5.969 1.00 0.00 19 ALA A C 15
ATOM 23028 O O . ALA A 1 19 ? 6.401 13.254 6.546 1.00 0.00 19 ALA A O 15
ATOM 23035 N N . THR A 1 20 ? 4.619 12.970 5.202 1.00 0.00 20 THR A N 15
ATOM 23036 C CA . THR A 1 20 ? 4.415 14.397 4.989 1.00 0.00 20 THR A CA 15
ATOM 23037 C C . THR A 1 20 ? 3.043 14.837 5.488 1.00 0.00 20 THR A C 15
ATOM 23038 O O . THR A 1 20 ? 2.300 14.046 6.066 1.00 0.00 20 THR A O 15
ATOM 23049 N N . MET A 1 21 ? 2.714 16.105 5.259 1.00 0.00 21 MET A N 15
ATOM 23050 C CA . MET A 1 21 ? 1.430 16.649 5.685 1.00 0.00 21 MET A CA 15
ATOM 23051 C C . MET A 1 21 ? 0.347 16.358 4.650 1.00 0.00 21 MET A C 15
ATOM 23052 O O . MET A 1 21 ? -0.823 16.189 4.994 1.00 0.00 21 MET A O 15
ATOM 23066 N N . ARG A 1 22 ? 0.745 16.303 3.384 1.00 0.00 22 ARG A N 15
ATOM 23067 C CA . ARG A 1 22 ? -0.193 16.034 2.300 1.00 0.00 22 ARG A CA 15
ATOM 23068 C C . ARG A 1 22 ? 0.086 14.676 1.663 1.00 0.00 22 ARG A C 15
ATOM 23069 O O . ARG A 1 22 ? -0.558 14.292 0.687 1.00 0.00 22 ARG A O 15
ATOM 23090 N N . SER A 1 23 ? 1.052 13.953 2.222 1.00 0.00 23 SER A N 15
ATOM 23091 C CA . SER A 1 23 ? 1.419 12.640 1.707 1.00 0.00 23 SER A CA 15
ATOM 23092 C C . SER A 1 23 ? 2.154 11.826 2.768 1.00 0.00 23 SER A C 15
ATOM 23093 O O . SER A 1 23 ? 2.452 12.327 3.853 1.00 0.00 23 SER A O 15
ATOM 23101 N N . ILE A 1 24 ? 2.444 10.570 2.446 1.00 0.00 24 ILE A N 15
ATOM 23102 C CA . ILE A 1 24 ? 3.145 9.687 3.370 1.00 0.00 24 ILE A CA 15
ATOM 23103 C C . ILE A 1 24 ? 4.016 8.686 2.620 1.00 0.00 24 ILE A C 15
ATOM 23104 O O . ILE A 1 24 ? 3.698 8.286 1.499 1.00 0.00 24 ILE A O 15
ATOM 23120 N N . THR A 1 25 ? 5.118 8.283 3.245 1.00 0.00 25 THR A N 15
ATOM 23121 C CA . THR A 1 25 ? 6.036 7.328 2.638 1.00 0.00 25 THR A CA 15
ATOM 23122 C C . THR A 1 25 ? 6.014 5.996 3.379 1.00 0.00 25 THR A C 15
ATOM 23123 O O . THR A 1 25 ? 5.833 5.955 4.597 1.00 0.00 25 THR A O 15
ATOM 23134 N N . LEU A 1 26 ? 6.201 4.909 2.639 1.00 0.00 26 LEU A N 15
ATOM 23135 C CA . LEU A 1 26 ? 6.204 3.574 3.227 1.00 0.00 26 LEU A CA 15
ATOM 23136 C C . LEU A 1 26 ? 7.166 2.653 2.483 1.00 0.00 26 LEU A C 15
ATOM 23137 O O . LEU A 1 26 ? 7.565 2.938 1.354 1.00 0.00 26 LEU A O 15
ATOM 23153 N N . SER A 1 27 ? 7.532 1.547 3.123 1.00 0.00 27 SER A N 15
ATOM 23154 C CA . SER A 1 27 ? 8.448 0.585 2.522 1.00 0.00 27 SER A CA 15
ATOM 23155 C C . SER A 1 27 ? 8.175 -0.823 3.044 1.00 0.00 27 SER A C 15
ATOM 23156 O O . SER A 1 27 ? 7.712 -1.000 4.170 1.00 0.00 27 SER A O 15
ATOM 23164 N N . TRP A 1 28 ? 8.466 -1.820 2.216 1.00 0.00 28 TRP A N 15
ATOM 23165 C CA . TRP A 1 28 ? 8.253 -3.213 2.592 1.00 0.00 28 TRP A CA 15
ATOM 23166 C C . TRP A 1 28 ? 9.315 -4.114 1.971 1.00 0.00 28 TRP A C 15
ATOM 23167 O O . TRP A 1 28 ? 9.774 -3.890 0.851 1.00 0.00 28 TRP A O 15
ATOM 23188 N N . PRO A 1 29 ? 9.715 -5.157 2.713 1.00 0.00 29 PRO A N 15
ATOM 23189 C CA . PRO A 1 29 ? 10.728 -6.112 2.254 1.00 0.00 29 PRO A CA 15
ATOM 23190 C C . PRO A 1 29 ? 10.221 -6.991 1.116 1.00 0.00 29 PRO A C 15
ATOM 23191 O O . PRO A 1 29 ? 9.019 -7.223 0.987 1.00 0.00 29 PRO A O 15
ATOM 23202 N N . GLN A 1 30 ? 11.145 -7.478 0.294 1.00 0.00 30 GLN A N 15
ATOM 23203 C CA . GLN A 1 30 ? 10.790 -8.332 -0.834 1.00 0.00 30 GLN A CA 15
ATOM 23204 C C . GLN A 1 30 ? 10.592 -9.775 -0.383 1.00 0.00 30 GLN A C 15
ATOM 23205 O O . GLN A 1 30 ? 11.386 -10.328 0.379 1.00 0.00 30 GLN A O 15
ATOM 23219 N N . PRO A 1 31 ? 9.508 -10.402 -0.863 1.00 0.00 31 PRO A N 15
ATOM 23220 C CA . PRO A 1 31 ? 9.180 -11.790 -0.522 1.00 0.00 31 PRO A CA 15
ATOM 23221 C C . PRO A 1 31 ? 10.153 -12.785 -1.146 1.00 0.00 31 PRO A C 15
ATOM 23222 O O . PRO A 1 31 ? 10.863 -12.459 -2.097 1.00 0.00 31 PRO A O 15
ATOM 23233 N N . GLU A 1 32 ? 10.179 -13.999 -0.606 1.00 0.00 32 GLU A N 15
ATOM 23234 C CA . GLU A 1 32 ? 11.065 -15.041 -1.111 1.00 0.00 32 GLU A CA 15
ATOM 23235 C C . GLU A 1 32 ? 10.294 -16.046 -1.962 1.00 0.00 32 GLU A C 15
ATOM 23236 O O . GLU A 1 32 ? 10.883 -16.802 -2.734 1.00 0.00 32 GLU A O 15
ATOM 23248 N N . GLN A 1 33 ? 8.973 -16.047 -1.814 1.00 0.00 33 GLN A N 15
ATOM 23249 C CA . GLN A 1 33 ? 8.121 -16.959 -2.568 1.00 0.00 33 GLN A CA 15
ATOM 23250 C C . GLN A 1 33 ? 7.146 -16.189 -3.452 1.00 0.00 33 GLN A C 15
ATOM 23251 O O . GLN A 1 33 ? 5.929 -16.349 -3.363 1.00 0.00 33 GLN A O 15
ATOM 23265 N N . PRO A 1 34 ? 7.692 -15.331 -4.327 1.00 0.00 34 PRO A N 15
ATOM 23266 C CA . PRO A 1 34 ? 6.888 -14.518 -5.245 1.00 0.00 34 PRO A CA 15
ATOM 23267 C C . PRO A 1 34 ? 6.224 -15.356 -6.332 1.00 0.00 34 PRO A C 15
ATOM 23268 O O . PRO A 1 34 ? 5.506 -14.832 -7.182 1.00 0.00 34 PRO A O 15
ATOM 23279 N N . ASN A 1 35 ? 6.468 -16.662 -6.297 1.00 0.00 35 ASN A N 15
ATOM 23280 C CA . ASN A 1 35 ? 5.893 -17.574 -7.280 1.00 0.00 35 ASN A CA 15
ATOM 23281 C C . ASN A 1 35 ? 6.003 -16.996 -8.688 1.00 0.00 35 ASN A C 15
ATOM 23282 O O . ASN A 1 35 ? 5.104 -17.162 -9.510 1.00 0.00 35 ASN A O 15
ATOM 23293 N N . GLY A 1 36 ? 7.113 -16.315 -8.957 1.00 0.00 36 GLY A N 15
ATOM 23294 C CA . GLY A 1 36 ? 7.321 -15.723 -10.266 1.00 0.00 36 GLY A CA 15
ATOM 23295 C C . GLY A 1 36 ? 7.869 -14.312 -10.183 1.00 0.00 36 GLY A C 15
ATOM 23296 O O . GLY A 1 36 ? 7.770 -13.661 -9.143 1.00 0.00 36 GLY A O 15
ATOM 23300 N N . ILE A 1 37 ? 8.450 -13.840 -11.281 1.00 0.00 37 ILE A N 15
ATOM 23301 C CA . ILE A 1 37 ? 9.016 -12.497 -11.328 1.00 0.00 37 ILE A CA 15
ATOM 23302 C C . ILE A 1 37 ? 7.972 -11.448 -10.960 1.00 0.00 37 ILE A C 15
ATOM 23303 O O . ILE A 1 37 ? 7.087 -11.132 -11.755 1.00 0.00 37 ILE A O 15
ATOM 23319 N N . ILE A 1 38 ? 8.084 -10.909 -9.750 1.00 0.00 38 ILE A N 15
ATOM 23320 C CA . ILE A 1 38 ? 7.152 -9.893 -9.278 1.00 0.00 38 ILE A CA 15
ATOM 23321 C C . ILE A 1 38 ? 7.106 -8.703 -10.232 1.00 0.00 38 ILE A C 15
ATOM 23322 O O . ILE A 1 38 ? 8.078 -7.957 -10.358 1.00 0.00 38 ILE A O 15
ATOM 23338 N N . LEU A 1 39 ? 5.971 -8.531 -10.900 1.00 0.00 39 LEU A N 15
ATOM 23339 C CA . LEU A 1 39 ? 5.797 -7.431 -11.842 1.00 0.00 39 LEU A CA 15
ATOM 23340 C C . LEU A 1 39 ? 5.767 -6.091 -11.114 1.00 0.00 39 LEU A C 15
ATOM 23341 O O . LEU A 1 39 ? 6.626 -5.236 -11.330 1.00 0.00 39 LEU A O 15
ATOM 23357 N N . ASP A 1 40 ? 4.774 -5.915 -10.249 1.00 0.00 40 ASP A N 15
ATOM 23358 C CA . ASP A 1 40 ? 4.634 -4.681 -9.486 1.00 0.00 40 ASP A CA 15
ATOM 23359 C C . ASP A 1 40 ? 3.911 -4.936 -8.167 1.00 0.00 40 ASP A C 15
ATOM 23360 O O . ASP A 1 40 ? 3.503 -6.062 -7.879 1.00 0.00 40 ASP A O 15
ATOM 23369 N N . TYR A 1 41 ? 3.758 -3.885 -7.369 1.00 0.00 41 TYR A N 15
ATOM 23370 C CA . TYR A 1 41 ? 3.087 -3.996 -6.079 1.00 0.00 41 TYR A CA 15
ATOM 23371 C C . TYR A 1 41 ? 1.918 -3.021 -5.986 1.00 0.00 41 TYR A C 15
ATOM 23372 O O . TYR A 1 41 ? 2.086 -1.815 -6.168 1.00 0.00 41 TYR A O 15
ATOM 23390 N N . GLU A 1 42 ? 0.733 -3.552 -5.702 1.00 0.00 42 GLU A N 15
ATOM 23391 C CA . GLU A 1 42 ? -0.465 -2.729 -5.586 1.00 0.00 42 GLU A CA 15
ATOM 23392 C C . GLU A 1 42 ? -0.666 -2.262 -4.147 1.00 0.00 42 GLU A C 15
ATOM 23393 O O . GLU A 1 42 ? -0.528 -3.044 -3.205 1.00 0.00 42 GLU A O 15
ATOM 23405 N N . ILE A 1 43 ? -0.992 -0.984 -3.986 1.00 0.00 43 ILE A N 15
ATOM 23406 C CA . ILE A 1 43 ? -1.213 -0.414 -2.663 1.00 0.00 43 ILE A CA 15
ATOM 23407 C C . ILE A 1 43 ? -2.607 0.193 -2.552 1.00 0.00 43 ILE A C 15
ATOM 23408 O O . ILE A 1 43 ? -3.009 1.009 -3.382 1.00 0.00 43 ILE A O 15
ATOM 23424 N N . ARG A 1 44 ? -3.341 -0.209 -1.519 1.00 0.00 44 ARG A N 15
ATOM 23425 C CA . ARG A 1 44 ? -4.691 0.295 -1.299 1.00 0.00 44 ARG A CA 15
ATOM 23426 C C . ARG A 1 44 ? -4.759 1.126 -0.021 1.00 0.00 44 ARG A C 15
ATOM 23427 O O . ARG A 1 44 ? -4.420 0.647 1.062 1.00 0.00 44 ARG A O 15
ATOM 23448 N N . TYR A 1 45 ? -5.199 2.372 -0.154 1.00 0.00 45 TYR A N 15
ATOM 23449 C CA . TYR A 1 45 ? -5.309 3.270 0.989 1.00 0.00 45 TYR A CA 15
ATOM 23450 C C . TYR A 1 45 ? -6.686 3.925 1.038 1.00 0.00 45 TYR A C 15
ATOM 23451 O O . TYR A 1 45 ? -7.250 4.286 0.005 1.00 0.00 45 TYR A O 15
ATOM 23469 N N . TYR A 1 46 ? -7.220 4.075 2.245 1.00 0.00 46 TYR A N 15
ATOM 23470 C CA . TYR A 1 46 ? -8.531 4.685 2.430 1.00 0.00 46 TYR A CA 15
ATOM 23471 C C . TYR A 1 46 ? -8.672 5.258 3.836 1.00 0.00 46 TYR A C 15
ATOM 23472 O O . TYR A 1 46 ? -8.131 4.712 4.797 1.00 0.00 46 TYR A O 15
ATOM 23490 N N . GLU A 1 47 ? -9.404 6.363 3.947 1.00 0.00 47 GLU A N 15
ATOM 23491 C CA . GLU A 1 47 ? -9.616 7.011 5.236 1.00 0.00 47 GLU A CA 15
ATOM 23492 C C . GLU A 1 47 ? -10.092 6.005 6.280 1.00 0.00 47 GLU A C 15
ATOM 23493 O O . GLU A 1 47 ? -10.955 5.170 6.006 1.00 0.00 47 GLU A O 15
ATOM 23505 N N . LYS A 1 48 ? -9.522 6.089 7.477 1.00 0.00 48 LYS A N 15
ATOM 23506 C CA . LYS A 1 48 ? -9.887 5.187 8.564 1.00 0.00 48 LYS A CA 15
ATOM 23507 C C . LYS A 1 48 ? -11.403 5.078 8.694 1.00 0.00 48 LYS A C 15
ATOM 23508 O O . LYS A 1 48 ? -11.928 4.028 9.063 1.00 0.00 48 LYS A O 15
ATOM 23527 N N . GLU A 1 49 ? -12.099 6.169 8.388 1.00 0.00 49 GLU A N 15
ATOM 23528 C CA . GLU A 1 49 ? -13.554 6.193 8.471 1.00 0.00 49 GLU A CA 15
ATOM 23529 C C . GLU A 1 49 ? -14.181 5.578 7.223 1.00 0.00 49 GLU A C 15
ATOM 23530 O O . GLU A 1 49 ? -15.286 5.037 7.272 1.00 0.00 49 GLU A O 15
ATOM 23542 N N . HIS A 1 50 ? -13.468 5.666 6.105 1.00 0.00 50 HIS A N 15
ATOM 23543 C CA . HIS A 1 50 ? -13.953 5.119 4.844 1.00 0.00 50 HIS A CA 15
ATOM 23544 C C . HIS A 1 50 ? -13.823 3.599 4.825 1.00 0.00 50 HIS A C 15
ATOM 23545 O O . HIS A 1 50 ? -13.154 3.013 5.675 1.00 0.00 50 HIS A O 15
ATOM 23560 N N . ASN A 1 51 ? -14.467 2.966 3.850 1.00 0.00 51 ASN A N 15
ATOM 23561 C CA . ASN A 1 51 ? -14.424 1.514 3.721 1.00 0.00 51 ASN A CA 15
ATOM 23562 C C . ASN A 1 51 ? -13.735 1.103 2.423 1.00 0.00 51 ASN A C 15
ATOM 23563 O O . ASN A 1 51 ? -13.440 1.942 1.574 1.00 0.00 51 ASN A O 15
ATOM 23574 N N . GLU A 1 52 ? -13.484 -0.195 2.279 1.00 0.00 52 GLU A N 15
ATOM 23575 C CA . GLU A 1 52 ? -12.830 -0.717 1.085 1.00 0.00 52 GLU A CA 15
ATOM 23576 C C . GLU A 1 52 ? -13.581 -0.296 -0.175 1.00 0.00 52 GLU A C 15
ATOM 23577 O O . GLU A 1 52 ? -12.976 0.122 -1.162 1.00 0.00 52 GLU A O 15
ATOM 23589 N N . PHE A 1 53 ? -14.905 -0.411 -0.133 1.00 0.00 53 PHE A N 15
ATOM 23590 C CA . PHE A 1 53 ? -15.740 -0.045 -1.271 1.00 0.00 53 PHE A CA 15
ATOM 23591 C C . PHE A 1 53 ? -15.215 1.218 -1.947 1.00 0.00 53 PHE A C 15
ATOM 23592 O O . PHE A 1 53 ? -14.929 1.222 -3.144 1.00 0.00 53 PHE A O 15
ATOM 23609 N N . ASN A 1 54 ? -15.091 2.290 -1.171 1.00 0.00 54 ASN A N 15
ATOM 23610 C CA . ASN A 1 54 ? -14.602 3.561 -1.694 1.00 0.00 54 ASN A CA 15
ATOM 23611 C C . ASN A 1 54 ? -13.146 3.787 -1.298 1.00 0.00 54 ASN A C 15
ATOM 23612 O O . ASN A 1 54 ? -12.835 4.700 -0.533 1.00 0.00 54 ASN A O 15
ATOM 23623 N N . SER A 1 55 ? -12.258 2.950 -1.825 1.00 0.00 55 SER A N 15
ATOM 23624 C CA . SER A 1 55 ? -10.835 3.057 -1.524 1.00 0.00 55 SER A CA 15
ATOM 23625 C C . SER A 1 55 ? -10.034 3.354 -2.788 1.00 0.00 55 SER A C 15
ATOM 23626 O O . SER A 1 55 ? -10.482 3.077 -3.900 1.00 0.00 55 SER A O 15
ATOM 23634 N N . SER A 1 56 ? -8.845 3.921 -2.607 1.00 0.00 56 SER A N 15
ATOM 23635 C CA . SER A 1 56 ? -7.981 4.260 -3.732 1.00 0.00 56 SER A CA 15
ATOM 23636 C C . SER A 1 56 ? -6.785 3.315 -3.803 1.00 0.00 56 SER A C 15
ATOM 23637 O O . SER A 1 56 ? -6.168 3.001 -2.786 1.00 0.00 56 SER A O 15
ATOM 23645 N N . MET A 1 57 ? -6.464 2.867 -5.012 1.00 0.00 57 MET A N 15
ATOM 23646 C CA . MET A 1 57 ? -5.341 1.959 -5.217 1.00 0.00 57 MET A CA 15
ATOM 23647 C C . MET A 1 57 ? -4.327 2.558 -6.185 1.00 0.00 57 MET A C 15
ATOM 23648 O O . MET A 1 57 ? -4.696 3.221 -7.154 1.00 0.00 57 MET A O 15
ATOM 23662 N N . ALA A 1 58 ? -3.047 2.321 -5.917 1.00 0.00 58 ALA A N 15
ATOM 23663 C CA . ALA A 1 58 ? -1.980 2.837 -6.766 1.00 0.00 58 ALA A CA 15
ATOM 23664 C C . ALA A 1 58 ? -0.949 1.755 -7.069 1.00 0.00 58 ALA A C 15
ATOM 23665 O O . ALA A 1 58 ? -0.699 0.874 -6.247 1.00 0.00 58 ALA A O 15
ATOM 23672 N N . ARG A 1 59 ? -0.353 1.828 -8.255 1.00 0.00 59 ARG A N 15
ATOM 23673 C CA . ARG A 1 59 ? 0.650 0.853 -8.667 1.00 0.00 59 ARG A CA 15
ATOM 23674 C C . ARG A 1 59 ? 2.043 1.285 -8.221 1.00 0.00 59 ARG A C 15
ATOM 23675 O O . ARG A 1 59 ? 2.310 2.475 -8.049 1.00 0.00 59 ARG A O 15
ATOM 23696 N N . SER A 1 60 ? 2.928 0.311 -8.036 1.00 0.00 60 SER A N 15
ATOM 23697 C CA . SER A 1 60 ? 4.294 0.590 -7.606 1.00 0.00 60 SER A CA 15
ATOM 23698 C C . SER A 1 60 ? 5.287 -0.309 -8.335 1.00 0.00 60 SER A C 15
ATOM 23699 O O . SER A 1 60 ? 5.126 -1.528 -8.371 1.00 0.00 60 SER A O 15
ATOM 23707 N N . GLN A 1 61 ? 6.315 0.304 -8.915 1.00 0.00 61 GLN A N 15
ATOM 23708 C CA . GLN A 1 61 ? 7.335 -0.440 -9.644 1.00 0.00 61 GLN A CA 15
ATOM 23709 C C . GLN A 1 61 ? 8.519 -0.769 -8.741 1.00 0.00 61 GLN A C 15
ATOM 23710 O O . GLN A 1 61 ? 9.614 -1.069 -9.218 1.00 0.00 61 GLN A O 15
ATOM 23724 N N . THR A 1 62 ? 8.292 -0.712 -7.432 1.00 0.00 62 THR A N 15
ATOM 23725 C CA . THR A 1 62 ? 9.340 -1.002 -6.462 1.00 0.00 62 THR A CA 15
ATOM 23726 C C . THR A 1 62 ? 8.748 -1.349 -5.101 1.00 0.00 62 THR A C 15
ATOM 23727 O O . THR A 1 62 ? 7.533 -1.310 -4.914 1.00 0.00 62 THR A O 15
ATOM 23738 N N . ASN A 1 63 ? 9.615 -1.689 -4.152 1.00 0.00 63 ASN A N 15
ATOM 23739 C CA . ASN A 1 63 ? 9.177 -2.043 -2.807 1.00 0.00 63 ASN A CA 15
ATOM 23740 C C . ASN A 1 63 ? 8.986 -0.795 -1.951 1.00 0.00 63 ASN A C 15
ATOM 23741 O O . ASN A 1 63 ? 9.059 -0.853 -0.723 1.00 0.00 63 ASN A O 15
ATOM 23752 N N . THR A 1 64 ? 8.742 0.335 -2.607 1.00 0.00 64 THR A N 15
ATOM 23753 C CA . THR A 1 64 ? 8.542 1.598 -1.908 1.00 0.00 64 THR A CA 15
ATOM 23754 C C . THR A 1 64 ? 7.600 2.512 -2.683 1.00 0.00 64 THR A C 15
ATOM 23755 O O . THR A 1 64 ? 7.806 2.770 -3.868 1.00 0.00 64 THR A O 15
ATOM 23766 N N . ALA A 1 65 ? 6.566 3.001 -2.005 1.00 0.00 65 ALA A N 15
ATOM 23767 C CA . ALA A 1 65 ? 5.594 3.890 -2.630 1.00 0.00 65 ALA A CA 15
ATOM 23768 C C . ALA A 1 65 ? 5.091 4.935 -1.641 1.00 0.00 65 ALA A C 15
ATOM 23769 O O . ALA A 1 65 ? 4.878 4.639 -0.465 1.00 0.00 65 ALA A O 15
ATOM 23776 N N . ARG A 1 66 ? 4.903 6.159 -2.124 1.00 0.00 66 ARG A N 15
ATOM 23777 C CA . ARG A 1 66 ? 4.427 7.249 -1.281 1.00 0.00 66 ARG A CA 15
ATOM 23778 C C . ARG A 1 66 ? 3.037 7.704 -1.716 1.00 0.00 66 ARG A C 15
ATOM 23779 O O . ARG A 1 66 ? 2.806 7.990 -2.891 1.00 0.00 66 ARG A O 15
ATOM 23800 N N . ILE A 1 67 ? 2.115 7.767 -0.760 1.00 0.00 67 ILE A N 15
ATOM 23801 C CA . ILE A 1 67 ? 0.749 8.188 -1.044 1.00 0.00 67 ILE A CA 15
ATOM 23802 C C . ILE A 1 67 ? 0.583 9.690 -0.843 1.00 0.00 67 ILE A C 15
ATOM 23803 O O . ILE A 1 67 ? 0.835 10.213 0.242 1.00 0.00 67 ILE A O 15
ATOM 23819 N N . ASP A 1 68 ? 0.158 10.379 -1.897 1.00 0.00 68 ASP A N 15
ATOM 23820 C CA . ASP A 1 68 ? -0.045 11.822 -1.836 1.00 0.00 68 ASP A CA 15
ATOM 23821 C C . ASP A 1 68 ? -1.512 12.174 -2.058 1.00 0.00 68 ASP A C 15
ATOM 23822 O O . ASP A 1 68 ? -2.223 11.486 -2.790 1.00 0.00 68 ASP A O 15
ATOM 23831 N N . GLY A 1 69 ? -1.961 13.251 -1.420 1.00 0.00 69 GLY A N 15
ATOM 23832 C CA . GLY A 1 69 ? -3.341 13.676 -1.560 1.00 0.00 69 GLY A CA 15
ATOM 23833 C C . GLY A 1 69 ? -4.155 13.427 -0.306 1.00 0.00 69 GLY A C 15
ATOM 23834 O O . GLY A 1 69 ? -5.344 13.113 -0.380 1.00 0.00 69 GLY A O 15
ATOM 23838 N N . LEU A 1 70 ? -3.514 13.564 0.850 1.00 0.00 70 LEU A N 15
ATOM 23839 C CA . LEU A 1 70 ? -4.185 13.350 2.127 1.00 0.00 70 LEU A CA 15
ATOM 23840 C C . LEU A 1 70 ? -4.278 14.651 2.918 1.00 0.00 70 LEU A C 15
ATOM 23841 O O . LEU A 1 70 ? -3.868 15.709 2.441 1.00 0.00 70 LEU A O 15
ATOM 23857 N N . ARG A 1 71 ? -4.818 14.563 4.129 1.00 0.00 71 ARG A N 15
ATOM 23858 C CA . ARG A 1 71 ? -4.964 15.733 4.987 1.00 0.00 71 ARG A CA 15
ATOM 23859 C C . ARG A 1 71 ? -4.067 15.621 6.217 1.00 0.00 71 ARG A C 15
ATOM 23860 O O . ARG A 1 71 ? -3.714 14.528 6.660 1.00 0.00 71 ARG A O 15
ATOM 23881 N N . PRO A 1 72 ? -3.689 16.778 6.781 1.00 0.00 72 PRO A N 15
ATOM 23882 C CA . PRO A 1 72 ? -2.830 16.836 7.967 1.00 0.00 72 PRO A CA 15
ATOM 23883 C C . PRO A 1 72 ? -3.540 16.342 9.223 1.00 0.00 72 PRO A C 15
ATOM 23884 O O . PRO A 1 72 ? -4.626 16.812 9.560 1.00 0.00 72 PRO A O 15
ATOM 23895 N N . GLY A 1 73 ? -2.918 15.390 9.913 1.00 0.00 73 GLY A N 15
ATOM 23896 C CA . GLY A 1 73 ? -3.506 14.848 11.124 1.00 0.00 73 GLY A CA 15
ATOM 23897 C C . GLY A 1 73 ? -4.636 13.879 10.837 1.00 0.00 73 GLY A C 15
ATOM 23898 O O . GLY A 1 73 ? -5.692 13.943 11.466 1.00 0.00 73 GLY A O 15
ATOM 23902 N N . MET A 1 74 ? -4.415 12.980 9.884 1.00 0.00 74 MET A N 15
ATOM 23903 C CA . MET A 1 74 ? -5.424 11.995 9.515 1.00 0.00 74 MET A CA 15
ATOM 23904 C C . MET A 1 74 ? -4.806 10.606 9.383 1.00 0.00 74 MET A C 15
ATOM 23905 O O . MET A 1 74 ? -3.716 10.451 8.832 1.00 0.00 74 MET A O 15
ATOM 23919 N N . VAL A 1 75 ? -5.509 9.599 9.892 1.00 0.00 75 VAL A N 15
ATOM 23920 C CA . VAL A 1 75 ? -5.029 8.224 9.830 1.00 0.00 75 VAL A CA 15
ATOM 23921 C C . VAL A 1 75 ? -5.505 7.532 8.558 1.00 0.00 75 VAL A C 15
ATOM 23922 O O . VAL A 1 75 ? -6.680 7.612 8.199 1.00 0.00 75 VAL A O 15
ATOM 23935 N N . TYR A 1 76 ? -4.586 6.854 7.881 1.00 0.00 76 TYR A N 15
ATOM 23936 C CA . TYR A 1 76 ? -4.911 6.149 6.647 1.00 0.00 76 TYR A CA 15
ATOM 23937 C C . TYR A 1 76 ? -4.426 4.703 6.701 1.00 0.00 76 TYR A C 15
ATOM 23938 O O . TYR A 1 76 ? -3.342 4.419 7.210 1.00 0.00 76 TYR A O 15
ATOM 23956 N N . VAL A 1 77 ? -5.237 3.794 6.170 1.00 0.00 77 VAL A N 15
ATOM 23957 C CA . VAL A 1 77 ? -4.892 2.377 6.155 1.00 0.00 77 VAL A CA 15
ATOM 23958 C C . VAL A 1 77 ? -4.311 1.967 4.807 1.00 0.00 77 VAL A C 15
ATOM 23959 O O . VAL A 1 77 ? -5.047 1.676 3.864 1.00 0.00 77 VAL A O 15
ATOM 23972 N N . VAL A 1 78 ? -2.984 1.946 4.722 1.00 0.00 78 VAL A N 15
ATOM 23973 C CA . VAL A 1 78 ? -2.303 1.570 3.489 1.00 0.00 78 VAL A CA 15
ATOM 23974 C C . VAL A 1 78 ? -1.791 0.136 3.559 1.00 0.00 78 VAL A C 15
ATOM 23975 O O . VAL A 1 78 ? -1.309 -0.310 4.600 1.00 0.00 78 VAL A O 15
ATOM 23988 N N . GLN A 1 79 ? -1.898 -0.580 2.445 1.00 0.00 79 GLN A N 15
ATOM 23989 C CA . GLN A 1 79 ? -1.446 -1.965 2.381 1.00 0.00 79 GLN A CA 15
ATOM 23990 C C . GLN A 1 79 ? -0.614 -2.208 1.126 1.00 0.00 79 GLN A C 15
ATOM 23991 O O . GLN A 1 79 ? -0.395 -1.297 0.327 1.00 0.00 79 GLN A O 15
ATOM 24005 N N . VAL A 1 80 ? -0.151 -3.443 0.959 1.00 0.00 80 VAL A N 15
ATOM 24006 C CA . VAL A 1 80 ? 0.657 -3.806 -0.199 1.00 0.00 80 VAL A CA 15
ATOM 24007 C C . VAL A 1 80 ? 0.495 -5.283 -0.541 1.00 0.00 80 VAL A C 15
ATOM 24008 O O . VAL A 1 80 ? 0.325 -6.121 0.345 1.00 0.00 80 VAL A O 15
ATOM 24021 N N . ARG A 1 81 ? 0.550 -5.596 -1.831 1.00 0.00 81 ARG A N 15
ATOM 24022 C CA . ARG A 1 81 ? 0.408 -6.972 -2.291 1.00 0.00 81 ARG A CA 15
ATOM 24023 C C . ARG A 1 81 ? 1.379 -7.268 -3.430 1.00 0.00 81 ARG A C 15
ATOM 24024 O O . ARG A 1 81 ? 1.934 -6.354 -4.039 1.00 0.00 81 ARG A O 15
ATOM 24045 N N . ALA A 1 82 ? 1.580 -8.551 -3.712 1.00 0.00 82 ALA A N 15
ATOM 24046 C CA . ALA A 1 82 ? 2.482 -8.967 -4.778 1.00 0.00 82 ALA A CA 15
ATOM 24047 C C . ALA A 1 82 ? 1.706 -9.494 -5.980 1.00 0.00 82 ALA A C 15
ATOM 24048 O O . ALA A 1 82 ? 0.843 -10.361 -5.842 1.00 0.00 82 ALA A O 15
ATOM 24055 N N . ARG A 1 83 ? 2.017 -8.964 -7.159 1.00 0.00 83 ARG A N 15
ATOM 24056 C CA . ARG A 1 83 ? 1.346 -9.380 -8.385 1.00 0.00 83 ARG A CA 15
ATOM 24057 C C . ARG A 1 83 ? 2.344 -9.970 -9.376 1.00 0.00 83 ARG A C 15
ATOM 24058 O O . ARG A 1 83 ? 3.282 -9.298 -9.806 1.00 0.00 83 ARG A O 15
ATOM 24079 N N . THR A 1 84 ? 2.136 -11.233 -9.736 1.00 0.00 84 THR A N 15
ATOM 24080 C CA . THR A 1 84 ? 3.017 -11.916 -10.675 1.00 0.00 84 THR A CA 15
ATOM 24081 C C . THR A 1 84 ? 2.251 -12.385 -11.906 1.00 0.00 84 THR A C 15
ATOM 24082 O O . THR A 1 84 ? 1.026 -12.280 -11.965 1.00 0.00 84 THR A O 15
ATOM 24093 N N . VAL A 1 85 ? 2.980 -12.904 -12.889 1.00 0.00 85 VAL A N 15
ATOM 24094 C CA . VAL A 1 85 ? 2.368 -13.392 -14.120 1.00 0.00 85 VAL A CA 15
ATOM 24095 C C . VAL A 1 85 ? 1.289 -14.428 -13.824 1.00 0.00 85 VAL A C 15
ATOM 24096 O O . VAL A 1 85 ? 0.346 -14.594 -14.596 1.00 0.00 85 VAL A O 15
ATOM 24109 N N . ALA A 1 86 ? 1.435 -15.121 -12.699 1.00 0.00 86 ALA A N 15
ATOM 24110 C CA . ALA A 1 86 ? 0.472 -16.140 -12.300 1.00 0.00 86 ALA A CA 15
ATOM 24111 C C . ALA A 1 86 ? -0.850 -15.509 -11.876 1.00 0.00 86 ALA A C 15
ATOM 24112 O O . ALA A 1 86 ? -1.923 -15.994 -12.231 1.00 0.00 86 ALA A O 15
ATOM 24119 N N . GLY A 1 87 ? -0.765 -14.424 -11.112 1.00 0.00 87 GLY A N 15
ATOM 24120 C CA . GLY A 1 87 ? -1.962 -13.745 -10.652 1.00 0.00 87 GLY A CA 15
ATOM 24121 C C . GLY A 1 87 ? -1.661 -12.672 -9.625 1.00 0.00 87 GLY A C 15
ATOM 24122 O O . GLY A 1 87 ? -0.582 -12.078 -9.634 1.00 0.00 87 GLY A O 15
ATOM 24126 N N . TYR A 1 88 ? -2.617 -12.420 -8.737 1.00 0.00 88 TYR A N 15
ATOM 24127 C CA . TYR A 1 88 ? -2.450 -11.408 -7.701 1.00 0.00 88 TYR A CA 15
ATOM 24128 C C . TYR A 1 88 ? -2.214 -12.055 -6.340 1.00 0.00 88 TYR A C 15
ATOM 24129 O O . TYR A 1 88 ? -2.691 -13.157 -6.072 1.00 0.00 88 TYR A O 15
ATOM 24147 N N . GLY A 1 89 ? -1.473 -11.360 -5.482 1.00 0.00 89 GLY A N 15
ATOM 24148 C CA . GLY A 1 89 ? -1.185 -11.881 -4.158 1.00 0.00 89 GLY A CA 15
ATOM 24149 C C . GLY A 1 89 ? -2.000 -11.200 -3.077 1.00 0.00 89 GLY A C 15
ATOM 24150 O O . GLY A 1 89 ? -2.627 -10.168 -3.319 1.00 0.00 89 GLY A O 15
ATOM 24154 N N . LYS A 1 90 ? -1.994 -11.777 -1.881 1.00 0.00 90 LYS A N 15
ATOM 24155 C CA . LYS A 1 90 ? -2.738 -11.220 -0.757 1.00 0.00 90 LYS A CA 15
ATOM 24156 C C . LYS A 1 90 ? -2.123 -9.902 -0.297 1.00 0.00 90 LYS A C 15
ATOM 24157 O O . LYS A 1 90 ? -1.076 -9.486 -0.796 1.00 0.00 90 LYS A O 15
ATOM 24176 N N . PHE A 1 91 ? -2.778 -9.249 0.657 1.00 0.00 91 PHE A N 15
ATOM 24177 C CA . PHE A 1 91 ? -2.295 -7.979 1.184 1.00 0.00 91 PHE A CA 15
ATOM 24178 C C . PHE A 1 91 ? -1.440 -8.196 2.430 1.00 0.00 91 PHE A C 15
ATOM 24179 O O . PHE A 1 91 ? -1.600 -9.189 3.140 1.00 0.00 91 PHE A O 15
ATOM 24196 N N . SER A 1 92 ? -0.532 -7.261 2.688 1.00 0.00 92 SER A N 15
ATOM 24197 C CA . SER A 1 92 ? 0.352 -7.351 3.844 1.00 0.00 92 SER A CA 15
ATOM 24198 C C . SER A 1 92 ? -0.312 -6.756 5.082 1.00 0.00 92 SER A C 15
ATOM 24199 O O . SER A 1 92 ? -1.188 -5.898 4.979 1.00 0.00 92 SER A O 15
ATOM 24207 N N . GLY A 1 93 ? 0.114 -7.218 6.254 1.00 0.00 93 GLY A N 15
ATOM 24208 C CA . GLY A 1 93 ? -0.449 -6.721 7.496 1.00 0.00 93 GLY A CA 15
ATOM 24209 C C . GLY A 1 93 ? -0.738 -5.234 7.447 1.00 0.00 93 GLY A C 15
ATOM 24210 O O . GLY A 1 93 ? 0.138 -4.414 7.724 1.00 0.00 93 GLY A O 15
ATOM 24214 N N . LYS A 1 94 ? -1.970 -4.883 7.093 1.00 0.00 94 LYS A N 15
ATOM 24215 C CA . LYS A 1 94 ? -2.373 -3.485 7.008 1.00 0.00 94 LYS A CA 15
ATOM 24216 C C . LYS A 1 94 ? -1.952 -2.720 8.258 1.00 0.00 94 LYS A C 15
ATOM 24217 O O . LYS A 1 94 ? -2.045 -3.234 9.372 1.00 0.00 94 LYS A O 15
ATOM 24236 N N . MET A 1 95 ? -1.490 -1.489 8.066 1.00 0.00 95 MET A N 15
ATOM 24237 C CA . MET A 1 95 ? -1.057 -0.653 9.179 1.00 0.00 95 MET A CA 15
ATOM 24238 C C . MET A 1 95 ? -1.733 0.713 9.128 1.00 0.00 95 MET A C 15
ATOM 24239 O O . MET A 1 95 ? -2.327 1.085 8.115 1.00 0.00 95 MET A O 15
ATOM 24253 N N . CYS A 1 96 ? -1.641 1.456 10.226 1.00 0.00 96 CYS A N 15
ATOM 24254 C CA . CYS A 1 96 ? -2.245 2.781 10.306 1.00 0.00 96 CYS A CA 15
ATOM 24255 C C . CYS A 1 96 ? -1.175 3.867 10.327 1.00 0.00 96 CYS A C 15
ATOM 24256 O O . CYS A 1 96 ? -0.463 4.032 11.318 1.00 0.00 96 CYS A O 15
ATOM 24264 N N . PHE A 1 97 ? -1.065 4.603 9.227 1.00 0.00 97 PHE A N 15
ATOM 24265 C CA . PHE A 1 97 ? -0.079 5.672 9.117 1.00 0.00 97 PHE A CA 15
ATOM 24266 C C . PHE A 1 97 ? -0.761 7.032 9.005 1.00 0.00 97 PHE A C 15
ATOM 24267 O O . PHE A 1 97 ? -1.565 7.262 8.102 1.00 0.00 97 PHE A O 15
ATOM 24284 N N . GLN A 1 98 ? -0.434 7.930 9.929 1.00 0.00 98 GLN A N 15
ATOM 24285 C CA . GLN A 1 98 ? -1.016 9.267 9.935 1.00 0.00 98 GLN A CA 15
ATOM 24286 C C . GLN A 1 98 ? -0.021 10.296 9.409 1.00 0.00 98 GLN A C 15
ATOM 24287 O O . GLN A 1 98 ? 1.191 10.078 9.443 1.00 0.00 98 GLN A O 15
ATOM 24301 N N . THR A 1 99 ? -0.540 11.419 8.923 1.00 0.00 99 THR A N 15
ATOM 24302 C CA . THR A 1 99 ? 0.302 12.482 8.389 1.00 0.00 99 THR A CA 15
ATOM 24303 C C . THR A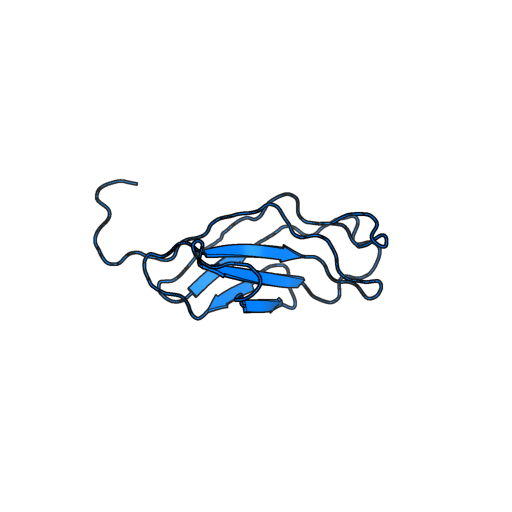 1 99 ? 0.789 13.407 9.498 1.00 0.00 99 THR A C 15
ATOM 24304 O O . THR A 1 99 ? 0.424 13.244 10.663 1.00 0.00 99 THR A O 15
ATOM 24315 N N . LEU A 1 100 ? 1.615 14.381 9.129 1.00 0.00 100 LEU A N 15
ATOM 24316 C CA . LEU A 1 100 ? 2.152 15.334 10.094 1.00 0.00 100 LEU A CA 15
ATOM 24317 C C . LEU A 1 100 ? 1.052 16.245 10.629 1.00 0.00 100 LEU A C 15
ATOM 24318 O O . LEU A 1 100 ? 0.244 16.776 9.867 1.00 0.00 100 LEU A O 15
ATOM 24334 N N . THR A 1 101 ? 1.028 16.425 11.946 1.00 0.00 101 THR A N 15
ATOM 24335 C CA . THR A 1 101 ? 0.029 17.272 12.584 1.00 0.00 101 THR A CA 15
ATOM 24336 C C . THR A 1 101 ? 0.609 18.638 12.934 1.00 0.00 101 THR A C 15
ATOM 24337 O O . THR A 1 101 ? 1.393 18.768 13.873 1.00 0.00 101 THR A O 15
ATOM 24348 N N . ASP A 1 102 ? 0.217 19.654 12.173 1.00 0.00 102 ASP A N 15
ATOM 24349 C CA . ASP A 1 102 ? 0.696 21.011 12.403 1.00 0.00 102 ASP A CA 15
ATOM 24350 C C . ASP A 1 102 ? -0.078 21.676 13.537 1.00 0.00 102 ASP A C 15
ATOM 24351 O O . ASP A 1 102 ? -1.127 22.281 13.314 1.00 0.00 102 ASP A O 15
ATOM 24360 N N . SER A 1 103 ? 0.445 21.559 14.753 1.00 0.00 103 SER A N 15
ATOM 24361 C CA . SER A 1 103 ? -0.200 22.144 15.922 1.00 0.00 103 SER A CA 15
ATOM 24362 C C . SER A 1 103 ? 0.789 22.284 17.076 1.00 0.00 103 SER A C 15
ATOM 24363 O O . SER A 1 103 ? 1.881 21.718 17.043 1.00 0.00 103 SER A O 15
ATOM 24371 N N . GLY A 1 104 ? 0.397 23.042 18.095 1.00 0.00 104 GLY A N 15
ATOM 24372 C CA . GLY A 1 104 ? 1.260 23.243 19.245 1.00 0.00 104 GLY A CA 15
ATOM 24373 C C . GLY A 1 104 ? 1.101 22.154 20.286 1.00 0.00 104 GLY A C 15
ATOM 24374 O O . GLY A 1 104 ? 0.023 21.953 20.847 1.00 0.00 104 GLY A O 15
ATOM 24378 N N . PRO A 1 105 ? 2.194 21.426 20.558 1.00 0.00 105 PRO A N 15
ATOM 24379 C CA . PRO A 1 105 ? 2.197 20.337 21.540 1.00 0.00 105 PRO A CA 15
ATOM 24380 C C . PRO A 1 105 ? 2.061 20.847 22.970 1.00 0.00 105 PRO A C 15
ATOM 24381 O O . PRO A 1 105 ? 2.663 21.855 23.340 1.00 0.00 105 PRO A O 15
ATOM 24392 N N . SER A 1 106 ? 1.267 20.144 23.771 1.00 0.00 106 SER A N 15
ATOM 24393 C CA . SER A 1 106 ? 1.049 20.527 25.161 1.00 0.00 106 SER A CA 15
ATOM 24394 C C . SER A 1 106 ? 2.168 19.996 26.053 1.00 0.00 106 SER A C 15
ATOM 24395 O O . SER A 1 106 ? 2.455 18.799 26.060 1.00 0.00 106 SER A O 15
ATOM 24403 N N . SER A 1 107 ? 2.795 20.895 26.804 1.00 0.00 107 SER A N 15
ATOM 24404 C CA . SER A 1 107 ? 3.885 20.519 27.697 1.00 0.00 107 SER A CA 15
ATOM 24405 C C . SER A 1 107 ? 3.391 19.574 28.788 1.00 0.00 107 SER A C 15
ATOM 24406 O O . SER A 1 107 ? 2.188 19.423 28.997 1.00 0.00 107 SER A O 15
ATOM 24414 N N . GLY A 1 108 ? 4.331 18.939 29.482 1.00 0.00 108 GLY A N 15
ATOM 24415 C CA . GLY A 1 108 ? 3.973 18.016 30.543 1.00 0.00 108 GLY A CA 15
ATOM 24416 C C . GLY A 1 108 ? 5.130 17.736 31.482 1.00 0.00 108 GLY A C 15
ATOM 24417 O O . GLY A 1 108 ? 6.219 18.284 31.316 1.00 0.00 108 GLY A O 15
ATOM 24421 N N . GLY A 1 1 ? -13.449 -12.754 1.648 1.00 0.00 1 GLY A N 16
ATOM 24422 C CA . GLY A 1 1 ? -12.449 -13.228 2.587 1.00 0.00 1 GLY A CA 16
ATOM 24423 C C . GLY A 1 1 ? -11.500 -14.233 1.966 1.00 0.00 1 GLY A C 16
ATOM 24424 O O . GLY A 1 1 ? -10.710 -13.889 1.087 1.00 0.00 1 GLY A O 16
ATOM 24428 N N . SER A 1 2 ? -11.575 -15.478 2.424 1.00 0.00 2 SER A N 16
ATOM 24429 C CA . SER A 1 2 ? -10.711 -16.535 1.910 1.00 0.00 2 SER A CA 16
ATOM 24430 C C . SER A 1 2 ? -10.956 -16.762 0.422 1.00 0.00 2 SER A C 16
ATOM 24431 O O . SER A 1 2 ? -12.092 -16.701 -0.048 1.00 0.00 2 SER A O 16
ATOM 24439 N N . SER A 1 3 ? -9.881 -17.024 -0.315 1.00 0.00 3 SER A N 16
ATOM 24440 C CA . SER A 1 3 ? -9.978 -17.256 -1.752 1.00 0.00 3 SER A CA 16
ATOM 24441 C C . SER A 1 3 ? -9.508 -18.663 -2.107 1.00 0.00 3 SER A C 16
ATOM 24442 O O . SER A 1 3 ? -8.570 -19.187 -1.507 1.00 0.00 3 SER A O 16
ATOM 24450 N N . GLY A 1 4 ? -10.168 -19.271 -3.088 1.00 0.00 4 GLY A N 16
ATOM 24451 C CA . GLY A 1 4 ? -9.805 -20.612 -3.508 1.00 0.00 4 GLY A CA 16
ATOM 24452 C C . GLY A 1 4 ? -8.386 -20.690 -4.035 1.00 0.00 4 GLY A C 16
ATOM 24453 O O . GLY A 1 4 ? -7.499 -21.229 -3.373 1.00 0.00 4 GLY A O 16
ATOM 24457 N N . SER A 1 5 ? -8.171 -20.152 -5.232 1.00 0.00 5 SER A N 16
ATOM 24458 C CA . SER A 1 5 ? -6.851 -20.168 -5.851 1.00 0.00 5 SER A CA 16
ATOM 24459 C C . SER A 1 5 ? -5.834 -19.436 -4.980 1.00 0.00 5 SER A C 16
ATOM 24460 O O . SER A 1 5 ? -6.113 -18.360 -4.452 1.00 0.00 5 SER A O 16
ATOM 24468 N N . SER A 1 6 ? -4.653 -20.029 -4.836 1.00 0.00 6 SER A N 16
ATOM 24469 C CA . SER A 1 6 ? -3.594 -19.436 -4.027 1.00 0.00 6 SER A CA 16
ATOM 24470 C C . SER A 1 6 ? -2.725 -18.505 -4.866 1.00 0.00 6 SER A C 16
ATOM 24471 O O . SER A 1 6 ? -2.093 -18.930 -5.832 1.00 0.00 6 SER A O 16
ATOM 24479 N N . GLY A 1 7 ? -2.700 -17.230 -4.490 1.00 0.00 7 GLY A N 16
ATOM 24480 C CA . GLY A 1 7 ? -1.906 -16.257 -5.218 1.00 0.00 7 GLY A CA 16
ATOM 24481 C C . GLY A 1 7 ? -0.456 -16.244 -4.776 1.00 0.00 7 GLY A C 16
ATOM 24482 O O . GLY A 1 7 ? 0.007 -17.138 -4.067 1.00 0.00 7 GLY A O 16
ATOM 24486 N N . PRO A 1 8 ? 0.287 -15.212 -5.201 1.00 0.00 8 PRO A N 16
ATOM 24487 C CA . PRO A 1 8 ? 1.704 -15.062 -4.858 1.00 0.00 8 PRO A CA 16
ATOM 24488 C C . PRO A 1 8 ? 1.911 -14.731 -3.383 1.00 0.00 8 PRO A C 16
ATOM 24489 O O . PRO A 1 8 ? 0.964 -14.393 -2.674 1.00 0.00 8 PRO A O 16
ATOM 24500 N N . SER A 1 9 ? 3.156 -14.830 -2.929 1.00 0.00 9 SER A N 16
ATOM 24501 C CA . SER A 1 9 ? 3.487 -14.544 -1.538 1.00 0.00 9 SER A CA 16
ATOM 24502 C C . SER A 1 9 ? 3.025 -13.144 -1.146 1.00 0.00 9 SER A C 16
ATOM 24503 O O . SER A 1 9 ? 2.411 -12.434 -1.943 1.00 0.00 9 SER A O 16
ATOM 24511 N N . THR A 1 10 ? 3.326 -12.752 0.088 1.00 0.00 10 THR A N 16
ATOM 24512 C CA . THR A 1 10 ? 2.941 -11.438 0.588 1.00 0.00 10 THR A CA 16
ATOM 24513 C C . THR A 1 10 ? 3.855 -10.993 1.724 1.00 0.00 10 THR A C 16
ATOM 24514 O O . THR A 1 10 ? 4.202 -11.783 2.602 1.00 0.00 10 THR A O 16
ATOM 24525 N N . VAL A 1 11 ? 4.243 -9.722 1.701 1.00 0.00 11 VAL A N 16
ATOM 24526 C CA . VAL A 1 11 ? 5.116 -9.170 2.731 1.00 0.00 11 VAL A CA 16
ATOM 24527 C C . VAL A 1 11 ? 4.561 -9.440 4.125 1.00 0.00 11 VAL A C 16
ATOM 24528 O O . VAL A 1 11 ? 3.369 -9.279 4.387 1.00 0.00 11 VAL A O 16
ATOM 24541 N N . PRO A 1 12 ? 5.444 -9.862 5.042 1.00 0.00 12 PRO A N 16
ATOM 24542 C CA . PRO A 1 12 ? 5.066 -10.162 6.426 1.00 0.00 12 PRO A CA 16
ATOM 24543 C C . PRO A 1 12 ? 4.699 -8.908 7.212 1.00 0.00 12 PRO A C 16
ATOM 24544 O O . PRO A 1 12 ? 3.712 -8.892 7.947 1.00 0.00 12 PRO A O 16
ATOM 24555 N N . ILE A 1 13 ? 5.500 -7.860 7.052 1.00 0.00 13 ILE A N 16
ATOM 24556 C CA . ILE A 1 13 ? 5.258 -6.602 7.746 1.00 0.00 13 ILE A CA 16
ATOM 24557 C C . ILE A 1 13 ? 5.668 -5.412 6.886 1.00 0.00 13 ILE A C 16
ATOM 24558 O O . ILE A 1 13 ? 6.421 -5.559 5.924 1.00 0.00 13 ILE A O 16
ATOM 24574 N N . MET A 1 14 ? 5.169 -4.232 7.240 1.00 0.00 14 MET A N 16
ATOM 24575 C CA . MET A 1 14 ? 5.486 -3.015 6.502 1.00 0.00 14 MET A CA 16
ATOM 24576 C C . MET A 1 14 ? 6.425 -2.121 7.305 1.00 0.00 14 MET A C 16
ATOM 24577 O O . MET A 1 14 ? 6.578 -2.292 8.515 1.00 0.00 14 MET A O 16
ATOM 24591 N N . HIS A 1 15 ? 7.053 -1.167 6.624 1.00 0.00 15 HIS A N 16
ATOM 24592 C CA . HIS A 1 15 ? 7.977 -0.245 7.276 1.00 0.00 15 HIS A CA 16
ATOM 24593 C C . HIS A 1 15 ? 7.897 1.141 6.644 1.00 0.00 15 HIS A C 16
ATOM 24594 O O . HIS A 1 15 ? 8.065 1.293 5.435 1.00 0.00 15 HIS A O 16
ATOM 24609 N N . GLN A 1 16 ? 7.638 2.149 7.472 1.00 0.00 16 GLN A N 16
ATOM 24610 C CA . GLN A 1 16 ? 7.534 3.522 6.993 1.00 0.00 16 GLN A CA 16
ATOM 24611 C C . GLN A 1 16 ? 8.897 4.207 7.005 1.00 0.00 16 GLN A C 16
ATOM 24612 O O . GLN A 1 16 ? 9.695 4.008 7.920 1.00 0.00 16 GLN A O 16
ATOM 24626 N N . VAL A 1 17 ? 9.156 5.015 5.982 1.00 0.00 17 VAL A N 16
ATOM 24627 C CA . VAL A 1 17 ? 10.422 5.731 5.874 1.00 0.00 17 VAL A CA 16
ATOM 24628 C C . VAL A 1 17 ? 10.240 7.216 6.164 1.00 0.00 17 VAL A C 16
ATOM 24629 O O . VAL A 1 17 ? 11.080 7.841 6.812 1.00 0.00 17 VAL A O 16
ATOM 24642 N N . SER A 1 18 ? 9.136 7.777 5.679 1.00 0.00 18 SER A N 16
ATOM 24643 C CA . SER A 1 18 ? 8.844 9.191 5.883 1.00 0.00 18 SER A CA 16
ATOM 24644 C C . SER A 1 18 ? 7.384 9.496 5.565 1.00 0.00 18 SER A C 16
ATOM 24645 O O . SER A 1 18 ? 6.641 8.625 5.112 1.00 0.00 18 SER A O 16
ATOM 24653 N N . ALA A 1 19 ? 6.979 10.738 5.806 1.00 0.00 19 ALA A N 16
ATOM 24654 C CA . ALA A 1 19 ? 5.608 11.160 5.544 1.00 0.00 19 ALA A CA 16
ATOM 24655 C C . ALA A 1 19 ? 5.474 12.676 5.634 1.00 0.00 19 ALA A C 16
ATOM 24656 O O . ALA A 1 19 ? 6.180 13.329 6.403 1.00 0.00 19 ALA A O 16
ATOM 24663 N N . THR A 1 20 ? 4.563 13.233 4.841 1.00 0.00 20 THR A N 16
ATOM 24664 C CA . THR A 1 20 ? 4.337 14.672 4.830 1.00 0.00 20 THR A CA 16
ATOM 24665 C C . THR A 1 20 ? 2.963 15.018 5.391 1.00 0.00 20 THR A C 16
ATOM 24666 O O . THR A 1 20 ? 2.240 14.144 5.869 1.00 0.00 20 THR A O 16
ATOM 24677 N N . MET A 1 21 ? 2.608 16.297 5.330 1.00 0.00 21 MET A N 16
ATOM 24678 C CA . MET A 1 21 ? 1.318 16.757 5.831 1.00 0.00 21 MET A CA 16
ATOM 24679 C C . MET A 1 21 ? 0.185 16.295 4.920 1.00 0.00 21 MET A C 16
ATOM 24680 O O . MET A 1 21 ? -0.946 16.106 5.369 1.00 0.00 21 MET A O 16
ATOM 24694 N N . ARG A 1 22 ? 0.495 16.116 3.641 1.00 0.00 22 ARG A N 16
ATOM 24695 C CA . ARG A 1 22 ? -0.498 15.678 2.668 1.00 0.00 22 ARG A CA 16
ATOM 24696 C C . ARG A 1 22 ? -0.006 14.451 1.904 1.00 0.00 22 ARG A C 16
ATOM 24697 O O . ARG A 1 22 ? -0.382 14.234 0.752 1.00 0.00 22 ARG A O 16
ATOM 24718 N N . SER A 1 23 ? 0.835 13.654 2.554 1.00 0.00 23 SER A N 16
ATOM 24719 C CA . SER A 1 23 ? 1.382 12.452 1.935 1.00 0.00 23 SER A CA 16
ATOM 24720 C C . SER A 1 23 ? 1.901 11.484 2.994 1.00 0.00 23 SER A C 16
ATOM 24721 O O . SER A 1 23 ? 1.914 11.798 4.184 1.00 0.00 23 SER A O 16
ATOM 24729 N N . ILE A 1 24 ? 2.329 10.307 2.550 1.00 0.00 24 ILE A N 16
ATOM 24730 C CA . ILE A 1 24 ? 2.851 9.293 3.459 1.00 0.00 24 ILE A CA 16
ATOM 24731 C C . ILE A 1 24 ? 3.754 8.309 2.723 1.00 0.00 24 ILE A C 16
ATOM 24732 O O . ILE A 1 24 ? 3.318 7.616 1.803 1.00 0.00 24 ILE A O 16
ATOM 24748 N N . THR A 1 25 ? 5.016 8.250 3.136 1.00 0.00 25 THR A N 16
ATOM 24749 C CA . THR A 1 25 ? 5.982 7.350 2.518 1.00 0.00 25 THR A CA 16
ATOM 24750 C C . THR A 1 25 ? 6.056 6.024 3.267 1.00 0.00 25 THR A C 16
ATOM 24751 O O . THR A 1 25 ? 6.185 5.998 4.492 1.00 0.00 25 THR A O 16
ATOM 24762 N N . LEU A 1 26 ? 5.974 4.925 2.525 1.00 0.00 26 LEU A N 16
ATOM 24763 C CA . LEU A 1 26 ? 6.033 3.595 3.120 1.00 0.00 26 LEU A CA 16
ATOM 24764 C C . LEU A 1 26 ? 6.997 2.697 2.351 1.00 0.00 26 LEU A C 16
ATOM 24765 O O . LEU A 1 26 ? 7.367 2.995 1.215 1.00 0.00 26 LEU A O 16
ATOM 24781 N N . SER A 1 27 ? 7.397 1.594 2.976 1.00 0.00 27 SER A N 16
ATOM 24782 C CA . SER A 1 27 ? 8.319 0.653 2.351 1.00 0.00 27 SER A CA 16
ATOM 24783 C C . SER A 1 27 ? 8.086 -0.762 2.871 1.00 0.00 27 SER A C 16
ATOM 24784 O O . SER A 1 27 ? 7.473 -0.956 3.921 1.00 0.00 27 SER A O 16
ATOM 24792 N N . TRP A 1 28 ? 8.580 -1.747 2.129 1.00 0.00 28 TRP A N 16
ATOM 24793 C CA . TRP A 1 28 ? 8.426 -3.145 2.515 1.00 0.00 28 TRP A CA 16
ATOM 24794 C C . TRP A 1 28 ? 9.494 -4.012 1.857 1.00 0.00 28 TRP A C 16
ATOM 24795 O O . TRP A 1 28 ? 9.978 -3.719 0.763 1.00 0.00 28 TRP A O 16
ATOM 24816 N N . PRO A 1 29 ? 9.871 -5.105 2.536 1.00 0.00 29 PRO A N 16
ATOM 24817 C CA . PRO A 1 29 ? 10.886 -6.037 2.036 1.00 0.00 29 PRO A CA 16
ATOM 24818 C C . PRO A 1 29 ? 10.397 -6.835 0.832 1.00 0.00 29 PRO A C 16
ATOM 24819 O O . PRO A 1 29 ? 9.213 -6.805 0.496 1.00 0.00 29 PRO A O 16
ATOM 24830 N N . GLN A 1 30 ? 11.315 -7.547 0.187 1.00 0.00 30 GLN A N 16
ATOM 24831 C CA . GLN A 1 30 ? 10.975 -8.353 -0.980 1.00 0.00 30 GLN A CA 16
ATOM 24832 C C . GLN A 1 30 ? 10.749 -9.809 -0.589 1.00 0.00 30 GLN A C 16
ATOM 24833 O O . GLN A 1 30 ? 11.562 -10.426 0.100 1.00 0.00 30 GLN A O 16
ATOM 24847 N N . PRO A 1 31 ? 9.618 -10.374 -1.037 1.00 0.00 31 PRO A N 16
ATOM 24848 C CA . PRO A 1 31 ? 9.259 -11.765 -0.746 1.00 0.00 31 PRO A CA 16
ATOM 24849 C C . PRO A 1 31 ? 10.159 -12.760 -1.471 1.00 0.00 31 PRO A C 16
ATOM 24850 O O . PRO A 1 31 ? 10.901 -12.391 -2.380 1.00 0.00 31 PRO A O 16
ATOM 24861 N N . GLU A 1 32 ? 10.087 -14.023 -1.061 1.00 0.00 32 GLU A N 16
ATOM 24862 C CA . GLU A 1 32 ? 10.897 -15.071 -1.672 1.00 0.00 32 GLU A CA 16
ATOM 24863 C C . GLU A 1 32 ? 10.015 -16.184 -2.230 1.00 0.00 32 GLU A C 16
ATOM 24864 O O . GLU A 1 32 ? 10.504 -17.113 -2.872 1.00 0.00 32 GLU A O 16
ATOM 24876 N N . GLN A 1 33 ? 8.714 -16.082 -1.980 1.00 0.00 33 GLN A N 16
ATOM 24877 C CA . GLN A 1 33 ? 7.764 -17.080 -2.457 1.00 0.00 33 GLN A CA 16
ATOM 24878 C C . GLN A 1 33 ? 6.727 -16.449 -3.379 1.00 0.00 33 GLN A C 16
ATOM 24879 O O . GLN A 1 33 ? 5.528 -16.703 -3.271 1.00 0.00 33 GLN A O 16
ATOM 24893 N N . PRO A 1 34 ? 7.198 -15.606 -4.310 1.00 0.00 34 PRO A N 16
ATOM 24894 C CA . PRO A 1 34 ? 6.328 -14.920 -5.270 1.00 0.00 34 PRO A CA 16
ATOM 24895 C C . PRO A 1 34 ? 5.732 -15.877 -6.298 1.00 0.00 34 PRO A C 16
ATOM 24896 O O . PRO A 1 34 ? 5.020 -15.458 -7.210 1.00 0.00 34 PRO A O 16
ATOM 24907 N N . ASN A 1 35 ? 6.027 -17.164 -6.143 1.00 0.00 35 ASN A N 16
ATOM 24908 C CA . ASN A 1 35 ? 5.520 -18.180 -7.058 1.00 0.00 35 ASN A CA 16
ATOM 24909 C C . ASN A 1 35 ? 5.687 -17.737 -8.508 1.00 0.00 35 ASN A C 16
ATOM 24910 O O . ASN A 1 35 ? 4.873 -18.072 -9.368 1.00 0.00 35 ASN A O 16
ATOM 24921 N N . GLY A 1 36 ? 6.749 -16.983 -8.773 1.00 0.00 36 GLY A N 16
ATOM 24922 C CA . GLY A 1 36 ? 7.004 -16.508 -10.120 1.00 0.00 36 GLY A CA 16
ATOM 24923 C C . GLY A 1 36 ? 7.735 -15.179 -10.138 1.00 0.00 36 GLY A C 16
ATOM 24924 O O . GLY A 1 36 ? 8.606 -14.932 -9.304 1.00 0.00 36 GLY A O 16
ATOM 24928 N N . ILE A 1 37 ? 7.380 -14.324 -11.090 1.00 0.00 37 ILE A N 16
ATOM 24929 C CA . ILE A 1 37 ? 8.009 -13.014 -11.213 1.00 0.00 37 ILE A CA 16
ATOM 24930 C C . ILE A 1 37 ? 7.094 -11.914 -10.686 1.00 0.00 37 ILE A C 16
ATOM 24931 O O . ILE A 1 37 ? 5.885 -11.932 -10.921 1.00 0.00 37 ILE A O 16
ATOM 24947 N N . ILE A 1 38 ? 7.679 -10.957 -9.974 1.00 0.00 38 ILE A N 16
ATOM 24948 C CA . ILE A 1 38 ? 6.917 -9.846 -9.416 1.00 0.00 38 ILE A CA 16
ATOM 24949 C C . ILE A 1 38 ? 6.999 -8.617 -10.315 1.00 0.00 38 ILE A C 16
ATOM 24950 O O . ILE A 1 38 ? 7.990 -7.886 -10.298 1.00 0.00 38 ILE A O 16
ATOM 24966 N N . LEU A 1 39 ? 5.949 -8.394 -11.099 1.00 0.00 39 LEU A N 16
ATOM 24967 C CA . LEU A 1 39 ? 5.901 -7.251 -12.004 1.00 0.00 39 LEU A CA 16
ATOM 24968 C C . LEU A 1 39 ? 5.976 -5.939 -11.230 1.00 0.00 39 LEU A C 16
ATOM 24969 O O . LEU A 1 39 ? 6.926 -5.170 -11.383 1.00 0.00 39 LEU A O 16
ATOM 24985 N N . ASP A 1 40 ? 4.971 -5.690 -10.397 1.00 0.00 40 ASP A N 16
ATOM 24986 C CA . ASP A 1 40 ? 4.926 -4.473 -9.596 1.00 0.00 40 ASP A CA 16
ATOM 24987 C C . ASP A 1 40 ? 4.178 -4.711 -8.288 1.00 0.00 40 ASP A C 16
ATOM 24988 O O . ASP A 1 40 ? 3.575 -5.767 -8.089 1.00 0.00 40 ASP A O 16
ATOM 24997 N N . TYR A 1 41 ? 4.222 -3.725 -7.399 1.00 0.00 41 TYR A N 16
ATOM 24998 C CA . TYR A 1 41 ? 3.552 -3.829 -6.108 1.00 0.00 41 TYR A CA 16
ATOM 24999 C C . TYR A 1 41 ? 2.346 -2.897 -6.044 1.00 0.00 41 TYR A C 16
ATOM 25000 O O . TYR A 1 41 ? 2.440 -1.719 -6.387 1.00 0.00 41 TYR A O 16
ATOM 25018 N N . GLU A 1 42 ? 1.214 -3.435 -5.600 1.00 0.00 42 GLU A N 16
ATOM 25019 C CA . GLU A 1 42 ? -0.011 -2.652 -5.491 1.00 0.00 42 GLU A CA 16
ATOM 25020 C C . GLU A 1 42 ? -0.240 -2.197 -4.052 1.00 0.00 42 GLU A C 16
ATOM 25021 O O . GLU A 1 42 ? 0.020 -2.942 -3.106 1.00 0.00 42 GLU A O 16
ATOM 25033 N N . ILE A 1 43 ? -0.726 -0.970 -3.896 1.00 0.00 43 ILE A N 16
ATOM 25034 C CA . ILE A 1 43 ? -0.989 -0.417 -2.574 1.00 0.00 43 ILE A CA 16
ATOM 25035 C C . ILE A 1 43 ? -2.406 0.141 -2.484 1.00 0.00 43 ILE A C 16
ATOM 25036 O O . ILE A 1 43 ? -2.815 0.959 -3.307 1.00 0.00 43 ILE A O 16
ATOM 25052 N N . ARG A 1 44 ? -3.149 -0.307 -1.477 1.00 0.00 44 ARG A N 16
ATOM 25053 C CA . ARG A 1 44 ? -4.520 0.148 -1.279 1.00 0.00 44 ARG A CA 16
ATOM 25054 C C . ARG A 1 44 ? -4.639 0.975 -0.002 1.00 0.00 44 ARG A C 16
ATOM 25055 O O . ARG A 1 44 ? -4.288 0.514 1.084 1.00 0.00 44 ARG A O 16
ATOM 25076 N N . TYR A 1 45 ? -5.135 2.200 -0.141 1.00 0.00 45 TYR A N 16
ATOM 25077 C CA . TYR A 1 45 ? -5.298 3.093 1.000 1.00 0.00 45 TYR A CA 16
ATOM 25078 C C . TYR A 1 45 ? -6.686 3.726 1.002 1.00 0.00 45 TYR A C 16
ATOM 25079 O O . TYR A 1 45 ? -7.219 4.085 -0.048 1.00 0.00 45 TYR A O 16
ATOM 25097 N N . TYR A 1 46 ? -7.265 3.861 2.190 1.00 0.00 46 TYR A N 16
ATOM 25098 C CA . TYR A 1 46 ? -8.591 4.450 2.331 1.00 0.00 46 TYR A CA 16
ATOM 25099 C C . TYR A 1 46 ? -8.793 5.007 3.737 1.00 0.00 46 TYR A C 16
ATOM 25100 O O . TYR A 1 46 ? -8.504 4.338 4.728 1.00 0.00 46 TYR A O 16
ATOM 25118 N N . GLU A 1 47 ? -9.292 6.237 3.813 1.00 0.00 47 GLU A N 16
ATOM 25119 C CA . GLU A 1 47 ? -9.533 6.885 5.097 1.00 0.00 47 GLU A CA 16
ATOM 25120 C C . GLU A 1 47 ? -10.062 5.885 6.120 1.00 0.00 47 GLU A C 16
ATOM 25121 O O . GLU A 1 47 ? -10.879 5.021 5.798 1.00 0.00 47 GLU A O 16
ATOM 25133 N N . LYS A 1 48 ? -9.591 6.007 7.357 1.00 0.00 48 LYS A N 16
ATOM 25134 C CA . LYS A 1 48 ? -10.015 5.115 8.429 1.00 0.00 48 LYS A CA 16
ATOM 25135 C C . LYS A 1 48 ? -11.537 5.056 8.517 1.00 0.00 48 LYS A C 16
ATOM 25136 O O . LYS A 1 48 ? -12.105 4.041 8.920 1.00 0.00 48 LYS A O 16
ATOM 25155 N N . GLU A 1 49 ? -12.191 6.149 8.136 1.00 0.00 49 GLU A N 16
ATOM 25156 C CA . GLU A 1 49 ? -13.647 6.219 8.172 1.00 0.00 49 GLU A CA 16
ATOM 25157 C C . GLU A 1 49 ? -14.251 5.638 6.896 1.00 0.00 49 GLU A C 16
ATOM 25158 O O . GLU A 1 49 ? -15.423 5.262 6.867 1.00 0.00 49 GLU A O 16
ATOM 25170 N N . HIS A 1 50 ? -13.442 5.570 5.843 1.00 0.00 50 HIS A N 16
ATOM 25171 C CA . HIS A 1 50 ? -13.896 5.036 4.564 1.00 0.00 50 HIS A CA 16
ATOM 25172 C C . HIS A 1 50 ? -13.787 3.514 4.541 1.00 0.00 50 HIS A C 16
ATOM 25173 O O . HIS A 1 50 ? -13.111 2.919 5.379 1.00 0.00 50 HIS A O 16
ATOM 25188 N N . ASN A 1 51 ? -14.458 2.892 3.578 1.00 0.00 51 ASN A N 16
ATOM 25189 C CA . ASN A 1 51 ? -14.437 1.440 3.447 1.00 0.00 51 ASN A CA 16
ATOM 25190 C C . ASN A 1 51 ? -13.541 1.011 2.289 1.00 0.00 51 ASN A C 16
ATOM 25191 O O . ASN A 1 51 ? -12.890 1.840 1.656 1.00 0.00 51 ASN A O 16
ATOM 25202 N N . GLU A 1 52 ? -13.515 -0.291 2.019 1.00 0.00 52 GLU A N 16
ATOM 25203 C CA . GLU A 1 52 ? -12.698 -0.830 0.938 1.00 0.00 52 GLU A CA 16
ATOM 25204 C C . GLU A 1 52 ? -13.270 -0.439 -0.422 1.00 0.00 52 GLU A C 16
ATOM 25205 O O . GLU A 1 52 ? -12.558 0.084 -1.280 1.00 0.00 52 GLU A O 16
ATOM 25217 N N . PHE A 1 53 ? -14.560 -0.696 -0.611 1.00 0.00 53 PHE A N 16
ATOM 25218 C CA . PHE A 1 53 ? -15.228 -0.373 -1.867 1.00 0.00 53 PHE A CA 16
ATOM 25219 C C . PHE A 1 53 ? -14.846 1.026 -2.342 1.00 0.00 53 PHE A C 16
ATOM 25220 O O . PHE A 1 53 ? -14.642 1.254 -3.533 1.00 0.00 53 PHE A O 16
ATOM 25237 N N . ASN A 1 54 ? -14.752 1.959 -1.400 1.00 0.00 54 ASN A N 16
ATOM 25238 C CA . ASN A 1 54 ? -14.396 3.336 -1.721 1.00 0.00 54 ASN A CA 16
ATOM 25239 C C . ASN A 1 54 ? -12.939 3.618 -1.370 1.00 0.00 54 ASN A C 16
ATOM 25240 O O . ASN A 1 54 ? -12.611 4.679 -0.839 1.00 0.00 54 ASN A O 16
ATOM 25251 N N . SER A 1 55 ? -12.068 2.659 -1.669 1.00 0.00 55 SER A N 16
ATOM 25252 C CA . SER A 1 55 ? -10.645 2.802 -1.383 1.00 0.00 55 SER A CA 16
ATOM 25253 C C . SER A 1 55 ? -9.869 3.161 -2.646 1.00 0.00 55 SER A C 16
ATOM 25254 O O . SER A 1 55 ? -10.380 3.032 -3.759 1.00 0.00 55 SER A O 16
ATOM 25262 N N . SER A 1 56 ? -8.632 3.611 -2.466 1.00 0.00 56 SER A N 16
ATOM 25263 C CA . SER A 1 56 ? -7.786 3.993 -3.590 1.00 0.00 56 SER A CA 16
ATOM 25264 C C . SER A 1 56 ? -6.664 2.979 -3.794 1.00 0.00 56 SER A C 16
ATOM 25265 O O . SER A 1 56 ? -6.121 2.436 -2.832 1.00 0.00 56 SER A O 16
ATOM 25273 N N . MET A 1 57 ? -6.321 2.729 -5.053 1.00 0.00 57 MET A N 16
ATOM 25274 C CA . MET A 1 57 ? -5.263 1.782 -5.384 1.00 0.00 57 MET A CA 16
ATOM 25275 C C . MET A 1 57 ? -4.154 2.462 -6.181 1.00 0.00 57 MET A C 16
ATOM 25276 O O . MET A 1 57 ? -4.421 3.299 -7.043 1.00 0.00 57 MET A O 16
ATOM 25290 N N . ALA A 1 58 ? -2.911 2.096 -5.887 1.00 0.00 58 ALA A N 16
ATOM 25291 C CA . ALA A 1 58 ? -1.763 2.670 -6.578 1.00 0.00 58 ALA A CA 16
ATOM 25292 C C . ALA A 1 58 ? -0.699 1.611 -6.847 1.00 0.00 58 ALA A C 16
ATOM 25293 O O . ALA A 1 58 ? -0.410 0.776 -5.990 1.00 0.00 58 ALA A O 16
ATOM 25300 N N . ARG A 1 59 ? -0.121 1.651 -8.043 1.00 0.00 59 ARG A N 16
ATOM 25301 C CA . ARG A 1 59 ? 0.910 0.693 -8.426 1.00 0.00 59 ARG A CA 16
ATOM 25302 C C . ARG A 1 59 ? 2.303 1.272 -8.197 1.00 0.00 59 ARG A C 16
ATOM 25303 O O . ARG A 1 59 ? 2.501 2.485 -8.271 1.00 0.00 59 ARG A O 16
ATOM 25324 N N . SER A 1 60 ? 3.263 0.397 -7.917 1.00 0.00 60 SER A N 16
ATOM 25325 C CA . SER A 1 60 ? 4.637 0.822 -7.673 1.00 0.00 60 SER A CA 16
ATOM 25326 C C . SER A 1 60 ? 5.624 -0.092 -8.392 1.00 0.00 60 SER A C 16
ATOM 25327 O O . SER A 1 60 ? 5.529 -1.316 -8.305 1.00 0.00 60 SER A O 16
ATOM 25335 N N . GLN A 1 61 ? 6.571 0.512 -9.102 1.00 0.00 61 GLN A N 16
ATOM 25336 C CA . GLN A 1 61 ? 7.576 -0.246 -9.838 1.00 0.00 61 GLN A CA 16
ATOM 25337 C C . GLN A 1 61 ? 8.729 -0.649 -8.925 1.00 0.00 61 GLN A C 16
ATOM 25338 O O . GLN A 1 61 ? 9.827 -0.958 -9.392 1.00 0.00 61 GLN A O 16
ATOM 25352 N N . THR A 1 62 ? 8.475 -0.644 -7.620 1.00 0.00 62 THR A N 16
ATOM 25353 C CA . THR A 1 62 ? 9.492 -1.007 -6.642 1.00 0.00 62 THR A CA 16
ATOM 25354 C C . THR A 1 62 ? 8.866 -1.317 -5.287 1.00 0.00 62 THR A C 16
ATOM 25355 O O . THR A 1 62 ? 7.662 -1.152 -5.097 1.00 0.00 62 THR A O 16
ATOM 25366 N N . ASN A 1 63 ? 9.692 -1.768 -4.348 1.00 0.00 63 ASN A N 16
ATOM 25367 C CA . ASN A 1 63 ? 9.218 -2.101 -3.010 1.00 0.00 63 ASN A CA 16
ATOM 25368 C C . ASN A 1 63 ? 9.028 -0.842 -2.170 1.00 0.00 63 ASN A C 16
ATOM 25369 O O . ASN A 1 63 ? 8.814 -0.915 -0.960 1.00 0.00 63 ASN A O 16
ATOM 25380 N N . THR A 1 64 ? 9.106 0.315 -2.822 1.00 0.00 64 THR A N 16
ATOM 25381 C CA . THR A 1 64 ? 8.943 1.590 -2.137 1.00 0.00 64 THR A CA 16
ATOM 25382 C C . THR A 1 64 ? 7.958 2.489 -2.875 1.00 0.00 64 THR A C 16
ATOM 25383 O O . THR A 1 64 ? 8.119 2.755 -4.066 1.00 0.00 64 THR A O 16
ATOM 25394 N N . ALA A 1 65 ? 6.939 2.955 -2.161 1.00 0.00 65 ALA A N 16
ATOM 25395 C CA . ALA A 1 65 ? 5.929 3.827 -2.749 1.00 0.00 65 ALA A CA 16
ATOM 25396 C C . ALA A 1 65 ? 5.397 4.821 -1.722 1.00 0.00 65 ALA A C 16
ATOM 25397 O O . ALA A 1 65 ? 5.194 4.476 -0.557 1.00 0.00 65 ALA A O 16
ATOM 25404 N N . ARG A 1 66 ? 5.174 6.055 -2.160 1.00 0.00 66 ARG A N 16
ATOM 25405 C CA . ARG A 1 66 ? 4.668 7.100 -1.279 1.00 0.00 66 ARG A CA 16
ATOM 25406 C C . ARG A 1 66 ? 3.293 7.577 -1.735 1.00 0.00 66 ARG A C 16
ATOM 25407 O O . ARG A 1 66 ? 3.075 7.830 -2.921 1.00 0.00 66 ARG A O 16
ATOM 25428 N N . ILE A 1 67 ? 2.369 7.698 -0.788 1.00 0.00 67 ILE A N 16
ATOM 25429 C CA . ILE A 1 67 ? 1.016 8.146 -1.093 1.00 0.00 67 ILE A CA 16
ATOM 25430 C C . ILE A 1 67 ? 0.889 9.658 -0.940 1.00 0.00 67 ILE A C 16
ATOM 25431 O O . ILE A 1 67 ? 1.282 10.224 0.081 1.00 0.00 67 ILE A O 16
ATOM 25447 N N . ASP A 1 68 ? 0.338 10.306 -1.960 1.00 0.00 68 ASP A N 16
ATOM 25448 C CA . ASP A 1 68 ? 0.157 11.753 -1.939 1.00 0.00 68 ASP A CA 16
ATOM 25449 C C . ASP A 1 68 ? -1.304 12.121 -2.177 1.00 0.00 68 ASP A C 16
ATOM 25450 O O . ASP A 1 68 ? -1.989 11.495 -2.986 1.00 0.00 68 ASP A O 16
ATOM 25459 N N . GLY A 1 69 ? -1.776 13.141 -1.467 1.00 0.00 69 GLY A N 16
ATOM 25460 C CA . GLY A 1 69 ? -3.154 13.574 -1.615 1.00 0.00 69 GLY A CA 16
ATOM 25461 C C . GLY A 1 69 ? -4.009 13.204 -0.420 1.00 0.00 69 GLY A C 16
ATOM 25462 O O . GLY A 1 69 ? -5.115 12.683 -0.576 1.00 0.00 69 GLY A O 16
ATOM 25466 N N . LEU A 1 70 ? -3.498 13.471 0.777 1.00 0.00 70 LEU A N 16
ATOM 25467 C CA . LEU A 1 70 ? -4.223 13.161 2.004 1.00 0.00 70 LEU A CA 16
ATOM 25468 C C . LEU A 1 70 ? -4.391 14.408 2.867 1.00 0.00 70 LEU A C 16
ATOM 25469 O O . LEU A 1 70 ? -3.870 15.475 2.541 1.00 0.00 70 LEU A O 16
ATOM 25485 N N . ARG A 1 71 ? -5.119 14.265 3.969 1.00 0.00 71 ARG A N 16
ATOM 25486 C CA . ARG A 1 71 ? -5.354 15.379 4.880 1.00 0.00 71 ARG A CA 16
ATOM 25487 C C . ARG A 1 71 ? -4.412 15.311 6.078 1.00 0.00 71 ARG A C 16
ATOM 25488 O O . ARG A 1 71 ? -3.933 14.244 6.462 1.00 0.00 71 ARG A O 16
ATOM 25509 N N . PRO A 1 72 ? -4.137 16.477 6.682 1.00 0.00 72 PRO A N 16
ATOM 25510 C CA . PRO A 1 72 ? -3.250 16.576 7.845 1.00 0.00 72 PRO A CA 16
ATOM 25511 C C . PRO A 1 72 ? -3.864 15.959 9.097 1.00 0.00 72 PRO A C 16
ATOM 25512 O O . PRO A 1 72 ? -5.078 16.000 9.289 1.00 0.00 72 PRO A O 16
ATOM 25523 N N . GLY A 1 73 ? -3.016 15.388 9.947 1.00 0.00 73 GLY A N 16
ATOM 25524 C CA . GLY A 1 73 ? -3.494 14.771 11.170 1.00 0.00 73 GLY A CA 16
ATOM 25525 C C . GLY A 1 73 ? -4.622 13.790 10.922 1.00 0.00 73 GLY A C 16
ATOM 25526 O O . GLY A 1 73 ? -5.661 13.849 11.579 1.00 0.00 73 GLY A O 16
ATOM 25530 N N . MET A 1 74 ? -4.419 12.886 9.969 1.00 0.00 74 MET A N 16
ATOM 25531 C CA . MET A 1 74 ? -5.428 11.887 9.636 1.00 0.00 74 MET A CA 16
ATOM 25532 C C . MET A 1 74 ? -4.793 10.513 9.449 1.00 0.00 74 MET A C 16
ATOM 25533 O O . MET A 1 74 ? -3.634 10.403 9.050 1.00 0.00 74 MET A O 16
ATOM 25547 N N . VAL A 1 75 ? -5.560 9.467 9.742 1.00 0.00 75 VAL A N 16
ATOM 25548 C CA . VAL A 1 75 ? -5.072 8.100 9.606 1.00 0.00 75 VAL A CA 16
ATOM 25549 C C . VAL A 1 75 ? -5.562 7.468 8.308 1.00 0.00 75 VAL A C 16
ATOM 25550 O O . VAL A 1 75 ? -6.716 7.645 7.916 1.00 0.00 75 VAL A O 16
ATOM 25563 N N . TYR A 1 76 ? -4.678 6.730 7.646 1.00 0.00 76 TYR A N 16
ATOM 25564 C CA . TYR A 1 76 ? -5.020 6.072 6.390 1.00 0.00 76 TYR A CA 16
ATOM 25565 C C . TYR A 1 76 ? -4.541 4.624 6.385 1.00 0.00 76 TYR A C 16
ATOM 25566 O O . TYR A 1 76 ? -3.339 4.355 6.388 1.00 0.00 76 TYR A O 16
ATOM 25584 N N . VAL A 1 77 ? -5.490 3.693 6.377 1.00 0.00 77 VAL A N 16
ATOM 25585 C CA . VAL A 1 77 ? -5.166 2.271 6.370 1.00 0.00 77 VAL A CA 16
ATOM 25586 C C . VAL A 1 77 ? -4.573 1.850 5.030 1.00 0.00 77 VAL A C 16
ATOM 25587 O O . VAL A 1 77 ? -5.300 1.580 4.074 1.00 0.00 77 VAL A O 16
ATOM 25600 N N . VAL A 1 78 ? -3.246 1.794 4.968 1.00 0.00 78 VAL A N 16
ATOM 25601 C CA . VAL A 1 78 ? -2.554 1.403 3.746 1.00 0.00 78 VAL A CA 16
ATOM 25602 C C . VAL A 1 78 ? -2.129 -0.060 3.799 1.00 0.00 78 VAL A C 16
ATOM 25603 O O . VAL A 1 78 ? -1.750 -0.568 4.853 1.00 0.00 78 VAL A O 16
ATOM 25616 N N . GLN A 1 79 ? -2.196 -0.731 2.653 1.00 0.00 79 GLN A N 16
ATOM 25617 C CA . GLN A 1 79 ? -1.818 -2.137 2.570 1.00 0.00 79 GLN A CA 16
ATOM 25618 C C . GLN A 1 79 ? -0.998 -2.406 1.313 1.00 0.00 79 GLN A C 16
ATOM 25619 O O . GLN A 1 79 ? -1.177 -1.747 0.289 1.00 0.00 79 GLN A O 16
ATOM 25633 N N . VAL A 1 80 ? -0.096 -3.380 1.398 1.00 0.00 80 VAL A N 16
ATOM 25634 C CA . VAL A 1 80 ? 0.752 -3.737 0.267 1.00 0.00 80 VAL A CA 16
ATOM 25635 C C . VAL A 1 80 ? 0.493 -5.170 -0.183 1.00 0.00 80 VAL A C 16
ATOM 25636 O O . VAL A 1 80 ? 0.143 -6.031 0.624 1.00 0.00 80 VAL A O 16
ATOM 25649 N N . ARG A 1 81 ? 0.667 -5.419 -1.477 1.00 0.00 81 ARG A N 16
ATOM 25650 C CA . ARG A 1 81 ? 0.451 -6.748 -2.036 1.00 0.00 81 ARG A CA 16
ATOM 25651 C C . ARG A 1 81 ? 1.428 -7.024 -3.175 1.00 0.00 81 ARG A C 16
ATOM 25652 O O . ARG A 1 81 ? 2.078 -6.111 -3.684 1.00 0.00 81 ARG A O 16
ATOM 25673 N N . ALA A 1 82 ? 1.525 -8.289 -3.571 1.00 0.00 82 ALA A N 16
ATOM 25674 C CA . ALA A 1 82 ? 2.421 -8.685 -4.650 1.00 0.00 82 ALA A CA 16
ATOM 25675 C C . ALA A 1 82 ? 1.641 -9.260 -5.828 1.00 0.00 82 ALA A C 16
ATOM 25676 O O . ALA A 1 82 ? 0.757 -10.098 -5.649 1.00 0.00 82 ALA A O 16
ATOM 25683 N N . ARG A 1 83 ? 1.972 -8.804 -7.031 1.00 0.00 83 ARG A N 16
ATOM 25684 C CA . ARG A 1 83 ? 1.301 -9.272 -8.238 1.00 0.00 83 ARG A CA 16
ATOM 25685 C C . ARG A 1 83 ? 2.279 -9.996 -9.158 1.00 0.00 83 ARG A C 16
ATOM 25686 O O . ARG A 1 83 ? 3.416 -9.558 -9.342 1.00 0.00 83 ARG A O 16
ATOM 25707 N N . THR A 1 84 ? 1.830 -11.107 -9.734 1.00 0.00 84 THR A N 16
ATOM 25708 C CA . THR A 1 84 ? 2.665 -11.893 -10.633 1.00 0.00 84 THR A CA 16
ATOM 25709 C C . THR A 1 84 ? 1.881 -12.340 -11.861 1.00 0.00 84 THR A C 16
ATOM 25710 O O . THR A 1 84 ? 0.658 -12.211 -11.910 1.00 0.00 84 THR A O 16
ATOM 25721 N N . VAL A 1 85 ? 2.592 -12.868 -12.852 1.00 0.00 85 VAL A N 16
ATOM 25722 C CA . VAL A 1 85 ? 1.962 -13.338 -14.080 1.00 0.00 85 VAL A CA 16
ATOM 25723 C C . VAL A 1 85 ? 0.742 -14.201 -13.777 1.00 0.00 85 VAL A C 16
ATOM 25724 O O . VAL A 1 85 ? -0.169 -14.315 -14.596 1.00 0.00 85 VAL A O 16
ATOM 25737 N N . ALA A 1 86 ? 0.732 -14.806 -12.594 1.00 0.00 86 ALA A N 16
ATOM 25738 C CA . ALA A 1 86 ? -0.377 -15.657 -12.181 1.00 0.00 86 ALA A CA 16
ATOM 25739 C C . ALA A 1 86 ? -1.614 -14.828 -11.855 1.00 0.00 86 ALA A C 16
ATOM 25740 O O . ALA A 1 86 ? -2.709 -15.114 -12.336 1.00 0.00 86 ALA A O 16
ATOM 25747 N N . GLY A 1 87 ? -1.431 -13.798 -11.034 1.00 0.00 87 GLY A N 16
ATOM 25748 C CA . GLY A 1 87 ? -2.542 -12.943 -10.658 1.00 0.00 87 GLY A CA 16
ATOM 25749 C C . GLY A 1 87 ? -2.176 -11.968 -9.556 1.00 0.00 87 GLY A C 16
ATOM 25750 O O . GLY A 1 87 ? -1.017 -11.571 -9.428 1.00 0.00 87 GLY A O 16
ATOM 25754 N N . TYR A 1 88 ? -3.165 -11.579 -8.760 1.00 0.00 88 TYR A N 16
ATOM 25755 C CA . TYR A 1 88 ? -2.942 -10.641 -7.666 1.00 0.00 88 TYR A CA 16
ATOM 25756 C C . TYR A 1 88 ? -2.697 -11.381 -6.355 1.00 0.00 88 TYR A C 16
ATOM 25757 O O . TYR A 1 88 ? -3.198 -12.486 -6.149 1.00 0.00 88 TYR A O 16
ATOM 25775 N N . GLY A 1 89 ? -1.921 -10.763 -5.469 1.00 0.00 89 GLY A N 16
ATOM 25776 C CA . GLY A 1 89 ? -1.622 -11.376 -4.189 1.00 0.00 89 GLY A CA 16
ATOM 25777 C C . GLY A 1 89 ? -2.392 -10.740 -3.048 1.00 0.00 89 GLY A C 16
ATOM 25778 O O . GLY A 1 89 ? -3.033 -9.704 -3.222 1.00 0.00 89 GLY A O 16
ATOM 25782 N N . LYS A 1 90 ? -2.331 -11.363 -1.876 1.00 0.00 90 LYS A N 16
ATOM 25783 C CA . LYS A 1 90 ? -3.027 -10.853 -0.701 1.00 0.00 90 LYS A CA 16
ATOM 25784 C C . LYS A 1 90 ? -2.293 -9.653 -0.111 1.00 0.00 90 LYS A C 16
ATOM 25785 O O . LYS A 1 90 ? -1.133 -9.401 -0.437 1.00 0.00 90 LYS A O 16
ATOM 25804 N N . PHE A 1 91 ? -2.977 -8.915 0.758 1.00 0.00 91 PHE A N 16
ATOM 25805 C CA . PHE A 1 91 ? -2.389 -7.742 1.393 1.00 0.00 91 PHE A CA 16
ATOM 25806 C C . PHE A 1 91 ? -1.570 -8.139 2.618 1.00 0.00 91 PHE A C 16
ATOM 25807 O O . PHE A 1 91 ? -1.815 -9.177 3.231 1.00 0.00 91 PHE A O 16
ATOM 25824 N N . SER A 1 92 ? -0.597 -7.304 2.968 1.00 0.00 92 SER A N 16
ATOM 25825 C CA . SER A 1 92 ? 0.261 -7.569 4.117 1.00 0.00 92 SER A CA 16
ATOM 25826 C C . SER A 1 92 ? -0.396 -7.090 5.408 1.00 0.00 92 SER A C 16
ATOM 25827 O O . SER A 1 92 ? -1.447 -6.451 5.383 1.00 0.00 92 SER A O 16
ATOM 25835 N N . GLY A 1 93 ? 0.232 -7.406 6.536 1.00 0.00 93 GLY A N 16
ATOM 25836 C CA . GLY A 1 93 ? -0.305 -7.001 7.822 1.00 0.00 93 GLY A CA 16
ATOM 25837 C C . GLY A 1 93 ? -0.848 -5.586 7.804 1.00 0.00 93 GLY A C 16
ATOM 25838 O O . GLY A 1 93 ? -0.114 -4.634 7.537 1.00 0.00 93 GLY A O 16
ATOM 25842 N N . LYS A 1 94 ? -2.139 -5.445 8.088 1.00 0.00 94 LYS A N 16
ATOM 25843 C CA . LYS A 1 94 ? -2.781 -4.136 8.103 1.00 0.00 94 LYS A CA 16
ATOM 25844 C C . LYS A 1 94 ? -2.121 -3.218 9.127 1.00 0.00 94 LYS A C 16
ATOM 25845 O O . LYS A 1 94 ? -1.876 -3.617 10.265 1.00 0.00 94 LYS A O 16
ATOM 25864 N N . MET A 1 95 ? -1.836 -1.987 8.715 1.00 0.00 95 MET A N 16
ATOM 25865 C CA . MET A 1 95 ? -1.207 -1.012 9.597 1.00 0.00 95 MET A CA 16
ATOM 25866 C C . MET A 1 95 ? -1.859 0.358 9.446 1.00 0.00 95 MET A C 16
ATOM 25867 O O . MET A 1 95 ? -2.526 0.632 8.447 1.00 0.00 95 MET A O 16
ATOM 25881 N N . CYS A 1 96 ? -1.662 1.215 10.442 1.00 0.00 96 CYS A N 16
ATOM 25882 C CA . CYS A 1 96 ? -2.233 2.557 10.420 1.00 0.00 96 CYS A CA 16
ATOM 25883 C C . CYS A 1 96 ? -1.134 3.614 10.384 1.00 0.00 96 CYS A C 16
ATOM 25884 O O . CYS A 1 96 ? -0.288 3.676 11.277 1.00 0.00 96 CYS A O 16
ATOM 25892 N N . PHE A 1 97 ? -1.151 4.444 9.346 1.00 0.00 97 PHE A N 16
ATOM 25893 C CA . PHE A 1 97 ? -0.155 5.497 9.192 1.00 0.00 97 PHE A CA 16
ATOM 25894 C C . PHE A 1 97 ? -0.818 6.870 9.139 1.00 0.00 97 PHE A C 16
ATOM 25895 O O . PHE A 1 97 ? -1.623 7.147 8.250 1.00 0.00 97 PHE A O 16
ATOM 25912 N N . GLN A 1 98 ? -0.474 7.725 10.097 1.00 0.00 98 GLN A N 16
ATOM 25913 C CA . GLN A 1 98 ? -1.037 9.068 10.160 1.00 0.00 98 GLN A CA 16
ATOM 25914 C C . GLN A 1 98 ? -0.080 10.089 9.553 1.00 0.00 98 GLN A C 16
ATOM 25915 O O . GLN A 1 98 ? 1.133 9.878 9.524 1.00 0.00 98 GLN A O 16
ATOM 25929 N N . THR A 1 99 ? -0.632 11.196 9.069 1.00 0.00 99 THR A N 16
ATOM 25930 C CA . THR A 1 99 ? 0.172 12.249 8.461 1.00 0.00 99 THR A CA 16
ATOM 25931 C C . THR A 1 99 ? 0.732 13.193 9.519 1.00 0.00 99 THR A C 16
ATOM 25932 O O . THR A 1 99 ? 0.554 12.974 10.718 1.00 0.00 99 THR A O 16
ATOM 25943 N N . LEU A 1 100 ? 1.409 14.243 9.069 1.00 0.00 100 LEU A N 16
ATOM 25944 C CA . LEU A 1 100 ? 1.996 15.222 9.977 1.00 0.00 100 LEU A CA 16
ATOM 25945 C C . LEU A 1 100 ? 0.918 16.114 10.587 1.00 0.00 100 LEU A C 16
ATOM 25946 O O . LEU A 1 100 ? -0.003 16.553 9.897 1.00 0.00 100 LEU A O 16
ATOM 25962 N N . THR A 1 101 ? 1.041 16.380 11.883 1.00 0.00 101 THR A N 16
ATOM 25963 C CA . THR A 1 101 ? 0.079 17.220 12.585 1.00 0.00 101 THR A CA 16
ATOM 25964 C C . THR A 1 101 ? 0.656 18.602 12.864 1.00 0.00 101 THR A C 16
ATOM 25965 O O . THR A 1 101 ? 1.608 18.745 13.632 1.00 0.00 101 THR A O 16
ATOM 25976 N N . ASP A 1 102 ? 0.075 19.619 12.236 1.00 0.00 102 ASP A N 16
ATOM 25977 C CA . ASP A 1 102 ? 0.532 20.992 12.418 1.00 0.00 102 ASP A CA 16
ATOM 25978 C C . ASP A 1 102 ? -0.218 21.666 13.563 1.00 0.00 102 ASP A C 16
ATOM 25979 O O . ASP A 1 102 ? 0.355 22.456 14.313 1.00 0.00 102 ASP A O 16
ATOM 25988 N N . SER A 1 103 ? -1.503 21.350 13.689 1.00 0.00 103 SER A N 16
ATOM 25989 C CA . SER A 1 103 ? -2.333 21.930 14.739 1.00 0.00 103 SER A CA 16
ATOM 25990 C C . SER A 1 103 ? -1.922 21.400 16.110 1.00 0.00 103 SER A C 16
ATOM 25991 O O . SER A 1 103 ? -2.293 21.960 17.141 1.00 0.00 103 SER A O 16
ATOM 25999 N N . GLY A 1 104 ? -1.153 20.316 16.113 1.00 0.00 104 GLY A N 16
ATOM 26000 C CA . GLY A 1 104 ? -0.705 19.728 17.361 1.00 0.00 104 GLY A CA 16
ATOM 26001 C C . GLY A 1 104 ? -1.438 18.443 17.693 1.00 0.00 104 GLY A C 16
ATOM 26002 O O . GLY A 1 104 ? -2.532 18.181 17.194 1.00 0.00 104 GLY A O 16
ATOM 26006 N N . PRO A 1 105 ? -0.828 17.615 18.555 1.00 0.00 105 PRO A N 16
ATOM 26007 C CA . PRO A 1 105 ? -1.412 16.336 18.971 1.00 0.00 105 PRO A CA 16
ATOM 26008 C C . PRO A 1 105 ? -2.635 16.520 19.862 1.00 0.00 105 PRO A C 16
ATOM 26009 O O . PRO A 1 105 ? -2.983 17.641 20.232 1.00 0.00 105 PRO A O 16
ATOM 26020 N N . SER A 1 106 ? -3.285 15.412 20.203 1.00 0.00 106 SER A N 16
ATOM 26021 C CA . SER A 1 106 ? -4.472 15.451 21.049 1.00 0.00 106 SER A CA 16
ATOM 26022 C C . SER A 1 106 ? -4.377 14.419 22.168 1.00 0.00 106 SER A C 16
ATOM 26023 O O . SER A 1 106 ? -3.461 13.597 22.193 1.00 0.00 106 SER A O 16
ATOM 26031 N N . SER A 1 107 ? -5.330 14.469 23.093 1.00 0.00 107 SER A N 16
ATOM 26032 C CA . SER A 1 107 ? -5.353 13.541 24.218 1.00 0.00 107 SER A CA 16
ATOM 26033 C C . SER A 1 107 ? -5.257 12.097 23.734 1.00 0.00 107 SER A C 16
ATOM 26034 O O . SER A 1 107 ? -4.397 11.338 24.177 1.00 0.00 107 SER A O 16
ATOM 26042 N N . GLY A 1 108 ? -6.148 11.726 22.819 1.00 0.00 108 GLY A N 16
ATOM 26043 C CA . GLY A 1 108 ? -6.147 10.375 22.289 1.00 0.00 108 GLY A CA 16
ATOM 26044 C C . GLY A 1 108 ? -5.788 10.330 20.817 1.00 0.00 108 GLY A C 16
ATOM 26045 O O . GLY A 1 108 ? -5.189 9.363 20.347 1.00 0.00 108 GLY A O 16
ATOM 26049 N N . GLY A 1 1 ? -8.771 -11.275 6.992 1.00 0.00 1 GLY A N 17
ATOM 26050 C CA . GLY A 1 1 ? -7.953 -11.336 5.794 1.00 0.00 1 GLY A CA 17
ATOM 26051 C C . GLY A 1 1 ? -8.599 -12.152 4.693 1.00 0.00 1 GLY A C 17
ATOM 26052 O O . GLY A 1 1 ? -9.423 -13.027 4.960 1.00 0.00 1 GLY A O 17
ATOM 26056 N N . SER A 1 2 ? -8.226 -11.865 3.449 1.00 0.00 2 SER A N 17
ATOM 26057 C CA . SER A 1 2 ? -8.779 -12.576 2.302 1.00 0.00 2 SER A CA 17
ATOM 26058 C C . SER A 1 2 ? -8.155 -13.962 2.169 1.00 0.00 2 SER A C 17
ATOM 26059 O O . SER A 1 2 ? -7.014 -14.182 2.575 1.00 0.00 2 SER A O 17
ATOM 26067 N N . SER A 1 3 ? -8.913 -14.893 1.599 1.00 0.00 3 SER A N 17
ATOM 26068 C CA . SER A 1 3 ? -8.436 -16.259 1.415 1.00 0.00 3 SER A CA 17
ATOM 26069 C C . SER A 1 3 ? -7.402 -16.328 0.296 1.00 0.00 3 SER A C 17
ATOM 26070 O O . SER A 1 3 ? -6.312 -16.869 0.475 1.00 0.00 3 SER A O 17
ATOM 26078 N N . GLY A 1 4 ? -7.754 -15.775 -0.862 1.00 0.00 4 GLY A N 17
ATOM 26079 C CA . GLY A 1 4 ? -6.847 -15.784 -1.994 1.00 0.00 4 GLY A CA 17
ATOM 26080 C C . GLY A 1 4 ? -6.843 -17.113 -2.724 1.00 0.00 4 GLY A C 17
ATOM 26081 O O . GLY A 1 4 ? -7.599 -18.021 -2.377 1.00 0.00 4 GLY A O 17
ATOM 26085 N N . SER A 1 5 ? -5.992 -17.227 -3.738 1.00 0.00 5 SER A N 17
ATOM 26086 C CA . SER A 1 5 ? -5.897 -18.453 -4.522 1.00 0.00 5 SER A CA 17
ATOM 26087 C C . SER A 1 5 ? -4.440 -18.854 -4.730 1.00 0.00 5 SER A C 17
ATOM 26088 O O . SER A 1 5 ? -3.851 -18.575 -5.774 1.00 0.00 5 SER A O 17
ATOM 26096 N N . SER A 1 6 ? -3.865 -19.510 -3.728 1.00 0.00 6 SER A N 17
ATOM 26097 C CA . SER A 1 6 ? -2.475 -19.947 -3.798 1.00 0.00 6 SER A CA 17
ATOM 26098 C C . SER A 1 6 ? -1.613 -18.905 -4.504 1.00 0.00 6 SER A C 17
ATOM 26099 O O . SER A 1 6 ? -0.661 -19.243 -5.206 1.00 0.00 6 SER A O 17
ATOM 26107 N N . GLY A 1 7 ? -1.956 -17.634 -4.313 1.00 0.00 7 GLY A N 17
ATOM 26108 C CA . GLY A 1 7 ? -1.204 -16.561 -4.937 1.00 0.00 7 GLY A CA 17
ATOM 26109 C C . GLY A 1 7 ? 0.236 -16.513 -4.468 1.00 0.00 7 GLY A C 17
ATOM 26110 O O . GLY A 1 7 ? 0.673 -17.323 -3.650 1.00 0.00 7 GLY A O 17
ATOM 26114 N N . PRO A 1 8 ? 1.001 -15.544 -4.993 1.00 0.00 8 PRO A N 17
ATOM 26115 C CA . PRO A 1 8 ? 2.413 -15.371 -4.638 1.00 0.00 8 PRO A CA 17
ATOM 26116 C C . PRO A 1 8 ? 2.594 -14.873 -3.208 1.00 0.00 8 PRO A C 17
ATOM 26117 O O . PRO A 1 8 ? 1.674 -14.310 -2.616 1.00 0.00 8 PRO A O 17
ATOM 26128 N N . SER A 1 9 ? 3.786 -15.085 -2.659 1.00 0.00 9 SER A N 17
ATOM 26129 C CA . SER A 1 9 ? 4.087 -14.661 -1.297 1.00 0.00 9 SER A CA 17
ATOM 26130 C C . SER A 1 9 ? 3.667 -13.211 -1.074 1.00 0.00 9 SER A C 17
ATOM 26131 O O . SER A 1 9 ? 3.473 -12.454 -2.027 1.00 0.00 9 SER A O 17
ATOM 26139 N N . THR A 1 10 ? 3.527 -12.830 0.192 1.00 0.00 10 THR A N 17
ATOM 26140 C CA . THR A 1 10 ? 3.129 -11.472 0.541 1.00 0.00 10 THR A CA 17
ATOM 26141 C C . THR A 1 10 ? 3.977 -10.927 1.684 1.00 0.00 10 THR A C 17
ATOM 26142 O O . THR A 1 10 ? 4.307 -11.650 2.625 1.00 0.00 10 THR A O 17
ATOM 26153 N N . VAL A 1 11 ? 4.328 -9.648 1.598 1.00 0.00 11 VAL A N 17
ATOM 26154 C CA . VAL A 1 11 ? 5.137 -9.006 2.626 1.00 0.00 11 VAL A CA 17
ATOM 26155 C C . VAL A 1 11 ? 4.624 -9.345 4.021 1.00 0.00 11 VAL A C 17
ATOM 26156 O O . VAL A 1 11 ? 3.429 -9.264 4.307 1.00 0.00 11 VAL A O 17
ATOM 26169 N N . PRO A 1 12 ? 5.547 -9.734 4.913 1.00 0.00 12 PRO A N 17
ATOM 26170 C CA . PRO A 1 12 ? 5.212 -10.093 6.294 1.00 0.00 12 PRO A CA 17
ATOM 26171 C C . PRO A 1 12 ? 4.782 -8.884 7.119 1.00 0.00 12 PRO A C 17
ATOM 26172 O O . PRO A 1 12 ? 3.867 -8.974 7.938 1.00 0.00 12 PRO A O 17
ATOM 26183 N N . ILE A 1 13 ? 5.448 -7.756 6.898 1.00 0.00 13 ILE A N 17
ATOM 26184 C CA . ILE A 1 13 ? 5.134 -6.530 7.620 1.00 0.00 13 ILE A CA 17
ATOM 26185 C C . ILE A 1 13 ? 5.515 -5.298 6.805 1.00 0.00 13 ILE A C 17
ATOM 26186 O O . ILE A 1 13 ? 6.305 -5.384 5.865 1.00 0.00 13 ILE A O 17
ATOM 26202 N N . MET A 1 14 ? 4.951 -4.153 7.173 1.00 0.00 14 MET A N 17
ATOM 26203 C CA . MET A 1 14 ? 5.234 -2.903 6.478 1.00 0.00 14 MET A CA 17
ATOM 26204 C C . MET A 1 14 ? 6.075 -1.975 7.349 1.00 0.00 14 MET A C 17
ATOM 26205 O O . MET A 1 14 ? 5.940 -1.965 8.573 1.00 0.00 14 MET A O 17
ATOM 26219 N N . HIS A 1 15 ? 6.944 -1.198 6.711 1.00 0.00 15 HIS A N 17
ATOM 26220 C CA . HIS A 1 15 ? 7.807 -0.266 7.428 1.00 0.00 15 HIS A CA 17
ATOM 26221 C C . HIS A 1 15 ? 7.706 1.136 6.833 1.00 0.00 15 HIS A C 17
ATOM 26222 O O . HIS A 1 15 ? 7.907 1.326 5.634 1.00 0.00 15 HIS A O 17
ATOM 26237 N N . GLN A 1 16 ? 7.394 2.111 7.680 1.00 0.00 16 GLN A N 17
ATOM 26238 C CA . GLN A 1 16 ? 7.265 3.495 7.236 1.00 0.00 16 GLN A CA 17
ATOM 26239 C C . GLN A 1 16 ? 8.538 4.281 7.532 1.00 0.00 16 GLN A C 17
ATOM 26240 O O . GLN A 1 16 ? 8.993 4.338 8.675 1.00 0.00 16 GLN A O 17
ATOM 26254 N N . VAL A 1 17 ? 9.107 4.888 6.496 1.00 0.00 17 VAL A N 17
ATOM 26255 C CA . VAL A 1 17 ? 10.327 5.672 6.645 1.00 0.00 17 VAL A CA 17
ATOM 26256 C C . VAL A 1 17 ? 10.012 7.104 7.063 1.00 0.00 17 VAL A C 17
ATOM 26257 O O . VAL A 1 17 ? 10.601 7.630 8.008 1.00 0.00 17 VAL A O 17
ATOM 26270 N N . SER A 1 18 ? 9.078 7.730 6.354 1.00 0.00 18 SER A N 17
ATOM 26271 C CA . SER A 1 18 ? 8.687 9.104 6.649 1.00 0.00 18 SER A CA 17
ATOM 26272 C C . SER A 1 18 ? 7.299 9.405 6.091 1.00 0.00 18 SER A C 17
ATOM 26273 O O . SER A 1 18 ? 6.630 8.523 5.553 1.00 0.00 18 SER A O 17
ATOM 26281 N N . ALA A 1 19 ? 6.874 10.657 6.222 1.00 0.00 19 ALA A N 17
ATOM 26282 C CA . ALA A 1 19 ? 5.568 11.076 5.729 1.00 0.00 19 ALA A CA 17
ATOM 26283 C C . ALA A 1 19 ? 5.472 12.596 5.653 1.00 0.00 19 ALA A C 17
ATOM 26284 O O . ALA A 1 19 ? 6.247 13.311 6.290 1.00 0.00 19 ALA A O 17
ATOM 26291 N N . THR A 1 20 ? 4.517 13.086 4.869 1.00 0.00 20 THR A N 17
ATOM 26292 C CA . THR A 1 20 ? 4.321 14.521 4.708 1.00 0.00 20 THR A CA 17
ATOM 26293 C C . THR A 1 20 ? 2.967 14.956 5.257 1.00 0.00 20 THR A C 17
ATOM 26294 O O . THR A 1 20 ? 2.239 14.157 5.845 1.00 0.00 20 THR A O 17
ATOM 26305 N N . MET A 1 21 ? 2.635 16.228 5.062 1.00 0.00 21 MET A N 17
ATOM 26306 C CA . MET A 1 21 ? 1.367 16.769 5.537 1.00 0.00 21 MET A CA 17
ATOM 26307 C C . MET A 1 21 ? 0.235 16.424 4.574 1.00 0.00 21 MET A C 17
ATOM 26308 O O . MET A 1 21 ? -0.939 16.453 4.945 1.00 0.00 21 MET A O 17
ATOM 26322 N N . ARG A 1 22 ? 0.595 16.099 3.337 1.00 0.00 22 ARG A N 17
ATOM 26323 C CA . ARG A 1 22 ? -0.392 15.751 2.321 1.00 0.00 22 ARG A CA 17
ATOM 26324 C C . ARG A 1 22 ? -0.039 14.425 1.652 1.00 0.00 22 ARG A C 17
ATOM 26325 O O . ARG A 1 22 ? -0.609 14.067 0.622 1.00 0.00 22 ARG A O 17
ATOM 26346 N N . SER A 1 23 ? 0.906 13.702 2.246 1.00 0.00 23 SER A N 17
ATOM 26347 C CA . SER A 1 23 ? 1.338 12.418 1.706 1.00 0.00 23 SER A CA 17
ATOM 26348 C C . SER A 1 23 ? 2.037 11.586 2.776 1.00 0.00 23 SER A C 17
ATOM 26349 O O . SER A 1 23 ? 2.246 12.048 3.899 1.00 0.00 23 SER A O 17
ATOM 26357 N N . ILE A 1 24 ? 2.396 10.357 2.421 1.00 0.00 24 ILE A N 17
ATOM 26358 C CA . ILE A 1 24 ? 3.073 9.461 3.350 1.00 0.00 24 ILE A CA 17
ATOM 26359 C C . ILE A 1 24 ? 3.970 8.476 2.608 1.00 0.00 24 ILE A C 17
ATOM 26360 O O . ILE A 1 24 ? 3.592 7.935 1.568 1.00 0.00 24 ILE A O 17
ATOM 26376 N N . THR A 1 25 ? 5.162 8.244 3.151 1.00 0.00 25 THR A N 17
ATOM 26377 C CA . THR A 1 25 ? 6.113 7.324 2.542 1.00 0.00 25 THR A CA 17
ATOM 26378 C C . THR A 1 25 ? 6.128 5.986 3.272 1.00 0.00 25 THR A C 17
ATOM 26379 O O . THR A 1 25 ? 6.004 5.933 4.496 1.00 0.00 25 THR A O 17
ATOM 26390 N N . LEU A 1 26 ? 6.280 4.905 2.514 1.00 0.00 26 LEU A N 17
ATOM 26391 C CA . LEU A 1 26 ? 6.312 3.565 3.089 1.00 0.00 26 LEU A CA 17
ATOM 26392 C C . LEU A 1 26 ? 7.289 2.671 2.333 1.00 0.00 26 LEU A C 17
ATOM 26393 O O . LEU A 1 26 ? 7.737 3.010 1.238 1.00 0.00 26 LEU A O 17
ATOM 26409 N N . SER A 1 27 ? 7.614 1.525 2.924 1.00 0.00 27 SER A N 17
ATOM 26410 C CA . SER A 1 27 ? 8.539 0.582 2.306 1.00 0.00 27 SER A CA 17
ATOM 26411 C C . SER A 1 27 ? 8.312 -0.829 2.839 1.00 0.00 27 SER A C 17
ATOM 26412 O O . SER A 1 27 ? 7.970 -1.016 4.007 1.00 0.00 27 SER A O 17
ATOM 26420 N N . TRP A 1 28 ? 8.504 -1.819 1.975 1.00 0.00 28 TRP A N 17
ATOM 26421 C CA . TRP A 1 28 ? 8.320 -3.214 2.358 1.00 0.00 28 TRP A CA 17
ATOM 26422 C C . TRP A 1 28 ? 9.396 -4.096 1.733 1.00 0.00 28 TRP A C 17
ATOM 26423 O O . TRP A 1 28 ? 9.870 -3.847 0.625 1.00 0.00 28 TRP A O 17
ATOM 26444 N N . PRO A 1 29 ? 9.791 -5.153 2.458 1.00 0.00 29 PRO A N 17
ATOM 26445 C CA . PRO A 1 29 ? 10.815 -6.094 1.994 1.00 0.00 29 PRO A CA 17
ATOM 26446 C C . PRO A 1 29 ? 10.329 -6.951 0.829 1.00 0.00 29 PRO A C 17
ATOM 26447 O O . PRO A 1 29 ? 9.128 -7.162 0.662 1.00 0.00 29 PRO A O 17
ATOM 26458 N N . GLN A 1 30 ? 11.270 -7.441 0.029 1.00 0.00 30 GLN A N 17
ATOM 26459 C CA . GLN A 1 30 ? 10.936 -8.275 -1.120 1.00 0.00 30 GLN A CA 17
ATOM 26460 C C . GLN A 1 30 ? 10.807 -9.738 -0.711 1.00 0.00 30 GLN A C 17
ATOM 26461 O O . GLN A 1 30 ? 11.688 -10.308 -0.066 1.00 0.00 30 GLN A O 17
ATOM 26475 N N . PRO A 1 31 ? 9.684 -10.363 -1.094 1.00 0.00 31 PRO A N 17
ATOM 26476 C CA . PRO A 1 31 ? 9.413 -11.769 -0.778 1.00 0.00 31 PRO A CA 17
ATOM 26477 C C . PRO A 1 31 ? 10.322 -12.721 -1.548 1.00 0.00 31 PRO A C 17
ATOM 26478 O O . PRO A 1 31 ? 10.813 -12.389 -2.626 1.00 0.00 31 PRO A O 17
ATOM 26489 N N . GLU A 1 32 ? 10.541 -13.907 -0.987 1.00 0.00 32 GLU A N 17
ATOM 26490 C CA . GLU A 1 32 ? 11.391 -14.906 -1.622 1.00 0.00 32 GLU A CA 17
ATOM 26491 C C . GLU A 1 32 ? 10.553 -16.033 -2.219 1.00 0.00 32 GLU A C 17
ATOM 26492 O O . GLU A 1 32 ? 11.088 -16.977 -2.800 1.00 0.00 32 GLU A O 17
ATOM 26504 N N . GLN A 1 33 ? 9.236 -15.927 -2.070 1.00 0.00 33 GLN A N 17
ATOM 26505 C CA . GLN A 1 33 ? 8.325 -16.937 -2.592 1.00 0.00 33 GLN A CA 17
ATOM 26506 C C . GLN A 1 33 ? 7.243 -16.299 -3.458 1.00 0.00 33 GLN A C 17
ATOM 26507 O O . GLN A 1 33 ? 6.057 -16.607 -3.339 1.00 0.00 33 GLN A O 17
ATOM 26521 N N . PRO A 1 34 ? 7.659 -15.388 -4.350 1.00 0.00 34 PRO A N 17
ATOM 26522 C CA . PRO A 1 34 ? 6.741 -14.687 -5.253 1.00 0.00 34 PRO A CA 17
ATOM 26523 C C . PRO A 1 34 ? 6.160 -15.610 -6.319 1.00 0.00 34 PRO A C 17
ATOM 26524 O O . PRO A 1 34 ? 5.405 -15.173 -7.186 1.00 0.00 34 PRO A O 17
ATOM 26535 N N . ASN A 1 35 ? 6.518 -16.888 -6.248 1.00 0.00 35 ASN A N 17
ATOM 26536 C CA . ASN A 1 35 ? 6.032 -17.872 -7.208 1.00 0.00 35 ASN A CA 17
ATOM 26537 C C . ASN A 1 35 ? 6.208 -17.370 -8.638 1.00 0.00 35 ASN A C 17
ATOM 26538 O O . ASN A 1 35 ? 5.454 -17.744 -9.536 1.00 0.00 35 ASN A O 17
ATOM 26549 N N . GLY A 1 36 ? 7.211 -16.522 -8.842 1.00 0.00 36 GLY A N 17
ATOM 26550 C CA . GLY A 1 36 ? 7.469 -15.983 -10.165 1.00 0.00 36 GLY A CA 17
ATOM 26551 C C . GLY A 1 36 ? 7.915 -14.535 -10.124 1.00 0.00 36 GLY A C 17
ATOM 26552 O O . GLY A 1 36 ? 7.864 -13.892 -9.075 1.00 0.00 36 GLY A O 17
ATOM 26556 N N . ILE A 1 37 ? 8.354 -14.020 -11.268 1.00 0.00 37 ILE A N 17
ATOM 26557 C CA . ILE A 1 37 ? 8.811 -12.639 -11.358 1.00 0.00 37 ILE A CA 17
ATOM 26558 C C . ILE A 1 37 ? 7.673 -11.664 -11.072 1.00 0.00 37 ILE A C 17
ATOM 26559 O O . ILE A 1 37 ? 6.745 -11.527 -11.870 1.00 0.00 37 ILE A O 17
ATOM 26575 N N . ILE A 1 38 ? 7.753 -10.988 -9.931 1.00 0.00 38 ILE A N 17
ATOM 26576 C CA . ILE A 1 38 ? 6.732 -10.024 -9.542 1.00 0.00 38 ILE A CA 17
ATOM 26577 C C . ILE A 1 38 ? 6.664 -8.866 -10.531 1.00 0.00 38 ILE A C 17
ATOM 26578 O O . ILE A 1 38 ? 7.595 -8.065 -10.632 1.00 0.00 38 ILE A O 17
ATOM 26594 N N . LEU A 1 39 ? 5.557 -8.781 -11.260 1.00 0.00 39 LEU A N 17
ATOM 26595 C CA . LEU A 1 39 ? 5.365 -7.718 -12.241 1.00 0.00 39 LEU A CA 17
ATOM 26596 C C . LEU A 1 39 ? 5.429 -6.346 -11.578 1.00 0.00 39 LEU A C 17
ATOM 26597 O O . LEU A 1 39 ? 6.255 -5.508 -11.940 1.00 0.00 39 LEU A O 17
ATOM 26613 N N . ASP A 1 40 ? 4.553 -6.125 -10.604 1.00 0.00 40 ASP A N 17
ATOM 26614 C CA . ASP A 1 40 ? 4.512 -4.856 -9.886 1.00 0.00 40 ASP A CA 17
ATOM 26615 C C . ASP A 1 40 ? 3.881 -5.031 -8.509 1.00 0.00 40 ASP A C 17
ATOM 26616 O O . ASP A 1 40 ? 3.475 -6.132 -8.136 1.00 0.00 40 ASP A O 17
ATOM 26625 N N . TYR A 1 41 ? 3.802 -3.938 -7.757 1.00 0.00 41 TYR A N 17
ATOM 26626 C CA . TYR A 1 41 ? 3.224 -3.971 -6.419 1.00 0.00 41 TYR A CA 17
ATOM 26627 C C . TYR A 1 41 ? 2.075 -2.976 -6.297 1.00 0.00 41 TYR A C 17
ATOM 26628 O O . TYR A 1 41 ? 2.262 -1.772 -6.468 1.00 0.00 41 TYR A O 17
ATOM 26646 N N . GLU A 1 42 ? 0.885 -3.489 -6.000 1.00 0.00 42 GLU A N 17
ATOM 26647 C CA . GLU A 1 42 ? -0.296 -2.645 -5.856 1.00 0.00 42 GLU A CA 17
ATOM 26648 C C . GLU A 1 42 ? -0.482 -2.214 -4.404 1.00 0.00 42 GLU A C 17
ATOM 26649 O O . GLU A 1 42 ? -0.292 -3.006 -3.481 1.00 0.00 42 GLU A O 17
ATOM 26661 N N . ILE A 1 43 ? -0.853 -0.953 -4.211 1.00 0.00 43 ILE A N 17
ATOM 26662 C CA . ILE A 1 43 ? -1.065 -0.416 -2.873 1.00 0.00 43 ILE A CA 17
ATOM 26663 C C . ILE A 1 43 ? -2.499 0.070 -2.696 1.00 0.00 43 ILE A C 17
ATOM 26664 O O . ILE A 1 43 ? -3.065 0.704 -3.587 1.00 0.00 43 ILE A O 17
ATOM 26680 N N . ARG A 1 44 ? -3.082 -0.230 -1.540 1.00 0.00 44 ARG A N 17
ATOM 26681 C CA . ARG A 1 44 ? -4.451 0.177 -1.246 1.00 0.00 44 ARG A CA 17
ATOM 26682 C C . ARG A 1 44 ? -4.504 1.036 0.014 1.00 0.00 44 ARG A C 17
ATOM 26683 O O . ARG A 1 44 ? -4.175 0.573 1.107 1.00 0.00 44 ARG A O 17
ATOM 26704 N N . TYR A 1 45 ? -4.920 2.287 -0.146 1.00 0.00 45 TYR A N 17
ATOM 26705 C CA . TYR A 1 45 ? -5.013 3.211 0.978 1.00 0.00 45 TYR A CA 17
ATOM 26706 C C . TYR A 1 45 ? -6.420 3.789 1.093 1.00 0.00 45 TYR A C 17
ATOM 26707 O O . TYR A 1 45 ? -7.055 4.111 0.088 1.00 0.00 45 TYR A O 17
ATOM 26725 N N . TYR A 1 46 ? -6.900 3.919 2.324 1.00 0.00 46 TYR A N 17
ATOM 26726 C CA . TYR A 1 46 ? -8.233 4.457 2.572 1.00 0.00 46 TYR A CA 17
ATOM 26727 C C . TYR A 1 46 ? -8.338 5.024 3.985 1.00 0.00 46 TYR A C 17
ATOM 26728 O O . TYR A 1 46 ? -7.496 4.749 4.839 1.00 0.00 46 TYR A O 17
ATOM 26746 N N . GLU A 1 47 ? -9.378 5.817 4.222 1.00 0.00 47 GLU A N 17
ATOM 26747 C CA . GLU A 1 47 ? -9.593 6.423 5.530 1.00 0.00 47 GLU A CA 17
ATOM 26748 C C . GLU A 1 47 ? -9.804 5.352 6.598 1.00 0.00 47 GLU A C 17
ATOM 26749 O O . GLU A 1 47 ? -10.571 4.409 6.405 1.00 0.00 47 GLU A O 17
ATOM 26761 N N . LYS A 1 48 ? -9.116 5.506 7.724 1.00 0.00 48 LYS A N 17
ATOM 26762 C CA . LYS A 1 48 ? -9.227 4.554 8.824 1.00 0.00 48 LYS A CA 17
ATOM 26763 C C . LYS A 1 48 ? -10.681 4.383 9.251 1.00 0.00 48 LYS A C 17
ATOM 26764 O O . LYS A 1 48 ? -11.031 3.407 9.914 1.00 0.00 48 LYS A O 17
ATOM 26783 N N . GLU A 1 49 ? -11.523 5.338 8.867 1.00 0.00 49 GLU A N 17
ATOM 26784 C CA . GLU A 1 49 ? -12.939 5.290 9.210 1.00 0.00 49 GLU A CA 17
ATOM 26785 C C . GLU A 1 49 ? -13.749 4.643 8.091 1.00 0.00 49 GLU A C 17
ATOM 26786 O O . GLU A 1 49 ? -14.868 4.178 8.308 1.00 0.00 49 GLU A O 17
ATOM 26798 N N . HIS A 1 50 ? -13.176 4.618 6.892 1.00 0.00 50 HIS A N 17
ATOM 26799 C CA . HIS A 1 50 ? -13.844 4.029 5.737 1.00 0.00 50 HIS A CA 17
ATOM 26800 C C . HIS A 1 50 ? -13.383 2.591 5.518 1.00 0.00 50 HIS A C 17
ATOM 26801 O O . HIS A 1 50 ? -12.512 2.093 6.230 1.00 0.00 50 HIS A O 17
ATOM 26816 N N . ASN A 1 51 ? -13.975 1.929 4.529 1.00 0.00 51 ASN A N 17
ATOM 26817 C CA . ASN A 1 51 ? -13.625 0.548 4.218 1.00 0.00 51 ASN A CA 17
ATOM 26818 C C . ASN A 1 51 ? -13.033 0.439 2.816 1.00 0.00 51 ASN A C 17
ATOM 26819 O O . ASN A 1 51 ? -12.838 1.445 2.135 1.00 0.00 51 ASN A O 17
ATOM 26830 N N . GLU A 1 52 ? -12.750 -0.789 2.392 1.00 0.00 52 GLU A N 17
ATOM 26831 C CA . GLU A 1 52 ? -12.179 -1.028 1.072 1.00 0.00 52 GLU A CA 17
ATOM 26832 C C . GLU A 1 52 ? -13.068 -0.438 -0.020 1.00 0.00 52 GLU A C 17
ATOM 26833 O O . GLU A 1 52 ? -12.582 0.204 -0.951 1.00 0.00 52 GLU A O 17
ATOM 26845 N N . PHE A 1 53 ? -14.372 -0.661 0.103 1.00 0.00 53 PHE A N 17
ATOM 26846 C CA . PHE A 1 53 ? -15.329 -0.153 -0.873 1.00 0.00 53 PHE A CA 17
ATOM 26847 C C . PHE A 1 53 ? -14.895 1.211 -1.403 1.00 0.00 53 PHE A C 17
ATOM 26848 O O . PHE A 1 53 ? -14.670 1.381 -2.600 1.00 0.00 53 PHE A O 17
ATOM 26865 N N . ASN A 1 54 ? -14.780 2.180 -0.500 1.00 0.00 54 ASN A N 17
ATOM 26866 C CA . ASN A 1 54 ? -14.374 3.530 -0.876 1.00 0.00 54 ASN A CA 17
ATOM 26867 C C . ASN A 1 54 ? -12.889 3.747 -0.601 1.00 0.00 54 ASN A C 17
ATOM 26868 O O . ASN A 1 54 ? -12.513 4.618 0.182 1.00 0.00 54 ASN A O 17
ATOM 26879 N N . SER A 1 55 ? -12.049 2.948 -1.253 1.00 0.00 55 SER A N 17
ATOM 26880 C CA . SER A 1 55 ? -10.606 3.051 -1.077 1.00 0.00 55 SER A CA 17
ATOM 26881 C C . SER A 1 55 ? -9.920 3.382 -2.399 1.00 0.00 55 SER A C 17
ATOM 26882 O O . SER A 1 55 ? -10.526 3.289 -3.466 1.00 0.00 55 SER A O 17
ATOM 26890 N N . SER A 1 56 ? -8.651 3.770 -2.319 1.00 0.00 56 SER A N 17
ATOM 26891 C CA . SER A 1 56 ? -7.882 4.120 -3.508 1.00 0.00 56 SER A CA 17
ATOM 26892 C C . SER A 1 56 ? -6.832 3.054 -3.809 1.00 0.00 56 SER A C 17
ATOM 26893 O O . SER A 1 56 ? -6.595 2.156 -3.002 1.00 0.00 56 SER A O 17
ATOM 26901 N N . MET A 1 57 ? -6.206 3.162 -4.976 1.00 0.00 57 MET A N 17
ATOM 26902 C CA . MET A 1 57 ? -5.181 2.209 -5.384 1.00 0.00 57 MET A CA 17
ATOM 26903 C C . MET A 1 57 ? -3.991 2.927 -6.013 1.00 0.00 57 MET A C 17
ATOM 26904 O O . MET A 1 57 ? -4.132 4.022 -6.558 1.00 0.00 57 MET A O 17
ATOM 26918 N N . ALA A 1 58 ? -2.820 2.304 -5.934 1.00 0.00 58 ALA A N 17
ATOM 26919 C CA . ALA A 1 58 ? -1.606 2.883 -6.497 1.00 0.00 58 ALA A CA 17
ATOM 26920 C C . ALA A 1 58 ? -0.585 1.800 -6.831 1.00 0.00 58 ALA A C 17
ATOM 26921 O O . ALA A 1 58 ? -0.208 1.004 -5.972 1.00 0.00 58 ALA A O 17
ATOM 26928 N N . ARG A 1 59 ? -0.143 1.777 -8.084 1.00 0.00 59 ARG A N 17
ATOM 26929 C CA . ARG A 1 59 ? 0.833 0.791 -8.532 1.00 0.00 59 ARG A CA 17
ATOM 26930 C C . ARG A 1 59 ? 2.252 1.341 -8.419 1.00 0.00 59 ARG A C 17
ATOM 26931 O O . ARG A 1 59 ? 2.462 2.553 -8.437 1.00 0.00 59 ARG A O 17
ATOM 26952 N N . SER A 1 60 ? 3.222 0.440 -8.302 1.00 0.00 60 SER A N 17
ATOM 26953 C CA . SER A 1 60 ? 4.621 0.834 -8.181 1.00 0.00 60 SER A CA 17
ATOM 26954 C C . SER A 1 60 ? 5.537 -0.215 -8.806 1.00 0.00 60 SER A C 17
ATOM 26955 O O . SER A 1 60 ? 5.228 -1.406 -8.798 1.00 0.00 60 SER A O 17
ATOM 26963 N N . GLN A 1 61 ? 6.664 0.239 -9.345 1.00 0.00 61 GLN A N 17
ATOM 26964 C CA . GLN A 1 61 ? 7.624 -0.660 -9.974 1.00 0.00 61 GLN A CA 17
ATOM 26965 C C . GLN A 1 61 ? 8.676 -1.121 -8.971 1.00 0.00 61 GLN A C 17
ATOM 26966 O O . GLN A 1 61 ? 9.498 -1.989 -9.270 1.00 0.00 61 GLN A O 17
ATOM 26980 N N . THR A 1 62 ? 8.646 -0.536 -7.777 1.00 0.00 62 THR A N 17
ATOM 26981 C CA . THR A 1 62 ? 9.597 -0.886 -6.730 1.00 0.00 62 THR A CA 17
ATOM 26982 C C . THR A 1 62 ? 8.881 -1.210 -5.423 1.00 0.00 62 THR A C 17
ATOM 26983 O O . THR A 1 62 ? 7.668 -1.040 -5.310 1.00 0.00 62 THR A O 17
ATOM 26994 N N . ASN A 1 63 ? 9.641 -1.677 -4.438 1.00 0.00 63 ASN A N 17
ATOM 26995 C CA . ASN A 1 63 ? 9.079 -2.024 -3.138 1.00 0.00 63 ASN A CA 17
ATOM 26996 C C . ASN A 1 63 ? 8.956 -0.789 -2.251 1.00 0.00 63 ASN A C 17
ATOM 26997 O O . ASN A 1 63 ? 8.893 -0.894 -1.025 1.00 0.00 63 ASN A O 17
ATOM 27008 N N . THR A 1 64 ? 8.922 0.383 -2.878 1.00 0.00 64 THR A N 17
ATOM 27009 C CA . THR A 1 64 ? 8.808 1.638 -2.147 1.00 0.00 64 THR A CA 17
ATOM 27010 C C . THR A 1 64 ? 7.970 2.650 -2.920 1.00 0.00 64 THR A C 17
ATOM 27011 O O . THR A 1 64 ? 8.303 3.013 -4.048 1.00 0.00 64 THR A O 17
ATOM 27022 N N . ALA A 1 65 ? 6.882 3.103 -2.307 1.00 0.00 65 ALA A N 17
ATOM 27023 C CA . ALA A 1 65 ? 5.998 4.076 -2.937 1.00 0.00 65 ALA A CA 17
ATOM 27024 C C . ALA A 1 65 ? 5.371 5.001 -1.900 1.00 0.00 65 ALA A C 17
ATOM 27025 O O . ALA A 1 65 ? 5.169 4.613 -0.749 1.00 0.00 65 ALA A O 17
ATOM 27032 N N . ARG A 1 66 ? 5.066 6.227 -2.314 1.00 0.00 66 ARG A N 17
ATOM 27033 C CA . ARG A 1 66 ? 4.464 7.208 -1.420 1.00 0.00 66 ARG A CA 17
ATOM 27034 C C . ARG A 1 66 ? 3.036 7.531 -1.849 1.00 0.00 66 ARG A C 17
ATOM 27035 O O . ARG A 1 66 ? 2.732 7.580 -3.041 1.00 0.00 66 ARG A O 17
ATOM 27056 N N . ILE A 1 67 ? 2.164 7.749 -0.870 1.00 0.00 67 ILE A N 17
ATOM 27057 C CA . ILE A 1 67 ? 0.769 8.067 -1.147 1.00 0.00 67 ILE A CA 17
ATOM 27058 C C . ILE A 1 67 ? 0.506 9.562 -0.999 1.00 0.00 67 ILE A C 17
ATOM 27059 O O . ILE A 1 67 ? 0.738 10.141 0.062 1.00 0.00 67 ILE A O 17
ATOM 27075 N N . ASP A 1 68 ? 0.019 10.180 -2.069 1.00 0.00 68 ASP A N 17
ATOM 27076 C CA . ASP A 1 68 ? -0.279 11.608 -2.058 1.00 0.00 68 ASP A CA 17
ATOM 27077 C C . ASP A 1 68 ? -1.774 11.852 -2.235 1.00 0.00 68 ASP A C 17
ATOM 27078 O O . ASP A 1 68 ? -2.461 11.094 -2.918 1.00 0.00 68 ASP A O 17
ATOM 27087 N N . GLY A 1 69 ? -2.273 12.917 -1.613 1.00 0.00 69 GLY A N 17
ATOM 27088 C CA . GLY A 1 69 ? -3.684 13.241 -1.714 1.00 0.00 69 GLY A CA 17
ATOM 27089 C C . GLY A 1 69 ? -4.425 13.016 -0.411 1.00 0.00 69 GLY A C 17
ATOM 27090 O O . GLY A 1 69 ? -5.578 12.584 -0.411 1.00 0.00 69 GLY A O 17
ATOM 27094 N N . LEU A 1 70 ? -3.761 13.306 0.703 1.00 0.00 70 LEU A N 17
ATOM 27095 C CA . LEU A 1 70 ? -4.364 13.130 2.020 1.00 0.00 70 LEU A CA 17
ATOM 27096 C C . LEU A 1 70 ? -4.403 14.451 2.781 1.00 0.00 70 LEU A C 17
ATOM 27097 O O . LEU A 1 70 ? -3.933 15.477 2.289 1.00 0.00 70 LEU A O 17
ATOM 27113 N N . ARG A 1 71 ? -4.964 14.418 3.986 1.00 0.00 71 ARG A N 17
ATOM 27114 C CA . ARG A 1 71 ? -5.063 15.612 4.816 1.00 0.00 71 ARG A CA 17
ATOM 27115 C C . ARG A 1 71 ? -4.166 15.496 6.045 1.00 0.00 71 ARG A C 17
ATOM 27116 O O . ARG A 1 71 ? -3.935 14.409 6.575 1.00 0.00 71 ARG A O 17
ATOM 27137 N N . PRO A 1 72 ? -3.648 16.642 6.511 1.00 0.00 72 PRO A N 17
ATOM 27138 C CA . PRO A 1 72 ? -2.769 16.695 7.683 1.00 0.00 72 PRO A CA 17
ATOM 27139 C C . PRO A 1 72 ? -3.512 16.390 8.979 1.00 0.00 72 PRO A C 17
ATOM 27140 O O . PRO A 1 72 ? -4.543 16.995 9.272 1.00 0.00 72 PRO A O 17
ATOM 27151 N N . GLY A 1 73 ? -2.982 15.448 9.753 1.00 0.00 73 GLY A N 17
ATOM 27152 C CA . GLY A 1 73 ? -3.608 15.080 11.009 1.00 0.00 73 GLY A CA 17
ATOM 27153 C C . GLY A 1 73 ? -4.695 14.038 10.831 1.00 0.00 73 GLY A C 17
ATOM 27154 O O . GLY A 1 73 ? -5.711 14.067 11.526 1.00 0.00 73 GLY A O 17
ATOM 27158 N N . MET A 1 74 ? -4.482 13.116 9.898 1.00 0.00 74 MET A N 17
ATOM 27159 C CA . MET A 1 74 ? -5.453 12.061 9.631 1.00 0.00 74 MET A CA 17
ATOM 27160 C C . MET A 1 74 ? -4.761 10.708 9.494 1.00 0.00 74 MET A C 17
ATOM 27161 O O . MET A 1 74 ? -3.654 10.617 8.964 1.00 0.00 74 MET A O 17
ATOM 27175 N N . VAL A 1 75 ? -5.421 9.660 9.975 1.00 0.00 75 VAL A N 17
ATOM 27176 C CA . VAL A 1 75 ? -4.870 8.312 9.905 1.00 0.00 75 VAL A CA 17
ATOM 27177 C C . VAL A 1 75 ? -5.444 7.544 8.719 1.00 0.00 75 VAL A C 17
ATOM 27178 O O . VAL A 1 75 ? -6.661 7.440 8.564 1.00 0.00 75 VAL A O 17
ATOM 27191 N N . TYR A 1 76 ? -4.560 7.008 7.885 1.00 0.00 76 TYR A N 17
ATOM 27192 C CA . TYR A 1 76 ? -4.978 6.251 6.711 1.00 0.00 76 TYR A CA 17
ATOM 27193 C C . TYR A 1 76 ? -4.456 4.819 6.771 1.00 0.00 76 TYR A C 17
ATOM 27194 O O . TYR A 1 76 ? -3.327 4.575 7.198 1.00 0.00 76 TYR A O 17
ATOM 27212 N N . VAL A 1 77 ? -5.285 3.875 6.340 1.00 0.00 77 VAL A N 17
ATOM 27213 C CA . VAL A 1 77 ? -4.908 2.466 6.342 1.00 0.00 77 VAL A CA 17
ATOM 27214 C C . VAL A 1 77 ? -4.428 2.023 4.965 1.00 0.00 77 VAL A C 17
ATOM 27215 O O . VAL A 1 77 ? -5.233 1.743 4.076 1.00 0.00 77 VAL A O 17
ATOM 27228 N N . VAL A 1 78 ? -3.112 1.962 4.794 1.00 0.00 78 VAL A N 17
ATOM 27229 C CA . VAL A 1 78 ? -2.523 1.551 3.525 1.00 0.00 78 VAL A CA 17
ATOM 27230 C C . VAL A 1 78 ? -2.144 0.075 3.547 1.00 0.00 78 VAL A C 17
ATOM 27231 O O . VAL A 1 78 ? -1.870 -0.489 4.606 1.00 0.00 78 VAL A O 17
ATOM 27244 N N . GLN A 1 79 ? -2.130 -0.545 2.371 1.00 0.00 79 GLN A N 17
ATOM 27245 C CA . GLN A 1 79 ? -1.784 -1.957 2.256 1.00 0.00 79 GLN A CA 17
ATOM 27246 C C . GLN A 1 79 ? -1.005 -2.223 0.972 1.00 0.00 79 GLN A C 17
ATOM 27247 O O . GLN A 1 79 ? -1.091 -1.458 0.012 1.00 0.00 79 GLN A O 17
ATOM 27261 N N . VAL A 1 80 ? -0.246 -3.314 0.962 1.00 0.00 80 VAL A N 17
ATOM 27262 C CA . VAL A 1 80 ? 0.548 -3.683 -0.204 1.00 0.00 80 VAL A CA 17
ATOM 27263 C C . VAL A 1 80 ? 0.428 -5.173 -0.502 1.00 0.00 80 VAL A C 17
ATOM 27264 O O . VAL A 1 80 ? 0.353 -5.995 0.412 1.00 0.00 80 VAL A O 17
ATOM 27277 N N . ARG A 1 81 ? 0.412 -5.516 -1.786 1.00 0.00 81 ARG A N 17
ATOM 27278 C CA . ARG A 1 81 ? 0.301 -6.908 -2.204 1.00 0.00 81 ARG A CA 17
ATOM 27279 C C . ARG A 1 81 ? 1.359 -7.247 -3.251 1.00 0.00 81 ARG A C 17
ATOM 27280 O O . ARG A 1 81 ? 1.990 -6.357 -3.820 1.00 0.00 81 ARG A O 17
ATOM 27301 N N . ALA A 1 82 ? 1.546 -8.539 -3.498 1.00 0.00 82 ALA A N 17
ATOM 27302 C CA . ALA A 1 82 ? 2.525 -8.996 -4.476 1.00 0.00 82 ALA A CA 17
ATOM 27303 C C . ALA A 1 82 ? 1.840 -9.575 -5.709 1.00 0.00 82 ALA A C 17
ATOM 27304 O O . ALA A 1 82 ? 1.122 -10.572 -5.621 1.00 0.00 82 ALA A O 17
ATOM 27311 N N . ARG A 1 83 ? 2.065 -8.945 -6.857 1.00 0.00 83 ARG A N 17
ATOM 27312 C CA . ARG A 1 83 ? 1.467 -9.398 -8.108 1.00 0.00 83 ARG A CA 17
ATOM 27313 C C . ARG A 1 83 ? 2.492 -10.137 -8.963 1.00 0.00 83 ARG A C 17
ATOM 27314 O O . ARG A 1 83 ? 3.616 -9.670 -9.149 1.00 0.00 83 ARG A O 17
ATOM 27335 N N . THR A 1 84 ? 2.096 -11.295 -9.484 1.00 0.00 84 THR A N 17
ATOM 27336 C CA . THR A 1 84 ? 2.979 -12.099 -10.318 1.00 0.00 84 THR A CA 17
ATOM 27337 C C . THR A 1 84 ? 2.276 -12.540 -11.597 1.00 0.00 84 THR A C 17
ATOM 27338 O O . THR A 1 84 ? 1.095 -12.255 -11.798 1.00 0.00 84 THR A O 17
ATOM 27349 N N . VAL A 1 85 ? 3.009 -13.237 -12.459 1.00 0.00 85 VAL A N 17
ATOM 27350 C CA . VAL A 1 85 ? 2.455 -13.719 -13.719 1.00 0.00 85 VAL A CA 17
ATOM 27351 C C . VAL A 1 85 ? 1.290 -14.672 -13.478 1.00 0.00 85 VAL A C 17
ATOM 27352 O O . VAL A 1 85 ? 0.539 -14.997 -14.398 1.00 0.00 85 VAL A O 17
ATOM 27365 N N . ALA A 1 86 ? 1.144 -15.118 -12.234 1.00 0.00 86 ALA A N 17
ATOM 27366 C CA . ALA A 1 86 ? 0.069 -16.032 -11.871 1.00 0.00 86 ALA A CA 17
ATOM 27367 C C . ALA A 1 86 ? -1.206 -15.270 -11.524 1.00 0.00 86 ALA A C 17
ATOM 27368 O O . ALA A 1 86 ? -2.303 -15.662 -11.920 1.00 0.00 86 ALA A O 17
ATOM 27375 N N . GLY A 1 87 ? -1.053 -14.178 -10.780 1.00 0.00 87 GLY A N 17
ATOM 27376 C CA . GLY A 1 87 ? -2.201 -13.379 -10.391 1.00 0.00 87 GLY A CA 17
ATOM 27377 C C . GLY A 1 87 ? -1.857 -12.345 -9.337 1.00 0.00 87 GLY A C 17
ATOM 27378 O O . GLY A 1 87 ? -0.707 -11.920 -9.227 1.00 0.00 87 GLY A O 17
ATOM 27382 N N . TYR A 1 88 ? -2.856 -11.938 -8.562 1.00 0.00 88 TYR A N 17
ATOM 27383 C CA . TYR A 1 88 ? -2.655 -10.944 -7.515 1.00 0.00 88 TYR A CA 17
ATOM 27384 C C . TYR A 1 88 ? -2.571 -11.607 -6.144 1.00 0.00 88 TYR A C 17
ATOM 27385 O O . TYR A 1 88 ? -3.367 -12.486 -5.816 1.00 0.00 88 TYR A O 17
ATOM 27403 N N . GLY A 1 89 ? -1.599 -11.177 -5.344 1.00 0.00 89 GLY A N 17
ATOM 27404 C CA . GLY A 1 89 ? -1.428 -11.738 -4.017 1.00 0.00 89 GLY A CA 17
ATOM 27405 C C . GLY A 1 89 ? -2.194 -10.969 -2.959 1.00 0.00 89 GLY A C 17
ATOM 27406 O O . GLY A 1 89 ? -2.622 -9.838 -3.190 1.00 0.00 89 GLY A O 17
ATOM 27410 N N . LYS A 1 90 ? -2.369 -11.584 -1.794 1.00 0.00 90 LYS A N 17
ATOM 27411 C CA . LYS A 1 90 ? -3.089 -10.951 -0.695 1.00 0.00 90 LYS A CA 17
ATOM 27412 C C . LYS A 1 90 ? -2.320 -9.745 -0.164 1.00 0.00 90 LYS A C 17
ATOM 27413 O O . LYS A 1 90 ? -1.111 -9.630 -0.363 1.00 0.00 90 LYS A O 17
ATOM 27432 N N . PHE A 1 91 ? -3.030 -8.849 0.514 1.00 0.00 91 PHE A N 17
ATOM 27433 C CA . PHE A 1 91 ? -2.414 -7.652 1.074 1.00 0.00 91 PHE A CA 17
ATOM 27434 C C . PHE A 1 91 ? -1.696 -7.971 2.382 1.00 0.00 91 PHE A C 17
ATOM 27435 O O . PHE A 1 91 ? -2.052 -8.919 3.083 1.00 0.00 91 PHE A O 17
ATOM 27452 N N . SER A 1 92 ? -0.684 -7.172 2.705 1.00 0.00 92 SER A N 17
ATOM 27453 C CA . SER A 1 92 ? 0.088 -7.372 3.927 1.00 0.00 92 SER A CA 17
ATOM 27454 C C . SER A 1 92 ? -0.641 -6.784 5.131 1.00 0.00 92 SER A C 17
ATOM 27455 O O . SER A 1 92 ? -1.477 -5.892 4.991 1.00 0.00 92 SER A O 17
ATOM 27463 N N . GLY A 1 93 ? -0.318 -7.292 6.317 1.00 0.00 93 GLY A N 17
ATOM 27464 C CA . GLY A 1 93 ? -0.950 -6.806 7.529 1.00 0.00 93 GLY A CA 17
ATOM 27465 C C . GLY A 1 93 ? -1.189 -5.310 7.499 1.00 0.00 93 GLY A C 17
ATOM 27466 O O . GLY A 1 93 ? -0.286 -4.523 7.784 1.00 0.00 93 GLY A O 17
ATOM 27470 N N . LYS A 1 94 ? -2.409 -4.914 7.152 1.00 0.00 94 LYS A N 17
ATOM 27471 C CA . LYS A 1 94 ? -2.765 -3.502 7.085 1.00 0.00 94 LYS A CA 17
ATOM 27472 C C . LYS A 1 94 ? -2.240 -2.749 8.303 1.00 0.00 94 LYS A C 17
ATOM 27473 O O . LYS A 1 94 ? -2.266 -3.263 9.421 1.00 0.00 94 LYS A O 17
ATOM 27492 N N . MET A 1 95 ? -1.764 -1.528 8.079 1.00 0.00 95 MET A N 17
ATOM 27493 C CA . MET A 1 95 ? -1.235 -0.705 9.160 1.00 0.00 95 MET A CA 17
ATOM 27494 C C . MET A 1 95 ? -1.819 0.703 9.106 1.00 0.00 95 MET A C 17
ATOM 27495 O O . MET A 1 95 ? -2.198 1.188 8.040 1.00 0.00 95 MET A O 17
ATOM 27509 N N . CYS A 1 96 ? -1.890 1.354 10.262 1.00 0.00 96 CYS A N 17
ATOM 27510 C CA . CYS A 1 96 ? -2.430 2.706 10.347 1.00 0.00 96 CYS A CA 17
ATOM 27511 C C . CYS A 1 96 ? -1.308 3.739 10.378 1.00 0.00 96 CYS A C 17
ATOM 27512 O O . CYS A 1 96 ? -0.545 3.813 11.342 1.00 0.00 96 CYS A O 17
ATOM 27520 N N . PHE A 1 97 ? -1.212 4.533 9.317 1.00 0.00 97 PHE A N 17
ATOM 27521 C CA . PHE A 1 97 ? -0.181 5.560 9.221 1.00 0.00 97 PHE A CA 17
ATOM 27522 C C . PHE A 1 97 ? -0.795 6.955 9.287 1.00 0.00 97 PHE A C 17
ATOM 27523 O O . PHE A 1 97 ? -1.652 7.305 8.476 1.00 0.00 97 PHE A O 17
ATOM 27540 N N . GLN A 1 98 ? -0.350 7.745 10.259 1.00 0.00 98 GLN A N 17
ATOM 27541 C CA . GLN A 1 98 ? -0.857 9.102 10.431 1.00 0.00 98 GLN A CA 17
ATOM 27542 C C . GLN A 1 98 ? 0.040 10.112 9.724 1.00 0.00 98 GLN A C 17
ATOM 27543 O O . GLN A 1 98 ? 1.254 9.926 9.634 1.00 0.00 98 GLN A O 17
ATOM 27557 N N . THR A 1 99 ? -0.566 11.184 9.221 1.00 0.00 99 THR A N 17
ATOM 27558 C CA . THR A 1 99 ? 0.177 12.223 8.519 1.00 0.00 99 THR A CA 17
ATOM 27559 C C . THR A 1 99 ? 0.744 13.247 9.496 1.00 0.00 99 THR A C 17
ATOM 27560 O O . THR A 1 99 ? 0.484 13.184 10.698 1.00 0.00 99 THR A O 17
ATOM 27571 N N . LEU A 1 100 ? 1.520 14.190 8.972 1.00 0.00 100 LEU A N 17
ATOM 27572 C CA . LEU A 1 100 ? 2.125 15.229 9.798 1.00 0.00 100 LEU A CA 17
ATOM 27573 C C . LEU A 1 100 ? 1.055 16.121 10.420 1.00 0.00 100 LEU A C 17
ATOM 27574 O O . LEU A 1 100 ? 0.125 16.559 9.743 1.00 0.00 100 LEU A O 17
ATOM 27590 N N . THR A 1 101 ? 1.195 16.389 11.715 1.00 0.00 101 THR A N 17
ATOM 27591 C CA . THR A 1 101 ? 0.242 17.230 12.428 1.00 0.00 101 THR A CA 17
ATOM 27592 C C . THR A 1 101 ? 0.811 18.623 12.669 1.00 0.00 101 THR A C 17
ATOM 27593 O O . THR A 1 101 ? 1.679 18.812 13.521 1.00 0.00 101 THR A O 17
ATOM 27604 N N . ASP A 1 102 ? 0.315 19.598 11.913 1.00 0.00 102 ASP A N 17
ATOM 27605 C CA . ASP A 1 102 ? 0.773 20.976 12.046 1.00 0.00 102 ASP A CA 17
ATOM 27606 C C . ASP A 1 102 ? 0.395 21.546 13.409 1.00 0.00 102 ASP A C 17
ATOM 27607 O O . ASP A 1 102 ? -0.614 21.156 13.998 1.00 0.00 102 ASP A O 17
ATOM 27616 N N . SER A 1 103 ? 1.212 22.469 13.907 1.00 0.00 103 SER A N 17
ATOM 27617 C CA . SER A 1 103 ? 0.966 23.089 15.203 1.00 0.00 103 SER A CA 17
ATOM 27618 C C . SER A 1 103 ? 0.392 22.076 16.190 1.00 0.00 103 SER A C 17
ATOM 27619 O O . SER A 1 103 ? -0.476 22.402 16.998 1.00 0.00 103 SER A O 17
ATOM 27627 N N . GLY A 1 104 ? 0.886 20.843 16.116 1.00 0.00 104 GLY A N 17
ATOM 27628 C CA . GLY A 1 104 ? 0.412 19.800 17.007 1.00 0.00 104 GLY A CA 17
ATOM 27629 C C . GLY A 1 104 ? 1.225 19.714 18.283 1.00 0.00 104 GLY A C 17
ATOM 27630 O O . GLY A 1 104 ? 2.304 20.296 18.397 1.00 0.00 104 GLY A O 17
ATOM 27634 N N . PRO A 1 105 ? 0.704 18.973 19.273 1.00 0.00 105 PRO A N 17
ATOM 27635 C CA . PRO A 1 105 ? 1.373 18.796 20.565 1.00 0.00 105 PRO A CA 17
ATOM 27636 C C . PRO A 1 105 ? 2.630 17.941 20.455 1.00 0.00 105 PRO A C 17
ATOM 27637 O O . PRO A 1 105 ? 2.755 17.117 19.549 1.00 0.00 105 PRO A O 17
ATOM 27648 N N . SER A 1 106 ? 3.560 18.140 21.384 1.00 0.00 106 SER A N 17
ATOM 27649 C CA . SER A 1 106 ? 4.810 17.389 21.389 1.00 0.00 106 SER A CA 17
ATOM 27650 C C . SER A 1 106 ? 5.097 16.821 22.775 1.00 0.00 106 SER A C 17
ATOM 27651 O O . SER A 1 106 ? 5.659 17.501 23.633 1.00 0.00 106 SER A O 17
ATOM 27659 N N . SER A 1 107 ? 4.705 15.569 22.987 1.00 0.00 107 SER A N 17
ATOM 27660 C CA . SER A 1 107 ? 4.916 14.909 24.271 1.00 0.00 107 SER A CA 17
ATOM 27661 C C . SER A 1 107 ? 6.343 15.124 24.764 1.00 0.00 107 SER A C 17
ATOM 27662 O O . SER A 1 107 ? 6.562 15.618 25.869 1.00 0.00 107 SER A O 17
ATOM 27670 N N . GLY A 1 108 ? 7.313 14.749 23.934 1.00 0.00 108 GLY A N 17
ATOM 27671 C CA . GLY A 1 108 ? 8.707 14.908 24.303 1.00 0.00 108 GLY A CA 17
ATOM 27672 C C . GLY A 1 108 ? 9.016 16.301 24.816 1.00 0.00 108 GLY A C 17
ATOM 27673 O O . GLY A 1 108 ? 9.815 16.466 25.738 1.00 0.00 108 GLY A O 17
ATOM 27677 N N . GLY A 1 1 ? -5.939 -25.223 5.854 1.00 0.00 1 GLY A N 18
ATOM 27678 C CA . GLY A 1 1 ? -6.783 -24.051 5.716 1.00 0.00 1 GLY A CA 18
ATOM 27679 C C . GLY A 1 1 ? -6.579 -23.343 4.392 1.00 0.00 1 GLY A C 18
ATOM 27680 O O . GLY A 1 1 ? -6.098 -22.211 4.353 1.00 0.00 1 GLY A O 18
ATOM 27684 N N . SER A 1 2 ? -6.945 -24.011 3.302 1.00 0.00 2 SER A N 18
ATOM 27685 C CA . SER A 1 2 ? -6.795 -23.440 1.969 1.00 0.00 2 SER A CA 18
ATOM 27686 C C . SER A 1 2 ? -7.985 -22.551 1.621 1.00 0.00 2 SER A C 18
ATOM 27687 O O . SER A 1 2 ? -9.112 -22.809 2.046 1.00 0.00 2 SER A O 18
ATOM 27695 N N . SER A 1 3 ? -7.727 -21.503 0.845 1.00 0.00 3 SER A N 18
ATOM 27696 C CA . SER A 1 3 ? -8.775 -20.573 0.443 1.00 0.00 3 SER A CA 18
ATOM 27697 C C . SER A 1 3 ? -8.243 -19.559 -0.566 1.00 0.00 3 SER A C 18
ATOM 27698 O O . SER A 1 3 ? -7.391 -18.733 -0.242 1.00 0.00 3 SER A O 18
ATOM 27706 N N . GLY A 1 4 ? -8.754 -19.628 -1.791 1.00 0.00 4 GLY A N 18
ATOM 27707 C CA . GLY A 1 4 ? -8.320 -18.712 -2.829 1.00 0.00 4 GLY A CA 18
ATOM 27708 C C . GLY A 1 4 ? -7.187 -19.275 -3.664 1.00 0.00 4 GLY A C 18
ATOM 27709 O O . GLY A 1 4 ? -6.316 -19.975 -3.148 1.00 0.00 4 GLY A O 18
ATOM 27713 N N . SER A 1 5 ? -7.200 -18.972 -4.958 1.00 0.00 5 SER A N 18
ATOM 27714 C CA . SER A 1 5 ? -6.169 -19.459 -5.867 1.00 0.00 5 SER A CA 18
ATOM 27715 C C . SER A 1 5 ? -4.777 -19.145 -5.327 1.00 0.00 5 SER A C 18
ATOM 27716 O O . SER A 1 5 ? -4.544 -18.075 -4.764 1.00 0.00 5 SER A O 18
ATOM 27724 N N . SER A 1 6 ? -3.855 -20.086 -5.503 1.00 0.00 6 SER A N 18
ATOM 27725 C CA . SER A 1 6 ? -2.486 -19.913 -5.030 1.00 0.00 6 SER A CA 18
ATOM 27726 C C . SER A 1 6 ? -1.841 -18.687 -5.670 1.00 0.00 6 SER A C 18
ATOM 27727 O O . SER A 1 6 ? -1.485 -18.702 -6.848 1.00 0.00 6 SER A O 18
ATOM 27735 N N . GLY A 1 7 ? -1.695 -17.624 -4.884 1.00 0.00 7 GLY A N 18
ATOM 27736 C CA . GLY A 1 7 ? -1.094 -16.404 -5.390 1.00 0.00 7 GLY A CA 18
ATOM 27737 C C . GLY A 1 7 ? 0.329 -16.214 -4.903 1.00 0.00 7 GLY A C 18
ATOM 27738 O O . GLY A 1 7 ? 0.869 -17.034 -4.161 1.00 0.00 7 GLY A O 18
ATOM 27742 N N . PRO A 1 8 ? 0.961 -15.109 -5.327 1.00 0.00 8 PRO A N 18
ATOM 27743 C CA . PRO A 1 8 ? 2.338 -14.788 -4.943 1.00 0.00 8 PRO A CA 18
ATOM 27744 C C . PRO A 1 8 ? 2.456 -14.409 -3.471 1.00 0.00 8 PRO A C 18
ATOM 27745 O O . PRO A 1 8 ? 1.551 -13.798 -2.903 1.00 0.00 8 PRO A O 18
ATOM 27756 N N . SER A 1 9 ? 3.578 -14.775 -2.858 1.00 0.00 9 SER A N 18
ATOM 27757 C CA . SER A 1 9 ? 3.813 -14.476 -1.451 1.00 0.00 9 SER A CA 18
ATOM 27758 C C . SER A 1 9 ? 3.486 -13.018 -1.144 1.00 0.00 9 SER A C 18
ATOM 27759 O O . SER A 1 9 ? 3.293 -12.207 -2.051 1.00 0.00 9 SER A O 18
ATOM 27767 N N . THR A 1 10 ? 3.426 -12.689 0.143 1.00 0.00 10 THR A N 18
ATOM 27768 C CA . THR A 1 10 ? 3.123 -11.330 0.572 1.00 0.00 10 THR A CA 18
ATOM 27769 C C . THR A 1 10 ? 4.002 -10.914 1.746 1.00 0.00 10 THR A C 18
ATOM 27770 O O . THR A 1 10 ? 4.394 -11.745 2.566 1.00 0.00 10 THR A O 18
ATOM 27781 N N . VAL A 1 11 ? 4.308 -9.623 1.822 1.00 0.00 11 VAL A N 18
ATOM 27782 C CA . VAL A 1 11 ? 5.140 -9.096 2.897 1.00 0.00 11 VAL A CA 18
ATOM 27783 C C . VAL A 1 11 ? 4.496 -9.335 4.258 1.00 0.00 11 VAL A C 18
ATOM 27784 O O . VAL A 1 11 ? 3.300 -9.117 4.453 1.00 0.00 11 VAL A O 18
ATOM 27797 N N . PRO A 1 12 ? 5.305 -9.794 5.224 1.00 0.00 12 PRO A N 18
ATOM 27798 C CA . PRO A 1 12 ? 4.836 -10.072 6.584 1.00 0.00 12 PRO A CA 18
ATOM 27799 C C . PRO A 1 12 ? 4.486 -8.799 7.348 1.00 0.00 12 PRO A C 18
ATOM 27800 O O . PRO A 1 12 ? 3.475 -8.743 8.049 1.00 0.00 12 PRO A O 18
ATOM 27811 N N . ILE A 1 13 ? 5.326 -7.780 7.207 1.00 0.00 13 ILE A N 18
ATOM 27812 C CA . ILE A 1 13 ? 5.103 -6.508 7.882 1.00 0.00 13 ILE A CA 18
ATOM 27813 C C . ILE A 1 13 ? 5.556 -5.338 7.015 1.00 0.00 13 ILE A C 18
ATOM 27814 O O . ILE A 1 13 ? 6.363 -5.506 6.101 1.00 0.00 13 ILE A O 18
ATOM 27830 N N . MET A 1 14 ? 5.032 -4.153 7.309 1.00 0.00 14 MET A N 18
ATOM 27831 C CA . MET A 1 14 ? 5.385 -2.954 6.557 1.00 0.00 14 MET A CA 18
ATOM 27832 C C . MET A 1 14 ? 6.174 -1.980 7.427 1.00 0.00 14 MET A C 18
ATOM 27833 O O . MET A 1 14 ? 5.938 -1.875 8.631 1.00 0.00 14 MET A O 18
ATOM 27847 N N . HIS A 1 15 ? 7.113 -1.270 6.810 1.00 0.00 15 HIS A N 18
ATOM 27848 C CA . HIS A 1 15 ? 7.937 -0.304 7.528 1.00 0.00 15 HIS A CA 18
ATOM 27849 C C . HIS A 1 15 ? 7.886 1.063 6.852 1.00 0.00 15 HIS A C 18
ATOM 27850 O O . HIS A 1 15 ? 8.034 1.169 5.635 1.00 0.00 15 HIS A O 18
ATOM 27865 N N . GLN A 1 16 ? 7.674 2.105 7.650 1.00 0.00 16 GLN A N 18
ATOM 27866 C CA . GLN A 1 16 ? 7.601 3.464 7.128 1.00 0.00 16 GLN A CA 18
ATOM 27867 C C . GLN A 1 16 ? 8.960 4.152 7.210 1.00 0.00 16 GLN A C 18
ATOM 27868 O O . GLN A 1 16 ? 9.681 4.009 8.198 1.00 0.00 16 GLN A O 18
ATOM 27882 N N . VAL A 1 17 ? 9.304 4.899 6.166 1.00 0.00 17 VAL A N 18
ATOM 27883 C CA . VAL A 1 17 ? 10.576 5.610 6.120 1.00 0.00 17 VAL A CA 18
ATOM 27884 C C . VAL A 1 17 ? 10.390 7.090 6.432 1.00 0.00 17 VAL A C 18
ATOM 27885 O O . VAL A 1 17 ? 11.175 7.682 7.173 1.00 0.00 17 VAL A O 18
ATOM 27898 N N . SER A 1 18 ? 9.345 7.683 5.863 1.00 0.00 18 SER A N 18
ATOM 27899 C CA . SER A 1 18 ? 9.057 9.096 6.078 1.00 0.00 18 SER A CA 18
ATOM 27900 C C . SER A 1 18 ? 7.602 9.411 5.743 1.00 0.00 18 SER A C 18
ATOM 27901 O O . SER A 1 18 ? 6.898 8.591 5.155 1.00 0.00 18 SER A O 18
ATOM 27909 N N . ALA A 1 19 ? 7.159 10.605 6.122 1.00 0.00 19 ALA A N 18
ATOM 27910 C CA . ALA A 1 19 ? 5.790 11.030 5.861 1.00 0.00 19 ALA A CA 18
ATOM 27911 C C . ALA A 1 19 ? 5.687 12.551 5.814 1.00 0.00 19 ALA A C 18
ATOM 27912 O O . ALA A 1 19 ? 6.436 13.256 6.490 1.00 0.00 19 ALA A O 18
ATOM 27919 N N . THR A 1 20 ? 4.754 13.052 5.009 1.00 0.00 20 THR A N 18
ATOM 27920 C CA . THR A 1 20 ? 4.555 14.489 4.872 1.00 0.00 20 THR A CA 18
ATOM 27921 C C . THR A 1 20 ? 3.195 14.910 5.419 1.00 0.00 20 THR A C 18
ATOM 27922 O O . THR A 1 20 ? 2.463 14.096 5.981 1.00 0.00 20 THR A O 18
ATOM 27933 N N . MET A 1 21 ? 2.864 16.185 5.250 1.00 0.00 21 MET A N 18
ATOM 27934 C CA . MET A 1 21 ? 1.590 16.713 5.725 1.00 0.00 21 MET A CA 18
ATOM 27935 C C . MET A 1 21 ? 0.462 16.362 4.760 1.00 0.00 21 MET A C 18
ATOM 27936 O O . MET A 1 21 ? -0.687 16.192 5.169 1.00 0.00 21 MET A O 18
ATOM 27950 N N . ARG A 1 22 ? 0.797 16.256 3.479 1.00 0.00 22 ARG A N 18
ATOM 27951 C CA . ARG A 1 22 ? -0.188 15.926 2.456 1.00 0.00 22 ARG A CA 18
ATOM 27952 C C . ARG A 1 22 ? 0.186 14.634 1.736 1.00 0.00 22 ARG A C 18
ATOM 27953 O O . ARG A 1 22 ? -0.367 14.316 0.683 1.00 0.00 22 ARG A O 18
ATOM 27974 N N . SER A 1 23 ? 1.128 13.894 2.311 1.00 0.00 23 SER A N 18
ATOM 27975 C CA . SER A 1 23 ? 1.580 12.639 1.723 1.00 0.00 23 SER A CA 18
ATOM 27976 C C . SER A 1 23 ? 2.234 11.749 2.776 1.00 0.00 23 SER A C 18
ATOM 27977 O O . SER A 1 23 ? 2.440 12.167 3.915 1.00 0.00 23 SER A O 18
ATOM 27985 N N . ILE A 1 24 ? 2.556 10.520 2.385 1.00 0.00 24 ILE A N 18
ATOM 27986 C CA . ILE A 1 24 ? 3.187 9.572 3.294 1.00 0.00 24 ILE A CA 18
ATOM 27987 C C . ILE A 1 24 ? 4.101 8.612 2.540 1.00 0.00 24 ILE A C 18
ATOM 27988 O O . ILE A 1 24 ? 3.797 8.197 1.421 1.00 0.00 24 ILE A O 18
ATOM 28004 N N . THR A 1 25 ? 5.222 8.260 3.161 1.00 0.00 25 THR A N 18
ATOM 28005 C CA . THR A 1 25 ? 6.181 7.349 2.550 1.00 0.00 25 THR A CA 18
ATOM 28006 C C . THR A 1 25 ? 6.258 6.035 3.318 1.00 0.00 25 THR A C 18
ATOM 28007 O O . THR A 1 25 ? 6.295 6.025 4.549 1.00 0.00 25 THR A O 18
ATOM 28018 N N . LEU A 1 26 ? 6.282 4.927 2.586 1.00 0.00 26 LEU A N 18
ATOM 28019 C CA . LEU A 1 26 ? 6.356 3.605 3.199 1.00 0.00 26 LEU A CA 18
ATOM 28020 C C . LEU A 1 26 ? 7.386 2.732 2.491 1.00 0.00 26 LEU A C 18
ATOM 28021 O O . LEU A 1 26 ? 7.857 3.068 1.404 1.00 0.00 26 LEU A O 18
ATOM 28037 N N . SER A 1 27 ? 7.732 1.610 3.113 1.00 0.00 27 SER A N 18
ATOM 28038 C CA . SER A 1 27 ? 8.708 0.689 2.542 1.00 0.00 27 SER A CA 18
ATOM 28039 C C . SER A 1 27 ? 8.518 -0.718 3.101 1.00 0.00 27 SER A C 18
ATOM 28040 O O . SER A 1 27 ? 8.415 -0.908 4.313 1.00 0.00 27 SER A O 18
ATOM 28048 N N . TRP A 1 28 ? 8.474 -1.701 2.208 1.00 0.00 28 TRP A N 18
ATOM 28049 C CA . TRP A 1 28 ? 8.297 -3.091 2.611 1.00 0.00 28 TRP A CA 18
ATOM 28050 C C . TRP A 1 28 ? 9.367 -3.980 1.986 1.00 0.00 28 TRP A C 18
ATOM 28051 O O . TRP A 1 28 ? 9.795 -3.771 0.850 1.00 0.00 28 TRP A O 18
ATOM 28072 N N . PRO A 1 29 ? 9.810 -4.995 2.741 1.00 0.00 29 PRO A N 18
ATOM 28073 C CA . PRO A 1 29 ? 10.835 -5.936 2.280 1.00 0.00 29 PRO A CA 18
ATOM 28074 C C . PRO A 1 29 ? 10.325 -6.853 1.174 1.00 0.00 29 PRO A C 18
ATOM 28075 O O . PRO A 1 29 ? 9.160 -7.250 1.172 1.00 0.00 29 PRO A O 18
ATOM 28086 N N . GLN A 1 30 ? 11.205 -7.186 0.234 1.00 0.00 30 GLN A N 18
ATOM 28087 C CA . GLN A 1 30 ? 10.842 -8.056 -0.878 1.00 0.00 30 GLN A CA 18
ATOM 28088 C C . GLN A 1 30 ? 10.699 -9.502 -0.413 1.00 0.00 30 GLN A C 18
ATOM 28089 O O . GLN A 1 30 ? 11.540 -10.032 0.312 1.00 0.00 30 GLN A O 18
ATOM 28103 N N . PRO A 1 31 ? 9.609 -10.156 -0.841 1.00 0.00 31 PRO A N 18
ATOM 28104 C CA . PRO A 1 31 ? 9.330 -11.549 -0.481 1.00 0.00 31 PRO A CA 18
ATOM 28105 C C . PRO A 1 31 ? 10.296 -12.524 -1.146 1.00 0.00 31 PRO A C 18
ATOM 28106 O O . PRO A 1 31 ? 11.093 -12.136 -1.999 1.00 0.00 31 PRO A O 18
ATOM 28117 N N . GLU A 1 32 ? 10.218 -13.791 -0.751 1.00 0.00 32 GLU A N 18
ATOM 28118 C CA . GLU A 1 32 ? 11.086 -14.820 -1.310 1.00 0.00 32 GLU A CA 18
ATOM 28119 C C . GLU A 1 32 ? 10.265 -15.952 -1.921 1.00 0.00 32 GLU A C 18
ATOM 28120 O O . GLU A 1 32 ? 10.796 -16.799 -2.638 1.00 0.00 32 GLU A O 18
ATOM 28132 N N . GLN A 1 33 ? 8.968 -15.957 -1.631 1.00 0.00 33 GLN A N 18
ATOM 28133 C CA . GLN A 1 33 ? 8.074 -16.985 -2.152 1.00 0.00 33 GLN A CA 18
ATOM 28134 C C . GLN A 1 33 ? 6.988 -16.369 -3.028 1.00 0.00 33 GLN A C 18
ATOM 28135 O O . GLN A 1 33 ? 5.804 -16.683 -2.905 1.00 0.00 33 GLN A O 18
ATOM 28149 N N . PRO A 1 34 ? 7.398 -15.469 -3.934 1.00 0.00 34 PRO A N 18
ATOM 28150 C CA . PRO A 1 34 ? 6.476 -14.790 -4.849 1.00 0.00 34 PRO A CA 18
ATOM 28151 C C . PRO A 1 34 ? 5.903 -15.734 -5.901 1.00 0.00 34 PRO A C 18
ATOM 28152 O O . PRO A 1 34 ? 5.110 -15.326 -6.748 1.00 0.00 34 PRO A O 18
ATOM 28163 N N . ASN A 1 35 ? 6.310 -16.998 -5.839 1.00 0.00 35 ASN A N 18
ATOM 28164 C CA . ASN A 1 35 ? 5.836 -18.000 -6.787 1.00 0.00 35 ASN A CA 18
ATOM 28165 C C . ASN A 1 35 ? 5.949 -17.490 -8.220 1.00 0.00 35 ASN A C 18
ATOM 28166 O O . ASN A 1 35 ? 5.161 -17.864 -9.088 1.00 0.00 35 ASN A O 18
ATOM 28177 N N . GLY A 1 36 ? 6.937 -16.633 -8.461 1.00 0.00 36 GLY A N 18
ATOM 28178 C CA . GLY A 1 36 ? 7.136 -16.086 -9.791 1.00 0.00 36 GLY A CA 18
ATOM 28179 C C . GLY A 1 36 ? 7.553 -14.628 -9.761 1.00 0.00 36 GLY A C 18
ATOM 28180 O O . GLY A 1 36 ? 7.218 -13.899 -8.827 1.00 0.00 36 GLY A O 18
ATOM 28184 N N . ILE A 1 37 ? 8.286 -14.203 -10.785 1.00 0.00 37 ILE A N 18
ATOM 28185 C CA . ILE A 1 37 ? 8.748 -12.824 -10.871 1.00 0.00 37 ILE A CA 18
ATOM 28186 C C . ILE A 1 37 ? 7.644 -11.848 -10.479 1.00 0.00 37 ILE A C 18
ATOM 28187 O O . ILE A 1 37 ? 6.468 -12.082 -10.757 1.00 0.00 37 ILE A O 18
ATOM 28203 N N . ILE A 1 38 ? 8.032 -10.753 -9.833 1.00 0.00 38 ILE A N 18
ATOM 28204 C CA . ILE A 1 38 ? 7.075 -9.740 -9.405 1.00 0.00 38 ILE A CA 18
ATOM 28205 C C . ILE A 1 38 ? 7.056 -8.560 -10.371 1.00 0.00 38 ILE A C 18
ATOM 28206 O O . ILE A 1 38 ? 8.056 -7.860 -10.534 1.00 0.00 38 ILE A O 18
ATOM 28222 N N . LEU A 1 39 ? 5.910 -8.343 -11.008 1.00 0.00 39 LEU A N 18
ATOM 28223 C CA . LEU A 1 39 ? 5.759 -7.245 -11.956 1.00 0.00 39 LEU A CA 18
ATOM 28224 C C . LEU A 1 39 ? 5.696 -5.904 -11.232 1.00 0.00 39 LEU A C 18
ATOM 28225 O O . LEU A 1 39 ? 6.513 -5.017 -11.478 1.00 0.00 39 LEU A O 18
ATOM 28241 N N . ASP A 1 40 ? 4.724 -5.765 -10.338 1.00 0.00 40 ASP A N 18
ATOM 28242 C CA . ASP A 1 40 ? 4.557 -4.534 -9.575 1.00 0.00 40 ASP A CA 18
ATOM 28243 C C . ASP A 1 40 ? 3.780 -4.793 -8.289 1.00 0.00 40 ASP A C 18
ATOM 28244 O O . ASP A 1 40 ? 3.210 -5.868 -8.101 1.00 0.00 40 ASP A O 18
ATOM 28253 N N . TYR A 1 41 ? 3.761 -3.801 -7.405 1.00 0.00 41 TYR A N 18
ATOM 28254 C CA . TYR A 1 41 ? 3.056 -3.923 -6.134 1.00 0.00 41 TYR A CA 18
ATOM 28255 C C . TYR A 1 41 ? 1.866 -2.970 -6.078 1.00 0.00 41 TYR A C 18
ATOM 28256 O O . TYR A 1 41 ? 1.996 -1.780 -6.363 1.00 0.00 41 TYR A O 18
ATOM 28274 N N . GLU A 1 42 ? 0.706 -3.504 -5.708 1.00 0.00 42 GLU A N 18
ATOM 28275 C CA . GLU A 1 42 ? -0.508 -2.702 -5.614 1.00 0.00 42 GLU A CA 18
ATOM 28276 C C . GLU A 1 42 ? -0.698 -2.166 -4.197 1.00 0.00 42 GLU A C 18
ATOM 28277 O O . GLU A 1 42 ? -0.617 -2.916 -3.223 1.00 0.00 42 GLU A O 18
ATOM 28289 N N . ILE A 1 43 ? -0.950 -0.866 -4.091 1.00 0.00 43 ILE A N 18
ATOM 28290 C CA . ILE A 1 43 ? -1.152 -0.230 -2.795 1.00 0.00 43 ILE A CA 18
ATOM 28291 C C . ILE A 1 43 ? -2.563 0.332 -2.673 1.00 0.00 43 ILE A C 18
ATOM 28292 O O . ILE A 1 43 ? -2.984 1.162 -3.480 1.00 0.00 43 ILE A O 18
ATOM 28308 N N . ARG A 1 44 ? -3.290 -0.123 -1.658 1.00 0.00 44 ARG A N 18
ATOM 28309 C CA . ARG A 1 44 ? -4.655 0.336 -1.429 1.00 0.00 44 ARG A CA 18
ATOM 28310 C C . ARG A 1 44 ? -4.757 1.104 -0.114 1.00 0.00 44 ARG A C 18
ATOM 28311 O O . ARG A 1 44 ? -4.405 0.588 0.947 1.00 0.00 44 ARG A O 18
ATOM 28332 N N . TYR A 1 45 ? -5.241 2.338 -0.192 1.00 0.00 45 TYR A N 18
ATOM 28333 C CA . TYR A 1 45 ? -5.388 3.178 0.991 1.00 0.00 45 TYR A CA 18
ATOM 28334 C C . TYR A 1 45 ? -6.799 3.751 1.081 1.00 0.00 45 TYR A C 18
ATOM 28335 O O . TYR A 1 45 ? -7.396 4.123 0.071 1.00 0.00 45 TYR A O 18
ATOM 28353 N N . TYR A 1 46 ? -7.325 3.818 2.299 1.00 0.00 46 TYR A N 18
ATOM 28354 C CA . TYR A 1 46 ? -8.667 4.343 2.523 1.00 0.00 46 TYR A CA 18
ATOM 28355 C C . TYR A 1 46 ? -8.761 5.037 3.879 1.00 0.00 46 TYR A C 18
ATOM 28356 O O . TYR A 1 46 ? -8.153 4.599 4.855 1.00 0.00 46 TYR A O 18
ATOM 28374 N N . GLU A 1 47 ? -9.529 6.121 3.930 1.00 0.00 47 GLU A N 18
ATOM 28375 C CA . GLU A 1 47 ? -9.702 6.875 5.166 1.00 0.00 47 GLU A CA 18
ATOM 28376 C C . GLU A 1 47 ? -10.235 5.979 6.280 1.00 0.00 47 GLU A C 18
ATOM 28377 O O . GLU A 1 47 ? -11.202 5.241 6.090 1.00 0.00 47 GLU A O 18
ATOM 28389 N N . LYS A 1 48 ? -9.597 6.049 7.443 1.00 0.00 48 LYS A N 18
ATOM 28390 C CA . LYS A 1 48 ? -10.004 5.246 8.590 1.00 0.00 48 LYS A CA 18
ATOM 28391 C C . LYS A 1 48 ? -11.514 5.317 8.795 1.00 0.00 48 LYS A C 18
ATOM 28392 O O . LYS A 1 48 ? -12.147 4.327 9.158 1.00 0.00 48 LYS A O 18
ATOM 28411 N N . GLU A 1 49 ? -12.084 6.495 8.558 1.00 0.00 49 GLU A N 18
ATOM 28412 C CA . GLU A 1 49 ? -13.520 6.693 8.716 1.00 0.00 49 GLU A CA 18
ATOM 28413 C C . GLU A 1 49 ? -14.293 5.983 7.609 1.00 0.00 49 GLU A C 18
ATOM 28414 O O . GLU A 1 49 ? -15.412 5.513 7.820 1.00 0.00 49 GLU A O 18
ATOM 28426 N N . HIS A 1 50 ? -13.689 5.908 6.427 1.00 0.00 50 HIS A N 18
ATOM 28427 C CA . HIS A 1 50 ? -14.319 5.255 5.285 1.00 0.00 50 HIS A CA 18
ATOM 28428 C C . HIS A 1 50 ? -14.046 3.754 5.299 1.00 0.00 50 HIS A C 18
ATOM 28429 O O . HIS A 1 50 ? -13.251 3.266 6.101 1.00 0.00 50 HIS A O 18
ATOM 28444 N N . ASN A 1 51 ? -14.712 3.029 4.407 1.00 0.00 51 ASN A N 18
ATOM 28445 C CA . ASN A 1 51 ? -14.542 1.583 4.317 1.00 0.00 51 ASN A CA 18
ATOM 28446 C C . ASN A 1 51 ? -13.751 1.204 3.069 1.00 0.00 51 ASN A C 18
ATOM 28447 O O . ASN A 1 51 ? -13.283 2.072 2.333 1.00 0.00 51 ASN A O 18
ATOM 28458 N N . GLU A 1 52 ? -13.608 -0.097 2.837 1.00 0.00 52 GLU A N 18
ATOM 28459 C CA . GLU A 1 52 ? -12.874 -0.590 1.678 1.00 0.00 52 GLU A CA 18
ATOM 28460 C C . GLU A 1 52 ? -13.543 -0.145 0.381 1.00 0.00 52 GLU A C 18
ATOM 28461 O O . GLU A 1 52 ? -12.876 0.295 -0.556 1.00 0.00 52 GLU A O 18
ATOM 28473 N N . PHE A 1 53 ? -14.866 -0.262 0.334 1.00 0.00 53 PHE A N 18
ATOM 28474 C CA . PHE A 1 53 ? -15.626 0.126 -0.848 1.00 0.00 53 PHE A CA 18
ATOM 28475 C C . PHE A 1 53 ? -15.099 1.435 -1.429 1.00 0.00 53 PHE A C 18
ATOM 28476 O O . PHE A 1 53 ? -14.699 1.494 -2.591 1.00 0.00 53 PHE A O 18
ATOM 28493 N N . ASN A 1 54 ? -15.102 2.482 -0.610 1.00 0.00 54 ASN A N 18
ATOM 28494 C CA . ASN A 1 54 ? -14.625 3.791 -1.042 1.00 0.00 54 ASN A CA 18
ATOM 28495 C C . ASN A 1 54 ? -13.134 3.947 -0.759 1.00 0.00 54 ASN A C 18
ATOM 28496 O O . ASN A 1 54 ? -12.725 4.815 0.012 1.00 0.00 54 ASN A O 18
ATOM 28507 N N . SER A 1 55 ? -12.326 3.100 -1.389 1.00 0.00 55 SER A N 18
ATOM 28508 C CA . SER A 1 55 ? -10.880 3.141 -1.203 1.00 0.00 55 SER A CA 18
ATOM 28509 C C . SER A 1 55 ? -10.173 3.469 -2.514 1.00 0.00 55 SER A C 18
ATOM 28510 O O . SER A 1 55 ? -10.803 3.552 -3.568 1.00 0.00 55 SER A O 18
ATOM 28518 N N . SER A 1 56 ? -8.859 3.656 -2.440 1.00 0.00 56 SER A N 18
ATOM 28519 C CA . SER A 1 56 ? -8.065 3.979 -3.619 1.00 0.00 56 SER A CA 18
ATOM 28520 C C . SER A 1 56 ? -6.976 2.934 -3.845 1.00 0.00 56 SER A C 18
ATOM 28521 O O . SER A 1 56 ? -6.696 2.116 -2.970 1.00 0.00 56 SER A O 18
ATOM 28529 N N . MET A 1 57 ? -6.367 2.968 -5.026 1.00 0.00 57 MET A N 18
ATOM 28530 C CA . MET A 1 57 ? -5.309 2.025 -5.367 1.00 0.00 57 MET A CA 18
ATOM 28531 C C . MET A 1 57 ? -4.192 2.718 -6.142 1.00 0.00 57 MET A C 18
ATOM 28532 O O . MET A 1 57 ? -4.447 3.604 -6.957 1.00 0.00 57 MET A O 18
ATOM 28546 N N . ALA A 1 58 ? -2.955 2.309 -5.881 1.00 0.00 58 ALA A N 18
ATOM 28547 C CA . ALA A 1 58 ? -1.801 2.889 -6.555 1.00 0.00 58 ALA A CA 18
ATOM 28548 C C . ALA A 1 58 ? -0.827 1.806 -7.007 1.00 0.00 58 ALA A C 18
ATOM 28549 O O . ALA A 1 58 ? -0.772 0.724 -6.421 1.00 0.00 58 ALA A O 18
ATOM 28556 N N . ARG A 1 59 ? -0.061 2.103 -8.051 1.00 0.00 59 ARG A N 18
ATOM 28557 C CA . ARG A 1 59 ? 0.910 1.154 -8.582 1.00 0.00 59 ARG A CA 18
ATOM 28558 C C . ARG A 1 59 ? 2.335 1.606 -8.278 1.00 0.00 59 ARG A C 18
ATOM 28559 O O . ARG A 1 59 ? 2.627 2.801 -8.259 1.00 0.00 59 ARG A O 18
ATOM 28580 N N . SER A 1 60 ? 3.218 0.641 -8.041 1.00 0.00 60 SER A N 18
ATOM 28581 C CA . SER A 1 60 ? 4.612 0.940 -7.734 1.00 0.00 60 SER A CA 18
ATOM 28582 C C . SER A 1 60 ? 5.542 -0.086 -8.375 1.00 0.00 60 SER A C 18
ATOM 28583 O O . SER A 1 60 ? 5.363 -1.292 -8.206 1.00 0.00 60 SER A O 18
ATOM 28591 N N . GLN A 1 61 ? 6.534 0.403 -9.112 1.00 0.00 61 GLN A N 18
ATOM 28592 C CA . GLN A 1 61 ? 7.492 -0.471 -9.780 1.00 0.00 61 GLN A CA 18
ATOM 28593 C C . GLN A 1 61 ? 8.643 -0.831 -8.846 1.00 0.00 61 GLN A C 18
ATOM 28594 O O . GLN A 1 61 ? 9.721 -1.223 -9.294 1.00 0.00 61 GLN A O 18
ATOM 28608 N N . THR A 1 62 ? 8.408 -0.695 -7.545 1.00 0.00 62 THR A N 18
ATOM 28609 C CA . THR A 1 62 ? 9.425 -1.004 -6.548 1.00 0.00 62 THR A CA 18
ATOM 28610 C C . THR A 1 62 ? 8.791 -1.364 -5.209 1.00 0.00 62 THR A C 18
ATOM 28611 O O . THR A 1 62 ? 7.569 -1.358 -5.069 1.00 0.00 62 THR A O 18
ATOM 28622 N N . ASN A 1 63 ? 9.630 -1.675 -4.227 1.00 0.00 63 ASN A N 18
ATOM 28623 C CA . ASN A 1 63 ? 9.151 -2.037 -2.898 1.00 0.00 63 ASN A CA 18
ATOM 28624 C C . ASN A 1 63 ? 8.993 -0.799 -2.020 1.00 0.00 63 ASN A C 18
ATOM 28625 O O . ASN A 1 63 ? 9.002 -0.888 -0.792 1.00 0.00 63 ASN A O 18
ATOM 28636 N N . THR A 1 64 ? 8.846 0.358 -2.660 1.00 0.00 64 THR A N 18
ATOM 28637 C CA . THR A 1 64 ? 8.686 1.614 -1.939 1.00 0.00 64 THR A CA 18
ATOM 28638 C C . THR A 1 64 ? 7.831 2.597 -2.731 1.00 0.00 64 THR A C 18
ATOM 28639 O O . THR A 1 64 ? 8.106 2.873 -3.898 1.00 0.00 64 THR A O 18
ATOM 28650 N N . ALA A 1 65 ? 6.794 3.123 -2.088 1.00 0.00 65 ALA A N 18
ATOM 28651 C CA . ALA A 1 65 ? 5.900 4.078 -2.731 1.00 0.00 65 ALA A CA 18
ATOM 28652 C C . ALA A 1 65 ? 5.343 5.076 -1.722 1.00 0.00 65 ALA A C 18
ATOM 28653 O O . ALA A 1 65 ? 5.097 4.732 -0.566 1.00 0.00 65 ALA A O 18
ATOM 28660 N N . ARG A 1 66 ? 5.148 6.313 -2.166 1.00 0.00 66 ARG A N 18
ATOM 28661 C CA . ARG A 1 66 ? 4.623 7.362 -1.300 1.00 0.00 66 ARG A CA 18
ATOM 28662 C C . ARG A 1 66 ? 3.191 7.719 -1.686 1.00 0.00 66 ARG A C 18
ATOM 28663 O O . ARG A 1 66 ? 2.894 7.953 -2.858 1.00 0.00 66 ARG A O 18
ATOM 28684 N N . ILE A 1 67 ? 2.308 7.758 -0.694 1.00 0.00 67 ILE A N 18
ATOM 28685 C CA . ILE A 1 67 ? 0.907 8.087 -0.931 1.00 0.00 67 ILE A CA 18
ATOM 28686 C C . ILE A 1 67 ? 0.678 9.593 -0.867 1.00 0.00 67 ILE A C 18
ATOM 28687 O O . ILE A 1 67 ? 0.983 10.236 0.137 1.00 0.00 67 ILE A O 18
ATOM 28703 N N . ASP A 1 68 ? 0.138 10.150 -1.946 1.00 0.00 68 ASP A N 18
ATOM 28704 C CA . ASP A 1 68 ? -0.135 11.581 -2.012 1.00 0.00 68 ASP A CA 18
ATOM 28705 C C . ASP A 1 68 ? -1.636 11.844 -2.097 1.00 0.00 68 ASP A C 18
ATOM 28706 O O . ASP A 1 68 ? -2.384 11.050 -2.666 1.00 0.00 68 ASP A O 18
ATOM 28715 N N . GLY A 1 69 ? -2.068 12.964 -1.525 1.00 0.00 69 GLY A N 18
ATOM 28716 C CA . GLY A 1 69 ? -3.477 13.311 -1.546 1.00 0.00 69 GLY A CA 18
ATOM 28717 C C . GLY A 1 69 ? -4.180 12.961 -0.250 1.00 0.00 69 GLY A C 18
ATOM 28718 O O . GLY A 1 69 ? -5.202 12.273 -0.255 1.00 0.00 69 GLY A O 18
ATOM 28722 N N . LEU A 1 70 ? -3.632 13.433 0.864 1.00 0.00 70 LEU A N 18
ATOM 28723 C CA . LEU A 1 70 ? -4.212 13.164 2.176 1.00 0.00 70 LEU A CA 18
ATOM 28724 C C . LEU A 1 70 ? -4.347 14.450 2.985 1.00 0.00 70 LEU A C 18
ATOM 28725 O O . LEU A 1 70 ? -3.894 15.513 2.560 1.00 0.00 70 LEU A O 18
ATOM 28741 N N . ARG A 1 71 ? -4.970 14.345 4.154 1.00 0.00 71 ARG A N 18
ATOM 28742 C CA . ARG A 1 71 ? -5.164 15.499 5.024 1.00 0.00 71 ARG A CA 18
ATOM 28743 C C . ARG A 1 71 ? -4.229 15.435 6.228 1.00 0.00 71 ARG A C 18
ATOM 28744 O O . ARG A 1 71 ? -3.802 14.362 6.657 1.00 0.00 71 ARG A O 18
ATOM 28765 N N . PRO A 1 72 ? -3.902 16.609 6.787 1.00 0.00 72 PRO A N 18
ATOM 28766 C CA . PRO A 1 72 ? -3.015 16.713 7.949 1.00 0.00 72 PRO A CA 18
ATOM 28767 C C . PRO A 1 72 ? -3.660 16.176 9.222 1.00 0.00 72 PRO A C 18
ATOM 28768 O O . PRO A 1 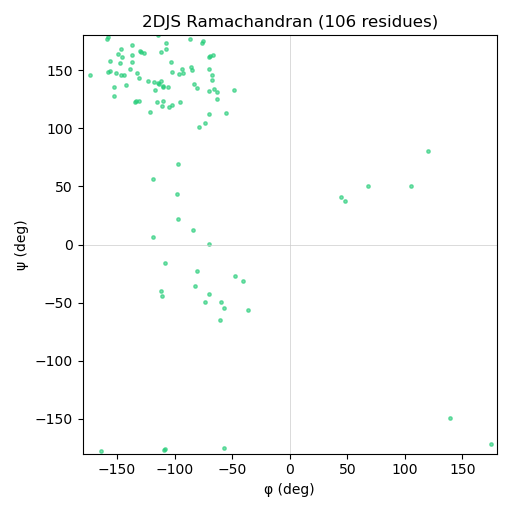72 ? -4.813 16.483 9.522 1.00 0.00 72 PRO A O 18
ATOM 28779 N N . GLY A 1 73 ? -2.909 15.371 9.968 1.00 0.00 73 GLY A N 18
ATOM 28780 C CA . GLY A 1 73 ? -3.426 14.804 11.200 1.00 0.00 73 GLY A CA 18
ATOM 28781 C C . GLY A 1 73 ? -4.553 13.821 10.957 1.00 0.00 73 GLY A C 18
ATOM 28782 O O . GLY A 1 73 ? -5.572 13.853 11.646 1.00 0.00 73 GLY A O 18
ATOM 28786 N N . MET A 1 74 ? -4.372 12.946 9.973 1.00 0.00 74 MET A N 18
ATOM 28787 C CA . MET A 1 74 ? -5.383 11.949 9.641 1.00 0.00 74 MET A CA 18
ATOM 28788 C C . MET A 1 74 ? -4.752 10.573 9.461 1.00 0.00 74 MET A C 18
ATOM 28789 O O . MET A 1 74 ? -3.638 10.452 8.951 1.00 0.00 74 MET A O 18
ATOM 28803 N N . VAL A 1 75 ? -5.470 9.537 9.882 1.00 0.00 75 VAL A N 18
ATOM 28804 C CA . VAL A 1 75 ? -4.979 8.168 9.766 1.00 0.00 75 VAL A CA 18
ATOM 28805 C C . VAL A 1 75 ? -5.495 7.506 8.493 1.00 0.00 75 VAL A C 18
ATOM 28806 O O . VAL A 1 75 ? -6.667 7.644 8.140 1.00 0.00 75 VAL A O 18
ATOM 28819 N N . TYR A 1 76 ? -4.614 6.786 7.809 1.00 0.00 76 TYR A N 18
ATOM 28820 C CA . TYR A 1 76 ? -4.979 6.103 6.574 1.00 0.00 76 TYR A CA 18
ATOM 28821 C C . TYR A 1 76 ? -4.489 4.658 6.585 1.00 0.00 76 TYR A C 18
ATOM 28822 O O . TYR A 1 76 ? -3.322 4.388 6.869 1.00 0.00 76 TYR A O 18
ATOM 28840 N N . VAL A 1 77 ? -5.390 3.732 6.272 1.00 0.00 77 VAL A N 18
ATOM 28841 C CA . VAL A 1 77 ? -5.051 2.314 6.243 1.00 0.00 77 VAL A CA 18
ATOM 28842 C C . VAL A 1 77 ? -4.467 1.916 4.893 1.00 0.00 77 VAL A C 18
ATOM 28843 O O . VAL A 1 77 ? -5.201 1.648 3.941 1.00 0.00 77 VAL A O 18
ATOM 28856 N N . VAL A 1 78 ? -3.140 1.879 4.816 1.00 0.00 78 VAL A N 18
ATOM 28857 C CA . VAL A 1 78 ? -2.456 1.512 3.582 1.00 0.00 78 VAL A CA 18
ATOM 28858 C C . VAL A 1 78 ? -2.033 0.047 3.603 1.00 0.00 78 VAL A C 18
ATOM 28859 O O . VAL A 1 78 ? -1.599 -0.468 4.633 1.00 0.00 78 VAL A O 18
ATOM 28872 N N . GLN A 1 79 ? -2.162 -0.617 2.459 1.00 0.00 79 GLN A N 18
ATOM 28873 C CA . GLN A 1 79 ? -1.793 -2.023 2.347 1.00 0.00 79 GLN A CA 18
ATOM 28874 C C . GLN A 1 79 ? -1.128 -2.306 1.004 1.00 0.00 79 GLN A C 18
ATOM 28875 O O . GLN A 1 79 ? -1.540 -1.776 -0.028 1.00 0.00 79 GLN A O 18
ATOM 28889 N N . VAL A 1 80 ? -0.097 -3.145 1.024 1.00 0.00 80 VAL A N 18
ATOM 28890 C CA . VAL A 1 80 ? 0.624 -3.499 -0.193 1.00 0.00 80 VAL A CA 18
ATOM 28891 C C . VAL A 1 80 ? 0.527 -4.994 -0.474 1.00 0.00 80 VAL A C 18
ATOM 28892 O O . VAL A 1 80 ? 0.560 -5.812 0.446 1.00 0.00 80 VAL A O 18
ATOM 28905 N N . ARG A 1 81 ? 0.408 -5.344 -1.750 1.00 0.00 81 ARG A N 18
ATOM 28906 C CA . ARG A 1 81 ? 0.305 -6.741 -2.153 1.00 0.00 81 ARG A CA 18
ATOM 28907 C C . ARG A 1 81 ? 1.288 -7.057 -3.276 1.00 0.00 81 ARG A C 18
ATOM 28908 O O . ARG A 1 81 ? 1.817 -6.154 -3.924 1.00 0.00 81 ARG A O 18
ATOM 28929 N N . ALA A 1 82 ? 1.528 -8.344 -3.501 1.00 0.00 82 ALA A N 18
ATOM 28930 C CA . ALA A 1 82 ? 2.446 -8.779 -4.547 1.00 0.00 82 ALA A CA 18
ATOM 28931 C C . ALA A 1 82 ? 1.688 -9.338 -5.745 1.00 0.00 82 ALA A C 18
ATOM 28932 O O . ALA A 1 82 ? 0.740 -10.109 -5.588 1.00 0.00 82 ALA A O 18
ATOM 28939 N N . ARG A 1 83 ? 2.110 -8.945 -6.943 1.00 0.00 83 ARG A N 18
ATOM 28940 C CA . ARG A 1 83 ? 1.468 -9.406 -8.168 1.00 0.00 83 ARG A CA 18
ATOM 28941 C C . ARG A 1 83 ? 2.496 -9.993 -9.132 1.00 0.00 83 ARG A C 18
ATOM 28942 O O . ARG A 1 83 ? 3.560 -9.413 -9.351 1.00 0.00 83 ARG A O 18
ATOM 28963 N N . THR A 1 84 ? 2.170 -11.147 -9.706 1.00 0.00 84 THR A N 18
ATOM 28964 C CA . THR A 1 84 ? 3.064 -11.813 -10.644 1.00 0.00 84 THR A CA 18
ATOM 28965 C C . THR A 1 84 ? 2.303 -12.316 -11.866 1.00 0.00 84 THR A C 18
ATOM 28966 O O . THR A 1 84 ? 1.073 -12.272 -11.905 1.00 0.00 84 THR A O 18
ATOM 28977 N N . VAL A 1 85 ? 3.042 -12.794 -12.862 1.00 0.00 85 VAL A N 18
ATOM 28978 C CA . VAL A 1 85 ? 2.437 -13.307 -14.085 1.00 0.00 85 VAL A CA 18
ATOM 28979 C C . VAL A 1 85 ? 1.450 -14.429 -13.781 1.00 0.00 85 VAL A C 18
ATOM 28980 O O . VAL A 1 85 ? 0.672 -14.835 -14.643 1.00 0.00 85 VAL A O 18
ATOM 28993 N N . ALA A 1 86 ? 1.489 -14.926 -12.549 1.00 0.00 86 ALA A N 18
ATOM 28994 C CA . ALA A 1 86 ? 0.597 -15.999 -12.130 1.00 0.00 86 ALA A CA 18
ATOM 28995 C C . ALA A 1 86 ? -0.748 -15.448 -11.669 1.00 0.00 86 ALA A C 18
ATOM 28996 O O . ALA A 1 86 ? -1.802 -15.955 -12.050 1.00 0.00 86 ALA A O 18
ATOM 29003 N N . GLY A 1 87 ? -0.704 -14.405 -10.846 1.00 0.00 87 GLY A N 18
ATOM 29004 C CA . GLY A 1 87 ? -1.926 -13.802 -10.346 1.00 0.00 87 GLY A CA 18
ATOM 29005 C C . GLY A 1 87 ? -1.659 -12.695 -9.346 1.00 0.00 87 GLY A C 18
ATOM 29006 O O . GLY A 1 87 ? -0.607 -12.055 -9.383 1.00 0.00 87 GLY A O 18
ATOM 29010 N N . TYR A 1 88 ? -2.613 -12.466 -8.450 1.00 0.00 88 TYR A N 18
ATOM 29011 C CA . TYR A 1 88 ? -2.478 -11.425 -7.438 1.00 0.00 88 TYR A CA 18
ATOM 29012 C C . TYR A 1 88 ? -2.283 -12.034 -6.053 1.00 0.00 88 TYR A C 18
ATOM 29013 O O . TYR A 1 88 ? -2.715 -13.156 -5.789 1.00 0.00 88 TYR A O 18
ATOM 29031 N N . GLY A 1 89 ? -1.628 -11.285 -5.171 1.00 0.00 89 GLY A N 18
ATOM 29032 C CA . GLY A 1 89 ? -1.387 -11.766 -3.823 1.00 0.00 89 GLY A CA 18
ATOM 29033 C C . GLY A 1 89 ? -2.219 -11.035 -2.789 1.00 0.00 89 GLY A C 18
ATOM 29034 O O . GLY A 1 89 ? -2.763 -9.964 -3.062 1.00 0.00 89 GLY A O 18
ATOM 29038 N N . LYS A 1 90 ? -2.321 -11.613 -1.597 1.00 0.00 90 LYS A N 18
ATOM 29039 C CA . LYS A 1 90 ? -3.093 -11.010 -0.517 1.00 0.00 90 LYS A CA 18
ATOM 29040 C C . LYS A 1 90 ? -2.390 -9.771 0.028 1.00 0.00 90 LYS A C 18
ATOM 29041 O O . LYS A 1 90 ? -1.226 -9.518 -0.283 1.00 0.00 90 LYS A O 18
ATOM 29060 N N . PHE A 1 91 ? -3.104 -9.002 0.844 1.00 0.00 91 PHE A N 18
ATOM 29061 C CA . PHE A 1 91 ? -2.548 -7.789 1.433 1.00 0.00 91 PHE A CA 18
ATOM 29062 C C . PHE A 1 91 ? -1.694 -8.119 2.653 1.00 0.00 91 PHE A C 18
ATOM 29063 O O . PHE A 1 91 ? -1.957 -9.089 3.364 1.00 0.00 91 PHE A O 18
ATOM 29080 N N . SER A 1 92 ? -0.670 -7.306 2.889 1.00 0.00 92 SER A N 18
ATOM 29081 C CA . SER A 1 92 ? 0.227 -7.513 4.020 1.00 0.00 92 SER A CA 18
ATOM 29082 C C . SER A 1 92 ? -0.419 -7.039 5.319 1.00 0.00 92 SER A C 18
ATOM 29083 O O . SER A 1 92 ? -1.425 -6.332 5.303 1.00 0.00 92 SER A O 18
ATOM 29091 N N . GLY A 1 93 ? 0.169 -7.436 6.444 1.00 0.00 93 GLY A N 18
ATOM 29092 C CA . GLY A 1 93 ? -0.362 -7.043 7.736 1.00 0.00 93 GLY A CA 18
ATOM 29093 C C . GLY A 1 93 ? -0.881 -5.619 7.742 1.00 0.00 93 GLY A C 18
ATOM 29094 O O . GLY A 1 93 ? -0.129 -4.677 7.993 1.00 0.00 93 GLY A O 18
ATOM 29098 N N . LYS A 1 94 ? -2.170 -5.459 7.462 1.00 0.00 94 LYS A N 18
ATOM 29099 C CA . LYS A 1 94 ? -2.790 -4.140 7.435 1.00 0.00 94 LYS A CA 18
ATOM 29100 C C . LYS A 1 94 ? -2.226 -3.251 8.539 1.00 0.00 94 LYS A C 18
ATOM 29101 O O . LYS A 1 94 ? -2.137 -3.663 9.695 1.00 0.00 94 LYS A O 18
ATOM 29120 N N . MET A 1 95 ? -1.849 -2.030 8.175 1.00 0.00 95 MET A N 18
ATOM 29121 C CA . MET A 1 95 ? -1.296 -1.083 9.136 1.00 0.00 95 MET A CA 18
ATOM 29122 C C . MET A 1 95 ? -1.922 0.297 8.961 1.00 0.00 95 MET A C 18
ATOM 29123 O O . MET A 1 95 ? -2.410 0.635 7.882 1.00 0.00 95 MET A O 18
ATOM 29137 N N . CYS A 1 96 ? -1.906 1.089 10.027 1.00 0.00 96 CYS A N 18
ATOM 29138 C CA . CYS A 1 96 ? -2.473 2.432 9.991 1.00 0.00 96 CYS A CA 18
ATOM 29139 C C . CYS A 1 96 ? -1.378 3.488 10.100 1.00 0.00 96 CYS A C 18
ATOM 29140 O O . CYS A 1 96 ? -0.716 3.607 11.132 1.00 0.00 96 CYS A O 18
ATOM 29148 N N . PHE A 1 97 ? -1.191 4.253 9.029 1.00 0.00 97 PHE A N 18
ATOM 29149 C CA . PHE A 1 97 ? -0.174 5.297 9.004 1.00 0.00 97 PHE A CA 18
ATOM 29150 C C . PHE A 1 97 ? -0.817 6.682 9.002 1.00 0.00 97 PHE A C 18
ATOM 29151 O O . PHE A 1 97 ? -1.667 6.981 8.164 1.00 0.00 97 PHE A O 18
ATOM 29168 N N . GLN A 1 98 ? -0.403 7.520 9.947 1.00 0.00 98 GLN A N 18
ATOM 29169 C CA . GLN A 1 98 ? -0.939 8.872 10.055 1.00 0.00 98 GLN A CA 18
ATOM 29170 C C . GLN A 1 98 ? 0.016 9.887 9.435 1.00 0.00 98 GLN A C 18
ATOM 29171 O O . GLN A 1 98 ? 1.203 9.612 9.257 1.00 0.00 98 GLN A O 18
ATOM 29185 N N . THR A 1 99 ? -0.510 11.063 9.108 1.00 0.00 99 THR A N 18
ATOM 29186 C CA . THR A 1 99 ? 0.294 12.119 8.506 1.00 0.00 99 THR A CA 18
ATOM 29187 C C . THR A 1 99 ? 0.886 13.034 9.572 1.00 0.00 99 THR A C 18
ATOM 29188 O O . THR A 1 99 ? 0.699 12.813 10.769 1.00 0.00 99 THR A O 18
ATOM 29199 N N . LEU A 1 100 ? 1.602 14.063 9.131 1.00 0.00 100 LEU A N 18
ATOM 29200 C CA . LEU A 1 100 ? 2.222 15.013 10.048 1.00 0.00 100 LEU A CA 18
ATOM 29201 C C . LEU A 1 100 ? 1.180 15.955 10.642 1.00 0.00 100 LEU A C 18
ATOM 29202 O O . LEU A 1 100 ? 0.324 16.482 9.929 1.00 0.00 100 LEU A O 18
ATOM 29218 N N . THR A 1 101 ? 1.258 16.166 11.952 1.00 0.00 101 THR A N 18
ATOM 29219 C CA . THR A 1 101 ? 0.324 17.046 12.642 1.00 0.00 101 THR A CA 18
ATOM 29220 C C . THR A 1 101 ? 0.922 18.433 12.846 1.00 0.00 101 THR A C 18
ATOM 29221 O O . THR A 1 101 ? 1.805 18.622 13.683 1.00 0.00 101 THR A O 18
ATOM 29232 N N . ASP A 1 102 ? 0.436 19.400 12.076 1.00 0.00 102 ASP A N 18
ATOM 29233 C CA . ASP A 1 102 ? 0.922 20.772 12.174 1.00 0.00 102 ASP A CA 18
ATOM 29234 C C . ASP A 1 102 ? 0.227 21.516 13.309 1.00 0.00 102 ASP A C 18
ATOM 29235 O O . ASP A 1 102 ? -0.243 22.640 13.133 1.00 0.00 102 ASP A O 18
ATOM 29244 N N . SER A 1 103 ? 0.163 20.880 14.475 1.00 0.00 103 SER A N 18
ATOM 29245 C CA . SER A 1 103 ? -0.480 21.479 15.638 1.00 0.00 103 SER A CA 18
ATOM 29246 C C . SER A 1 103 ? 0.544 22.186 16.521 1.00 0.00 103 SER A C 18
ATOM 29247 O O . SER A 1 103 ? 0.531 23.409 16.649 1.00 0.00 103 SER A O 18
ATOM 29255 N N . GLY A 1 104 ? 1.432 21.404 17.129 1.00 0.00 104 GLY A N 18
ATOM 29256 C CA . GLY A 1 104 ? 2.451 21.971 17.992 1.00 0.00 104 GLY A CA 18
ATOM 29257 C C . GLY A 1 104 ? 2.812 21.053 19.143 1.00 0.00 104 GLY A C 18
ATOM 29258 O O . GLY A 1 104 ? 2.602 19.842 19.089 1.00 0.00 104 GLY A O 18
ATOM 29262 N N . PRO A 1 105 ? 3.371 21.634 20.215 1.00 0.00 105 PRO A N 18
ATOM 29263 C CA . PRO A 1 105 ? 3.775 20.878 21.405 1.00 0.00 105 PRO A CA 18
ATOM 29264 C C . PRO A 1 105 ? 2.579 20.352 22.191 1.00 0.00 105 PRO A C 18
ATOM 29265 O O . PRO A 1 105 ? 2.738 19.595 23.148 1.00 0.00 105 PRO A O 18
ATOM 29276 N N . SER A 1 106 ? 1.382 20.758 21.780 1.00 0.00 106 SER A N 18
ATOM 29277 C CA . SER A 1 106 ? 0.159 20.330 22.449 1.00 0.00 106 SER A CA 18
ATOM 29278 C C . SER A 1 106 ? 0.274 18.882 22.918 1.00 0.00 106 SER A C 18
ATOM 29279 O O . SER A 1 106 ? 0.060 18.579 24.091 1.00 0.00 106 SER A O 18
ATOM 29287 N N . SER A 1 107 ? 0.614 17.992 21.991 1.00 0.00 107 SER A N 18
ATOM 29288 C CA . SER A 1 107 ? 0.755 16.575 22.306 1.00 0.00 107 SER A CA 18
ATOM 29289 C C . SER A 1 107 ? 1.921 15.961 21.538 1.00 0.00 107 SER A C 18
ATOM 29290 O O . SER A 1 107 ? 1.872 15.826 20.316 1.00 0.00 107 SER A O 18
ATOM 29298 N N . GLY A 1 108 ? 2.970 15.589 22.266 1.00 0.00 108 GLY A N 18
ATOM 29299 C CA . GLY A 1 108 ? 4.135 14.994 21.637 1.00 0.00 108 GLY A CA 18
ATOM 29300 C C . GLY A 1 108 ? 4.914 14.104 22.586 1.00 0.00 108 GLY A C 18
ATOM 29301 O O . GLY A 1 108 ? 5.565 13.151 22.159 1.00 0.00 108 GLY A O 18
ATOM 29305 N N . GLY A 1 1 ? -8.583 -24.708 2.850 1.00 0.00 1 GLY A N 19
ATOM 29306 C CA . GLY A 1 1 ? -8.179 -23.376 2.438 1.00 0.00 1 GLY A CA 19
ATOM 29307 C C . GLY A 1 1 ? -9.138 -22.305 2.917 1.00 0.00 1 GLY A C 19
ATOM 29308 O O . GLY A 1 1 ? -9.968 -21.817 2.150 1.00 0.00 1 GLY A O 19
ATOM 29312 N N . SER A 1 2 ? -9.025 -21.937 4.189 1.00 0.00 2 SER A N 19
ATOM 29313 C CA . SER A 1 2 ? -9.893 -20.920 4.771 1.00 0.00 2 SER A CA 19
ATOM 29314 C C . SER A 1 2 ? -9.372 -19.520 4.462 1.00 0.00 2 SER A C 19
ATOM 29315 O O . SER A 1 2 ? -10.095 -18.681 3.925 1.00 0.00 2 SER A O 19
ATOM 29323 N N . SER A 1 3 ? -8.112 -19.275 4.807 1.00 0.00 3 SER A N 19
ATOM 29324 C CA . SER A 1 3 ? -7.494 -17.976 4.571 1.00 0.00 3 SER A CA 19
ATOM 29325 C C . SER A 1 3 ? -7.458 -17.654 3.080 1.00 0.00 3 SER A C 19
ATOM 29326 O O . SER A 1 3 ? -7.993 -16.637 2.640 1.00 0.00 3 SER A O 19
ATOM 29334 N N . GLY A 1 4 ? -6.823 -18.529 2.307 1.00 0.00 4 GLY A N 19
ATOM 29335 C CA . GLY A 1 4 ? -6.728 -18.322 0.874 1.00 0.00 4 GLY A CA 19
ATOM 29336 C C . GLY A 1 4 ? -5.513 -18.996 0.269 1.00 0.00 4 GLY A C 19
ATOM 29337 O O . GLY A 1 4 ? -5.642 -19.866 -0.592 1.00 0.00 4 GLY A O 19
ATOM 29341 N N . SER A 1 5 ? -4.329 -18.594 0.720 1.00 0.00 5 SER A N 19
ATOM 29342 C CA . SER A 1 5 ? -3.085 -19.162 0.213 1.00 0.00 5 SER A CA 19
ATOM 29343 C C . SER A 1 5 ? -3.157 -19.370 -1.296 1.00 0.00 5 SER A C 19
ATOM 29344 O O . SER A 1 5 ? -2.780 -20.424 -1.808 1.00 0.00 5 SER A O 19
ATOM 29352 N N . SER A 1 6 ? -3.645 -18.356 -2.004 1.00 0.00 6 SER A N 19
ATOM 29353 C CA . SER A 1 6 ? -3.772 -18.428 -3.455 1.00 0.00 6 SER A CA 19
ATOM 29354 C C . SER A 1 6 ? -3.008 -17.289 -4.124 1.00 0.00 6 SER A C 19
ATOM 29355 O O . SER A 1 6 ? -3.319 -16.116 -3.924 1.00 0.00 6 SER A O 19
ATOM 29363 N N . GLY A 1 7 ? -2.005 -17.646 -4.921 1.00 0.00 7 GLY A N 19
ATOM 29364 C CA . GLY A 1 7 ? -1.211 -16.644 -5.608 1.00 0.00 7 GLY A CA 19
ATOM 29365 C C . GLY A 1 7 ? 0.175 -16.495 -5.013 1.00 0.00 7 GLY A C 19
ATOM 29366 O O . GLY A 1 7 ? 0.627 -17.323 -4.222 1.00 0.00 7 GLY A O 19
ATOM 29370 N N . PRO A 1 8 ? 0.876 -15.417 -5.398 1.00 0.00 8 PRO A N 19
ATOM 29371 C CA . PRO A 1 8 ? 2.230 -15.138 -4.910 1.00 0.00 8 PRO A CA 19
ATOM 29372 C C . PRO A 1 8 ? 2.245 -14.744 -3.437 1.00 0.00 8 PRO A C 19
ATOM 29373 O O . PRO A 1 8 ? 1.232 -14.308 -2.890 1.00 0.00 8 PRO A O 19
ATOM 29384 N N . SER A 1 9 ? 3.402 -14.899 -2.800 1.00 0.00 9 SER A N 19
ATOM 29385 C CA . SER A 1 9 ? 3.548 -14.562 -1.388 1.00 0.00 9 SER A CA 19
ATOM 29386 C C . SER A 1 9 ? 3.228 -13.091 -1.145 1.00 0.00 9 SER A C 19
ATOM 29387 O O . SER A 1 9 ? 2.832 -12.369 -2.061 1.00 0.00 9 SER A O 19
ATOM 29395 N N . THR A 1 10 ? 3.402 -12.651 0.098 1.00 0.00 10 THR A N 19
ATOM 29396 C CA . THR A 1 10 ? 3.131 -11.267 0.464 1.00 0.00 10 THR A CA 19
ATOM 29397 C C . THR A 1 10 ? 4.017 -10.821 1.621 1.00 0.00 10 THR A C 19
ATOM 29398 O O . THR A 1 10 ? 4.367 -11.618 2.492 1.00 0.00 10 THR A O 19
ATOM 29409 N N . VAL A 1 11 ? 4.376 -9.541 1.627 1.00 0.00 11 VAL A N 19
ATOM 29410 C CA . VAL A 1 11 ? 5.220 -8.988 2.679 1.00 0.00 11 VAL A CA 19
ATOM 29411 C C . VAL A 1 11 ? 4.676 -9.338 4.060 1.00 0.00 11 VAL A C 19
ATOM 29412 O O . VAL A 1 11 ? 3.473 -9.274 4.315 1.00 0.00 11 VAL A O 19
ATOM 29425 N N . PRO A 1 12 ? 5.581 -9.717 4.974 1.00 0.00 12 PRO A N 19
ATOM 29426 C CA . PRO A 1 12 ? 5.216 -10.083 6.346 1.00 0.00 12 PRO A CA 19
ATOM 29427 C C . PRO A 1 12 ? 4.749 -8.882 7.162 1.00 0.00 12 PRO A C 19
ATOM 29428 O O . PRO A 1 12 ? 3.719 -8.939 7.833 1.00 0.00 12 PRO A O 19
ATOM 29439 N N . ILE A 1 13 ? 5.514 -7.797 7.099 1.00 0.00 13 ILE A N 19
ATOM 29440 C CA . ILE A 1 13 ? 5.177 -6.583 7.832 1.00 0.00 13 ILE A CA 19
ATOM 29441 C C . ILE A 1 13 ? 5.556 -5.338 7.036 1.00 0.00 13 ILE A C 19
ATOM 29442 O O . ILE A 1 13 ? 6.339 -5.409 6.089 1.00 0.00 13 ILE A O 19
ATOM 29458 N N . MET A 1 14 ? 4.995 -4.199 7.428 1.00 0.00 14 MET A N 19
ATOM 29459 C CA . MET A 1 14 ? 5.276 -2.937 6.752 1.00 0.00 14 MET A CA 19
ATOM 29460 C C . MET A 1 14 ? 6.109 -2.019 7.641 1.00 0.00 14 MET A C 19
ATOM 29461 O O . MET A 1 14 ? 5.939 -1.996 8.860 1.00 0.00 14 MET A O 19
ATOM 29475 N N . HIS A 1 15 ? 7.011 -1.264 7.022 1.00 0.00 15 HIS A N 19
ATOM 29476 C CA . HIS A 1 15 ? 7.871 -0.343 7.757 1.00 0.00 15 HIS A CA 19
ATOM 29477 C C . HIS A 1 15 ? 7.819 1.054 7.146 1.00 0.00 15 HIS A C 19
ATOM 29478 O O . HIS A 1 15 ? 8.094 1.232 5.960 1.00 0.00 15 HIS A O 19
ATOM 29493 N N . GLN A 1 16 ? 7.466 2.040 7.964 1.00 0.00 16 GLN A N 19
ATOM 29494 C CA . GLN A 1 16 ? 7.377 3.420 7.503 1.00 0.00 16 GLN A CA 19
ATOM 29495 C C . GLN A 1 16 ? 8.719 4.130 7.648 1.00 0.00 16 GLN A C 19
ATOM 29496 O O . GLN A 1 16 ? 9.406 3.981 8.659 1.00 0.00 16 GLN A O 19
ATOM 29510 N N . VAL A 1 17 ? 9.088 4.902 6.631 1.00 0.00 17 VAL A N 19
ATOM 29511 C CA . VAL A 1 17 ? 10.348 5.636 6.645 1.00 0.00 17 VAL A CA 19
ATOM 29512 C C . VAL A 1 17 ? 10.116 7.120 6.903 1.00 0.00 17 VAL A C 19
ATOM 29513 O O . VAL A 1 17 ? 10.823 7.740 7.698 1.00 0.00 17 VAL A O 19
ATOM 29526 N N . SER A 1 18 ? 9.121 7.685 6.226 1.00 0.00 18 SER A N 19
ATOM 29527 C CA . SER A 1 18 ? 8.798 9.099 6.379 1.00 0.00 18 SER A CA 19
ATOM 29528 C C . SER A 1 18 ? 7.352 9.372 5.975 1.00 0.00 18 SER A C 19
ATOM 29529 O O . SER A 1 18 ? 6.636 8.470 5.543 1.00 0.00 18 SER A O 19
ATOM 29537 N N . ALA A 1 19 ? 6.931 10.625 6.119 1.00 0.00 19 ALA A N 19
ATOM 29538 C CA . ALA A 1 19 ? 5.573 11.019 5.767 1.00 0.00 19 ALA A CA 19
ATOM 29539 C C . ALA A 1 19 ? 5.480 12.523 5.536 1.00 0.00 19 ALA A C 19
ATOM 29540 O O . ALA A 1 19 ? 6.400 13.272 5.870 1.00 0.00 19 ALA A O 19
ATOM 29547 N N . THR A 1 20 ? 4.365 12.962 4.961 1.00 0.00 20 THR A N 19
ATOM 29548 C CA . THR A 1 20 ? 4.153 14.376 4.683 1.00 0.00 20 THR A CA 19
ATOM 29549 C C . THR A 1 20 ? 2.786 14.835 5.177 1.00 0.00 20 THR A C 19
ATOM 29550 O O . THR A 1 20 ? 2.059 14.074 5.815 1.00 0.00 20 THR A O 19
ATOM 29561 N N . MET A 1 21 ? 2.442 16.084 4.879 1.00 0.00 21 MET A N 19
ATOM 29562 C CA . MET A 1 21 ? 1.161 16.643 5.292 1.00 0.00 21 MET A CA 19
ATOM 29563 C C . MET A 1 21 ? 0.071 16.316 4.276 1.00 0.00 21 MET A C 19
ATOM 29564 O O . MET A 1 21 ? -1.114 16.296 4.607 1.00 0.00 21 MET A O 19
ATOM 29578 N N . ARG A 1 22 ? 0.481 16.060 3.037 1.00 0.00 22 ARG A N 19
ATOM 29579 C CA . ARG A 1 22 ? -0.460 15.736 1.973 1.00 0.00 22 ARG A CA 19
ATOM 29580 C C . ARG A 1 22 ? -0.142 14.374 1.362 1.00 0.00 22 ARG A C 19
ATOM 29581 O O . ARG A 1 22 ? -0.766 13.959 0.385 1.00 0.00 22 ARG A O 19
ATOM 29602 N N . SER A 1 23 ? 0.833 13.683 1.945 1.00 0.00 23 SER A N 19
ATOM 29603 C CA . SER A 1 23 ? 1.237 12.370 1.456 1.00 0.00 23 SER A CA 19
ATOM 29604 C C . SER A 1 23 ? 1.988 11.596 2.535 1.00 0.00 23 SER A C 19
ATOM 29605 O O . SER A 1 23 ? 2.260 12.121 3.615 1.00 0.00 23 SER A O 19
ATOM 29613 N N . ILE A 1 24 ? 2.320 10.345 2.234 1.00 0.00 24 ILE A N 19
ATOM 29614 C CA . ILE A 1 24 ? 3.040 9.499 3.177 1.00 0.00 24 ILE A CA 19
ATOM 29615 C C . ILE A 1 24 ? 3.923 8.491 2.448 1.00 0.00 24 ILE A C 19
ATOM 29616 O O . ILE A 1 24 ? 3.540 7.948 1.412 1.00 0.00 24 ILE A O 19
ATOM 29632 N N . THR A 1 25 ? 5.108 8.244 2.999 1.00 0.00 25 THR A N 19
ATOM 29633 C CA . THR A 1 25 ? 6.046 7.302 2.402 1.00 0.00 25 THR A CA 19
ATOM 29634 C C . THR A 1 25 ? 6.036 5.971 3.145 1.00 0.00 25 THR A C 19
ATOM 29635 O O . THR A 1 25 ? 6.006 5.936 4.376 1.00 0.00 25 THR A O 19
ATOM 29646 N N . LEU A 1 26 ? 6.062 4.878 2.391 1.00 0.00 26 LEU A N 19
ATOM 29647 C CA . LEU A 1 26 ? 6.056 3.543 2.979 1.00 0.00 26 LEU A CA 19
ATOM 29648 C C . LEU A 1 26 ? 7.088 2.646 2.303 1.00 0.00 26 LEU A C 19
ATOM 29649 O O . LEU A 1 26 ? 7.517 2.913 1.180 1.00 0.00 26 LEU A O 19
ATOM 29665 N N . SER A 1 27 ? 7.480 1.579 2.992 1.00 0.00 27 SER A N 19
ATOM 29666 C CA . SER A 1 27 ? 8.463 0.643 2.459 1.00 0.00 27 SER A CA 19
ATOM 29667 C C . SER A 1 27 ? 8.211 -0.767 2.984 1.00 0.00 27 SER A C 19
ATOM 29668 O O . SER A 1 27 ? 7.810 -0.951 4.133 1.00 0.00 27 SER A O 19
ATOM 29676 N N . TRP A 1 28 ? 8.448 -1.759 2.134 1.00 0.00 28 TRP A N 19
ATOM 29677 C CA . TRP A 1 28 ? 8.246 -3.154 2.511 1.00 0.00 28 TRP A CA 19
ATOM 29678 C C . TRP A 1 28 ? 9.332 -4.042 1.913 1.00 0.00 28 TRP A C 19
ATOM 29679 O O . TRP A 1 28 ? 9.795 -3.827 0.793 1.00 0.00 28 TRP A O 19
ATOM 29700 N N . PRO A 1 29 ? 9.749 -5.063 2.676 1.00 0.00 29 PRO A N 19
ATOM 29701 C CA . PRO A 1 29 ? 10.785 -6.005 2.240 1.00 0.00 29 PRO A CA 19
ATOM 29702 C C . PRO A 1 29 ? 10.306 -6.913 1.113 1.00 0.00 29 PRO A C 19
ATOM 29703 O O . PRO A 1 29 ? 9.106 -7.120 0.939 1.00 0.00 29 PRO A O 19
ATOM 29714 N N . GLN A 1 30 ? 11.252 -7.453 0.352 1.00 0.00 30 GLN A N 19
ATOM 29715 C CA . GLN A 1 30 ? 10.925 -8.340 -0.758 1.00 0.00 30 GLN A CA 19
ATOM 29716 C C . GLN A 1 30 ? 10.667 -9.759 -0.264 1.00 0.00 30 GLN A C 19
ATOM 29717 O O . GLN A 1 30 ? 11.414 -10.305 0.548 1.00 0.00 30 GLN A O 19
ATOM 29731 N N . PRO A 1 31 ? 9.583 -10.372 -0.764 1.00 0.00 31 PRO A N 19
ATOM 29732 C CA . PRO A 1 31 ? 9.201 -11.736 -0.387 1.00 0.00 31 PRO A CA 19
ATOM 29733 C C . PRO A 1 31 ? 10.167 -12.781 -0.935 1.00 0.00 31 PRO A C 19
ATOM 29734 O O . PRO A 1 31 ? 11.051 -12.465 -1.730 1.00 0.00 31 PRO A O 19
ATOM 29745 N N . GLU A 1 32 ? 9.990 -14.027 -0.506 1.00 0.00 32 GLU A N 19
ATOM 29746 C CA . GLU A 1 32 ? 10.847 -15.118 -0.955 1.00 0.00 32 GLU A CA 19
ATOM 29747 C C . GLU A 1 32 ? 10.036 -16.177 -1.697 1.00 0.00 32 GLU A C 19
ATOM 29748 O O . GLU A 1 32 ? 10.596 -17.053 -2.355 1.00 0.00 32 GLU A O 19
ATOM 29760 N N . GLN A 1 33 ? 8.715 -16.088 -1.583 1.00 0.00 33 GLN A N 19
ATOM 29761 C CA . GLN A 1 33 ? 7.827 -17.039 -2.242 1.00 0.00 33 GLN A CA 19
ATOM 29762 C C . GLN A 1 33 ? 6.848 -16.321 -3.164 1.00 0.00 33 GLN A C 19
ATOM 29763 O O . GLN A 1 33 ? 5.639 -16.555 -3.129 1.00 0.00 33 GLN A O 19
ATOM 29777 N N . PRO A 1 34 ? 7.378 -15.425 -4.009 1.00 0.00 34 PRO A N 19
ATOM 29778 C CA . PRO A 1 34 ? 6.568 -14.654 -4.957 1.00 0.00 34 PRO A CA 19
ATOM 29779 C C . PRO A 1 34 ? 6.003 -15.521 -6.076 1.00 0.00 34 PRO A C 19
ATOM 29780 O O . PRO A 1 34 ? 5.332 -15.025 -6.980 1.00 0.00 34 PRO A O 19
ATOM 29791 N N . ASN A 1 35 ? 6.280 -16.819 -6.010 1.00 0.00 35 ASN A N 19
ATOM 29792 C CA . ASN A 1 35 ? 5.800 -17.756 -7.019 1.00 0.00 35 ASN A CA 19
ATOM 29793 C C . ASN A 1 35 ? 6.077 -17.232 -8.424 1.00 0.00 35 ASN A C 19
ATOM 29794 O O . ASN A 1 35 ? 5.365 -17.559 -9.372 1.00 0.00 35 ASN A O 19
ATOM 29805 N N . GLY A 1 36 ? 7.120 -16.416 -8.551 1.00 0.00 36 GLY A N 19
ATOM 29806 C CA . GLY A 1 36 ? 7.474 -15.860 -9.843 1.00 0.00 36 GLY A CA 19
ATOM 29807 C C . GLY A 1 36 ? 7.999 -14.441 -9.740 1.00 0.00 36 GLY A C 19
ATOM 29808 O O . GLY A 1 36 ? 7.726 -13.741 -8.765 1.00 0.00 36 GLY A O 19
ATOM 29812 N N . ILE A 1 37 ? 8.756 -14.018 -10.746 1.00 0.00 37 ILE A N 19
ATOM 29813 C CA . ILE A 1 37 ? 9.321 -12.674 -10.764 1.00 0.00 37 ILE A CA 19
ATOM 29814 C C . ILE A 1 37 ? 8.228 -11.617 -10.655 1.00 0.00 37 ILE A C 19
ATOM 29815 O O . ILE A 1 37 ? 7.480 -11.383 -11.605 1.00 0.00 37 ILE A O 19
ATOM 29831 N N . ILE A 1 38 ? 8.142 -10.980 -9.492 1.00 0.00 38 ILE A N 19
ATOM 29832 C CA . ILE A 1 38 ? 7.142 -9.945 -9.260 1.00 0.00 38 ILE A CA 19
ATOM 29833 C C . ILE A 1 38 ? 7.312 -8.787 -10.238 1.00 0.00 38 ILE A C 19
ATOM 29834 O O . ILE A 1 38 ? 8.400 -8.223 -10.366 1.00 0.00 38 ILE A O 19
ATOM 29850 N N . LEU A 1 39 ? 6.230 -8.436 -10.924 1.00 0.00 39 LEU A N 19
ATOM 29851 C CA . LEU A 1 39 ? 6.259 -7.342 -11.890 1.00 0.00 39 LEU A CA 19
ATOM 29852 C C . LEU A 1 39 ? 6.101 -5.995 -11.192 1.00 0.00 39 LEU A C 19
ATOM 29853 O O . LEU A 1 39 ? 6.903 -5.083 -11.394 1.00 0.00 39 LEU A O 19
ATOM 29869 N N . ASP A 1 40 ? 5.064 -5.879 -10.371 1.00 0.00 40 ASP A N 19
ATOM 29870 C CA . ASP A 1 40 ? 4.802 -4.644 -9.640 1.00 0.00 40 ASP A CA 19
ATOM 29871 C C . ASP A 1 40 ? 4.084 -4.932 -8.325 1.00 0.00 40 ASP A C 19
ATOM 29872 O O . ASP A 1 40 ? 3.747 -6.079 -8.029 1.00 0.00 40 ASP A O 19
ATOM 29881 N N . TYR A 1 41 ? 3.854 -3.885 -7.541 1.00 0.00 41 TYR A N 19
ATOM 29882 C CA . TYR A 1 41 ? 3.180 -4.026 -6.256 1.00 0.00 41 TYR A CA 19
ATOM 29883 C C . TYR A 1 41 ? 1.985 -3.082 -6.161 1.00 0.00 41 TYR A C 19
ATOM 29884 O O . TYR A 1 41 ? 2.109 -1.882 -6.402 1.00 0.00 41 TYR A O 19
ATOM 29902 N N . GLU A 1 42 ? 0.829 -3.634 -5.808 1.00 0.00 42 GLU A N 19
ATOM 29903 C CA . GLU A 1 42 ? -0.388 -2.842 -5.681 1.00 0.00 42 GLU A CA 19
ATOM 29904 C C . GLU A 1 42 ? -0.566 -2.343 -4.250 1.00 0.00 42 GLU A C 19
ATOM 29905 O O . GLU A 1 42 ? -0.311 -3.072 -3.291 1.00 0.00 42 GLU A O 19
ATOM 29917 N N . ILE A 1 43 ? -1.005 -1.096 -4.114 1.00 0.00 43 ILE A N 19
ATOM 29918 C CA . ILE A 1 43 ? -1.217 -0.500 -2.801 1.00 0.00 43 ILE A CA 19
ATOM 29919 C C . ILE A 1 43 ? -2.613 0.106 -2.692 1.00 0.00 43 ILE A C 19
ATOM 29920 O O . ILE A 1 43 ? -3.078 0.786 -3.606 1.00 0.00 43 ILE A O 19
ATOM 29936 N N . ARG A 1 44 ? -3.274 -0.146 -1.567 1.00 0.00 44 ARG A N 19
ATOM 29937 C CA . ARG A 1 44 ? -4.616 0.375 -1.337 1.00 0.00 44 ARG A CA 19
ATOM 29938 C C . ARG A 1 44 ? -4.666 1.206 -0.058 1.00 0.00 44 ARG A C 19
ATOM 29939 O O . ARG A 1 44 ? -4.277 0.738 1.013 1.00 0.00 44 ARG A O 19
ATOM 29960 N N . TYR A 1 45 ? -5.146 2.438 -0.177 1.00 0.00 45 TYR A N 19
ATOM 29961 C CA . TYR A 1 45 ? -5.243 3.335 0.969 1.00 0.00 45 TYR A CA 19
ATOM 29962 C C . TYR A 1 45 ? -6.655 3.898 1.101 1.00 0.00 45 TYR A C 19
ATOM 29963 O O . TYR A 1 45 ? -7.258 4.329 0.118 1.00 0.00 45 TYR A O 19
ATOM 29981 N N . TYR A 1 46 ? -7.175 3.892 2.324 1.00 0.00 46 TYR A N 19
ATOM 29982 C CA . TYR A 1 46 ? -8.516 4.400 2.586 1.00 0.00 46 TYR A CA 19
ATOM 29983 C C . TYR A 1 46 ? -8.632 4.918 4.017 1.00 0.00 46 TYR A C 19
ATOM 29984 O O . TYR A 1 46 ? -8.066 4.341 4.944 1.00 0.00 46 TYR A O 19
ATOM 30002 N N . GLU A 1 47 ? -9.370 6.011 4.185 1.00 0.00 47 GLU A N 19
ATOM 30003 C CA . GLU A 1 47 ? -9.560 6.607 5.502 1.00 0.00 47 GLU A CA 19
ATOM 30004 C C . GLU A 1 47 ? -9.832 5.533 6.552 1.00 0.00 47 GLU A C 19
ATOM 30005 O O . GLU A 1 47 ? -10.414 4.490 6.254 1.00 0.00 47 GLU A O 19
ATOM 30017 N N . LYS A 1 48 ? -9.406 5.796 7.783 1.00 0.00 48 LYS A N 19
ATOM 30018 C CA . LYS A 1 48 ? -9.602 4.854 8.878 1.00 0.00 48 LYS A CA 19
ATOM 30019 C C . LYS A 1 48 ? -11.077 4.754 9.252 1.00 0.00 48 LYS A C 19
ATOM 30020 O O . LYS A 1 48 ? -11.481 3.852 9.986 1.00 0.00 48 LYS A O 19
ATOM 30039 N N . GLU A 1 49 ? -11.877 5.684 8.740 1.00 0.00 49 GLU A N 19
ATOM 30040 C CA . GLU A 1 49 ? -13.308 5.698 9.020 1.00 0.00 49 GLU A CA 19
ATOM 30041 C C . GLU A 1 49 ? -14.111 5.356 7.768 1.00 0.00 49 GLU A C 19
ATOM 30042 O O . GLU A 1 49 ? -15.311 5.623 7.695 1.00 0.00 49 GLU A O 19
ATOM 30054 N N . HIS A 1 50 ? -13.440 4.765 6.785 1.00 0.00 50 HIS A N 19
ATOM 30055 C CA . HIS A 1 50 ? -14.090 4.387 5.535 1.00 0.00 50 HIS A CA 19
ATOM 30056 C C . HIS A 1 50 ? -13.773 2.938 5.175 1.00 0.00 50 HIS A C 19
ATOM 30057 O O . HIS A 1 50 ? -12.886 2.322 5.765 1.00 0.00 50 HIS A O 19
ATOM 30072 N N . ASN A 1 51 ? -14.504 2.402 4.204 1.00 0.00 51 ASN A N 19
ATOM 30073 C CA . ASN A 1 51 ? -14.302 1.025 3.766 1.00 0.00 51 ASN A CA 19
ATOM 30074 C C . ASN A 1 51 ? -13.668 0.983 2.379 1.00 0.00 51 ASN A C 19
ATOM 30075 O O . ASN A 1 51 ? -13.524 2.013 1.721 1.00 0.00 51 ASN A O 19
ATOM 30086 N N . GLU A 1 52 ? -13.291 -0.215 1.942 1.00 0.00 52 GLU A N 19
ATOM 30087 C CA . GLU A 1 52 ? -12.673 -0.390 0.633 1.00 0.00 52 GLU A CA 19
ATOM 30088 C C . GLU A 1 52 ? -13.481 0.319 -0.450 1.00 0.00 52 GLU A C 19
ATOM 30089 O O . GLU A 1 52 ? -12.923 0.843 -1.414 1.00 0.00 52 GLU A O 19
ATOM 30101 N N . PHE A 1 53 ? -14.799 0.330 -0.284 1.00 0.00 53 PHE A N 19
ATOM 30102 C CA . PHE A 1 53 ? -15.686 0.972 -1.248 1.00 0.00 53 PHE A CA 19
ATOM 30103 C C . PHE A 1 53 ? -15.100 2.298 -1.726 1.00 0.00 53 PHE A C 19
ATOM 30104 O O . PHE A 1 53 ? -14.840 2.481 -2.914 1.00 0.00 53 PHE A O 19
ATOM 30121 N N . ASN A 1 54 ? -14.897 3.219 -0.790 1.00 0.00 54 ASN A N 19
ATOM 30122 C CA . ASN A 1 54 ? -14.343 4.529 -1.115 1.00 0.00 54 ASN A CA 19
ATOM 30123 C C . ASN A 1 54 ? -12.837 4.559 -0.870 1.00 0.00 54 ASN A C 19
ATOM 30124 O O . ASN A 1 54 ? -12.354 5.282 0.001 1.00 0.00 54 ASN A O 19
ATOM 30135 N N . SER A 1 55 ? -12.101 3.769 -1.645 1.00 0.00 55 SER A N 19
ATOM 30136 C CA . SER A 1 55 ? -10.651 3.702 -1.511 1.00 0.00 55 SER A CA 19
ATOM 30137 C C . SER A 1 55 ? -9.970 3.915 -2.860 1.00 0.00 55 SER A C 19
ATOM 30138 O O . SER A 1 55 ? -10.595 3.775 -3.912 1.00 0.00 55 SER A O 19
ATOM 30146 N N . SER A 1 56 ? -8.686 4.255 -2.820 1.00 0.00 56 SER A N 19
ATOM 30147 C CA . SER A 1 56 ? -7.920 4.492 -4.038 1.00 0.00 56 SER A CA 19
ATOM 30148 C C . SER A 1 56 ? -6.679 3.606 -4.080 1.00 0.00 56 SER A C 19
ATOM 30149 O O . SER A 1 56 ? -5.952 3.491 -3.094 1.00 0.00 56 SER A O 19
ATOM 30157 N N . MET A 1 57 ? -6.442 2.983 -5.230 1.00 0.00 57 MET A N 19
ATOM 30158 C CA . MET A 1 57 ? -5.288 2.108 -5.402 1.00 0.00 57 MET A CA 19
ATOM 30159 C C . MET A 1 57 ? -4.260 2.741 -6.334 1.00 0.00 57 MET A C 19
ATOM 30160 O O . MET A 1 57 ? -4.595 3.598 -7.152 1.00 0.00 57 MET A O 19
ATOM 30174 N N . ALA A 1 58 ? -3.009 2.313 -6.206 1.00 0.00 58 ALA A N 19
ATOM 30175 C CA . ALA A 1 58 ? -1.933 2.837 -7.039 1.00 0.00 58 ALA A CA 19
ATOM 30176 C C . ALA A 1 58 ? -0.920 1.748 -7.377 1.00 0.00 58 ALA A C 19
ATOM 30177 O O . ALA A 1 58 ? -0.928 0.673 -6.777 1.00 0.00 58 ALA A O 19
ATOM 30184 N N . ARG A 1 59 ? -0.052 2.033 -8.341 1.00 0.00 59 ARG A N 19
ATOM 30185 C CA . ARG A 1 59 ? 0.966 1.077 -8.760 1.00 0.00 59 ARG A CA 19
ATOM 30186 C C . ARG A 1 59 ? 2.349 1.510 -8.282 1.00 0.00 59 ARG A C 19
ATOM 30187 O O . ARG A 1 59 ? 2.585 2.689 -8.019 1.00 0.00 59 ARG A O 19
ATOM 30208 N N . SER A 1 60 ? 3.259 0.548 -8.170 1.00 0.00 60 SER A N 19
ATOM 30209 C CA . SER A 1 60 ? 4.617 0.829 -7.720 1.00 0.00 60 SER A CA 19
ATOM 30210 C C . SER A 1 60 ? 5.608 -0.153 -8.337 1.00 0.00 60 SER A C 19
ATOM 30211 O O . SER A 1 60 ? 5.519 -1.361 -8.118 1.00 0.00 60 SER A O 19
ATOM 30219 N N . GLN A 1 61 ? 6.552 0.376 -9.109 1.00 0.00 61 GLN A N 19
ATOM 30220 C CA . GLN A 1 61 ? 7.560 -0.453 -9.759 1.00 0.00 61 GLN A CA 19
ATOM 30221 C C . GLN A 1 61 ? 8.717 -0.749 -8.809 1.00 0.00 61 GLN A C 19
ATOM 30222 O O . GLN A 1 61 ? 9.828 -1.055 -9.243 1.00 0.00 61 GLN A O 19
ATOM 30236 N N . THR A 1 62 ? 8.448 -0.657 -7.510 1.00 0.00 62 THR A N 19
ATOM 30237 C CA . THR A 1 62 ? 9.466 -0.913 -6.499 1.00 0.00 62 THR A CA 19
ATOM 30238 C C . THR A 1 62 ? 8.834 -1.335 -5.178 1.00 0.00 62 THR A C 19
ATOM 30239 O O . THR A 1 62 ? 7.612 -1.363 -5.045 1.00 0.00 62 THR A O 19
ATOM 30250 N N . ASN A 1 63 ? 9.676 -1.662 -4.203 1.00 0.00 63 ASN A N 19
ATOM 30251 C CA . ASN A 1 63 ? 9.199 -2.083 -2.890 1.00 0.00 63 ASN A CA 19
ATOM 30252 C C . ASN A 1 63 ? 8.883 -0.875 -2.013 1.00 0.00 63 ASN A C 19
ATOM 30253 O O . ASN A 1 63 ? 8.799 -0.987 -0.790 1.00 0.00 63 ASN A O 19
ATOM 30264 N N . THR A 1 64 ? 8.708 0.280 -2.647 1.00 0.00 64 THR A N 19
ATOM 30265 C CA . THR A 1 64 ? 8.401 1.509 -1.926 1.00 0.00 64 THR A CA 19
ATOM 30266 C C . THR A 1 64 ? 7.555 2.449 -2.777 1.00 0.00 64 THR A C 19
ATOM 30267 O O . THR A 1 64 ? 7.859 2.687 -3.945 1.00 0.00 64 THR A O 19
ATOM 30278 N N . ALA A 1 65 ? 6.493 2.982 -2.182 1.00 0.00 65 ALA A N 19
ATOM 30279 C CA . ALA A 1 65 ? 5.604 3.899 -2.885 1.00 0.00 65 ALA A CA 19
ATOM 30280 C C . ALA A 1 65 ? 4.988 4.911 -1.925 1.00 0.00 65 ALA A C 19
ATOM 30281 O O . ALA A 1 65 ? 4.398 4.540 -0.911 1.00 0.00 65 ALA A O 19
ATOM 30288 N N . ARG A 1 66 ? 5.130 6.192 -2.251 1.00 0.00 66 ARG A N 19
ATOM 30289 C CA . ARG A 1 66 ? 4.590 7.258 -1.416 1.00 0.00 66 ARG A CA 19
ATOM 30290 C C . ARG A 1 66 ? 3.161 7.599 -1.828 1.00 0.00 66 ARG A C 19
ATOM 30291 O O . ARG A 1 66 ? 2.898 7.918 -2.988 1.00 0.00 66 ARG A O 19
ATOM 30312 N N . ILE A 1 67 ? 2.242 7.529 -0.871 1.00 0.00 67 ILE A N 19
ATOM 30313 C CA . ILE A 1 67 ? 0.841 7.832 -1.135 1.00 0.00 67 ILE A CA 19
ATOM 30314 C C . ILE A 1 67 ? 0.557 9.320 -0.962 1.00 0.00 67 ILE A C 19
ATOM 30315 O O . ILE A 1 67 ? 0.784 9.885 0.109 1.00 0.00 67 ILE A O 19
ATOM 30331 N N . ASP A 1 68 ? 0.059 9.949 -2.021 1.00 0.00 68 ASP A N 19
ATOM 30332 C CA . ASP A 1 68 ? -0.258 11.372 -1.986 1.00 0.00 68 ASP A CA 19
ATOM 30333 C C . ASP A 1 68 ? -1.749 11.601 -2.213 1.00 0.00 68 ASP A C 19
ATOM 30334 O O . ASP A 1 68 ? -2.402 10.845 -2.931 1.00 0.00 68 ASP A O 19
ATOM 30343 N N . GLY A 1 69 ? -2.282 12.651 -1.594 1.00 0.00 69 GLY A N 19
ATOM 30344 C CA . GLY A 1 69 ? -3.693 12.960 -1.740 1.00 0.00 69 GLY A CA 19
ATOM 30345 C C . GLY A 1 69 ? -4.454 12.827 -0.436 1.00 0.00 69 GLY A C 19
ATOM 30346 O O . GLY A 1 69 ? -5.655 12.553 -0.434 1.00 0.00 69 GLY A O 19
ATOM 30350 N N . LEU A 1 70 ? -3.755 13.019 0.677 1.00 0.00 70 LEU A N 19
ATOM 30351 C CA . LEU A 1 70 ? -4.372 12.918 1.995 1.00 0.00 70 LEU A CA 19
ATOM 30352 C C . LEU A 1 70 ? -4.382 14.271 2.698 1.00 0.00 70 LEU A C 19
ATOM 30353 O O . LEU A 1 70 ? -3.754 15.225 2.238 1.00 0.00 70 LEU A O 19
ATOM 30369 N N . ARG A 1 71 ? -5.097 14.347 3.816 1.00 0.00 71 ARG A N 19
ATOM 30370 C CA . ARG A 1 71 ? -5.187 15.583 4.583 1.00 0.00 71 ARG A CA 19
ATOM 30371 C C . ARG A 1 71 ? -4.286 15.527 5.813 1.00 0.00 71 ARG A C 19
ATOM 30372 O O . ARG A 1 71 ? -4.004 14.460 6.359 1.00 0.00 71 ARG A O 19
ATOM 30393 N N . PRO A 1 72 ? -3.822 16.703 6.261 1.00 0.00 72 PRO A N 19
ATOM 30394 C CA . PRO A 1 72 ? -2.945 16.815 7.431 1.00 0.00 72 PRO A CA 19
ATOM 30395 C C . PRO A 1 72 ? -3.673 16.496 8.732 1.00 0.00 72 PRO A C 19
ATOM 30396 O O . PRO A 1 72 ? -4.735 17.050 9.013 1.00 0.00 72 PRO A O 19
ATOM 30407 N N . GLY A 1 73 ? -3.094 15.598 9.524 1.00 0.00 73 GLY A N 19
ATOM 30408 C CA . GLY A 1 73 ? -3.702 15.221 10.787 1.00 0.00 73 GLY A CA 19
ATOM 30409 C C . GLY A 1 73 ? -4.818 14.210 10.614 1.00 0.00 73 GLY A C 19
ATOM 30410 O O . GLY A 1 73 ? -5.912 14.387 11.149 1.00 0.00 73 GLY A O 19
ATOM 30414 N N . MET A 1 74 ? -4.542 13.149 9.864 1.00 0.00 74 MET A N 19
ATOM 30415 C CA . MET A 1 74 ? -5.533 12.106 9.622 1.00 0.00 74 MET A CA 19
ATOM 30416 C C . MET A 1 74 ? -4.862 10.745 9.463 1.00 0.00 74 MET A C 19
ATOM 30417 O O . MET A 1 74 ? -3.797 10.634 8.857 1.00 0.00 74 MET A O 19
ATOM 30431 N N . VAL A 1 75 ? -5.493 9.712 10.013 1.00 0.00 75 VAL A N 19
ATOM 30432 C CA . VAL A 1 75 ? -4.957 8.358 9.932 1.00 0.00 75 VAL A CA 19
ATOM 30433 C C . VAL A 1 75 ? -5.474 7.636 8.693 1.00 0.00 75 VAL A C 19
ATOM 30434 O O . VAL A 1 75 ? -6.661 7.701 8.374 1.00 0.00 75 VAL A O 19
ATOM 30447 N N . TYR A 1 76 ? -4.575 6.949 7.998 1.00 0.00 76 TYR A N 19
ATOM 30448 C CA . TYR A 1 76 ? -4.939 6.215 6.791 1.00 0.00 76 TYR A CA 19
ATOM 30449 C C . TYR A 1 76 ? -4.337 4.814 6.803 1.00 0.00 76 TYR A C 19
ATOM 30450 O O . TYR A 1 76 ? -3.149 4.638 7.075 1.00 0.00 76 TYR A O 19
ATOM 30468 N N . VAL A 1 77 ? -5.165 3.818 6.505 1.00 0.00 77 VAL A N 19
ATOM 30469 C CA . VAL A 1 77 ? -4.716 2.431 6.479 1.00 0.00 77 VAL A CA 19
ATOM 30470 C C . VAL A 1 77 ? -4.250 2.031 5.084 1.00 0.00 77 VAL A C 19
ATOM 30471 O O . VAL A 1 77 ? -5.052 1.927 4.156 1.00 0.00 77 VAL A O 19
ATOM 30484 N N . VAL A 1 78 ? -2.947 1.807 4.943 1.00 0.00 78 VAL A N 19
ATOM 30485 C CA . VAL A 1 78 ? -2.373 1.416 3.661 1.00 0.00 78 VAL A CA 19
ATOM 30486 C C . VAL A 1 78 ? -1.877 -0.026 3.698 1.00 0.00 78 VAL A C 19
ATOM 30487 O O . VAL A 1 78 ? -1.375 -0.493 4.720 1.00 0.00 78 VAL A O 19
ATOM 30500 N N . GLN A 1 79 ? -2.022 -0.724 2.576 1.00 0.00 79 GLN A N 19
ATOM 30501 C CA . GLN A 1 79 ? -1.588 -2.113 2.481 1.00 0.00 79 GLN A CA 19
ATOM 30502 C C . GLN A 1 79 ? -0.824 -2.357 1.184 1.00 0.00 79 GLN A C 19
ATOM 30503 O O . GLN A 1 79 ? -0.946 -1.592 0.226 1.00 0.00 79 GLN A O 19
ATOM 30517 N N . VAL A 1 80 ? -0.035 -3.426 1.159 1.00 0.00 80 VAL A N 19
ATOM 30518 C CA . VAL A 1 80 ? 0.749 -3.772 -0.021 1.00 0.00 80 VAL A CA 19
ATOM 30519 C C . VAL A 1 80 ? 0.551 -5.234 -0.403 1.00 0.00 80 VAL A C 19
ATOM 30520 O O . VAL A 1 80 ? 0.249 -6.073 0.445 1.00 0.00 80 VAL A O 19
ATOM 30533 N N . ARG A 1 81 ? 0.723 -5.533 -1.687 1.00 0.00 81 ARG A N 19
ATOM 30534 C CA . ARG A 1 81 ? 0.563 -6.894 -2.183 1.00 0.00 81 ARG A CA 19
ATOM 30535 C C . ARG A 1 81 ? 1.578 -7.196 -3.281 1.00 0.00 81 ARG A C 19
ATOM 30536 O O . ARG A 1 81 ? 2.212 -6.289 -3.820 1.00 0.00 81 ARG A O 19
ATOM 30557 N N . ALA A 1 82 ? 1.727 -8.475 -3.608 1.00 0.00 82 ALA A N 19
ATOM 30558 C CA . ALA A 1 82 ? 2.663 -8.896 -4.642 1.00 0.00 82 ALA A CA 19
ATOM 30559 C C . ALA A 1 82 ? 1.926 -9.437 -5.863 1.00 0.00 82 ALA A C 19
ATOM 30560 O O . ALA A 1 82 ? 1.168 -10.402 -5.764 1.00 0.00 82 ALA A O 19
ATOM 30567 N N . ARG A 1 83 ? 2.153 -8.809 -7.012 1.00 0.00 83 ARG A N 19
ATOM 30568 C CA . ARG A 1 83 ? 1.509 -9.227 -8.251 1.00 0.00 83 ARG A CA 19
ATOM 30569 C C . ARG A 1 83 ? 2.503 -9.929 -9.171 1.00 0.00 83 ARG A C 19
ATOM 30570 O O . ARG A 1 83 ? 3.629 -9.465 -9.357 1.00 0.00 83 ARG A O 19
ATOM 30591 N N . THR A 1 84 ? 2.080 -11.051 -9.745 1.00 0.00 84 THR A N 19
ATOM 30592 C CA . THR A 1 84 ? 2.933 -11.818 -10.644 1.00 0.00 84 THR A CA 19
ATOM 30593 C C . THR A 1 84 ? 2.171 -12.249 -11.892 1.00 0.00 84 THR A C 19
ATOM 30594 O O . THR A 1 84 ? 0.945 -12.143 -11.950 1.00 0.00 84 THR A O 19
ATOM 30605 N N . VAL A 1 85 ? 2.903 -12.735 -12.889 1.00 0.00 85 VAL A N 19
ATOM 30606 C CA . VAL A 1 85 ? 2.295 -13.183 -14.136 1.00 0.00 85 VAL A CA 19
ATOM 30607 C C . VAL A 1 85 ? 1.140 -14.143 -13.870 1.00 0.00 85 VAL A C 19
ATOM 30608 O O . VAL A 1 85 ? 0.183 -14.207 -14.641 1.00 0.00 85 VAL A O 19
ATOM 30621 N N . ALA A 1 86 ? 1.238 -14.888 -12.774 1.00 0.00 86 ALA A N 19
ATOM 30622 C CA . ALA A 1 86 ? 0.200 -15.843 -12.405 1.00 0.00 86 ALA A CA 19
ATOM 30623 C C . ALA A 1 86 ? -1.088 -15.129 -12.009 1.00 0.00 86 ALA A C 19
ATOM 30624 O O . ALA A 1 86 ? -2.170 -15.474 -12.481 1.00 0.00 86 ALA A O 19
ATOM 30631 N N . GLY A 1 87 ? -0.963 -14.133 -11.137 1.00 0.00 87 GLY A N 19
ATOM 30632 C CA . GLY A 1 87 ? -2.125 -13.387 -10.692 1.00 0.00 87 GLY A CA 19
ATOM 30633 C C . GLY A 1 87 ? -1.784 -12.363 -9.627 1.00 0.00 87 GLY A C 19
ATOM 30634 O O . GLY A 1 87 ? -0.666 -11.850 -9.586 1.00 0.00 87 GLY A O 19
ATOM 30638 N N . TYR A 1 88 ? -2.750 -12.064 -8.766 1.00 0.00 88 TYR A N 19
ATOM 30639 C CA . TYR A 1 88 ? -2.548 -11.092 -7.698 1.00 0.00 88 TYR A CA 19
ATOM 30640 C C . TYR A 1 88 ? -2.466 -11.782 -6.340 1.00 0.00 88 TYR A C 19
ATOM 30641 O O . TYR A 1 88 ? -3.095 -12.815 -6.118 1.00 0.00 88 TYR A O 19
ATOM 30659 N N . GLY A 1 89 ? -1.684 -11.202 -5.435 1.00 0.00 89 GLY A N 19
ATOM 30660 C CA . GLY A 1 89 ? -1.534 -11.774 -4.109 1.00 0.00 89 GLY A CA 19
ATOM 30661 C C . GLY A 1 89 ? -2.307 -11.006 -3.055 1.00 0.00 89 GLY A C 19
ATOM 30662 O O . GLY A 1 89 ? -2.718 -9.868 -3.282 1.00 0.00 89 GLY A O 19
ATOM 30666 N N . LYS A 1 90 ? -2.507 -11.630 -1.899 1.00 0.00 90 LYS A N 19
ATOM 30667 C CA . LYS A 1 90 ? -3.237 -11.000 -0.806 1.00 0.00 90 LYS A CA 19
ATOM 30668 C C . LYS A 1 90 ? -2.508 -9.754 -0.312 1.00 0.00 90 LYS A C 19
ATOM 30669 O O . LYS A 1 90 ? -1.395 -9.460 -0.749 1.00 0.00 90 LYS A O 19
ATOM 30688 N N . PHE A 1 91 ? -3.141 -9.026 0.602 1.00 0.00 91 PHE A N 19
ATOM 30689 C CA . PHE A 1 91 ? -2.552 -7.812 1.155 1.00 0.00 91 PHE A CA 19
ATOM 30690 C C . PHE A 1 91 ? -1.771 -8.119 2.430 1.00 0.00 91 PHE A C 19
ATOM 30691 O O . PHE A 1 91 ? -2.102 -9.050 3.164 1.00 0.00 91 PHE A O 19
ATOM 30708 N N . SER A 1 92 ? -0.733 -7.330 2.684 1.00 0.00 92 SER A N 19
ATOM 30709 C CA . SER A 1 92 ? 0.099 -7.518 3.867 1.00 0.00 92 SER A CA 19
ATOM 30710 C C . SER A 1 92 ? -0.622 -7.032 5.121 1.00 0.00 92 SER A C 19
ATOM 30711 O O . SER A 1 92 ? -1.701 -6.447 5.043 1.00 0.00 92 SER A O 19
ATOM 30719 N N . GLY A 1 93 ? -0.014 -7.278 6.278 1.00 0.00 93 GLY A N 19
ATOM 30720 C CA . GLY A 1 93 ? -0.611 -6.858 7.533 1.00 0.00 93 GLY A CA 19
ATOM 30721 C C . GLY A 1 93 ? -1.254 -5.489 7.440 1.00 0.00 93 GLY A C 19
ATOM 30722 O O . GLY A 1 93 ? -0.958 -4.716 6.529 1.00 0.00 93 GLY A O 19
ATOM 30726 N N . LYS A 1 94 ? -2.139 -5.188 8.384 1.00 0.00 94 LYS A N 19
ATOM 30727 C CA . LYS A 1 94 ? -2.827 -3.902 8.407 1.00 0.00 94 LYS A CA 19
ATOM 30728 C C . LYS A 1 94 ? -2.131 -2.928 9.351 1.00 0.00 94 LYS A C 19
ATOM 30729 O O . LYS A 1 94 ? -2.063 -3.161 10.558 1.00 0.00 94 LYS A O 19
ATOM 30748 N N . MET A 1 95 ? -1.617 -1.837 8.795 1.00 0.00 95 MET A N 19
ATOM 30749 C CA . MET A 1 95 ? -0.928 -0.826 9.589 1.00 0.00 95 MET A CA 19
ATOM 30750 C C . MET A 1 95 ? -1.625 0.526 9.472 1.00 0.00 95 MET A C 19
ATOM 30751 O O . MET A 1 95 ? -2.379 0.766 8.528 1.00 0.00 95 MET A O 19
ATOM 30765 N N . CYS A 1 96 ? -1.370 1.403 10.436 1.00 0.00 96 CYS A N 19
ATOM 30766 C CA . CYS A 1 96 ? -1.974 2.731 10.441 1.00 0.00 96 CYS A CA 19
ATOM 30767 C C . CYS A 1 96 ? -0.902 3.816 10.443 1.00 0.00 96 CYS A C 19
ATOM 30768 O O . CYS A 1 96 ? -0.071 3.881 11.348 1.00 0.00 96 CYS A O 19
ATOM 30776 N N . PHE A 1 97 ? -0.927 4.667 9.422 1.00 0.00 97 PHE A N 19
ATOM 30777 C CA . PHE A 1 97 ? 0.044 5.748 9.304 1.00 0.00 97 PHE A CA 19
ATOM 30778 C C . PHE A 1 97 ? -0.657 7.097 9.174 1.00 0.00 97 PHE A C 19
ATOM 30779 O O . PHE A 1 97 ? -1.447 7.311 8.255 1.00 0.00 97 PHE A O 19
ATOM 30796 N N . GLN A 1 98 ? -0.362 8.002 10.102 1.00 0.00 98 GLN A N 19
ATOM 30797 C CA . GLN A 1 98 ? -0.965 9.330 10.093 1.00 0.00 98 GLN A CA 19
ATOM 30798 C C . GLN A 1 98 ? -0.030 10.347 9.448 1.00 0.00 98 GLN A C 19
ATOM 30799 O O . GLN A 1 98 ? 1.179 10.131 9.364 1.00 0.00 98 GLN A O 19
ATOM 30813 N N . THR A 1 99 ? -0.598 11.460 8.992 1.00 0.00 99 THR A N 19
ATOM 30814 C CA . THR A 1 99 ? 0.184 12.511 8.353 1.00 0.00 99 THR A CA 19
ATOM 30815 C C . THR A 1 99 ? 0.786 13.455 9.388 1.00 0.00 99 THR A C 19
ATOM 30816 O O . THR A 1 99 ? 0.629 13.253 10.593 1.00 0.00 99 THR A O 19
ATOM 30827 N N . LEU A 1 100 ? 1.474 14.486 8.912 1.00 0.00 100 LEU A N 19
ATOM 30828 C CA . LEU A 1 100 ? 2.099 15.463 9.797 1.00 0.00 100 LEU A CA 19
ATOM 30829 C C . LEU A 1 100 ? 1.069 16.454 10.328 1.00 0.00 100 LEU A C 19
ATOM 30830 O O . LEU A 1 100 ? 0.381 17.125 9.558 1.00 0.00 100 LEU A O 19
ATOM 30846 N N . THR A 1 101 ? 0.968 16.543 11.651 1.00 0.00 101 THR A N 19
ATOM 30847 C CA . THR A 1 101 ? 0.023 17.453 12.286 1.00 0.00 101 THR A CA 19
ATOM 30848 C C . THR A 1 101 ? 0.608 18.855 12.410 1.00 0.00 101 THR A C 19
ATOM 30849 O O . THR A 1 101 ? 1.546 19.081 13.175 1.00 0.00 101 THR A O 19
ATOM 30860 N N . ASP A 1 102 ? 0.049 19.793 11.654 1.00 0.00 102 ASP A N 19
ATOM 30861 C CA . ASP A 1 102 ? 0.515 21.175 11.681 1.00 0.00 102 ASP A CA 19
ATOM 30862 C C . ASP A 1 102 ? 0.443 21.745 13.095 1.00 0.00 102 ASP A C 19
ATOM 30863 O O . ASP A 1 102 ? 1.385 22.381 13.566 1.00 0.00 102 ASP A O 19
ATOM 30872 N N . SER A 1 103 ? -0.682 21.513 13.764 1.00 0.00 103 SER A N 19
ATOM 30873 C CA . SER A 1 103 ? -0.878 22.008 15.122 1.00 0.00 103 SER A CA 19
ATOM 30874 C C . SER A 1 103 ? 0.433 21.994 15.901 1.00 0.00 103 SER A C 19
ATOM 30875 O O . SER A 1 103 ? 0.844 23.008 16.465 1.00 0.00 103 SER A O 19
ATOM 30883 N N . GLY A 1 104 ? 1.088 20.837 15.926 1.00 0.00 104 GLY A N 19
ATOM 30884 C CA . GLY A 1 104 ? 2.346 20.712 16.638 1.00 0.00 104 GLY A CA 19
ATOM 30885 C C . GLY A 1 104 ? 2.693 19.270 16.952 1.00 0.00 104 GLY A C 19
ATOM 30886 O O . GLY A 1 104 ? 1.822 18.447 17.234 1.00 0.00 104 GLY A O 19
ATOM 30890 N N . PRO A 1 105 ? 3.994 18.947 16.904 1.00 0.00 105 PRO A N 19
ATOM 30891 C CA . PRO A 1 105 ? 4.484 17.593 17.183 1.00 0.00 105 PRO A CA 19
ATOM 30892 C C . PRO A 1 105 ? 4.344 17.217 18.654 1.00 0.00 105 PRO A C 19
ATOM 30893 O O . PRO A 1 105 ? 3.899 16.118 18.983 1.00 0.00 105 PRO A O 19
ATOM 30904 N N . SER A 1 106 ? 4.726 18.137 19.534 1.00 0.00 106 SER A N 19
ATOM 30905 C CA . SER A 1 106 ? 4.646 17.900 20.971 1.00 0.00 106 SER A CA 19
ATOM 30906 C C . SER A 1 106 ? 3.194 17.869 21.436 1.00 0.00 106 SER A C 19
ATOM 30907 O O . SER A 1 106 ? 2.450 18.833 21.251 1.00 0.00 106 SER A O 19
ATOM 30915 N N . SER A 1 107 ? 2.796 16.754 22.041 1.00 0.00 107 SER A N 19
ATOM 30916 C CA . SER A 1 107 ? 1.432 16.594 22.530 1.00 0.00 107 SER A CA 19
ATOM 30917 C C . SER A 1 107 ? 1.272 17.226 23.909 1.00 0.00 107 SER A C 19
ATOM 30918 O O . SER A 1 107 ? 0.310 17.950 24.165 1.00 0.00 107 SER A O 19
ATOM 30926 N N . GLY A 1 108 ? 2.222 16.945 24.796 1.00 0.00 108 GLY A N 19
ATOM 30927 C CA . GLY A 1 108 ? 2.169 17.493 26.138 1.00 0.00 108 GLY A CA 19
ATOM 30928 C C . GLY A 1 108 ? 0.834 17.248 26.812 1.00 0.00 108 GLY A C 19
ATOM 30929 O O . GLY A 1 108 ? 0.328 16.126 26.813 1.00 0.00 108 GLY A O 19
ATOM 30933 N N . GLY A 1 1 ? -13.996 -21.204 5.859 1.00 0.00 1 GLY A N 20
ATOM 30934 C CA . GLY A 1 1 ? -13.425 -21.641 4.599 1.00 0.00 1 GLY A CA 20
ATOM 30935 C C . GLY A 1 1 ? -11.986 -22.096 4.741 1.00 0.00 1 GLY A C 20
ATOM 30936 O O . GLY A 1 1 ? -11.361 -21.886 5.781 1.00 0.00 1 GLY A O 20
ATOM 30940 N N . SER A 1 2 ? -11.459 -22.722 3.694 1.00 0.00 2 SER A N 20
ATOM 30941 C CA . SER A 1 2 ? -10.086 -23.213 3.709 1.00 0.00 2 SER A CA 20
ATOM 30942 C C . SER A 1 2 ? -9.301 -22.669 2.519 1.00 0.00 2 SER A C 20
ATOM 30943 O O . SER A 1 2 ? -9.674 -22.884 1.365 1.00 0.00 2 SER A O 20
ATOM 30951 N N . SER A 1 3 ? -8.213 -21.964 2.808 1.00 0.00 3 SER A N 20
ATOM 30952 C CA . SER A 1 3 ? -7.377 -21.385 1.763 1.00 0.00 3 SER A CA 20
ATOM 30953 C C . SER A 1 3 ? -5.898 -21.505 2.121 1.00 0.00 3 SER A C 20
ATOM 30954 O O . SER A 1 3 ? -5.490 -21.184 3.235 1.00 0.00 3 SER A O 20
ATOM 30962 N N . GLY A 1 4 ? -5.101 -21.972 1.165 1.00 0.00 4 GLY A N 20
ATOM 30963 C CA . GLY A 1 4 ? -3.677 -22.128 1.397 1.00 0.00 4 GLY A CA 20
ATOM 30964 C C . GLY A 1 4 ? -2.839 -21.325 0.421 1.00 0.00 4 GLY A C 20
ATOM 30965 O O . GLY A 1 4 ? -2.944 -20.100 0.364 1.00 0.00 4 GLY A O 20
ATOM 30969 N N . SER A 1 5 ? -2.003 -22.017 -0.347 1.00 0.00 5 SER A N 20
ATOM 30970 C CA . SER A 1 5 ? -1.139 -21.360 -1.321 1.00 0.00 5 SER A CA 20
ATOM 30971 C C . SER A 1 5 ? -1.940 -20.907 -2.538 1.00 0.00 5 SER A C 20
ATOM 30972 O O . SER A 1 5 ? -2.016 -21.615 -3.543 1.00 0.00 5 SER A O 20
ATOM 30980 N N . SER A 1 6 ? -2.535 -19.723 -2.440 1.00 0.00 6 SER A N 20
ATOM 30981 C CA . SER A 1 6 ? -3.333 -19.176 -3.531 1.00 0.00 6 SER A CA 20
ATOM 30982 C C . SER A 1 6 ? -2.764 -17.842 -4.005 1.00 0.00 6 SER A C 20
ATOM 30983 O O . SER A 1 6 ? -3.225 -16.777 -3.597 1.00 0.00 6 SER A O 20
ATOM 30991 N N . GLY A 1 7 ? -1.757 -17.910 -4.872 1.00 0.00 7 GLY A N 20
ATOM 30992 C CA . GLY A 1 7 ? -1.140 -16.702 -5.388 1.00 0.00 7 GLY A CA 20
ATOM 30993 C C . GLY A 1 7 ? 0.271 -16.506 -4.872 1.00 0.00 7 GLY A C 20
ATOM 30994 O O . GLY A 1 7 ? 0.790 -17.312 -4.098 1.00 0.00 7 GLY A O 20
ATOM 30998 N N . PRO A 1 8 ? 0.918 -15.414 -5.305 1.00 0.00 8 PRO A N 20
ATOM 30999 C CA . PRO A 1 8 ? 2.287 -15.090 -4.896 1.00 0.00 8 PRO A CA 20
ATOM 31000 C C . PRO A 1 8 ? 2.372 -14.678 -3.430 1.00 0.00 8 PRO A C 20
ATOM 31001 O O . PRO A 1 8 ? 1.404 -14.175 -2.860 1.00 0.00 8 PRO A O 20
ATOM 31012 N N . SER A 1 9 ? 3.536 -14.894 -2.826 1.00 0.00 9 SER A N 20
ATOM 31013 C CA . SER A 1 9 ? 3.746 -14.548 -1.425 1.00 0.00 9 SER A CA 20
ATOM 31014 C C . SER A 1 9 ? 3.259 -13.131 -1.136 1.00 0.00 9 SER A C 20
ATOM 31015 O O . SER A 1 9 ? 2.892 -12.389 -2.049 1.00 0.00 9 SER A O 20
ATOM 31023 N N . THR A 1 10 ? 3.259 -12.761 0.140 1.00 0.00 10 THR A N 20
ATOM 31024 C CA . THR A 1 10 ? 2.816 -11.434 0.551 1.00 0.00 10 THR A CA 20
ATOM 31025 C C . THR A 1 10 ? 3.661 -10.906 1.705 1.00 0.00 10 THR A C 20
ATOM 31026 O O . THR A 1 10 ? 3.879 -11.602 2.698 1.00 0.00 10 THR A O 20
ATOM 31037 N N . VAL A 1 11 ? 4.134 -9.671 1.570 1.00 0.00 11 VAL A N 20
ATOM 31038 C CA . VAL A 1 11 ? 4.953 -9.049 2.603 1.00 0.00 11 VAL A CA 20
ATOM 31039 C C . VAL A 1 11 ? 4.425 -9.376 3.995 1.00 0.00 11 VAL A C 20
ATOM 31040 O O . VAL A 1 11 ? 3.234 -9.249 4.280 1.00 0.00 11 VAL A O 20
ATOM 31053 N N . PRO A 1 12 ? 5.330 -9.808 4.885 1.00 0.00 12 PRO A N 20
ATOM 31054 C CA . PRO A 1 12 ? 4.979 -10.161 6.264 1.00 0.00 12 PRO A CA 20
ATOM 31055 C C . PRO A 1 12 ? 4.598 -8.942 7.096 1.00 0.00 12 PRO A C 20
ATOM 31056 O O . PRO A 1 12 ? 3.623 -8.973 7.848 1.00 0.00 12 PRO A O 20
ATOM 31067 N N . ILE A 1 13 ? 5.371 -7.871 6.956 1.00 0.00 13 ILE A N 20
ATOM 31068 C CA . ILE A 1 13 ? 5.112 -6.641 7.695 1.00 0.00 13 ILE A CA 20
ATOM 31069 C C . ILE A 1 13 ? 5.492 -5.415 6.871 1.00 0.00 13 ILE A C 20
ATOM 31070 O O . ILE A 1 13 ? 6.217 -5.519 5.882 1.00 0.00 13 ILE A O 20
ATOM 31086 N N . MET A 1 14 ? 4.997 -4.254 7.286 1.00 0.00 14 MET A N 20
ATOM 31087 C CA . MET A 1 14 ? 5.287 -3.006 6.588 1.00 0.00 14 MET A CA 20
ATOM 31088 C C . MET A 1 14 ? 6.156 -2.092 7.446 1.00 0.00 14 MET A C 20
ATOM 31089 O O . MET A 1 14 ? 6.062 -2.104 8.674 1.00 0.00 14 MET A O 20
ATOM 31103 N N . HIS A 1 15 ? 7.001 -1.302 6.792 1.00 0.00 15 HIS A N 20
ATOM 31104 C CA . HIS A 1 15 ? 7.887 -0.381 7.496 1.00 0.00 15 HIS A CA 20
ATOM 31105 C C . HIS A 1 15 ? 7.829 1.011 6.874 1.00 0.00 15 HIS A C 20
ATOM 31106 O O . HIS A 1 15 ? 7.996 1.167 5.665 1.00 0.00 15 HIS A O 20
ATOM 31121 N N . GLN A 1 16 ? 7.590 2.017 7.708 1.00 0.00 16 GLN A N 20
ATOM 31122 C CA . GLN A 1 16 ? 7.508 3.395 7.239 1.00 0.00 16 GLN A CA 20
ATOM 31123 C C . GLN A 1 16 ? 8.868 4.081 7.324 1.00 0.00 16 GLN A C 20
ATOM 31124 O O . GLN A 1 16 ? 9.622 3.871 8.275 1.00 0.00 16 GLN A O 20
ATOM 31138 N N . VAL A 1 17 ? 9.176 4.900 6.324 1.00 0.00 17 VAL A N 20
ATOM 31139 C CA . VAL A 1 17 ? 10.445 5.618 6.286 1.00 0.00 17 VAL A CA 20
ATOM 31140 C C . VAL A 1 17 ? 10.242 7.107 6.539 1.00 0.00 17 VAL A C 20
ATOM 31141 O O . VAL A 1 17 ? 11.000 7.730 7.282 1.00 0.00 17 VAL A O 20
ATOM 31154 N N . SER A 1 18 ? 9.213 7.673 5.916 1.00 0.00 18 SER A N 20
ATOM 31155 C CA . SER A 1 18 ? 8.911 9.091 6.070 1.00 0.00 18 SER A CA 20
ATOM 31156 C C . SER A 1 18 ? 7.469 9.387 5.670 1.00 0.00 18 SER A C 20
ATOM 31157 O O . SER A 1 18 ? 6.719 8.484 5.301 1.00 0.00 18 SER A O 20
ATOM 31165 N N . ALA A 1 19 ? 7.089 10.658 5.747 1.00 0.00 19 ALA A N 20
ATOM 31166 C CA . ALA A 1 19 ? 5.738 11.074 5.392 1.00 0.00 19 ALA A CA 20
ATOM 31167 C C . ALA A 1 19 ? 5.601 12.592 5.437 1.00 0.00 19 ALA A C 20
ATOM 31168 O O . ALA A 1 19 ? 6.268 13.263 6.226 1.00 0.00 19 ALA A O 20
ATOM 31175 N N . THR A 1 20 ? 4.733 13.129 4.586 1.00 0.00 20 THR A N 20
ATOM 31176 C CA . THR A 1 20 ? 4.511 14.569 4.527 1.00 0.00 20 THR A CA 20
ATOM 31177 C C . THR A 1 20 ? 3.148 14.938 5.103 1.00 0.00 20 THR A C 20
ATOM 31178 O O . THR A 1 20 ? 2.426 14.081 5.611 1.00 0.00 20 THR A O 20
ATOM 31189 N N . MET A 1 21 ? 2.803 16.219 5.020 1.00 0.00 21 MET A N 20
ATOM 31190 C CA . MET A 1 21 ? 1.526 16.700 5.531 1.00 0.00 21 MET A CA 20
ATOM 31191 C C . MET A 1 21 ? 0.406 16.442 4.528 1.00 0.00 21 MET A C 20
ATOM 31192 O O . MET A 1 21 ? -0.774 16.486 4.876 1.00 0.00 21 MET A O 20
ATOM 31206 N N . ARG A 1 22 ? 0.784 16.172 3.283 1.00 0.00 22 ARG A N 20
ATOM 31207 C CA . ARG A 1 22 ? -0.189 15.908 2.230 1.00 0.00 22 ARG A CA 20
ATOM 31208 C C . ARG A 1 22 ? 0.065 14.549 1.583 1.00 0.00 22 ARG A C 20
ATOM 31209 O O . ARG A 1 22 ? -0.573 14.193 0.593 1.00 0.00 22 ARG A O 20
ATOM 31230 N N . SER A 1 23 ? 1.002 13.796 2.150 1.00 0.00 23 SER A N 20
ATOM 31231 C CA . SER A 1 23 ? 1.344 12.478 1.627 1.00 0.00 23 SER A CA 20
ATOM 31232 C C . SER A 1 23 ? 2.025 11.629 2.696 1.00 0.00 23 SER A C 20
ATOM 31233 O O . SER A 1 23 ? 2.234 12.081 3.823 1.00 0.00 23 SER A O 20
ATOM 31241 N N . ILE A 1 24 ? 2.369 10.398 2.334 1.00 0.00 24 ILE A N 20
ATOM 31242 C CA . ILE A 1 24 ? 3.028 9.486 3.261 1.00 0.00 24 ILE A CA 20
ATOM 31243 C C . ILE A 1 24 ? 3.957 8.528 2.522 1.00 0.00 24 ILE A C 20
ATOM 31244 O O . ILE A 1 24 ? 3.632 8.041 1.439 1.00 0.00 24 ILE A O 20
ATOM 31260 N N . THR A 1 25 ? 5.116 8.260 3.117 1.00 0.00 25 THR A N 20
ATOM 31261 C CA . THR A 1 25 ? 6.092 7.360 2.517 1.00 0.00 25 THR A CA 20
ATOM 31262 C C . THR A 1 25 ? 6.185 6.052 3.294 1.00 0.00 25 THR A C 20
ATOM 31263 O O . THR A 1 25 ? 6.325 6.054 4.518 1.00 0.00 25 THR A O 20
ATOM 31274 N N . LEU A 1 26 ? 6.107 4.937 2.577 1.00 0.00 26 LEU A N 20
ATOM 31275 C CA . LEU A 1 26 ? 6.183 3.620 3.199 1.00 0.00 26 LEU A CA 20
ATOM 31276 C C . LEU A 1 26 ? 7.112 2.699 2.414 1.00 0.00 26 LEU A C 20
ATOM 31277 O O . LEU A 1 26 ? 7.546 3.032 1.312 1.00 0.00 26 LEU A O 20
ATOM 31293 N N . SER A 1 27 ? 7.411 1.538 2.990 1.00 0.00 27 SER A N 20
ATOM 31294 C CA . SER A 1 27 ? 8.289 0.569 2.345 1.00 0.00 27 SER A CA 20
ATOM 31295 C C . SER A 1 27 ? 7.978 -0.847 2.821 1.00 0.00 27 SER A C 20
ATOM 31296 O O . SER A 1 27 ? 7.312 -1.039 3.838 1.00 0.00 27 SER A O 20
ATOM 31304 N N . TRP A 1 28 ? 8.466 -1.834 2.078 1.00 0.00 28 TRP A N 20
ATOM 31305 C CA . TRP A 1 28 ? 8.241 -3.233 2.423 1.00 0.00 28 TRP A CA 20
ATOM 31306 C C . TRP A 1 28 ? 9.295 -4.128 1.781 1.00 0.00 28 TRP A C 20
ATOM 31307 O O . TRP A 1 28 ? 9.755 -3.884 0.666 1.00 0.00 28 TRP A O 20
ATOM 31328 N N . PRO A 1 29 ? 9.688 -5.191 2.499 1.00 0.00 29 PRO A N 20
ATOM 31329 C CA . PRO A 1 29 ? 10.691 -6.144 2.018 1.00 0.00 29 PRO A CA 20
ATOM 31330 C C . PRO A 1 29 ? 10.176 -6.994 0.861 1.00 0.00 29 PRO A C 20
ATOM 31331 O O . PRO A 1 29 ? 8.968 -7.136 0.674 1.00 0.00 29 PRO A O 20
ATOM 31342 N N . GLN A 1 30 ? 11.100 -7.555 0.088 1.00 0.00 30 GLN A N 20
ATOM 31343 C CA . GLN A 1 30 ? 10.738 -8.391 -1.051 1.00 0.00 30 GLN A CA 20
ATOM 31344 C C . GLN A 1 30 ? 10.516 -9.836 -0.617 1.00 0.00 30 GLN A C 20
ATOM 31345 O O . GLN A 1 30 ? 11.320 -10.423 0.107 1.00 0.00 30 GLN A O 20
ATOM 31359 N N . PRO A 1 31 ? 9.398 -10.424 -1.069 1.00 0.00 31 PRO A N 20
ATOM 31360 C CA . PRO A 1 31 ? 9.045 -11.808 -0.740 1.00 0.00 31 PRO A CA 20
ATOM 31361 C C . PRO A 1 31 ? 9.967 -12.818 -1.415 1.00 0.00 31 PRO A C 20
ATOM 31362 O O . PRO A 1 31 ? 10.546 -12.539 -2.463 1.00 0.00 31 PRO A O 20
ATOM 31373 N N . GLU A 1 32 ? 10.097 -13.993 -0.806 1.00 0.00 32 GLU A N 20
ATOM 31374 C CA . GLU A 1 32 ? 10.949 -15.044 -1.349 1.00 0.00 32 GLU A CA 20
ATOM 31375 C C . GLU A 1 32 ? 10.117 -16.104 -2.065 1.00 0.00 32 GLU A C 20
ATOM 31376 O O . GLU A 1 32 ? 10.659 -16.993 -2.721 1.00 0.00 32 GLU A O 20
ATOM 31388 N N . GLN A 1 33 ? 8.799 -16.001 -1.933 1.00 0.00 33 GLN A N 20
ATOM 31389 C CA . GLN A 1 33 ? 7.892 -16.951 -2.567 1.00 0.00 33 GLN A CA 20
ATOM 31390 C C . GLN A 1 33 ? 6.896 -16.233 -3.472 1.00 0.00 33 GLN A C 20
ATOM 31391 O O . GLN A 1 33 ? 5.685 -16.438 -3.389 1.00 0.00 33 GLN A O 20
ATOM 31405 N N . PRO A 1 34 ? 7.417 -15.371 -4.358 1.00 0.00 34 PRO A N 20
ATOM 31406 C CA . PRO A 1 34 ? 6.591 -14.605 -5.296 1.00 0.00 34 PRO A CA 20
ATOM 31407 C C . PRO A 1 34 ? 5.968 -15.487 -6.373 1.00 0.00 34 PRO A C 20
ATOM 31408 O O . PRO A 1 34 ? 5.256 -15.000 -7.251 1.00 0.00 34 PRO A O 20
ATOM 31419 N N . ASN A 1 35 ? 6.239 -16.785 -6.298 1.00 0.00 35 ASN A N 20
ATOM 31420 C CA . ASN A 1 35 ? 5.705 -17.735 -7.267 1.00 0.00 35 ASN A CA 20
ATOM 31421 C C . ASN A 1 35 ? 5.886 -17.219 -8.692 1.00 0.00 35 ASN A C 20
ATOM 31422 O O . ASN A 1 35 ? 5.102 -17.539 -9.584 1.00 0.00 35 ASN A O 20
ATOM 31433 N N . GLY A 1 36 ? 6.928 -16.419 -8.897 1.00 0.00 36 GLY A N 20
ATOM 31434 C CA . GLY A 1 36 ? 7.195 -15.872 -10.214 1.00 0.00 36 GLY A CA 20
ATOM 31435 C C . GLY A 1 36 ? 7.666 -14.432 -10.160 1.00 0.00 36 GLY A C 20
ATOM 31436 O O . GLY A 1 36 ? 7.560 -13.776 -9.123 1.00 0.00 36 GLY A O 20
ATOM 31440 N N . ILE A 1 37 ? 8.187 -13.939 -11.278 1.00 0.00 37 ILE A N 20
ATOM 31441 C CA . ILE A 1 37 ? 8.676 -12.568 -11.353 1.00 0.00 37 ILE A CA 20
ATOM 31442 C C . ILE A 1 37 ? 7.563 -11.570 -11.051 1.00 0.00 37 ILE A C 20
ATOM 31443 O O . ILE A 1 37 ? 6.536 -11.547 -11.730 1.00 0.00 37 ILE A O 20
ATOM 31459 N N . ILE A 1 38 ? 7.775 -10.746 -10.031 1.00 0.00 38 ILE A N 20
ATOM 31460 C CA . ILE A 1 38 ? 6.791 -9.744 -9.641 1.00 0.00 38 ILE A CA 20
ATOM 31461 C C . ILE A 1 38 ? 6.839 -8.536 -10.570 1.00 0.00 38 ILE A C 20
ATOM 31462 O O . ILE A 1 38 ? 7.846 -7.830 -10.636 1.00 0.00 38 ILE A O 20
ATOM 31478 N N . LEU A 1 39 ? 5.745 -8.302 -11.285 1.00 0.00 39 LEU A N 20
ATOM 31479 C CA . LEU A 1 39 ? 5.660 -7.178 -12.210 1.00 0.00 39 LEU A CA 20
ATOM 31480 C C . LEU A 1 39 ? 5.682 -5.851 -11.458 1.00 0.00 39 LEU A C 20
ATOM 31481 O O . LEU A 1 39 ? 6.556 -5.014 -11.681 1.00 0.00 39 LEU A O 20
ATOM 31497 N N . ASP A 1 40 ? 4.715 -5.668 -10.566 1.00 0.00 40 ASP A N 20
ATOM 31498 C CA . ASP A 1 40 ? 4.624 -4.444 -9.777 1.00 0.00 40 ASP A CA 20
ATOM 31499 C C . ASP A 1 40 ? 3.942 -4.710 -8.438 1.00 0.00 40 ASP A C 20
ATOM 31500 O O . ASP A 1 40 ? 3.416 -5.798 -8.203 1.00 0.00 40 ASP A O 20
ATOM 31509 N N . TYR A 1 41 ? 3.957 -3.709 -7.565 1.00 0.00 41 TYR A N 20
ATOM 31510 C CA . TYR A 1 41 ? 3.343 -3.836 -6.248 1.00 0.00 41 TYR A CA 20
ATOM 31511 C C . TYR A 1 41 ? 2.192 -2.848 -6.086 1.00 0.00 41 TYR A C 20
ATOM 31512 O O . TYR A 1 41 ? 2.388 -1.635 -6.150 1.00 0.00 41 TYR A O 20
ATOM 31530 N N . GLU A 1 42 ? 0.991 -3.378 -5.876 1.00 0.00 42 GLU A N 20
ATOM 31531 C CA . GLU A 1 42 ? -0.192 -2.543 -5.705 1.00 0.00 42 GLU A CA 20
ATOM 31532 C C . GLU A 1 42 ? -0.365 -2.137 -4.244 1.00 0.00 42 GLU A C 20
ATOM 31533 O O . GLU A 1 42 ? -0.225 -2.960 -3.339 1.00 0.00 42 GLU A O 20
ATOM 31545 N N . ILE A 1 43 ? -0.670 -0.862 -4.022 1.00 0.00 43 ILE A N 20
ATOM 31546 C CA . ILE A 1 43 ? -0.863 -0.347 -2.673 1.00 0.00 43 ILE A CA 20
ATOM 31547 C C . ILE A 1 43 ? -2.218 0.337 -2.534 1.00 0.00 43 ILE A C 20
ATOM 31548 O O . ILE A 1 43 ? -2.467 1.374 -3.149 1.00 0.00 43 ILE A O 20
ATOM 31564 N N . ARG A 1 44 ? -3.090 -0.249 -1.720 1.00 0.00 44 ARG A N 20
ATOM 31565 C CA . ARG A 1 44 ? -4.421 0.305 -1.500 1.00 0.00 44 ARG A CA 20
ATOM 31566 C C . ARG A 1 44 ? -4.478 1.076 -0.184 1.00 0.00 44 ARG A C 20
ATOM 31567 O O . ARG A 1 44 ? -3.910 0.650 0.822 1.00 0.00 44 ARG A O 20
ATOM 31588 N N . TYR A 1 45 ? -5.165 2.213 -0.201 1.00 0.00 45 TYR A N 20
ATOM 31589 C CA . TYR A 1 45 ? -5.293 3.046 0.990 1.00 0.00 45 TYR A CA 20
ATOM 31590 C C . TYR A 1 45 ? -6.694 3.642 1.089 1.00 0.00 45 TYR A C 20
ATOM 31591 O O . TYR A 1 45 ? -7.293 4.018 0.082 1.00 0.00 45 TYR A O 20
ATOM 31609 N N . TYR A 1 46 ? -7.208 3.725 2.311 1.00 0.00 46 TYR A N 20
ATOM 31610 C CA . TYR A 1 46 ? -8.539 4.274 2.543 1.00 0.00 46 TYR A CA 20
ATOM 31611 C C . TYR A 1 46 ? -8.616 4.958 3.905 1.00 0.00 46 TYR A C 20
ATOM 31612 O O . TYR A 1 46 ? -7.769 4.739 4.770 1.00 0.00 46 TYR A O 20
ATOM 31630 N N . GLU A 1 47 ? -9.638 5.788 4.086 1.00 0.00 47 GLU A N 20
ATOM 31631 C CA . GLU A 1 47 ? -9.826 6.505 5.342 1.00 0.00 47 GLU A CA 20
ATOM 31632 C C . GLU A 1 47 ? -10.155 5.539 6.476 1.00 0.00 47 GLU A C 20
ATOM 31633 O O . GLU A 1 47 ? -10.955 4.619 6.311 1.00 0.00 47 GLU A O 20
ATOM 31645 N N . LYS A 1 48 ? -9.530 5.755 7.629 1.00 0.00 48 LYS A N 20
ATOM 31646 C CA . LYS A 1 48 ? -9.755 4.906 8.792 1.00 0.00 48 LYS A CA 20
ATOM 31647 C C . LYS A 1 48 ? -11.222 4.934 9.212 1.00 0.00 48 LYS A C 20
ATOM 31648 O O . LYS A 1 48 ? -11.655 4.134 10.039 1.00 0.00 48 LYS A O 20
ATOM 31667 N N . GLU A 1 49 ? -11.980 5.861 8.634 1.00 0.00 49 GLU A N 20
ATOM 31668 C CA . GLU A 1 49 ? -13.397 5.992 8.948 1.00 0.00 49 GLU A CA 20
ATOM 31669 C C . GLU A 1 49 ? -14.259 5.582 7.758 1.00 0.00 49 GLU A C 20
ATOM 31670 O O . GLU A 1 49 ? -15.468 5.818 7.741 1.00 0.00 49 GLU A O 20
ATOM 31682 N N . HIS A 1 50 ? -13.628 4.967 6.762 1.00 0.00 50 HIS A N 20
ATOM 31683 C CA . HIS A 1 50 ? -14.336 4.523 5.567 1.00 0.00 50 HIS A CA 20
ATOM 31684 C C . HIS A 1 50 ? -14.203 3.014 5.385 1.00 0.00 50 HIS A C 20
ATOM 31685 O O . HIS A 1 50 ? -13.630 2.326 6.229 1.00 0.00 50 HIS A O 20
ATOM 31700 N N . ASN A 1 51 ? -14.736 2.507 4.278 1.00 0.00 51 ASN A N 20
ATOM 31701 C CA . ASN A 1 51 ? -14.678 1.079 3.987 1.00 0.00 51 ASN A CA 20
ATOM 31702 C C . ASN A 1 51 ? -13.750 0.802 2.808 1.00 0.00 51 ASN A C 20
ATOM 31703 O O . ASN A 1 51 ? -13.293 1.726 2.135 1.00 0.00 51 ASN A O 20
ATOM 31714 N N . GLU A 1 52 ? -13.476 -0.476 2.564 1.00 0.00 52 GLU A N 20
ATOM 31715 C CA . GLU A 1 52 ? -12.603 -0.874 1.466 1.00 0.00 52 GLU A CA 20
ATOM 31716 C C . GLU A 1 52 ? -13.230 -0.528 0.119 1.00 0.00 52 GLU A C 20
ATOM 31717 O O . GLU A 1 52 ? -12.574 -0.596 -0.920 1.00 0.00 52 GLU A O 20
ATOM 31729 N N . PHE A 1 53 ? -14.506 -0.158 0.145 1.00 0.00 53 PHE A N 20
ATOM 31730 C CA . PHE A 1 53 ? -15.224 0.196 -1.074 1.00 0.00 53 PHE A CA 20
ATOM 31731 C C . PHE A 1 53 ? -14.710 1.515 -1.644 1.00 0.00 53 PHE A C 20
ATOM 31732 O O . PHE A 1 53 ? -14.180 1.558 -2.754 1.00 0.00 53 PHE A O 20
ATOM 31749 N N . ASN A 1 54 ? -14.871 2.588 -0.877 1.00 0.00 54 ASN A N 20
ATOM 31750 C CA . ASN A 1 54 ? -14.424 3.908 -1.306 1.00 0.00 54 ASN A CA 20
ATOM 31751 C C . ASN A 1 54 ? -12.942 4.106 -1.001 1.00 0.00 54 ASN A C 20
ATOM 31752 O O . ASN A 1 54 ? -12.574 4.939 -0.172 1.00 0.00 54 ASN A O 20
ATOM 31763 N N . SER A 1 55 ? -12.096 3.336 -1.677 1.00 0.00 55 SER A N 20
ATOM 31764 C CA . SER A 1 55 ? -10.655 3.424 -1.477 1.00 0.00 55 SER A CA 20
ATOM 31765 C C . SER A 1 55 ? -9.940 3.718 -2.792 1.00 0.00 55 SER A C 20
ATOM 31766 O O . SER A 1 55 ? -10.561 3.751 -3.855 1.00 0.00 55 SER A O 20
ATOM 31774 N N . SER A 1 56 ? -8.631 3.931 -2.712 1.00 0.00 56 SER A N 20
ATOM 31775 C CA . SER A 1 56 ? -7.831 4.226 -3.895 1.00 0.00 56 SER A CA 20
ATOM 31776 C C . SER A 1 56 ? -6.450 3.586 -3.791 1.00 0.00 56 SER A C 20
ATOM 31777 O O . SER A 1 56 ? -5.729 3.796 -2.816 1.00 0.00 56 SER A O 20
ATOM 31785 N N . MET A 1 57 ? -6.089 2.805 -4.803 1.00 0.00 57 MET A N 20
ATOM 31786 C CA . MET A 1 57 ? -4.794 2.135 -4.827 1.00 0.00 57 MET A CA 20
ATOM 31787 C C . MET A 1 57 ? -3.880 2.754 -5.879 1.00 0.00 57 MET A C 20
ATOM 31788 O O . MET A 1 57 ? -4.335 3.490 -6.754 1.00 0.00 57 MET A O 20
ATOM 31802 N N . ALA A 1 58 ? -2.589 2.452 -5.787 1.00 0.00 58 ALA A N 20
ATOM 31803 C CA . ALA A 1 58 ? -1.612 2.979 -6.732 1.00 0.00 58 ALA A CA 20
ATOM 31804 C C . ALA A 1 58 ? -0.619 1.900 -7.153 1.00 0.00 58 ALA A C 20
ATOM 31805 O O . ALA A 1 58 ? -0.437 0.904 -6.453 1.00 0.00 58 ALA A O 20
ATOM 31812 N N . ARG A 1 59 ? 0.020 2.106 -8.300 1.00 0.00 59 ARG A N 20
ATOM 31813 C CA . ARG A 1 59 ? 0.993 1.150 -8.814 1.00 0.00 59 ARG A CA 20
ATOM 31814 C C . ARG A 1 59 ? 2.405 1.515 -8.363 1.00 0.00 59 ARG A C 20
ATOM 31815 O O . ARG A 1 59 ? 2.762 2.691 -8.300 1.00 0.00 59 ARG A O 20
ATOM 31836 N N . SER A 1 60 ? 3.201 0.498 -8.050 1.00 0.00 60 SER A N 20
ATOM 31837 C CA . SER A 1 60 ? 4.572 0.711 -7.600 1.00 0.00 60 SER A CA 20
ATOM 31838 C C . SER A 1 60 ? 5.538 -0.204 -8.347 1.00 0.00 60 SER A C 20
ATOM 31839 O O . SER A 1 60 ? 5.407 -1.427 -8.305 1.00 0.00 60 SER A O 20
ATOM 31847 N N . GLN A 1 61 ? 6.506 0.398 -9.030 1.00 0.00 61 GLN A N 20
ATOM 31848 C CA . GLN A 1 61 ? 7.493 -0.362 -9.787 1.00 0.00 61 GLN A CA 20
ATOM 31849 C C . GLN A 1 61 ? 8.647 -0.800 -8.891 1.00 0.00 61 GLN A C 20
ATOM 31850 O O . GLN A 1 61 ? 9.673 -1.282 -9.372 1.00 0.00 61 GLN A O 20
ATOM 31864 N N . THR A 1 62 ? 8.472 -0.630 -7.584 1.00 0.00 62 THR A N 20
ATOM 31865 C CA . THR A 1 62 ? 9.499 -1.006 -6.620 1.00 0.00 62 THR A CA 20
ATOM 31866 C C . THR A 1 62 ? 8.884 -1.355 -5.270 1.00 0.00 62 THR A C 20
ATOM 31867 O O . THR A 1 62 ? 7.670 -1.271 -5.090 1.00 0.00 62 THR A O 20
ATOM 31878 N N . ASN A 1 63 ? 9.731 -1.746 -4.323 1.00 0.00 63 ASN A N 20
ATOM 31879 C CA . ASN A 1 63 ? 9.270 -2.107 -2.987 1.00 0.00 63 ASN A CA 20
ATOM 31880 C C . ASN A 1 63 ? 9.100 -0.867 -2.115 1.00 0.00 63 ASN A C 20
ATOM 31881 O O . ASN A 1 63 ? 9.108 -0.951 -0.887 1.00 0.00 63 ASN A O 20
ATOM 31892 N N . THR A 1 64 ? 8.947 0.286 -2.760 1.00 0.00 64 THR A N 20
ATOM 31893 C CA . THR A 1 64 ? 8.777 1.545 -2.044 1.00 0.00 64 THR A CA 20
ATOM 31894 C C . THR A 1 64 ? 7.855 2.490 -2.806 1.00 0.00 64 THR A C 20
ATOM 31895 O O . THR A 1 64 ? 8.131 2.853 -3.949 1.00 0.00 64 THR A O 20
ATOM 31906 N N . ALA A 1 65 ? 6.760 2.885 -2.166 1.00 0.00 65 ALA A N 20
ATOM 31907 C CA . ALA A 1 65 ? 5.798 3.790 -2.783 1.00 0.00 65 ALA A CA 20
ATOM 31908 C C . ALA A 1 65 ? 5.287 4.816 -1.778 1.00 0.00 65 ALA A C 20
ATOM 31909 O O . ALA A 1 65 ? 5.177 4.530 -0.585 1.00 0.00 65 ALA A O 20
ATOM 31916 N N . ARG A 1 66 ? 4.976 6.013 -2.266 1.00 0.00 66 ARG A N 20
ATOM 31917 C CA . ARG A 1 66 ? 4.478 7.082 -1.409 1.00 0.00 66 ARG A CA 20
ATOM 31918 C C . ARG A 1 66 ? 3.072 7.503 -1.828 1.00 0.00 66 ARG A C 20
ATOM 31919 O O . ARG A 1 66 ? 2.825 7.800 -2.997 1.00 0.00 66 ARG A O 20
ATOM 31940 N N . ILE A 1 67 ? 2.157 7.527 -0.865 1.00 0.00 67 ILE A N 20
ATOM 31941 C CA . ILE A 1 67 ? 0.777 7.912 -1.134 1.00 0.00 67 ILE A CA 20
ATOM 31942 C C . ILE A 1 67 ? 0.589 9.419 -0.989 1.00 0.00 67 ILE A C 20
ATOM 31943 O O . ILE A 1 67 ? 0.852 9.989 0.070 1.00 0.00 67 ILE A O 20
ATOM 31959 N N . ASP A 1 68 ? 0.130 10.057 -2.060 1.00 0.00 68 ASP A N 20
ATOM 31960 C CA . ASP A 1 68 ? -0.097 11.498 -2.052 1.00 0.00 68 ASP A CA 20
ATOM 31961 C C . ASP A 1 68 ? -1.578 11.816 -2.227 1.00 0.00 68 ASP A C 20
ATOM 31962 O O . ASP A 1 68 ? -2.304 11.087 -2.902 1.00 0.00 68 ASP A O 20
ATOM 31971 N N . GLY A 1 69 ? -2.021 12.909 -1.613 1.00 0.00 69 GLY A N 20
ATOM 31972 C CA . GLY A 1 69 ? -3.414 13.304 -1.712 1.00 0.00 69 GLY A CA 20
ATOM 31973 C C . GLY A 1 69 ? -4.152 13.159 -0.396 1.00 0.00 69 GLY A C 20
ATOM 31974 O O . GLY A 1 69 ? -5.271 12.645 -0.357 1.00 0.00 69 GLY A O 20
ATOM 31978 N N . LEU A 1 70 ? -3.527 13.612 0.684 1.00 0.00 70 LEU A N 20
ATOM 31979 C CA . LEU A 1 70 ? -4.131 13.530 2.009 1.00 0.00 70 LEU A CA 20
ATOM 31980 C C . LEU A 1 70 ? -3.986 14.851 2.758 1.00 0.00 70 LEU A C 20
ATOM 31981 O O . LEU A 1 70 ? -3.388 15.800 2.251 1.00 0.00 70 LEU A O 20
ATOM 31997 N N . ARG A 1 71 ? -4.535 14.904 3.967 1.00 0.00 71 ARG A N 20
ATOM 31998 C CA . ARG A 1 71 ? -4.466 16.108 4.785 1.00 0.00 71 ARG A CA 20
ATOM 31999 C C . ARG A 1 71 ? -3.697 15.844 6.077 1.00 0.00 71 ARG A C 20
ATOM 32000 O O . ARG A 1 71 ? -3.601 14.712 6.551 1.00 0.00 71 ARG A O 20
ATOM 32021 N N . PRO A 1 72 ? -3.136 16.913 6.661 1.00 0.00 72 PRO A N 20
ATOM 32022 C CA . PRO A 1 72 ? -2.366 16.823 7.905 1.00 0.00 72 PRO A CA 20
ATOM 32023 C C . PRO A 1 72 ? -3.246 16.505 9.109 1.00 0.00 72 PRO A C 20
ATOM 32024 O O . PRO A 1 72 ? -4.244 17.180 9.356 1.00 0.00 72 PRO A O 20
ATOM 32035 N N . GLY A 1 73 ? -2.868 15.472 9.856 1.00 0.00 73 GLY A N 20
ATOM 32036 C CA . GLY A 1 73 ? -3.634 15.083 11.026 1.00 0.00 73 GLY A CA 20
ATOM 32037 C C . GLY A 1 73 ? -4.745 14.108 10.693 1.00 0.00 73 GLY A C 20
ATOM 32038 O O . GLY A 1 73 ? -5.871 14.254 11.168 1.00 0.00 73 GLY A O 20
ATOM 32042 N N . MET A 1 74 ? -4.430 13.110 9.874 1.00 0.00 74 MET A N 20
ATOM 32043 C CA . MET A 1 74 ? -5.412 12.107 9.478 1.00 0.00 74 MET A CA 20
ATOM 32044 C C . MET A 1 74 ? -4.786 10.716 9.449 1.00 0.00 74 MET A C 20
ATOM 32045 O O . MET A 1 74 ? -3.624 10.554 9.077 1.00 0.00 74 MET A O 20
ATOM 32059 N N . VAL A 1 75 ? -5.565 9.714 9.845 1.00 0.00 75 VAL A N 20
ATOM 32060 C CA . VAL A 1 75 ? -5.087 8.336 9.864 1.00 0.00 75 VAL A CA 20
ATOM 32061 C C . VAL A 1 75 ? -5.627 7.551 8.674 1.00 0.00 75 VAL A C 20
ATOM 32062 O O . VAL A 1 75 ? -6.834 7.520 8.433 1.00 0.00 75 VAL A O 20
ATOM 32075 N N . TYR A 1 76 ? -4.725 6.918 7.932 1.00 0.00 76 TYR A N 20
ATOM 32076 C CA . TYR A 1 76 ? -5.110 6.134 6.765 1.00 0.00 76 TYR A CA 20
ATOM 32077 C C . TYR A 1 76 ? -4.527 4.726 6.838 1.00 0.00 76 TYR A C 20
ATOM 32078 O O . TYR A 1 76 ? -3.375 4.537 7.229 1.00 0.00 76 TYR A O 20
ATOM 32096 N N . VAL A 1 77 ? -5.332 3.739 6.458 1.00 0.00 77 VAL A N 20
ATOM 32097 C CA . VAL A 1 77 ? -4.898 2.347 6.479 1.00 0.00 77 VAL A CA 20
ATOM 32098 C C . VAL A 1 77 ? -4.385 1.911 5.111 1.00 0.00 77 VAL A C 20
ATOM 32099 O O . VAL A 1 77 ? -5.168 1.652 4.196 1.00 0.00 77 VAL A O 20
ATOM 32112 N N . VAL A 1 78 ? -3.065 1.832 4.977 1.00 0.00 78 VAL A N 20
ATOM 32113 C CA . VAL A 1 78 ? -2.447 1.426 3.721 1.00 0.00 78 VAL A CA 20
ATOM 32114 C C . VAL A 1 78 ? -2.086 -0.056 3.740 1.00 0.00 78 VAL A C 20
ATOM 32115 O O . VAL A 1 78 ? -1.740 -0.606 4.784 1.00 0.00 78 VAL A O 20
ATOM 32128 N N . GLN A 1 79 ? -2.169 -0.694 2.577 1.00 0.00 79 GLN A N 20
ATOM 32129 C CA . GLN A 1 79 ? -1.851 -2.112 2.460 1.00 0.00 79 GLN A CA 20
ATOM 32130 C C . GLN A 1 79 ? -1.125 -2.402 1.151 1.00 0.00 79 GLN A C 20
ATOM 32131 O O . GLN A 1 79 ? -1.477 -1.862 0.102 1.00 0.00 79 GLN A O 20
ATOM 32145 N N . VAL A 1 80 ? -0.110 -3.256 1.219 1.00 0.00 80 VAL A N 20
ATOM 32146 C CA . VAL A 1 80 ? 0.666 -3.618 0.039 1.00 0.00 80 VAL A CA 20
ATOM 32147 C C . VAL A 1 80 ? 0.462 -5.084 -0.325 1.00 0.00 80 VAL A C 20
ATOM 32148 O O . VAL A 1 80 ? 0.221 -5.922 0.545 1.00 0.00 80 VAL A O 20
ATOM 32161 N N . ARG A 1 81 ? 0.561 -5.388 -1.615 1.00 0.00 81 ARG A N 20
ATOM 32162 C CA . ARG A 1 81 ? 0.387 -6.754 -2.094 1.00 0.00 81 ARG A CA 20
ATOM 32163 C C . ARG A 1 81 ? 1.383 -7.072 -3.205 1.00 0.00 81 ARG A C 20
ATOM 32164 O O . ARG A 1 81 ? 2.010 -6.173 -3.765 1.00 0.00 81 ARG A O 20
ATOM 32185 N N . ALA A 1 82 ? 1.524 -8.356 -3.517 1.00 0.00 82 ALA A N 20
ATOM 32186 C CA . ALA A 1 82 ? 2.443 -8.792 -4.561 1.00 0.00 82 ALA A CA 20
ATOM 32187 C C . ALA A 1 82 ? 1.687 -9.394 -5.741 1.00 0.00 82 ALA A C 20
ATOM 32188 O O . ALA A 1 82 ? 0.970 -10.384 -5.590 1.00 0.00 82 ALA A O 20
ATOM 32195 N N . ARG A 1 83 ? 1.852 -8.791 -6.913 1.00 0.00 83 ARG A N 20
ATOM 32196 C CA . ARG A 1 83 ? 1.183 -9.268 -8.118 1.00 0.00 83 ARG A CA 20
ATOM 32197 C C . ARG A 1 83 ? 2.186 -9.890 -9.086 1.00 0.00 83 ARG A C 20
ATOM 32198 O O . ARG A 1 83 ? 3.266 -9.344 -9.315 1.00 0.00 83 ARG A O 20
ATOM 32219 N N . THR A 1 84 ? 1.821 -11.036 -9.652 1.00 0.00 84 THR A N 20
ATOM 32220 C CA . THR A 1 84 ? 2.687 -11.734 -10.593 1.00 0.00 84 THR A CA 20
ATOM 32221 C C . THR A 1 84 ? 1.914 -12.173 -11.831 1.00 0.00 84 THR A C 20
ATOM 32222 O O . THR A 1 84 ? 0.688 -12.076 -11.876 1.00 0.00 84 THR A O 20
ATOM 32233 N N . VAL A 1 85 ? 2.638 -12.657 -12.835 1.00 0.00 85 VAL A N 20
ATOM 32234 C CA . VAL A 1 85 ? 2.020 -13.113 -14.074 1.00 0.00 85 VAL A CA 20
ATOM 32235 C C . VAL A 1 85 ? 0.889 -14.097 -13.794 1.00 0.00 85 VAL A C 20
ATOM 32236 O O . VAL A 1 85 ? -0.082 -14.172 -14.546 1.00 0.00 85 VAL A O 20
ATOM 32249 N N . ALA A 1 86 ? 1.022 -14.848 -12.706 1.00 0.00 86 ALA A N 20
ATOM 32250 C CA . ALA A 1 86 ? 0.010 -15.826 -12.325 1.00 0.00 86 ALA A CA 20
ATOM 32251 C C . ALA A 1 86 ? -1.275 -15.139 -11.876 1.00 0.00 86 ALA A C 20
ATOM 32252 O O . ALA A 1 86 ? -2.365 -15.476 -12.338 1.00 0.00 86 ALA A O 20
ATOM 32259 N N . GLY A 1 87 ? -1.141 -14.174 -10.971 1.00 0.00 87 GLY A N 20
ATOM 32260 C CA . GLY A 1 87 ? -2.300 -13.455 -10.475 1.00 0.00 87 GLY A CA 20
ATOM 32261 C C . GLY A 1 87 ? -1.930 -12.378 -9.475 1.00 0.00 87 GLY A C 20
ATOM 32262 O O . GLY A 1 87 ? -0.838 -11.812 -9.537 1.00 0.00 87 GLY A O 20
ATOM 32266 N N . TYR A 1 88 ? -2.841 -12.093 -8.551 1.00 0.00 88 TYR A N 20
ATOM 32267 C CA . TYR A 1 88 ? -2.606 -11.074 -7.535 1.00 0.00 88 TYR A CA 20
ATOM 32268 C C . TYR A 1 88 ? -2.361 -11.710 -6.170 1.00 0.00 88 TYR A C 20
ATOM 32269 O O . TYR A 1 88 ? -2.934 -12.749 -5.846 1.00 0.00 88 TYR A O 20
ATOM 32287 N N . GLY A 1 89 ? -1.505 -11.077 -5.374 1.00 0.00 89 GLY A N 20
ATOM 32288 C CA . GLY A 1 89 ? -1.199 -11.594 -4.053 1.00 0.00 89 GLY A CA 20
ATOM 32289 C C . GLY A 1 89 ? -2.049 -10.959 -2.970 1.00 0.00 89 GLY A C 20
ATOM 32290 O O . GLY A 1 89 ? -2.602 -9.876 -3.160 1.00 0.00 89 GLY A O 20
ATOM 32294 N N . LYS A 1 90 ? -2.155 -11.635 -1.831 1.00 0.00 90 LYS A N 20
ATOM 32295 C CA . LYS A 1 90 ? -2.943 -11.131 -0.713 1.00 0.00 90 LYS A CA 20
ATOM 32296 C C . LYS A 1 90 ? -2.351 -9.836 -0.169 1.00 0.00 90 LYS A C 20
ATOM 32297 O O . LYS A 1 90 ? -1.267 -9.417 -0.578 1.00 0.00 90 LYS A O 20
ATOM 32316 N N . PHE A 1 91 ? -3.067 -9.205 0.756 1.00 0.00 91 PHE A N 20
ATOM 32317 C CA . PHE A 1 91 ? -2.611 -7.957 1.356 1.00 0.00 91 PHE A CA 20
ATOM 32318 C C . PHE A 1 91 ? -1.845 -8.223 2.649 1.00 0.00 91 PHE A C 20
ATOM 32319 O O . PHE A 1 91 ? -2.223 -9.085 3.441 1.00 0.00 91 PHE A O 20
ATOM 32336 N N . SER A 1 92 ? -0.764 -7.476 2.853 1.00 0.00 92 SER A N 20
ATOM 32337 C CA . SER A 1 92 ? 0.059 -7.634 4.047 1.00 0.00 92 SER A CA 20
ATOM 32338 C C . SER A 1 92 ? -0.663 -7.098 5.279 1.00 0.00 92 SER A C 20
ATOM 32339 O O . SER A 1 92 ? -1.668 -6.396 5.168 1.00 0.00 92 SER A O 20
ATOM 32347 N N . GLY A 1 93 ? -0.143 -7.435 6.455 1.00 0.00 93 GLY A N 20
ATOM 32348 C CA . GLY A 1 93 ? -0.750 -6.980 7.693 1.00 0.00 93 GLY A CA 20
ATOM 32349 C C . GLY A 1 93 ? -1.355 -5.596 7.567 1.00 0.00 93 GLY A C 20
ATOM 32350 O O . GLY A 1 93 ? -0.896 -4.779 6.768 1.00 0.00 93 GLY A O 20
ATOM 32354 N N . LYS A 1 94 ? -2.390 -5.331 8.357 1.00 0.00 94 LYS A N 20
ATOM 32355 C CA . LYS A 1 94 ? -3.060 -4.036 8.332 1.00 0.00 94 LYS A CA 20
ATOM 32356 C C . LYS A 1 94 ? -2.375 -3.050 9.272 1.00 0.00 94 LYS A C 20
ATOM 32357 O O . LYS A 1 94 ? -2.258 -3.300 10.471 1.00 0.00 94 LYS A O 20
ATOM 32376 N N . MET A 1 95 ? -1.924 -1.928 8.719 1.00 0.00 95 MET A N 20
ATOM 32377 C CA . MET A 1 95 ? -1.253 -0.903 9.510 1.00 0.00 95 MET A CA 20
ATOM 32378 C C . MET A 1 95 ? -1.950 0.445 9.356 1.00 0.00 95 MET A C 20
ATOM 32379 O O . MET A 1 95 ? -2.678 0.672 8.389 1.00 0.00 95 MET A O 20
ATOM 32393 N N . CYS A 1 96 ? -1.723 1.336 10.316 1.00 0.00 96 CYS A N 20
ATOM 32394 C CA . CYS A 1 96 ? -2.331 2.661 10.287 1.00 0.00 96 CYS A CA 20
ATOM 32395 C C . CYS A 1 96 ? -1.262 3.750 10.311 1.00 0.00 96 CYS A C 20
ATOM 32396 O O . CYS A 1 96 ? -0.543 3.907 11.297 1.00 0.00 96 CYS A O 20
ATOM 32404 N N . PHE A 1 97 ? -1.163 4.498 9.217 1.00 0.00 97 PHE A N 20
ATOM 32405 C CA . PHE A 1 97 ? -0.181 5.570 9.110 1.00 0.00 97 PHE A CA 20
ATOM 32406 C C . PHE A 1 97 ? -0.867 6.932 9.045 1.00 0.00 97 PHE A C 20
ATOM 32407 O O . PHE A 1 97 ? -1.741 7.158 8.210 1.00 0.00 97 PHE A O 20
ATOM 32424 N N . GLN A 1 98 ? -0.463 7.834 9.934 1.00 0.00 98 GLN A N 20
ATOM 32425 C CA . GLN A 1 98 ? -1.039 9.173 9.978 1.00 0.00 98 GLN A CA 20
ATOM 32426 C C . GLN A 1 98 ? -0.066 10.203 9.415 1.00 0.00 98 GLN A C 20
ATOM 32427 O O . GLN A 1 98 ? 1.149 10.002 9.435 1.00 0.00 98 GLN A O 20
ATOM 32441 N N . THR A 1 99 ? -0.607 11.308 8.912 1.00 0.00 99 THR A N 20
ATOM 32442 C CA . THR A 1 99 ? 0.212 12.370 8.342 1.00 0.00 99 THR A CA 20
ATOM 32443 C C . THR A 1 99 ? 0.607 13.390 9.403 1.00 0.00 99 THR A C 20
ATOM 32444 O O . THR A 1 99 ? 0.135 13.334 10.540 1.00 0.00 99 THR A O 20
ATOM 32455 N N . LEU A 1 100 ? 1.475 14.322 9.027 1.00 0.00 100 LEU A N 20
ATOM 32456 C CA . LEU A 1 100 ? 1.934 15.357 9.947 1.00 0.00 100 LEU A CA 20
ATOM 32457 C C . LEU A 1 100 ? 0.804 16.326 10.284 1.00 0.00 100 LEU A C 20
ATOM 32458 O O . LEU A 1 100 ? 0.158 16.878 9.393 1.00 0.00 100 LEU A O 20
ATOM 32474 N N . THR A 1 101 ? 0.572 16.530 11.577 1.00 0.00 101 THR A N 20
ATOM 32475 C CA . THR A 1 101 ? -0.478 17.432 12.032 1.00 0.00 101 THR A CA 20
ATOM 32476 C C . THR A 1 101 ? -0.033 18.887 11.934 1.00 0.00 101 THR A C 20
ATOM 32477 O O . THR A 1 101 ? -0.852 19.784 11.733 1.00 0.00 101 THR A O 20
ATOM 32488 N N . ASP A 1 102 ? 1.268 19.114 12.075 1.00 0.00 102 ASP A N 20
ATOM 32489 C CA . ASP A 1 102 ? 1.822 20.461 12.000 1.00 0.00 102 ASP A CA 20
ATOM 32490 C C . ASP A 1 102 ? 1.154 21.380 13.018 1.00 0.00 102 ASP A C 20
ATOM 32491 O O . ASP A 1 102 ? 0.676 22.461 12.673 1.00 0.00 102 ASP A O 20
ATOM 32500 N N . SER A 1 103 ? 1.124 20.944 14.273 1.00 0.00 103 SER A N 20
ATOM 32501 C CA . SER A 1 103 ? 0.510 21.725 15.340 1.00 0.00 103 SER A CA 20
ATOM 32502 C C . SER A 1 103 ? 1.530 22.062 16.423 1.00 0.00 103 SER A C 20
ATOM 32503 O O . SER A 1 103 ? 1.582 23.189 16.914 1.00 0.00 103 SER A O 20
ATOM 32511 N N . GLY A 1 104 ? 2.341 21.075 16.790 1.00 0.00 104 GLY A N 20
ATOM 32512 C CA . GLY A 1 104 ? 3.350 21.285 17.813 1.00 0.00 104 GLY A CA 20
ATOM 32513 C C . GLY A 1 104 ? 3.815 19.988 18.444 1.00 0.00 104 GLY A C 20
ATOM 32514 O O . GLY A 1 104 ? 3.220 18.928 18.246 1.00 0.00 104 GLY A O 20
ATOM 32518 N N . PRO A 1 105 ? 4.905 20.061 19.222 1.00 0.00 105 PRO A N 20
ATOM 32519 C CA . PRO A 1 105 ? 5.474 18.892 19.899 1.00 0.00 105 PRO A CA 20
ATOM 32520 C C . PRO A 1 105 ? 4.583 18.384 21.027 1.00 0.00 105 PRO A C 20
ATOM 32521 O O . PRO A 1 105 ? 4.327 19.096 21.997 1.00 0.00 105 PRO A O 20
ATOM 32532 N N . SER A 1 106 ? 4.113 17.148 20.893 1.00 0.00 106 SER A N 20
ATOM 32533 C CA . SER A 1 106 ? 3.247 16.545 21.900 1.00 0.00 106 SER A CA 20
ATOM 32534 C C . SER A 1 106 ? 4.070 15.962 23.045 1.00 0.00 106 SER A C 20
ATOM 32535 O O . SER A 1 106 ? 5.289 15.829 22.943 1.00 0.00 106 SER A O 20
ATOM 32543 N N . SER A 1 107 ? 3.393 15.616 24.135 1.00 0.00 107 SER A N 20
ATOM 32544 C CA . SER A 1 107 ? 4.060 15.051 25.302 1.00 0.00 107 SER A CA 20
ATOM 32545 C C . SER A 1 107 ? 3.328 13.806 25.795 1.00 0.00 107 SER A C 20
ATOM 32546 O O . SER A 1 107 ? 2.099 13.766 25.826 1.00 0.00 107 SER A O 20
ATOM 32554 N N . GLY A 1 108 ? 4.095 12.791 26.182 1.00 0.00 108 GLY A N 20
ATOM 32555 C CA . GLY A 1 108 ? 3.504 11.558 26.669 1.00 0.00 108 GLY A CA 20
ATOM 32556 C C . GLY A 1 108 ? 4.316 10.336 26.288 1.00 0.00 108 GLY A C 20
ATOM 32557 O O . GLY A 1 108 ? 4.845 9.640 27.155 1.00 0.00 108 GLY A O 20
#

Foldseek 3Di:
DDDDPDAADWFADWAFDAAAQFKGKTFTDDDPRNVADFQWKKKKKDFPPDDSPPIDIDTGRDRIDMGGGHHAPGKMWMWMWTAHPVGTGDTYDIDIDHHHNPDDDDDD

GO terms:
  GO:0001525 angiogenesis (P, IDA)
  GO:0005005 transmembrane-ephrin receptor activity (F, IDA)
  GO:0031901 early endosome membrane (C, IDA)
  GO:0005886 plasma membrane (C, IDA)
  GO:0031589 cell-substrate adhesion (P, IDA)
  GO:0046328 regulation of JNK cascade (P, IDA)
  GO:0046777 protein autophosphorylation (P, IDA)
  GO:0048013 ephrin receptor signaling pathway (P, IDA)
  GO:0060326 cell chemotaxis (P, IDA)
  GO:0070372 regulation of ERK1 and ERK2 cascade (P, IDA)
  GO:0005515 protein binding (F, IPI)
  GO:0005576 extracellular region (C, TAS)
  GO:0005829 cytosol (C, TAS)
  GO:0005886 plasma membrane (C, TAS)
  GO:0070062 extracellular exosome (C, HDA)